Protein 2WGO (pdb70)

Organism: Engystomops pustulosus (NCBI:txid76066)

Secondary structure (DSSP, 8-state):
---SSTTS--S----SSSBPHHHHHHHHHHSHHHHHHHT---TTT-EEEEEEE-SSEEEEEEE-SSS-EEEEEEE-TTTSSS--EEE--SS----S--

Radius of gyration: 12.44 Å; Cα contacts (8 Å, |Δi|>4): 199; chains: 1; bounding box: 34×31×28 Å

Foldseek 3Di:
DQPQLCQLVVDDFDDDWFDDVVVVLVVCQVCQVVCCVVPNDGSVPWAFDGWAADRQWIWTWTDRVVGFIWTQTARHPSPDRGRQDIGGCRPDDDDPGD

Sequence (98 aa):
GSLILDGDLLKDKLKLPVIDNLFGKELLDKFQDDIKDKYGVDTKDLKILKTSEDKRFYYVSVDAGDGEKCKFKIRKDVDVPKMVGRKCRKDDDDDDGYGSLILDGDLLKDKLKLPVIDNLFGKELLDKFQDDIKDKYGVDTKDLKILKTSEDKRFYYVSVDAGDGEKCKFKIRKDVDVPKMVGRKCRKDDDDDDGYGSLILDGDLLKDKLKLPVIDNLFGKELLDKFQDDIKDKYGVDTKDLKILKTSEDKRFYYVSVDAGDGEKCKFKIRKDVDVPKMVGRKCRKDDDDDDGYGSLILDGDLLKDKLKLPVIDNLFGKELLDKFQDDIKDKYGVDTKDLKILKTSEDKRFYYVSVDAGDGEKCKFKIRKDVDVPKMVGRKCRKDDDDDDGYGSLILDGDLLKDKLKLPVIDNLFGKELLDKFQDDIKDKYGVDTKDLKILKTSEDKRFYYVSVDAGDGEKCKFKIRKDVDVPKMVGRKCRKDDDDDDGYGSLILDGDLLKDKLKLPVIDNLFGKELLDKFQDDIKDKYGVDTKDLKILKTSEDKRFYYVSVDAGDGEKCKFKIRKDVDVPKMVGRKCRKDDDDDDGYGSLILDGDLLKDKLKLPVIDNLFGKELLDKFQDDIKDKYGVDTKDLKILKTSEDKRFYYVSVDAGDGEKCKFKIRKDVDVPKMVGRKCRKDDDDDDGYGSLILDGDLLKDKLKLPVIDNLFGKELLDKFQDDIKDKYGVDTKDLKILKTSEDKRFYYVSVDAGDGEKCKFKIRKDVDVPKMVGRKCRKDDDDDDGYGSLILDGDLLKDKLKLPVIDNLFGKELLDKFQDDIKDKYGVDTKDLKILKTSEDKRFYYVSVDAGDGEKCKFKIRKDVDVPKMVGRKCRKDDDDDDGYGSLILDGDLLKDKLKLPVIDNLFGKELLDKFQDDIKDKYGVDTKDLKILKTSEDKRFYYVSVDAGDGEKCKFKIRKDVDVPKMVGRKCRKDDDDDDGYGSLILDGDLLKDKLKLPVIDNLFGKELLDKFQDDIKDKYGVDTKDLKILKTSEDKRFYYVSVDAGDGEKCKFKIRKDVDVPKMVGRKCRKDDDDDDGYGSLILDGDLLKDKLKLPVIDNLFGKELLDKFQDDIKDKYGVDTKDLKILKTSEDKRFYYVSVDAGDGEKCKFKIRKDVDVPKMVGRKCRKDDDDDDGYGSLILDGDLLKDKLKLPVIDNLFGKELLDKFQDDIKDKYGVDTKDLKILKTSEDKRFYYVSVDAGDGEKCKFKIRKDVDVPKMVGRKCRKDDDDDDGYGSLILDGDLLKDKLKLPVIDNLFGKELLDKFQDDIKDKYGVDTKDLKILKTSEDKRFYYVSVDAGDGEKCKFKIRKDVDVPKMVGRKCRKDDDDDDGYGSLILDGDLLKDKLKLPVIDNLFGKELLDKFQDDIKDKYGVDTKDLKILKTSEDKRFYYVSVDAGDGEKCKFKIRKDVDVPKMVGRKCRKDDDDDDGYGSLILDGDLLKDKLKLPVIDNLFGKELLDKFQDDIKDKYGVDTKDLKILKTSEDKRFYYVSVDAGDGEKCKFKIRKDVDVPKMVGRKCRKDDDDDDGYGSLILDGDLLKDKLKLPVIDNLFGKELLDKFQDDIKDKYGVDTKDLKILKTSEDKRFYYVSVDAGDGEKCKFKIRKDVDVPKMVGRKCRKDDDDDDGYGSLILDGDLLKDKLKLPVIDNLFGKELLDKFQDDIKDKYGVDTKDLKILKTSEDKRFYYVSVDAGDGEKCKFKIRKDVDVPKMVGRKCRKDDDDDDGYGSLILDGDLLKDKLKLPVIDNLFGKELLDKFQDDIKDKYGVDTKDLKILKTSEDKRFYYVSVDAGDGEKCKFKIRKDVDVPKMVGRKCRKDDDDDDGYGSLILDGDLLKDKLKLPVIDNLFGKELLDKFQDDIKDKYGVDTKDLKILKTSEDKRFYYVSVDAGDGEKCKFKIRKDVDVPKMVGRKCRKDDDDDDGYGSLILDGDLLKDKLKLPVIDNLFGKELLDKFQDDIKDKYGVDTKDLKILKTSEDKRFYYVSVDAGDGEKCKFKIRKDVDVPKMVGRKCRKDDDDDDGYGSLILDGDLLKDKLKLPVIDNLFGKELLDKFQDDIKDKYGVDTKDLKILKTSEDKRFYYVSVDAGDGEKCKFKIRKDVDVPKMVGRKCRKDDDDDDGYGSLILDGDLLKDKLKLPVIDNLFGKELLDKFQDDIKDKYGVDTKDLKILKTSEDKRFYYVSVDAGDGEKCKFKIRKDVDVPKMVGRKCRKDDDDDDGYGSLILDGDLLKDKLKLPVIDNLFGKELLDKFQDDIKDKYGVDTKDLKILKTSEDKRFYYVSVDAGDGEKCKFKIRKDVDVPKMVGRKCRKDDDDDDGYGSLILDGDLLKDKLKLPVIDNLFGKELLDKFQDDIKDKYGVDTKDLKILKTSEDKRFYYVSVDAGDGEKCKFKIRKDVDVPKMVGRKCRKDDDDDDGY

Structure (mmCIF, N/CA/C/O backbone):
data_2WGO
#
_entry.id   2WGO
#
_cell.length_a   1.000
_cell.length_b   1.000
_cell.length_c   1.000
_cell.angle_alpha   90.00
_cell.angle_beta   90.00
_cell.angle_gamma   90.00
#
_symmetry.space_group_name_H-M   'P 1'
#
loop_
_atom_site.group_PDB
_atom_site.id
_atom_site.type_symbol
_atom_site.label_atom_id
_atom_site.label_alt_id
_atom_site.label_comp_id
_atom_site.label_asym_id
_atom_site.label_entity_id
_atom_site.label_seq_id
_atom_site.pdbx_PDB_ins_code
_atom_site.Cartn_x
_atom_site.Cartn_y
_atom_site.Cartn_z
_atom_site.occupancy
_atom_site.B_iso_or_equiv
_atom_site.auth_seq_id
_atom_site.auth_comp_id
_atom_site.auth_asym_id
_atom_site.auth_atom_id
_atom_site.pdbx_PDB_model_num
ATOM 1 N N . GLY A 1 1 ? 7.182 8.863 4.635 1.00 0.00 -1 GLY A N 1
ATOM 2 C CA . GLY A 1 1 ? 8.522 8.247 4.467 1.00 0.00 -1 GLY A CA 1
ATOM 3 C C . GLY A 1 1 ? 8.467 6.733 4.476 1.00 0.00 -1 GLY A C 1
ATOM 4 O O . GLY A 1 1 ? 7.457 6.146 4.866 1.00 0.00 -1 GLY A O 1
ATOM 10 N N . SER A 1 2 ? 9.554 6.099 4.048 1.00 0.00 0 SER A N 1
ATOM 11 C CA . SER A 1 2 ? 9.623 4.646 3.987 1.00 0.00 0 SER A CA 1
ATOM 12 C C . SER A 1 2 ? 10.405 4.085 5.172 1.00 0.00 0 SER A C 1
ATOM 13 O O . SER A 1 2 ? 9.815 3.517 6.095 1.00 0.00 0 SER A O 1
ATOM 21 N N . LEU A 1 3 ? 11.734 4.252 5.142 1.00 0.00 1 LEU A N 1
ATOM 22 C CA . LEU A 1 3 ? 12.623 3.764 6.208 1.00 0.00 1 LEU A CA 1
ATOM 23 C C . LEU A 1 3 ? 12.545 2.242 6.328 1.00 0.00 1 LEU A C 1
ATOM 24 O O . LEU A 1 3 ? 13.050 1.658 7.285 1.00 0.00 1 LEU A O 1
ATOM 40 N N . ILE A 1 4 ? 11.929 1.603 5.344 1.00 0.00 2 ILE A N 1
ATOM 41 C CA . ILE A 1 4 ? 11.574 0.200 5.464 1.00 0.00 2 ILE A CA 1
ATOM 42 C C . ILE A 1 4 ? 12.690 -0.719 4.956 1.00 0.00 2 ILE A C 1
ATOM 43 O O . ILE A 1 4 ? 12.597 -1.943 5.061 1.00 0.00 2 ILE A O 1
ATOM 59 N N . LEU A 1 5 ? 13.752 -0.118 4.424 1.00 0.00 3 LEU A N 1
ATOM 60 C CA . LEU A 1 5 ? 14.911 -0.871 3.955 1.00 0.00 3 LEU A CA 1
ATOM 61 C C . LEU A 1 5 ? 16.019 0.075 3.538 1.00 0.00 3 LEU A C 1
ATOM 62 O O . LEU A 1 5 ? 16.288 0.225 2.351 1.00 0.00 3 LEU A O 1
ATOM 78 N N . ASP A 1 6 ? 16.643 0.704 4.530 1.00 0.00 4 ASP A N 1
ATOM 79 C CA . ASP A 1 6 ? 17.686 1.707 4.300 1.00 0.00 4 ASP A CA 1
ATOM 80 C C . ASP A 1 6 ? 18.735 1.223 3.309 1.00 0.00 4 ASP A C 1
ATOM 81 O O . ASP A 1 6 ? 19.589 0.397 3.639 1.00 0.00 4 ASP A O 1
ATOM 90 N N . GLY A 1 7 ? 18.645 1.728 2.091 1.00 0.00 5 GLY A N 1
ATOM 91 C CA . GLY A 1 7 ? 19.615 1.409 1.068 1.00 0.00 5 GLY A CA 1
ATOM 92 C C . GLY A 1 7 ? 19.567 -0.034 0.621 1.00 0.00 5 GLY A C 1
ATOM 93 O O . GLY A 1 7 ? 20.601 -0.602 0.268 1.00 0.00 5 GLY A O 1
ATOM 97 N N . ASP A 1 8 ? 18.374 -0.626 0.638 1.00 0.00 6 ASP A N 1
ATOM 98 C CA . ASP A 1 8 ? 18.177 -1.990 0.131 1.00 0.00 6 ASP A CA 1
ATOM 99 C C . ASP A 1 8 ? 19.096 -2.999 0.820 1.00 0.00 6 ASP A C 1
ATOM 100 O O . ASP A 1 8 ? 20.114 -3.422 0.268 1.00 0.00 6 ASP A O 1
ATOM 109 N N . LEU A 1 9 ? 18.741 -3.364 2.040 1.00 0.00 7 LEU A N 1
ATOM 110 C CA . LEU A 1 9 ? 19.473 -4.380 2.785 1.00 0.00 7 LEU A CA 1
ATOM 111 C C . LEU A 1 9 ? 18.597 -5.613 2.950 1.00 0.00 7 LEU A C 1
ATOM 112 O O . LEU A 1 9 ? 18.612 -6.268 3.995 1.00 0.00 7 LEU A O 1
ATOM 128 N N . LEU A 1 10 ? 17.842 -5.926 1.906 1.00 0.00 8 LEU A N 1
ATOM 129 C CA . LEU A 1 10 ? 16.864 -7.001 1.962 1.00 0.00 8 LEU A CA 1
ATOM 130 C C . LEU A 1 10 ? 17.539 -8.363 2.003 1.00 0.00 8 LEU A C 1
ATOM 131 O O . LEU A 1 10 ? 17.994 -8.882 0.982 1.00 0.00 8 LEU A O 1
ATOM 147 N N . LYS A 1 11 ? 17.606 -8.930 3.193 1.00 0.00 9 LYS A N 1
ATOM 148 C CA . LYS A 1 11 ? 18.157 -10.257 3.384 1.00 0.00 9 LYS A CA 1
ATOM 149 C C . LYS A 1 11 ? 17.025 -11.237 3.636 1.00 0.00 9 LYS A C 1
ATOM 150 O O . LYS A 1 11 ? 17.013 -12.351 3.113 1.00 0.00 9 LYS A O 1
ATOM 169 N N . ASP A 1 12 ? 16.066 -10.796 4.434 1.00 0.00 10 ASP A N 1
ATOM 170 C CA . ASP A 1 12 ? 14.944 -11.635 4.823 1.00 0.00 10 ASP A CA 1
ATOM 171 C C . ASP A 1 12 ? 13.641 -10.932 4.481 1.00 0.00 10 ASP A C 1
ATOM 172 O O . ASP A 1 12 ? 13.226 -10.009 5.182 1.00 0.00 10 ASP A O 1
ATOM 181 N N . LYS A 1 13 ? 13.015 -11.336 3.390 1.00 0.00 11 LYS A N 1
ATOM 182 C CA . LYS A 1 13 ? 11.756 -10.734 2.982 1.00 0.00 11 LYS A CA 1
ATOM 183 C C . LYS A 1 13 ? 10.573 -11.642 3.295 1.00 0.00 11 LYS A C 1
ATOM 184 O O . LYS A 1 13 ? 9.899 -11.475 4.311 1.00 0.00 11 LYS A O 1
ATOM 203 N N . LEU A 1 14 ? 10.333 -12.610 2.428 1.00 0.00 12 LEU A N 1
ATOM 204 C CA . LEU A 1 14 ? 9.188 -13.485 2.561 1.00 0.00 12 LEU A CA 1
ATOM 205 C C . LEU A 1 14 ? 9.512 -14.876 2.042 1.00 0.00 12 LEU A C 1
ATOM 206 O O . LEU A 1 14 ? 9.978 -15.040 0.914 1.00 0.00 12 LEU A O 1
ATOM 222 N N . LYS A 1 15 ? 9.284 -15.871 2.880 1.00 0.00 13 LYS A N 1
ATOM 223 C CA . LYS A 1 15 ? 9.419 -17.263 2.477 1.00 0.00 13 LYS A CA 1
ATOM 224 C C . LYS A 1 15 ? 8.094 -17.973 2.717 1.00 0.00 13 LYS A C 1
ATOM 225 O O . LYS A 1 15 ? 7.979 -19.195 2.627 1.00 0.00 13 LYS A O 1
ATOM 244 N N . LEU A 1 16 ? 7.087 -17.173 2.993 1.00 0.00 14 LEU A N 1
ATOM 245 C CA . LEU A 1 16 ? 5.772 -17.663 3.322 1.00 0.00 14 LEU A CA 1
ATOM 246 C C . LEU A 1 16 ? 4.763 -17.244 2.261 1.00 0.00 14 LEU A C 1
ATOM 247 O O . LEU A 1 16 ? 5.099 -16.491 1.346 1.00 0.00 14 LEU A O 1
ATOM 263 N N . PRO A 1 17 ? 3.532 -17.772 2.344 1.00 0.00 15 PRO A N 1
ATOM 264 C CA . PRO A 1 17 ? 2.391 -17.287 1.548 1.00 0.00 15 PRO A CA 1
ATOM 265 C C . PRO A 1 17 ? 2.050 -15.825 1.842 1.00 0.00 15 PRO A C 1
ATOM 266 O O . PRO A 1 17 ? 2.891 -15.052 2.305 1.00 0.00 15 PRO A O 1
ATOM 277 N N . VAL A 1 18 ? 0.810 -15.458 1.553 1.00 0.00 16 VAL A N 1
ATOM 278 C CA . VAL A 1 18 ? 0.313 -14.113 1.822 1.00 0.00 16 VAL A CA 1
ATOM 279 C C . VAL A 1 18 ? 0.618 -13.685 3.257 1.00 0.00 16 VAL A C 1
ATOM 280 O O . VAL A 1 18 ? 0.283 -14.371 4.224 1.00 0.00 16 VAL A O 1
ATOM 293 N N . ILE A 1 19 ? 1.290 -12.553 3.361 1.00 0.00 17 ILE A N 1
ATOM 294 C CA . ILE A 1 19 ? 1.640 -11.963 4.637 1.00 0.00 17 ILE A CA 1
ATOM 295 C C . ILE A 1 19 ? 0.372 -11.457 5.321 1.00 0.00 17 ILE A C 1
ATOM 296 O O . ILE A 1 19 ? -0.598 -11.108 4.641 1.00 0.00 17 ILE A O 1
ATOM 312 N N . ASP A 1 20 ? 0.373 -11.417 6.651 1.00 0.00 18 ASP A N 1
ATOM 313 C CA . ASP A 1 20 ? -0.824 -11.047 7.400 1.00 0.00 18 ASP A CA 1
ATOM 314 C C . ASP A 1 20 ? -1.273 -9.649 7.007 1.00 0.00 18 ASP A C 1
ATOM 315 O O . ASP A 1 20 ? -0.443 -8.752 6.826 1.00 0.00 18 ASP A O 1
ATOM 324 N N . ASN A 1 21 ? -2.581 -9.466 6.873 1.00 0.00 19 ASN A N 1
ATOM 325 C CA . ASN A 1 21 ? -3.137 -8.181 6.469 1.00 0.00 19 ASN A CA 1
ATOM 326 C C . ASN A 1 21 ? -2.789 -7.105 7.490 1.00 0.00 19 ASN A C 1
ATOM 327 O O . ASN A 1 21 ? -2.712 -5.930 7.155 1.00 0.00 19 ASN A O 1
ATOM 338 N N . LEU A 1 22 ? -2.567 -7.523 8.731 1.00 0.00 20 LEU A N 1
ATOM 339 C CA . LEU A 1 22 ? -2.130 -6.633 9.796 1.00 0.00 20 LEU A CA 1
ATOM 340 C C . LEU A 1 22 ? -0.833 -5.939 9.387 1.00 0.00 20 LEU A C 1
ATOM 341 O O . LEU A 1 22 ? -0.693 -4.728 9.535 1.00 0.00 20 LEU A O 1
ATOM 357 N N . PHE A 1 23 ? 0.098 -6.718 8.848 1.00 0.00 21 PHE A N 1
ATOM 358 C CA . PHE A 1 23 ? 1.389 -6.194 8.424 1.00 0.00 21 PHE A CA 1
ATOM 359 C C . PHE A 1 23 ? 1.202 -5.176 7.303 1.00 0.00 21 PHE A C 1
ATOM 360 O O . PHE A 1 23 ? 1.887 -4.152 7.255 1.00 0.00 21 PHE A O 1
ATOM 377 N N . GLY A 1 24 ? 0.259 -5.458 6.414 1.00 0.00 22 GLY A N 1
ATOM 378 C CA . GLY A 1 24 ? -0.061 -4.523 5.358 1.00 0.00 22 GLY A CA 1
ATOM 379 C C . GLY A 1 24 ? -0.739 -3.285 5.902 1.00 0.00 22 GLY A C 1
ATOM 380 O O . GLY A 1 24 ? -0.506 -2.175 5.424 1.00 0.00 22 GLY A O 1
ATOM 384 N N . LYS A 1 25 ? -1.585 -3.485 6.907 1.00 0.00 23 LYS A N 1
ATOM 385 C CA . LYS A 1 25 ? -2.265 -2.396 7.577 1.00 0.00 23 LYS A CA 1
ATOM 386 C C . LYS A 1 25 ? -1.255 -1.504 8.284 1.00 0.00 23 LYS A C 1
ATOM 387 O O . LYS A 1 25 ? -1.465 -0.306 8.417 1.00 0.00 23 LYS A O 1
ATOM 406 N N . GLU A 1 26 ? -0.161 -2.106 8.736 1.00 0.00 24 GLU A N 1
ATOM 407 C CA . GLU A 1 26 ? 0.938 -1.384 9.332 1.00 0.00 24 GLU A CA 1
ATOM 408 C C . GLU A 1 26 ? 1.667 -0.552 8.287 1.00 0.00 24 GLU A C 1
ATOM 409 O O . GLU A 1 26 ? 1.951 0.625 8.507 1.00 0.00 24 GLU A O 1
ATOM 421 N N . LEU A 1 27 ? 1.968 -1.176 7.152 1.00 0.00 25 LEU A N 1
ATOM 422 C CA . LEU A 1 27 ? 2.531 -0.465 6.010 1.00 0.00 25 LEU A CA 1
ATOM 423 C C . LEU A 1 27 ? 1.666 0.739 5.666 1.00 0.00 25 LEU A C 1
ATOM 424 O O . LEU A 1 27 ? 2.090 1.880 5.808 1.00 0.00 25 LEU A O 1
ATOM 440 N N . LEU A 1 28 ? 0.442 0.465 5.233 1.00 0.00 26 LEU A N 1
ATOM 441 C CA . LEU A 1 28 ? -0.519 1.495 4.889 1.00 0.00 26 LEU A CA 1
ATOM 442 C C . LEU A 1 28 ? -0.725 2.513 6.017 1.00 0.00 26 LEU A C 1
ATOM 443 O O . LEU A 1 28 ? -1.070 3.656 5.759 1.00 0.00 26 LEU A O 1
ATOM 459 N N . ASP A 1 29 ? -0.522 2.103 7.262 1.00 0.00 27 ASP A N 1
ATOM 460 C CA . ASP A 1 29 ? -0.654 3.021 8.398 1.00 0.00 27 ASP A CA 1
ATOM 461 C C . ASP A 1 29 ? 0.527 3.981 8.465 1.00 0.00 27 ASP A C 1
ATOM 462 O O . ASP A 1 29 ? 0.366 5.170 8.745 1.00 0.00 27 ASP A O 1
ATOM 471 N N . LYS A 1 30 ? 1.712 3.457 8.201 1.00 0.00 28 LYS A N 1
ATOM 472 C CA . LYS A 1 30 ? 2.933 4.248 8.237 1.00 0.00 28 LYS A CA 1
ATOM 473 C C . LYS A 1 30 ? 3.090 5.073 6.966 1.00 0.00 28 LYS A C 1
ATOM 474 O O . LYS A 1 30 ? 3.576 6.203 7.001 1.00 0.00 28 LYS A O 1
ATOM 493 N N . PHE A 1 31 ? 2.672 4.507 5.846 1.00 0.00 29 PHE A N 1
ATOM 494 C CA . PHE A 1 31 ? 2.754 5.193 4.565 1.00 0.00 29 PHE A CA 1
ATOM 495 C C . PHE A 1 31 ? 1.467 5.950 4.282 1.00 0.00 29 PHE A C 1
ATOM 496 O O . PHE A 1 31 ? 1.304 6.529 3.213 1.00 0.00 29 PHE A O 1
ATOM 513 N N . GLN A 1 32 ? 0.563 5.944 5.257 1.00 0.00 30 GLN A N 1
ATOM 514 C CA . GLN A 1 32 ? -0.698 6.637 5.164 1.00 0.00 30 GLN A CA 1
ATOM 515 C C . GLN A 1 32 ? -0.495 8.092 4.784 1.00 0.00 30 GLN A C 1
ATOM 516 O O . GLN A 1 32 ? -1.225 8.630 3.957 1.00 0.00 30 GLN A O 1
ATOM 530 N N . ASP A 1 33 ? 0.509 8.716 5.383 1.00 0.00 31 ASP A N 1
ATOM 531 C CA . ASP A 1 33 ? 0.808 10.111 5.108 1.00 0.00 31 ASP A CA 1
ATOM 532 C C . ASP A 1 33 ? 1.206 10.294 3.650 1.00 0.00 31 ASP A C 1
ATOM 533 O O . ASP A 1 33 ? 0.793 11.256 3.012 1.00 0.00 31 ASP A O 1
ATOM 542 N N . ASP A 1 34 ? 1.975 9.347 3.114 1.00 0.00 32 ASP A N 1
ATOM 543 C CA . ASP A 1 34 ? 2.360 9.390 1.706 1.00 0.00 32 ASP A CA 1
ATOM 544 C C . ASP A 1 34 ? 1.139 9.172 0.836 1.00 0.00 32 ASP A C 1
ATOM 545 O O . ASP A 1 34 ? 0.830 9.979 -0.029 1.00 0.00 32 ASP A O 1
ATOM 554 N N . ILE A 1 35 ? 0.440 8.079 1.094 1.00 0.00 33 ILE A N 1
ATOM 555 C CA . ILE A 1 35 ? -0.739 7.701 0.324 1.00 0.00 33 ILE A CA 1
ATOM 556 C C . ILE A 1 35 ? -1.781 8.822 0.321 1.00 0.00 33 ILE A C 1
ATOM 557 O O . ILE A 1 35 ? -2.461 9.057 -0.680 1.00 0.00 33 ILE A O 1
ATOM 573 N N . LYS A 1 36 ? -1.873 9.532 1.431 1.00 0.00 34 LYS A N 1
ATOM 574 C CA . LYS A 1 36 ? -2.837 10.604 1.579 1.00 0.00 34 LYS A CA 1
ATOM 575 C C . LYS A 1 36 ? -2.313 11.876 0.935 1.00 0.00 34 LYS A C 1
ATOM 576 O O . LYS A 1 36 ? -3.065 12.642 0.340 1.00 0.00 34 LYS A O 1
ATOM 595 N N . ASP A 1 37 ? -1.024 12.089 1.065 1.00 0.00 35 ASP A N 1
ATOM 596 C CA . ASP A 1 37 ? -0.363 13.217 0.425 1.00 0.00 35 ASP A CA 1
ATOM 597 C C . ASP A 1 37 ? -0.453 13.103 -1.093 1.00 0.00 35 ASP A C 1
ATOM 598 O O . ASP A 1 37 ? -0.911 14.022 -1.777 1.00 0.00 35 ASP A O 1
ATOM 607 N N . LYS A 1 38 ? -0.021 11.961 -1.611 1.00 0.00 36 LYS A N 1
ATOM 608 C CA . LYS A 1 38 ? 0.016 11.725 -3.046 1.00 0.00 36 LYS A CA 1
ATOM 609 C C . LYS A 1 38 ? -1.386 11.605 -3.637 1.00 0.00 36 LYS A C 1
ATOM 610 O O . LYS A 1 38 ? -1.740 12.336 -4.560 1.00 0.00 36 LYS A O 1
ATOM 629 N N . TYR A 1 39 ? -2.182 10.694 -3.097 1.00 0.00 37 TYR A N 1
ATOM 630 C CA . TYR A 1 39 ? -3.473 10.371 -3.692 1.00 0.00 37 TYR A CA 1
ATOM 631 C C . TYR A 1 39 ? -4.620 10.979 -2.896 1.00 0.00 37 TYR A C 1
ATOM 632 O O . TYR A 1 39 ? -5.618 11.425 -3.460 1.00 0.00 37 TYR A O 1
ATOM 650 N N . GLY A 1 40 ? -4.470 10.991 -1.583 1.00 0.00 38 GLY A N 1
ATOM 651 C CA . GLY A 1 40 ? -5.544 11.444 -0.719 1.00 0.00 38 GLY A CA 1
ATOM 652 C C . GLY A 1 40 ? -6.449 10.301 -0.316 1.00 0.00 38 GLY A C 1
ATOM 653 O O . GLY A 1 40 ? -7.629 10.278 -0.665 1.00 0.00 38 GLY A O 1
ATOM 657 N N . VAL A 1 41 ? -5.893 9.347 0.415 1.00 0.00 39 VAL A N 1
ATOM 658 C CA . VAL A 1 41 ? -6.598 8.128 0.760 1.00 0.00 39 VAL A CA 1
ATOM 659 C C . VAL A 1 41 ? -6.588 7.899 2.268 1.00 0.00 39 VAL A C 1
ATOM 660 O O . VAL A 1 41 ? -5.707 8.392 2.977 1.00 0.00 39 VAL A O 1
ATOM 673 N N . ASP A 1 42 ? -7.572 7.160 2.748 1.00 0.00 40 ASP A N 1
ATOM 674 C CA . ASP A 1 42 ? -7.588 6.696 4.124 1.00 0.00 40 ASP A CA 1
ATOM 675 C C . ASP A 1 42 ? -7.253 5.209 4.162 1.00 0.00 40 ASP A C 1
ATOM 676 O O . ASP A 1 42 ? -7.954 4.392 3.567 1.00 0.00 40 ASP A O 1
ATOM 685 N N . THR A 1 43 ? -6.179 4.859 4.850 1.00 0.00 41 THR A N 1
ATOM 686 C CA . THR A 1 43 ? -5.713 3.481 4.867 1.00 0.00 41 THR A CA 1
ATOM 687 C C . THR A 1 43 ? -6.430 2.641 5.918 1.00 0.00 41 THR A C 1
ATOM 688 O O . THR A 1 43 ? -6.314 1.411 5.933 1.00 0.00 41 THR A O 1
ATOM 699 N N . LYS A 1 44 ? -7.175 3.299 6.790 1.00 0.00 42 LYS A N 1
ATOM 700 C CA . LYS A 1 44 ? -7.921 2.612 7.816 1.00 0.00 42 LYS A CA 1
ATOM 701 C C . LYS A 1 44 ? -9.095 1.865 7.190 1.00 0.00 42 LYS A C 1
ATOM 702 O O . LYS A 1 44 ? -9.456 0.771 7.632 1.00 0.00 42 LYS A O 1
ATOM 721 N N . ASP A 1 45 ? -9.674 2.453 6.152 1.00 0.00 43 ASP A N 1
ATOM 722 C CA . ASP A 1 45 ? -10.776 1.824 5.430 1.00 0.00 43 ASP A CA 1
ATOM 723 C C . ASP A 1 45 ? -10.279 0.698 4.530 1.00 0.00 43 ASP A C 1
ATOM 724 O O . ASP A 1 45 ? -10.964 -0.311 4.362 1.00 0.00 43 ASP A O 1
ATOM 733 N N . LEU A 1 46 ? -9.083 0.875 3.970 1.00 0.00 44 LEU A N 1
ATOM 734 C CA . LEU A 1 46 ? -8.528 -0.056 2.992 1.00 0.00 44 LEU A CA 1
ATOM 735 C C . LEU A 1 46 ? -8.616 -1.503 3.453 1.00 0.00 44 LEU A C 1
ATOM 736 O O . LEU A 1 46 ? -8.060 -1.890 4.484 1.00 0.00 44 LEU A O 1
ATOM 752 N N . LYS A 1 47 ? -9.319 -2.284 2.657 1.00 0.00 45 LYS A N 1
ATOM 753 C CA . LYS A 1 47 ? -9.567 -3.685 2.928 1.00 0.00 45 LYS A CA 1
ATOM 754 C C . LYS A 1 47 ? -8.496 -4.544 2.269 1.00 0.00 45 LYS A C 1
ATOM 755 O O . LYS A 1 47 ? -8.509 -4.742 1.059 1.00 0.00 45 LYS A O 1
ATOM 774 N N . ILE A 1 48 ? -7.564 -5.045 3.061 1.00 0.00 46 ILE A N 1
ATOM 775 C CA . ILE A 1 48 ? -6.431 -5.767 2.510 1.00 0.00 46 ILE A CA 1
ATOM 776 C C . ILE A 1 48 ? -6.806 -7.186 2.116 1.00 0.00 46 ILE A C 1
ATOM 777 O O . ILE A 1 48 ? -7.416 -7.928 2.887 1.00 0.00 46 ILE A O 1
ATOM 793 N N . LEU A 1 49 ? -6.429 -7.540 0.904 1.00 0.00 47 LEU A N 1
ATOM 794 C CA . LEU A 1 49 ? -6.727 -8.838 0.336 1.00 0.00 47 LEU A CA 1
ATOM 795 C C . LEU A 1 49 ? -5.507 -9.742 0.449 1.00 0.00 47 LEU A C 1
ATOM 796 O O . LEU A 1 49 ? -5.604 -10.899 0.855 1.00 0.00 47 LEU A O 1
ATOM 812 N N . LYS A 1 50 ? -4.354 -9.192 0.093 1.00 0.00 48 LYS A N 1
ATOM 813 C CA . LYS A 1 50 ? -3.117 -9.945 0.072 1.00 0.00 48 LYS A CA 1
ATOM 814 C C . LYS A 1 50 ? -1.932 -9.029 0.331 1.00 0.00 48 LYS A C 1
ATOM 815 O O . LYS A 1 50 ? -1.597 -8.181 -0.493 1.00 0.00 48 LYS A O 1
ATOM 834 N N . THR A 1 51 ? -1.312 -9.192 1.482 1.00 0.00 49 THR A N 1
ATOM 835 C CA . THR A 1 51 ? -0.101 -8.460 1.791 1.00 0.00 49 THR A CA 1
ATOM 836 C C . THR A 1 51 ? 1.099 -9.267 1.325 1.00 0.00 49 THR A C 1
ATOM 837 O O . THR A 1 51 ? 1.262 -10.421 1.711 1.00 0.00 49 THR A O 1
ATOM 848 N N . SER A 1 52 ? 1.903 -8.693 0.452 1.00 0.00 50 SER A N 1
ATOM 849 C CA . SER A 1 52 ? 3.085 -9.374 -0.042 1.00 0.00 50 SER A CA 1
ATOM 850 C C . SER A 1 52 ? 4.119 -8.355 -0.505 1.00 0.00 50 SER A C 1
ATOM 851 O O . SER A 1 52 ? 3.996 -7.160 -0.221 1.00 0.00 50 SER A O 1
ATOM 859 N N . GLU A 1 53 ? 5.133 -8.835 -1.207 1.00 0.00 51 GLU A N 1
ATOM 860 C CA . GLU A 1 53 ? 6.151 -7.980 -1.790 1.00 0.00 51 GLU A CA 1
ATOM 861 C C . GLU A 1 53 ? 7.018 -8.805 -2.728 1.00 0.00 51 GLU A C 1
ATOM 862 O O . GLU A 1 53 ? 6.897 -10.031 -2.760 1.00 0.00 51 GLU A O 1
ATOM 874 N N . ASP A 1 54 ? 7.869 -8.152 -3.501 1.00 0.00 52 ASP A N 1
ATOM 875 C CA . ASP A 1 54 ? 8.722 -8.873 -4.438 1.00 0.00 52 ASP A CA 1
ATOM 876 C C . ASP A 1 54 ? 10.191 -8.700 -4.088 1.00 0.00 52 ASP A C 1
ATOM 877 O O . ASP A 1 54 ? 10.787 -9.574 -3.465 1.00 0.00 52 ASP A O 1
ATOM 886 N N . LYS A 1 55 ? 10.783 -7.585 -4.485 1.00 0.00 53 LYS A N 1
ATOM 887 C CA . LYS A 1 55 ? 12.162 -7.301 -4.116 1.00 0.00 53 LYS A CA 1
ATOM 888 C C . LYS A 1 55 ? 12.276 -5.940 -3.450 1.00 0.00 53 LYS A C 1
ATOM 889 O O . LYS A 1 55 ? 12.141 -5.818 -2.242 1.00 0.00 53 LYS A O 1
ATOM 908 N N . ARG A 1 56 ? 12.469 -4.904 -4.241 1.00 0.00 54 ARG A N 1
ATOM 909 C CA . ARG A 1 56 ? 12.690 -3.572 -3.695 1.00 0.00 54 ARG A CA 1
ATOM 910 C C . ARG A 1 56 ? 11.375 -2.822 -3.561 1.00 0.00 54 ARG A C 1
ATOM 911 O O . ARG A 1 56 ? 11.339 -1.593 -3.500 1.00 0.00 54 ARG A O 1
ATOM 932 N N . PHE A 1 57 ? 10.296 -3.584 -3.463 1.00 0.00 55 PHE A N 1
ATOM 933 C CA . PHE A 1 57 ? 8.951 -3.028 -3.426 1.00 0.00 55 PHE A CA 1
ATOM 934 C C . PHE A 1 57 ? 8.058 -3.903 -2.555 1.00 0.00 55 PHE A C 1
ATOM 935 O O . PHE A 1 57 ? 8.236 -5.122 -2.506 1.00 0.00 55 PHE A O 1
ATOM 952 N N . TYR A 1 58 ? 7.140 -3.273 -1.842 1.00 0.00 56 TYR A N 1
ATOM 953 C CA . TYR A 1 58 ? 6.055 -3.983 -1.184 1.00 0.00 56 TYR A CA 1
ATOM 954 C C . TYR A 1 58 ? 4.847 -3.993 -2.100 1.00 0.00 56 TYR A C 1
ATOM 955 O O . TYR A 1 58 ? 4.697 -3.099 -2.929 1.00 0.00 56 TYR A O 1
ATOM 973 N N . TYR A 1 59 ? 4.002 -4.998 -1.957 1.00 0.00 57 TYR A N 1
ATOM 974 C CA . TYR A 1 59 ? 2.814 -5.114 -2.786 1.00 0.00 57 TYR A CA 1
ATOM 975 C C . TYR A 1 59 ? 1.624 -5.569 -1.952 1.00 0.00 57 TYR A C 1
ATOM 976 O O . TYR A 1 59 ? 1.471 -6.754 -1.651 1.00 0.00 57 TYR A O 1
ATOM 994 N N . VAL A 1 60 ? 0.795 -4.613 -1.562 1.00 0.00 58 VAL A N 1
ATOM 995 C CA . VAL A 1 60 ? -0.346 -4.893 -0.703 1.00 0.00 58 VAL A CA 1
ATOM 996 C C . VAL A 1 60 ? -1.658 -4.763 -1.475 1.00 0.00 58 VAL A C 1
ATOM 997 O O . VAL A 1 60 ? -2.162 -3.658 -1.673 1.00 0.00 58 VAL A O 1
ATOM 1010 N N . SER A 1 61 ? -2.189 -5.892 -1.929 1.00 0.00 59 SER A N 1
ATOM 1011 C CA . SER A 1 61 ? -3.472 -5.915 -2.621 1.00 0.00 59 SER A CA 1
ATOM 1012 C C . SER A 1 61 ? -4.585 -5.533 -1.662 1.00 0.00 59 SER A C 1
ATOM 1013 O O . SER A 1 61 ? -4.760 -6.173 -0.625 1.00 0.00 59 SER A O 1
ATOM 1021 N N . VAL A 1 62 ? -5.318 -4.484 -1.993 1.00 0.00 60 VAL A N 1
ATOM 1022 C CA . VAL A 1 62 ? -6.411 -4.023 -1.157 1.00 0.00 60 VAL A CA 1
ATOM 1023 C C . VAL A 1 62 ? -7.625 -3.663 -1.994 1.00 0.00 60 VAL A C 1
ATOM 1024 O O . VAL A 1 62 ? -7.505 -3.286 -3.158 1.00 0.00 60 VAL A O 1
ATOM 1037 N N . ASP A 1 63 ? -8.789 -3.792 -1.393 1.00 0.00 61 ASP A N 1
ATOM 1038 C CA . ASP A 1 63 ? -10.006 -3.285 -1.984 1.00 0.00 61 ASP A CA 1
ATOM 1039 C C . ASP A 1 63 ? -10.174 -1.844 -1.538 1.00 0.00 61 ASP A C 1
ATOM 1040 O O . ASP A 1 63 ? -10.326 -1.570 -0.347 1.00 0.00 61 ASP A O 1
ATOM 1049 N N . ALA A 1 64 ? -10.120 -0.928 -2.488 1.00 0.00 62 ALA A N 1
ATOM 1050 C CA . ALA A 1 64 ? -10.119 0.497 -2.179 1.00 0.00 62 ALA A CA 1
ATOM 1051 C C . ALA A 1 64 ? -11.513 1.002 -1.814 1.00 0.00 62 ALA A C 1
ATOM 1052 O O . ALA A 1 64 ? -11.687 2.178 -1.501 1.00 0.00 62 ALA A O 1
ATOM 1059 N N . GLY A 1 65 ? -12.504 0.116 -1.870 1.00 0.00 63 GLY A N 1
ATOM 1060 C CA . GLY A 1 65 ? -13.879 0.518 -1.623 1.00 0.00 63 GLY A CA 1
ATOM 1061 C C . GLY A 1 65 ? -14.489 1.183 -2.839 1.00 0.00 63 GLY A C 1
ATOM 1062 O O . GLY A 1 65 ? -15.704 1.330 -2.947 1.00 0.00 63 GLY A O 1
ATOM 1066 N N . ASP A 1 66 ? -13.621 1.564 -3.761 1.00 0.00 64 ASP A N 1
ATOM 1067 C CA . ASP A 1 66 ? -14.013 2.243 -4.986 1.00 0.00 64 ASP A CA 1
ATOM 1068 C C . ASP A 1 66 ? -14.321 1.219 -6.077 1.00 0.00 64 ASP A C 1
ATOM 1069 O O . ASP A 1 66 ? -14.721 1.564 -7.188 1.00 0.00 64 ASP A O 1
ATOM 1078 N N . GLY A 1 67 ? -14.142 -0.052 -5.738 1.00 0.00 65 GLY A N 1
ATOM 1079 C CA . GLY A 1 67 ? -14.331 -1.118 -6.701 1.00 0.00 65 GLY A CA 1
ATOM 1080 C C . GLY A 1 67 ? -13.012 -1.610 -7.250 1.00 0.00 65 GLY A C 1
ATOM 1081 O O . GLY A 1 67 ? -12.934 -2.680 -7.851 1.00 0.00 65 GLY A O 1
ATOM 1085 N N . GLU A 1 68 ? -11.973 -0.823 -7.029 1.00 0.00 66 GLU A N 1
ATOM 1086 C CA . GLU A 1 68 ? -10.643 -1.145 -7.490 1.00 0.00 66 GLU A CA 1
ATOM 1087 C C . GLU A 1 68 ? -9.886 -1.936 -6.428 1.00 0.00 66 GLU A C 1
ATOM 1088 O O . GLU A 1 68 ? -10.004 -1.662 -5.231 1.00 0.00 66 GLU A O 1
ATOM 1100 N N . LYS A 1 69 ? -9.126 -2.917 -6.881 1.00 0.00 67 LYS A N 1
ATOM 1101 C CA . LYS A 1 69 ? -8.327 -3.741 -5.999 1.00 0.00 67 LYS A CA 1
ATOM 1102 C C . LYS A 1 69 ? -6.854 -3.513 -6.300 1.00 0.00 67 LYS A C 1
ATOM 1103 O O . LYS A 1 69 ? -6.237 -4.234 -7.085 1.00 0.00 67 LYS A O 1
ATOM 1122 N N . CYS A 1 70 ? -6.312 -2.489 -5.673 1.00 0.00 68 CYS A N 1
ATOM 1123 C CA . CYS A 1 70 ? -4.970 -2.028 -5.965 1.00 0.00 68 CYS A CA 1
ATOM 1124 C C . CYS A 1 70 ? -3.965 -2.739 -5.087 1.00 0.00 68 CYS A C 1
ATOM 1125 O O . CYS A 1 70 ? -4.217 -2.992 -3.915 1.00 0.00 68 CYS A O 1
ATOM 1132 N N . LYS A 1 71 ? -2.831 -3.045 -5.661 1.00 0.00 69 LYS A N 1
ATOM 1133 C CA . LYS A 1 71 ? -1.762 -3.708 -4.938 1.00 0.00 69 LYS A CA 1
ATOM 1134 C C . LYS A 1 71 ? -0.690 -2.682 -4.580 1.00 0.00 69 LYS A C 1
ATOM 1135 O O . LYS A 1 71 ? 0.248 -2.464 -5.345 1.00 0.00 69 LYS A O 1
ATOM 1154 N N . PHE A 1 72 ? -0.860 -2.034 -3.426 1.00 0.00 70 PHE A N 1
ATOM 1155 C CA . PHE A 1 72 ? -0.002 -0.922 -3.011 1.00 0.00 70 PHE A CA 1
ATOM 1156 C C . PHE A 1 72 ? 1.471 -1.245 -3.174 1.00 0.00 70 PHE A C 1
ATOM 1157 O O . PHE A 1 72 ? 1.973 -2.212 -2.609 1.00 0.00 70 PHE A O 1
ATOM 1174 N N . LYS A 1 73 ? 2.152 -0.407 -3.941 1.00 0.00 71 LYS A N 1
ATOM 1175 C CA . LYS A 1 73 ? 3.531 -0.648 -4.297 1.00 0.00 71 LYS A CA 1
ATOM 1176 C C . LYS A 1 73 ? 4.444 0.261 -3.500 1.00 0.00 71 LYS A C 1
ATOM 1177 O O . LYS A 1 73 ? 4.788 1.375 -3.916 1.00 0.00 71 LYS A O 1
ATOM 1196 N N . ILE A 1 74 ? 4.813 -0.216 -2.336 1.00 0.00 72 ILE A N 1
ATOM 1197 C CA . ILE A 1 74 ? 5.675 0.530 -1.456 1.00 0.00 72 ILE A CA 1
ATOM 1198 C C . ILE A 1 74 ? 7.120 0.244 -1.802 1.00 0.00 72 ILE A C 1
ATOM 1199 O O . ILE A 1 74 ? 7.705 -0.729 -1.326 1.00 0.00 72 ILE A O 1
ATOM 1215 N N . ARG A 1 75 ? 7.662 1.048 -2.704 1.00 0.00 73 ARG A N 1
ATOM 1216 C CA . ARG A 1 75 ? 9.079 1.000 -3.004 1.00 0.00 73 ARG A CA 1
ATOM 1217 C C . ARG A 1 75 ? 9.825 1.131 -1.702 1.00 0.00 73 ARG A C 1
ATOM 1218 O O . ARG A 1 75 ? 9.706 2.143 -1.014 1.00 0.00 73 ARG A O 1
ATOM 1239 N N . LYS A 1 76 ? 10.532 0.087 -1.332 1.00 0.00 74 LYS A N 1
ATOM 1240 C CA . LYS A 1 76 ? 11.249 0.095 -0.075 1.00 0.00 74 LYS A CA 1
ATOM 1241 C C . LYS A 1 76 ? 12.277 1.221 -0.077 1.00 0.00 74 LYS A C 1
ATOM 1242 O O . LYS A 1 76 ? 12.542 1.824 -1.120 1.00 0.00 74 LYS A O 1
ATOM 1261 N N . ASP A 1 77 ? 12.874 1.482 1.076 1.00 0.00 75 ASP A N 1
ATOM 1262 C CA . ASP A 1 77 ? 13.850 2.567 1.218 1.00 0.00 75 ASP A CA 1
ATOM 1263 C C . ASP A 1 77 ? 15.172 2.182 0.537 1.00 0.00 75 ASP A C 1
ATOM 1264 O O . ASP A 1 77 ? 16.253 2.605 0.933 1.00 0.00 75 ASP A O 1
ATOM 1273 N N . VAL A 1 78 ? 15.046 1.404 -0.533 1.00 0.00 76 VAL A N 1
ATOM 1274 C CA . VAL A 1 78 ? 16.170 0.818 -1.251 1.00 0.00 76 VAL A CA 1
ATOM 1275 C C . VAL A 1 78 ? 16.852 1.849 -2.127 1.00 0.00 76 VAL A C 1
ATOM 1276 O O . VAL A 1 78 ? 17.912 1.603 -2.706 1.00 0.00 76 VAL A O 1
ATOM 1289 N N . ASP A 1 79 ? 16.229 3.000 -2.193 1.00 0.00 77 ASP A N 1
ATOM 1290 C CA . ASP A 1 79 ? 16.536 4.001 -3.206 1.00 0.00 77 ASP A CA 1
ATOM 1291 C C . ASP A 1 79 ? 15.793 5.293 -2.902 1.00 0.00 77 ASP A C 1
ATOM 1292 O O . ASP A 1 79 ? 16.389 6.368 -2.846 1.00 0.00 77 ASP A O 1
ATOM 1301 N N . VAL A 1 80 ? 14.490 5.172 -2.687 1.00 0.00 78 VAL A N 1
ATOM 1302 C CA . VAL A 1 80 ? 13.665 6.314 -2.332 1.00 0.00 78 VAL A CA 1
ATOM 1303 C C . VAL A 1 80 ? 13.238 6.223 -0.873 1.00 0.00 78 VAL A C 1
ATOM 1304 O O . VAL A 1 80 ? 13.076 5.132 -0.329 1.00 0.00 78 VAL A O 1
ATOM 1317 N N . PRO A 1 81 ? 13.059 7.373 -0.229 1.00 0.00 79 PRO A N 1
ATOM 1318 C CA . PRO A 1 81 ? 12.648 7.452 1.168 1.00 0.00 79 PRO A CA 1
ATOM 1319 C C . PRO A 1 81 ? 11.135 7.420 1.362 1.00 0.00 79 PRO A C 1
ATOM 1320 O O . PRO A 1 81 ? 10.631 7.946 2.351 1.00 0.00 79 PRO A O 1
ATOM 1331 N N . LYS A 1 82 ? 10.411 6.797 0.444 1.00 0.00 80 LYS A N 1
ATOM 1332 C CA . LYS A 1 82 ? 8.953 6.795 0.509 1.00 0.00 80 LYS A CA 1
ATOM 1333 C C . LYS A 1 82 ? 8.381 5.646 -0.306 1.00 0.00 80 LYS A C 1
ATOM 1334 O O . LYS A 1 82 ? 9.123 4.877 -0.908 1.00 0.00 80 LYS A O 1
ATOM 1353 N N . MET A 1 83 ? 7.061 5.558 -0.342 1.00 0.00 81 MET A N 1
ATOM 1354 C CA . MET A 1 83 ? 6.390 4.616 -1.218 1.00 0.00 81 MET A CA 1
ATOM 1355 C C . MET A 1 83 ? 6.270 5.242 -2.600 1.00 0.00 81 MET A C 1
ATOM 1356 O O . MET A 1 83 ? 5.889 6.405 -2.729 1.00 0.00 81 MET A O 1
ATOM 1370 N N . VAL A 1 84 ? 6.626 4.489 -3.622 1.00 0.00 82 VAL A N 1
ATOM 1371 C CA . VAL A 1 84 ? 6.666 5.024 -4.975 1.00 0.00 82 VAL A CA 1
ATOM 1372 C C . VAL A 1 84 ? 5.281 5.069 -5.619 1.00 0.00 82 VAL A C 1
ATOM 1373 O O . VAL A 1 84 ? 4.951 6.024 -6.316 1.00 0.00 82 VAL A O 1
ATOM 1386 N N . GLY A 1 85 ? 4.469 4.049 -5.375 1.00 0.00 83 GLY A N 1
ATOM 1387 C CA . GLY A 1 85 ? 3.218 3.945 -6.085 1.00 0.00 83 GLY A CA 1
ATOM 1388 C C . GLY A 1 85 ? 2.296 2.898 -5.511 1.00 0.00 83 GLY A C 1
ATOM 1389 O O . GLY A 1 85 ? 2.255 2.678 -4.300 1.00 0.00 83 GLY A O 1
ATOM 1393 N N . ARG A 1 86 ? 1.590 2.220 -6.395 1.00 0.00 84 ARG A N 1
ATOM 1394 C CA . ARG A 1 86 ? 0.573 1.266 -6.004 1.00 0.00 84 ARG A CA 1
ATOM 1395 C C . ARG A 1 86 ? 0.080 0.540 -7.247 1.00 0.00 84 ARG A C 1
ATOM 1396 O O . ARG A 1 86 ? -0.490 1.146 -8.145 1.00 0.00 84 ARG A O 1
ATOM 1417 N N . LYS A 1 87 ? 0.334 -0.750 -7.315 1.00 0.00 85 LYS A N 1
ATOM 1418 C CA . LYS A 1 87 ? 0.043 -1.519 -8.511 1.00 0.00 85 LYS A CA 1
ATOM 1419 C C . LYS A 1 87 ? -1.434 -1.888 -8.571 1.00 0.00 85 LYS A C 1
ATOM 1420 O O . LYS A 1 87 ? -1.837 -2.981 -8.187 1.00 0.00 85 LYS A O 1
ATOM 1439 N N . CYS A 1 88 ? -2.234 -0.942 -9.024 1.00 0.00 86 CYS A N 1
ATOM 1440 C CA . CYS A 1 88 ? -3.668 -1.136 -9.163 1.00 0.00 86 CYS A CA 1
ATOM 1441 C C . CYS A 1 88 ? -3.980 -1.982 -10.385 1.00 0.00 86 CYS A C 1
ATOM 1442 O O . CYS A 1 88 ? -3.112 -2.711 -10.874 1.00 0.00 86 CYS A O 1
ATOM 1449 N N . ARG A 1 89 ? -5.224 -1.875 -10.865 1.00 0.00 87 ARG A N 1
ATOM 1450 C CA . ARG A 1 89 ? -5.652 -2.533 -12.091 1.00 0.00 87 ARG A CA 1
ATOM 1451 C C . ARG A 1 89 ? -5.867 -4.016 -11.828 1.00 0.00 87 ARG A C 1
ATOM 1452 O O . ARG A 1 89 ? -4.931 -4.816 -11.832 1.00 0.00 87 ARG A O 1
ATOM 1473 N N . LYS A 1 90 ? -7.123 -4.353 -11.586 1.00 0.00 88 LYS A N 1
ATOM 1474 C CA . LYS A 1 90 ? -7.502 -5.648 -11.039 1.00 0.00 88 LYS A CA 1
ATOM 1475 C C . LYS A 1 90 ? -7.220 -6.800 -12.000 1.00 0.00 88 LYS A C 1
ATOM 1476 O O . LYS A 1 90 ? -6.279 -7.570 -11.803 1.00 0.00 88 LYS A O 1
ATOM 1495 N N . ASP A 1 91 ? -8.031 -6.902 -13.042 1.00 0.00 89 ASP A N 1
ATOM 1496 C CA . ASP A 1 91 ? -8.017 -8.073 -13.909 1.00 0.00 89 ASP A CA 1
ATOM 1497 C C . ASP A 1 91 ? -6.811 -8.084 -14.835 1.00 0.00 89 ASP A C 1
ATOM 1498 O O . ASP A 1 91 ? -6.046 -9.050 -14.861 1.00 0.00 89 ASP A O 1
ATOM 1507 N N . ASP A 1 92 ? -6.630 -7.016 -15.590 1.00 0.00 90 ASP A N 1
ATOM 1508 C CA . ASP A 1 92 ? -5.559 -6.978 -16.573 1.00 0.00 90 ASP A CA 1
ATOM 1509 C C . ASP A 1 92 ? -4.773 -5.681 -16.477 1.00 0.00 90 ASP A C 1
ATOM 1510 O O . ASP A 1 92 ? -5.302 -4.600 -16.744 1.00 0.00 90 ASP A O 1
ATOM 1519 N N . ASP A 1 93 ? -3.517 -5.787 -16.075 1.00 0.00 91 ASP A N 1
ATOM 1520 C CA . ASP A 1 93 ? -2.635 -4.634 -16.019 1.00 0.00 91 ASP A CA 1
ATOM 1521 C C . ASP A 1 93 ? -1.632 -4.679 -17.165 1.00 0.00 91 ASP A C 1
ATOM 1522 O O . ASP A 1 93 ? -1.570 -5.657 -17.911 1.00 0.00 91 ASP A O 1
ATOM 1531 N N . ASP A 1 94 ? -0.850 -3.621 -17.302 1.00 0.00 92 ASP A N 1
ATOM 1532 C CA . ASP A 1 94 ? 0.117 -3.513 -18.390 1.00 0.00 92 ASP A CA 1
ATOM 1533 C C . ASP A 1 94 ? 1.407 -2.881 -17.886 1.00 0.00 92 ASP A C 1
ATOM 1534 O O . ASP A 1 94 ? 2.498 -3.411 -18.105 1.00 0.00 92 ASP A O 1
ATOM 1543 N N . ASP A 1 95 ? 1.266 -1.741 -17.212 1.00 0.00 93 ASP A N 1
ATOM 1544 C CA . ASP A 1 95 ? 2.391 -1.083 -16.549 1.00 0.00 93 ASP A CA 1
ATOM 1545 C C . ASP A 1 95 ? 3.097 -2.053 -15.618 1.00 0.00 93 ASP A C 1
ATOM 1546 O O . ASP A 1 95 ? 2.452 -2.710 -14.803 1.00 0.00 93 ASP A O 1
ATOM 1555 N N . ASP A 1 96 ? 4.408 -2.150 -15.736 1.00 0.00 94 ASP A N 1
ATOM 1556 C CA . ASP A 1 96 ? 5.175 -2.994 -14.836 1.00 0.00 94 ASP A CA 1
ATOM 1557 C C . ASP A 1 96 ? 5.484 -2.212 -13.574 1.00 0.00 94 ASP A C 1
ATOM 1558 O O . ASP A 1 96 ? 5.225 -2.672 -12.457 1.00 0.00 94 ASP A O 1
ATOM 1567 N N . GLY A 1 97 ? 6.025 -1.017 -13.771 1.00 0.00 95 GLY A N 1
ATOM 1568 C CA . GLY A 1 97 ? 6.192 -0.085 -12.683 1.00 0.00 95 GLY A CA 1
ATOM 1569 C C . GLY A 1 97 ? 4.914 0.694 -12.479 1.00 0.00 95 GLY A C 1
ATOM 1570 O O . GLY A 1 97 ? 3.910 0.399 -13.126 1.00 0.00 95 GLY A O 1
ATOM 1574 N N . TYR A 1 98 ? 4.921 1.681 -11.599 1.00 0.00 96 TYR A N 1
ATOM 1575 C CA . TYR A 1 98 ? 3.704 2.429 -11.337 1.00 0.00 96 TYR A CA 1
ATOM 1576 C C . TYR A 1 98 ? 4.034 3.690 -10.553 1.00 0.00 96 TYR A C 1
ATOM 1577 O O . TYR A 1 98 ? 3.927 3.659 -9.310 1.00 0.00 96 TYR A O 1
ATOM 1596 N N . GLY A 1 1 ? 4.708 8.442 6.461 1.00 0.00 -1 GLY A N 2
ATOM 1597 C CA . GLY A 1 1 ? 5.945 7.910 7.072 1.00 0.00 -1 GLY A CA 2
ATOM 1598 C C . GLY A 1 1 ? 6.337 6.577 6.481 1.00 0.00 -1 GLY A C 2
ATOM 1599 O O . GLY A 1 1 ? 6.374 5.567 7.178 1.00 0.00 -1 GLY A O 2
ATOM 1605 N N . SER A 1 2 ? 6.605 6.568 5.186 1.00 0.00 0 SER A N 2
ATOM 1606 C CA . SER A 1 2 ? 7.066 5.369 4.513 1.00 0.00 0 SER A CA 2
ATOM 1607 C C . SER A 1 2 ? 8.507 5.083 4.920 1.00 0.00 0 SER A C 2
ATOM 1608 O O . SER A 1 2 ? 9.401 5.873 4.634 1.00 0.00 0 SER A O 2
ATOM 1616 N N . LEU A 1 3 ? 8.720 3.985 5.629 1.00 0.00 1 LEU A N 2
ATOM 1617 C CA . LEU A 1 3 ? 10.055 3.625 6.081 1.00 0.00 1 LEU A CA 2
ATOM 1618 C C . LEU A 1 3 ? 10.169 2.140 6.346 1.00 0.00 1 LEU A C 2
ATOM 1619 O O . LEU A 1 3 ? 9.270 1.538 6.934 1.00 0.00 1 LEU A O 2
ATOM 1635 N N . ILE A 1 4 ? 11.275 1.569 5.879 1.00 0.00 2 ILE A N 2
ATOM 1636 C CA . ILE A 1 4 ? 11.628 0.186 6.142 1.00 0.00 2 ILE A CA 2
ATOM 1637 C C . ILE A 1 4 ? 12.776 -0.226 5.217 1.00 0.00 2 ILE A C 2
ATOM 1638 O O . ILE A 1 4 ? 12.776 0.123 4.040 1.00 0.00 2 ILE A O 2
ATOM 1654 N N . LEU A 1 5 ? 13.771 -0.916 5.783 1.00 0.00 3 LEU A N 2
ATOM 1655 C CA . LEU A 1 5 ? 14.966 -1.372 5.052 1.00 0.00 3 LEU A CA 2
ATOM 1656 C C . LEU A 1 5 ? 16.015 -0.270 4.927 1.00 0.00 3 LEU A C 2
ATOM 1657 O O . LEU A 1 5 ? 17.186 -0.565 4.698 1.00 0.00 3 LEU A O 2
ATOM 1673 N N . ASP A 1 6 ? 15.590 0.988 5.052 1.00 0.00 4 ASP A N 2
ATOM 1674 C CA . ASP A 1 6 ? 16.511 2.133 5.141 1.00 0.00 4 ASP A CA 2
ATOM 1675 C C . ASP A 1 6 ? 17.359 2.295 3.881 1.00 0.00 4 ASP A C 2
ATOM 1676 O O . ASP A 1 6 ? 18.403 2.950 3.901 1.00 0.00 4 ASP A O 2
ATOM 1685 N N . GLY A 1 7 ? 16.894 1.724 2.779 1.00 0.00 5 GLY A N 2
ATOM 1686 C CA . GLY A 1 7 ? 17.656 1.753 1.545 1.00 0.00 5 GLY A CA 2
ATOM 1687 C C . GLY A 1 7 ? 18.756 0.722 1.527 1.00 0.00 5 GLY A C 2
ATOM 1688 O O . GLY A 1 7 ? 19.489 0.588 0.547 1.00 0.00 5 GLY A O 2
ATOM 1692 N N . ASP A 1 8 ? 18.854 -0.023 2.610 1.00 0.00 6 ASP A N 2
ATOM 1693 C CA . ASP A 1 8 ? 19.908 -1.019 2.763 1.00 0.00 6 ASP A CA 2
ATOM 1694 C C . ASP A 1 8 ? 19.464 -2.355 2.188 1.00 0.00 6 ASP A C 2
ATOM 1695 O O . ASP A 1 8 ? 20.268 -3.273 2.032 1.00 0.00 6 ASP A O 2
ATOM 1704 N N . LEU A 1 9 ? 18.170 -2.452 1.890 1.00 0.00 7 LEU A N 2
ATOM 1705 C CA . LEU A 1 9 ? 17.605 -3.625 1.226 1.00 0.00 7 LEU A CA 2
ATOM 1706 C C . LEU A 1 9 ? 17.604 -4.813 2.174 1.00 0.00 7 LEU A C 2
ATOM 1707 O O . LEU A 1 9 ? 17.736 -5.960 1.755 1.00 0.00 7 LEU A O 2
ATOM 1723 N N . LEU A 1 10 ? 17.438 -4.509 3.455 1.00 0.00 8 LEU A N 2
ATOM 1724 C CA . LEU A 1 10 ? 17.361 -5.516 4.504 1.00 0.00 8 LEU A CA 2
ATOM 1725 C C . LEU A 1 10 ? 16.184 -6.465 4.289 1.00 0.00 8 LEU A C 2
ATOM 1726 O O . LEU A 1 10 ? 15.059 -6.188 4.700 1.00 0.00 8 LEU A O 2
ATOM 1742 N N . LYS A 1 11 ? 16.455 -7.575 3.632 1.00 0.00 9 LYS A N 2
ATOM 1743 C CA . LYS A 1 11 ? 15.440 -8.575 3.352 1.00 0.00 9 LYS A CA 2
ATOM 1744 C C . LYS A 1 11 ? 15.547 -9.726 4.340 1.00 0.00 9 LYS A C 2
ATOM 1745 O O . LYS A 1 11 ? 15.998 -10.825 4.006 1.00 0.00 9 LYS A O 2
ATOM 1764 N N . ASP A 1 12 ? 15.150 -9.440 5.572 1.00 0.00 10 ASP A N 2
ATOM 1765 C CA . ASP A 1 12 ? 15.180 -10.416 6.653 1.00 0.00 10 ASP A CA 2
ATOM 1766 C C . ASP A 1 12 ? 14.143 -11.502 6.412 1.00 0.00 10 ASP A C 2
ATOM 1767 O O . ASP A 1 12 ? 14.323 -12.659 6.791 1.00 0.00 10 ASP A O 2
ATOM 1776 N N . LYS A 1 13 ? 13.064 -11.115 5.757 1.00 0.00 11 LYS A N 2
ATOM 1777 C CA . LYS A 1 13 ? 11.991 -12.019 5.418 1.00 0.00 11 LYS A CA 2
ATOM 1778 C C . LYS A 1 13 ? 11.579 -11.751 3.988 1.00 0.00 11 LYS A C 2
ATOM 1779 O O . LYS A 1 13 ? 11.637 -10.609 3.534 1.00 0.00 11 LYS A O 2
ATOM 1798 N N . LEU A 1 14 ? 11.212 -12.799 3.276 1.00 0.00 12 LEU A N 2
ATOM 1799 C CA . LEU A 1 14 ? 10.890 -12.686 1.868 1.00 0.00 12 LEU A CA 2
ATOM 1800 C C . LEU A 1 14 ? 10.218 -13.965 1.397 1.00 0.00 12 LEU A C 2
ATOM 1801 O O . LEU A 1 14 ? 10.247 -14.971 2.106 1.00 0.00 12 LEU A O 2
ATOM 1817 N N . LYS A 1 15 ? 9.596 -13.916 0.218 1.00 0.00 13 LYS A N 2
ATOM 1818 C CA . LYS A 1 15 ? 8.987 -15.100 -0.403 1.00 0.00 13 LYS A CA 2
ATOM 1819 C C . LYS A 1 15 ? 7.829 -15.610 0.444 1.00 0.00 13 LYS A C 2
ATOM 1820 O O . LYS A 1 15 ? 7.403 -16.759 0.324 1.00 0.00 13 LYS A O 2
ATOM 1839 N N . LEU A 1 16 ? 7.324 -14.731 1.288 1.00 0.00 14 LEU A N 2
ATOM 1840 C CA . LEU A 1 16 ? 6.275 -15.060 2.224 1.00 0.00 14 LEU A CA 2
ATOM 1841 C C . LEU A 1 16 ? 4.943 -15.238 1.506 1.00 0.00 14 LEU A C 2
ATOM 1842 O O . LEU A 1 16 ? 4.748 -14.708 0.410 1.00 0.00 14 LEU A O 2
ATOM 1858 N N . PRO A 1 17 ? 4.019 -16.006 2.098 1.00 0.00 15 PRO A N 2
ATOM 1859 C CA . PRO A 1 17 ? 2.631 -16.079 1.634 1.00 0.00 15 PRO A CA 2
ATOM 1860 C C . PRO A 1 17 ? 1.932 -14.742 1.827 1.00 0.00 15 PRO A C 2
ATOM 1861 O O . PRO A 1 17 ? 2.572 -13.741 2.161 1.00 0.00 15 PRO A O 2
ATOM 1872 N N . VAL A 1 18 ? 0.630 -14.703 1.618 1.00 0.00 16 VAL A N 2
ATOM 1873 C CA . VAL A 1 18 ? -0.099 -13.479 1.874 1.00 0.00 16 VAL A CA 2
ATOM 1874 C C . VAL A 1 18 ? -0.063 -13.146 3.360 1.00 0.00 16 VAL A C 2
ATOM 1875 O O . VAL A 1 18 ? -0.465 -13.939 4.213 1.00 0.00 16 VAL A O 2
ATOM 1888 N N . ILE A 1 19 ? 0.448 -11.977 3.660 1.00 0.00 17 ILE A N 2
ATOM 1889 C CA . ILE A 1 19 ? 0.557 -11.527 5.022 1.00 0.00 17 ILE A CA 2
ATOM 1890 C C . ILE A 1 19 ? -0.480 -10.464 5.322 1.00 0.00 17 ILE A C 2
ATOM 1891 O O . ILE A 1 19 ? -1.275 -10.086 4.461 1.00 0.00 17 ILE A O 2
ATOM 1907 N N . ASP A 1 20 ? -0.431 -9.985 6.545 1.00 0.00 18 ASP A N 2
ATOM 1908 C CA . ASP A 1 20 ? -1.357 -8.994 7.063 1.00 0.00 18 ASP A CA 2
ATOM 1909 C C . ASP A 1 20 ? -0.984 -8.777 8.510 1.00 0.00 18 ASP A C 2
ATOM 1910 O O . ASP A 1 20 ? -1.054 -7.666 9.027 1.00 0.00 18 ASP A O 2
ATOM 1919 N N . ASN A 1 21 ? -0.544 -9.890 9.107 1.00 0.00 19 ASN A N 2
ATOM 1920 C CA . ASN A 1 21 ? -0.048 -9.982 10.485 1.00 0.00 19 ASN A CA 2
ATOM 1921 C C . ASN A 1 21 ? 0.814 -8.792 10.885 1.00 0.00 19 ASN A C 2
ATOM 1922 O O . ASN A 1 21 ? 2.041 -8.865 10.805 1.00 0.00 19 ASN A O 2
ATOM 1933 N N . LEU A 1 22 ? 0.158 -7.714 11.332 1.00 0.00 20 LEU A N 2
ATOM 1934 C CA . LEU A 1 22 ? 0.809 -6.443 11.628 1.00 0.00 20 LEU A CA 2
ATOM 1935 C C . LEU A 1 22 ? 1.964 -6.160 10.679 1.00 0.00 20 LEU A C 2
ATOM 1936 O O . LEU A 1 22 ? 3.040 -5.732 11.090 1.00 0.00 20 LEU A O 2
ATOM 1952 N N . PHE A 1 23 ? 1.719 -6.413 9.411 1.00 0.00 21 PHE A N 2
ATOM 1953 C CA . PHE A 1 23 ? 2.717 -6.221 8.379 1.00 0.00 21 PHE A CA 2
ATOM 1954 C C . PHE A 1 23 ? 2.163 -5.326 7.288 1.00 0.00 21 PHE A C 2
ATOM 1955 O O . PHE A 1 23 ? 2.609 -4.195 7.120 1.00 0.00 21 PHE A O 2
ATOM 1972 N N . GLY A 1 24 ? 1.165 -5.827 6.572 1.00 0.00 22 GLY A N 2
ATOM 1973 C CA . GLY A 1 24 ? 0.524 -5.030 5.550 1.00 0.00 22 GLY A CA 2
ATOM 1974 C C . GLY A 1 24 ? -0.177 -3.834 6.145 1.00 0.00 22 GLY A C 2
ATOM 1975 O O . GLY A 1 24 ? 0.030 -2.705 5.714 1.00 0.00 22 GLY A O 2
ATOM 1979 N N . LYS A 1 25 ? -0.986 -4.086 7.164 1.00 0.00 23 LYS A N 2
ATOM 1980 C CA . LYS A 1 25 ? -1.699 -3.034 7.863 1.00 0.00 23 LYS A CA 2
ATOM 1981 C C . LYS A 1 25 ? -0.727 -1.986 8.392 1.00 0.00 23 LYS A C 2
ATOM 1982 O O . LYS A 1 25 ? -1.021 -0.792 8.387 1.00 0.00 23 LYS A O 2
ATOM 2001 N N . GLU A 1 26 ? 0.438 -2.446 8.834 1.00 0.00 24 GLU A N 2
ATOM 2002 C CA . GLU A 1 26 ? 1.478 -1.568 9.307 1.00 0.00 24 GLU A CA 2
ATOM 2003 C C . GLU A 1 26 ? 2.006 -0.696 8.182 1.00 0.00 24 GLU A C 2
ATOM 2004 O O . GLU A 1 26 ? 2.089 0.519 8.327 1.00 0.00 24 GLU A O 2
ATOM 2016 N N . LEU A 1 27 ? 2.357 -1.331 7.063 1.00 0.00 25 LEU A N 2
ATOM 2017 C CA . LEU A 1 27 ? 2.867 -0.627 5.895 1.00 0.00 25 LEU A CA 2
ATOM 2018 C C . LEU A 1 27 ? 1.994 0.559 5.557 1.00 0.00 25 LEU A C 2
ATOM 2019 O O . LEU A 1 27 ? 2.409 1.704 5.672 1.00 0.00 25 LEU A O 2
ATOM 2035 N N . LEU A 1 28 ? 0.767 0.266 5.180 1.00 0.00 26 LEU A N 2
ATOM 2036 C CA . LEU A 1 28 ? -0.140 1.278 4.679 1.00 0.00 26 LEU A CA 2
ATOM 2037 C C . LEU A 1 28 ? -0.406 2.352 5.718 1.00 0.00 26 LEU A C 2
ATOM 2038 O O . LEU A 1 28 ? -0.486 3.525 5.384 1.00 0.00 26 LEU A O 2
ATOM 2054 N N . ASP A 1 29 ? -0.522 1.957 6.974 1.00 0.00 27 ASP A N 2
ATOM 2055 C CA . ASP A 1 29 ? -0.808 2.915 8.040 1.00 0.00 27 ASP A CA 2
ATOM 2056 C C . ASP A 1 29 ? 0.353 3.894 8.221 1.00 0.00 27 ASP A C 2
ATOM 2057 O O . ASP A 1 29 ? 0.146 5.062 8.546 1.00 0.00 27 ASP A O 2
ATOM 2066 N N . LYS A 1 30 ? 1.576 3.417 7.998 1.00 0.00 28 LYS A N 2
ATOM 2067 C CA . LYS A 1 30 ? 2.753 4.283 8.041 1.00 0.00 28 LYS A CA 2
ATOM 2068 C C . LYS A 1 30 ? 2.856 5.080 6.746 1.00 0.00 28 LYS A C 2
ATOM 2069 O O . LYS A 1 30 ? 3.073 6.294 6.753 1.00 0.00 28 LYS A O 2
ATOM 2088 N N . PHE A 1 31 ? 2.679 4.377 5.636 1.00 0.00 29 PHE A N 2
ATOM 2089 C CA . PHE A 1 31 ? 2.796 4.961 4.304 1.00 0.00 29 PHE A CA 2
ATOM 2090 C C . PHE A 1 31 ? 1.641 5.909 4.005 1.00 0.00 29 PHE A C 2
ATOM 2091 O O . PHE A 1 31 ? 1.672 6.627 3.006 1.00 0.00 29 PHE A O 2
ATOM 2108 N N . GLN A 1 32 ? 0.632 5.906 4.872 1.00 0.00 30 GLN A N 2
ATOM 2109 C CA . GLN A 1 32 ? -0.556 6.690 4.683 1.00 0.00 30 GLN A CA 2
ATOM 2110 C C . GLN A 1 32 ? -0.233 8.148 4.423 1.00 0.00 30 GLN A C 2
ATOM 2111 O O . GLN A 1 32 ? -0.760 8.729 3.491 1.00 0.00 30 GLN A O 2
ATOM 2125 N N . ASP A 1 33 ? 0.645 8.726 5.235 1.00 0.00 31 ASP A N 2
ATOM 2126 C CA . ASP A 1 33 ? 0.998 10.138 5.092 1.00 0.00 31 ASP A CA 2
ATOM 2127 C C . ASP A 1 33 ? 1.475 10.432 3.681 1.00 0.00 31 ASP A C 2
ATOM 2128 O O . ASP A 1 33 ? 1.157 11.468 3.108 1.00 0.00 31 ASP A O 2
ATOM 2137 N N . ASP A 1 34 ? 2.240 9.505 3.134 1.00 0.00 32 ASP A N 2
ATOM 2138 C CA . ASP A 1 34 ? 2.814 9.662 1.809 1.00 0.00 32 ASP A CA 2
ATOM 2139 C C . ASP A 1 34 ? 1.765 9.404 0.737 1.00 0.00 32 ASP A C 2
ATOM 2140 O O . ASP A 1 34 ? 1.662 10.149 -0.230 1.00 0.00 32 ASP A O 2
ATOM 2149 N N . ILE A 1 35 ? 0.977 8.351 0.922 1.00 0.00 33 ILE A N 2
ATOM 2150 C CA . ILE A 1 35 ? -0.115 8.027 0.002 1.00 0.00 33 ILE A CA 2
ATOM 2151 C C . ILE A 1 35 ? -1.163 9.141 0.005 1.00 0.00 33 ILE A C 2
ATOM 2152 O O . ILE A 1 35 ? -1.778 9.452 -1.013 1.00 0.00 33 ILE A O 2
ATOM 2168 N N . LYS A 1 36 ? -1.331 9.748 1.160 1.00 0.00 34 LYS A N 2
ATOM 2169 C CA . LYS A 1 36 ? -2.308 10.797 1.370 1.00 0.00 34 LYS A CA 2
ATOM 2170 C C . LYS A 1 36 ? -1.757 12.116 0.858 1.00 0.00 34 LYS A C 2
ATOM 2171 O O . LYS A 1 36 ? -2.496 12.997 0.425 1.00 0.00 34 LYS A O 2
ATOM 2190 N N . ASP A 1 37 ? -0.445 12.230 0.908 1.00 0.00 35 ASP A N 2
ATOM 2191 C CA . ASP A 1 37 ? 0.248 13.357 0.312 1.00 0.00 35 ASP A CA 2
ATOM 2192 C C . ASP A 1 37 ? 0.175 13.272 -1.209 1.00 0.00 35 ASP A C 2
ATOM 2193 O O . ASP A 1 37 ? -0.203 14.232 -1.883 1.00 0.00 35 ASP A O 2
ATOM 2202 N N . LYS A 1 38 ? 0.532 12.104 -1.736 1.00 0.00 36 LYS A N 2
ATOM 2203 C CA . LYS A 1 38 ? 0.524 11.862 -3.168 1.00 0.00 36 LYS A CA 2
ATOM 2204 C C . LYS A 1 38 ? -0.885 11.886 -3.754 1.00 0.00 36 LYS A C 2
ATOM 2205 O O . LYS A 1 38 ? -1.137 12.559 -4.753 1.00 0.00 36 LYS A O 2
ATOM 2224 N N . TYR A 1 39 ? -1.797 11.144 -3.141 1.00 0.00 37 TYR A N 2
ATOM 2225 C CA . TYR A 1 39 ? -3.128 10.951 -3.710 1.00 0.00 37 TYR A CA 2
ATOM 2226 C C . TYR A 1 39 ? -4.215 11.503 -2.795 1.00 0.00 37 TYR A C 2
ATOM 2227 O O . TYR A 1 39 ? -5.203 12.069 -3.259 1.00 0.00 37 TYR A O 2
ATOM 2245 N N . GLY A 1 40 ? -4.025 11.341 -1.496 1.00 0.00 38 GLY A N 2
ATOM 2246 C CA . GLY A 1 40 ? -5.040 11.757 -0.539 1.00 0.00 38 GLY A CA 2
ATOM 2247 C C . GLY A 1 40 ? -5.955 10.614 -0.156 1.00 0.00 38 GLY A C 2
ATOM 2248 O O . GLY A 1 40 ? -7.157 10.656 -0.415 1.00 0.00 38 GLY A O 2
ATOM 2252 N N . VAL A 1 41 ? -5.381 9.588 0.462 1.00 0.00 39 VAL A N 2
ATOM 2253 C CA . VAL A 1 41 ? -6.105 8.367 0.765 1.00 0.00 39 VAL A CA 2
ATOM 2254 C C . VAL A 1 41 ? -6.010 8.010 2.250 1.00 0.00 39 VAL A C 2
ATOM 2255 O O . VAL A 1 41 ? -5.025 8.332 2.915 1.00 0.00 39 VAL A O 2
ATOM 2268 N N . ASP A 1 42 ? -7.043 7.349 2.753 1.00 0.00 40 ASP A N 2
ATOM 2269 C CA . ASP A 1 42 ? -7.007 6.727 4.075 1.00 0.00 40 ASP A CA 2
ATOM 2270 C C . ASP A 1 42 ? -6.739 5.240 3.900 1.00 0.00 40 ASP A C 2
ATOM 2271 O O . ASP A 1 42 ? -7.427 4.568 3.131 1.00 0.00 40 ASP A O 2
ATOM 2280 N N . THR A 1 43 ? -5.749 4.722 4.599 1.00 0.00 41 THR A N 2
ATOM 2281 C CA . THR A 1 43 ? -5.279 3.373 4.340 1.00 0.00 41 THR A CA 2
ATOM 2282 C C . THR A 1 43 ? -6.057 2.301 5.096 1.00 0.00 41 THR A C 2
ATOM 2283 O O . THR A 1 43 ? -5.885 1.114 4.832 1.00 0.00 41 THR A O 2
ATOM 2294 N N . LYS A 1 44 ? -6.911 2.705 6.022 1.00 0.00 42 LYS A N 2
ATOM 2295 C CA . LYS A 1 44 ? -7.741 1.757 6.731 1.00 0.00 42 LYS A CA 2
ATOM 2296 C C . LYS A 1 44 ? -9.077 1.610 6.003 1.00 0.00 42 LYS A C 2
ATOM 2297 O O . LYS A 1 44 ? -9.875 0.717 6.293 1.00 0.00 42 LYS A O 2
ATOM 2316 N N . ASP A 1 45 ? -9.295 2.492 5.039 1.00 0.00 43 ASP A N 2
ATOM 2317 C CA . ASP A 1 45 ? -10.460 2.419 4.167 1.00 0.00 43 ASP A CA 2
ATOM 2318 C C . ASP A 1 45 ? -10.214 1.326 3.156 1.00 0.00 43 ASP A C 2
ATOM 2319 O O . ASP A 1 45 ? -11.127 0.662 2.661 1.00 0.00 43 ASP A O 2
ATOM 2328 N N . LEU A 1 46 ? -8.939 1.160 2.884 1.00 0.00 44 LEU A N 2
ATOM 2329 C CA . LEU A 1 46 ? -8.446 0.180 1.944 1.00 0.00 44 LEU A CA 2
ATOM 2330 C C . LEU A 1 46 ? -8.446 -1.213 2.561 1.00 0.00 44 LEU A C 2
ATOM 2331 O O . LEU A 1 46 ? -7.652 -1.501 3.455 1.00 0.00 44 LEU A O 2
ATOM 2347 N N . LYS A 1 47 ? -9.344 -2.069 2.099 1.00 0.00 45 LYS A N 2
ATOM 2348 C CA . LYS A 1 47 ? -9.363 -3.447 2.551 1.00 0.00 45 LYS A CA 2
ATOM 2349 C C . LYS A 1 47 ? -8.191 -4.194 1.946 1.00 0.00 45 LYS A C 2
ATOM 2350 O O . LYS A 1 47 ? -8.149 -4.406 0.735 1.00 0.00 45 LYS A O 2
ATOM 2369 N N . ILE A 1 48 ? -7.239 -4.582 2.776 1.00 0.00 46 ILE A N 2
ATOM 2370 C CA . ILE A 1 48 ? -6.078 -5.301 2.289 1.00 0.00 46 ILE A CA 2
ATOM 2371 C C . ILE A 1 48 ? -6.452 -6.735 1.949 1.00 0.00 46 ILE A C 2
ATOM 2372 O O . ILE A 1 48 ? -6.786 -7.538 2.820 1.00 0.00 46 ILE A O 2
ATOM 2388 N N . LEU A 1 49 ? -6.415 -7.027 0.663 1.00 0.00 47 LEU A N 2
ATOM 2389 C CA . LEU A 1 49 ? -6.800 -8.324 0.140 1.00 0.00 47 LEU A CA 2
ATOM 2390 C C . LEU A 1 49 ? -5.612 -9.266 0.185 1.00 0.00 47 LEU A C 2
ATOM 2391 O O . LEU A 1 49 ? -5.752 -10.464 0.434 1.00 0.00 47 LEU A O 2
ATOM 2407 N N . LYS A 1 50 ? -4.440 -8.703 -0.063 1.00 0.00 48 LYS A N 2
ATOM 2408 C CA . LYS A 1 50 ? -3.220 -9.476 -0.150 1.00 0.00 48 LYS A CA 2
ATOM 2409 C C . LYS A 1 50 ? -2.012 -8.602 0.125 1.00 0.00 48 LYS A C 2
ATOM 2410 O O . LYS A 1 50 ? -1.759 -7.637 -0.593 1.00 0.00 48 LYS A O 2
ATOM 2429 N N . THR A 1 51 ? -1.281 -8.928 1.166 1.00 0.00 49 THR A N 2
ATOM 2430 C CA . THR A 1 51 ? 0.020 -8.336 1.370 1.00 0.00 49 THR A CA 2
ATOM 2431 C C . THR A 1 51 ? 1.087 -9.377 1.056 1.00 0.00 49 THR A C 2
ATOM 2432 O O . THR A 1 51 ? 1.033 -10.489 1.569 1.00 0.00 49 THR A O 2
ATOM 2443 N N . SER A 1 52 ? 2.014 -9.045 0.181 1.00 0.00 50 SER A N 2
ATOM 2444 C CA . SER A 1 52 ? 3.141 -9.922 -0.106 1.00 0.00 50 SER A CA 2
ATOM 2445 C C . SER A 1 52 ? 4.295 -9.090 -0.638 1.00 0.00 50 SER A C 2
ATOM 2446 O O . SER A 1 52 ? 4.123 -7.903 -0.925 1.00 0.00 50 SER A O 2
ATOM 2454 N N . GLU A 1 53 ? 5.460 -9.695 -0.779 1.00 0.00 51 GLU A N 2
ATOM 2455 C CA . GLU A 1 53 ? 6.619 -8.966 -1.246 1.00 0.00 51 GLU A CA 2
ATOM 2456 C C . GLU A 1 53 ? 7.448 -9.787 -2.219 1.00 0.00 51 GLU A C 2
ATOM 2457 O O . GLU A 1 53 ? 7.158 -10.956 -2.484 1.00 0.00 51 GLU A O 2
ATOM 2469 N N . ASP A 1 54 ? 8.470 -9.147 -2.750 1.00 0.00 52 ASP A N 2
ATOM 2470 C CA . ASP A 1 54 ? 9.380 -9.758 -3.696 1.00 0.00 52 ASP A CA 2
ATOM 2471 C C . ASP A 1 54 ? 10.725 -9.048 -3.570 1.00 0.00 52 ASP A C 2
ATOM 2472 O O . ASP A 1 54 ? 10.967 -8.369 -2.570 1.00 0.00 52 ASP A O 2
ATOM 2481 N N . LYS A 1 55 ? 11.587 -9.187 -4.565 1.00 0.00 53 LYS A N 2
ATOM 2482 C CA . LYS A 1 55 ? 12.882 -8.522 -4.552 1.00 0.00 53 LYS A CA 2
ATOM 2483 C C . LYS A 1 55 ? 12.697 -7.010 -4.438 1.00 0.00 53 LYS A C 2
ATOM 2484 O O . LYS A 1 55 ? 12.294 -6.362 -5.402 1.00 0.00 53 LYS A O 2
ATOM 2503 N N . ARG A 1 56 ? 12.933 -6.481 -3.233 1.00 0.00 54 ARG A N 2
ATOM 2504 C CA . ARG A 1 56 ? 12.908 -5.037 -2.967 1.00 0.00 54 ARG A CA 2
ATOM 2505 C C . ARG A 1 56 ? 11.482 -4.482 -2.866 1.00 0.00 54 ARG A C 2
ATOM 2506 O O . ARG A 1 56 ? 11.265 -3.439 -2.258 1.00 0.00 54 ARG A O 2
ATOM 2527 N N . PHE A 1 57 ? 10.510 -5.181 -3.428 1.00 0.00 55 PHE A N 2
ATOM 2528 C CA . PHE A 1 57 ? 9.160 -4.639 -3.538 1.00 0.00 55 PHE A CA 2
ATOM 2529 C C . PHE A 1 57 ? 8.173 -5.306 -2.584 1.00 0.00 55 PHE A C 2
ATOM 2530 O O . PHE A 1 57 ? 8.241 -6.504 -2.334 1.00 0.00 55 PHE A O 2
ATOM 2547 N N . TYR A 1 58 ? 7.279 -4.493 -2.045 1.00 0.00 56 TYR A N 2
ATOM 2548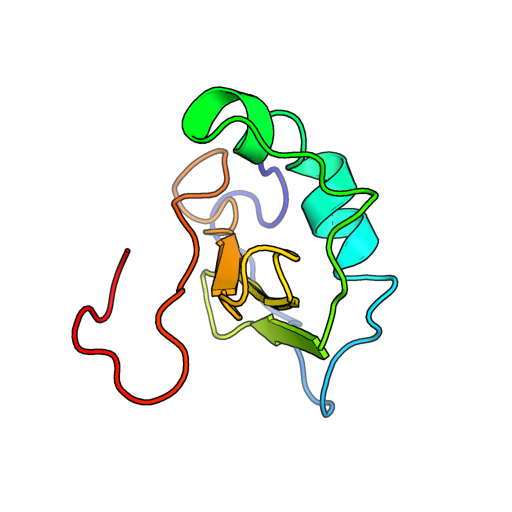 C CA . TYR A 1 58 ? 6.085 -4.949 -1.343 1.00 0.00 56 TYR A CA 2
ATOM 2549 C C . TYR A 1 58 ? 4.875 -4.618 -2.196 1.00 0.00 56 TYR A C 2
ATOM 2550 O O . TYR A 1 58 ? 4.835 -3.566 -2.832 1.00 0.00 56 TYR A O 2
ATOM 2568 N N . TYR A 1 59 ? 3.892 -5.493 -2.214 1.00 0.00 57 TYR A N 2
ATOM 2569 C CA . TYR A 1 59 ? 2.677 -5.229 -2.960 1.00 0.00 57 TYR A CA 2
ATOM 2570 C C . TYR A 1 59 ? 1.455 -5.535 -2.118 1.00 0.00 57 TYR A C 2
ATOM 2571 O O . TYR A 1 59 ? 1.216 -6.681 -1.729 1.00 0.00 57 TYR A O 2
ATOM 2589 N N . VAL A 1 60 ? 0.697 -4.491 -1.824 1.00 0.00 58 VAL A N 2
ATOM 2590 C CA . VAL A 1 60 ? -0.497 -4.618 -1.012 1.00 0.00 58 VAL A CA 2
ATOM 2591 C C . VAL A 1 60 ? -1.745 -4.435 -1.864 1.00 0.00 58 VAL A C 2
ATOM 2592 O O . VAL A 1 60 ? -2.136 -3.311 -2.176 1.00 0.00 58 VAL A O 2
ATOM 2605 N N . SER A 1 61 ? -2.350 -5.540 -2.259 1.00 0.00 59 SER A N 2
ATOM 2606 C CA . SER A 1 61 ? -3.584 -5.496 -3.018 1.00 0.00 59 SER A CA 2
ATOM 2607 C C . SER A 1 61 ? -4.730 -5.120 -2.092 1.00 0.00 59 SER A C 2
ATOM 2608 O O . SER A 1 61 ? -4.889 -5.719 -1.034 1.00 0.00 59 SER A O 2
ATOM 2616 N N . VAL A 1 62 ? -5.510 -4.124 -2.476 1.00 0.00 60 VAL A N 2
ATOM 2617 C CA . VAL A 1 62 ? -6.592 -3.637 -1.633 1.00 0.00 60 VAL A CA 2
ATOM 2618 C C . VAL A 1 62 ? -7.841 -3.353 -2.453 1.00 0.00 60 VAL A C 2
ATOM 2619 O O . VAL A 1 62 ? -7.766 -3.138 -3.661 1.00 0.00 60 VAL A O 2
ATOM 2632 N N . ASP A 1 63 ? -8.982 -3.372 -1.788 1.00 0.00 61 ASP A N 2
ATOM 2633 C CA . ASP A 1 63 ? -10.222 -2.904 -2.386 1.00 0.00 61 ASP A CA 2
ATOM 2634 C C . ASP A 1 63 ? -10.491 -1.502 -1.869 1.00 0.00 61 ASP A C 2
ATOM 2635 O O . ASP A 1 63 ? -10.771 -1.311 -0.683 1.00 0.00 61 ASP A O 2
ATOM 2644 N N . ALA A 1 64 ? -10.381 -0.523 -2.749 1.00 0.00 62 ALA A N 2
ATOM 2645 C CA . ALA A 1 64 ? -10.482 0.874 -2.352 1.00 0.00 62 ALA A CA 2
ATOM 2646 C C . ALA A 1 64 ? -11.926 1.358 -2.350 1.00 0.00 62 ALA A C 2
ATOM 2647 O O . ALA A 1 64 ? -12.193 2.525 -2.059 1.00 0.00 62 ALA A O 2
ATOM 2654 N N . GLY A 1 65 ? -12.855 0.472 -2.670 1.00 0.00 63 GLY A N 2
ATOM 2655 C CA . GLY A 1 65 ? -14.248 0.856 -2.691 1.00 0.00 63 GLY A CA 2
ATOM 2656 C C . GLY A 1 65 ? -15.175 -0.328 -2.773 1.00 0.00 63 GLY A C 2
ATOM 2657 O O . GLY A 1 65 ? -15.278 -1.119 -1.834 1.00 0.00 63 GLY A O 2
ATOM 2661 N N . ASP A 1 66 ? -15.862 -0.442 -3.895 1.00 0.00 64 ASP A N 2
ATOM 2662 C CA . ASP A 1 66 ? -16.722 -1.582 -4.150 1.00 0.00 64 ASP A CA 2
ATOM 2663 C C . ASP A 1 66 ? -16.191 -2.351 -5.341 1.00 0.00 64 ASP A C 2
ATOM 2664 O O . ASP A 1 66 ? -16.650 -2.176 -6.470 1.00 0.00 64 ASP A O 2
ATOM 2673 N N . GLY A 1 67 ? -15.167 -3.144 -5.094 1.00 0.00 65 GLY A N 2
ATOM 2674 C CA . GLY A 1 67 ? -14.569 -3.921 -6.151 1.00 0.00 65 GLY A CA 2
ATOM 2675 C C . GLY A 1 67 ? -13.472 -3.146 -6.825 1.00 0.00 65 GLY A C 2
ATOM 2676 O O . GLY A 1 67 ? -12.882 -3.602 -7.800 1.00 0.00 65 GLY A O 2
ATOM 2680 N N . GLU A 1 68 ? -13.200 -1.965 -6.291 1.00 0.00 66 GLU A N 2
ATOM 2681 C CA . GLU A 1 68 ? -12.185 -1.094 -6.827 1.00 0.00 66 GLU A CA 2
ATOM 2682 C C . GLU A 1 68 ? -10.822 -1.561 -6.372 1.00 0.00 66 GLU A C 2
ATOM 2683 O O . GLU A 1 68 ? -10.253 -1.067 -5.400 1.00 0.00 66 GLU A O 2
ATOM 2695 N N . LYS A 1 69 ? -10.332 -2.540 -7.090 1.00 0.00 67 LYS A N 2
ATOM 2696 C CA . LYS A 1 69 ? -9.157 -3.274 -6.696 1.00 0.00 67 LYS A CA 2
ATOM 2697 C C . LYS A 1 69 ? -7.884 -2.541 -7.086 1.00 0.00 67 LYS A C 2
ATOM 2698 O O . LYS A 1 69 ? -7.749 -2.014 -8.196 1.00 0.00 67 LYS A O 2
ATOM 2717 N N . CYS A 1 70 ? -6.963 -2.513 -6.152 1.00 0.00 68 CYS A N 2
ATOM 2718 C CA . CYS A 1 70 ? -5.704 -1.828 -6.311 1.00 0.00 68 CYS A CA 2
ATOM 2719 C C . CYS A 1 70 ? -4.596 -2.687 -5.726 1.00 0.00 68 CYS A C 2
ATOM 2720 O O . CYS A 1 70 ? -4.867 -3.682 -5.059 1.00 0.00 68 CYS A O 2
ATOM 2727 N N . LYS A 1 71 ? -3.363 -2.312 -5.985 1.00 0.00 69 LYS A N 2
ATOM 2728 C CA . LYS A 1 71 ? -2.216 -2.991 -5.400 1.00 0.00 69 LYS A CA 2
ATOM 2729 C C . LYS A 1 71 ? -1.113 -1.975 -5.159 1.00 0.00 69 LYS A C 2
ATOM 2730 O O . LYS A 1 71 ? -0.540 -1.428 -6.101 1.00 0.00 69 LYS A O 2
ATOM 2749 N N . PHE A 1 72 ? -0.851 -1.699 -3.896 1.00 0.00 70 PHE A N 2
ATOM 2750 C CA . PHE A 1 72 ? 0.145 -0.715 -3.525 1.00 0.00 70 PHE A CA 2
ATOM 2751 C C . PHE A 1 72 ? 1.541 -1.187 -3.863 1.00 0.00 70 PHE A C 2
ATOM 2752 O O . PHE A 1 72 ? 1.987 -2.241 -3.413 1.00 0.00 70 PHE A O 2
ATOM 2769 N N . LYS A 1 73 ? 2.212 -0.386 -4.663 1.00 0.00 71 LYS A N 2
ATOM 2770 C CA . LYS A 1 73 ? 3.561 -0.668 -5.096 1.00 0.00 71 LYS A CA 2
ATOM 2771 C C . LYS A 1 73 ? 4.542 -0.085 -4.089 1.00 0.00 71 LYS A C 2
ATOM 2772 O O . LYS A 1 73 ? 5.196 0.937 -4.325 1.00 0.00 71 LYS A O 2
ATOM 2791 N N . ILE A 1 74 ? 4.593 -0.719 -2.936 1.00 0.00 72 ILE A N 2
ATOM 2792 C CA . ILE A 1 74 ? 5.479 -0.299 -1.880 1.00 0.00 72 ILE A CA 2
ATOM 2793 C C . ILE A 1 74 ? 6.880 -0.813 -2.161 1.00 0.00 72 ILE A C 2
ATOM 2794 O O . ILE A 1 74 ? 7.228 -1.924 -1.804 1.00 0.00 72 ILE A O 2
ATOM 2810 N N . ARG A 1 75 ? 7.679 0.005 -2.819 1.00 0.00 73 ARG A N 2
ATOM 2811 C CA . ARG A 1 75 ? 9.051 -0.363 -3.161 1.00 0.00 73 ARG A CA 2
ATOM 2812 C C . ARG A 1 75 ? 9.923 -0.354 -1.910 1.00 0.00 73 ARG A C 2
ATOM 2813 O O . ARG A 1 75 ? 11.142 -0.502 -1.977 1.00 0.00 73 ARG A O 2
ATOM 2834 N N . LYS A 1 76 ? 9.249 -0.198 -0.773 1.00 0.00 74 LYS A N 2
ATOM 2835 C CA . LYS A 1 76 ? 9.880 -0.094 0.535 1.00 0.00 74 LYS A CA 2
ATOM 2836 C C . LYS A 1 76 ? 10.691 1.192 0.621 1.00 0.00 74 LYS A C 2
ATOM 2837 O O . LYS A 1 76 ? 10.835 1.916 -0.369 1.00 0.00 74 LYS A O 2
ATOM 2856 N N . ASP A 1 77 ? 11.194 1.497 1.801 1.00 0.00 75 ASP A N 2
ATOM 2857 C CA . ASP A 1 77 ? 12.121 2.604 1.944 1.00 0.00 75 ASP A CA 2
ATOM 2858 C C . ASP A 1 77 ? 13.490 2.171 1.460 1.00 0.00 75 ASP A C 2
ATOM 2859 O O . ASP A 1 77 ? 14.302 1.617 2.203 1.00 0.00 75 ASP A O 2
ATOM 2868 N N . VAL A 1 78 ? 13.693 2.344 0.174 1.00 0.00 76 VAL A N 2
ATOM 2869 C CA . VAL A 1 78 ? 14.963 2.069 -0.438 1.00 0.00 76 VAL A CA 2
ATOM 2870 C C . VAL A 1 78 ? 15.547 3.359 -0.971 1.00 0.00 76 VAL A C 2
ATOM 2871 O O . VAL A 1 78 ? 15.121 3.876 -2.007 1.00 0.00 76 VAL A O 2
ATOM 2884 N N . ASP A 1 79 ? 16.481 3.898 -0.199 1.00 0.00 77 ASP A N 2
ATOM 2885 C CA . ASP A 1 79 ? 17.165 5.152 -0.527 1.00 0.00 77 ASP A CA 2
ATOM 2886 C C . ASP A 1 79 ? 16.258 6.331 -0.199 1.00 0.00 77 ASP A C 2
ATOM 2887 O O . ASP A 1 79 ? 16.595 7.177 0.628 1.00 0.00 77 ASP A O 2
ATOM 2896 N N . VAL A 1 80 ? 15.098 6.369 -0.830 1.00 0.00 78 VAL A N 2
ATOM 2897 C CA . VAL A 1 80 ? 14.070 7.327 -0.473 1.00 0.00 78 VAL A CA 2
ATOM 2898 C C . VAL A 1 80 ? 12.993 6.613 0.330 1.00 0.00 78 VAL A C 2
ATOM 2899 O O . VAL A 1 80 ? 12.730 5.430 0.111 1.00 0.00 78 VAL A O 2
ATOM 2912 N N . PRO A 1 81 ? 12.376 7.314 1.278 1.00 0.00 79 PRO A N 2
ATOM 2913 C CA . PRO A 1 81 ? 11.413 6.713 2.190 1.00 0.00 79 PRO A CA 2
ATOM 2914 C C . PRO A 1 81 ? 10.071 6.387 1.541 1.00 0.00 79 PRO A C 2
ATOM 2915 O O . PRO A 1 81 ? 9.594 5.254 1.616 1.00 0.00 79 PRO A O 2
ATOM 2926 N N . LYS A 1 82 ? 9.475 7.385 0.901 1.00 0.00 80 LYS A N 2
ATOM 2927 C CA . LYS A 1 82 ? 8.094 7.290 0.449 1.00 0.00 80 LYS A CA 2
ATOM 2928 C C . LYS A 1 82 ? 7.917 6.238 -0.638 1.00 0.00 80 LYS A C 2
ATOM 2929 O O . LYS A 1 82 ? 8.849 5.919 -1.382 1.00 0.00 80 LYS A O 2
ATOM 2948 N N . MET A 1 83 ? 6.702 5.719 -0.722 1.00 0.00 81 MET A N 2
ATOM 2949 C CA . MET A 1 83 ? 6.375 4.657 -1.658 1.00 0.00 81 MET A CA 2
ATOM 2950 C C . MET A 1 83 ? 6.505 5.146 -3.099 1.00 0.00 81 MET A C 2
ATOM 2951 O O . MET A 1 83 ? 6.254 6.314 -3.397 1.00 0.00 81 MET A O 2
ATOM 2965 N N . VAL A 1 84 ? 6.923 4.247 -3.977 1.00 0.00 82 VAL A N 2
ATOM 2966 C CA . VAL A 1 84 ? 7.200 4.603 -5.365 1.00 0.00 82 VAL A CA 2
ATOM 2967 C C . VAL A 1 84 ? 5.930 4.669 -6.219 1.00 0.00 82 VAL A C 2
ATOM 2968 O O . VAL A 1 84 ? 5.781 5.577 -7.042 1.00 0.00 82 VAL A O 2
ATOM 2981 N N . GLY A 1 85 ? 5.013 3.726 -6.022 1.00 0.00 83 GLY A N 2
ATOM 2982 C CA . GLY A 1 85 ? 3.864 3.637 -6.896 1.00 0.00 83 GLY A CA 2
ATOM 2983 C C . GLY A 1 85 ? 2.624 3.107 -6.209 1.00 0.00 83 GLY A C 2
ATOM 2984 O O . GLY A 1 85 ? 2.693 2.470 -5.157 1.00 0.00 83 GLY A O 2
ATOM 2988 N N . ARG A 1 86 ? 1.496 3.353 -6.833 1.00 0.00 84 ARG A N 2
ATOM 2989 C CA . ARG A 1 86 ? 0.209 2.889 -6.348 1.00 0.00 84 ARG A CA 2
ATOM 2990 C C . ARG A 1 86 ? -0.685 2.643 -7.543 1.00 0.00 84 ARG A C 2
ATOM 2991 O O . ARG A 1 86 ? -1.332 3.563 -8.051 1.00 0.00 84 ARG A O 2
ATOM 3012 N N . LYS A 1 87 ? -0.692 1.419 -8.023 1.00 0.00 85 LYS A N 2
ATOM 3013 C CA . LYS A 1 87 ? -1.385 1.123 -9.252 1.00 0.00 85 LYS A CA 2
ATOM 3014 C C . LYS A 1 87 ? -2.678 0.382 -8.970 1.00 0.00 85 LYS A C 2
ATOM 3015 O O . LYS A 1 87 ? -2.674 -0.759 -8.510 1.00 0.00 85 LYS A O 2
ATOM 3034 N N . CYS A 1 88 ? -3.781 1.054 -9.216 1.00 0.00 86 CYS A N 2
ATOM 3035 C CA . CYS A 1 88 ? -5.087 0.450 -9.089 1.00 0.00 86 CYS A CA 2
ATOM 3036 C C . CYS A 1 88 ? -5.602 0.143 -10.479 1.00 0.00 86 CYS A C 2
ATOM 3037 O O . CYS A 1 88 ? -5.705 1.035 -11.320 1.00 0.00 86 CYS A O 2
ATOM 3044 N N . ARG A 1 89 ? -5.942 -1.106 -10.728 1.00 0.00 87 ARG A N 2
ATOM 3045 C CA . ARG A 1 89 ? -6.185 -1.541 -12.099 1.00 0.00 87 ARG A CA 2
ATOM 3046 C C . ARG A 1 89 ? -7.636 -1.299 -12.480 1.00 0.00 87 ARG A C 2
ATOM 3047 O O . ARG A 1 89 ? -8.087 -1.653 -13.566 1.00 0.00 87 ARG A O 2
ATOM 3068 N N . LYS A 1 90 ? -8.346 -0.664 -11.563 1.00 0.00 88 LYS A N 2
ATOM 3069 C CA . LYS A 1 90 ? -9.668 -0.128 -11.831 1.00 0.00 88 LYS A CA 2
ATOM 3070 C C . LYS A 1 90 ? -9.524 1.307 -12.326 1.00 0.00 88 LYS A C 2
ATOM 3071 O O . LYS A 1 90 ? -10.506 1.993 -12.598 1.00 0.00 88 LYS A O 2
ATOM 3090 N N . ASP A 1 91 ? -8.273 1.744 -12.427 1.00 0.00 89 ASP A N 2
ATOM 3091 C CA . ASP A 1 91 ? -7.945 3.085 -12.888 1.00 0.00 89 ASP A CA 2
ATOM 3092 C C . ASP A 1 91 ? -6.963 3.023 -14.054 1.00 0.00 89 ASP A C 2
ATOM 3093 O O . ASP A 1 91 ? -7.212 3.598 -15.114 1.00 0.00 89 ASP A O 2
ATOM 3102 N N . ASP A 1 92 ? -5.856 2.311 -13.855 1.00 0.00 90 ASP A N 2
ATOM 3103 C CA . ASP A 1 92 ? -4.817 2.185 -14.876 1.00 0.00 90 ASP A CA 2
ATOM 3104 C C . ASP A 1 92 ? -3.841 1.071 -14.501 1.00 0.00 90 ASP A C 2
ATOM 3105 O O . ASP A 1 92 ? -3.557 0.865 -13.321 1.00 0.00 90 ASP A O 2
ATOM 3114 N N . ASP A 1 93 ? -3.355 0.338 -15.496 1.00 0.00 91 ASP A N 2
ATOM 3115 C CA . ASP A 1 93 ? -2.343 -0.687 -15.270 1.00 0.00 91 ASP A CA 2
ATOM 3116 C C . ASP A 1 93 ? -1.026 -0.279 -15.919 1.00 0.00 91 ASP A C 2
ATOM 3117 O O . ASP A 1 93 ? -0.997 0.134 -17.080 1.00 0.00 91 ASP A O 2
ATOM 3126 N N . ASP A 1 94 ? 0.055 -0.399 -15.168 1.00 0.00 92 ASP A N 2
ATOM 3127 C CA . ASP A 1 94 ? 1.373 0.017 -15.635 1.00 0.00 92 ASP A CA 2
ATOM 3128 C C . ASP A 1 94 ? 2.357 -1.140 -15.537 1.00 0.00 92 ASP A C 2
ATOM 3129 O O . ASP A 1 94 ? 2.239 -1.990 -14.653 1.00 0.00 92 ASP A O 2
ATOM 3138 N N . ASP A 1 95 ? 3.324 -1.168 -16.444 1.00 0.00 93 ASP A N 2
ATOM 3139 C CA . ASP A 1 95 ? 4.259 -2.285 -16.539 1.00 0.00 93 ASP A CA 2
ATOM 3140 C C . ASP A 1 95 ? 5.551 -2.013 -15.777 1.00 0.00 93 ASP A C 2
ATOM 3141 O O . ASP A 1 95 ? 6.401 -2.896 -15.662 1.00 0.00 93 ASP A O 2
ATOM 3150 N N . ASP A 1 96 ? 5.712 -0.799 -15.266 1.00 0.00 94 ASP A N 2
ATOM 3151 C CA . ASP A 1 96 ? 6.898 -0.472 -14.479 1.00 0.00 94 ASP A CA 2
ATOM 3152 C C . ASP A 1 96 ? 6.830 -1.174 -13.134 1.00 0.00 94 ASP A C 2
ATOM 3153 O O . ASP A 1 96 ? 6.070 -0.766 -12.253 1.00 0.00 94 ASP A O 2
ATOM 3162 N N . GLY A 1 97 ? 7.615 -2.231 -12.984 1.00 0.00 95 GLY A N 2
ATOM 3163 C CA . GLY A 1 97 ? 7.565 -3.031 -11.778 1.00 0.00 95 GLY A CA 2
ATOM 3164 C C . GLY A 1 97 ? 6.171 -3.559 -11.516 1.00 0.00 95 GLY A C 2
ATOM 3165 O O . GLY A 1 97 ? 5.624 -4.302 -12.333 1.00 0.00 95 GLY A O 2
ATOM 3169 N N . TYR A 1 98 ? 5.607 -3.163 -10.378 1.00 0.00 96 TYR A N 2
ATOM 3170 C CA . TYR A 1 98 ? 4.231 -3.504 -10.014 1.00 0.00 96 TYR A CA 2
ATOM 3171 C C . TYR A 1 98 ? 4.020 -5.029 -10.041 1.00 0.00 96 TYR A C 2
ATOM 3172 O O . TYR A 1 98 ? 2.894 -5.493 -10.315 1.00 0.00 96 TYR A O 2
ATOM 3191 N N . GLY A 1 1 ? 6.685 7.144 6.591 1.00 0.00 -1 GLY A N 3
ATOM 3192 C CA . GLY A 1 1 ? 7.693 6.735 5.585 1.00 0.00 -1 GLY A CA 3
ATOM 3193 C C . GLY A 1 1 ? 8.156 5.311 5.782 1.00 0.00 -1 GLY A C 3
ATOM 3194 O O . GLY A 1 1 ? 7.714 4.633 6.709 1.00 0.00 -1 GLY A O 3
ATOM 3200 N N . SER A 1 2 ? 9.037 4.848 4.902 1.00 0.00 0 SER A N 3
ATOM 3201 C CA . SER A 1 2 ? 9.608 3.516 5.023 1.00 0.00 0 SER A CA 3
ATOM 3202 C C . SER A 1 2 ? 10.873 3.605 5.867 1.00 0.00 0 SER A C 3
ATOM 3203 O O . SER A 1 2 ? 11.249 4.696 6.302 1.00 0.00 0 SER A O 3
ATOM 3211 N N . LEU A 1 3 ? 11.517 2.476 6.120 1.00 0.00 1 LEU A N 3
ATOM 3212 C CA . LEU A 1 3 ? 12.747 2.480 6.904 1.00 0.00 1 LEU A CA 3
ATOM 3213 C C . LEU A 1 3 ? 13.488 1.154 6.778 1.00 0.00 1 LEU A C 3
ATOM 3214 O O . LEU A 1 3 ? 14.317 0.804 7.620 1.00 0.00 1 LEU A O 3
ATOM 3230 N N . ILE A 1 4 ? 13.199 0.423 5.720 1.00 0.00 2 ILE A N 3
ATOM 3231 C CA . ILE A 1 4 ? 13.886 -0.828 5.462 1.00 0.00 2 ILE A CA 3
ATOM 3232 C C . ILE A 1 4 ? 14.956 -0.609 4.394 1.00 0.00 2 ILE A C 3
ATOM 3233 O O . ILE A 1 4 ? 14.646 -0.387 3.230 1.00 0.00 2 ILE A O 3
ATOM 3249 N N . LEU A 1 5 ? 16.218 -0.626 4.811 1.00 0.00 3 LEU A N 3
ATOM 3250 C CA . LEU A 1 5 ? 17.321 -0.298 3.912 1.00 0.00 3 LEU A CA 3
ATOM 3251 C C . LEU A 1 5 ? 18.306 -1.442 3.780 1.00 0.00 3 LEU A C 3
ATOM 3252 O O . LEU A 1 5 ? 18.048 -2.400 3.063 1.00 0.00 3 LEU A O 3
ATOM 3268 N N . ASP A 1 6 ? 19.434 -1.328 4.486 1.00 0.00 4 ASP A N 3
ATOM 3269 C CA . ASP A 1 6 ? 20.576 -2.227 4.306 1.00 0.00 4 ASP A CA 3
ATOM 3270 C C . ASP A 1 6 ? 21.240 -1.952 2.960 1.00 0.00 4 ASP A C 3
ATOM 3271 O O . ASP A 1 6 ? 22.113 -2.703 2.524 1.00 0.00 4 ASP A O 3
ATOM 3280 N N . GLY A 1 7 ? 20.824 -0.857 2.323 1.00 0.00 5 GLY A N 3
ATOM 3281 C CA . GLY A 1 7 ? 21.354 -0.482 1.025 1.00 0.00 5 GLY A CA 3
ATOM 3282 C C . GLY A 1 7 ? 20.901 -1.423 -0.072 1.00 0.00 5 GLY A C 3
ATOM 3283 O O . GLY A 1 7 ? 21.478 -2.500 -0.235 1.00 0.00 5 GLY A O 3
ATOM 3287 N N . ASP A 1 8 ? 19.841 -1.039 -0.806 1.00 0.00 6 ASP A N 3
ATOM 3288 C CA . ASP A 1 8 ? 19.306 -1.874 -1.896 1.00 0.00 6 ASP A CA 3
ATOM 3289 C C . ASP A 1 8 ? 18.556 -3.076 -1.318 1.00 0.00 6 ASP A C 3
ATOM 3290 O O . ASP A 1 8 ? 17.963 -3.878 -2.044 1.00 0.00 6 ASP A O 3
ATOM 3299 N N . LEU A 1 9 ? 18.584 -3.165 0.010 1.00 0.00 7 LEU A N 3
ATOM 3300 C CA . LEU A 1 9 ? 17.718 -4.052 0.773 1.00 0.00 7 LEU A CA 3
ATOM 3301 C C . LEU A 1 9 ? 18.116 -5.515 0.722 1.00 0.00 7 LEU A C 3
ATOM 3302 O O . LEU A 1 9 ? 18.999 -5.932 -0.027 1.00 0.00 7 LEU A O 3
ATOM 3318 N N . LEU A 1 10 ? 17.420 -6.281 1.555 1.00 0.00 8 LEU A N 3
ATOM 3319 C CA . LEU A 1 10 ? 17.515 -7.731 1.572 1.00 0.00 8 LEU A CA 3
ATOM 3320 C C . LEU A 1 10 ? 16.696 -8.311 0.421 1.00 0.00 8 LEU A C 3
ATOM 3321 O O . LEU A 1 10 ? 16.574 -9.531 0.281 1.00 0.00 8 LEU A O 3
ATOM 3337 N N . LYS A 1 11 ? 16.124 -7.409 -0.391 1.00 0.00 9 LYS A N 3
ATOM 3338 C CA . LYS A 1 11 ? 15.294 -7.774 -1.537 1.00 0.00 9 LYS A CA 3
ATOM 3339 C C . LYS A 1 11 ? 13.947 -8.266 -1.047 1.00 0.00 9 LYS A C 3
ATOM 3340 O O . LYS A 1 11 ? 12.957 -7.543 -1.118 1.00 0.00 9 LYS A O 3
ATOM 3359 N N . ASP A 1 12 ? 13.930 -9.471 -0.518 1.00 0.00 10 ASP A N 3
ATOM 3360 C CA . ASP A 1 12 ? 12.743 -10.024 0.106 1.00 0.00 10 ASP A CA 3
ATOM 3361 C C . ASP A 1 12 ? 13.162 -10.896 1.277 1.00 0.00 10 ASP A C 3
ATOM 3362 O O . ASP A 1 12 ? 14.132 -11.655 1.186 1.00 0.00 10 ASP A O 3
ATOM 3371 N N . LYS A 1 13 ? 12.473 -10.741 2.388 1.00 0.00 11 LYS A N 3
ATOM 3372 C CA . LYS A 1 13 ? 12.720 -11.571 3.557 1.00 0.00 11 LYS A CA 3
ATOM 3373 C C . LYS A 1 13 ? 11.422 -12.147 4.101 1.00 0.00 11 LYS A C 3
ATOM 3374 O O . LYS A 1 13 ? 11.364 -12.621 5.233 1.00 0.00 11 LYS A O 3
ATOM 3393 N N . LEU A 1 14 ? 10.384 -12.112 3.280 1.00 0.00 12 LEU A N 3
ATOM 3394 C CA . LEU A 1 14 ? 9.091 -12.659 3.660 1.00 0.00 12 LEU A CA 3
ATOM 3395 C C . LEU A 1 14 ? 8.390 -13.297 2.464 1.00 0.00 12 LEU A C 3
ATOM 3396 O O . LEU A 1 14 ? 7.705 -12.623 1.696 1.00 0.00 12 LEU A O 3
ATOM 3412 N N . LYS A 1 15 ? 8.585 -14.599 2.304 1.00 0.00 13 LYS A N 3
ATOM 3413 C CA . LYS A 1 15 ? 7.926 -15.355 1.243 1.00 0.00 13 LYS A CA 3
ATOM 3414 C C . LYS A 1 15 ? 6.660 -16.018 1.767 1.00 0.00 13 LYS A C 3
ATOM 3415 O O . LYS A 1 15 ? 6.316 -17.131 1.365 1.00 0.00 13 LYS A O 3
ATOM 3434 N N . LEU A 1 16 ? 5.963 -15.339 2.659 1.00 0.00 14 LEU A N 3
ATOM 3435 C CA . LEU A 1 16 ? 4.756 -15.895 3.245 1.00 0.00 14 LEU A CA 3
ATOM 3436 C C . LEU A 1 16 ? 3.586 -15.744 2.283 1.00 0.00 14 LEU A C 3
ATOM 3437 O O . LEU A 1 16 ? 3.338 -14.654 1.766 1.00 0.00 14 LEU A O 3
ATOM 3453 N N . PRO A 1 17 ? 2.868 -16.842 2.013 1.00 0.00 15 PRO A N 3
ATOM 3454 C CA . PRO A 1 17 ? 1.670 -16.818 1.175 1.00 0.00 15 PRO A CA 3
ATOM 3455 C C . PRO A 1 17 ? 0.584 -15.986 1.835 1.00 0.00 15 PRO A C 3
ATOM 3456 O O . PRO A 1 17 ? 0.105 -16.348 2.909 1.00 0.00 15 PRO A O 3
ATOM 3467 N N . VAL A 1 18 ? 0.213 -14.881 1.180 1.00 0.00 16 VAL A N 3
ATOM 3468 C CA . VAL A 1 18 ? -0.638 -13.835 1.758 1.00 0.00 16 VAL A CA 3
ATOM 3469 C C . VAL A 1 18 ? -0.272 -13.535 3.206 1.00 0.00 16 VAL A C 3
ATOM 3470 O O . VAL A 1 18 ? -0.694 -14.197 4.157 1.00 0.00 16 VAL A O 3
ATOM 3483 N N . ILE A 1 19 ? 0.531 -12.511 3.337 1.00 0.00 17 ILE A N 3
ATOM 3484 C CA . ILE A 1 19 ? 1.046 -12.077 4.621 1.00 0.00 17 ILE A CA 3
ATOM 3485 C C . ILE A 1 19 ? -0.066 -11.377 5.398 1.00 0.00 17 ILE A C 3
ATOM 3486 O O . ILE A 1 19 ? -1.016 -10.872 4.793 1.00 0.00 17 ILE A O 3
ATOM 3502 N N . ASP A 1 20 ? 0.048 -11.366 6.726 1.00 0.00 18 ASP A N 3
ATOM 3503 C CA . ASP A 1 20 ? -0.980 -10.805 7.605 1.00 0.00 18 ASP A CA 3
ATOM 3504 C C . ASP A 1 20 ? -1.493 -9.462 7.106 1.00 0.00 18 ASP A C 3
ATOM 3505 O O . ASP A 1 20 ? -0.714 -8.580 6.731 1.00 0.00 18 ASP A O 3
ATOM 3514 N N . ASN A 1 21 ? -2.809 -9.315 7.107 1.00 0.00 19 ASN A N 3
ATOM 3515 C CA . ASN A 1 21 ? -3.446 -8.063 6.725 1.00 0.00 19 ASN A CA 3
ATOM 3516 C C . ASN A 1 21 ? -3.041 -6.955 7.689 1.00 0.00 19 ASN A C 3
ATOM 3517 O O . ASN A 1 21 ? -2.962 -5.789 7.314 1.00 0.00 19 ASN A O 3
ATOM 3528 N N . LEU A 1 22 ? -2.758 -7.339 8.927 1.00 0.00 20 LEU A N 3
ATOM 3529 C CA . LEU A 1 22 ? -2.267 -6.417 9.932 1.00 0.00 20 LEU A CA 3
ATOM 3530 C C . LEU A 1 22 ? -0.858 -5.942 9.587 1.00 0.00 20 LEU A C 3
ATOM 3531 O O . LEU A 1 22 ? -0.540 -4.767 9.747 1.00 0.00 20 LEU A O 3
ATOM 3547 N N . PHE A 1 23 ? -0.022 -6.854 9.099 1.00 0.00 21 PHE A N 3
ATOM 3548 C CA . PHE A 1 23 ? 1.326 -6.491 8.670 1.00 0.00 21 PHE A CA 3
ATOM 3549 C C . PHE A 1 23 ? 1.237 -5.498 7.521 1.00 0.00 21 PHE A C 3
ATOM 3550 O O . PHE A 1 23 ? 2.045 -4.574 7.412 1.00 0.00 21 PHE A O 3
ATOM 3567 N N . GLY A 1 24 ? 0.241 -5.697 6.669 1.00 0.00 22 GLY A N 3
ATOM 3568 C CA . GLY A 1 24 ? -0.034 -4.746 5.620 1.00 0.00 22 GLY A CA 3
ATOM 3569 C C . GLY A 1 24 ? -0.502 -3.426 6.192 1.00 0.00 22 GLY A C 3
ATOM 3570 O O . GLY A 1 24 ? 0.033 -2.377 5.855 1.00 0.00 22 GLY A O 3
ATOM 3574 N N . LYS A 1 25 ? -1.488 -3.489 7.081 1.00 0.00 23 LYS A N 3
ATOM 3575 C CA . LYS A 1 25 ? -2.017 -2.309 7.743 1.00 0.00 23 LYS A CA 3
ATOM 3576 C C . LYS A 1 25 ? -0.898 -1.498 8.387 1.00 0.00 23 LYS A C 3
ATOM 3577 O O . LYS A 1 25 ? -0.937 -0.270 8.394 1.00 0.00 23 LYS A O 3
ATOM 3596 N N . GLU A 1 26 ? 0.100 -2.198 8.905 1.00 0.00 24 GLU A N 3
ATOM 3597 C CA . GLU A 1 26 ? 1.286 -1.581 9.445 1.00 0.00 24 GLU A CA 3
ATOM 3598 C C . GLU A 1 26 ? 2.014 -0.765 8.380 1.00 0.00 24 GLU A C 3
ATOM 3599 O O . GLU A 1 26 ? 2.261 0.424 8.573 1.00 0.00 24 GLU A O 3
ATOM 3611 N N . LEU A 1 27 ? 2.339 -1.412 7.258 1.00 0.00 25 LEU A N 3
ATOM 3612 C CA . LEU A 1 27 ? 2.963 -0.739 6.119 1.00 0.00 25 LEU A CA 3
ATOM 3613 C C . LEU A 1 27 ? 2.150 0.486 5.718 1.00 0.00 25 LEU A C 3
ATOM 3614 O O . LEU A 1 27 ? 2.604 1.625 5.829 1.00 0.00 25 LEU A O 3
ATOM 3630 N N . LEU A 1 28 ? 0.924 0.219 5.285 1.00 0.00 26 LEU A N 3
ATOM 3631 C CA . LEU A 1 28 ? 0.059 1.226 4.697 1.00 0.00 26 LEU A CA 3
ATOM 3632 C C . LEU A 1 28 ? -0.146 2.409 5.631 1.00 0.00 26 LEU A C 3
ATOM 3633 O O . LEU A 1 28 ? -0.252 3.544 5.183 1.00 0.00 26 LEU A O 3
ATOM 3649 N N . ASP A 1 29 ? -0.206 2.138 6.924 1.00 0.00 27 ASP A N 3
ATOM 3650 C CA . ASP A 1 29 ? -0.376 3.193 7.923 1.00 0.00 27 ASP A CA 3
ATOM 3651 C C . ASP A 1 29 ? 0.841 4.121 7.956 1.00 0.00 27 ASP A C 3
ATOM 3652 O O . ASP A 1 29 ? 0.703 5.333 8.123 1.00 0.00 27 ASP A O 3
ATOM 3661 N N . LYS A 1 30 ? 2.026 3.546 7.763 1.00 0.00 28 LYS A N 3
ATOM 3662 C CA . LYS A 1 30 ? 3.277 4.302 7.811 1.00 0.00 28 LYS A CA 3
ATOM 3663 C C . LYS A 1 30 ? 3.407 5.234 6.611 1.00 0.00 28 LYS A C 3
ATOM 3664 O O . LYS A 1 30 ? 3.974 6.323 6.716 1.00 0.00 28 LYS A O 3
ATOM 3683 N N . PHE A 1 31 ? 2.899 4.798 5.469 1.00 0.00 29 PHE A N 3
ATOM 3684 C CA . PHE A 1 31 ? 3.034 5.569 4.234 1.00 0.00 29 PHE A CA 3
ATOM 3685 C C . PHE A 1 31 ? 1.757 6.333 3.924 1.00 0.00 29 PHE A C 3
ATOM 3686 O O . PHE A 1 31 ? 1.699 7.084 2.949 1.00 0.00 29 PHE A O 3
ATOM 3703 N N . GLN A 1 32 ? 0.746 6.154 4.769 1.00 0.00 30 GLN A N 3
ATOM 3704 C CA . GLN A 1 32 ? -0.594 6.649 4.488 1.00 0.00 30 GLN A CA 3
ATOM 3705 C C . GLN A 1 32 ? -0.604 8.156 4.268 1.00 0.00 30 GLN A C 3
ATOM 3706 O O . GLN A 1 32 ? -1.414 8.665 3.502 1.00 0.00 30 GLN A O 3
ATOM 3720 N N . ASP A 1 33 ? 0.306 8.861 4.929 1.00 0.00 31 ASP A N 3
ATOM 3721 C CA . ASP A 1 33 ? 0.374 10.310 4.814 1.00 0.00 31 ASP A CA 3
ATOM 3722 C C . ASP A 1 33 ? 0.687 10.720 3.383 1.00 0.00 31 ASP A C 3
ATOM 3723 O O . ASP A 1 33 ? 0.113 11.669 2.863 1.00 0.00 31 ASP A O 3
ATOM 3732 N N . ASP A 1 34 ? 1.568 9.969 2.736 1.00 0.00 32 ASP A N 3
ATOM 3733 C CA . ASP A 1 34 ? 1.948 10.253 1.359 1.00 0.00 32 ASP A CA 3
ATOM 3734 C C . ASP A 1 34 ? 0.947 9.640 0.401 1.00 0.00 32 ASP A C 3
ATOM 3735 O O . ASP A 1 34 ? 0.703 10.163 -0.684 1.00 0.00 32 ASP A O 3
ATOM 3744 N N . ILE A 1 35 ? 0.355 8.534 0.820 1.00 0.00 33 ILE A N 3
ATOM 3745 C CA . ILE A 1 35 ? -0.721 7.910 0.069 1.00 0.00 33 ILE A CA 3
ATOM 3746 C C . ILE A 1 35 ? -1.926 8.848 0.013 1.00 0.00 33 ILE A C 3
ATOM 3747 O O . ILE A 1 35 ? -2.669 8.890 -0.966 1.00 0.00 33 ILE A O 3
ATOM 3763 N N . LYS A 1 36 ? -2.083 9.626 1.066 1.00 0.00 34 LYS A N 3
ATOM 3764 C CA . LYS A 1 36 ? -3.175 10.567 1.179 1.00 0.00 34 LYS A CA 3
ATOM 3765 C C . LYS A 1 36 ? -2.780 11.902 0.568 1.00 0.00 34 LYS A C 3
ATOM 3766 O O . LYS A 1 36 ? -3.582 12.562 -0.086 1.00 0.00 34 LYS A O 3
ATOM 3785 N N . ASP A 1 37 ? -1.532 12.285 0.780 1.00 0.00 35 ASP A N 3
ATOM 3786 C CA . ASP A 1 37 ? -0.985 13.498 0.188 1.00 0.00 35 ASP A CA 3
ATOM 3787 C C . ASP A 1 37 ? -1.050 13.452 -1.333 1.00 0.00 35 ASP A C 3
ATOM 3788 O O . ASP A 1 37 ? -1.452 14.418 -1.979 1.00 0.00 35 ASP A O 3
ATOM 3797 N N . LYS A 1 38 ? -0.655 12.323 -1.900 1.00 0.00 36 LYS A N 3
ATOM 3798 C CA . LYS A 1 38 ? -0.637 12.162 -3.346 1.00 0.00 36 LYS A CA 3
ATOM 3799 C C . LYS A 1 38 ? -2.013 11.838 -3.900 1.00 0.00 36 LYS A C 3
ATOM 3800 O O . LYS A 1 38 ? -2.503 12.499 -4.816 1.00 0.00 36 LYS A O 3
ATOM 3819 N N . TYR A 1 39 ? -2.634 10.816 -3.338 1.00 0.00 37 TYR A N 3
ATOM 3820 C CA . TYR A 1 39 ? -3.817 10.228 -3.941 1.00 0.00 37 TYR A CA 3
ATOM 3821 C C . TYR A 1 39 ? -5.085 10.627 -3.193 1.00 0.00 37 TYR A C 3
ATOM 3822 O O . TYR A 1 39 ? -6.152 10.751 -3.791 1.00 0.00 37 TYR A O 3
ATOM 3840 N N . GLY A 1 40 ? -4.960 10.843 -1.895 1.00 0.00 38 GLY A N 3
ATOM 3841 C CA . GLY A 1 40 ? -6.118 11.171 -1.082 1.00 0.00 38 GLY A CA 3
ATOM 3842 C C . GLY A 1 40 ? -6.828 9.928 -0.589 1.00 0.00 38 GLY A C 3
ATOM 3843 O O . GLY A 1 40 ? -8.041 9.782 -0.745 1.00 0.00 38 GLY A O 3
ATOM 3847 N N . VAL A 1 41 ? -6.065 9.025 0.004 1.00 0.00 39 VAL A N 3
ATOM 3848 C CA . VAL A 1 41 ? -6.586 7.748 0.442 1.00 0.00 39 VAL A CA 3
ATOM 3849 C C . VAL A 1 41 ? -6.371 7.558 1.939 1.00 0.00 39 VAL A C 3
ATOM 3850 O O . VAL A 1 41 ? -5.406 8.068 2.502 1.00 0.00 39 VAL A O 3
ATOM 3863 N N . ASP A 1 42 ? -7.269 6.821 2.566 1.00 0.00 40 ASP A N 3
ATOM 3864 C CA . ASP A 1 42 ? -7.075 6.383 3.939 1.00 0.00 40 ASP A CA 3
ATOM 3865 C C . ASP A 1 42 ? -6.774 4.893 3.933 1.00 0.00 40 ASP A C 3
ATOM 3866 O O . ASP A 1 42 ? -7.602 4.088 3.501 1.00 0.00 40 ASP A O 3
ATOM 3875 N N . THR A 1 43 ? -5.594 4.526 4.400 1.00 0.00 41 THR A N 3
ATOM 3876 C CA . THR A 1 43 ? -5.119 3.157 4.278 1.00 0.00 41 THR A CA 3
ATOM 3877 C C . THR A 1 43 ? -5.730 2.242 5.328 1.00 0.00 41 THR A C 3
ATOM 3878 O O . THR A 1 43 ? -5.791 1.027 5.145 1.00 0.00 41 THR A O 3
ATOM 3889 N N . LYS A 1 44 ? -6.189 2.826 6.420 1.00 0.00 42 LYS A N 3
ATOM 3890 C CA . LYS A 1 44 ? -6.784 2.062 7.495 1.00 0.00 42 LYS A CA 3
ATOM 3891 C C . LYS A 1 44 ? -8.211 1.694 7.121 1.00 0.00 42 LYS A C 3
ATOM 3892 O O . LYS A 1 44 ? -8.791 0.751 7.660 1.00 0.00 42 LYS A O 3
ATOM 3911 N N . ASP A 1 45 ? -8.749 2.440 6.168 1.00 0.00 43 ASP A N 3
ATOM 3912 C CA . ASP A 1 45 ? -10.092 2.217 5.660 1.00 0.00 43 ASP A CA 3
ATOM 3913 C C . ASP A 1 45 ? -10.048 1.209 4.523 1.00 0.00 43 ASP A C 3
ATOM 3914 O O . ASP A 1 45 ? -11.015 0.487 4.267 1.00 0.00 43 ASP A O 3
ATOM 3923 N N . LEU A 1 46 ? -8.900 1.159 3.857 1.00 0.00 44 LEU A N 3
ATOM 3924 C CA . LEU A 1 46 ? -8.681 0.234 2.757 1.00 0.00 44 LEU A CA 3
ATOM 3925 C C . LEU A 1 46 ? -8.826 -1.206 3.221 1.00 0.00 44 LEU A C 3
ATOM 3926 O O . LEU A 1 46 ? -8.476 -1.548 4.352 1.00 0.00 44 LEU A O 3
ATOM 3942 N N . LYS A 1 47 ? -9.348 -2.042 2.347 1.00 0.00 45 LYS A N 3
ATOM 3943 C CA . LYS A 1 47 ? -9.530 -3.446 2.653 1.00 0.00 45 LYS A CA 3
ATOM 3944 C C . LYS A 1 47 ? -8.372 -4.252 2.093 1.00 0.00 45 LYS A C 3
ATOM 3945 O O . LYS A 1 47 ? -8.299 -4.482 0.890 1.00 0.00 45 LYS A O 3
ATOM 3964 N N . ILE A 1 48 ? -7.464 -4.667 2.954 1.00 0.00 46 ILE A N 3
ATOM 3965 C CA . ILE A 1 48 ? -6.304 -5.411 2.508 1.00 0.00 46 ILE A CA 3
ATOM 3966 C C . ILE A 1 48 ? -6.676 -6.851 2.188 1.00 0.00 46 ILE A C 3
ATOM 3967 O O . ILE A 1 48 ? -7.211 -7.583 3.023 1.00 0.00 46 ILE A O 3
ATOM 3983 N N . LEU A 1 49 ? -6.407 -7.230 0.954 1.00 0.00 47 LEU A N 3
ATOM 3984 C CA . LEU A 1 49 ? -6.733 -8.547 0.448 1.00 0.00 47 LEU A CA 3
ATOM 3985 C C . LEU A 1 49 ? -5.560 -9.483 0.669 1.00 0.00 47 LEU A C 3
ATOM 3986 O O . LEU A 1 49 ? -5.713 -10.596 1.171 1.00 0.00 47 LEU A O 3
ATOM 4002 N N . LYS A 1 50 ? -4.383 -9.008 0.290 1.00 0.00 48 LYS A N 3
ATOM 4003 C CA . LYS A 1 50 ? -3.180 -9.813 0.318 1.00 0.00 48 LYS A CA 3
ATOM 4004 C C . LYS A 1 50 ? -1.947 -8.961 0.517 1.00 0.00 48 LYS A C 3
ATOM 4005 O O . LYS A 1 50 ? -1.546 -8.211 -0.374 1.00 0.00 48 LYS A O 3
ATOM 4024 N N . THR A 1 51 ? -1.359 -9.073 1.686 1.00 0.00 49 THR A N 3
ATOM 4025 C CA . THR A 1 51 ? -0.071 -8.465 1.940 1.00 0.00 49 THR A CA 3
ATOM 4026 C C . THR A 1 51 ? 1.010 -9.381 1.387 1.00 0.00 49 THR A C 3
ATOM 4027 O O . THR A 1 51 ? 0.991 -10.580 1.638 1.00 0.00 49 THR A O 3
ATOM 4038 N N . SER A 1 52 ? 1.911 -8.847 0.592 1.00 0.00 50 SER A N 3
ATOM 4039 C CA . SER A 1 52 ? 3.007 -9.640 0.066 1.00 0.00 50 SER A CA 3
ATOM 4040 C C . SER A 1 52 ? 4.188 -8.737 -0.261 1.00 0.00 50 SER A C 3
ATOM 4041 O O . SER A 1 52 ? 4.114 -7.520 -0.081 1.00 0.00 50 SER A O 3
ATOM 4049 N N . GLU A 1 53 ? 5.270 -9.328 -0.738 1.00 0.00 51 GLU A N 3
ATOM 4050 C CA . GLU A 1 53 ? 6.424 -8.559 -1.164 1.00 0.00 51 GLU A CA 3
ATOM 4051 C C . GLU A 1 53 ? 7.256 -9.341 -2.166 1.00 0.00 51 GLU A C 3
ATOM 4052 O O . GLU A 1 53 ? 7.142 -10.566 -2.275 1.00 0.00 51 GLU A O 3
ATOM 4064 N N . ASP A 1 54 ? 8.077 -8.622 -2.900 1.00 0.00 52 ASP A N 3
ATOM 4065 C CA . ASP A 1 54 ? 9.002 -9.221 -3.842 1.00 0.00 52 ASP A CA 3
ATOM 4066 C C . ASP A 1 54 ? 10.346 -8.508 -3.707 1.00 0.00 52 ASP A C 3
ATOM 4067 O O . ASP A 1 54 ? 10.606 -7.878 -2.677 1.00 0.00 52 ASP A O 3
ATOM 4076 N N . LYS A 1 55 ? 11.185 -8.594 -4.728 1.00 0.00 53 LYS A N 3
ATOM 4077 C CA . LYS A 1 55 ? 12.507 -7.984 -4.694 1.00 0.00 53 LYS A CA 3
ATOM 4078 C C . LYS A 1 55 ? 12.402 -6.462 -4.606 1.00 0.00 53 LYS A C 3
ATOM 4079 O O . LYS A 1 55 ? 11.998 -5.809 -5.563 1.00 0.00 53 LYS A O 3
ATOM 4098 N N . ARG A 1 56 ? 12.731 -5.920 -3.431 1.00 0.00 54 ARG A N 3
ATOM 4099 C CA . ARG A 1 56 ? 12.788 -4.469 -3.197 1.00 0.00 54 ARG A CA 3
ATOM 4100 C C . ARG A 1 56 ? 11.402 -3.829 -3.092 1.00 0.00 54 ARG A C 3
ATOM 4101 O O . ARG A 1 56 ? 11.267 -2.719 -2.580 1.00 0.00 54 ARG A O 3
ATOM 4122 N N . PHE A 1 57 ? 10.370 -4.512 -3.563 1.00 0.00 55 PHE A N 3
ATOM 4123 C CA . PHE A 1 57 ? 9.038 -3.920 -3.588 1.00 0.00 55 PHE A CA 3
ATOM 4124 C C . PHE A 1 57 ? 8.052 -4.719 -2.741 1.00 0.00 55 PHE A C 3
ATOM 4125 O O . PHE A 1 57 ? 7.983 -5.943 -2.847 1.00 0.00 55 PHE A O 3
ATOM 4142 N N . TYR A 1 58 ? 7.325 -4.027 -1.875 1.00 0.00 56 TYR A N 3
ATOM 4143 C CA . TYR A 1 58 ? 6.176 -4.617 -1.203 1.00 0.00 56 TYR A CA 3
ATOM 4144 C C . TYR A 1 58 ? 4.999 -4.617 -2.161 1.00 0.00 56 TYR A C 3
ATOM 4145 O O . TYR A 1 58 ? 4.959 -3.811 -3.089 1.00 0.00 56 TYR A O 3
ATOM 4163 N N . TYR A 1 59 ? 4.059 -5.514 -1.944 1.00 0.00 57 TYR A N 3
ATOM 4164 C CA . TYR A 1 59 ? 2.860 -5.574 -2.763 1.00 0.00 57 TYR A CA 3
ATOM 4165 C C . TYR A 1 59 ? 1.641 -5.850 -1.898 1.00 0.00 57 TYR A C 3
ATOM 4166 O O . TYR A 1 59 ? 1.311 -7.003 -1.615 1.00 0.00 57 TYR A O 3
ATOM 4184 N N . VAL A 1 60 ? 0.991 -4.787 -1.451 1.00 0.00 58 VAL A N 3
ATOM 4185 C CA . VAL A 1 60 ? -0.195 -4.922 -0.618 1.00 0.00 58 VAL A CA 3
ATOM 4186 C C . VAL A 1 60 ? -1.452 -4.796 -1.461 1.00 0.00 58 VAL A C 3
ATOM 4187 O O . VAL A 1 60 ? -1.883 -3.691 -1.783 1.00 0.00 58 VAL A O 3
ATOM 4200 N N . SER A 1 61 ? -2.018 -5.928 -1.836 1.00 0.00 59 SER A N 3
ATOM 4201 C CA . SER A 1 61 ? -3.249 -5.952 -2.606 1.00 0.00 59 SER A CA 3
ATOM 4202 C C . SER A 1 61 ? -4.408 -5.528 -1.718 1.00 0.00 59 SER A C 3
ATOM 4203 O O . SER A 1 61 ? -4.693 -6.189 -0.725 1.00 0.00 59 SER A O 3
ATOM 4211 N N . VAL A 1 62 ? -5.050 -4.420 -2.050 1.00 0.00 60 VAL A N 3
ATOM 4212 C CA . VAL A 1 62 ? -6.189 -3.940 -1.283 1.00 0.00 60 VAL A CA 3
ATOM 4213 C C . VAL A 1 62 ? -7.349 -3.596 -2.199 1.00 0.00 60 VAL A C 3
ATOM 4214 O O . VAL A 1 62 ? -7.165 -3.369 -3.397 1.00 0.00 60 VAL A O 3
ATOM 4227 N N . ASP A 1 63 ? -8.538 -3.569 -1.627 1.00 0.00 61 ASP A N 3
ATOM 4228 C CA . ASP A 1 63 ? -9.717 -3.099 -2.327 1.00 0.00 61 ASP A CA 3
ATOM 4229 C C . ASP A 1 63 ? -10.100 -1.741 -1.765 1.00 0.00 61 ASP A C 3
ATOM 4230 O O . ASP A 1 63 ? -10.139 -1.554 -0.545 1.00 0.00 61 ASP A O 3
ATOM 4239 N N . ALA A 1 64 ? -10.365 -0.794 -2.646 1.00 0.00 62 ALA A N 3
ATOM 4240 C CA . ALA A 1 64 ? -10.659 0.570 -2.234 1.00 0.00 62 ALA A CA 3
ATOM 4241 C C . ALA A 1 64 ? -12.134 0.739 -1.877 1.00 0.00 62 ALA A C 3
ATOM 4242 O O . ALA A 1 64 ? -12.612 1.857 -1.683 1.00 0.00 62 ALA A O 3
ATOM 4249 N N . GLY A 1 65 ? -12.854 -0.374 -1.809 1.00 0.00 63 GLY A N 3
ATOM 4250 C CA . GLY A 1 65 ? -14.234 -0.346 -1.372 1.00 0.00 63 GLY A CA 3
ATOM 4251 C C . GLY A 1 65 ? -15.207 -0.395 -2.526 1.00 0.00 63 GLY A C 3
ATOM 4252 O O . GLY A 1 65 ? -16.272 -1.004 -2.429 1.00 0.00 63 GLY A O 3
ATOM 4256 N N . ASP A 1 66 ? -14.832 0.236 -3.627 1.00 0.00 64 ASP A N 3
ATOM 4257 C CA . ASP A 1 66 ? -15.693 0.313 -4.803 1.00 0.00 64 ASP A CA 3
ATOM 4258 C C . ASP A 1 66 ? -15.375 -0.820 -5.781 1.00 0.00 64 ASP A C 3
ATOM 4259 O O . ASP A 1 66 ? -15.977 -0.931 -6.849 1.00 0.00 64 ASP A O 3
ATOM 4268 N N . GLY A 1 67 ? -14.438 -1.674 -5.405 1.00 0.00 65 GLY A N 3
ATOM 4269 C CA . GLY A 1 67 ? -14.015 -2.744 -6.287 1.00 0.00 65 GLY A CA 3
ATOM 4270 C C . GLY A 1 67 ? -12.670 -2.449 -6.909 1.00 0.00 65 GLY A C 3
ATOM 4271 O O . GLY A 1 67 ? -11.973 -3.355 -7.367 1.00 0.00 65 GLY A O 3
ATOM 4275 N N . GLU A 1 68 ? -12.311 -1.172 -6.925 1.00 0.00 66 GLU A N 3
ATOM 4276 C CA . GLU A 1 68 ? -11.017 -0.743 -7.399 1.00 0.00 66 GLU A CA 3
ATOM 4277 C C . GLU A 1 68 ? -9.938 -1.306 -6.491 1.00 0.00 66 GLU A C 3
ATOM 4278 O O . GLU A 1 68 ? -10.098 -1.334 -5.272 1.00 0.00 66 GLU A O 3
ATOM 4290 N N . LYS A 1 69 ? -8.851 -1.758 -7.080 1.00 0.00 67 LYS A N 3
ATOM 4291 C CA . LYS A 1 69 ? -7.848 -2.490 -6.334 1.00 0.00 67 LYS A CA 3
ATOM 4292 C C . LYS A 1 69 ? -6.458 -1.914 -6.530 1.00 0.00 67 LYS A C 3
ATOM 4293 O O . LYS A 1 69 ? -6.104 -1.433 -7.611 1.00 0.00 67 LYS A O 3
ATOM 4312 N N . CYS A 1 70 ? -5.689 -1.970 -5.463 1.00 0.00 68 CYS A N 3
ATOM 4313 C CA . CYS A 1 70 ? -4.330 -1.472 -5.442 1.00 0.00 68 CYS A CA 3
ATOM 4314 C C . CYS A 1 70 ? -3.410 -2.550 -4.912 1.00 0.00 68 CYS A C 3
ATOM 4315 O O . CYS A 1 70 ? -3.618 -3.054 -3.819 1.00 0.00 68 CYS A O 3
ATOM 4322 N N . LYS A 1 71 ? -2.406 -2.905 -5.674 1.00 0.00 69 LYS A N 3
ATOM 4323 C CA . LYS A 1 71 ? -1.386 -3.818 -5.193 1.00 0.00 69 LYS A CA 3
ATOM 4324 C C . LYS A 1 71 ? -0.209 -2.986 -4.706 1.00 0.00 69 LYS A C 3
ATOM 4325 O O . LYS A 1 71 ? 0.846 -2.981 -5.331 1.00 0.00 69 LYS A O 3
ATOM 4344 N N . PHE A 1 72 ? -0.432 -2.264 -3.601 1.00 0.00 70 PHE A N 3
ATOM 4345 C CA . PHE A 1 72 ? 0.498 -1.242 -3.103 1.00 0.00 70 PHE A CA 3
ATOM 4346 C C . PHE A 1 72 ? 1.944 -1.647 -3.278 1.00 0.00 70 PHE A C 3
ATOM 4347 O O . PHE A 1 72 ? 2.455 -2.492 -2.545 1.00 0.00 70 PHE A O 3
ATOM 4364 N N . LYS A 1 73 ? 2.592 -1.029 -4.250 1.00 0.00 71 LYS A N 3
ATOM 4365 C CA . LYS A 1 73 ? 3.957 -1.354 -4.562 1.00 0.00 71 LYS A CA 3
ATOM 4366 C C . LYS A 1 73 ? 4.879 -0.466 -3.758 1.00 0.00 71 LYS A C 3
ATOM 4367 O O . LYS A 1 73 ? 5.325 0.597 -4.200 1.00 0.00 71 LYS A O 3
ATOM 4386 N N . ILE A 1 74 ? 5.112 -0.897 -2.541 1.00 0.00 72 ILE A N 3
ATOM 4387 C CA . ILE A 1 74 ? 5.928 -0.152 -1.622 1.00 0.00 72 ILE A CA 3
ATOM 4388 C C . ILE A 1 74 ? 7.391 -0.467 -1.858 1.00 0.00 72 ILE A C 3
ATOM 4389 O O . ILE A 1 74 ? 7.912 -1.459 -1.348 1.00 0.00 72 ILE A O 3
ATOM 4405 N N . ARG A 1 75 ? 8.022 0.334 -2.705 1.00 0.00 73 ARG A N 3
ATOM 4406 C CA . ARG A 1 75 ? 9.466 0.290 -2.864 1.00 0.00 73 ARG A CA 3
ATOM 4407 C C . ARG A 1 75 ? 10.074 0.558 -1.500 1.00 0.00 73 ARG A C 3
ATOM 4408 O O . ARG A 1 75 ? 10.169 1.706 -1.081 1.00 0.00 73 ARG A O 3
ATOM 4429 N N . LYS A 1 76 ? 10.408 -0.524 -0.804 1.00 0.00 74 LYS A N 3
ATOM 4430 C CA . LYS A 1 76 ? 10.755 -0.488 0.624 1.00 0.00 74 LYS A CA 3
ATOM 4431 C C . LYS A 1 76 ? 11.957 0.415 0.901 1.00 0.00 74 LYS A C 3
ATOM 4432 O O . LYS A 1 76 ? 13.081 -0.057 0.989 1.00 0.00 74 LYS A O 3
ATOM 4451 N N . ASP A 1 77 ? 11.691 1.716 1.011 1.00 0.00 75 ASP A N 3
ATOM 4452 C CA . ASP A 1 77 ? 12.722 2.749 1.186 1.00 0.00 75 ASP A CA 3
ATOM 4453 C C . ASP A 1 77 ? 13.857 2.577 0.173 1.00 0.00 75 ASP A C 3
ATOM 4454 O O . ASP A 1 77 ? 14.984 3.023 0.388 1.00 0.00 75 ASP A O 3
ATOM 4463 N N . VAL A 1 78 ? 13.544 1.945 -0.952 1.00 0.00 76 VAL A N 3
ATOM 4464 C CA . VAL A 1 78 ? 14.530 1.711 -1.993 1.00 0.00 76 VAL A CA 3
ATOM 4465 C C . VAL A 1 78 ? 14.707 2.968 -2.820 1.00 0.00 76 VAL A C 3
ATOM 4466 O O . VAL A 1 78 ? 13.751 3.428 -3.453 1.00 0.00 76 VAL A O 3
ATOM 4479 N N . ASP A 1 79 ? 15.929 3.498 -2.824 1.00 0.00 77 ASP A N 3
ATOM 4480 C CA . ASP A 1 79 ? 16.243 4.754 -3.522 1.00 0.00 77 ASP A CA 3
ATOM 4481 C C . ASP A 1 79 ? 15.563 5.946 -2.851 1.00 0.00 77 ASP A C 3
ATOM 4482 O O . ASP A 1 79 ? 16.218 6.787 -2.237 1.00 0.00 77 ASP A O 3
ATOM 4491 N N . VAL A 1 80 ? 14.248 6.012 -2.979 1.00 0.00 78 VAL A N 3
ATOM 4492 C CA . VAL A 1 80 ? 13.463 7.052 -2.338 1.00 0.00 78 VAL A CA 3
ATOM 4493 C C . VAL A 1 80 ? 13.020 6.567 -0.964 1.00 0.00 78 VAL A C 3
ATOM 4494 O O . VAL A 1 80 ? 13.275 5.420 -0.603 1.00 0.00 78 VAL A O 3
ATOM 4507 N N . PRO A 1 81 ? 12.362 7.418 -0.176 1.00 0.00 79 PRO A N 3
ATOM 4508 C CA . PRO A 1 81 ? 11.740 6.992 1.054 1.00 0.00 79 PRO A CA 3
ATOM 4509 C C . PRO A 1 81 ? 10.365 6.390 0.801 1.00 0.00 79 PRO A C 3
ATOM 4510 O O . PRO A 1 81 ? 9.909 6.324 -0.336 1.00 0.00 79 PRO A O 3
ATOM 4521 N N . LYS A 1 82 ? 9.731 5.943 1.873 1.00 0.00 80 LYS A N 3
ATOM 4522 C CA . LYS A 1 82 ? 8.319 5.532 1.886 1.00 0.00 80 LYS A CA 3
ATOM 4523 C C . LYS A 1 82 ? 7.980 4.409 0.892 1.00 0.00 80 LYS A C 3
ATOM 4524 O O . LYS A 1 82 ? 7.987 3.236 1.259 1.00 0.00 80 LYS A O 3
ATOM 4543 N N . MET A 1 83 ? 7.710 4.754 -0.352 1.00 0.00 81 MET A N 3
ATOM 4544 C CA . MET A 1 83 ? 7.197 3.810 -1.320 1.00 0.00 81 MET A CA 3
ATOM 4545 C C . MET A 1 83 ? 7.254 4.427 -2.703 1.00 0.00 81 MET A C 3
ATOM 4546 O O . MET A 1 83 ? 7.163 5.647 -2.855 1.00 0.00 81 MET A O 3
ATOM 4560 N N . VAL A 1 84 ? 7.419 3.585 -3.699 1.00 0.00 82 VAL A N 3
ATOM 4561 C CA . VAL A 1 84 ? 7.490 4.058 -5.079 1.00 0.00 82 VAL A CA 3
ATOM 4562 C C . VAL A 1 84 ? 6.113 4.435 -5.635 1.00 0.00 82 VAL A C 3
ATOM 4563 O O . VAL A 1 84 ? 5.962 5.502 -6.231 1.00 0.00 82 VAL A O 3
ATOM 4576 N N . GLY A 1 85 ? 5.104 3.590 -5.432 1.00 0.00 83 GLY A N 3
ATOM 4577 C CA . GLY A 1 85 ? 3.826 3.852 -6.058 1.00 0.00 83 GLY A CA 3
ATOM 4578 C C . GLY A 1 85 ? 2.672 3.066 -5.475 1.00 0.00 83 GLY A C 3
ATOM 4579 O O . GLY A 1 85 ? 2.786 1.868 -5.196 1.00 0.00 83 GLY A O 3
ATOM 4583 N N . ARG A 1 86 ? 1.552 3.751 -5.294 1.00 0.00 84 ARG A N 3
ATOM 4584 C CA . ARG A 1 86 ? 0.301 3.100 -4.949 1.00 0.00 84 ARG A CA 3
ATOM 4585 C C . ARG A 1 86 ? -0.214 2.373 -6.184 1.00 0.00 84 ARG A C 3
ATOM 4586 O O . ARG A 1 86 ? -0.726 3.002 -7.109 1.00 0.00 84 ARG A O 3
ATOM 4607 N N . LYS A 1 87 ? -0.073 1.056 -6.203 1.00 0.00 85 LYS A N 3
ATOM 4608 C CA . LYS A 1 87 ? -0.279 0.300 -7.427 1.00 0.00 85 LYS A CA 3
ATOM 4609 C C . LYS A 1 87 ? -1.754 0.013 -7.693 1.00 0.00 85 LYS A C 3
ATOM 4610 O O . LYS A 1 87 ? -2.187 -1.138 -7.709 1.00 0.00 85 LYS A O 3
ATOM 4629 N N . CYS A 1 88 ? -2.525 1.066 -7.889 1.00 0.00 86 CYS A N 3
ATOM 4630 C CA . CYS A 1 88 ? -3.881 0.917 -8.375 1.00 0.00 86 CYS A CA 3
ATOM 4631 C C . CYS A 1 88 ? -3.897 1.245 -9.839 1.00 0.00 86 CYS A C 3
ATOM 4632 O O . CYS A 1 88 ? -3.220 2.179 -10.274 1.00 0.00 86 CYS A O 3
ATOM 4639 N N . ARG A 1 89 ? -4.637 0.465 -10.588 1.00 0.00 87 ARG A N 3
ATOM 4640 C CA . ARG A 1 89 ? -4.882 0.752 -11.980 1.00 0.00 87 ARG A CA 3
ATOM 4641 C C . ARG A 1 89 ? -5.919 -0.220 -12.502 1.00 0.00 87 ARG A C 3
ATOM 4642 O O . ARG A 1 89 ? -5.672 -1.049 -13.375 1.00 0.00 87 ARG A O 3
ATOM 4663 N N . LYS A 1 90 ? -7.083 -0.126 -11.877 1.00 0.00 88 LYS A N 3
ATOM 4664 C CA . LYS A 1 90 ? -8.231 -0.956 -12.195 1.00 0.00 88 LYS A CA 3
ATOM 4665 C C . LYS A 1 90 ? -9.175 -0.209 -13.127 1.00 0.00 88 LYS A C 3
ATOM 4666 O O . LYS A 1 90 ? -10.175 -0.752 -13.602 1.00 0.00 88 LYS A O 3
ATOM 4685 N N . ASP A 1 91 ? -8.833 1.043 -13.375 1.00 0.00 89 ASP A N 3
ATOM 4686 C CA . ASP A 1 91 ? -9.577 1.908 -14.279 1.00 0.00 89 ASP A CA 3
ATOM 4687 C C . ASP A 1 91 ? -8.597 2.805 -15.004 1.00 0.00 89 ASP A C 3
ATOM 4688 O O . ASP A 1 91 ? -8.613 2.926 -16.228 1.00 0.00 89 ASP A O 3
ATOM 4697 N N . ASP A 1 92 ? -7.736 3.424 -14.218 1.00 0.00 90 ASP A N 3
ATOM 4698 C CA . ASP A 1 92 ? -6.602 4.164 -14.735 1.00 0.00 90 ASP A CA 3
ATOM 4699 C C . ASP A 1 92 ? -5.476 3.188 -15.032 1.00 0.00 90 ASP A C 3
ATOM 4700 O O . ASP A 1 92 ? -5.632 1.984 -14.815 1.00 0.00 90 ASP A O 3
ATOM 4709 N N . ASP A 1 93 ? -4.363 3.702 -15.538 1.00 0.00 91 ASP A N 3
ATOM 4710 C CA . ASP A 1 93 ? -3.164 2.898 -15.756 1.00 0.00 91 ASP A CA 3
ATOM 4711 C C . ASP A 1 93 ? -2.048 3.750 -16.335 1.00 0.00 91 ASP A C 3
ATOM 4712 O O . ASP A 1 93 ? -2.062 4.103 -17.517 1.00 0.00 91 ASP A O 3
ATOM 4721 N N . ASP A 1 94 ? -1.109 4.113 -15.484 1.00 0.00 92 ASP A N 3
ATOM 4722 C CA . ASP A 1 94 ? 0.073 4.845 -15.909 1.00 0.00 92 ASP A CA 3
ATOM 4723 C C . ASP A 1 94 ? 1.311 4.208 -15.296 1.00 0.00 92 ASP A C 3
ATOM 4724 O O . ASP A 1 94 ? 1.552 4.325 -14.094 1.00 0.00 92 ASP A O 3
ATOM 4733 N N . ASP A 1 95 ? 2.072 3.499 -16.116 1.00 0.00 93 ASP A N 3
ATOM 4734 C CA . ASP A 1 95 ? 3.255 2.797 -15.636 1.00 0.00 93 ASP A CA 3
ATOM 4735 C C . ASP A 1 95 ? 4.379 3.779 -15.324 1.00 0.00 93 ASP A C 3
ATOM 4736 O O . ASP A 1 95 ? 5.002 4.339 -16.231 1.00 0.00 93 ASP A O 3
ATOM 4745 N N . ASP A 1 96 ? 4.617 4.001 -14.040 1.00 0.00 94 ASP A N 3
ATOM 4746 C CA . ASP A 1 96 ? 5.688 4.881 -13.596 1.00 0.00 94 ASP A CA 3
ATOM 4747 C C . ASP A 1 96 ? 6.209 4.439 -12.236 1.00 0.00 94 ASP A C 3
ATOM 4748 O O . ASP A 1 96 ? 5.553 4.647 -11.213 1.00 0.00 94 ASP A O 3
ATOM 4757 N N . GLY A 1 97 ? 7.373 3.806 -12.232 1.00 0.00 95 GLY A N 3
ATOM 4758 C CA . GLY A 1 97 ? 7.969 3.345 -10.994 1.00 0.00 95 GLY A CA 3
ATOM 4759 C C . GLY A 1 97 ? 7.367 2.044 -10.510 1.00 0.00 95 GLY A C 3
ATOM 4760 O O . GLY A 1 97 ? 8.065 1.036 -10.366 1.00 0.00 95 GLY A O 3
ATOM 4764 N N . TYR A 1 98 ? 6.075 2.064 -10.238 1.00 0.00 96 TYR A N 3
ATOM 4765 C CA . TYR A 1 98 ? 5.381 0.876 -9.794 1.00 0.00 96 TYR A CA 3
ATOM 4766 C C . TYR A 1 98 ? 4.837 0.080 -10.979 1.00 0.00 96 TYR A C 3
ATOM 4767 O O . TYR A 1 98 ? 5.179 -1.115 -11.087 1.00 0.00 96 TYR A O 3
ATOM 4786 N N . GLY A 1 1 ? 6.635 8.699 3.594 1.00 0.00 -1 GLY A N 4
ATOM 4787 C CA . GLY A 1 1 ? 5.659 7.595 3.759 1.00 0.00 -1 GLY A CA 4
ATOM 4788 C C . GLY A 1 1 ? 6.327 6.266 4.055 1.00 0.00 -1 GLY A C 4
ATOM 4789 O O . GLY A 1 1 ? 5.974 5.592 5.021 1.00 0.00 -1 GLY A O 4
ATOM 4795 N N . SER A 1 2 ? 7.289 5.887 3.227 1.00 0.00 0 SER A N 4
ATOM 4796 C CA . SER A 1 2 ? 7.999 4.630 3.397 1.00 0.00 0 SER A CA 4
ATOM 4797 C C . SER A 1 2 ? 9.031 4.751 4.516 1.00 0.00 0 SER A C 4
ATOM 4798 O O . SER A 1 2 ? 9.769 5.737 4.585 1.00 0.00 0 SER A O 4
ATOM 4806 N N . LEU A 1 3 ? 9.039 3.771 5.410 1.00 0.00 1 LEU A N 4
ATOM 4807 C CA . LEU A 1 3 ? 10.017 3.703 6.492 1.00 0.00 1 LEU A CA 4
ATOM 4808 C C . LEU A 1 3 ? 10.388 2.244 6.736 1.00 0.00 1 LEU A C 4
ATOM 4809 O O . LEU A 1 3 ? 9.815 1.590 7.609 1.00 0.00 1 LEU A O 4
ATOM 4825 N N . ILE A 1 4 ? 11.309 1.726 5.935 1.00 0.00 2 ILE A N 4
ATOM 4826 C CA . ILE A 1 4 ? 11.611 0.292 5.933 1.00 0.00 2 ILE A CA 4
ATOM 4827 C C . ILE A 1 4 ? 13.072 0.018 5.542 1.00 0.00 2 ILE A C 4
ATOM 4828 O O . ILE A 1 4 ? 13.688 -0.935 6.027 1.00 0.00 2 ILE A O 4
ATOM 4844 N N . LEU A 1 5 ? 13.632 0.871 4.693 1.00 0.00 3 LEU A N 4
ATOM 4845 C CA . LEU A 1 5 ? 14.883 0.567 4.005 1.00 0.00 3 LEU A CA 4
ATOM 4846 C C . LEU A 1 5 ? 15.591 1.872 3.625 1.00 0.00 3 LEU A C 4
ATOM 4847 O O . LEU A 1 5 ? 16.274 1.951 2.606 1.00 0.00 3 LEU A O 4
ATOM 4863 N N . ASP A 1 6 ? 15.435 2.888 4.474 1.00 0.00 4 ASP A N 4
ATOM 4864 C CA . ASP A 1 6 ? 15.936 4.240 4.192 1.00 0.00 4 ASP A CA 4
ATOM 4865 C C . ASP A 1 6 ? 17.389 4.232 3.719 1.00 0.00 4 ASP A C 4
ATOM 4866 O O . ASP A 1 6 ? 17.731 4.883 2.729 1.00 0.00 4 ASP A O 4
ATOM 4875 N N . GLY A 1 7 ? 18.232 3.494 4.418 1.00 0.00 5 GLY A N 4
ATOM 4876 C CA . GLY A 1 7 ? 19.612 3.349 4.010 1.00 0.00 5 GLY A CA 4
ATOM 4877 C C . GLY A 1 7 ? 20.081 1.931 4.208 1.00 0.00 5 GLY A C 4
ATOM 4878 O O . GLY A 1 7 ? 21.196 1.691 4.668 1.00 0.00 5 GLY A O 4
ATOM 4882 N N . ASP A 1 8 ? 19.221 0.988 3.859 1.00 0.00 6 ASP A N 4
ATOM 4883 C CA . ASP A 1 8 ? 19.481 -0.420 4.136 1.00 0.00 6 ASP A CA 4
ATOM 4884 C C . ASP A 1 8 ? 19.504 -1.226 2.848 1.00 0.00 6 ASP A C 4
ATOM 4885 O O . ASP A 1 8 ? 19.924 -0.720 1.808 1.00 0.00 6 ASP A O 4
ATOM 4894 N N . LEU A 1 9 ? 19.045 -2.473 2.931 1.00 0.00 7 LEU A N 4
ATOM 4895 C CA . LEU A 1 9 ? 19.008 -3.382 1.785 1.00 0.00 7 LEU A CA 4
ATOM 4896 C C . LEU A 1 9 ? 17.971 -4.472 2.019 1.00 0.00 7 LEU A C 4
ATOM 4897 O O . LEU A 1 9 ? 17.131 -4.736 1.158 1.00 0.00 7 LEU A O 4
ATOM 4913 N N . LEU A 1 10 ? 18.051 -5.093 3.197 1.00 0.00 8 LEU A N 4
ATOM 4914 C CA . LEU A 1 10 ? 17.141 -6.164 3.610 1.00 0.00 8 LEU A CA 4
ATOM 4915 C C . LEU A 1 10 ? 17.347 -7.437 2.792 1.00 0.00 8 LEU A C 4
ATOM 4916 O O . LEU A 1 10 ? 17.850 -7.405 1.667 1.00 0.00 8 LEU A O 4
ATOM 4932 N N . LYS A 1 11 ? 16.960 -8.565 3.374 1.00 0.00 9 LYS A N 4
ATOM 4933 C CA . LYS A 1 11 ? 17.104 -9.862 2.719 1.00 0.00 9 LYS A CA 4
ATOM 4934 C C . LYS A 1 11 ? 15.784 -10.620 2.783 1.00 0.00 9 LYS A C 4
ATOM 4935 O O . LYS A 1 11 ? 15.707 -11.799 2.443 1.00 0.00 9 LYS A O 4
ATOM 4954 N N . ASP A 1 12 ? 14.749 -9.916 3.219 1.00 0.00 10 ASP A N 4
ATOM 4955 C CA . ASP A 1 12 ? 13.437 -10.510 3.454 1.00 0.00 10 ASP A CA 4
ATOM 4956 C C . ASP A 1 12 ? 12.763 -10.889 2.141 1.00 0.00 10 ASP A C 4
ATOM 4957 O O . ASP A 1 12 ? 12.829 -10.141 1.159 1.00 0.00 10 ASP A O 4
ATOM 4966 N N . LYS A 1 13 ? 12.112 -12.047 2.123 1.00 0.00 11 LYS A N 4
ATOM 4967 C CA . LYS A 1 13 ? 11.427 -12.511 0.929 1.00 0.00 11 LYS A CA 4
ATOM 4968 C C . LYS A 1 13 ? 10.234 -13.403 1.271 1.00 0.00 11 LYS A C 4
ATOM 4969 O O . LYS A 1 13 ? 10.365 -14.624 1.349 1.00 0.00 11 LYS A O 4
ATOM 4988 N N . LEU A 1 14 ? 9.098 -12.766 1.531 1.00 0.00 12 LEU A N 4
ATOM 4989 C CA . LEU A 1 14 ? 7.790 -13.427 1.577 1.00 0.00 12 LEU A CA 4
ATOM 4990 C C . LEU A 1 14 ? 7.726 -14.535 2.620 1.00 0.00 12 LEU A C 4
ATOM 4991 O O . LEU A 1 14 ? 8.147 -15.666 2.366 1.00 0.00 12 LEU A O 4
ATOM 5007 N N . LYS A 1 15 ? 7.191 -14.221 3.785 1.00 0.00 13 LYS A N 4
ATOM 5008 C CA . LYS A 1 15 ? 6.947 -15.245 4.782 1.00 0.00 13 LYS A CA 4
ATOM 5009 C C . LYS A 1 15 ? 5.680 -16.010 4.420 1.00 0.00 13 LYS A C 4
ATOM 5010 O O . LYS A 1 15 ? 4.592 -15.681 4.900 1.00 0.00 13 LYS A O 4
ATOM 5029 N N . LEU A 1 16 ? 5.836 -16.987 3.524 1.00 0.00 14 LEU A N 4
ATOM 5030 C CA . LEU A 1 16 ? 4.736 -17.834 3.066 1.00 0.00 14 LEU A CA 4
ATOM 5031 C C . LEU A 1 16 ? 3.821 -17.071 2.104 1.00 0.00 14 LEU A C 4
ATOM 5032 O O . LEU A 1 16 ? 3.880 -15.843 2.021 1.00 0.00 14 LEU A O 4
ATOM 5048 N N . PRO A 1 17 ? 2.994 -17.795 1.328 1.00 0.00 15 PRO A N 4
ATOM 5049 C CA . PRO A 1 17 ? 2.020 -17.182 0.421 1.00 0.00 15 PRO A CA 4
ATOM 5050 C C . PRO A 1 17 ? 1.069 -16.233 1.143 1.00 0.00 15 PRO A C 4
ATOM 5051 O O . PRO A 1 17 ? 0.538 -16.572 2.199 1.00 0.00 15 PRO A O 4
ATOM 5062 N N . VAL A 1 18 ? 0.873 -15.055 0.538 1.00 0.00 16 VAL A N 4
ATOM 5063 C CA . VAL A 1 18 ? 0.021 -13.971 1.060 1.00 0.00 16 VAL A CA 4
ATOM 5064 C C . VAL A 1 18 ? 0.201 -13.705 2.553 1.00 0.00 16 VAL A C 4
ATOM 5065 O O . VAL A 1 18 ? -0.320 -14.401 3.426 1.00 0.00 16 VAL A O 4
ATOM 5078 N N . ILE A 1 19 ? 0.942 -12.651 2.807 1.00 0.00 17 ILE A N 4
ATOM 5079 C CA . ILE A 1 19 ? 1.188 -12.154 4.142 1.00 0.00 17 ILE A CA 4
ATOM 5080 C C . ILE A 1 19 ? -0.084 -11.479 4.665 1.00 0.00 17 ILE A C 4
ATOM 5081 O O . ILE A 1 19 ? -0.900 -11.002 3.868 1.00 0.00 17 ILE A O 4
ATOM 5097 N N . ASP A 1 20 ? -0.256 -11.435 5.984 1.00 0.00 18 ASP A N 4
ATOM 5098 C CA . ASP A 1 20 ? -1.501 -10.947 6.578 1.00 0.00 18 ASP A CA 4
ATOM 5099 C C . ASP A 1 20 ? -1.747 -9.480 6.237 1.00 0.00 18 ASP A C 4
ATOM 5100 O O . ASP A 1 20 ? -0.811 -8.729 5.947 1.00 0.00 18 ASP A O 4
ATOM 5109 N N . ASN A 1 21 ? -3.014 -9.079 6.280 1.00 0.00 19 ASN A N 4
ATOM 5110 C CA . ASN A 1 21 ? -3.416 -7.721 5.927 1.00 0.00 19 ASN A CA 4
ATOM 5111 C C . ASN A 1 21 ? -2.740 -6.704 6.841 1.00 0.00 19 ASN A C 4
ATOM 5112 O O . ASN A 1 21 ? -2.395 -5.607 6.411 1.00 0.00 19 ASN A O 4
ATOM 5123 N N . LEU A 1 22 ? -2.538 -7.090 8.096 1.00 0.00 20 LEU A N 4
ATOM 5124 C CA . LEU A 1 22 ? -1.894 -6.236 9.080 1.00 0.00 20 LEU A CA 4
ATOM 5125 C C . LEU A 1 22 ? -0.518 -5.793 8.640 1.00 0.00 20 LEU A C 4
ATOM 5126 O O . LEU A 1 22 ? -0.187 -4.626 8.750 1.00 0.00 20 LEU A O 4
ATOM 5142 N N . PHE A 1 23 ? 0.280 -6.722 8.143 1.00 0.00 21 PHE A N 4
ATOM 5143 C CA . PHE A 1 23 ? 1.650 -6.416 7.761 1.00 0.00 21 PHE A CA 4
ATOM 5144 C C . PHE A 1 23 ? 1.670 -5.342 6.676 1.00 0.00 21 PHE A C 4
ATOM 5145 O O . PHE A 1 23 ? 2.469 -4.405 6.725 1.00 0.00 21 PHE A O 4
ATOM 5162 N N . GLY A 1 24 ? 0.760 -5.464 5.717 1.00 0.00 22 GLY A N 4
ATOM 5163 C CA . GLY A 1 24 ? 0.661 -4.476 4.662 1.00 0.00 22 GLY A CA 4
ATOM 5164 C C . GLY A 1 24 ? 0.032 -3.193 5.152 1.00 0.00 22 GLY A C 4
ATOM 5165 O O . GLY A 1 24 ? 0.289 -2.114 4.618 1.00 0.00 22 GLY A O 4
ATOM 5169 N N . LYS A 1 25 ? -0.792 -3.313 6.180 1.00 0.00 23 LYS A N 4
ATOM 5170 C CA . LYS A 1 25 ? -1.475 -2.168 6.751 1.00 0.00 23 LYS A CA 4
ATOM 5171 C C . LYS A 1 25 ? -0.547 -1.420 7.691 1.00 0.00 23 LYS A C 4
ATOM 5172 O O . LYS A 1 25 ? -0.663 -0.215 7.861 1.00 0.00 23 LYS A O 4
ATOM 5191 N N . GLU A 1 26 ? 0.377 -2.149 8.288 1.00 0.00 24 GLU A N 4
ATOM 5192 C CA . GLU A 1 26 ? 1.416 -1.568 9.092 1.00 0.00 24 GLU A CA 4
ATOM 5193 C C . GLU A 1 26 ? 2.372 -0.780 8.199 1.00 0.00 24 GLU A C 4
ATOM 5194 O O . GLU A 1 26 ? 2.968 0.209 8.626 1.00 0.00 24 GLU A O 4
ATOM 5206 N N . LEU A 1 27 ? 2.504 -1.226 6.948 1.00 0.00 25 LEU A N 4
ATOM 5207 C CA . LEU A 1 27 ? 3.149 -0.429 5.915 1.00 0.00 25 LEU A CA 4
ATOM 5208 C C . LEU A 1 27 ? 2.311 0.813 5.650 1.00 0.00 25 LEU A C 4
ATOM 5209 O O . LEU A 1 27 ? 2.695 1.924 6.003 1.00 0.00 25 LEU A O 4
ATOM 5225 N N . LEU A 1 28 ? 1.144 0.588 5.039 1.00 0.00 26 LEU A N 4
ATOM 5226 C CA . LEU A 1 28 ? 0.211 1.637 4.668 1.00 0.00 26 LEU A CA 4
ATOM 5227 C C . LEU A 1 28 ? -0.063 2.638 5.790 1.00 0.00 26 LEU A C 4
ATOM 5228 O O . LEU A 1 28 ? -0.382 3.790 5.515 1.00 0.00 26 LEU A O 4
ATOM 5244 N N . ASP A 1 29 ? 0.036 2.211 7.040 1.00 0.00 27 ASP A N 4
ATOM 5245 C CA . ASP A 1 29 ? -0.154 3.122 8.166 1.00 0.00 27 ASP A CA 4
ATOM 5246 C C . ASP A 1 29 ? 0.897 4.226 8.130 1.00 0.00 27 ASP A C 4
ATOM 5247 O O . ASP A 1 29 ? 0.582 5.406 8.280 1.00 0.00 27 ASP A O 4
ATOM 5256 N N . LYS A 1 30 ? 2.146 3.834 7.904 1.00 0.00 28 LYS A N 4
ATOM 5257 C CA . LYS A 1 30 ? 3.239 4.789 7.743 1.00 0.00 28 LYS A CA 4
ATOM 5258 C C . LYS A 1 30 ? 3.023 5.601 6.472 1.00 0.00 28 LYS A C 4
ATOM 5259 O O . LYS A 1 30 ? 3.320 6.795 6.410 1.00 0.00 28 LYS A O 4
ATOM 5278 N N . PHE A 1 31 ? 2.478 4.934 5.465 1.00 0.00 29 PHE A N 4
ATOM 5279 C CA . PHE A 1 31 ? 2.273 5.531 4.153 1.00 0.00 29 PHE A CA 4
ATOM 5280 C C . PHE A 1 31 ? 1.040 6.422 4.121 1.00 0.00 29 PHE A C 4
ATOM 5281 O O . PHE A 1 31 ? 0.810 7.124 3.140 1.00 0.00 29 PHE A O 4
ATOM 5298 N N . GLN A 1 32 ? 0.252 6.407 5.191 1.00 0.00 30 GLN A N 4
ATOM 5299 C CA . GLN A 1 32 ? -0.935 7.221 5.280 1.00 0.00 30 GLN A CA 4
ATOM 5300 C C . GLN A 1 32 ? -0.568 8.685 5.523 1.00 0.00 30 GLN A C 4
ATOM 5301 O O . GLN A 1 32 ? -1.408 9.505 5.871 1.00 0.00 30 GLN A O 4
ATOM 5315 N N . ASP A 1 33 ? 0.703 8.996 5.352 1.00 0.00 31 ASP A N 4
ATOM 5316 C CA . ASP A 1 33 ? 1.154 10.373 5.326 1.00 0.00 31 ASP A CA 4
ATOM 5317 C C . ASP A 1 33 ? 1.502 10.764 3.895 1.00 0.00 31 ASP A C 4
ATOM 5318 O O . ASP A 1 33 ? 1.329 11.910 3.489 1.00 0.00 31 ASP A O 4
ATOM 5327 N N . ASP A 1 34 ? 1.949 9.782 3.122 1.00 0.00 32 ASP A N 4
ATOM 5328 C CA . ASP A 1 34 ? 2.342 10.011 1.739 1.00 0.00 32 ASP A CA 4
ATOM 5329 C C . ASP A 1 34 ? 1.141 9.847 0.820 1.00 0.00 32 ASP A C 4
ATOM 5330 O O . ASP A 1 34 ? 0.759 10.768 0.106 1.00 0.00 32 ASP A O 4
ATOM 5339 N N . ILE A 1 35 ? 0.526 8.671 0.884 1.00 0.00 33 ILE A N 4
ATOM 5340 C CA . ILE A 1 35 ? -0.643 8.349 0.072 1.00 0.00 33 ILE A CA 4
ATOM 5341 C C . ILE A 1 35 ? -1.800 9.299 0.392 1.00 0.00 33 ILE A C 4
ATOM 5342 O O . ILE A 1 35 ? -2.643 9.601 -0.454 1.00 0.00 33 ILE A O 4
ATOM 5358 N N . LYS A 1 36 ? -1.803 9.801 1.615 1.00 0.00 34 LYS A N 4
ATOM 5359 C CA . LYS A 1 36 ? -2.854 10.682 2.085 1.00 0.00 34 LYS A CA 4
ATOM 5360 C C . LYS A 1 36 ? -2.603 12.094 1.591 1.00 0.00 34 LYS A C 4
ATOM 5361 O O . LYS A 1 36 ? -3.531 12.846 1.309 1.00 0.00 34 LYS A O 4
ATOM 5380 N N . ASP A 1 37 ? -1.338 12.443 1.486 1.00 0.00 35 ASP A N 4
ATOM 5381 C CA . ASP A 1 37 ? -0.952 13.731 0.945 1.00 0.00 35 ASP A CA 4
ATOM 5382 C C . ASP A 1 37 ? -1.114 13.746 -0.565 1.00 0.00 35 ASP A C 4
ATOM 5383 O O . ASP A 1 37 ? -1.697 14.666 -1.136 1.00 0.00 35 ASP A O 4
ATOM 5392 N N . LYS A 1 38 ? -0.602 12.704 -1.200 1.00 0.00 36 LYS A N 4
ATOM 5393 C CA . LYS A 1 38 ? -0.593 12.609 -2.652 1.00 0.00 36 LYS A CA 4
ATOM 5394 C C . LYS A 1 38 ? -1.988 12.417 -3.242 1.00 0.00 36 LYS A C 4
ATOM 5395 O O . LYS A 1 38 ? -2.291 12.971 -4.299 1.00 0.00 36 LYS A O 4
ATOM 5414 N N . TYR A 1 39 ? -2.833 11.633 -2.580 1.00 0.00 37 TYR A N 4
ATOM 5415 C CA . TYR A 1 39 ? -4.142 11.298 -3.143 1.00 0.00 37 TYR A CA 4
ATOM 5416 C C . TYR A 1 39 ? -5.286 11.605 -2.182 1.00 0.00 37 TYR A C 4
ATOM 5417 O O . TYR A 1 39 ? -6.426 11.789 -2.608 1.00 0.00 37 TYR A O 4
ATOM 5435 N N . GLY A 1 40 ? -4.988 11.658 -0.895 1.00 0.00 38 GLY A N 4
ATOM 5436 C CA . GLY A 1 40 ? -6.030 11.895 0.092 1.00 0.00 38 GLY A CA 4
ATOM 5437 C C . GLY A 1 40 ? -6.695 10.609 0.532 1.00 0.00 38 GLY A C 4
ATOM 5438 O O . GLY A 1 40 ? -7.909 10.560 0.734 1.00 0.00 38 GLY A O 4
ATOM 5442 N N . VAL A 1 41 ? -5.891 9.568 0.689 1.00 0.00 39 VAL A N 4
ATOM 5443 C CA . VAL A 1 41 ? -6.393 8.246 1.020 1.00 0.00 39 VAL A CA 4
ATOM 5444 C C . VAL A 1 41 ? -6.224 7.945 2.503 1.00 0.00 39 VAL A C 4
ATOM 5445 O O . VAL A 1 41 ? -5.328 8.475 3.159 1.00 0.00 39 VAL A O 4
ATOM 5458 N N . ASP A 1 42 ? -7.090 7.092 3.017 1.00 0.00 40 ASP A N 4
ATOM 5459 C CA . ASP A 1 42 ? -6.957 6.585 4.371 1.00 0.00 40 ASP A CA 4
ATOM 5460 C C . ASP A 1 42 ? -6.709 5.084 4.309 1.00 0.00 40 ASP A C 4
ATOM 5461 O O . ASP A 1 42 ? -7.506 4.342 3.729 1.00 0.00 40 ASP A O 4
ATOM 5470 N N . THR A 1 43 ? -5.605 4.640 4.888 1.00 0.00 41 THR A N 4
ATOM 5471 C CA . THR A 1 43 ? -5.183 3.257 4.751 1.00 0.00 41 THR A CA 4
ATOM 5472 C C . THR A 1 43 ? -5.798 2.377 5.828 1.00 0.00 41 THR A C 4
ATOM 5473 O O . THR A 1 43 ? -5.831 1.152 5.702 1.00 0.00 41 THR A O 4
ATOM 5484 N N . LYS A 1 44 ? -6.285 3.007 6.881 1.00 0.00 42 LYS A N 4
ATOM 5485 C CA . LYS A 1 44 ? -6.991 2.310 7.930 1.00 0.00 42 LYS A CA 4
ATOM 5486 C C . LYS A 1 44 ? -8.343 1.847 7.404 1.00 0.00 42 LYS A C 4
ATOM 5487 O O . LYS A 1 44 ? -8.858 0.795 7.790 1.00 0.00 42 LYS A O 4
ATOM 5506 N N . ASP A 1 45 ? -8.902 2.650 6.510 1.00 0.00 43 ASP A N 4
ATOM 5507 C CA . ASP A 1 45 ? -10.155 2.326 5.839 1.00 0.00 43 ASP A CA 4
ATOM 5508 C C . ASP A 1 45 ? -9.929 1.316 4.713 1.00 0.00 43 ASP A C 4
ATOM 5509 O O . ASP A 1 45 ? -10.846 0.589 4.326 1.00 0.00 43 ASP A O 4
ATOM 5518 N N . LEU A 1 46 ? -8.700 1.263 4.202 1.00 0.00 44 LEU A N 4
ATOM 5519 C CA . LEU A 1 46 ? -8.357 0.361 3.110 1.00 0.00 44 LEU A CA 4
ATOM 5520 C C . LEU A 1 46 ? -8.561 -1.097 3.502 1.00 0.00 44 LEU A C 4
ATOM 5521 O O . LEU A 1 46 ? -8.245 -1.512 4.619 1.00 0.00 44 LEU A O 4
ATOM 5537 N N . LYS A 1 47 ? -9.080 -1.866 2.564 1.00 0.00 45 LYS A N 4
ATOM 5538 C CA . LYS A 1 47 ? -9.328 -3.272 2.769 1.00 0.00 45 LYS A CA 4
ATOM 5539 C C . LYS A 1 47 ? -8.225 -4.084 2.108 1.00 0.00 45 LYS A C 4
ATOM 5540 O O . LYS A 1 47 ? -8.254 -4.325 0.905 1.00 0.00 45 LYS A O 4
ATOM 5559 N N . ILE A 1 48 ? -7.237 -4.475 2.887 1.00 0.00 46 ILE A N 4
ATOM 5560 C CA . ILE A 1 48 ? -6.096 -5.187 2.342 1.00 0.00 46 ILE A CA 4
ATOM 5561 C C . ILE A 1 48 ? -6.431 -6.646 2.091 1.00 0.00 46 ILE A C 4
ATOM 5562 O O . ILE A 1 48 ? -6.925 -7.353 2.972 1.00 0.00 46 ILE A O 4
ATOM 5578 N N . LEU A 1 49 ? -6.163 -7.077 0.874 1.00 0.00 47 LEU A N 4
ATOM 5579 C CA . LEU A 1 49 ? -6.513 -8.409 0.426 1.00 0.00 47 LEU A CA 4
ATOM 5580 C C . LEU A 1 49 ? -5.308 -9.328 0.527 1.00 0.00 47 LEU A C 4
ATOM 5581 O O . LEU A 1 49 ? -5.373 -10.404 1.121 1.00 0.00 47 LEU A O 4
ATOM 5597 N N . LYS A 1 50 ? -4.203 -8.877 -0.044 1.00 0.00 48 LYS A N 4
ATOM 5598 C CA . LYS A 1 50 ? -3.003 -9.679 -0.134 1.00 0.00 48 LYS A CA 4
ATOM 5599 C C . LYS A 1 50 ? -1.772 -8.828 0.129 1.00 0.00 48 LYS A C 4
ATOM 5600 O O . LYS A 1 50 ? -1.493 -7.885 -0.613 1.00 0.00 48 LYS A O 4
ATOM 5619 N N . THR A 1 51 ? -1.047 -9.158 1.177 1.00 0.00 49 THR A N 4
ATOM 5620 C CA . THR A 1 51 ? 0.227 -8.522 1.441 1.00 0.00 49 THR A CA 4
ATOM 5621 C C . THR A 1 51 ? 1.341 -9.433 0.954 1.00 0.00 49 THR A C 4
ATOM 5622 O O . THR A 1 51 ? 1.282 -10.645 1.140 1.00 0.00 49 THR A O 4
ATOM 5633 N N . SER A 1 52 ? 2.328 -8.875 0.286 1.00 0.00 50 SER A N 4
ATOM 5634 C CA . SER A 1 52 ? 3.456 -9.662 -0.172 1.00 0.00 50 SER A CA 4
ATOM 5635 C C . SER A 1 52 ? 4.692 -8.790 -0.301 1.00 0.00 50 SER A C 4
ATOM 5636 O O . SER A 1 52 ? 4.640 -7.585 -0.050 1.00 0.00 50 SER A O 4
ATOM 5644 N N . GLU A 1 53 ? 5.795 -9.403 -0.694 1.00 0.00 51 GLU A N 4
ATOM 5645 C CA . GLU A 1 53 ? 7.033 -8.687 -0.916 1.00 0.00 51 GLU A CA 4
ATOM 5646 C C . GLU A 1 53 ? 7.889 -9.454 -1.911 1.00 0.00 51 GLU A C 4
ATOM 5647 O O . GLU A 1 53 ? 7.615 -10.620 -2.202 1.00 0.00 51 GLU A O 4
ATOM 5659 N N . ASP A 1 54 ? 8.918 -8.805 -2.420 1.00 0.00 52 ASP A N 4
ATOM 5660 C CA . ASP A 1 54 ? 9.824 -9.436 -3.367 1.00 0.00 52 ASP A CA 4
ATOM 5661 C C . ASP A 1 54 ? 11.208 -8.813 -3.254 1.00 0.00 52 ASP A C 4
ATOM 5662 O O . ASP A 1 54 ? 11.587 -7.962 -4.054 1.00 0.00 52 ASP A O 4
ATOM 5671 N N . LYS A 1 55 ? 11.938 -9.238 -2.222 1.00 0.00 53 LYS A N 4
ATOM 5672 C CA . LYS A 1 55 ? 13.254 -8.690 -1.884 1.00 0.00 53 LYS A CA 4
ATOM 5673 C C . LYS A 1 55 ? 13.185 -7.178 -1.671 1.00 0.00 53 LYS A C 4
ATOM 5674 O O . LYS A 1 55 ? 12.878 -6.712 -0.580 1.00 0.00 53 LYS A O 4
ATOM 5693 N N . ARG A 1 56 ? 13.419 -6.418 -2.729 1.00 0.00 54 ARG A N 4
ATOM 5694 C CA . ARG A 1 56 ? 13.470 -4.964 -2.645 1.00 0.00 54 ARG A CA 4
ATOM 5695 C C . ARG A 1 56 ? 12.066 -4.365 -2.763 1.00 0.00 54 ARG A C 4
ATOM 5696 O O . ARG A 1 56 ? 11.893 -3.156 -2.912 1.00 0.00 54 ARG A O 4
ATOM 5717 N N . PHE A 1 57 ? 11.054 -5.209 -2.661 1.00 0.00 55 PHE A N 4
ATOM 5718 C CA . PHE A 1 57 ? 9.698 -4.777 -2.966 1.00 0.00 55 PHE A CA 4
ATOM 5719 C C . PHE A 1 57 ? 8.677 -5.267 -1.949 1.00 0.00 55 PHE A C 4
ATOM 5720 O O . PHE A 1 57 ? 8.907 -6.233 -1.227 1.00 0.00 55 PHE A O 4
ATOM 5737 N N . TYR A 1 58 ? 7.565 -4.551 -1.908 1.00 0.00 56 TYR A N 4
ATOM 5738 C CA . TYR A 1 58 ? 6.363 -4.938 -1.184 1.00 0.00 56 TYR A CA 4
ATOM 5739 C C . TYR A 1 58 ? 5.177 -4.824 -2.130 1.00 0.00 56 TYR A C 4
ATOM 5740 O O . TYR A 1 58 ? 5.158 -3.953 -3.000 1.00 0.00 56 TYR A O 4
ATOM 5758 N N . TYR A 1 59 ? 4.199 -5.692 -1.970 1.00 0.00 57 TYR A N 4
ATOM 5759 C CA . TYR A 1 59 ? 3.010 -5.658 -2.809 1.00 0.00 57 TYR A CA 4
ATOM 5760 C C . TYR A 1 59 ? 1.763 -5.832 -1.965 1.00 0.00 57 TYR A C 4
ATOM 5761 O O . TYR A 1 59 ? 1.451 -6.935 -1.520 1.00 0.00 57 TYR A O 4
ATOM 5779 N N . VAL A 1 60 ? 1.071 -4.732 -1.725 1.00 0.00 58 VAL A N 4
ATOM 5780 C CA . VAL A 1 60 ? -0.122 -4.750 -0.894 1.00 0.00 58 VAL A CA 4
ATOM 5781 C C . VAL A 1 60 ? -1.369 -4.533 -1.740 1.00 0.00 58 VAL A C 4
ATOM 5782 O O . VAL A 1 60 ? -1.736 -3.398 -2.048 1.00 0.00 58 VAL A O 4
ATOM 5795 N N . SER A 1 61 ? -2.006 -5.622 -2.140 1.00 0.00 59 SER A N 4
ATOM 5796 C CA . SER A 1 61 ? -3.218 -5.537 -2.936 1.00 0.00 59 SER A CA 4
ATOM 5797 C C . SER A 1 61 ? -4.398 -5.248 -2.021 1.00 0.00 59 SER A C 4
ATOM 5798 O O . SER A 1 61 ? -4.584 -5.922 -1.008 1.00 0.00 59 SER A O 4
ATOM 5806 N N . VAL A 1 62 ? -5.186 -4.244 -2.372 1.00 0.00 60 VAL A N 4
ATOM 5807 C CA . VAL A 1 62 ? -6.263 -3.790 -1.509 1.00 0.00 60 VAL A CA 4
ATOM 5808 C C . VAL A 1 62 ? -7.527 -3.491 -2.296 1.00 0.00 60 VAL A C 4
ATOM 5809 O O . VAL A 1 62 ? -7.480 -3.209 -3.494 1.00 0.00 60 VAL A O 4
ATOM 5822 N N . ASP A 1 63 ? -8.648 -3.569 -1.611 1.00 0.00 61 ASP A N 4
ATOM 5823 C CA . ASP A 1 63 ? -9.903 -3.066 -2.129 1.00 0.00 61 ASP A CA 4
ATOM 5824 C C . ASP A 1 63 ? -10.030 -1.623 -1.697 1.00 0.00 61 ASP A C 4
ATOM 5825 O O . ASP A 1 63 ? -9.900 -1.306 -0.511 1.00 0.00 61 ASP A O 4
ATOM 5834 N N . ALA A 1 64 ? -10.263 -0.751 -2.651 1.00 0.00 62 ALA A N 4
ATOM 5835 C CA . ALA A 1 64 ? -10.228 0.675 -2.393 1.00 0.00 62 ALA A CA 4
ATOM 5836 C C . ALA A 1 64 ? -11.579 1.205 -1.927 1.00 0.00 62 ALA A C 4
ATOM 5837 O O . ALA A 1 64 ? -11.801 2.414 -1.896 1.00 0.00 62 ALA A O 4
ATOM 5844 N N . GLY A 1 65 ? -12.478 0.303 -1.567 1.00 0.00 63 GLY A N 4
ATOM 5845 C CA . GLY A 1 65 ? -13.776 0.708 -1.075 1.00 0.00 63 GLY A CA 4
ATOM 5846 C C . GLY A 1 65 ? -14.814 0.725 -2.171 1.00 0.00 63 GLY A C 4
ATOM 5847 O O . GLY A 1 65 ? -15.955 0.307 -1.967 1.00 0.00 63 GLY A O 4
ATOM 5851 N N . ASP A 1 66 ? -14.407 1.203 -3.340 1.00 0.00 64 ASP A N 4
ATOM 5852 C CA . ASP A 1 66 ? -15.279 1.273 -4.511 1.00 0.00 64 ASP A CA 4
ATOM 5853 C C . ASP A 1 66 ? -15.636 -0.120 -5.012 1.00 0.00 64 ASP A C 4
ATOM 5854 O O . ASP A 1 66 ? -16.611 -0.300 -5.740 1.00 0.00 64 ASP A O 4
ATOM 5863 N N . GLY A 1 67 ? -14.842 -1.102 -4.613 1.00 0.00 65 GLY A N 4
ATOM 5864 C CA . GLY A 1 67 ? -14.986 -2.439 -5.146 1.00 0.00 65 GLY A CA 4
ATOM 5865 C C . GLY A 1 67 ? -13.855 -2.750 -6.096 1.00 0.00 65 GLY A C 4
ATOM 5866 O O . GLY A 1 67 ? -13.685 -3.886 -6.542 1.00 0.00 65 GLY A O 4
ATOM 5870 N N . GLU A 1 68 ? -13.081 -1.718 -6.401 1.00 0.00 66 GLU A N 4
ATOM 5871 C CA . GLU A 1 68 ? -11.918 -1.844 -7.248 1.00 0.00 66 GLU A CA 4
ATOM 5872 C C . GLU A 1 68 ? -10.764 -2.469 -6.474 1.00 0.00 66 GLU A C 4
ATOM 5873 O O . GLU A 1 68 ? -10.785 -2.516 -5.241 1.00 0.00 66 GLU A O 4
ATOM 5885 N N . LYS A 1 69 ? -9.748 -2.915 -7.193 1.00 0.00 67 LYS A N 4
ATOM 5886 C CA . LYS A 1 69 ? -8.668 -3.661 -6.588 1.00 0.00 67 LYS A CA 4
ATOM 5887 C C . LYS A 1 69 ? -7.331 -3.044 -6.957 1.00 0.00 67 LYS A C 4
ATOM 5888 O O . LYS A 1 69 ? -6.891 -3.102 -8.109 1.00 0.00 67 LYS A O 4
ATOM 5907 N N . CYS A 1 70 ? -6.698 -2.444 -5.976 1.00 0.00 68 CYS A N 4
ATOM 5908 C CA . CYS A 1 70 ? -5.430 -1.782 -6.174 1.00 0.00 68 CYS A CA 4
ATOM 5909 C C . CYS A 1 70 ? -4.322 -2.639 -5.600 1.00 0.00 68 CYS A C 4
ATOM 5910 O O . CYS A 1 70 ? -4.579 -3.677 -4.986 1.00 0.00 68 CYS A O 4
ATOM 5917 N N . LYS A 1 71 ? -3.099 -2.216 -5.811 1.00 0.00 69 LYS A N 4
ATOM 5918 C CA . LYS A 1 71 ? -1.949 -2.908 -5.271 1.00 0.00 69 LYS A CA 4
ATOM 5919 C C . LYS A 1 71 ? -0.851 -1.903 -4.995 1.00 0.00 69 LYS A C 4
ATOM 5920 O O . LYS A 1 71 ? -0.216 -1.389 -5.918 1.00 0.00 69 LYS A O 4
ATOM 5939 N N . PHE A 1 72 ? -0.665 -1.591 -3.726 1.00 0.00 70 PHE A N 4
ATOM 5940 C CA . PHE A 1 72 ? 0.377 -0.676 -3.326 1.00 0.00 70 PHE A CA 4
ATOM 5941 C C . PHE A 1 72 ? 1.725 -1.337 -3.495 1.00 0.00 70 PHE A C 4
ATOM 5942 O O . PHE A 1 72 ? 2.168 -2.129 -2.659 1.00 0.00 70 PHE A O 4
ATOM 5959 N N . LYS A 1 73 ? 2.341 -1.036 -4.618 1.00 0.00 71 LYS A N 4
ATOM 5960 C CA . LYS A 1 73 ? 3.631 -1.577 -4.956 1.00 0.00 71 LYS A CA 4
ATOM 5961 C C . LYS A 1 73 ? 4.706 -0.755 -4.281 1.00 0.00 71 LYS A C 4
ATOM 5962 O O . LYS A 1 73 ? 5.227 0.209 -4.832 1.00 0.00 71 LYS A O 4
ATOM 5981 N N . ILE A 1 74 ? 4.997 -1.104 -3.060 1.00 0.00 72 ILE A N 4
ATOM 5982 C CA . ILE A 1 74 ? 5.994 -0.395 -2.308 1.00 0.00 72 ILE A CA 4
ATOM 5983 C C . ILE A 1 74 ? 7.369 -0.916 -2.684 1.00 0.00 72 ILE A C 4
ATOM 5984 O O . ILE A 1 74 ? 7.561 -2.112 -2.843 1.00 0.00 72 ILE A O 4
ATOM 6000 N N . ARG A 1 75 ? 8.324 -0.026 -2.857 1.00 0.00 73 ARG A N 4
ATOM 6001 C CA . ARG A 1 75 ? 9.691 -0.442 -3.123 1.00 0.00 73 ARG A CA 4
ATOM 6002 C C . ARG A 1 75 ? 10.410 -0.510 -1.786 1.00 0.00 73 ARG A C 4
ATOM 6003 O O . ARG A 1 75 ? 11.584 -0.166 -1.655 1.00 0.00 73 ARG A O 4
ATOM 6024 N N . LYS A 1 76 ? 9.649 -1.000 -0.807 1.00 0.00 74 LYS A N 4
ATOM 6025 C CA . LYS A 1 76 ? 10.012 -0.981 0.602 1.00 0.00 74 LYS A CA 4
ATOM 6026 C C . LYS A 1 76 ? 10.273 0.440 1.086 1.00 0.00 74 LYS A C 4
ATOM 6027 O O . LYS A 1 76 ? 9.390 1.062 1.672 1.00 0.00 74 LYS A O 4
ATOM 6046 N N . ASP A 1 77 ? 11.455 0.958 0.799 1.00 0.00 75 ASP A N 4
ATOM 6047 C CA . ASP A 1 77 ? 11.863 2.279 1.271 1.00 0.00 75 ASP A CA 4
ATOM 6048 C C . ASP A 1 77 ? 13.278 2.552 0.794 1.00 0.00 75 ASP A C 4
ATOM 6049 O O . ASP A 1 77 ? 14.027 3.321 1.394 1.00 0.00 75 ASP A O 4
ATOM 6058 N N . VAL A 1 78 ? 13.631 1.909 -0.313 1.00 0.00 76 VAL A N 4
ATOM 6059 C CA . VAL A 1 78 ? 14.988 1.953 -0.828 1.00 0.00 76 VAL A CA 4
ATOM 6060 C C . VAL A 1 78 ? 15.414 3.368 -1.199 1.00 0.00 76 VAL A C 4
ATOM 6061 O O . VAL A 1 78 ? 15.082 3.874 -2.277 1.00 0.00 76 VAL A O 4
ATOM 6074 N N . ASP A 1 79 ? 16.100 4.018 -0.258 1.00 0.00 77 ASP A N 4
ATOM 6075 C CA . ASP A 1 79 ? 16.731 5.323 -0.489 1.00 0.00 77 ASP A CA 4
ATOM 6076 C C . ASP A 1 79 ? 15.710 6.460 -0.468 1.00 0.00 77 ASP A C 4
ATOM 6077 O O . ASP A 1 79 ? 15.984 7.543 0.049 1.00 0.00 77 ASP A O 4
ATOM 6086 N N . VAL A 1 80 ? 14.540 6.212 -1.031 1.00 0.00 78 VAL A N 4
ATOM 6087 C CA . VAL A 1 80 ? 13.488 7.208 -1.086 1.00 0.00 78 VAL A CA 4
ATOM 6088 C C . VAL A 1 80 ? 12.331 6.808 -0.173 1.00 0.00 78 VAL A C 4
ATOM 6089 O O . VAL A 1 80 ? 11.883 5.660 -0.166 1.00 0.00 78 VAL A O 4
ATOM 6102 N N . PRO A 1 81 ? 11.844 7.770 0.605 1.00 0.00 79 PRO A N 4
ATOM 6103 C CA . PRO A 1 81 ? 10.804 7.557 1.612 1.00 0.00 79 PRO A CA 4
ATOM 6104 C C . PRO A 1 81 ? 9.381 7.495 1.059 1.00 0.00 79 PRO A C 4
ATOM 6105 O O . PRO A 1 81 ? 8.426 7.870 1.744 1.00 0.00 79 PRO A O 4
ATOM 6116 N N . LYS A 1 82 ? 9.224 7.022 -0.154 1.00 0.00 80 LYS A N 4
ATOM 6117 C CA . LYS A 1 82 ? 7.896 6.863 -0.727 1.00 0.00 80 LYS A CA 4
ATOM 6118 C C . LYS A 1 82 ? 7.857 5.642 -1.632 1.00 0.00 80 LYS A C 4
ATOM 6119 O O . LYS A 1 82 ? 8.882 5.209 -2.159 1.00 0.00 80 LYS A O 4
ATOM 6138 N N . MET A 1 83 ? 6.672 5.076 -1.772 1.00 0.00 81 MET A N 4
ATOM 6139 C CA . MET A 1 83 ? 6.497 3.823 -2.485 1.00 0.00 81 MET A CA 4
ATOM 6140 C C . MET A 1 83 ? 6.717 4.024 -3.982 1.00 0.00 81 MET A C 4
ATOM 6141 O O . MET A 1 83 ? 6.487 5.109 -4.518 1.00 0.00 81 MET A O 4
ATOM 6155 N N . VAL A 1 84 ? 7.216 2.995 -4.645 1.00 0.00 82 VAL A N 4
ATOM 6156 C CA . VAL A 1 84 ? 7.489 3.091 -6.078 1.00 0.00 82 VAL A CA 4
ATOM 6157 C C . VAL A 1 84 ? 6.200 3.082 -6.900 1.00 0.00 82 VAL A C 4
ATOM 6158 O O . VAL A 1 84 ? 6.042 3.876 -7.825 1.00 0.00 82 VAL A O 4
ATOM 6171 N N . GLY A 1 85 ? 5.274 2.207 -6.543 1.00 0.00 83 GLY A N 4
ATOM 6172 C CA . GLY A 1 85 ? 4.078 2.038 -7.330 1.00 0.00 83 GLY A CA 4
ATOM 6173 C C . GLY A 1 85 ? 2.815 2.085 -6.502 1.00 0.00 83 GLY A C 4
ATOM 6174 O O . GLY A 1 85 ? 2.808 1.726 -5.327 1.00 0.00 83 GLY A O 4
ATOM 6178 N N . ARG A 1 86 ? 1.743 2.511 -7.136 1.00 0.00 84 ARG A N 4
ATOM 6179 C CA . ARG A 1 86 ? 0.459 2.694 -6.475 1.00 0.00 84 ARG A CA 4
ATOM 6180 C C . ARG A 1 86 ? -0.654 2.499 -7.495 1.00 0.00 84 ARG A C 4
ATOM 6181 O O . ARG A 1 86 ? -1.637 3.237 -7.528 1.00 0.00 84 ARG A O 4
ATOM 6202 N N . LYS A 1 87 ? -0.486 1.474 -8.310 1.00 0.00 85 LYS A N 4
ATOM 6203 C CA . LYS A 1 87 ? -1.354 1.239 -9.449 1.00 0.00 85 LYS A CA 4
ATOM 6204 C C . LYS A 1 87 ? -2.450 0.243 -9.106 1.00 0.00 85 LYS A C 4
ATOM 6205 O O . LYS A 1 87 ? -2.196 -0.788 -8.478 1.00 0.00 85 LYS A O 4
ATOM 6224 N N . CYS A 1 88 ? -3.669 0.563 -9.504 1.00 0.00 86 CYS A N 4
ATOM 6225 C CA . CYS A 1 88 ? -4.787 -0.339 -9.313 1.00 0.00 86 CYS A CA 4
ATOM 6226 C C . CYS A 1 88 ? -5.084 -1.041 -10.624 1.00 0.00 86 CYS A C 4
ATOM 6227 O O . CYS A 1 88 ? -5.326 -0.399 -11.646 1.00 0.00 86 CYS A O 4
ATOM 6234 N N . ARG A 1 89 ? -5.097 -2.354 -10.574 1.00 0.00 87 ARG A N 4
ATOM 6235 C CA . ARG A 1 89 ? -5.028 -3.167 -11.767 1.00 0.00 87 ARG A CA 4
ATOM 6236 C C . ARG A 1 89 ? -6.253 -4.068 -11.844 1.00 0.00 87 ARG A C 4
ATOM 6237 O O . ARG A 1 89 ? -6.228 -5.154 -12.417 1.00 0.00 87 ARG A O 4
ATOM 6258 N N . LYS A 1 90 ? -7.335 -3.579 -11.258 1.00 0.00 88 LYS A N 4
ATOM 6259 C CA . LYS A 1 90 ? -8.594 -4.304 -11.211 1.00 0.00 88 LYS A CA 4
ATOM 6260 C C . LYS A 1 90 ? -9.146 -4.514 -12.615 1.00 0.00 88 LYS A C 4
ATOM 6261 O O . LYS A 1 90 ? -9.561 -5.614 -12.976 1.00 0.00 88 LYS A O 4
ATOM 6280 N N . ASP A 1 91 ? -9.148 -3.447 -13.398 1.00 0.00 89 ASP A N 4
ATOM 6281 C CA . ASP A 1 91 ? -9.728 -3.483 -14.732 1.00 0.00 89 ASP A CA 4
ATOM 6282 C C . ASP A 1 91 ? -8.653 -3.466 -15.807 1.00 0.00 89 ASP A C 4
ATOM 6283 O O . ASP A 1 91 ? -8.673 -4.277 -16.733 1.00 0.00 89 ASP A O 4
ATOM 6292 N N . ASP A 1 92 ? -7.711 -2.544 -15.676 1.00 0.00 90 ASP A N 4
ATOM 6293 C CA . ASP A 1 92 ? -6.716 -2.320 -16.715 1.00 0.00 90 ASP A CA 4
ATOM 6294 C C . ASP A 1 92 ? -5.595 -3.354 -16.639 1.00 0.00 90 ASP A C 4
ATOM 6295 O O . ASP A 1 92 ? -5.647 -4.290 -15.837 1.00 0.00 90 ASP A O 4
ATOM 6304 N N . ASP A 1 93 ? -4.587 -3.175 -17.475 1.00 0.00 91 ASP A N 4
ATOM 6305 C CA . ASP A 1 93 ? -3.465 -4.094 -17.546 1.00 0.00 91 ASP A CA 4
ATOM 6306 C C . ASP A 1 93 ? -2.166 -3.316 -17.416 1.00 0.00 91 ASP A C 4
ATOM 6307 O O . ASP A 1 93 ? -1.826 -2.519 -18.290 1.00 0.00 91 ASP A O 4
ATOM 6316 N N . ASP A 1 94 ? -1.458 -3.527 -16.325 1.00 0.00 92 ASP A N 4
ATOM 6317 C CA . ASP A 1 94 ? -0.260 -2.752 -16.038 1.00 0.00 92 ASP A CA 4
ATOM 6318 C C . ASP A 1 94 ? 0.993 -3.607 -16.162 1.00 0.00 92 ASP A C 4
ATOM 6319 O O . ASP A 1 94 ? 0.917 -4.801 -16.445 1.00 0.00 92 ASP A O 4
ATOM 6328 N N . ASP A 1 95 ? 2.143 -2.981 -15.971 1.00 0.00 93 ASP A N 4
ATOM 6329 C CA . ASP A 1 95 ? 3.420 -3.687 -15.965 1.00 0.00 93 ASP A CA 4
ATOM 6330 C C . ASP A 1 95 ? 3.689 -4.232 -14.564 1.00 0.00 93 ASP A C 4
ATOM 6331 O O . ASP A 1 95 ? 2.913 -3.982 -13.646 1.00 0.00 93 ASP A O 4
ATOM 6340 N N . ASP A 1 96 ? 4.765 -4.991 -14.398 1.00 0.00 94 ASP A N 4
ATOM 6341 C CA . ASP A 1 96 ? 5.182 -5.426 -13.071 1.00 0.00 94 ASP A CA 4
ATOM 6342 C C . ASP A 1 96 ? 5.656 -4.216 -12.281 1.00 0.00 94 ASP A C 4
ATOM 6343 O O . ASP A 1 96 ? 5.475 -4.132 -11.063 1.00 0.00 94 ASP A O 4
ATOM 6352 N N . GLY A 1 97 ? 6.257 -3.277 -12.997 1.00 0.00 95 GLY A N 4
ATOM 6353 C CA . GLY A 1 97 ? 6.635 -2.014 -12.413 1.00 0.00 95 GLY A CA 4
ATOM 6354 C C . GLY A 1 97 ? 5.507 -1.013 -12.521 1.00 0.00 95 GLY A C 4
ATOM 6355 O O . GLY A 1 97 ? 5.040 -0.715 -13.621 1.00 0.00 95 GLY A O 4
ATOM 6359 N N . TYR A 1 98 ? 5.074 -0.486 -11.389 1.00 0.00 96 TYR A N 4
ATOM 6360 C CA . TYR A 1 98 ? 3.913 0.388 -11.360 1.00 0.00 96 TYR A CA 4
ATOM 6361 C C . TYR A 1 98 ? 4.352 1.838 -11.407 1.00 0.00 96 TYR A C 4
ATOM 6362 O O . TYR A 1 98 ? 4.112 2.498 -12.434 1.00 0.00 96 TYR A O 4
ATOM 6381 N N . GLY A 1 1 ? 6.612 9.869 4.577 1.00 0.00 -1 GLY A N 5
ATOM 6382 C CA . GLY A 1 1 ? 6.879 8.903 3.484 1.00 0.00 -1 GLY A CA 5
ATOM 6383 C C . GLY A 1 1 ? 7.330 7.562 4.015 1.00 0.00 -1 GLY A C 5
ATOM 6384 O O . GLY A 1 1 ? 6.844 7.113 5.050 1.00 0.00 -1 GLY A O 5
ATOM 6390 N N . SER A 1 2 ? 8.263 6.927 3.320 1.00 0.00 0 SER A N 5
ATOM 6391 C CA . SER A 1 2 ? 8.776 5.633 3.738 1.00 0.00 0 SER A CA 5
ATOM 6392 C C . SER A 1 2 ? 10.102 5.815 4.469 1.00 0.00 0 SER A C 5
ATOM 6393 O O . SER A 1 2 ? 10.722 6.878 4.392 1.00 0.00 0 SER A O 5
ATOM 6401 N N . LEU A 1 3 ? 10.517 4.783 5.188 1.00 0.00 1 LEU A N 5
ATOM 6402 C CA . LEU A 1 3 ? 11.737 4.827 5.981 1.00 0.00 1 LEU A CA 5
ATOM 6403 C C . LEU A 1 3 ? 12.097 3.432 6.465 1.00 0.00 1 LEU A C 5
ATOM 6404 O O . LEU A 1 3 ? 12.547 3.238 7.595 1.00 0.00 1 LEU A O 5
ATOM 6420 N N . ILE A 1 4 ? 11.924 2.466 5.583 1.00 0.00 2 ILE A N 5
ATOM 6421 C CA . ILE A 1 4 ? 12.129 1.079 5.930 1.00 0.00 2 ILE A CA 5
ATOM 6422 C C . ILE A 1 4 ? 13.450 0.568 5.348 1.00 0.00 2 ILE A C 5
ATOM 6423 O O . ILE A 1 4 ? 13.596 0.377 4.138 1.00 0.00 2 ILE A O 5
ATOM 6439 N N . LEU A 1 5 ? 14.418 0.344 6.227 1.00 0.00 3 LEU A N 5
ATOM 6440 C CA . LEU A 1 5 ? 15.755 -0.078 5.818 1.00 0.00 3 LEU A CA 5
ATOM 6441 C C . LEU A 1 5 ? 15.759 -1.548 5.419 1.00 0.00 3 LEU A C 5
ATOM 6442 O O . LEU A 1 5 ? 16.801 -2.124 5.111 1.00 0.00 3 LEU A O 5
ATOM 6458 N N . ASP A 1 6 ? 14.572 -2.134 5.406 1.00 0.00 4 ASP A N 5
ATOM 6459 C CA . ASP A 1 6 ? 14.367 -3.492 4.920 1.00 0.00 4 ASP A CA 5
ATOM 6460 C C . ASP A 1 6 ? 14.535 -3.527 3.400 1.00 0.00 4 ASP A C 5
ATOM 6461 O O . ASP A 1 6 ? 14.504 -4.585 2.778 1.00 0.00 4 ASP A O 5
ATOM 6470 N N . GLY A 1 7 ? 14.713 -2.346 2.811 1.00 0.00 5 GLY A N 5
ATOM 6471 C CA . GLY A 1 7 ? 14.909 -2.239 1.380 1.00 0.00 5 GLY A CA 5
ATOM 6472 C C . GLY A 1 7 ? 16.362 -2.385 0.964 1.00 0.00 5 GLY A C 5
ATOM 6473 O O . GLY A 1 7 ? 16.802 -3.479 0.615 1.00 0.00 5 GLY A O 5
ATOM 6477 N N . ASP A 1 8 ? 17.097 -1.270 0.962 1.00 0.00 6 ASP A N 5
ATOM 6478 C CA . ASP A 1 8 ? 18.520 -1.270 0.599 1.00 0.00 6 ASP A CA 5
ATOM 6479 C C . ASP A 1 8 ? 19.307 -2.362 1.325 1.00 0.00 6 ASP A C 5
ATOM 6480 O O . ASP A 1 8 ? 20.171 -3.011 0.733 1.00 0.00 6 ASP A O 5
ATOM 6489 N N . LEU A 1 9 ? 18.986 -2.590 2.590 1.00 0.00 7 LEU A N 5
ATOM 6490 C CA . LEU A 1 9 ? 19.747 -3.523 3.413 1.00 0.00 7 LEU A CA 5
ATOM 6491 C C . LEU A 1 9 ? 19.151 -4.924 3.358 1.00 0.00 7 LEU A C 5
ATOM 6492 O O . LEU A 1 9 ? 19.312 -5.712 4.291 1.00 0.00 7 LEU A O 5
ATOM 6508 N N . LEU A 1 10 ? 18.469 -5.243 2.272 1.00 0.00 8 LEU A N 5
ATOM 6509 C CA . LEU A 1 10 ? 17.853 -6.552 2.124 1.00 0.00 8 LEU A CA 5
ATOM 6510 C C . LEU A 1 10 ? 18.818 -7.529 1.469 1.00 0.00 8 LEU A C 5
ATOM 6511 O O . LEU A 1 10 ? 19.470 -7.205 0.473 1.00 0.00 8 LEU A O 5
ATOM 6527 N N . LYS A 1 11 ? 18.917 -8.714 2.049 1.00 0.00 9 LYS A N 5
ATOM 6528 C CA . LYS A 1 11 ? 19.699 -9.792 1.467 1.00 0.00 9 LYS A CA 5
ATOM 6529 C C . LYS A 1 11 ? 18.780 -10.979 1.197 1.00 0.00 9 LYS A C 5
ATOM 6530 O O . LYS A 1 11 ? 18.581 -11.373 0.049 1.00 0.00 9 LYS A O 5
ATOM 6549 N N . ASP A 1 12 ? 18.205 -11.524 2.264 1.00 0.00 10 ASP A N 5
ATOM 6550 C CA . ASP A 1 12 ? 17.195 -12.576 2.153 1.00 0.00 10 ASP A CA 5
ATOM 6551 C C . ASP A 1 12 ? 16.303 -12.570 3.385 1.00 0.00 10 ASP A C 5
ATOM 6552 O O . ASP A 1 12 ? 16.766 -12.818 4.498 1.00 0.00 10 ASP A O 5
ATOM 6561 N N . LYS A 1 13 ? 15.030 -12.282 3.182 1.00 0.00 11 LYS A N 5
ATOM 6562 C CA . LYS A 1 13 ? 14.089 -12.172 4.285 1.00 0.00 11 LYS A CA 5
ATOM 6563 C C . LYS A 1 13 ? 12.838 -13.015 4.041 1.00 0.00 11 LYS A C 5
ATOM 6564 O O . LYS A 1 13 ? 12.462 -13.830 4.880 1.00 0.00 11 LYS A O 5
ATOM 6583 N N . LEU A 1 14 ? 12.214 -12.841 2.879 1.00 0.00 12 LEU A N 5
ATOM 6584 C CA . LEU A 1 14 ? 10.908 -13.427 2.610 1.00 0.00 12 LEU A CA 5
ATOM 6585 C C . LEU A 1 14 ? 10.711 -13.658 1.118 1.00 0.00 12 LEU A C 5
ATOM 6586 O O . LEU A 1 14 ? 11.339 -13.003 0.284 1.00 0.00 12 LEU A O 5
ATOM 6602 N N . LYS A 1 15 ? 9.842 -14.607 0.803 1.00 0.00 13 LYS A N 5
ATOM 6603 C CA . LYS A 1 15 ? 9.502 -14.947 -0.574 1.00 0.00 13 LYS A CA 5
ATOM 6604 C C . LYS A 1 15 ? 8.288 -15.868 -0.573 1.00 0.00 13 LYS A C 5
ATOM 6605 O O . LYS A 1 15 ? 8.226 -16.856 -1.307 1.00 0.00 13 LYS A O 5
ATOM 6624 N N . LEU A 1 16 ? 7.316 -15.510 0.253 1.00 0.00 14 LEU A N 5
ATOM 6625 C CA . LEU A 1 16 ? 6.161 -16.348 0.511 1.00 0.00 14 LEU A CA 5
ATOM 6626 C C . LEU A 1 16 ? 4.904 -15.772 -0.144 1.00 0.00 14 LEU A C 5
ATOM 6627 O O . LEU A 1 16 ? 4.932 -14.658 -0.673 1.00 0.00 14 LEU A O 5
ATOM 6643 N N . PRO A 1 17 ? 3.805 -16.554 -0.154 1.00 0.00 15 PRO A N 5
ATOM 6644 C CA . PRO A 1 17 ? 2.463 -16.083 -0.555 1.00 0.00 15 PRO A CA 5
ATOM 6645 C C . PRO A 1 17 ? 1.958 -14.918 0.296 1.00 0.00 15 PRO A C 5
ATOM 6646 O O . PRO A 1 17 ? 2.737 -14.099 0.784 1.00 0.00 15 PRO A O 5
ATOM 6657 N N . VAL A 1 18 ? 0.643 -14.834 0.442 1.00 0.00 16 VAL A N 5
ATOM 6658 C CA . VAL A 1 18 ? 0.029 -13.777 1.239 1.00 0.00 16 VAL A CA 5
ATOM 6659 C C . VAL A 1 18 ? 0.632 -13.720 2.644 1.00 0.00 16 VAL A C 5
ATOM 6660 O O . VAL A 1 18 ? 0.705 -14.716 3.369 1.00 0.00 16 VAL A O 5
ATOM 6673 N N . ILE A 1 19 ? 1.104 -12.539 2.977 1.00 0.00 17 ILE A N 5
ATOM 6674 C CA . ILE A 1 19 ? 1.735 -12.260 4.249 1.00 0.00 17 ILE A CA 5
ATOM 6675 C C . ILE A 1 19 ? 0.687 -11.650 5.185 1.00 0.00 17 ILE A C 5
ATOM 6676 O O . ILE A 1 19 ? -0.434 -11.379 4.747 1.00 0.00 17 ILE A O 5
ATOM 6692 N N . ASP A 1 20 ? 1.035 -11.452 6.456 1.00 0.00 18 ASP A N 5
ATOM 6693 C CA . ASP A 1 20 ? 0.114 -10.858 7.427 1.00 0.00 18 ASP A CA 5
ATOM 6694 C C . ASP A 1 20 ? -0.490 -9.571 6.893 1.00 0.00 18 ASP A C 5
ATOM 6695 O O . ASP A 1 20 ? 0.230 -8.629 6.563 1.00 0.00 18 ASP A O 5
ATOM 6704 N N . ASN A 1 21 ? -1.813 -9.526 6.818 1.00 0.00 19 ASN A N 5
ATOM 6705 C CA . ASN A 1 21 ? -2.499 -8.333 6.340 1.00 0.00 19 ASN A CA 5
ATOM 6706 C C . ASN A 1 21 ? -2.427 -7.226 7.384 1.00 0.00 19 ASN A C 5
ATOM 6707 O O . ASN A 1 21 ? -2.644 -6.056 7.079 1.00 0.00 19 ASN A O 5
ATOM 6718 N N . LEU A 1 22 ? -2.108 -7.607 8.616 1.00 0.00 20 LEU A N 5
ATOM 6719 C CA . LEU A 1 22 ? -1.806 -6.650 9.660 1.00 0.00 20 LEU A CA 5
ATOM 6720 C C . LEU A 1 22 ? -0.447 -6.019 9.392 1.00 0.00 20 LEU A C 5
ATOM 6721 O O . LEU A 1 22 ? -0.258 -4.819 9.580 1.00 0.00 20 LEU A O 5
ATOM 6737 N N . PHE A 1 23 ? 0.492 -6.838 8.931 1.00 0.00 21 PHE A N 5
ATOM 6738 C CA . PHE A 1 23 ? 1.809 -6.356 8.545 1.00 0.00 21 PHE A CA 5
ATOM 6739 C C . PHE A 1 23 ? 1.660 -5.366 7.400 1.00 0.00 21 PHE A C 5
ATOM 6740 O O . PHE A 1 23 ? 2.327 -4.333 7.361 1.00 0.00 21 PHE A O 5
ATOM 6757 N N . GLY A 1 24 ? 0.761 -5.691 6.478 1.00 0.00 22 GLY A N 5
ATOM 6758 C CA . GLY A 1 24 ? 0.444 -4.785 5.397 1.00 0.00 22 GLY A CA 5
ATOM 6759 C C . GLY A 1 24 ? -0.247 -3.540 5.904 1.00 0.00 22 GLY A C 5
ATOM 6760 O O . GLY A 1 24 ? 0.087 -2.431 5.499 1.00 0.00 22 GLY A O 5
ATOM 6764 N N . LYS A 1 25 ? -1.205 -3.731 6.804 1.00 0.00 23 LYS A N 5
ATOM 6765 C CA . LYS A 1 25 ? -1.942 -2.622 7.399 1.00 0.00 23 LYS A CA 5
ATOM 6766 C C . LYS A 1 25 ? -0.966 -1.645 8.035 1.00 0.00 23 LYS A C 5
ATOM 6767 O O . LYS A 1 25 ? -1.092 -0.433 7.883 1.00 0.00 23 LYS A O 5
ATOM 6786 N N . GLU A 1 26 ? 0.014 -2.203 8.731 1.00 0.00 24 GLU A N 5
ATOM 6787 C CA . GLU A 1 26 ? 1.078 -1.451 9.348 1.00 0.00 24 GLU A CA 5
ATOM 6788 C C . GLU A 1 26 ? 1.833 -0.608 8.328 1.00 0.00 24 GLU A C 5
ATOM 6789 O O . GLU A 1 26 ? 2.047 0.581 8.544 1.00 0.00 24 GLU A O 5
ATOM 6801 N N . LEU A 1 27 ? 2.230 -1.232 7.219 1.00 0.00 25 LEU A N 5
ATOM 6802 C CA . LEU A 1 27 ? 2.913 -0.522 6.139 1.00 0.00 25 LEU A CA 5
ATOM 6803 C C . LEU A 1 27 ? 2.123 0.710 5.735 1.00 0.00 25 LEU A C 5
ATOM 6804 O O . LEU A 1 27 ? 2.604 1.840 5.821 1.00 0.00 25 LEU A O 5
ATOM 6820 N N . LEU A 1 28 ? 0.895 0.463 5.310 1.00 0.00 26 LEU A N 5
ATOM 6821 C CA . LEU A 1 28 ? 0.026 1.499 4.789 1.00 0.00 26 LEU A CA 5
ATOM 6822 C C . LEU A 1 28 ? -0.233 2.557 5.843 1.00 0.00 26 LEU A C 5
ATOM 6823 O O . LEU A 1 28 ? -0.276 3.741 5.544 1.00 0.00 26 LEU A O 5
ATOM 6839 N N . ASP A 1 29 ? -0.392 2.109 7.076 1.00 0.00 27 ASP A N 5
ATOM 6840 C CA . ASP A 1 29 ? -0.670 3.000 8.199 1.00 0.00 27 ASP A CA 5
ATOM 6841 C C . ASP A 1 29 ? 0.506 3.942 8.471 1.00 0.00 27 ASP A C 5
ATOM 6842 O O . ASP A 1 29 ? 0.310 5.077 8.906 1.00 0.00 27 ASP A O 5
ATOM 6851 N N . LYS A 1 30 ? 1.725 3.476 8.210 1.00 0.00 28 LYS A N 5
ATOM 6852 C CA . LYS A 1 30 ? 2.917 4.306 8.401 1.00 0.00 28 LYS A CA 5
ATOM 6853 C C . LYS A 1 30 ? 3.036 5.337 7.292 1.00 0.00 28 LYS A C 5
ATOM 6854 O O . LYS A 1 30 ? 3.210 6.527 7.545 1.00 0.00 28 LYS A O 5
ATOM 6873 N N . PHE A 1 31 ? 2.927 4.866 6.058 1.00 0.00 29 PHE A N 5
ATOM 6874 C CA . PHE A 1 31 ? 3.198 5.693 4.890 1.00 0.00 29 PHE A CA 5
ATOM 6875 C C . PHE A 1 31 ? 1.914 6.345 4.413 1.00 0.00 29 PHE A C 5
ATOM 6876 O O . PHE A 1 31 ? 1.854 6.921 3.322 1.00 0.00 29 PHE A O 5
ATOM 6893 N N . GLN A 1 32 ? 0.896 6.255 5.258 1.00 0.00 30 GLN A N 5
ATOM 6894 C CA . GLN A 1 32 ? -0.433 6.748 4.952 1.00 0.00 30 GLN A CA 5
ATOM 6895 C C . GLN A 1 32 ? -0.411 8.238 4.638 1.00 0.00 30 GLN A C 5
ATOM 6896 O O . GLN A 1 32 ? -1.274 8.740 3.926 1.00 0.00 30 GLN A O 5
ATOM 6910 N N . ASP A 1 33 ? 0.578 8.939 5.174 1.00 0.00 31 ASP A N 5
ATOM 6911 C CA . ASP A 1 33 ? 0.687 10.374 4.980 1.00 0.00 31 ASP A CA 5
ATOM 6912 C C . ASP A 1 33 ? 0.966 10.699 3.523 1.00 0.00 31 ASP A C 5
ATOM 6913 O O . ASP A 1 33 ? 0.399 11.636 2.977 1.00 0.00 31 ASP A O 5
ATOM 6922 N N . ASP A 1 34 ? 1.814 9.902 2.886 1.00 0.00 32 ASP A N 5
ATOM 6923 C CA . ASP A 1 34 ? 2.123 10.102 1.476 1.00 0.00 32 ASP A CA 5
ATOM 6924 C C . ASP A 1 34 ? 0.955 9.632 0.631 1.00 0.00 32 ASP A C 5
ATOM 6925 O O . ASP A 1 34 ? 0.617 10.236 -0.385 1.00 0.00 32 ASP A O 5
ATOM 6934 N N . ILE A 1 35 ? 0.333 8.553 1.081 1.00 0.00 33 ILE A N 5
ATOM 6935 C CA . ILE A 1 35 ? -0.842 8.004 0.424 1.00 0.00 33 ILE A CA 5
ATOM 6936 C C . ILE A 1 35 ? -1.988 9.013 0.444 1.00 0.00 33 ILE A C 5
ATOM 6937 O O . ILE A 1 35 ? -2.720 9.170 -0.531 1.00 0.00 33 ILE A O 5
ATOM 6953 N N . LYS A 1 36 ? -2.113 9.715 1.552 1.00 0.00 34 LYS A N 5
ATOM 6954 C CA . LYS A 1 36 ? -3.183 10.674 1.744 1.00 0.00 34 LYS A CA 5
ATOM 6955 C C . LYS A 1 36 ? -2.819 12.007 1.109 1.00 0.00 34 LYS A C 5
ATOM 6956 O O . LYS A 1 36 ? -3.680 12.742 0.632 1.00 0.00 34 LYS A O 5
ATOM 6975 N N . ASP A 1 37 ? -1.533 12.306 1.108 1.00 0.00 35 ASP A N 5
ATOM 6976 C CA . ASP A 1 37 ? -1.025 13.489 0.432 1.00 0.00 35 ASP A CA 5
ATOM 6977 C C . ASP A 1 37 ? -1.262 13.398 -1.070 1.00 0.00 35 ASP A C 5
ATOM 6978 O O . ASP A 1 37 ? -1.757 14.337 -1.694 1.00 0.00 35 ASP A O 5
ATOM 6987 N N . LYS A 1 38 ? -0.915 12.257 -1.640 1.00 0.00 36 LYS A N 5
ATOM 6988 C CA . LYS A 1 38 ? -1.041 12.051 -3.073 1.00 0.00 36 LYS A CA 5
ATOM 6989 C C . LYS A 1 38 ? -2.475 11.726 -3.486 1.00 0.00 36 LYS A C 5
ATOM 6990 O O . LYS A 1 38 ? -3.036 12.374 -4.366 1.00 0.00 36 LYS A O 5
ATOM 7009 N N . TYR A 1 39 ? -3.071 10.727 -2.842 1.00 0.00 37 TYR A N 5
ATOM 7010 C CA . TYR A 1 39 ? -4.350 10.187 -3.299 1.00 0.00 37 TYR A CA 5
ATOM 7011 C C . TYR A 1 39 ? -5.492 10.579 -2.367 1.00 0.00 37 TYR A C 5
ATOM 7012 O O . TYR A 1 39 ? -6.652 10.608 -2.776 1.00 0.00 37 TYR A O 5
ATOM 7030 N N . GLY A 1 40 ? -5.162 10.874 -1.118 1.00 0.00 38 GLY A N 5
ATOM 7031 C CA . GLY A 1 40 ? -6.177 11.241 -0.147 1.00 0.00 38 GLY A CA 5
ATOM 7032 C C . GLY A 1 40 ? -6.914 10.031 0.386 1.00 0.00 38 GLY A C 5
ATOM 7033 O O . GLY A 1 40 ? -8.136 9.934 0.271 1.00 0.00 38 GLY A O 5
ATOM 7037 N N . VAL A 1 41 ? -6.170 9.098 0.961 1.00 0.00 39 VAL A N 5
ATOM 7038 C CA . VAL A 1 41 ? -6.743 7.858 1.440 1.00 0.00 39 VAL A CA 5
ATOM 7039 C C . VAL A 1 41 ? -6.580 7.731 2.952 1.00 0.00 39 VAL A C 5
ATOM 7040 O O . VAL A 1 41 ? -5.575 8.156 3.519 1.00 0.00 39 VAL A O 5
ATOM 7053 N N . ASP A 1 42 ? -7.573 7.129 3.587 1.00 0.00 40 ASP A N 5
ATOM 7054 C CA . ASP A 1 42 ? -7.583 6.926 5.039 1.00 0.00 40 ASP A CA 5
ATOM 7055 C C . ASP A 1 42 ? -6.738 5.716 5.431 1.00 0.00 40 ASP A C 5
ATOM 7056 O O . ASP A 1 42 ? -6.416 5.514 6.599 1.00 0.00 40 ASP A O 5
ATOM 7065 N N . THR A 1 43 ? -6.364 4.956 4.410 1.00 0.00 41 THR A N 5
ATOM 7066 C CA . THR A 1 43 ? -5.581 3.710 4.498 1.00 0.00 41 THR A CA 5
ATOM 7067 C C . THR A 1 43 ? -6.229 2.615 5.355 1.00 0.00 41 THR A C 5
ATOM 7068 O O . THR A 1 43 ? -6.151 1.438 5.010 1.00 0.00 41 THR A O 5
ATOM 7079 N N . LYS A 1 44 ? -6.872 2.990 6.448 1.00 0.00 42 LYS A N 5
ATOM 7080 C CA . LYS A 1 44 ? -7.575 2.036 7.285 1.00 0.00 42 LYS A CA 5
ATOM 7081 C C . LYS A 1 44 ? -8.823 1.552 6.563 1.00 0.00 42 LYS A C 5
ATOM 7082 O O . LYS A 1 44 ? -9.378 0.501 6.879 1.00 0.00 42 LYS A O 5
ATOM 7101 N N . ASP A 1 45 ? -9.224 2.322 5.560 1.00 0.00 43 ASP A N 5
ATOM 7102 C CA . ASP A 1 45 ? -10.382 2.005 4.740 1.00 0.00 43 ASP A CA 5
ATOM 7103 C C . ASP A 1 45 ? -10.025 0.872 3.806 1.00 0.00 43 ASP A C 5
ATOM 7104 O O . ASP A 1 45 ? -10.827 -0.023 3.544 1.00 0.00 43 ASP A O 5
ATOM 7113 N N . LEU A 1 46 ? -8.789 0.925 3.341 1.00 0.00 44 LEU A N 5
ATOM 7114 C CA . LEU A 1 46 ? -8.276 -0.012 2.366 1.00 0.00 44 LEU A CA 5
ATOM 7115 C C . LEU A 1 46 ? -8.349 -1.439 2.883 1.00 0.00 44 LEU A C 5
ATOM 7116 O O . LEU A 1 46 ? -7.585 -1.835 3.768 1.00 0.00 44 LEU A O 5
ATOM 7132 N N . LYS A 1 47 ? -9.291 -2.192 2.345 1.00 0.00 45 LYS A N 5
ATOM 7133 C CA . LYS A 1 47 ? -9.428 -3.596 2.666 1.00 0.00 45 LYS A CA 5
ATOM 7134 C C . LYS A 1 47 ? -8.263 -4.359 2.067 1.00 0.00 45 LYS A C 5
ATOM 7135 O O . LYS A 1 47 ? -8.228 -4.599 0.862 1.00 0.00 45 LYS A O 5
ATOM 7154 N N . ILE A 1 48 ? -7.295 -4.709 2.894 1.00 0.00 46 ILE A N 5
ATOM 7155 C CA . ILE A 1 48 ? -6.116 -5.386 2.401 1.00 0.00 46 ILE A CA 5
ATOM 7156 C C . ILE A 1 48 ? -6.430 -6.832 2.064 1.00 0.00 46 ILE A C 5
ATOM 7157 O O . ILE A 1 48 ? -6.720 -7.653 2.935 1.00 0.00 46 ILE A O 5
ATOM 7173 N N . LEU A 1 49 ? -6.378 -7.112 0.777 1.00 0.00 47 LEU A N 5
ATOM 7174 C CA . LEU A 1 49 ? -6.710 -8.409 0.233 1.00 0.00 47 LEU A CA 5
ATOM 7175 C C . LEU A 1 49 ? -5.537 -9.360 0.400 1.00 0.00 47 LEU A C 5
ATOM 7176 O O . LEU A 1 49 ? -5.693 -10.490 0.858 1.00 0.00 47 LEU A O 5
ATOM 7192 N N . LYS A 1 50 ? -4.354 -8.874 0.054 1.00 0.00 48 LYS A N 5
ATOM 7193 C CA . LYS A 1 50 ? -3.171 -9.701 0.029 1.00 0.00 48 LYS A CA 5
ATOM 7194 C C . LYS A 1 50 ? -1.929 -8.869 0.297 1.00 0.00 48 LYS A C 5
ATOM 7195 O O . LYS A 1 50 ? -1.484 -8.107 -0.557 1.00 0.00 48 LYS A O 5
ATOM 7214 N N . THR A 1 51 ? -1.383 -8.997 1.484 1.00 0.00 49 THR A N 5
ATOM 7215 C CA . THR A 1 51 ? -0.106 -8.387 1.777 1.00 0.00 49 THR A CA 5
ATOM 7216 C C . THR A 1 51 ? 0.985 -9.263 1.193 1.00 0.00 49 THR A C 5
ATOM 7217 O O . THR A 1 51 ? 1.007 -10.462 1.433 1.00 0.00 49 THR A O 5
ATOM 7228 N N . SER A 1 52 ? 1.846 -8.693 0.377 1.00 0.00 50 SER A N 5
ATOM 7229 C CA . SER A 1 52 ? 2.915 -9.463 -0.222 1.00 0.00 50 SER A CA 5
ATOM 7230 C C . SER A 1 52 ? 4.109 -8.575 -0.516 1.00 0.00 50 SER A C 5
ATOM 7231 O O . SER A 1 52 ? 4.023 -7.350 -0.429 1.00 0.00 50 SER A O 5
ATOM 7239 N N . GLU A 1 53 ? 5.218 -9.202 -0.851 1.00 0.00 51 GLU A N 5
ATOM 7240 C CA . GLU A 1 53 ? 6.412 -8.491 -1.245 1.00 0.00 51 GLU A CA 5
ATOM 7241 C C . GLU A 1 53 ? 7.272 -9.403 -2.101 1.00 0.00 51 GLU A C 5
ATOM 7242 O O . GLU A 1 53 ? 7.136 -10.627 -2.039 1.00 0.00 51 GLU A O 5
ATOM 7254 N N . ASP A 1 54 ? 8.129 -8.819 -2.914 1.00 0.00 52 ASP A N 5
ATOM 7255 C CA . ASP A 1 54 ? 9.095 -9.607 -3.656 1.00 0.00 52 ASP A CA 5
ATOM 7256 C C . ASP A 1 54 ? 10.440 -9.525 -2.960 1.00 0.00 52 ASP A C 5
ATOM 7257 O O . ASP A 1 54 ? 10.791 -10.401 -2.172 1.00 0.00 52 ASP A O 5
ATOM 7266 N N . LYS A 1 55 ? 11.182 -8.468 -3.247 1.00 0.00 53 LYS A N 5
ATOM 7267 C CA . LYS A 1 55 ? 12.422 -8.186 -2.545 1.00 0.00 53 LYS A CA 5
ATOM 7268 C C . LYS A 1 55 ? 12.466 -6.705 -2.208 1.00 0.00 53 LYS A C 5
ATOM 7269 O O . LYS A 1 55 ? 12.187 -6.298 -1.087 1.00 0.00 53 LYS A O 5
ATOM 7288 N N . ARG A 1 56 ? 12.724 -5.896 -3.217 1.00 0.00 54 ARG A N 5
ATOM 7289 C CA . ARG A 1 56 ? 12.928 -4.470 -3.028 1.00 0.00 54 ARG A CA 5
ATOM 7290 C C . ARG A 1 56 ? 11.603 -3.717 -3.084 1.00 0.00 54 ARG A C 5
ATOM 7291 O O . ARG A 1 56 ? 11.575 -2.489 -3.190 1.00 0.00 54 ARG A O 5
ATOM 7312 N N . PHE A 1 57 ? 10.507 -4.455 -2.973 1.00 0.00 55 PHE A N 5
ATOM 7313 C CA . PHE A 1 57 ? 9.181 -3.884 -3.164 1.00 0.00 55 PHE A CA 5
ATOM 7314 C C . PHE A 1 57 ? 8.152 -4.568 -2.277 1.00 0.00 55 PHE A C 5
ATOM 7315 O O . PHE A 1 57 ? 8.156 -5.792 -2.140 1.00 0.00 55 PHE A O 5
ATOM 7332 N N . TYR A 1 58 ? 7.283 -3.768 -1.678 1.00 0.00 56 TYR A N 5
ATOM 7333 C CA . TYR A 1 58 ? 6.091 -4.280 -1.020 1.00 0.00 56 TYR A CA 5
ATOM 7334 C C . TYR A 1 58 ? 4.901 -4.127 -1.952 1.00 0.00 56 TYR A C 5
ATOM 7335 O O . TYR A 1 58 ? 4.816 -3.149 -2.697 1.00 0.00 56 TYR A O 5
ATOM 7353 N N . TYR A 1 59 ? 3.996 -5.087 -1.920 1.00 0.00 57 TYR A N 5
ATOM 7354 C CA . TYR A 1 59 ? 2.791 -5.027 -2.730 1.00 0.00 57 TYR A CA 5
ATOM 7355 C C . TYR A 1 59 ? 1.577 -5.349 -1.886 1.00 0.00 57 TYR A C 5
ATOM 7356 O O . TYR A 1 59 ? 1.298 -6.511 -1.583 1.00 0.00 57 TYR A O 5
ATOM 7374 N N . VAL A 1 60 ? 0.872 -4.309 -1.487 1.00 0.00 58 VAL A N 5
ATOM 7375 C CA . VAL A 1 60 ? -0.275 -4.466 -0.615 1.00 0.00 58 VAL A CA 5
ATOM 7376 C C . VAL A 1 60 ? -1.576 -4.439 -1.408 1.00 0.00 58 VAL A C 5
ATOM 7377 O O . VAL A 1 60 ? -2.114 -3.371 -1.704 1.00 0.00 58 VAL A O 5
ATOM 7390 N N . SER A 1 61 ? -2.044 -5.620 -1.780 1.00 0.00 59 SER A N 5
ATOM 7391 C CA . SER A 1 61 ? -3.322 -5.782 -2.438 1.00 0.00 59 SER A CA 5
ATOM 7392 C C . SER A 1 61 ? -4.441 -5.230 -1.563 1.00 0.00 59 SER A C 5
ATOM 7393 O O . SER A 1 61 ? -4.562 -5.611 -0.402 1.00 0.00 59 SER A O 5
ATOM 7401 N N . VAL A 1 62 ? -5.250 -4.335 -2.117 1.00 0.00 60 VAL A N 5
ATOM 7402 C CA . VAL A 1 62 ? -6.313 -3.683 -1.354 1.00 0.00 60 VAL A CA 5
ATOM 7403 C C . VAL A 1 62 ? -7.528 -3.388 -2.219 1.00 0.00 60 VAL A C 5
ATOM 7404 O O . VAL A 1 62 ? -7.416 -3.162 -3.427 1.00 0.00 60 VAL A O 5
ATOM 7417 N N . ASP A 1 63 ? -8.687 -3.397 -1.585 1.00 0.00 61 ASP A N 5
ATOM 7418 C CA . ASP A 1 63 ? -9.911 -2.927 -2.208 1.00 0.00 61 ASP A CA 5
ATOM 7419 C C . ASP A 1 63 ? -10.066 -1.447 -1.891 1.00 0.00 61 ASP A C 5
ATOM 7420 O O . ASP A 1 63 ? -10.076 -1.054 -0.721 1.00 0.00 61 ASP A O 5
ATOM 7429 N N . ALA A 1 64 ? -10.170 -0.628 -2.925 1.00 0.00 62 ALA A N 5
ATOM 7430 C CA . ALA A 1 64 ? -10.157 0.819 -2.756 1.00 0.00 62 ALA A CA 5
ATOM 7431 C C . ALA A 1 64 ? -11.513 1.371 -2.308 1.00 0.00 62 ALA A C 5
ATOM 7432 O O . ALA A 1 64 ? -11.670 2.579 -2.146 1.00 0.00 62 ALA A O 5
ATOM 7439 N N . GLY A 1 65 ? -12.488 0.494 -2.114 1.00 0.00 63 GLY A N 5
ATOM 7440 C CA . GLY A 1 65 ? -13.765 0.920 -1.568 1.00 0.00 63 GLY A CA 5
ATOM 7441 C C . GLY A 1 65 ? -14.813 1.179 -2.629 1.00 0.00 63 GLY A C 5
ATOM 7442 O O . GLY A 1 65 ? -15.999 1.299 -2.321 1.00 0.00 63 GLY A O 5
ATOM 7446 N N . ASP A 1 66 ? -14.382 1.265 -3.878 1.00 0.00 64 ASP A N 5
ATOM 7447 C CA . ASP A 1 66 ? -15.298 1.511 -4.987 1.00 0.00 64 ASP A CA 5
ATOM 7448 C C . ASP A 1 66 ? -15.049 0.538 -6.126 1.00 0.00 64 ASP A C 5
ATOM 7449 O O . ASP A 1 66 ? -15.068 0.913 -7.298 1.00 0.00 64 ASP A O 5
ATOM 7458 N N . GLY A 1 67 ? -14.809 -0.718 -5.778 1.00 0.00 65 GLY A N 5
ATOM 7459 C CA . GLY A 1 67 ? -14.617 -1.748 -6.782 1.00 0.00 65 GLY A CA 5
ATOM 7460 C C . GLY A 1 67 ? -13.187 -1.839 -7.269 1.00 0.00 65 GLY A C 5
ATOM 7461 O O . GLY A 1 67 ? -12.743 -2.901 -7.705 1.00 0.00 65 GLY A O 5
ATOM 7465 N N . GLU A 1 68 ? -12.469 -0.726 -7.206 1.00 0.00 66 GLU A N 5
ATOM 7466 C CA . GLU A 1 68 ? -11.090 -0.681 -7.643 1.00 0.00 66 GLU A CA 5
ATOM 7467 C C . GLU A 1 68 ? -10.211 -1.554 -6.769 1.00 0.00 66 GLU A C 5
ATOM 7468 O O . GLU A 1 68 ? -10.233 -1.450 -5.543 1.00 0.00 66 GLU A O 5
ATOM 7480 N N . LYS A 1 69 ? -9.438 -2.412 -7.407 1.00 0.00 67 LYS A N 5
ATOM 7481 C CA . LYS A 1 69 ? -8.540 -3.288 -6.695 1.00 0.00 67 LYS A CA 5
ATOM 7482 C C . LYS A 1 69 ? -7.105 -2.891 -6.971 1.00 0.00 67 LYS A C 5
ATOM 7483 O O . LYS A 1 69 ? -6.622 -2.964 -8.105 1.00 0.00 67 LYS A O 5
ATOM 7502 N N . CYS A 1 70 ? -6.441 -2.447 -5.926 1.00 0.00 68 CYS A N 5
ATOM 7503 C CA . CYS A 1 70 ? -5.104 -1.909 -6.032 1.00 0.00 68 CYS A CA 5
ATOM 7504 C C . CYS A 1 70 ? -4.125 -2.814 -5.307 1.00 0.00 68 CYS A C 5
ATOM 7505 O O . CYS A 1 70 ? -4.513 -3.819 -4.709 1.00 0.00 68 CYS A O 5
ATOM 7512 N N . LYS A 1 71 ? -2.867 -2.446 -5.360 1.00 0.00 69 LYS A N 5
ATOM 7513 C CA . LYS A 1 71 ? -1.807 -3.224 -4.761 1.00 0.00 69 LYS A CA 5
ATOM 7514 C C . LYS A 1 71 ? -0.645 -2.295 -4.461 1.00 0.00 69 LYS A C 5
ATOM 7515 O O . LYS A 1 71 ? 0.282 -2.179 -5.254 1.00 0.00 69 LYS A O 5
ATOM 7534 N N . PHE A 1 72 ? -0.732 -1.598 -3.338 1.00 0.00 70 PHE A N 5
ATOM 7535 C CA . PHE A 1 72 ? 0.199 -0.520 -3.029 1.00 0.00 70 PHE A CA 5
ATOM 7536 C C . PHE A 1 72 ? 1.644 -0.946 -3.195 1.00 0.00 70 PHE A C 5
ATOM 7537 O O . PHE A 1 72 ? 2.163 -1.776 -2.447 1.00 0.00 70 PHE A O 5
ATOM 7554 N N . LYS A 1 73 ? 2.268 -0.360 -4.204 1.00 0.00 71 LYS A N 5
ATOM 7555 C CA . LYS A 1 73 ? 3.642 -0.638 -4.558 1.00 0.00 71 LYS A CA 5
ATOM 7556 C C . LYS A 1 73 ? 4.559 0.148 -3.639 1.00 0.00 71 LYS A C 5
ATOM 7557 O O . LYS A 1 73 ? 5.148 1.161 -4.029 1.00 0.00 71 LYS A O 5
ATOM 7576 N N . ILE A 1 74 ? 4.639 -0.291 -2.397 1.00 0.00 72 ILE A N 5
ATOM 7577 C CA . ILE A 1 74 ? 5.483 0.370 -1.434 1.00 0.00 72 ILE A CA 5
ATOM 7578 C C . ILE A 1 74 ? 6.926 0.005 -1.703 1.00 0.00 72 ILE A C 5
ATOM 7579 O O . ILE A 1 74 ? 7.442 -0.991 -1.188 1.00 0.00 72 ILE A O 5
ATOM 7595 N N . ARG A 1 75 ? 7.546 0.765 -2.587 1.00 0.00 73 ARG A N 5
ATOM 7596 C CA . ARG A 1 75 ? 8.960 0.624 -2.826 1.00 0.00 73 ARG A CA 5
ATOM 7597 C C . ARG A 1 75 ? 9.688 0.940 -1.546 1.00 0.00 73 ARG A C 5
ATOM 7598 O O . ARG A 1 75 ? 9.634 2.067 -1.057 1.00 0.00 73 ARG A O 5
ATOM 7619 N N . LYS A 1 76 ? 10.319 -0.070 -0.988 1.00 0.00 74 LYS A N 5
ATOM 7620 C CA . LYS A 1 76 ? 11.053 0.098 0.256 1.00 0.00 74 LYS A CA 5
ATOM 7621 C C . LYS A 1 76 ? 12.178 1.109 0.070 1.00 0.00 74 LYS A C 5
ATOM 7622 O O . LYS A 1 76 ? 12.442 1.559 -1.050 1.00 0.00 74 LYS A O 5
ATOM 7641 N N . ASP A 1 77 ? 12.852 1.450 1.158 1.00 0.00 75 ASP A N 5
ATOM 7642 C CA . ASP A 1 77 ? 14.005 2.338 1.092 1.00 0.00 75 ASP A CA 5
ATOM 7643 C C . ASP A 1 77 ? 15.185 1.620 0.454 1.00 0.00 75 ASP A C 5
ATOM 7644 O O . ASP A 1 77 ? 16.196 1.344 1.096 1.00 0.00 75 ASP A O 5
ATOM 7653 N N . VAL A 1 78 ? 15.011 1.277 -0.811 1.00 0.00 76 VAL A N 5
ATOM 7654 C CA . VAL A 1 78 ? 16.042 0.637 -1.607 1.00 0.00 76 VAL A CA 5
ATOM 7655 C C . VAL A 1 78 ? 16.766 1.689 -2.424 1.00 0.00 76 VAL A C 5
ATOM 7656 O O . VAL A 1 78 ? 17.713 1.402 -3.159 1.00 0.00 76 VAL A O 5
ATOM 7669 N N . ASP A 1 79 ? 16.290 2.908 -2.265 1.00 0.00 77 ASP A N 5
ATOM 7670 C CA . ASP A 1 79 ? 16.709 4.036 -3.089 1.00 0.00 77 ASP A CA 5
ATOM 7671 C C . ASP A 1 79 ? 16.036 5.313 -2.605 1.00 0.00 77 ASP A C 5
ATOM 7672 O O . ASP A 1 79 ? 16.699 6.295 -2.277 1.00 0.00 77 ASP A O 5
ATOM 7681 N N . VAL A 1 80 ? 14.713 5.285 -2.544 1.00 0.00 78 VAL A N 5
ATOM 7682 C CA . VAL A 1 80 ? 13.945 6.430 -2.085 1.00 0.00 78 VAL A CA 5
ATOM 7683 C C . VAL A 1 80 ? 13.169 6.062 -0.825 1.00 0.00 78 VAL A C 5
ATOM 7684 O O . VAL A 1 80 ? 12.721 4.926 -0.670 1.00 0.00 78 VAL A O 5
ATOM 7697 N N . PRO A 1 81 ? 13.026 7.012 0.094 1.00 0.00 79 PRO A N 5
ATOM 7698 C CA . PRO A 1 81 ? 12.195 6.857 1.283 1.00 0.00 79 PRO A CA 5
ATOM 7699 C C . PRO A 1 81 ? 10.733 7.141 0.976 1.00 0.00 79 PRO A C 5
ATOM 7700 O O . PRO A 1 81 ? 10.094 7.962 1.640 1.00 0.00 79 PRO A O 5
ATOM 7711 N N . LYS A 1 82 ? 10.193 6.480 -0.029 1.00 0.00 80 LYS A N 5
ATOM 7712 C CA . LYS A 1 82 ? 8.833 6.760 -0.431 1.00 0.00 80 LYS A CA 5
ATOM 7713 C C . LYS A 1 82 ? 8.179 5.575 -1.107 1.00 0.00 80 LYS A C 5
ATOM 7714 O O . LYS A 1 82 ? 8.779 4.915 -1.956 1.00 0.00 80 LYS A O 5
ATOM 7733 N N . MET A 1 83 ? 6.948 5.318 -0.700 1.00 0.00 81 MET A N 5
ATOM 7734 C CA . MET A 1 83 ? 6.072 4.405 -1.406 1.00 0.00 81 MET A CA 5
ATOM 7735 C C . MET A 1 83 ? 5.932 4.911 -2.843 1.00 0.00 81 MET A C 5
ATOM 7736 O O . MET A 1 83 ? 5.274 5.919 -3.093 1.00 0.00 81 MET A O 5
ATOM 7750 N N . VAL A 1 84 ? 6.624 4.246 -3.766 1.00 0.00 82 VAL A N 5
ATOM 7751 C CA . VAL A 1 84 ? 6.759 4.740 -5.138 1.00 0.00 82 VAL A CA 5
ATOM 7752 C C . VAL A 1 84 ? 5.416 4.876 -5.850 1.00 0.00 82 VAL A C 5
ATOM 7753 O O . VAL A 1 84 ? 5.199 5.825 -6.605 1.00 0.00 82 VAL A O 5
ATOM 7766 N N . GLY A 1 85 ? 4.516 3.944 -5.604 1.00 0.00 83 GLY A N 5
ATOM 7767 C CA . GLY A 1 85 ? 3.267 3.956 -6.311 1.00 0.00 83 GLY A CA 5
ATOM 7768 C C . GLY A 1 85 ? 2.316 2.898 -5.824 1.00 0.00 83 GLY A C 5
ATOM 7769 O O . GLY A 1 85 ? 2.447 2.384 -4.721 1.00 0.00 83 GLY A O 5
ATOM 7773 N N . ARG A 1 86 ? 1.394 2.527 -6.672 1.00 0.00 84 ARG A N 5
ATOM 7774 C CA . ARG A 1 86 ? 0.273 1.715 -6.257 1.00 0.00 84 ARG A CA 5
ATOM 7775 C C . ARG A 1 86 ? -0.201 0.878 -7.433 1.00 0.00 84 ARG A C 5
ATOM 7776 O O . ARG A 1 86 ? -0.596 1.404 -8.466 1.00 0.00 84 ARG A O 5
ATOM 7797 N N . LYS A 1 87 ? -0.151 -0.424 -7.265 1.00 0.00 85 LYS A N 5
ATOM 7798 C CA . LYS A 1 87 ? -0.363 -1.349 -8.366 1.00 0.00 85 LYS A CA 5
ATOM 7799 C C . LYS A 1 87 ? -1.848 -1.654 -8.543 1.00 0.00 85 LYS A C 5
ATOM 7800 O O . LYS A 1 87 ? -2.271 -2.807 -8.487 1.00 0.00 85 LYS A O 5
ATOM 7819 N N . CYS A 1 88 ? -2.643 -0.611 -8.743 1.00 0.00 86 CYS A N 5
ATOM 7820 C CA . CYS A 1 88 ? -4.056 -0.799 -9.015 1.00 0.00 86 CYS A CA 5
ATOM 7821 C C . CYS A 1 88 ? -4.262 -0.976 -10.497 1.00 0.00 86 CYS A C 5
ATOM 7822 O O . CYS A 1 88 ? -3.827 -0.153 -11.301 1.00 0.00 86 CYS A O 5
ATOM 7829 N N . ARG A 1 89 ? -4.920 -2.049 -10.847 1.00 0.00 87 ARG A N 5
ATOM 7830 C CA . ARG A 1 89 ? -5.203 -2.355 -12.231 1.00 0.00 87 ARG A CA 5
ATOM 7831 C C . ARG A 1 89 ? -6.524 -3.081 -12.309 1.00 0.00 87 ARG A C 5
ATOM 7832 O O . ARG A 1 89 ? -7.187 -3.081 -13.344 1.00 0.00 87 ARG A O 5
ATOM 7853 N N . LYS A 1 90 ? -6.884 -3.711 -11.191 1.00 0.00 88 LYS A N 5
ATOM 7854 C CA . LYS A 1 90 ? -8.239 -4.188 -10.967 1.00 0.00 88 LYS A CA 5
ATOM 7855 C C . LYS A 1 90 ? -8.612 -5.316 -11.938 1.00 0.00 88 LYS A C 5
ATOM 7856 O O . LYS A 1 90 ? -9.778 -5.696 -12.054 1.00 0.00 88 LYS A O 5
ATOM 7875 N N . ASP A 1 91 ? -7.605 -5.867 -12.608 1.00 0.00 89 ASP A N 5
ATOM 7876 C CA . ASP A 1 91 ? -7.810 -6.963 -13.550 1.00 0.00 89 ASP A CA 5
ATOM 7877 C C . ASP A 1 91 ? -6.568 -7.841 -13.625 1.00 0.00 89 ASP A C 5
ATOM 7878 O O . ASP A 1 91 ? -6.572 -8.978 -13.154 1.00 0.00 89 ASP A O 5
ATOM 7887 N N . ASP A 1 92 ? -5.503 -7.303 -14.200 1.00 0.00 90 ASP A N 5
ATOM 7888 C CA . ASP A 1 92 ? -4.246 -8.031 -14.316 1.00 0.00 90 ASP A CA 5
ATOM 7889 C C . ASP A 1 92 ? -3.079 -7.073 -14.150 1.00 0.00 90 ASP A C 5
ATOM 7890 O O . ASP A 1 92 ? -3.069 -5.990 -14.734 1.00 0.00 90 ASP A O 5
ATOM 7899 N N . ASP A 1 93 ? -2.109 -7.461 -13.338 1.00 0.00 91 ASP A N 5
ATOM 7900 C CA . ASP A 1 93 ? -0.964 -6.611 -13.064 1.00 0.00 91 ASP A CA 5
ATOM 7901 C C . ASP A 1 93 ? 0.329 -7.426 -12.999 1.00 0.00 91 ASP A C 5
ATOM 7902 O O . ASP A 1 93 ? 0.815 -7.783 -11.927 1.00 0.00 91 ASP A O 5
ATOM 7911 N N . ASP A 1 94 ? 0.879 -7.735 -14.159 1.00 0.00 92 ASP A N 5
ATOM 7912 C CA . ASP A 1 94 ? 2.131 -8.474 -14.221 1.00 0.00 92 ASP A CA 5
ATOM 7913 C C . ASP A 1 94 ? 3.304 -7.514 -14.372 1.00 0.00 92 ASP A C 5
ATOM 7914 O O . ASP A 1 94 ? 4.436 -7.841 -14.023 1.00 0.00 92 ASP A O 5
ATOM 7923 N N . ASP A 1 95 ? 3.021 -6.323 -14.892 1.00 0.00 93 ASP A N 5
ATOM 7924 C CA . ASP A 1 95 ? 4.033 -5.277 -15.020 1.00 0.00 93 ASP A CA 5
ATOM 7925 C C . ASP A 1 95 ? 4.515 -4.839 -13.648 1.00 0.00 93 ASP A C 5
ATOM 7926 O O . ASP A 1 95 ? 3.861 -4.032 -12.989 1.00 0.00 93 ASP A O 5
ATOM 7935 N N . ASP A 1 96 ? 5.643 -5.379 -13.209 1.00 0.00 94 ASP A N 5
ATOM 7936 C CA . ASP A 1 96 ? 6.173 -5.041 -11.895 1.00 0.00 94 ASP A CA 5
ATOM 7937 C C . ASP A 1 96 ? 6.656 -3.602 -11.875 1.00 0.00 94 ASP A C 5
ATOM 7938 O O . ASP A 1 96 ? 6.331 -2.843 -10.960 1.00 0.00 94 ASP A O 5
ATOM 7947 N N . GLY A 1 97 ? 7.429 -3.234 -12.893 1.00 0.00 95 GLY A N 5
ATOM 7948 C CA . GLY A 1 97 ? 7.882 -1.866 -13.027 1.00 0.00 95 GLY A CA 5
ATOM 7949 C C . GLY A 1 97 ? 6.716 -0.914 -13.183 1.00 0.00 95 GLY A C 5
ATOM 7950 O O . GLY A 1 97 ? 6.108 -0.837 -14.254 1.00 0.00 95 GLY A O 5
ATOM 7954 N N . TYR A 1 98 ? 6.403 -0.196 -12.118 1.00 0.00 96 TYR A N 5
ATOM 7955 C CA . TYR A 1 98 ? 5.228 0.652 -12.089 1.00 0.00 96 TYR A CA 5
ATOM 7956 C C . TYR A 1 98 ? 5.634 2.064 -11.693 1.00 0.00 96 TYR A C 5
ATOM 7957 O O . TYR A 1 98 ? 5.802 2.317 -10.482 1.00 0.00 96 TYR A O 5
ATOM 7976 N N . GLY A 1 1 ? 15.115 5.685 4.409 1.00 0.00 -1 GLY A N 6
ATOM 7977 C CA . GLY A 1 1 ? 14.253 4.652 3.782 1.00 0.00 -1 GLY A CA 6
ATOM 7978 C C . GLY A 1 1 ? 12.803 5.067 3.786 1.00 0.00 -1 GLY A C 6
ATOM 7979 O O . GLY A 1 1 ? 12.462 6.078 4.394 1.00 0.00 -1 GLY A O 6
ATOM 7985 N N . SER A 1 2 ? 11.947 4.306 3.105 1.00 0.00 0 SER A N 6
ATOM 7986 C CA . SER A 1 2 ? 10.514 4.552 3.170 1.00 0.00 0 SER A CA 6
ATOM 7987 C C . SER A 1 2 ? 10.074 4.378 4.615 1.00 0.00 0 SER A C 6
ATOM 7988 O O . SER A 1 2 ? 9.551 5.313 5.220 1.00 0.00 0 SER A O 6
ATOM 7996 N N . LEU A 1 3 ? 10.312 3.184 5.163 1.00 0.00 1 LEU A N 6
ATOM 7997 C CA . LEU A 1 3 ? 10.335 3.007 6.606 1.00 0.00 1 LEU A CA 6
ATOM 7998 C C . LEU A 1 3 ? 10.747 1.589 7.010 1.00 0.00 1 LEU A C 6
ATOM 7999 O O . LEU A 1 3 ? 11.636 1.410 7.845 1.00 0.00 1 LEU A O 6
ATOM 8015 N N . ILE A 1 4 ? 10.119 0.587 6.403 1.00 0.00 2 ILE A N 6
ATOM 8016 C CA . ILE A 1 4 ? 10.287 -0.805 6.821 1.00 0.00 2 ILE A CA 6
ATOM 8017 C C . ILE A 1 4 ? 11.712 -1.304 6.577 1.00 0.00 2 ILE A C 6
ATOM 8018 O O . ILE A 1 4 ? 12.198 -2.199 7.272 1.00 0.00 2 ILE A O 6
ATOM 8034 N N . LEU A 1 5 ? 12.386 -0.701 5.614 1.00 0.00 3 LEU A N 6
ATOM 8035 C CA . LEU A 1 5 ? 13.672 -1.197 5.158 1.00 0.00 3 LEU A CA 6
ATOM 8036 C C . LEU A 1 5 ? 14.616 -0.037 4.879 1.00 0.00 3 LEU A C 6
ATOM 8037 O O . LEU A 1 5 ? 15.173 0.072 3.786 1.00 0.00 3 LEU A O 6
ATOM 8053 N N . ASP A 1 6 ? 14.791 0.817 5.884 1.00 0.00 4 ASP A N 6
ATOM 8054 C CA . ASP A 1 6 ? 15.625 2.014 5.765 1.00 0.00 4 ASP A CA 6
ATOM 8055 C C . ASP A 1 6 ? 17.035 1.672 5.294 1.00 0.00 4 ASP A C 6
ATOM 8056 O O . ASP A 1 6 ? 17.888 1.268 6.087 1.00 0.00 4 ASP A O 6
ATOM 8065 N N . GLY A 1 7 ? 17.244 1.812 3.985 1.00 0.00 5 GLY A N 6
ATOM 8066 C CA . GLY A 1 7 ? 18.537 1.553 3.375 1.00 0.00 5 GLY A CA 6
ATOM 8067 C C . GLY A 1 7 ? 19.095 0.197 3.738 1.00 0.00 5 GLY A C 6
ATOM 8068 O O . GLY A 1 7 ? 20.293 0.053 3.994 1.00 0.00 5 GLY A O 6
ATOM 8072 N N . ASP A 1 8 ? 18.227 -0.795 3.758 1.00 0.00 6 ASP A N 6
ATOM 8073 C CA . ASP A 1 8 ? 18.626 -2.146 4.132 1.00 0.00 6 ASP A CA 6
ATOM 8074 C C . ASP A 1 8 ? 18.647 -3.053 2.910 1.00 0.00 6 ASP A C 6
ATOM 8075 O O . ASP A 1 8 ? 19.692 -3.594 2.546 1.00 0.00 6 ASP A O 6
ATOM 8084 N N . LEU A 1 9 ? 17.482 -3.187 2.282 1.00 0.00 7 LEU A N 6
ATOM 8085 C CA . LEU A 1 9 ? 17.305 -4.005 1.082 1.00 0.00 7 LEU A CA 6
ATOM 8086 C C . LEU A 1 9 ? 17.377 -5.495 1.417 1.00 0.00 7 LEU A C 6
ATOM 8087 O O . LEU A 1 9 ? 18.453 -6.073 1.573 1.00 0.00 7 LEU A O 6
ATOM 8103 N N . LEU A 1 10 ? 16.205 -6.102 1.536 1.00 0.00 8 LEU A N 6
ATOM 8104 C CA . LEU A 1 10 ? 16.093 -7.506 1.886 1.00 0.00 8 LEU A CA 6
ATOM 8105 C C . LEU A 1 10 ? 16.120 -8.357 0.623 1.00 0.00 8 LEU A C 6
ATOM 8106 O O . LEU A 1 10 ? 15.240 -8.247 -0.233 1.00 0.00 8 LEU A O 6
ATOM 8122 N N . LYS A 1 11 ? 17.134 -9.198 0.523 1.00 0.00 9 LYS A N 6
ATOM 8123 C CA . LYS A 1 11 ? 17.340 -10.035 -0.650 1.00 0.00 9 LYS A CA 6
ATOM 8124 C C . LYS A 1 11 ? 17.127 -11.504 -0.304 1.00 0.00 9 LYS A C 6
ATOM 8125 O O . LYS A 1 11 ? 17.156 -12.366 -1.182 1.00 0.00 9 LYS A O 6
ATOM 8144 N N . ASP A 1 12 ? 16.918 -11.776 0.981 1.00 0.00 10 ASP A N 6
ATOM 8145 C CA . ASP A 1 12 ? 16.789 -13.149 1.472 1.00 0.00 10 ASP A CA 6
ATOM 8146 C C . ASP A 1 12 ? 15.529 -13.820 0.930 1.00 0.00 10 ASP A C 6
ATOM 8147 O O . ASP A 1 12 ? 15.557 -14.986 0.536 1.00 0.00 10 ASP A O 6
ATOM 8156 N N . LYS A 1 13 ? 14.429 -13.079 0.901 1.00 0.00 11 LYS A N 6
ATOM 8157 C CA . LYS A 1 13 ? 13.164 -13.619 0.415 1.00 0.00 11 LYS A CA 6
ATOM 8158 C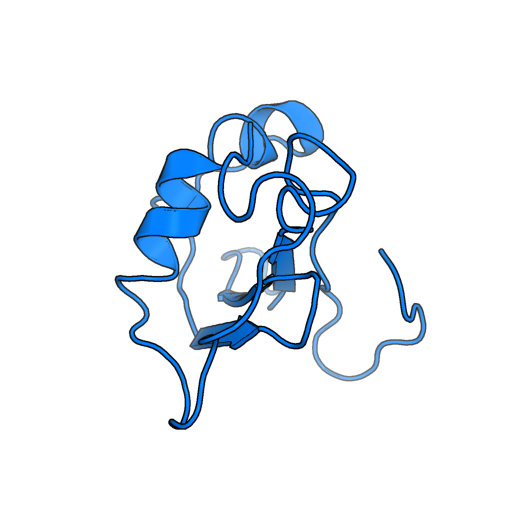 C . LYS A 1 13 ? 12.942 -13.222 -1.038 1.00 0.00 11 LYS A C 6
ATOM 8159 O O . LYS A 1 13 ? 13.442 -12.189 -1.489 1.00 0.00 11 LYS A O 6
ATOM 8178 N N . LEU A 1 14 ? 12.202 -14.047 -1.768 1.00 0.00 12 LEU A N 6
ATOM 8179 C CA . LEU A 1 14 ? 11.910 -13.766 -3.165 1.00 0.00 12 LEU A CA 6
ATOM 8180 C C . LEU A 1 14 ? 10.412 -13.596 -3.371 1.00 0.00 12 LEU A C 6
ATOM 8181 O O . LEU A 1 14 ? 9.933 -12.491 -3.581 1.00 0.00 12 LEU A O 6
ATOM 8197 N N . LYS A 1 15 ? 9.674 -14.697 -3.314 1.00 0.00 13 LYS A N 6
ATOM 8198 C CA . LYS A 1 15 ? 8.231 -14.663 -3.515 1.00 0.00 13 LYS A CA 6
ATOM 8199 C C . LYS A 1 15 ? 7.545 -15.602 -2.533 1.00 0.00 13 LYS A C 6
ATOM 8200 O O . LYS A 1 15 ? 7.576 -16.822 -2.699 1.00 0.00 13 LYS A O 6
ATOM 8219 N N . LEU A 1 16 ? 6.944 -15.031 -1.503 1.00 0.00 14 LEU A N 6
ATOM 8220 C CA . LEU A 1 16 ? 6.299 -15.815 -0.462 1.00 0.00 14 LEU A CA 6
ATOM 8221 C C . LEU A 1 16 ? 4.776 -15.647 -0.483 1.00 0.00 14 LEU A C 6
ATOM 8222 O O . LEU A 1 16 ? 4.255 -14.729 -1.125 1.00 0.00 14 LEU A O 6
ATOM 8238 N N . PRO A 1 17 ? 4.054 -16.566 0.191 1.00 0.00 15 PRO A N 6
ATOM 8239 C CA . PRO A 1 17 ? 2.585 -16.510 0.346 1.00 0.00 15 PRO A CA 6
ATOM 8240 C C . PRO A 1 17 ? 2.080 -15.192 0.937 1.00 0.00 15 PRO A C 6
ATOM 8241 O O . PRO A 1 17 ? 2.858 -14.278 1.219 1.00 0.00 15 PRO A O 6
ATOM 8252 N N . VAL A 1 18 ? 0.771 -15.102 1.138 1.00 0.00 16 VAL A N 6
ATOM 8253 C CA . VAL A 1 18 ? 0.171 -13.880 1.643 1.00 0.00 16 VAL A CA 6
ATOM 8254 C C . VAL A 1 18 ? 0.561 -13.624 3.094 1.00 0.00 16 VAL A C 6
ATOM 8255 O O . VAL A 1 18 ? 0.349 -14.451 3.986 1.00 0.00 16 VAL A O 6
ATOM 8268 N N . ILE A 1 19 ? 1.168 -12.478 3.294 1.00 0.00 17 ILE A N 6
ATOM 8269 C CA . ILE A 1 19 ? 1.520 -11.996 4.607 1.00 0.00 17 ILE A CA 6
ATOM 8270 C C . ILE A 1 19 ? 0.264 -11.439 5.274 1.00 0.00 17 ILE A C 6
ATOM 8271 O O . ILE A 1 19 ? -0.659 -11.001 4.581 1.00 0.00 17 ILE A O 6
ATOM 8287 N N . ASP A 1 20 ? 0.221 -11.467 6.601 1.00 0.00 18 ASP A N 6
ATOM 8288 C CA . ASP A 1 20 ? -0.974 -11.059 7.333 1.00 0.00 18 ASP A CA 6
ATOM 8289 C C . ASP A 1 20 ? -1.345 -9.619 7.005 1.00 0.00 18 ASP A C 6
ATOM 8290 O O . ASP A 1 20 ? -0.470 -8.774 6.803 1.00 0.00 18 ASP A O 6
ATOM 8299 N N . ASN A 1 21 ? -2.647 -9.352 6.965 1.00 0.00 19 ASN A N 6
ATOM 8300 C CA . ASN A 1 21 ? -3.162 -8.037 6.595 1.00 0.00 19 ASN A CA 6
ATOM 8301 C C . ASN A 1 21 ? -2.605 -6.938 7.494 1.00 0.00 19 ASN A C 6
ATOM 8302 O O . ASN A 1 21 ? -2.432 -5.810 7.052 1.00 0.00 19 ASN A O 6
ATOM 8313 N N . LEU A 1 22 ? -2.308 -7.276 8.744 1.00 0.00 20 LEU A N 6
ATOM 8314 C CA . LEU A 1 22 ? -1.734 -6.330 9.684 1.00 0.00 20 LEU A CA 6
ATOM 8315 C C . LEU A 1 22 ? -0.391 -5.812 9.184 1.00 0.00 20 LEU A C 6
ATOM 8316 O O . LEU A 1 22 ? -0.133 -4.613 9.217 1.00 0.00 20 LEU A O 6
ATOM 8332 N N . PHE A 1 23 ? 0.451 -6.723 8.712 1.00 0.00 21 PHE A N 6
ATOM 8333 C CA . PHE A 1 23 ? 1.786 -6.364 8.262 1.00 0.00 21 PHE A CA 6
ATOM 8334 C C . PHE A 1 23 ? 1.703 -5.406 7.080 1.00 0.00 21 PHE A C 6
ATOM 8335 O O . PHE A 1 23 ? 2.347 -4.358 7.071 1.00 0.00 21 PHE A O 6
ATOM 8352 N N . GLY A 1 24 ? 0.888 -5.760 6.096 1.00 0.00 22 GLY A N 6
ATOM 8353 C CA . GLY A 1 24 ? 0.711 -4.897 4.947 1.00 0.00 22 GLY A CA 6
ATOM 8354 C C . GLY A 1 24 ? 0.087 -3.582 5.337 1.00 0.00 22 GLY A C 6
ATOM 8355 O O . GLY A 1 24 ? 0.534 -2.521 4.907 1.00 0.00 22 GLY A O 6
ATOM 8359 N N . LYS A 1 25 ? -0.930 -3.659 6.182 1.00 0.00 23 LYS A N 6
ATOM 8360 C CA . LYS A 1 25 ? -1.621 -2.479 6.672 1.00 0.00 23 LYS A CA 6
ATOM 8361 C C . LYS A 1 25 ? -0.642 -1.550 7.376 1.00 0.00 23 LYS A C 6
ATOM 8362 O O . LYS A 1 25 ? -0.756 -0.330 7.287 1.00 0.00 23 LYS A O 6
ATOM 8381 N N . GLU A 1 26 ? 0.332 -2.150 8.049 1.00 0.00 24 GLU A N 6
ATOM 8382 C CA . GLU A 1 26 ? 1.397 -1.424 8.702 1.00 0.00 24 GLU A CA 6
ATOM 8383 C C . GLU A 1 26 ? 2.116 -0.511 7.722 1.00 0.00 24 GLU A C 6
ATOM 8384 O O . GLU A 1 26 ? 2.182 0.694 7.941 1.00 0.00 24 GLU A O 6
ATOM 8396 N N . LEU A 1 27 ? 2.635 -1.085 6.631 1.00 0.00 25 LEU A N 6
ATOM 8397 C CA . LEU A 1 27 ? 3.342 -0.297 5.617 1.00 0.00 25 LEU A CA 6
ATOM 8398 C C . LEU A 1 27 ? 2.497 0.886 5.170 1.00 0.00 25 LEU A C 6
ATOM 8399 O O . LEU A 1 27 ? 2.912 2.044 5.249 1.00 0.00 25 LEU A O 6
ATOM 8415 N N . LEU A 1 28 ? 1.297 0.566 4.721 1.00 0.00 26 LEU A N 6
ATOM 8416 C CA . LEU A 1 28 ? 0.398 1.541 4.127 1.00 0.00 26 LEU A CA 6
ATOM 8417 C C . LEU A 1 28 ? 0.073 2.650 5.109 1.00 0.00 26 LEU A C 6
ATOM 8418 O O . LEU A 1 28 ? 0.102 3.826 4.762 1.00 0.00 26 LEU A O 6
ATOM 8434 N N . ASP A 1 29 ? -0.221 2.260 6.338 1.00 0.00 27 ASP A N 6
ATOM 8435 C CA . ASP A 1 29 ? -0.583 3.212 7.384 1.00 0.00 27 ASP A CA 6
ATOM 8436 C C . ASP A 1 29 ? 0.574 4.160 7.687 1.00 0.00 27 ASP A C 6
ATOM 8437 O O . ASP A 1 29 ? 0.364 5.325 8.023 1.00 0.00 27 ASP A O 6
ATOM 8446 N N . LYS A 1 30 ? 1.798 3.663 7.539 1.00 0.00 28 LYS A N 6
ATOM 8447 C CA . LYS A 1 30 ? 2.990 4.479 7.750 1.00 0.00 28 LYS A CA 6
ATOM 8448 C C . LYS A 1 30 ? 3.128 5.528 6.651 1.00 0.00 28 LYS A C 6
ATOM 8449 O O . LYS A 1 30 ? 3.611 6.636 6.890 1.00 0.00 28 LYS A O 6
ATOM 8468 N N . PHE A 1 31 ? 2.702 5.174 5.445 1.00 0.00 29 PHE A N 6
ATOM 8469 C CA . PHE A 1 31 ? 2.809 6.075 4.302 1.00 0.00 29 PHE A CA 6
ATOM 8470 C C . PHE A 1 31 ? 1.490 6.780 4.036 1.00 0.00 29 PHE A C 6
ATOM 8471 O O . PHE A 1 31 ? 1.346 7.477 3.030 1.00 0.00 29 PHE A O 6
ATOM 8488 N N . GLN A 1 32 ? 0.538 6.603 4.948 1.00 0.00 30 GLN A N 6
ATOM 8489 C CA . GLN A 1 32 ? -0.797 7.122 4.793 1.00 0.00 30 GLN A CA 6
ATOM 8490 C C . GLN A 1 32 ? -0.803 8.597 4.427 1.00 0.00 30 GLN A C 6
ATOM 8491 O O . GLN A 1 32 ? -1.546 9.012 3.546 1.00 0.00 30 GLN A O 6
ATOM 8505 N N . ASP A 1 33 ? 0.029 9.382 5.099 1.00 0.00 31 ASP A N 6
ATOM 8506 C CA . ASP A 1 33 ? 0.078 10.820 4.863 1.00 0.00 31 ASP A CA 6
ATOM 8507 C C . ASP A 1 33 ? 0.377 11.137 3.407 1.00 0.00 31 ASP A C 6
ATOM 8508 O O . ASP A 1 33 ? -0.204 12.058 2.844 1.00 0.00 31 ASP A O 6
ATOM 8517 N N . ASP A 1 34 ? 1.253 10.356 2.788 1.00 0.00 32 ASP A N 6
ATOM 8518 C CA . ASP A 1 34 ? 1.618 10.588 1.394 1.00 0.00 32 ASP A CA 6
ATOM 8519 C C . ASP A 1 34 ? 0.499 10.108 0.479 1.00 0.00 32 ASP A C 6
ATOM 8520 O O . ASP A 1 34 ? 0.134 10.776 -0.488 1.00 0.00 32 ASP A O 6
ATOM 8529 N N . ILE A 1 35 ? -0.064 8.953 0.818 1.00 0.00 33 ILE A N 6
ATOM 8530 C CA . ILE A 1 35 ? -1.176 8.378 0.067 1.00 0.00 33 ILE A CA 6
ATOM 8531 C C . ILE A 1 35 ? -2.398 9.293 0.148 1.00 0.00 33 ILE A C 6
ATOM 8532 O O . ILE A 1 35 ? -3.173 9.416 -0.798 1.00 0.00 33 ILE A O 6
ATOM 8548 N N . LYS A 1 36 ? -2.543 9.942 1.288 1.00 0.00 34 LYS A N 6
ATOM 8549 C CA . LYS A 1 36 ? -3.669 10.818 1.558 1.00 0.00 34 LYS A CA 6
ATOM 8550 C C . LYS A 1 36 ? -3.407 12.196 0.982 1.00 0.00 34 LYS A C 6
ATOM 8551 O O . LYS A 1 36 ? -4.328 12.932 0.639 1.00 0.00 34 LYS A O 6
ATOM 8570 N N . ASP A 1 37 ? -2.138 12.537 0.890 1.00 0.00 35 ASP A N 6
ATOM 8571 C CA . ASP A 1 37 ? -1.726 13.785 0.270 1.00 0.00 35 ASP A CA 6
ATOM 8572 C C . ASP A 1 37 ? -1.930 13.724 -1.239 1.00 0.00 35 ASP A C 6
ATOM 8573 O O . ASP A 1 37 ? -2.485 14.643 -1.842 1.00 0.00 35 ASP A O 6
ATOM 8582 N N . LYS A 1 38 ? -1.485 12.627 -1.839 1.00 0.00 36 LYS A N 6
ATOM 8583 C CA . LYS A 1 38 ? -1.614 12.427 -3.277 1.00 0.00 36 LYS A CA 6
ATOM 8584 C C . LYS A 1 38 ? -3.027 12.004 -3.673 1.00 0.00 36 LYS A C 6
ATOM 8585 O O . LYS A 1 38 ? -3.724 12.712 -4.401 1.00 0.00 36 LYS A O 6
ATOM 8604 N N . TYR A 1 39 ? -3.447 10.851 -3.171 1.00 0.00 37 TYR A N 6
ATOM 8605 C CA . TYR A 1 39 ? -4.649 10.189 -3.661 1.00 0.00 37 TYR A CA 6
ATOM 8606 C C . TYR A 1 39 ? -5.846 10.494 -2.769 1.00 0.00 37 TYR A C 6
ATOM 8607 O O . TYR A 1 39 ? -6.997 10.332 -3.176 1.00 0.00 37 TYR A O 6
ATOM 8625 N N . GLY A 1 40 ? -5.566 10.931 -1.551 1.00 0.00 38 GLY A N 6
ATOM 8626 C CA . GLY A 1 40 ? -6.624 11.225 -0.605 1.00 0.00 38 GLY A CA 6
ATOM 8627 C C . GLY A 1 40 ? -7.204 9.965 0.005 1.00 0.00 38 GLY A C 6
ATOM 8628 O O . GLY A 1 40 ? -8.421 9.806 0.093 1.00 0.00 38 GLY A O 6
ATOM 8632 N N . VAL A 1 41 ? -6.325 9.067 0.423 1.00 0.00 39 VAL A N 6
ATOM 8633 C CA . VAL A 1 41 ? -6.734 7.784 0.961 1.00 0.00 39 VAL A CA 6
ATOM 8634 C C . VAL A 1 41 ? -6.527 7.721 2.468 1.00 0.00 39 VAL A C 6
ATOM 8635 O O . VAL A 1 41 ? -5.573 8.285 3.001 1.00 0.00 39 VAL A O 6
ATOM 8648 N N . ASP A 1 42 ? -7.419 7.020 3.139 1.00 0.00 40 ASP A N 6
ATOM 8649 C CA . ASP A 1 42 ? -7.262 6.722 4.553 1.00 0.00 40 ASP A CA 6
ATOM 8650 C C . ASP A 1 42 ? -6.958 5.237 4.694 1.00 0.00 40 ASP A C 6
ATOM 8651 O O . ASP A 1 42 ? -7.839 4.397 4.522 1.00 0.00 40 ASP A O 6
ATOM 8660 N N . THR A 1 43 ? -5.702 4.917 4.980 1.00 0.00 41 THR A N 6
ATOM 8661 C CA . THR A 1 43 ? -5.236 3.534 4.964 1.00 0.00 41 THR A CA 6
ATOM 8662 C C . THR A 1 43 ? -5.908 2.686 6.038 1.00 0.00 41 THR A C 6
ATOM 8663 O O . THR A 1 43 ? -5.885 1.458 5.977 1.00 0.00 41 THR A O 6
ATOM 8674 N N . LYS A 1 44 ? -6.512 3.351 7.008 1.00 0.00 42 LYS A N 6
ATOM 8675 C CA . LYS A 1 44 ? -7.251 2.685 8.060 1.00 0.00 42 LYS A CA 6
ATOM 8676 C C . LYS A 1 44 ? -8.498 2.017 7.490 1.00 0.00 42 LYS A C 6
ATOM 8677 O O . LYS A 1 44 ? -8.965 0.997 8.002 1.00 0.00 42 LYS A O 6
ATOM 8696 N N . ASP A 1 45 ? -9.015 2.595 6.414 1.00 0.00 43 ASP A N 6
ATOM 8697 C CA . ASP A 1 45 ? -10.217 2.092 5.762 1.00 0.00 43 ASP A CA 6
ATOM 8698 C C . ASP A 1 45 ? -9.870 1.021 4.731 1.00 0.00 43 ASP A C 6
ATOM 8699 O O . ASP A 1 45 ? -10.721 0.221 4.338 1.00 0.00 43 ASP A O 6
ATOM 8708 N N . LEU A 1 46 ? -8.610 0.999 4.313 1.00 0.00 44 LEU A N 6
ATOM 8709 C CA . LEU A 1 46 ? -8.151 0.060 3.304 1.00 0.00 44 LEU A CA 6
ATOM 8710 C C . LEU A 1 46 ? -8.220 -1.374 3.803 1.00 0.00 44 LEU A C 6
ATOM 8711 O O . LEU A 1 46 ? -7.777 -1.690 4.911 1.00 0.00 44 LEU A O 6
ATOM 8727 N N . LYS A 1 47 ? -8.778 -2.232 2.974 1.00 0.00 45 LYS A N 6
ATOM 8728 C CA . LYS A 1 47 ? -8.861 -3.646 3.272 1.00 0.00 45 LYS A CA 6
ATOM 8729 C C . LYS A 1 47 ? -7.675 -4.359 2.640 1.00 0.00 45 LYS A C 6
ATOM 8730 O O . LYS A 1 47 ? -7.599 -4.476 1.419 1.00 0.00 45 LYS A O 6
ATOM 8749 N N . ILE A 1 48 ? -6.749 -4.818 3.464 1.00 0.00 46 ILE A N 6
ATOM 8750 C CA . ILE A 1 48 ? -5.582 -5.524 2.961 1.00 0.00 46 ILE A CA 6
ATOM 8751 C C . ILE A 1 48 ? -5.979 -6.921 2.500 1.00 0.00 46 ILE A C 6
ATOM 8752 O O . ILE A 1 48 ? -6.296 -7.790 3.313 1.00 0.00 46 ILE A O 6
ATOM 8768 N N . LEU A 1 49 ? -5.974 -7.121 1.195 1.00 0.00 47 LEU A N 6
ATOM 8769 C CA . LEU A 1 49 ? -6.343 -8.400 0.611 1.00 0.00 47 LEU A CA 6
ATOM 8770 C C . LEU A 1 49 ? -5.169 -9.357 0.701 1.00 0.00 47 LEU A C 6
ATOM 8771 O O . LEU A 1 49 ? -5.277 -10.461 1.241 1.00 0.00 47 LEU A O 6
ATOM 8787 N N . LYS A 1 50 ? -4.041 -8.912 0.170 1.00 0.00 48 LYS A N 6
ATOM 8788 C CA . LYS A 1 50 ? -2.841 -9.713 0.143 1.00 0.00 48 LYS A CA 6
ATOM 8789 C C . LYS A 1 50 ? -1.615 -8.853 0.390 1.00 0.00 48 LYS A C 6
ATOM 8790 O O . LYS A 1 50 ? -1.339 -7.918 -0.360 1.00 0.00 48 LYS A O 6
ATOM 8809 N N . THR A 1 51 ? -0.892 -9.167 1.443 1.00 0.00 49 THR A N 6
ATOM 8810 C CA . THR A 1 51 ? 0.412 -8.584 1.658 1.00 0.00 49 THR A CA 6
ATOM 8811 C C . THR A 1 51 ? 1.461 -9.570 1.182 1.00 0.00 49 THR A C 6
ATOM 8812 O O . THR A 1 51 ? 1.284 -10.774 1.336 1.00 0.00 49 THR A O 6
ATOM 8823 N N . SER A 1 52 ? 2.516 -9.082 0.568 1.00 0.00 50 SER A N 6
ATOM 8824 C CA . SER A 1 52 ? 3.610 -9.941 0.172 1.00 0.00 50 SER A CA 6
ATOM 8825 C C . SER A 1 52 ? 4.785 -9.099 -0.271 1.00 0.00 50 SER A C 6
ATOM 8826 O O . SER A 1 52 ? 4.753 -7.866 -0.187 1.00 0.00 50 SER A O 6
ATOM 8834 N N . GLU A 1 53 ? 5.803 -9.767 -0.758 1.00 0.00 51 GLU A N 6
ATOM 8835 C CA . GLU A 1 53 ? 7.020 -9.112 -1.166 1.00 0.00 51 GLU A CA 6
ATOM 8836 C C . GLU A 1 53 ? 7.651 -9.852 -2.332 1.00 0.00 51 GLU A C 6
ATOM 8837 O O . GLU A 1 53 ? 7.313 -11.004 -2.616 1.00 0.00 51 GLU A O 6
ATOM 8849 N N . ASP A 1 54 ? 8.543 -9.168 -3.010 1.00 0.00 52 ASP A N 6
ATOM 8850 C CA . ASP A 1 54 ? 9.331 -9.756 -4.070 1.00 0.00 52 ASP A CA 6
ATOM 8851 C C . ASP A 1 54 ? 10.766 -9.304 -3.869 1.00 0.00 52 ASP A C 6
ATOM 8852 O O . ASP A 1 54 ? 11.077 -8.666 -2.860 1.00 0.00 52 ASP A O 6
ATOM 8861 N N . LYS A 1 55 ? 11.637 -9.616 -4.806 1.00 0.00 53 LYS A N 6
ATOM 8862 C CA . LYS A 1 55 ? 12.994 -9.123 -4.743 1.00 0.00 53 LYS A CA 6
ATOM 8863 C C . LYS A 1 55 ? 12.976 -7.606 -4.856 1.00 0.00 53 LYS A C 6
ATOM 8864 O O . LYS A 1 55 ? 12.582 -7.063 -5.884 1.00 0.00 53 LYS A O 6
ATOM 8883 N N . ARG A 1 56 ? 13.316 -6.937 -3.757 1.00 0.00 54 ARG A N 6
ATOM 8884 C CA . ARG A 1 56 ? 13.426 -5.476 -3.721 1.00 0.00 54 ARG A CA 6
ATOM 8885 C C . ARG A 1 56 ? 12.051 -4.789 -3.774 1.00 0.00 54 ARG A C 6
ATOM 8886 O O . ARG A 1 56 ? 11.966 -3.565 -3.726 1.00 0.00 54 ARG A O 6
ATOM 8907 N N . PHE A 1 57 ? 10.969 -5.559 -3.863 1.00 0.00 55 PHE A N 6
ATOM 8908 C CA . PHE A 1 57 ? 9.629 -4.961 -3.843 1.00 0.00 55 PHE A CA 6
ATOM 8909 C C . PHE A 1 57 ? 8.747 -5.512 -2.726 1.00 0.00 55 PHE A C 6
ATOM 8910 O O . PHE A 1 57 ? 8.927 -6.629 -2.252 1.00 0.00 55 PHE A O 6
ATOM 8927 N N . TYR A 1 58 ? 7.815 -4.678 -2.306 1.00 0.00 56 TYR A N 6
ATOM 8928 C CA . TYR A 1 58 ? 6.677 -5.075 -1.492 1.00 0.00 56 TYR A CA 6
ATOM 8929 C C . TYR A 1 58 ? 5.412 -4.882 -2.311 1.00 0.00 56 TYR A C 6
ATOM 8930 O O . TYR A 1 58 ? 5.325 -3.943 -3.107 1.00 0.00 56 TYR A O 6
ATOM 8948 N N . TYR A 1 59 ? 4.438 -5.752 -2.126 1.00 0.00 57 TYR A N 6
ATOM 8949 C CA . TYR A 1 59 ? 3.180 -5.635 -2.844 1.00 0.00 57 TYR A CA 6
ATOM 8950 C C . TYR A 1 59 ? 2.001 -5.825 -1.903 1.00 0.00 57 TYR A C 6
ATOM 8951 O O . TYR A 1 59 ? 1.780 -6.915 -1.374 1.00 0.00 57 TYR A O 6
ATOM 8969 N N . VAL A 1 60 ? 1.255 -4.752 -1.687 1.00 0.00 58 VAL A N 6
ATOM 8970 C CA . VAL A 1 60 ? 0.106 -4.788 -0.795 1.00 0.00 58 VAL A CA 6
ATOM 8971 C C . VAL A 1 60 ? -1.192 -4.624 -1.577 1.00 0.00 58 VAL A C 6
ATOM 8972 O O . VAL A 1 60 ? -1.627 -3.508 -1.846 1.00 0.00 58 VAL A O 6
ATOM 8985 N N . SER A 1 61 ? -1.803 -5.732 -1.955 1.00 0.00 59 SER A N 6
ATOM 8986 C CA . SER A 1 61 ? -3.072 -5.690 -2.666 1.00 0.00 59 SER A CA 6
ATOM 8987 C C . SER A 1 61 ? -4.194 -5.381 -1.685 1.00 0.00 59 SER A C 6
ATOM 8988 O O . SER A 1 61 ? -4.375 -6.100 -0.705 1.00 0.00 59 SER A O 6
ATOM 8996 N N . VAL A 1 62 ? -4.923 -4.303 -1.931 1.00 0.00 60 VAL A N 6
ATOM 8997 C CA . VAL A 1 62 ? -5.978 -3.876 -1.025 1.00 0.00 60 VAL A CA 6
ATOM 8998 C C . VAL A 1 62 ? -7.248 -3.510 -1.778 1.00 0.00 60 VAL A C 6
ATOM 8999 O O . VAL A 1 62 ? -7.218 -3.237 -2.981 1.00 0.00 60 VAL A O 6
ATOM 9012 N N . ASP A 1 63 ? -8.362 -3.524 -1.065 1.00 0.00 61 ASP A N 6
ATOM 9013 C CA . ASP A 1 63 ? -9.591 -2.945 -1.571 1.00 0.00 61 ASP A CA 6
ATOM 9014 C C . ASP A 1 63 ? -9.547 -1.456 -1.273 1.00 0.00 61 ASP A C 6
ATOM 9015 O O . ASP A 1 63 ? -9.506 -1.052 -0.108 1.00 0.00 61 ASP A O 6
ATOM 9024 N N . ALA A 1 64 ? -9.520 -0.646 -2.318 1.00 0.00 62 ALA A N 6
ATOM 9025 C CA . ALA A 1 64 ? -9.255 0.778 -2.165 1.00 0.00 62 ALA A CA 6
ATOM 9026 C C . ALA A 1 64 ? -10.517 1.563 -1.858 1.00 0.00 62 ALA A C 6
ATOM 9027 O O . ALA A 1 64 ? -10.451 2.690 -1.363 1.00 0.00 62 ALA A O 6
ATOM 9034 N N . GLY A 1 65 ? -11.657 0.972 -2.139 1.00 0.00 63 GLY A N 6
ATOM 9035 C CA . GLY A 1 65 ? -12.891 1.695 -2.051 1.00 0.00 63 GLY A CA 6
ATOM 9036 C C . GLY A 1 65 ? -13.440 1.950 -3.427 1.00 0.00 63 GLY A C 6
ATOM 9037 O O . GLY A 1 65 ? -12.725 1.766 -4.418 1.00 0.00 63 GLY A O 6
ATOM 9041 N N . ASP A 1 66 ? -14.707 2.340 -3.489 1.00 0.00 64 ASP A N 6
ATOM 9042 C CA . ASP A 1 66 ? -15.407 2.584 -4.759 1.00 0.00 64 ASP A CA 6
ATOM 9043 C C . ASP A 1 66 ? -15.717 1.266 -5.458 1.00 0.00 64 ASP A C 6
ATOM 9044 O O . ASP A 1 66 ? -16.865 0.986 -5.802 1.00 0.00 64 ASP A O 6
ATOM 9053 N N . GLY A 1 67 ? -14.692 0.457 -5.626 1.00 0.00 65 GLY A N 6
ATOM 9054 C CA . GLY A 1 67 ? -14.830 -0.815 -6.292 1.00 0.00 65 GLY A CA 6
ATOM 9055 C C . GLY A 1 67 ? -13.497 -1.318 -6.790 1.00 0.00 65 GLY A C 6
ATOM 9056 O O . GLY A 1 67 ? -13.336 -2.500 -7.089 1.00 0.00 65 GLY A O 6
ATOM 9060 N N . GLU A 1 68 ? -12.529 -0.418 -6.870 1.00 0.00 66 GLU A N 6
ATOM 9061 C CA . GLU A 1 68 ? -11.217 -0.755 -7.391 1.00 0.00 66 GLU A CA 6
ATOM 9062 C C . GLU A 1 68 ? -10.374 -1.494 -6.368 1.00 0.00 66 GLU A C 6
ATOM 9063 O O . GLU A 1 68 ? -10.519 -1.310 -5.158 1.00 0.00 66 GLU A O 6
ATOM 9075 N N . LYS A 1 69 ? -9.486 -2.332 -6.873 1.00 0.00 67 LYS A N 6
ATOM 9076 C CA . LYS A 1 69 ? -8.557 -3.050 -6.037 1.00 0.00 67 LYS A CA 6
ATOM 9077 C C . LYS A 1 69 ? -7.144 -2.634 -6.399 1.00 0.00 67 LYS A C 6
ATOM 9078 O O . LYS A 1 69 ? -6.701 -2.832 -7.530 1.00 0.00 67 LYS A O 6
ATOM 9097 N N . CYS A 1 70 ? -6.446 -2.050 -5.446 1.00 0.00 68 CYS A N 6
ATOM 9098 C CA . CYS A 1 70 ? -5.151 -1.449 -5.712 1.00 0.00 68 CYS A CA 6
ATOM 9099 C C . CYS A 1 70 ? -4.056 -2.208 -4.990 1.00 0.00 68 CYS A C 6
ATOM 9100 O O . CYS A 1 70 ? -4.190 -2.538 -3.818 1.00 0.00 68 CYS A O 6
ATOM 9107 N N . LYS A 1 71 ? -2.980 -2.491 -5.695 1.00 0.00 69 LYS A N 6
ATOM 9108 C CA . LYS A 1 71 ? -1.842 -3.150 -5.094 1.00 0.00 69 LYS A CA 6
ATOM 9109 C C . LYS A 1 71 ? -0.753 -2.124 -4.838 1.00 0.00 69 LYS A C 6
ATOM 9110 O O . LYS A 1 71 ? -0.150 -1.597 -5.774 1.00 0.00 69 LYS A O 6
ATOM 9129 N N . PHE A 1 72 ? -0.542 -1.804 -3.574 1.00 0.00 70 PHE A N 6
ATOM 9130 C CA . PHE A 1 72 ? 0.480 -0.851 -3.194 1.00 0.00 70 PHE A CA 6
ATOM 9131 C C . PHE A 1 72 ? 1.858 -1.420 -3.462 1.00 0.00 70 PHE A C 6
ATOM 9132 O O . PHE A 1 72 ? 2.345 -2.293 -2.742 1.00 0.00 70 PHE A O 6
ATOM 9149 N N . LYS A 1 73 ? 2.447 -0.939 -4.531 1.00 0.00 71 LYS A N 6
ATOM 9150 C CA . LYS A 1 73 ? 3.776 -1.327 -4.927 1.00 0.00 71 LYS A CA 6
ATOM 9151 C C . LYS A 1 73 ? 4.785 -0.416 -4.249 1.00 0.00 71 LYS A C 6
ATOM 9152 O O . LYS A 1 73 ? 4.887 0.775 -4.553 1.00 0.00 71 LYS A O 6
ATOM 9171 N N . ILE A 1 74 ? 5.509 -0.973 -3.306 1.00 0.00 72 ILE A N 6
ATOM 9172 C CA . ILE A 1 74 ? 6.475 -0.214 -2.542 1.00 0.00 72 ILE A CA 6
ATOM 9173 C C . ILE A 1 74 ? 7.815 -0.899 -2.699 1.00 0.00 72 ILE A C 6
ATOM 9174 O O . ILE A 1 74 ? 7.922 -2.086 -2.447 1.00 0.00 72 ILE A O 6
ATOM 9190 N N . ARG A 1 75 ? 8.829 -0.176 -3.144 1.00 0.00 73 ARG A N 6
ATOM 9191 C CA . ARG A 1 75 ? 10.083 -0.811 -3.542 1.00 0.00 73 ARG A CA 6
ATOM 9192 C C . ARG A 1 75 ? 10.944 -1.113 -2.319 1.00 0.00 73 ARG A C 6
ATOM 9193 O O . ARG A 1 75 ? 12.108 -0.731 -2.245 1.00 0.00 73 ARG A O 6
ATOM 9214 N N . LYS A 1 76 ? 10.326 -1.812 -1.371 1.00 0.00 74 LYS A N 6
ATOM 9215 C CA . LYS A 1 76 ? 10.962 -2.239 -0.131 1.00 0.00 74 LYS A CA 6
ATOM 9216 C C . LYS A 1 76 ? 11.661 -1.112 0.593 1.00 0.00 74 LYS A C 6
ATOM 9217 O O . LYS A 1 76 ? 12.776 -1.284 1.082 1.00 0.00 74 LYS A O 6
ATOM 9236 N N . ASP A 1 77 ? 10.999 0.033 0.655 1.00 0.00 75 ASP A N 6
ATOM 9237 C CA . ASP A 1 77 ? 11.399 1.104 1.558 1.00 0.00 75 ASP A CA 6
ATOM 9238 C C . ASP A 1 77 ? 12.849 1.526 1.358 1.00 0.00 75 ASP A C 6
ATOM 9239 O O . ASP A 1 77 ? 13.493 2.030 2.284 1.00 0.00 75 ASP A O 6
ATOM 9248 N N . VAL A 1 78 ? 13.346 1.365 0.141 1.00 0.00 76 VAL A N 6
ATOM 9249 C CA . VAL A 1 78 ? 14.735 1.657 -0.151 1.00 0.00 76 VAL A CA 6
ATOM 9250 C C . VAL A 1 78 ? 14.985 3.159 -0.281 1.00 0.00 76 VAL A C 6
ATOM 9251 O O . VAL A 1 78 ? 14.358 3.844 -1.090 1.00 0.00 76 VAL A O 6
ATOM 9264 N N . ASP A 1 79 ? 15.894 3.651 0.553 1.00 0.00 77 ASP A N 6
ATOM 9265 C CA . ASP A 1 79 ? 16.393 5.034 0.495 1.00 0.00 77 ASP A CA 6
ATOM 9266 C C . ASP A 1 79 ? 15.320 6.092 0.782 1.00 0.00 77 ASP A C 6
ATOM 9267 O O . ASP A 1 79 ? 15.279 6.648 1.874 1.00 0.00 77 ASP A O 6
ATOM 9276 N N . VAL A 1 80 ? 14.462 6.373 -0.187 1.00 0.00 78 VAL A N 6
ATOM 9277 C CA . VAL A 1 80 ? 13.485 7.450 -0.049 1.00 0.00 78 VAL A CA 6
ATOM 9278 C C . VAL A 1 80 ? 12.256 6.978 0.721 1.00 0.00 78 VAL A C 6
ATOM 9279 O O . VAL A 1 80 ? 11.793 5.851 0.550 1.00 0.00 78 VAL A O 6
ATOM 9292 N N . PRO A 1 81 ? 11.734 7.833 1.600 1.00 0.00 79 PRO A N 6
ATOM 9293 C CA . PRO A 1 81 ? 10.516 7.563 2.345 1.00 0.00 79 PRO A CA 6
ATOM 9294 C C . PRO A 1 81 ? 9.256 7.829 1.535 1.00 0.00 79 PRO A C 6
ATOM 9295 O O . PRO A 1 81 ? 8.722 8.938 1.548 1.00 0.00 79 PRO A O 6
ATOM 9306 N N . LYS A 1 82 ? 8.799 6.812 0.827 1.00 0.00 80 LYS A N 6
ATOM 9307 C CA . LYS A 1 82 ? 7.600 6.907 0.004 1.00 0.00 80 LYS A CA 6
ATOM 9308 C C . LYS A 1 82 ? 7.270 5.562 -0.615 1.00 0.00 80 LYS A C 6
ATOM 9309 O O . LYS A 1 82 ? 7.904 4.555 -0.321 1.00 0.00 80 LYS A O 6
ATOM 9328 N N . MET A 1 83 ? 6.275 5.562 -1.479 1.00 0.00 81 MET A N 6
ATOM 9329 C CA . MET A 1 83 ? 5.922 4.377 -2.236 1.00 0.00 81 MET A CA 6
ATOM 9330 C C . MET A 1 83 ? 6.489 4.502 -3.636 1.00 0.00 81 MET A C 6
ATOM 9331 O O . MET A 1 83 ? 6.619 5.606 -4.161 1.00 0.00 81 MET A O 6
ATOM 9345 N N . VAL A 1 84 ? 6.834 3.382 -4.238 1.00 0.00 82 VAL A N 6
ATOM 9346 C CA . VAL A 1 84 ? 7.373 3.400 -5.593 1.00 0.00 82 VAL A CA 6
ATOM 9347 C C . VAL A 1 84 ? 6.256 3.296 -6.642 1.00 0.00 82 VAL A C 6
ATOM 9348 O O . VAL A 1 84 ? 6.521 3.202 -7.843 1.00 0.00 82 VAL A O 6
ATOM 9361 N N . GLY A 1 85 ? 5.006 3.299 -6.194 1.00 0.00 83 GLY A N 6
ATOM 9362 C CA . GLY A 1 85 ? 3.902 3.301 -7.133 1.00 0.00 83 GLY A CA 6
ATOM 9363 C C . GLY A 1 85 ? 2.640 2.659 -6.592 1.00 0.00 83 GLY A C 6
ATOM 9364 O O . GLY A 1 85 ? 2.594 1.457 -6.350 1.00 0.00 83 GLY A O 6
ATOM 9368 N N . ARG A 1 86 ? 1.614 3.465 -6.401 1.00 0.00 84 ARG A N 6
ATOM 9369 C CA . ARG A 1 86 ? 0.298 2.955 -6.043 1.00 0.00 84 ARG A CA 6
ATOM 9370 C C . ARG A 1 86 ? -0.541 2.805 -7.303 1.00 0.00 84 ARG A C 6
ATOM 9371 O O . ARG A 1 86 ? -1.067 3.788 -7.828 1.00 0.00 84 ARG A O 6
ATOM 9392 N N . LYS A 1 87 ? -0.650 1.588 -7.799 1.00 0.00 85 LYS A N 6
ATOM 9393 C CA . LYS A 1 87 ? -1.403 1.345 -9.014 1.00 0.00 85 LYS A CA 6
ATOM 9394 C C . LYS A 1 87 ? -2.458 0.284 -8.749 1.00 0.00 85 LYS A C 6
ATOM 9395 O O . LYS A 1 87 ? -2.181 -0.736 -8.112 1.00 0.00 85 LYS A O 6
ATOM 9414 N N . CYS A 1 88 ? -3.668 0.526 -9.211 1.00 0.00 86 CYS A N 6
ATOM 9415 C CA . CYS A 1 88 ? -4.745 -0.419 -9.007 1.00 0.00 86 CYS A CA 6
ATOM 9416 C C . CYS A 1 88 ? -4.846 -1.342 -10.200 1.00 0.00 86 CYS A C 6
ATOM 9417 O O . CYS A 1 88 ? -5.008 -0.896 -11.334 1.00 0.00 86 CYS A O 6
ATOM 9424 N N . ARG A 1 89 ? -4.754 -2.625 -9.935 1.00 0.00 87 ARG A N 6
ATOM 9425 C CA . ARG A 1 89 ? -4.752 -3.620 -10.979 1.00 0.00 87 ARG A CA 6
ATOM 9426 C C . ARG A 1 89 ? -6.024 -4.443 -10.873 1.00 0.00 87 ARG A C 6
ATOM 9427 O O . ARG A 1 89 ? -6.033 -5.656 -11.070 1.00 0.00 87 ARG A O 6
ATOM 9448 N N . LYS A 1 90 ? -7.101 -3.750 -10.536 1.00 0.00 88 LYS A N 6
ATOM 9449 C CA . LYS A 1 90 ? -8.417 -4.350 -10.482 1.00 0.00 88 LYS A CA 6
ATOM 9450 C C . LYS A 1 90 ? -8.755 -4.888 -11.869 1.00 0.00 88 LYS A C 6
ATOM 9451 O O . LYS A 1 90 ? -8.864 -4.118 -12.825 1.00 0.00 88 LYS A O 6
ATOM 9470 N N . ASP A 1 91 ? -8.894 -6.211 -11.950 1.00 0.00 89 ASP A N 6
ATOM 9471 C CA . ASP A 1 91 ? -8.933 -6.949 -13.219 1.00 0.00 89 ASP A CA 6
ATOM 9472 C C . ASP A 1 91 ? -7.520 -7.048 -13.792 1.00 0.00 89 ASP A C 6
ATOM 9473 O O . ASP A 1 91 ? -6.870 -8.092 -13.683 1.00 0.00 89 ASP A O 6
ATOM 9482 N N . ASP A 1 92 ? -7.036 -5.953 -14.366 1.00 0.00 90 ASP A N 6
ATOM 9483 C CA . ASP A 1 92 ? -5.678 -5.891 -14.897 1.00 0.00 90 ASP A CA 6
ATOM 9484 C C . ASP A 1 92 ? -5.244 -4.443 -15.091 1.00 0.00 90 ASP A C 6
ATOM 9485 O O . ASP A 1 92 ? -6.080 -3.557 -15.269 1.00 0.00 90 ASP A O 6
ATOM 9494 N N . ASP A 1 93 ? -3.937 -4.208 -15.048 1.00 0.00 91 ASP A N 6
ATOM 9495 C CA . ASP A 1 93 ? -3.388 -2.874 -15.243 1.00 0.00 91 ASP A CA 6
ATOM 9496 C C . ASP A 1 93 ? -1.976 -2.975 -15.816 1.00 0.00 91 ASP A C 6
ATOM 9497 O O . ASP A 1 93 ? -1.779 -2.848 -17.027 1.00 0.00 91 ASP A O 6
ATOM 9506 N N . ASP A 1 94 ? -1.001 -3.232 -14.954 1.00 0.00 92 ASP A N 6
ATOM 9507 C CA . ASP A 1 94 ? 0.365 -3.495 -15.395 1.00 0.00 92 ASP A CA 6
ATOM 9508 C C . ASP A 1 94 ? 0.885 -4.732 -14.676 1.00 0.00 92 ASP A C 6
ATOM 9509 O O . ASP A 1 94 ? 0.696 -4.876 -13.466 1.00 0.00 92 ASP A O 6
ATOM 9518 N N . ASP A 1 95 ? 1.522 -5.627 -15.416 1.00 0.00 93 ASP A N 6
ATOM 9519 C CA . ASP A 1 95 ? 1.895 -6.933 -14.882 1.00 0.00 93 ASP A CA 6
ATOM 9520 C C . ASP A 1 95 ? 3.274 -6.919 -14.228 1.00 0.00 93 ASP A C 6
ATOM 9521 O O . ASP A 1 95 ? 3.401 -7.237 -13.041 1.00 0.00 93 ASP A O 6
ATOM 9530 N N . ASP A 1 96 ? 4.295 -6.553 -15.001 1.00 0.00 94 ASP A N 6
ATOM 9531 C CA . ASP A 1 96 ? 5.686 -6.586 -14.533 1.00 0.00 94 ASP A CA 6
ATOM 9532 C C . ASP A 1 96 ? 5.866 -5.808 -13.235 1.00 0.00 94 ASP A C 6
ATOM 9533 O O . ASP A 1 96 ? 6.415 -6.323 -12.255 1.00 0.00 94 ASP A O 6
ATOM 9542 N N . GLY A 1 97 ? 5.402 -4.579 -13.238 1.00 0.00 95 GLY A N 6
ATOM 9543 C CA . GLY A 1 97 ? 5.506 -3.727 -12.076 1.00 0.00 95 GLY A CA 6
ATOM 9544 C C . GLY A 1 97 ? 4.503 -2.616 -12.179 1.00 0.00 95 GLY A C 6
ATOM 9545 O O . GLY A 1 97 ? 3.421 -2.830 -12.713 1.00 0.00 95 GLY A O 6
ATOM 9549 N N . TYR A 1 98 ? 4.838 -1.435 -11.690 1.00 0.00 96 TYR A N 6
ATOM 9550 C CA . TYR A 1 98 ? 3.976 -0.285 -11.896 1.00 0.00 96 TYR A CA 6
ATOM 9551 C C . TYR A 1 98 ? 4.798 0.899 -12.366 1.00 0.00 96 TYR A C 6
ATOM 9552 O O . TYR A 1 98 ? 5.166 1.735 -11.522 1.00 0.00 96 TYR A O 6
ATOM 9571 N N . GLY A 1 1 ? 6.816 8.695 4.271 1.00 0.00 -1 GLY A N 7
ATOM 9572 C CA . GLY A 1 1 ? 8.040 7.890 4.495 1.00 0.00 -1 GLY A CA 7
ATOM 9573 C C . GLY A 1 1 ? 7.886 6.480 3.976 1.00 0.00 -1 GLY A C 7
ATOM 9574 O O . GLY A 1 1 ? 6.866 6.152 3.374 1.00 0.00 -1 GLY A O 7
ATOM 9580 N N . SER A 1 2 ? 8.890 5.643 4.207 1.00 0.00 0 SER A N 7
ATOM 9581 C CA . SER A 1 2 ? 8.849 4.265 3.741 1.00 0.00 0 SER A CA 7
ATOM 9582 C C . SER A 1 2 ? 9.711 3.359 4.615 1.00 0.00 0 SER A C 7
ATOM 9583 O O . SER A 1 2 ? 10.238 2.370 4.127 1.00 0.00 0 SER A O 7
ATOM 9591 N N . LEU A 1 3 ? 9.800 3.686 5.911 1.00 0.00 1 LEU A N 7
ATOM 9592 C CA . LEU A 1 3 ? 10.691 2.987 6.860 1.00 0.00 1 LEU A CA 7
ATOM 9593 C C . LEU A 1 3 ? 10.531 1.475 6.772 1.00 0.00 1 LEU A C 7
ATOM 9594 O O . LEU A 1 3 ? 9.654 0.906 7.424 1.00 0.00 1 LEU A O 7
ATOM 9610 N N . ILE A 1 4 ? 11.380 0.830 5.983 1.00 0.00 2 ILE A N 7
ATOM 9611 C CA . ILE A 1 4 ? 11.256 -0.600 5.730 1.00 0.00 2 ILE A CA 7
ATOM 9612 C C . ILE A 1 4 ? 12.624 -1.267 5.601 1.00 0.00 2 ILE A C 7
ATOM 9613 O O . ILE A 1 4 ? 12.923 -2.225 6.315 1.00 0.00 2 ILE A O 7
ATOM 9629 N N . LEU A 1 5 ? 13.453 -0.764 4.690 1.00 0.00 3 LEU A N 7
ATOM 9630 C CA . LEU A 1 5 ? 14.713 -1.425 4.364 1.00 0.00 3 LEU A CA 7
ATOM 9631 C C . LEU A 1 5 ? 15.934 -0.615 4.771 1.00 0.00 3 LEU A C 7
ATOM 9632 O O . LEU A 1 5 ? 17.058 -1.076 4.588 1.00 0.00 3 LEU A O 7
ATOM 9648 N N . ASP A 1 6 ? 15.717 0.587 5.297 1.00 0.00 4 ASP A N 7
ATOM 9649 C CA . ASP A 1 6 ? 16.818 1.440 5.756 1.00 0.00 4 ASP A CA 7
ATOM 9650 C C . ASP A 1 6 ? 17.815 1.691 4.628 1.00 0.00 4 ASP A C 7
ATOM 9651 O O . ASP A 1 6 ? 19.030 1.603 4.820 1.00 0.00 4 ASP A O 7
ATOM 9660 N N . GLY A 1 7 ? 17.297 2.013 3.453 1.00 0.00 5 GLY A N 7
ATOM 9661 C CA . GLY A 1 7 ? 18.146 2.235 2.302 1.00 0.00 5 GLY A CA 7
ATOM 9662 C C . GLY A 1 7 ? 18.516 0.948 1.593 1.00 0.00 5 GLY A C 7
ATOM 9663 O O . GLY A 1 7 ? 19.635 0.812 1.103 1.00 0.00 5 GLY A O 7
ATOM 9667 N N . ASP A 1 8 ? 17.566 0.014 1.543 1.00 0.00 6 ASP A N 7
ATOM 9668 C CA . ASP A 1 8 ? 17.737 -1.271 0.848 1.00 0.00 6 ASP A CA 7
ATOM 9669 C C . ASP A 1 8 ? 18.925 -2.081 1.377 1.00 0.00 6 ASP A C 7
ATOM 9670 O O . ASP A 1 8 ? 20.079 -1.828 1.027 1.00 0.00 6 ASP A O 7
ATOM 9679 N N . LEU A 1 9 ? 18.634 -3.049 2.234 1.00 0.00 7 LEU A N 7
ATOM 9680 C CA . LEU A 1 9 ? 19.648 -3.990 2.704 1.00 0.00 7 LEU A CA 7
ATOM 9681 C C . LEU A 1 9 ? 19.024 -5.351 2.993 1.00 0.00 7 LEU A C 7
ATOM 9682 O O . LEU A 1 9 ? 19.599 -6.178 3.702 1.00 0.00 7 LEU A O 7
ATOM 9698 N N . LEU A 1 10 ? 17.853 -5.583 2.417 1.00 0.00 8 LEU A N 7
ATOM 9699 C CA . LEU A 1 10 ? 17.113 -6.810 2.667 1.00 0.00 8 LEU A CA 7
ATOM 9700 C C . LEU A 1 10 ? 17.686 -7.961 1.855 1.00 0.00 8 LEU A C 7
ATOM 9701 O O . LEU A 1 10 ? 17.420 -8.086 0.660 1.00 0.00 8 LEU A O 7
ATOM 9717 N N . LYS A 1 11 ? 18.492 -8.778 2.506 1.00 0.00 9 LYS A N 7
ATOM 9718 C CA . LYS A 1 11 ? 19.082 -9.948 1.873 1.00 0.00 9 LYS A CA 7
ATOM 9719 C C . LYS A 1 11 ? 18.742 -11.210 2.659 1.00 0.00 9 LYS A C 7
ATOM 9720 O O . LYS A 1 11 ? 19.235 -12.294 2.358 1.00 0.00 9 LYS A O 7
ATOM 9739 N N . ASP A 1 12 ? 17.890 -11.053 3.667 1.00 0.00 10 ASP A N 7
ATOM 9740 C CA . ASP A 1 12 ? 17.393 -12.188 4.437 1.00 0.00 10 ASP A CA 7
ATOM 9741 C C . ASP A 1 12 ? 16.165 -12.765 3.745 1.00 0.00 10 ASP A C 7
ATOM 9742 O O . ASP A 1 12 ? 16.243 -13.795 3.074 1.00 0.00 10 ASP A O 7
ATOM 9751 N N . LYS A 1 13 ? 15.039 -12.088 3.908 1.00 0.00 11 LYS A N 7
ATOM 9752 C CA . LYS A 1 13 ? 13.854 -12.387 3.134 1.00 0.00 11 LYS A CA 7
ATOM 9753 C C . LYS A 1 13 ? 13.872 -11.544 1.870 1.00 0.00 11 LYS A C 7
ATOM 9754 O O . LYS A 1 13 ? 14.777 -10.729 1.684 1.00 0.00 11 LYS A O 7
ATOM 9773 N N . LEU A 1 14 ? 12.877 -11.719 1.019 1.00 0.00 12 LEU A N 7
ATOM 9774 C CA . LEU A 1 14 ? 12.784 -10.935 -0.201 1.00 0.00 12 LEU A CA 7
ATOM 9775 C C . LEU A 1 14 ? 11.450 -11.178 -0.883 1.00 0.00 12 LEU A C 7
ATOM 9776 O O . LEU A 1 14 ? 10.762 -10.238 -1.284 1.00 0.00 12 LEU A O 7
ATOM 9792 N N . LYS A 1 15 ? 11.092 -12.445 -1.006 1.00 0.00 13 LYS A N 7
ATOM 9793 C CA . LYS A 1 15 ? 9.871 -12.837 -1.685 1.00 0.00 13 LYS A CA 7
ATOM 9794 C C . LYS A 1 15 ? 9.000 -13.675 -0.762 1.00 0.00 13 LYS A C 7
ATOM 9795 O O . LYS A 1 15 ? 9.182 -14.887 -0.646 1.00 0.00 13 LYS A O 7
ATOM 9814 N N . LEU A 1 16 ? 8.084 -13.014 -0.078 1.00 0.00 14 LEU A N 7
ATOM 9815 C CA . LEU A 1 16 ? 7.208 -13.669 0.861 1.00 0.00 14 LEU A CA 7
ATOM 9816 C C . LEU A 1 16 ? 5.834 -13.904 0.246 1.00 0.00 14 LEU A C 7
ATOM 9817 O O . LEU A 1 16 ? 5.450 -13.225 -0.708 1.00 0.00 14 LEU A O 7
ATOM 9833 N N . PRO A 1 17 ? 5.083 -14.880 0.783 1.00 0.00 15 PRO A N 7
ATOM 9834 C CA . PRO A 1 17 ? 3.712 -15.160 0.352 1.00 0.00 15 PRO A CA 7
ATOM 9835 C C . PRO A 1 17 ? 2.736 -14.090 0.817 1.00 0.00 15 PRO A C 7
ATOM 9836 O O . PRO A 1 17 ? 3.135 -12.997 1.227 1.00 0.00 15 PRO A O 7
ATOM 9847 N N . VAL A 1 18 ? 1.456 -14.410 0.757 1.00 0.00 16 VAL A N 7
ATOM 9848 C CA . VAL A 1 18 ? 0.428 -13.463 1.138 1.00 0.00 16 VAL A CA 7
ATOM 9849 C C . VAL A 1 18 ? 0.435 -13.201 2.640 1.00 0.00 16 VAL A C 7
ATOM 9850 O O . VAL A 1 18 ? 0.127 -14.071 3.458 1.00 0.00 16 VAL A O 7
ATOM 9863 N N . ILE A 1 19 ? 0.832 -11.996 2.981 1.00 0.00 17 ILE A N 7
ATOM 9864 C CA . ILE A 1 19 ? 0.785 -11.518 4.339 1.00 0.00 17 ILE A CA 7
ATOM 9865 C C . ILE A 1 19 ? -0.461 -10.675 4.536 1.00 0.00 17 ILE A C 7
ATOM 9866 O O . ILE A 1 19 ? -1.146 -10.321 3.571 1.00 0.00 17 ILE A O 7
ATOM 9882 N N . ASP A 1 20 ? -0.716 -10.338 5.779 1.00 0.00 18 ASP A N 7
ATOM 9883 C CA . ASP A 1 20 ? -1.927 -9.632 6.186 1.00 0.00 18 ASP A CA 7
ATOM 9884 C C . ASP A 1 20 ? -1.942 -9.589 7.695 1.00 0.00 18 ASP A C 7
ATOM 9885 O O . ASP A 1 20 ? -2.788 -8.951 8.312 1.00 0.00 18 ASP A O 7
ATOM 9894 N N . ASN A 1 21 ? -0.995 -10.321 8.269 1.00 0.00 19 ASN A N 7
ATOM 9895 C CA . ASN A 1 21 ? -0.726 -10.309 9.698 1.00 0.00 19 ASN A CA 7
ATOM 9896 C C . ASN A 1 21 ? -0.230 -8.942 10.159 1.00 0.00 19 ASN A C 7
ATOM 9897 O O . ASN A 1 21 ? 0.914 -8.808 10.594 1.00 0.00 19 ASN A O 7
ATOM 9908 N N . LEU A 1 22 ? -1.093 -7.929 10.022 1.00 0.00 20 LEU A N 7
ATOM 9909 C CA . LEU A 1 22 ? -0.790 -6.551 10.374 1.00 0.00 20 LEU A CA 7
ATOM 9910 C C . LEU A 1 22 ? 0.246 -5.925 9.442 1.00 0.00 20 LEU A C 7
ATOM 9911 O O . LEU A 1 22 ? 0.228 -4.722 9.232 1.00 0.00 20 LEU A O 7
ATOM 9927 N N . PHE A 1 23 ? 1.114 -6.747 8.866 1.00 0.00 21 PHE A N 7
ATOM 9928 C CA . PHE A 1 23 ? 2.254 -6.271 8.087 1.00 0.00 21 PHE A CA 7
ATOM 9929 C C . PHE A 1 23 ? 1.842 -5.309 6.971 1.00 0.00 21 PHE A C 7
ATOM 9930 O O . PHE A 1 23 ? 2.462 -4.260 6.786 1.00 0.00 21 PHE A O 7
ATOM 9947 N N . GLY A 1 24 ? 0.791 -5.659 6.242 1.00 0.00 22 GLY A N 7
ATOM 9948 C CA . GLY A 1 24 ? 0.359 -4.836 5.129 1.00 0.00 22 GLY A CA 7
ATOM 9949 C C . GLY A 1 24 ? -0.324 -3.574 5.600 1.00 0.00 22 GLY A C 7
ATOM 9950 O O . GLY A 1 24 ? -0.141 -2.497 5.028 1.00 0.00 22 GLY A O 7
ATOM 9954 N N . LYS A 1 25 ? -1.105 -3.715 6.659 1.00 0.00 23 LYS A N 7
ATOM 9955 C CA . LYS A 1 25 ? -1.835 -2.599 7.228 1.00 0.00 23 LYS A CA 7
ATOM 9956 C C . LYS A 1 25 ? -0.864 -1.647 7.912 1.00 0.00 23 LYS A C 7
ATOM 9957 O O . LYS A 1 25 ? -1.059 -0.438 7.906 1.00 0.00 23 LYS A O 7
ATOM 9976 N N . GLU A 1 26 ? 0.193 -2.214 8.475 1.00 0.00 24 GLU A N 7
ATOM 9977 C CA . GLU A 1 26 ? 1.278 -1.458 9.052 1.00 0.00 24 GLU A CA 7
ATOM 9978 C C . GLU A 1 26 ? 1.881 -0.519 8.021 1.00 0.00 24 GLU A C 7
ATOM 9979 O O . GLU A 1 26 ? 2.048 0.670 8.278 1.00 0.00 24 GLU A O 7
ATOM 9991 N N . LEU A 1 27 ? 2.207 -1.076 6.859 1.00 0.00 25 LEU A N 7
ATOM 9992 C CA . LEU A 1 27 ? 2.708 -0.294 5.737 1.00 0.00 25 LEU A CA 7
ATOM 9993 C C . LEU A 1 27 ? 1.801 0.911 5.475 1.00 0.00 25 LEU A C 7
ATOM 9994 O O . LEU A 1 27 ? 2.192 2.058 5.691 1.00 0.00 25 LEU A O 7
ATOM 10010 N N . LEU A 1 28 ? 0.580 0.623 5.023 1.00 0.00 26 LEU A N 7
ATOM 10011 C CA . LEU A 1 28 ? -0.410 1.638 4.718 1.00 0.00 26 LEU A CA 7
ATOM 10012 C C . LEU A 1 28 ? -0.655 2.605 5.877 1.00 0.00 26 LEU A C 7
ATOM 10013 O O . LEU A 1 28 ? -0.935 3.777 5.653 1.00 0.00 26 LEU A O 7
ATOM 10029 N N . ASP A 1 29 ? -0.572 2.118 7.108 1.00 0.00 27 ASP A N 7
ATOM 10030 C CA . ASP A 1 29 ? -0.794 2.968 8.278 1.00 0.00 27 ASP A CA 7
ATOM 10031 C C . ASP A 1 29 ? 0.324 3.991 8.442 1.00 0.00 27 ASP A C 7
ATOM 10032 O O . ASP A 1 29 ? 0.061 5.179 8.610 1.00 0.00 27 ASP A O 7
ATOM 10041 N N . LYS A 1 30 ? 1.569 3.536 8.381 1.00 0.00 28 LYS A N 7
ATOM 10042 C CA . LYS A 1 30 ? 2.709 4.442 8.516 1.00 0.00 28 LYS A CA 7
ATOM 10043 C C . LYS A 1 30 ? 2.750 5.398 7.342 1.00 0.00 28 LYS A C 7
ATOM 10044 O O . LYS A 1 30 ? 2.945 6.604 7.499 1.00 0.00 28 LYS A O 7
ATOM 10063 N N . PHE A 1 31 ? 2.558 4.841 6.159 1.00 0.00 29 PHE A N 7
ATOM 10064 C CA . PHE A 1 31 ? 2.747 5.585 4.930 1.00 0.00 29 PHE A CA 7
ATOM 10065 C C . PHE A 1 31 ? 1.437 6.194 4.462 1.00 0.00 29 PHE A C 7
ATOM 10066 O O . PHE A 1 31 ? 1.323 6.616 3.316 1.00 0.00 29 PHE A O 7
ATOM 10083 N N . GLN A 1 32 ? 0.454 6.254 5.351 1.00 0.00 30 GLN A N 7
ATOM 10084 C CA . GLN A 1 32 ? -0.799 6.881 5.042 1.00 0.00 30 GLN A CA 7
ATOM 10085 C C . GLN A 1 32 ? -0.565 8.347 4.713 1.00 0.00 30 GLN A C 7
ATOM 10086 O O . GLN A 1 32 ? -1.123 8.866 3.755 1.00 0.00 30 GLN A O 7
ATOM 10100 N N . ASP A 1 33 ? 0.295 8.994 5.493 1.00 0.00 31 ASP A N 7
ATOM 10101 C CA . ASP A 1 33 ? 0.699 10.368 5.214 1.00 0.00 31 ASP A CA 7
ATOM 10102 C C . ASP A 1 33 ? 1.337 10.465 3.837 1.00 0.00 31 ASP A C 7
ATOM 10103 O O . ASP A 1 33 ? 1.105 11.419 3.103 1.00 0.00 31 ASP A O 7
ATOM 10112 N N . ASP A 1 34 ? 2.118 9.450 3.486 1.00 0.00 32 ASP A N 7
ATOM 10113 C CA . ASP A 1 34 ? 2.852 9.429 2.223 1.00 0.00 32 ASP A CA 7
ATOM 10114 C C . ASP A 1 34 ? 1.881 9.273 1.061 1.00 0.00 32 ASP A C 7
ATOM 10115 O O . ASP A 1 34 ? 1.882 10.058 0.114 1.00 0.00 32 ASP A O 7
ATOM 10124 N N . ILE A 1 35 ? 1.026 8.269 1.175 1.00 0.00 33 ILE A N 7
ATOM 10125 C CA . ILE A 1 35 ? 0.039 7.958 0.151 1.00 0.00 33 ILE A CA 7
ATOM 10126 C C . ILE A 1 35 ? -1.004 9.073 0.037 1.00 0.00 33 ILE A C 7
ATOM 10127 O O . ILE A 1 35 ? -1.553 9.323 -1.038 1.00 0.00 33 ILE A O 7
ATOM 10143 N N . LYS A 1 36 ? -1.257 9.760 1.141 1.00 0.00 34 LYS A N 7
ATOM 10144 C CA . LYS A 1 36 ? -2.263 10.808 1.178 1.00 0.00 34 LYS A CA 7
ATOM 10145 C C . LYS A 1 36 ? -1.672 12.124 0.701 1.00 0.00 34 LYS A C 7
ATOM 10146 O O . LYS A 1 36 ? -2.370 12.975 0.155 1.00 0.00 34 LYS A O 7
ATOM 10165 N N . ASP A 1 37 ? -0.378 12.286 0.919 1.00 0.00 35 ASP A N 7
ATOM 10166 C CA . ASP A 1 37 ? 0.338 13.429 0.381 1.00 0.00 35 ASP A CA 7
ATOM 10167 C C . ASP A 1 37 ? 0.411 13.312 -1.132 1.00 0.00 35 ASP A C 7
ATOM 10168 O O . ASP A 1 37 ? 0.134 14.265 -1.861 1.00 0.00 35 ASP A O 7
ATOM 10177 N N . LYS A 1 38 ? 0.781 12.121 -1.583 1.00 0.00 36 LYS A N 7
ATOM 10178 C CA . LYS A 1 38 ? 0.878 11.820 -3.003 1.00 0.00 36 LYS A CA 7
ATOM 10179 C C . LYS A 1 38 ? -0.479 11.869 -3.690 1.00 0.00 36 LYS A C 7
ATOM 10180 O O . LYS A 1 38 ? -0.717 12.707 -4.558 1.00 0.00 36 LYS A O 7
ATOM 10199 N N . TYR A 1 39 ? -1.365 10.972 -3.289 1.00 0.00 37 TYR A N 7
ATOM 10200 C CA . TYR A 1 39 ? -2.627 10.778 -3.987 1.00 0.00 37 TYR A CA 7
ATOM 10201 C C . TYR A 1 39 ? -3.794 11.339 -3.186 1.00 0.00 37 TYR A C 7
ATOM 10202 O O . TYR A 1 39 ? -4.741 11.890 -3.744 1.00 0.00 37 TYR A O 7
ATOM 10220 N N . GLY A 1 40 ? -3.715 11.194 -1.875 1.00 0.00 38 GLY A N 7
ATOM 10221 C CA . GLY A 1 40 ? -4.816 11.591 -1.018 1.00 0.00 38 GLY A CA 7
ATOM 10222 C C . GLY A 1 40 ? -5.718 10.421 -0.693 1.00 0.00 38 GLY A C 7
ATOM 10223 O O . GLY A 1 40 ? -6.915 10.448 -0.969 1.00 0.00 38 GLY A O 7
ATOM 10227 N N . VAL A 1 41 ? -5.138 9.387 -0.103 1.00 0.00 39 VAL A N 7
ATOM 10228 C CA . VAL A 1 41 ? -5.851 8.149 0.153 1.00 0.00 39 VAL A CA 7
ATOM 10229 C C . VAL A 1 41 ? -6.068 7.935 1.649 1.00 0.00 39 VAL A C 7
ATOM 10230 O O . VAL A 1 41 ? -5.290 8.410 2.476 1.00 0.00 39 VAL A O 7
ATOM 10243 N N . ASP A 1 42 ? -7.136 7.230 1.977 1.00 0.00 40 ASP A N 7
ATOM 10244 C CA . ASP A 1 42 ? -7.405 6.821 3.347 1.00 0.00 40 ASP A CA 7
ATOM 10245 C C . ASP A 1 42 ? -7.112 5.334 3.476 1.00 0.00 40 ASP A C 7
ATOM 10246 O O . ASP A 1 42 ? -7.896 4.494 3.029 1.00 0.00 40 ASP A O 7
ATOM 10255 N N . THR A 1 43 ? -5.970 5.007 4.064 1.00 0.00 41 THR A N 7
ATOM 10256 C CA . THR A 1 43 ? -5.517 3.625 4.128 1.00 0.00 41 THR A CA 7
ATOM 10257 C C . THR A 1 43 ? -6.265 2.842 5.195 1.00 0.00 41 THR A C 7
ATOM 10258 O O . THR A 1 43 ? -6.230 1.613 5.228 1.00 0.00 41 THR A O 7
ATOM 10269 N N . LYS A 1 44 ? -6.954 3.567 6.054 1.00 0.00 42 LYS A N 7
ATOM 10270 C CA . LYS A 1 44 ? -7.691 2.979 7.146 1.00 0.00 42 LYS A CA 7
ATOM 10271 C C . LYS A 1 44 ? -9.069 2.521 6.665 1.00 0.00 42 LYS A C 7
ATOM 10272 O O . LYS A 1 44 ? -9.818 1.860 7.382 1.00 0.00 42 LYS A O 7
ATOM 10291 N N . ASP A 1 45 ? -9.387 2.889 5.435 1.00 0.00 43 ASP A N 7
ATOM 10292 C CA . ASP A 1 45 ? -10.635 2.490 4.795 1.00 0.00 43 ASP A CA 7
ATOM 10293 C C . ASP A 1 45 ? -10.387 1.300 3.877 1.00 0.00 43 ASP A C 7
ATOM 10294 O O . ASP A 1 45 ? -11.316 0.652 3.402 1.00 0.00 43 ASP A O 7
ATOM 10303 N N . LEU A 1 46 ? -9.116 1.000 3.664 1.00 0.00 44 LEU A N 7
ATOM 10304 C CA . LEU A 1 46 ? -8.722 -0.051 2.739 1.00 0.00 44 LEU A CA 7
ATOM 10305 C C . LEU A 1 46 ? -8.795 -1.418 3.403 1.00 0.00 44 LEU A C 7
ATOM 10306 O O . LEU A 1 46 ? -8.261 -1.617 4.497 1.00 0.00 44 LEU A O 7
ATOM 10322 N N . LYS A 1 47 ? -9.457 -2.351 2.744 1.00 0.00 45 LYS A N 7
ATOM 10323 C CA . LYS A 1 47 ? -9.482 -3.729 3.197 1.00 0.00 45 LYS A CA 7
ATOM 10324 C C . LYS A 1 47 ? -8.428 -4.520 2.442 1.00 0.00 45 LYS A C 7
ATOM 10325 O O . LYS A 1 47 ? -8.483 -4.623 1.216 1.00 0.00 45 LYS A O 7
ATOM 10344 N N . ILE A 1 48 ? -7.471 -5.079 3.160 1.00 0.00 46 ILE A N 7
ATOM 10345 C CA . ILE A 1 48 ? -6.345 -5.730 2.519 1.00 0.00 46 ILE A CA 7
ATOM 10346 C C . ILE A 1 48 ? -6.673 -7.165 2.147 1.00 0.00 46 ILE A C 7
ATOM 10347 O O . ILE A 1 48 ? -7.162 -7.950 2.960 1.00 0.00 46 ILE A O 7
ATOM 10363 N N . LEU A 1 49 ? -6.407 -7.479 0.896 1.00 0.00 47 LEU A N 7
ATOM 10364 C CA . LEU A 1 49 ? -6.709 -8.777 0.332 1.00 0.00 47 LEU A CA 7
ATOM 10365 C C . LEU A 1 49 ? -5.466 -9.647 0.359 1.00 0.00 47 LEU A C 7
ATOM 10366 O O . LEU A 1 49 ? -5.454 -10.735 0.934 1.00 0.00 47 LEU A O 7
ATOM 10382 N N . LYS A 1 50 ? -4.413 -9.131 -0.253 1.00 0.00 48 LYS A N 7
ATOM 10383 C CA . LYS A 1 50 ? -3.178 -9.867 -0.415 1.00 0.00 48 LYS A CA 7
ATOM 10384 C C . LYS A 1 50 ? -1.992 -8.934 -0.272 1.00 0.00 48 LYS A C 7
ATOM 10385 O O . LYS A 1 50 ? -1.777 -8.064 -1.114 1.00 0.00 48 LYS A O 7
ATOM 10404 N N . THR A 1 51 ? -1.238 -9.101 0.788 1.00 0.00 49 THR A N 7
ATOM 10405 C CA . THR A 1 51 ? 0.003 -8.375 0.935 1.00 0.00 49 THR A CA 7
ATOM 10406 C C . THR A 1 51 ? 1.147 -9.307 0.576 1.00 0.00 49 THR A C 7
ATOM 10407 O O . THR A 1 51 ? 1.094 -10.489 0.891 1.00 0.00 49 THR A O 7
ATOM 10418 N N . SER A 1 52 ? 2.148 -8.809 -0.113 1.00 0.00 50 SER A N 7
ATOM 10419 C CA . SER A 1 52 ? 3.317 -9.613 -0.427 1.00 0.00 50 SER A CA 7
ATOM 10420 C C . SER A 1 52 ? 4.507 -8.707 -0.686 1.00 0.00 50 SER A C 7
ATOM 10421 O O . SER A 1 52 ? 4.367 -7.482 -0.730 1.00 0.00 50 SER A O 7
ATOM 10429 N N . GLU A 1 53 ? 5.671 -9.304 -0.857 1.00 0.00 51 GLU A N 7
ATOM 10430 C CA . GLU A 1 53 ? 6.857 -8.556 -1.214 1.00 0.00 51 GLU A CA 7
ATOM 10431 C C . GLU A 1 53 ? 7.695 -9.338 -2.207 1.00 0.00 51 GLU A C 7
ATOM 10432 O O . GLU A 1 53 ? 7.771 -10.565 -2.148 1.00 0.00 51 GLU A O 7
ATOM 10444 N N . ASP A 1 54 ? 8.300 -8.616 -3.131 1.00 0.00 52 ASP A N 7
ATOM 10445 C CA . ASP A 1 54 ? 9.129 -9.220 -4.160 1.00 0.00 52 ASP A CA 7
ATOM 10446 C C . ASP A 1 54 ? 10.461 -8.471 -4.229 1.00 0.00 52 ASP A C 7
ATOM 10447 O O . ASP A 1 54 ? 10.949 -7.992 -3.204 1.00 0.00 52 ASP A O 7
ATOM 10456 N N . LYS A 1 55 ? 11.044 -8.367 -5.414 1.00 0.00 53 LYS A N 7
ATOM 10457 C CA . LYS A 1 55 ? 12.320 -7.683 -5.588 1.00 0.00 53 LYS A CA 7
ATOM 10458 C C . LYS A 1 55 ? 12.183 -6.192 -5.291 1.00 0.00 53 LYS A C 7
ATOM 10459 O O . LYS A 1 55 ? 11.751 -5.422 -6.142 1.00 0.00 53 LYS A O 7
ATOM 10478 N N . ARG A 1 56 ? 12.507 -5.809 -4.054 1.00 0.00 54 ARG A N 7
ATOM 10479 C CA . ARG A 1 56 ? 12.511 -4.405 -3.620 1.00 0.00 54 ARG A CA 7
ATOM 10480 C C . ARG A 1 56 ? 11.118 -3.775 -3.577 1.00 0.00 54 ARG A C 7
ATOM 10481 O O . ARG A 1 56 ? 10.966 -2.645 -3.116 1.00 0.00 54 ARG A O 7
ATOM 10502 N N . PHE A 1 57 ? 10.103 -4.481 -4.043 1.00 0.00 55 PHE A N 7
ATOM 10503 C CA . PHE A 1 57 ? 8.765 -3.906 -4.089 1.00 0.00 55 PHE A CA 7
ATOM 10504 C C . PHE A 1 57 ? 7.795 -4.667 -3.193 1.00 0.00 55 PHE A C 7
ATOM 10505 O O . PHE A 1 57 ? 7.790 -5.899 -3.171 1.00 0.00 55 PHE A O 7
ATOM 10522 N N . TYR A 1 58 ? 7.009 -3.924 -2.426 1.00 0.00 56 TYR A N 7
ATOM 10523 C CA . TYR A 1 58 ? 5.890 -4.487 -1.686 1.00 0.00 56 TYR A CA 7
ATOM 10524 C C . TYR A 1 58 ? 4.631 -4.392 -2.519 1.00 0.00 56 TYR A C 7
ATOM 10525 O O . TYR A 1 58 ? 4.470 -3.458 -3.303 1.00 0.00 56 TYR A O 7
ATOM 10543 N N . TYR A 1 59 ? 3.751 -5.358 -2.352 1.00 0.00 57 TYR A N 7
ATOM 10544 C CA . TYR A 1 59 ? 2.498 -5.375 -3.076 1.00 0.00 57 TYR A CA 7
ATOM 10545 C C . TYR A 1 59 ? 1.338 -5.604 -2.120 1.00 0.00 57 TYR A C 7
ATOM 10546 O O . TYR A 1 59 ? 1.062 -6.735 -1.723 1.00 0.00 57 TYR A O 7
ATOM 10564 N N . VAL A 1 60 ? 0.682 -4.523 -1.725 1.00 0.00 58 VAL A N 7
ATOM 10565 C CA . VAL A 1 60 ? -0.465 -4.614 -0.835 1.00 0.00 58 VAL A CA 7
ATOM 10566 C C . VAL A 1 60 ? -1.757 -4.460 -1.627 1.00 0.00 58 VAL A C 7
ATOM 10567 O O . VAL A 1 60 ? -2.208 -3.344 -1.883 1.00 0.00 58 VAL A O 7
ATOM 10580 N N . SER A 1 61 ? -2.327 -5.577 -2.046 1.00 0.00 59 SER A N 7
ATOM 10581 C CA . SER A 1 61 ? -3.564 -5.562 -2.807 1.00 0.00 59 SER A CA 7
ATOM 10582 C C . SER A 1 61 ? -4.739 -5.358 -1.857 1.00 0.00 59 SER A C 7
ATOM 10583 O O . SER A 1 61 ? -4.969 -6.174 -0.964 1.00 0.00 59 SER A O 7
ATOM 10591 N N . VAL A 1 62 ? -5.454 -4.258 -2.031 1.00 0.00 60 VAL A N 7
ATOM 10592 C CA . VAL A 1 62 ? -6.559 -3.910 -1.151 1.00 0.00 60 VAL A CA 7
ATOM 10593 C C . VAL A 1 62 ? -7.807 -3.568 -1.948 1.00 0.00 60 VAL A C 7
ATOM 10594 O O . VAL A 1 62 ? -7.729 -3.204 -3.120 1.00 0.00 60 VAL A O 7
ATOM 10607 N N . ASP A 1 63 ? -8.954 -3.689 -1.306 1.00 0.00 61 ASP A N 7
ATOM 10608 C CA . ASP A 1 63 ? -10.198 -3.230 -1.896 1.00 0.00 61 ASP A CA 7
ATOM 10609 C C . ASP A 1 63 ? -10.355 -1.748 -1.592 1.00 0.00 61 ASP A C 7
ATOM 10610 O O . ASP A 1 63 ? -10.268 -1.336 -0.434 1.00 0.00 61 ASP A O 7
ATOM 10619 N N . ALA A 1 64 ? -10.561 -0.950 -2.625 1.00 0.00 62 ALA A N 7
ATOM 10620 C CA . ALA A 1 64 ? -10.586 0.498 -2.474 1.00 0.00 62 ALA A CA 7
ATOM 10621 C C . ALA A 1 64 ? -11.970 1.020 -2.088 1.00 0.00 62 ALA A C 7
ATOM 10622 O O . ALA A 1 64 ? -12.199 2.230 -2.065 1.00 0.00 62 ALA A O 7
ATOM 10629 N N . GLY A 1 65 ? -12.896 0.116 -1.805 1.00 0.00 63 GLY A N 7
ATOM 10630 C CA . GLY A 1 65 ? -14.181 0.522 -1.266 1.00 0.00 63 GLY A CA 7
ATOM 10631 C C . GLY A 1 65 ? -15.316 0.347 -2.246 1.00 0.00 63 GLY A C 7
ATOM 10632 O O . GLY A 1 65 ? -16.429 -0.002 -1.863 1.00 0.00 63 GLY A O 7
ATOM 10636 N N . ASP A 1 66 ? -15.042 0.597 -3.512 1.00 0.00 64 ASP A N 7
ATOM 10637 C CA . ASP A 1 66 ? -16.056 0.462 -4.550 1.00 0.00 64 ASP A CA 7
ATOM 10638 C C . ASP A 1 66 ? -16.008 -0.921 -5.188 1.00 0.00 64 ASP A C 7
ATOM 10639 O O . ASP A 1 66 ? -17.025 -1.459 -5.621 1.00 0.00 64 ASP A O 7
ATOM 10648 N N . GLY A 1 67 ? -14.826 -1.506 -5.216 1.00 0.00 65 GLY A N 7
ATOM 10649 C CA . GLY A 1 67 ? -14.653 -2.781 -5.875 1.00 0.00 65 GLY A CA 7
ATOM 10650 C C . GLY A 1 67 ? -13.344 -2.843 -6.619 1.00 0.00 65 GLY A C 7
ATOM 10651 O O . GLY A 1 67 ? -12.869 -3.924 -6.976 1.00 0.00 65 GLY A O 7
ATOM 10655 N N . GLU A 1 68 ? -12.769 -1.674 -6.879 1.00 0.00 66 GLU A N 7
ATOM 10656 C CA . GLU A 1 68 ? -11.450 -1.604 -7.471 1.00 0.00 66 GLU A CA 7
ATOM 10657 C C . GLU A 1 68 ? -10.440 -2.128 -6.477 1.00 0.00 66 GLU A C 7
ATOM 10658 O O . GLU A 1 68 ? -10.491 -1.787 -5.295 1.00 0.00 66 GLU A O 7
ATOM 10670 N N . LYS A 1 69 ? -9.536 -2.962 -6.944 1.00 0.00 67 LYS A N 7
ATOM 10671 C CA . LYS A 1 69 ? -8.605 -3.604 -6.057 1.00 0.00 67 LYS A CA 7
ATOM 10672 C C . LYS A 1 69 ? -7.198 -3.128 -6.348 1.00 0.00 67 LYS A C 7
ATOM 10673 O O . LYS A 1 69 ? -6.542 -3.574 -7.290 1.00 0.00 67 LYS A O 7
ATOM 10692 N N . CYS A 1 70 ? -6.763 -2.186 -5.538 1.00 0.00 68 CYS A N 7
ATOM 10693 C CA . CYS A 1 70 ? -5.516 -1.501 -5.762 1.00 0.00 68 CYS A CA 7
ATOM 10694 C C . CYS A 1 70 ? -4.410 -2.173 -5.005 1.00 0.00 68 CYS A C 7
ATOM 10695 O O . CYS A 1 70 ? -4.541 -2.502 -3.833 1.00 0.00 68 CYS A O 7
ATOM 10702 N N . LYS A 1 71 ? -3.322 -2.365 -5.695 1.00 0.00 69 LYS A N 7
ATOM 10703 C CA . LYS A 1 71 ? -2.186 -3.045 -5.131 1.00 0.00 69 LYS A CA 7
ATOM 10704 C C . LYS A 1 71 ? -1.093 -2.029 -4.863 1.00 0.00 69 LYS A C 7
ATOM 10705 O O . LYS A 1 71 ? -0.447 -1.534 -5.790 1.00 0.00 69 LYS A O 7
ATOM 10724 N N . PHE A 1 72 ? -0.941 -1.683 -3.598 1.00 0.00 70 PHE A N 7
ATOM 10725 C CA . PHE A 1 72 ? 0.021 -0.683 -3.185 1.00 0.00 70 PHE A CA 7
ATOM 10726 C C . PHE A 1 72 ? 1.432 -1.184 -3.364 1.00 0.00 70 PHE A C 7
ATOM 10727 O O . PHE A 1 72 ? 1.853 -2.147 -2.722 1.00 0.00 70 PHE A O 7
ATOM 10744 N N . LYS A 1 73 ? 2.147 -0.525 -4.248 1.00 0.00 71 LYS A N 7
ATOM 10745 C CA . LYS A 1 73 ? 3.518 -0.863 -4.519 1.00 0.00 71 LYS A CA 7
ATOM 10746 C C . LYS A 1 73 ? 4.421 0.003 -3.664 1.00 0.00 71 LYS A C 7
ATOM 10747 O O . LYS A 1 73 ? 4.672 1.167 -3.975 1.00 0.00 71 LYS A O 7
ATOM 10766 N N . ILE A 1 74 ? 4.870 -0.551 -2.562 1.00 0.00 72 ILE A N 7
ATOM 10767 C CA . ILE A 1 74 ? 5.748 0.169 -1.668 1.00 0.00 72 ILE A CA 7
ATOM 10768 C C . ILE A 1 74 ? 7.181 -0.268 -1.892 1.00 0.00 72 ILE A C 7
ATOM 10769 O O . ILE A 1 74 ? 7.547 -1.409 -1.624 1.00 0.00 72 ILE A O 7
ATOM 10785 N N . ARG A 1 75 ? 7.972 0.641 -2.424 1.00 0.00 73 ARG A N 7
ATOM 10786 C CA . ARG A 1 75 ? 9.370 0.376 -2.693 1.00 0.00 73 ARG A CA 7
ATOM 10787 C C . ARG A 1 75 ? 10.100 0.273 -1.364 1.00 0.00 73 ARG A C 7
ATOM 10788 O O . ARG A 1 75 ? 10.309 1.283 -0.700 1.00 0.00 73 ARG A O 7
ATOM 10809 N N . LYS A 1 76 ? 10.418 -0.965 -0.971 1.00 0.00 74 LYS A N 7
ATOM 10810 C CA . LYS A 1 76 ? 10.993 -1.262 0.352 1.00 0.00 74 LYS A CA 7
ATOM 10811 C C . LYS A 1 76 ? 12.144 -0.325 0.681 1.00 0.00 74 LYS A C 7
ATOM 10812 O O . LYS A 1 76 ? 13.270 -0.615 0.286 1.00 0.00 74 LYS A O 7
ATOM 10831 N N . ASP A 1 77 ? 11.835 0.760 1.424 1.00 0.00 75 ASP A N 7
ATOM 10832 C CA . ASP A 1 77 ? 12.776 1.863 1.741 1.00 0.00 75 ASP A CA 7
ATOM 10833 C C . ASP A 1 77 ? 14.140 1.670 1.097 1.00 0.00 75 ASP A C 7
ATOM 10834 O O . ASP A 1 77 ? 15.090 1.234 1.746 1.00 0.00 75 ASP A O 7
ATOM 10843 N N . VAL A 1 78 ? 14.220 1.962 -0.190 1.00 0.00 76 VAL A N 7
ATOM 10844 C CA . VAL A 1 78 ? 15.402 1.625 -0.967 1.00 0.00 76 VAL A CA 7
ATOM 10845 C C . VAL A 1 78 ? 16.486 2.683 -0.830 1.00 0.00 76 VAL A C 7
ATOM 10846 O O . VAL A 1 78 ? 17.633 2.456 -1.213 1.00 0.00 76 VAL A O 7
ATOM 10859 N N . ASP A 1 79 ? 16.110 3.820 -0.257 1.00 0.00 77 ASP A N 7
ATOM 10860 C CA . ASP A 1 79 ? 17.000 4.976 -0.123 1.00 0.00 77 ASP A CA 7
ATOM 10861 C C . ASP A 1 79 ? 16.208 6.181 0.360 1.00 0.00 77 ASP A C 7
ATOM 10862 O O . ASP A 1 79 ? 16.393 6.656 1.481 1.00 0.00 77 ASP A O 7
ATOM 10871 N N . VAL A 1 80 ? 15.319 6.659 -0.496 1.00 0.00 78 VAL A N 7
ATOM 10872 C CA . VAL A 1 80 ? 14.466 7.788 -0.169 1.00 0.00 78 VAL A CA 7
ATOM 10873 C C . VAL A 1 80 ? 13.182 7.303 0.488 1.00 0.00 78 VAL A C 7
ATOM 10874 O O . VAL A 1 80 ? 12.708 6.203 0.203 1.00 0.00 78 VAL A O 7
ATOM 10887 N N . PRO A 1 81 ? 12.614 8.112 1.385 1.00 0.00 79 PRO A N 7
ATOM 10888 C CA . PRO A 1 81 ? 11.373 7.781 2.063 1.00 0.00 79 PRO A CA 7
ATOM 10889 C C . PRO A 1 81 ? 10.144 8.127 1.228 1.00 0.00 79 PRO A C 7
ATOM 10890 O O . PRO A 1 81 ? 9.806 9.305 1.075 1.00 0.00 79 PRO A O 7
ATOM 10901 N N . LYS A 1 82 ? 9.503 7.104 0.675 1.00 0.00 80 LYS A N 7
ATOM 10902 C CA . LYS A 1 82 ? 8.260 7.266 -0.079 1.00 0.00 80 LYS A CA 7
ATOM 10903 C C . LYS A 1 82 ? 7.772 5.941 -0.627 1.00 0.00 80 LYS A C 7
ATOM 10904 O O . LYS A 1 82 ? 8.542 4.996 -0.793 1.00 0.00 80 LYS A O 7
ATOM 10923 N N . MET A 1 83 ? 6.486 5.885 -0.910 1.00 0.00 81 MET A N 7
ATOM 10924 C CA . MET A 1 83 ? 5.903 4.746 -1.588 1.00 0.00 81 MET A CA 7
ATOM 10925 C C . MET A 1 83 ? 5.977 4.988 -3.092 1.00 0.00 81 MET A C 7
ATOM 10926 O O . MET A 1 83 ? 5.588 6.051 -3.576 1.00 0.00 81 MET A O 7
ATOM 10940 N N . VAL A 1 84 ? 6.522 4.023 -3.826 1.00 0.00 82 VAL A N 7
ATOM 10941 C CA . VAL A 1 84 ? 6.782 4.218 -5.249 1.00 0.00 82 VAL A CA 7
ATOM 10942 C C . VAL A 1 84 ? 5.492 4.369 -6.047 1.00 0.00 82 VAL A C 7
ATOM 10943 O O . VAL A 1 84 ? 5.422 5.195 -6.960 1.00 0.00 82 VAL A O 7
ATOM 10956 N N . GLY A 1 85 ? 4.464 3.607 -5.707 1.00 0.00 83 GLY A N 7
ATOM 10957 C CA . GLY A 1 85 ? 3.237 3.715 -6.455 1.00 0.00 83 GLY A CA 7
ATOM 10958 C C . GLY A 1 85 ? 2.113 2.834 -5.957 1.00 0.00 83 GLY A C 7
ATOM 10959 O O . GLY A 1 85 ? 2.155 2.289 -4.853 1.00 0.00 83 GLY A O 7
ATOM 10963 N N . ARG A 1 86 ? 1.125 2.683 -6.818 1.00 0.00 84 ARG A N 7
ATOM 10964 C CA . ARG A 1 86 ? -0.095 1.945 -6.534 1.00 0.00 84 ARG A CA 7
ATOM 10965 C C . ARG A 1 86 ? -0.940 1.918 -7.813 1.00 0.00 84 ARG A C 7
ATOM 10966 O O . ARG A 1 86 ? -1.768 2.787 -8.077 1.00 0.00 84 ARG A O 7
ATOM 10987 N N . LYS A 1 87 ? -0.695 0.926 -8.634 1.00 0.00 85 LYS A N 7
ATOM 10988 C CA . LYS A 1 87 ? -1.276 0.901 -9.968 1.00 0.00 85 LYS A CA 7
ATOM 10989 C C . LYS A 1 87 ? -2.729 0.457 -9.919 1.00 0.00 85 LYS A C 7
ATOM 10990 O O . LYS A 1 87 ? -3.497 0.728 -10.838 1.00 0.00 85 LYS A O 7
ATOM 11009 N N . CYS A 1 88 ? -3.099 -0.177 -8.809 1.00 0.00 86 CYS A N 7
ATOM 11010 C CA . CYS A 1 88 ? -4.423 -0.770 -8.643 1.00 0.00 86 CYS A CA 7
ATOM 11011 C C . CYS A 1 88 ? -4.663 -1.800 -9.720 1.00 0.00 86 CYS A C 7
ATOM 11012 O O . CYS A 1 88 ? -5.022 -1.486 -10.849 1.00 0.00 86 CYS A O 7
ATOM 11019 N N . ARG A 1 89 ? -4.493 -3.035 -9.339 1.00 0.00 87 ARG A N 7
ATOM 11020 C CA . ARG A 1 89 ? -4.395 -4.112 -10.290 1.00 0.00 87 ARG A CA 7
ATOM 11021 C C . ARG A 1 89 ? -5.674 -4.914 -10.256 1.00 0.00 87 ARG A C 7
ATOM 11022 O O . ARG A 1 89 ? -5.708 -6.056 -9.799 1.00 0.00 87 ARG A O 7
ATOM 11043 N N . LYS A 1 90 ? -6.735 -4.273 -10.704 1.00 0.00 88 LYS A N 7
ATOM 11044 C CA . LYS A 1 90 ? -8.058 -4.852 -10.655 1.00 0.00 88 LYS A CA 7
ATOM 11045 C C . LYS A 1 90 ? -8.243 -5.814 -11.821 1.00 0.00 88 LYS A C 7
ATOM 11046 O O . LYS A 1 90 ? -8.833 -6.886 -11.675 1.00 0.00 88 LYS A O 7
ATOM 11065 N N . ASP A 1 91 ? -7.714 -5.429 -12.976 1.00 0.00 89 ASP A N 7
ATOM 11066 C CA . ASP A 1 91 ? -7.841 -6.238 -14.183 1.00 0.00 89 ASP A CA 7
ATOM 11067 C C . ASP A 1 91 ? -6.596 -6.111 -15.058 1.00 0.00 89 ASP A C 7
ATOM 11068 O O . ASP A 1 91 ? -6.575 -6.582 -16.193 1.00 0.00 89 ASP A O 7
ATOM 11077 N N . ASP A 1 92 ? -5.559 -5.482 -14.516 1.00 0.00 90 ASP A N 7
ATOM 11078 C CA . ASP A 1 92 ? -4.323 -5.240 -15.259 1.00 0.00 90 ASP A CA 7
ATOM 11079 C C . ASP A 1 92 ? -3.604 -6.555 -15.565 1.00 0.00 90 ASP A C 7
ATOM 11080 O O . ASP A 1 92 ? -3.857 -7.576 -14.921 1.00 0.00 90 ASP A O 7
ATOM 11089 N N . ASP A 1 93 ? -2.698 -6.524 -16.536 1.00 0.00 91 ASP A N 7
ATOM 11090 C CA . ASP A 1 93 ? -2.077 -7.746 -17.042 1.00 0.00 91 ASP A CA 7
ATOM 11091 C C . ASP A 1 93 ? -0.732 -8.015 -16.365 1.00 0.00 91 ASP A C 7
ATOM 11092 O O . ASP A 1 93 ? -0.671 -8.711 -15.352 1.00 0.00 91 ASP A O 7
ATOM 11101 N N . ASP A 1 94 ? 0.340 -7.455 -16.912 1.00 0.00 92 ASP A N 7
ATOM 11102 C CA . ASP A 1 94 ? 1.672 -7.622 -16.336 1.00 0.00 92 ASP A CA 7
ATOM 11103 C C . ASP A 1 94 ? 2.283 -6.258 -16.071 1.00 0.00 92 ASP A C 7
ATOM 11104 O O . ASP A 1 94 ? 2.540 -5.493 -17.001 1.00 0.00 92 ASP A O 7
ATOM 11113 N N . ASP A 1 95 ? 2.509 -5.951 -14.807 1.00 0.00 93 ASP A N 7
ATOM 11114 C CA . ASP A 1 95 ? 2.843 -4.594 -14.413 1.00 0.00 93 ASP A CA 7
ATOM 11115 C C . ASP A 1 95 ? 4.100 -4.546 -13.559 1.00 0.00 93 ASP A C 7
ATOM 11116 O O . ASP A 1 95 ? 4.169 -5.162 -12.493 1.00 0.00 93 ASP A O 7
ATOM 11125 N N . ASP A 1 96 ? 5.092 -3.813 -14.041 1.00 0.00 94 ASP A N 7
ATOM 11126 C CA . ASP A 1 96 ? 6.317 -3.578 -13.289 1.00 0.00 94 ASP A CA 7
ATOM 11127 C C . ASP A 1 96 ? 6.174 -2.316 -12.457 1.00 0.00 94 ASP A C 7
ATOM 11128 O O . ASP A 1 96 ? 6.209 -2.358 -11.228 1.00 0.00 94 ASP A O 7
ATOM 11137 N N . GLY A 1 97 ? 5.991 -1.193 -13.136 1.00 0.00 95 GLY A N 7
ATOM 11138 C CA . GLY A 1 97 ? 5.869 0.075 -12.458 1.00 0.00 95 GLY A CA 7
ATOM 11139 C C . GLY A 1 97 ? 4.439 0.386 -12.104 1.00 0.00 95 GLY A C 7
ATOM 11140 O O . GLY A 1 97 ? 3.555 0.318 -12.956 1.00 0.00 95 GLY A O 7
ATOM 11144 N N . TYR A 1 98 ? 4.198 0.720 -10.849 1.00 0.00 96 TYR A N 7
ATOM 11145 C CA . TYR A 1 98 ? 2.849 1.026 -10.413 1.00 0.00 96 TYR A CA 7
ATOM 11146 C C . TYR A 1 98 ? 2.668 2.532 -10.299 1.00 0.00 96 TYR A C 7
ATOM 11147 O O . TYR A 1 98 ? 2.693 3.206 -11.346 1.00 0.00 96 TYR A O 7
ATOM 11166 N N . GLY A 1 1 ? 7.831 7.508 5.943 1.00 0.00 -1 GLY A N 8
ATOM 11167 C CA . GLY A 1 1 ? 8.250 6.866 4.677 1.00 0.00 -1 GLY A CA 8
ATOM 11168 C C . GLY A 1 1 ? 8.703 5.437 4.887 1.00 0.00 -1 GLY A C 8
ATOM 11169 O O . GLY A 1 1 ? 8.418 4.837 5.924 1.00 0.00 -1 GLY A O 8
ATOM 11175 N N . SER A 1 2 ? 9.403 4.892 3.900 1.00 0.00 0 SER A N 8
ATOM 11176 C CA . SER A 1 2 ? 9.889 3.523 3.959 1.00 0.00 0 SER A CA 8
ATOM 11177 C C . SER A 1 2 ? 11.196 3.481 4.739 1.00 0.00 0 SER A C 8
ATOM 11178 O O . SER A 1 2 ? 12.078 4.309 4.527 1.00 0.00 0 SER A O 8
ATOM 11186 N N . LEU A 1 3 ? 11.306 2.535 5.655 1.00 0.00 1 LEU A N 8
ATOM 11187 C CA . LEU A 1 3 ? 12.491 2.424 6.498 1.00 0.00 1 LEU A CA 8
ATOM 11188 C C . LEU A 1 3 ? 13.136 1.064 6.328 1.00 0.00 1 LEU A C 8
ATOM 11189 O O . LEU A 1 3 ? 14.221 0.803 6.846 1.00 0.00 1 LEU A O 8
ATOM 11205 N N . ILE A 1 4 ? 12.463 0.203 5.594 1.00 0.00 2 ILE A N 8
ATOM 11206 C CA . ILE A 1 4 ? 12.842 -1.191 5.535 1.00 0.00 2 ILE A CA 8
ATOM 11207 C C . ILE A 1 4 ? 13.853 -1.424 4.413 1.00 0.00 2 ILE A C 8
ATOM 11208 O O . ILE A 1 4 ? 13.687 -0.903 3.312 1.00 0.00 2 ILE A O 8
ATOM 11224 N N . LEU A 1 5 ? 14.909 -2.190 4.713 1.00 0.00 3 LEU A N 8
ATOM 11225 C CA . LEU A 1 5 ? 16.006 -2.433 3.766 1.00 0.00 3 LEU A CA 8
ATOM 11226 C C . LEU A 1 5 ? 16.801 -1.155 3.534 1.00 0.00 3 LEU A C 8
ATOM 11227 O O . LEU A 1 5 ? 16.465 -0.379 2.654 1.00 0.00 3 LEU A O 8
ATOM 11243 N N . ASP A 1 6 ? 17.844 -0.936 4.325 1.00 0.00 4 ASP A N 8
ATOM 11244 C CA . ASP A 1 6 ? 18.667 0.271 4.194 1.00 0.00 4 ASP A CA 8
ATOM 11245 C C . ASP A 1 6 ? 19.447 0.241 2.887 1.00 0.00 4 ASP A C 8
ATOM 11246 O O . ASP A 1 6 ? 20.616 -0.148 2.870 1.00 0.00 4 ASP A O 8
ATOM 11255 N N . GLY A 1 7 ? 18.803 0.654 1.799 1.00 0.00 5 GLY A N 8
ATOM 11256 C CA . GLY A 1 7 ? 19.376 0.464 0.481 1.00 0.00 5 GLY A CA 8
ATOM 11257 C C . GLY A 1 7 ? 19.782 -0.976 0.297 1.00 0.00 5 GLY A C 8
ATOM 11258 O O . GLY A 1 7 ? 20.911 -1.275 -0.097 1.00 0.00 5 GLY A O 8
ATOM 11262 N N . ASP A 1 8 ? 18.840 -1.866 0.563 1.00 0.00 6 ASP A N 8
ATOM 11263 C CA . ASP A 1 8 ? 19.175 -3.267 0.812 1.00 0.00 6 ASP A CA 8
ATOM 11264 C C . ASP A 1 8 ? 18.194 -4.195 0.102 1.00 0.00 6 ASP A C 8
ATOM 11265 O O . ASP A 1 8 ? 17.453 -3.759 -0.770 1.00 0.00 6 ASP A O 8
ATOM 11274 N N . LEU A 1 9 ? 18.163 -5.464 0.485 1.00 0.00 7 LEU A N 8
ATOM 11275 C CA . LEU A 1 9 ? 17.361 -6.448 -0.231 1.00 0.00 7 LEU A CA 8
ATOM 11276 C C . LEU A 1 9 ? 17.110 -7.699 0.608 1.00 0.00 7 LEU A C 8
ATOM 11277 O O . LEU A 1 9 ? 18.016 -8.235 1.243 1.00 0.00 7 LEU A O 8
ATOM 11293 N N . LEU A 1 10 ? 15.857 -8.138 0.624 1.00 0.00 8 LEU A N 8
ATOM 11294 C CA . LEU A 1 10 ? 15.474 -9.358 1.321 1.00 0.00 8 LEU A CA 8
ATOM 11295 C C . LEU A 1 10 ? 14.789 -10.319 0.358 1.00 0.00 8 LEU A C 8
ATOM 11296 O O . LEU A 1 10 ? 15.349 -11.359 0.016 1.00 0.00 8 LEU A O 8
ATOM 11312 N N . LYS A 1 11 ? 13.575 -9.950 -0.079 1.00 0.00 9 LYS A N 8
ATOM 11313 C CA . LYS A 1 11 ? 12.803 -10.730 -1.059 1.00 0.00 9 LYS A CA 8
ATOM 11314 C C . LYS A 1 11 ? 12.281 -12.033 -0.453 1.00 0.00 9 LYS A C 8
ATOM 11315 O O . LYS A 1 11 ? 11.075 -12.212 -0.270 1.00 0.00 9 LYS A O 8
ATOM 11334 N N . ASP A 1 12 ? 13.203 -12.926 -0.134 1.00 0.00 10 ASP A N 8
ATOM 11335 C CA . ASP A 1 12 ? 12.874 -14.244 0.393 1.00 0.00 10 ASP A CA 8
ATOM 11336 C C . ASP A 1 12 ? 12.998 -14.230 1.917 1.00 0.00 10 ASP A C 8
ATOM 11337 O O . ASP A 1 12 ? 13.441 -15.193 2.544 1.00 0.00 10 ASP A O 8
ATOM 11346 N N . LYS A 1 13 ? 12.597 -13.116 2.508 1.00 0.00 11 LYS A N 8
ATOM 11347 C CA . LYS A 1 13 ? 12.631 -12.957 3.956 1.00 0.00 11 LYS A CA 8
ATOM 11348 C C . LYS A 1 13 ? 11.490 -13.738 4.604 1.00 0.00 11 LYS A C 8
ATOM 11349 O O . LYS A 1 13 ? 11.586 -14.175 5.750 1.00 0.00 11 LYS A O 8
ATOM 11368 N N . LEU A 1 14 ? 10.408 -13.898 3.858 1.00 0.00 12 LEU A N 8
ATOM 11369 C CA . LEU A 1 14 ? 9.194 -14.492 4.383 1.00 0.00 12 LEU A CA 8
ATOM 11370 C C . LEU A 1 14 ? 9.063 -15.949 3.948 1.00 0.00 12 LEU A C 8
ATOM 11371 O O . LEU A 1 14 ? 9.828 -16.427 3.109 1.00 0.00 12 LEU A O 8
ATOM 11387 N N . LYS A 1 15 ? 8.097 -16.646 4.530 1.00 0.00 13 LYS A N 8
ATOM 11388 C CA . LYS A 1 15 ? 7.822 -18.031 4.166 1.00 0.00 13 LYS A CA 8
ATOM 11389 C C . LYS A 1 15 ? 6.317 -18.274 4.152 1.00 0.00 13 LYS A C 8
ATOM 11390 O O . LYS A 1 15 ? 5.838 -19.360 4.476 1.00 0.00 13 LYS A O 8
ATOM 11409 N N . LEU A 1 16 ? 5.582 -17.248 3.749 1.00 0.00 14 LEU A N 8
ATOM 11410 C CA . LEU A 1 16 ? 4.132 -17.314 3.678 1.00 0.00 14 LEU A CA 8
ATOM 11411 C C . LEU A 1 16 ? 3.672 -16.835 2.308 1.00 0.00 14 LEU A C 8
ATOM 11412 O O . LEU A 1 16 ? 4.313 -15.971 1.711 1.00 0.00 14 LEU A O 8
ATOM 11428 N N . PRO A 1 17 ? 2.564 -17.384 1.783 1.00 0.00 15 PRO A N 8
ATOM 11429 C CA . PRO A 1 17 ? 2.017 -16.950 0.497 1.00 0.00 15 PRO A CA 8
ATOM 11430 C C . PRO A 1 17 ? 1.406 -15.567 0.591 1.00 0.00 15 PRO A C 8
ATOM 11431 O O . PRO A 1 17 ? 1.312 -14.823 -0.387 1.00 0.00 15 PRO A O 8
ATOM 11442 N N . VAL A 1 18 ? 1.001 -15.253 1.793 1.00 0.00 16 VAL A N 8
ATOM 11443 C CA . VAL A 1 18 ? 0.479 -13.943 2.144 1.00 0.00 16 VAL A CA 8
ATOM 11444 C C . VAL A 1 18 ? 0.894 -13.618 3.567 1.00 0.00 16 VAL A C 8
ATOM 11445 O O . VAL A 1 18 ? 0.896 -14.487 4.440 1.00 0.00 16 VAL A O 8
ATOM 11458 N N . ILE A 1 19 ? 1.262 -12.375 3.787 1.00 0.00 17 ILE A N 8
ATOM 11459 C CA . ILE A 1 19 ? 1.634 -11.901 5.104 1.00 0.00 17 ILE A CA 8
ATOM 11460 C C . ILE A 1 19 ? 0.385 -11.419 5.821 1.00 0.00 17 ILE A C 8
ATOM 11461 O O . ILE A 1 19 ? -0.626 -11.141 5.170 1.00 0.00 17 ILE A O 8
ATOM 11477 N N . ASP A 1 20 ? 0.435 -11.316 7.142 1.00 0.00 18 ASP A N 8
ATOM 11478 C CA . ASP A 1 20 ? -0.729 -10.873 7.890 1.00 0.00 18 ASP A CA 8
ATOM 11479 C C . ASP A 1 20 ? -1.067 -9.447 7.489 1.00 0.00 18 ASP A C 8
ATOM 11480 O O . ASP A 1 20 ? -0.180 -8.601 7.363 1.00 0.00 18 ASP A O 8
ATOM 11489 N N . ASN A 1 21 ? -2.347 -9.186 7.290 1.00 0.00 19 ASN A N 8
ATOM 11490 C CA . ASN A 1 21 ? -2.802 -7.896 6.795 1.00 0.00 19 ASN A CA 8
ATOM 11491 C C . ASN A 1 21 ? -2.578 -6.798 7.831 1.00 0.00 19 ASN A C 8
ATOM 11492 O O . ASN A 1 21 ? -2.648 -5.616 7.511 1.00 0.00 19 ASN A O 8
ATOM 11503 N N . LEU A 1 22 ? -2.293 -7.196 9.067 1.00 0.00 20 LEU A N 8
ATOM 11504 C CA . LEU A 1 22 ? -1.888 -6.261 10.103 1.00 0.00 20 LEU A CA 8
ATOM 11505 C C . LEU A 1 22 ? -0.515 -5.686 9.775 1.00 0.00 20 LEU A C 8
ATOM 11506 O O . LEU A 1 22 ? -0.279 -4.487 9.922 1.00 0.00 20 LEU A O 8
ATOM 11522 N N . PHE A 1 23 ? 0.383 -6.551 9.309 1.00 0.00 21 PHE A N 8
ATOM 11523 C CA . PHE A 1 23 ? 1.709 -6.120 8.889 1.00 0.00 21 PHE A CA 8
ATOM 11524 C C . PHE A 1 23 ? 1.575 -5.174 7.705 1.00 0.00 21 PHE A C 8
ATOM 11525 O O . PHE A 1 23 ? 2.316 -4.196 7.581 1.00 0.00 21 PHE A O 8
ATOM 11542 N N . GLY A 1 24 ? 0.611 -5.475 6.845 1.00 0.00 22 GLY A N 8
ATOM 11543 C CA . GLY A 1 24 ? 0.308 -4.598 5.739 1.00 0.00 22 GLY A CA 8
ATOM 11544 C C . GLY A 1 24 ? -0.215 -3.269 6.224 1.00 0.00 22 GLY A C 8
ATOM 11545 O O . GLY A 1 24 ? 0.289 -2.221 5.837 1.00 0.00 22 GLY A O 8
ATOM 11549 N N . LYS A 1 25 ? -1.213 -3.318 7.098 1.00 0.00 23 LYS A N 8
ATOM 11550 C CA . LYS A 1 25 ? -1.796 -2.122 7.680 1.00 0.00 23 LYS A CA 8
ATOM 11551 C C . LYS A 1 25 ? -0.722 -1.227 8.287 1.00 0.00 23 LYS A C 8
ATOM 11552 O O . LYS A 1 25 ? -0.802 -0.013 8.186 1.00 0.00 23 LYS A O 8
ATOM 11571 N N . GLU A 1 26 ? 0.281 -1.843 8.901 1.00 0.00 24 GLU A N 8
ATOM 11572 C CA . GLU A 1 26 ? 1.420 -1.133 9.444 1.00 0.00 24 GLU A CA 8
ATOM 11573 C C . GLU A 1 26 ? 2.163 -0.350 8.365 1.00 0.00 24 GLU A C 8
ATOM 11574 O O . GLU A 1 26 ? 2.441 0.837 8.530 1.00 0.00 24 GLU A O 8
ATOM 11586 N N . LEU A 1 27 ? 2.483 -1.029 7.269 1.00 0.00 25 LEU A N 8
ATOM 11587 C CA . LEU A 1 27 ? 3.119 -0.394 6.117 1.00 0.00 25 LEU A CA 8
ATOM 11588 C C . LEU A 1 27 ? 2.309 0.814 5.665 1.00 0.00 25 LEU A C 8
ATOM 11589 O O . LEU A 1 27 ? 2.793 1.950 5.646 1.00 0.00 25 LEU A O 8
ATOM 11605 N N . LEU A 1 28 ? 1.056 0.545 5.322 1.00 0.00 26 LEU A N 8
ATOM 11606 C CA . LEU A 1 28 ? 0.169 1.553 4.769 1.00 0.00 26 LEU A CA 8
ATOM 11607 C C . LEU A 1 28 ? -0.068 2.674 5.762 1.00 0.00 26 LEU A C 8
ATOM 11608 O O . LEU A 1 28 ? -0.188 3.824 5.379 1.00 0.00 26 LEU A O 8
ATOM 11624 N N . ASP A 1 29 ? -0.132 2.322 7.034 1.00 0.00 27 ASP A N 8
ATOM 11625 C CA . ASP A 1 29 ? -0.315 3.300 8.106 1.00 0.00 27 ASP A CA 8
ATOM 11626 C C . ASP A 1 29 ? 0.792 4.347 8.089 1.00 0.00 27 ASP A C 8
ATOM 11627 O O . ASP A 1 29 ? 0.537 5.542 8.254 1.00 0.00 27 ASP A O 8
ATOM 11636 N N . LYS A 1 30 ? 2.021 3.903 7.862 1.00 0.00 28 LYS A N 8
ATOM 11637 C CA . LYS A 1 30 ? 3.158 4.810 7.808 1.00 0.00 28 LYS A CA 8
ATOM 11638 C C . LYS A 1 30 ? 3.099 5.678 6.551 1.00 0.00 28 LYS A C 8
ATOM 11639 O O . LYS A 1 30 ? 3.577 6.813 6.543 1.00 0.00 28 LYS A O 8
ATOM 11658 N N . PHE A 1 31 ? 2.502 5.144 5.493 1.00 0.00 29 PHE A N 8
ATOM 11659 C CA . PHE A 1 31 ? 2.387 5.876 4.233 1.00 0.00 29 PHE A CA 8
ATOM 11660 C C . PHE A 1 31 ? 1.025 6.536 4.078 1.00 0.00 29 PHE A C 8
ATOM 11661 O O . PHE A 1 31 ? 0.759 7.175 3.063 1.00 0.00 29 PHE A O 8
ATOM 11678 N N . GLN A 1 32 ? 0.174 6.388 5.086 1.00 0.00 30 GLN A N 8
ATOM 11679 C CA . GLN A 1 32 ? -1.158 6.931 5.056 1.00 0.00 30 GLN A CA 8
ATOM 11680 C C . GLN A 1 32 ? -1.131 8.421 4.782 1.00 0.00 30 GLN A C 8
ATOM 11681 O O . GLN A 1 32 ? -1.904 8.929 3.976 1.00 0.00 30 GLN A O 8
ATOM 11695 N N . ASP A 1 33 ? -0.213 9.105 5.443 1.00 0.00 31 ASP A N 8
ATOM 11696 C CA . ASP A 1 33 ? -0.074 10.541 5.285 1.00 0.00 31 ASP A CA 8
ATOM 11697 C C . ASP A 1 33 ? 0.274 10.904 3.847 1.00 0.00 31 ASP A C 8
ATOM 11698 O O . ASP A 1 33 ? -0.180 11.921 3.338 1.00 0.00 31 ASP A O 8
ATOM 11707 N N . ASP A 1 34 ? 1.044 10.050 3.183 1.00 0.00 32 ASP A N 8
ATOM 11708 C CA . ASP A 1 34 ? 1.462 10.311 1.809 1.00 0.00 32 ASP A CA 8
ATOM 11709 C C . ASP A 1 34 ? 0.338 9.956 0.841 1.00 0.00 32 ASP A C 8
ATOM 11710 O O . ASP A 1 34 ? 0.076 10.675 -0.124 1.00 0.00 32 ASP A O 8
ATOM 11719 N N . ILE A 1 35 ? -0.339 8.849 1.125 1.00 0.00 33 ILE A N 8
ATOM 11720 C CA . ILE A 1 35 ? -1.494 8.425 0.342 1.00 0.00 33 ILE A CA 8
ATOM 11721 C C . ILE A 1 35 ? -2.615 9.460 0.451 1.00 0.00 33 ILE A C 8
ATOM 11722 O O . ILE A 1 35 ? -3.319 9.745 -0.519 1.00 0.00 33 ILE A O 8
ATOM 11738 N N . LYS A 1 36 ? -2.754 10.042 1.632 1.00 0.00 34 LYS A N 8
ATOM 11739 C CA . LYS A 1 36 ? -3.775 11.042 1.880 1.00 0.00 34 LYS A CA 8
ATOM 11740 C C . LYS A 1 36 ? -3.318 12.391 1.348 1.00 0.00 34 LYS A C 8
ATOM 11741 O O . LYS A 1 36 ? -4.123 13.212 0.917 1.00 0.00 34 LYS A O 8
ATOM 11760 N N . ASP A 1 37 ? -2.015 12.596 1.374 1.00 0.00 35 ASP A N 8
ATOM 11761 C CA . ASP A 1 37 ? -1.400 13.775 0.784 1.00 0.00 35 ASP A CA 8
ATOM 11762 C C . ASP A 1 37 ? -1.725 13.878 -0.701 1.00 0.00 35 ASP A C 8
ATOM 11763 O O . ASP A 1 37 ? -2.064 14.949 -1.207 1.00 0.00 35 ASP A O 8
ATOM 11772 N N . LYS A 1 38 ? -1.628 12.754 -1.389 1.00 0.00 36 LYS A N 8
ATOM 11773 C CA . LYS A 1 38 ? -1.762 12.730 -2.835 1.00 0.00 36 LYS A CA 8
ATOM 11774 C C . LYS A 1 38 ? -3.182 12.414 -3.298 1.00 0.00 36 LYS A C 8
ATOM 11775 O O . LYS A 1 38 ? -3.682 13.030 -4.237 1.00 0.00 36 LYS A O 8
ATOM 11794 N N . TYR A 1 39 ? -3.833 11.465 -2.642 1.00 0.00 37 TYR A N 8
ATOM 11795 C CA . TYR A 1 39 ? -5.156 11.027 -3.074 1.00 0.00 37 TYR A CA 8
ATOM 11796 C C . TYR A 1 39 ? -6.219 11.375 -2.041 1.00 0.00 37 TYR A C 8
ATOM 11797 O O . TYR A 1 39 ? -7.377 11.608 -2.383 1.00 0.00 37 TYR A O 8
ATOM 11815 N N . GLY A 1 40 ? -5.819 11.415 -0.780 1.00 0.00 38 GLY A N 8
ATOM 11816 C CA . GLY A 1 40 ? -6.758 11.713 0.283 1.00 0.00 38 GLY A CA 8
ATOM 11817 C C . GLY A 1 40 ? -7.468 10.468 0.766 1.00 0.00 38 GLY A C 8
ATOM 11818 O O . GLY A 1 40 ? -8.696 10.411 0.789 1.00 0.00 38 GLY A O 8
ATOM 11822 N N . VAL A 1 41 ? -6.690 9.468 1.145 1.00 0.00 39 VAL A N 8
ATOM 11823 C CA . VAL A 1 41 ? -7.232 8.181 1.537 1.00 0.00 39 VAL A CA 8
ATOM 11824 C C . VAL A 1 41 ? -6.903 7.876 2.992 1.00 0.00 39 VAL A C 8
ATOM 11825 O O . VAL A 1 41 ? -5.890 8.336 3.519 1.00 0.00 39 VAL A O 8
ATOM 11838 N N . ASP 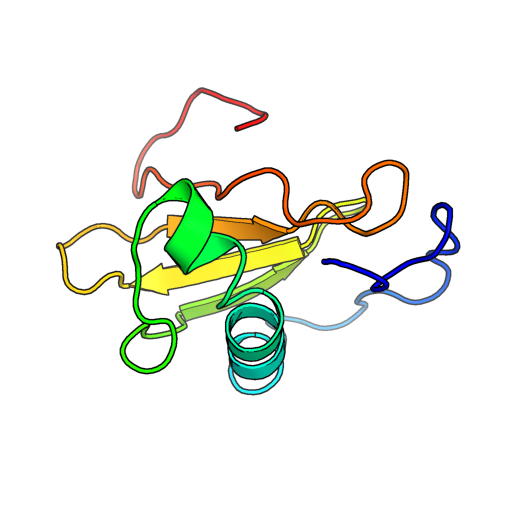A 1 42 ? -7.766 7.102 3.629 1.00 0.00 40 ASP A N 8
ATOM 11839 C CA . ASP A 1 42 ? -7.509 6.603 4.971 1.00 0.00 40 ASP A CA 8
ATOM 11840 C C . ASP A 1 42 ? -7.188 5.116 4.880 1.00 0.00 40 ASP A C 8
ATOM 11841 O O . ASP A 1 42 ? -7.971 4.341 4.326 1.00 0.00 40 ASP A O 8
ATOM 11850 N N . THR A 1 43 ? -6.048 4.719 5.414 1.00 0.00 41 THR A N 8
ATOM 11851 C CA . THR A 1 43 ? -5.534 3.376 5.192 1.00 0.00 41 THR A CA 8
ATOM 11852 C C . THR A 1 43 ? -6.261 2.313 6.010 1.00 0.00 41 THR A C 8
ATOM 11853 O O . THR A 1 43 ? -6.135 1.121 5.726 1.00 0.00 41 THR A O 8
ATOM 11864 N N . LYS A 1 44 ? -7.036 2.725 7.008 1.00 0.00 42 LYS A N 8
ATOM 11865 C CA . LYS A 1 44 ? -7.772 1.767 7.811 1.00 0.00 42 LYS A CA 8
ATOM 11866 C C . LYS A 1 44 ? -9.003 1.289 7.049 1.00 0.00 42 LYS A C 8
ATOM 11867 O O . LYS A 1 44 ? -9.583 0.250 7.366 1.00 0.00 42 LYS A O 8
ATOM 11886 N N . ASP A 1 45 ? -9.374 2.043 6.021 1.00 0.00 43 ASP A N 8
ATOM 11887 C CA . ASP A 1 45 ? -10.559 1.737 5.232 1.00 0.00 43 ASP A CA 8
ATOM 11888 C C . ASP A 1 45 ? -10.169 0.843 4.066 1.00 0.00 43 ASP A C 8
ATOM 11889 O O . ASP A 1 45 ? -10.993 0.111 3.512 1.00 0.00 43 ASP A O 8
ATOM 11898 N N . LEU A 1 46 ? -8.894 0.906 3.713 1.00 0.00 44 LEU A N 8
ATOM 11899 C CA . LEU A 1 46 ? -8.350 0.091 2.643 1.00 0.00 44 LEU A CA 8
ATOM 11900 C C . LEU A 1 46 ? -8.371 -1.380 3.030 1.00 0.00 44 LEU A C 8
ATOM 11901 O O . LEU A 1 46 ? -7.749 -1.792 4.012 1.00 0.00 44 LEU A O 8
ATOM 11917 N N . LYS A 1 47 ? -9.099 -2.162 2.256 1.00 0.00 45 LYS A N 8
ATOM 11918 C CA . LYS A 1 47 ? -9.240 -3.578 2.515 1.00 0.00 45 LYS A CA 8
ATOM 11919 C C . LYS A 1 47 ? -8.053 -4.336 1.950 1.00 0.00 45 LYS A C 8
ATOM 11920 O O . LYS A 1 47 ? -7.994 -4.607 0.754 1.00 0.00 45 LYS A O 8
ATOM 11939 N N . ILE A 1 48 ? -7.097 -4.657 2.803 1.00 0.00 46 ILE A N 8
ATOM 11940 C CA . ILE A 1 48 ? -5.913 -5.363 2.359 1.00 0.00 46 ILE A CA 8
ATOM 11941 C C . ILE A 1 48 ? -6.236 -6.816 2.052 1.00 0.00 46 ILE A C 8
ATOM 11942 O O . ILE A 1 48 ? -6.706 -7.568 2.910 1.00 0.00 46 ILE A O 8
ATOM 11958 N N . LEU A 1 49 ? -6.001 -7.179 0.804 1.00 0.00 47 LEU A N 8
ATOM 11959 C CA . LEU A 1 49 ? -6.319 -8.499 0.296 1.00 0.00 47 LEU A CA 8
ATOM 11960 C C . LEU A 1 49 ? -5.137 -9.429 0.486 1.00 0.00 47 LEU A C 8
ATOM 11961 O O . LEU A 1 49 ? -5.282 -10.566 0.926 1.00 0.00 47 LEU A O 8
ATOM 11977 N N . LYS A 1 50 ? -3.962 -8.919 0.161 1.00 0.00 48 LYS A N 8
ATOM 11978 C CA . LYS A 1 50 ? -2.763 -9.722 0.132 1.00 0.00 48 LYS A CA 8
ATOM 11979 C C . LYS A 1 50 ? -1.554 -8.871 0.476 1.00 0.00 48 LYS A C 8
ATOM 11980 O O . LYS A 1 50 ? -1.124 -8.039 -0.327 1.00 0.00 48 LYS A O 8
ATOM 11999 N N . THR A 1 51 ? -1.036 -9.052 1.673 1.00 0.00 49 THR A N 8
ATOM 12000 C CA . THR A 1 51 ? 0.214 -8.426 2.052 1.00 0.00 49 THR A CA 8
ATOM 12001 C C . THR A 1 51 ? 1.359 -9.323 1.626 1.00 0.00 49 THR A C 8
ATOM 12002 O O . THR A 1 51 ? 1.378 -10.497 1.977 1.00 0.00 49 THR A O 8
ATOM 12013 N N . SER A 1 52 ? 2.281 -8.804 0.839 1.00 0.00 50 SER A N 8
ATOM 12014 C CA . SER A 1 52 ? 3.469 -9.554 0.458 1.00 0.00 50 SER A CA 8
ATOM 12015 C C . SER A 1 52 ? 4.551 -8.602 -0.022 1.00 0.00 50 SER A C 8
ATOM 12016 O O . SER A 1 52 ? 4.367 -7.384 -0.013 1.00 0.00 50 SER A O 8
ATOM 12024 N N . GLU A 1 53 ? 5.675 -9.159 -0.430 1.00 0.00 51 GLU A N 8
ATOM 12025 C CA . GLU A 1 53 ? 6.709 -8.381 -1.074 1.00 0.00 51 GLU A CA 8
ATOM 12026 C C . GLU A 1 53 ? 7.285 -9.166 -2.232 1.00 0.00 51 GLU A C 8
ATOM 12027 O O . GLU A 1 53 ? 7.267 -10.400 -2.237 1.00 0.00 51 GLU A O 8
ATOM 12039 N N . ASP A 1 54 ? 7.789 -8.445 -3.202 1.00 0.00 52 ASP A N 8
ATOM 12040 C CA . ASP A 1 54 ? 8.349 -9.040 -4.397 1.00 0.00 52 ASP A CA 8
ATOM 12041 C C . ASP A 1 54 ? 9.473 -8.156 -4.897 1.00 0.00 52 ASP A C 8
ATOM 12042 O O . ASP A 1 54 ? 9.289 -6.950 -5.074 1.00 0.00 52 ASP A O 8
ATOM 12051 N N . LYS A 1 55 ? 10.644 -8.751 -5.076 1.00 0.00 53 LYS A N 8
ATOM 12052 C CA . LYS A 1 55 ? 11.833 -8.010 -5.477 1.00 0.00 53 LYS A CA 8
ATOM 12053 C C . LYS A 1 55 ? 12.169 -6.939 -4.434 1.00 0.00 53 LYS A C 8
ATOM 12054 O O . LYS A 1 55 ? 12.057 -7.164 -3.227 1.00 0.00 53 LYS A O 8
ATOM 12073 N N . ARG A 1 56 ? 12.546 -5.766 -4.909 1.00 0.00 54 ARG A N 8
ATOM 12074 C CA . ARG A 1 56 ? 12.960 -4.670 -4.046 1.00 0.00 54 ARG A CA 8
ATOM 12075 C C . ARG A 1 56 ? 11.758 -3.934 -3.454 1.00 0.00 54 ARG A C 8
ATOM 12076 O O . ARG A 1 56 ? 11.906 -2.855 -2.884 1.00 0.00 54 ARG A O 8
ATOM 12097 N N . PHE A 1 57 ? 10.570 -4.513 -3.571 1.00 0.00 55 PHE A N 8
ATOM 12098 C CA . PHE A 1 57 ? 9.350 -3.766 -3.283 1.00 0.00 55 PHE A CA 8
ATOM 12099 C C . PHE A 1 57 ? 8.349 -4.588 -2.478 1.00 0.00 55 PHE A C 8
ATOM 12100 O O . PHE A 1 57 ? 8.357 -5.817 -2.526 1.00 0.00 55 PHE A O 8
ATOM 12117 N N . TYR A 1 58 ? 7.517 -3.895 -1.713 1.00 0.00 56 TYR A N 8
ATOM 12118 C CA . TYR A 1 58 ? 6.371 -4.510 -1.060 1.00 0.00 56 TYR A CA 8
ATOM 12119 C C . TYR A 1 58 ? 5.160 -4.394 -1.966 1.00 0.00 56 TYR A C 8
ATOM 12120 O O . TYR A 1 58 ? 5.061 -3.449 -2.744 1.00 0.00 56 TYR A O 8
ATOM 12138 N N . TYR A 1 59 ? 4.247 -5.340 -1.863 1.00 0.00 57 TYR A N 8
ATOM 12139 C CA . TYR A 1 59 ? 3.042 -5.323 -2.675 1.00 0.00 57 TYR A CA 8
ATOM 12140 C C . TYR A 1 59 ? 1.816 -5.519 -1.800 1.00 0.00 57 TYR A C 8
ATOM 12141 O O . TYR A 1 59 ? 1.486 -6.642 -1.422 1.00 0.00 57 TYR A O 8
ATOM 12159 N N . VAL A 1 60 ? 1.164 -4.422 -1.451 1.00 0.00 58 VAL A N 8
ATOM 12160 C CA . VAL A 1 60 ? -0.047 -4.497 -0.653 1.00 0.00 58 VAL A CA 8
ATOM 12161 C C . VAL A 1 60 ? -1.275 -4.360 -1.540 1.00 0.00 58 VAL A C 8
ATOM 12162 O O . VAL A 1 60 ? -1.718 -3.252 -1.844 1.00 0.00 58 VAL A O 8
ATOM 12175 N N . SER A 1 61 ? -1.804 -5.487 -1.972 1.00 0.00 59 SER A N 8
ATOM 12176 C CA . SER A 1 61 ? -2.995 -5.498 -2.799 1.00 0.00 59 SER A CA 8
ATOM 12177 C C . SER A 1 61 ? -4.211 -5.237 -1.918 1.00 0.00 59 SER A C 8
ATOM 12178 O O . SER A 1 61 ? -4.423 -5.938 -0.931 1.00 0.00 59 SER A O 8
ATOM 12186 N N . VAL A 1 62 ? -4.991 -4.218 -2.257 1.00 0.00 60 VAL A N 8
ATOM 12187 C CA . VAL A 1 62 ? -6.139 -3.832 -1.447 1.00 0.00 60 VAL A CA 8
ATOM 12188 C C . VAL A 1 62 ? -7.362 -3.572 -2.314 1.00 0.00 60 VAL A C 8
ATOM 12189 O O . VAL A 1 62 ? -7.246 -3.196 -3.481 1.00 0.00 60 VAL A O 8
ATOM 12202 N N . ASP A 1 63 ? -8.529 -3.783 -1.741 1.00 0.00 61 ASP A N 8
ATOM 12203 C CA . ASP A 1 63 ? -9.771 -3.393 -2.379 1.00 0.00 61 ASP A CA 8
ATOM 12204 C C . ASP A 1 63 ? -10.069 -1.952 -2.003 1.00 0.00 61 ASP A C 8
ATOM 12205 O O . ASP A 1 63 ? -10.240 -1.635 -0.824 1.00 0.00 61 ASP A O 8
ATOM 12214 N N . ALA A 1 64 ? -10.100 -1.077 -2.996 1.00 0.00 62 ALA A N 8
ATOM 12215 C CA . ALA A 1 64 ? -10.263 0.348 -2.739 1.00 0.00 62 ALA A CA 8
ATOM 12216 C C . ALA A 1 64 ? -11.721 0.710 -2.472 1.00 0.00 62 ALA A C 8
ATOM 12217 O O . ALA A 1 64 ? -12.029 1.833 -2.080 1.00 0.00 62 ALA A O 8
ATOM 12224 N N . GLY A 1 65 ? -12.619 -0.240 -2.699 1.00 0.00 63 GLY A N 8
ATOM 12225 C CA . GLY A 1 65 ? -14.029 -0.004 -2.460 1.00 0.00 63 GLY A CA 8
ATOM 12226 C C . GLY A 1 65 ? -14.705 0.660 -3.637 1.00 0.00 63 GLY A C 8
ATOM 12227 O O . GLY A 1 65 ? -15.904 0.492 -3.856 1.00 0.00 63 GLY A O 8
ATOM 12231 N N . ASP A 1 66 ? -13.931 1.427 -4.390 1.00 0.00 64 ASP A N 8
ATOM 12232 C CA . ASP A 1 66 ? -14.415 2.050 -5.615 1.00 0.00 64 ASP A CA 8
ATOM 12233 C C . ASP A 1 66 ? -14.782 0.980 -6.636 1.00 0.00 64 ASP A C 8
ATOM 12234 O O . ASP A 1 66 ? -15.658 1.173 -7.477 1.00 0.00 64 ASP A O 8
ATOM 12243 N N . GLY A 1 67 ? -14.114 -0.157 -6.531 1.00 0.00 65 GLY A N 8
ATOM 12244 C CA . GLY A 1 67 ? -14.355 -1.255 -7.440 1.00 0.00 65 GLY A CA 8
ATOM 12245 C C . GLY A 1 67 ? -13.060 -1.854 -7.930 1.00 0.00 65 GLY A C 8
ATOM 12246 O O . GLY A 1 67 ? -12.991 -3.042 -8.245 1.00 0.00 65 GLY A O 8
ATOM 12250 N N . GLU A 1 68 ? -12.025 -1.030 -7.969 1.00 0.00 66 GLU A N 8
ATOM 12251 C CA . GLU A 1 68 ? -10.726 -1.463 -8.437 1.00 0.00 66 GLU A CA 8
ATOM 12252 C C . GLU A 1 68 ? -9.939 -2.146 -7.335 1.00 0.00 66 GLU A C 8
ATOM 12253 O O . GLU A 1 68 ? -10.128 -1.867 -6.146 1.00 0.00 66 GLU A O 8
ATOM 12265 N N . LYS A 1 69 ? -9.048 -3.032 -7.741 1.00 0.00 67 LYS A N 8
ATOM 12266 C CA . LYS A 1 69 ? -8.162 -3.696 -6.817 1.00 0.00 67 LYS A CA 8
ATOM 12267 C C . LYS A 1 69 ? -6.793 -3.057 -6.927 1.00 0.00 67 LYS A C 8
ATOM 12268 O O . LYS A 1 69 ? -6.123 -3.162 -7.955 1.00 0.00 67 LYS A O 8
ATOM 12287 N N . CYS A 1 70 ? -6.399 -2.369 -5.884 1.00 0.00 68 CYS A N 8
ATOM 12288 C CA . CYS A 1 70 ? -5.180 -1.597 -5.909 1.00 0.00 68 CYS A CA 8
ATOM 12289 C C . CYS A 1 70 ? -4.059 -2.405 -5.317 1.00 0.00 68 CYS A C 8
ATOM 12290 O O . CYS A 1 70 ? -4.281 -3.461 -4.731 1.00 0.00 68 CYS A O 8
ATOM 12297 N N . LYS A 1 71 ? -2.864 -1.914 -5.482 1.00 0.00 69 LYS A N 8
ATOM 12298 C CA . LYS A 1 71 ? -1.695 -2.616 -5.024 1.00 0.00 69 LYS A CA 8
ATOM 12299 C C . LYS A 1 71 ? -0.646 -1.605 -4.615 1.00 0.00 69 LYS A C 8
ATOM 12300 O O . LYS A 1 71 ? 0.092 -1.085 -5.452 1.00 0.00 69 LYS A O 8
ATOM 12319 N N . PHE A 1 72 ? -0.621 -1.289 -3.335 1.00 0.00 70 PHE A N 8
ATOM 12320 C CA . PHE A 1 72 ? 0.324 -0.326 -2.819 1.00 0.00 70 PHE A CA 8
ATOM 12321 C C . PHE A 1 72 ? 1.712 -0.927 -2.798 1.00 0.00 70 PHE A C 8
ATOM 12322 O O . PHE A 1 72 ? 2.117 -1.586 -1.838 1.00 0.00 70 PHE A O 8
ATOM 12339 N N . LYS A 1 73 ? 2.408 -0.745 -3.902 1.00 0.00 71 LYS A N 8
ATOM 12340 C CA . LYS A 1 73 ? 3.760 -1.216 -4.035 1.00 0.00 71 LYS A CA 8
ATOM 12341 C C . LYS A 1 73 ? 4.702 -0.272 -3.323 1.00 0.00 71 LYS A C 8
ATOM 12342 O O . LYS A 1 73 ? 5.145 0.746 -3.872 1.00 0.00 71 LYS A O 8
ATOM 12361 N N . ILE A 1 74 ? 4.970 -0.598 -2.082 1.00 0.00 72 ILE A N 8
ATOM 12362 C CA . ILE A 1 74 ? 5.824 0.212 -1.259 1.00 0.00 72 ILE A CA 8
ATOM 12363 C C . ILE A 1 74 ? 7.271 -0.133 -1.538 1.00 0.00 72 ILE A C 8
ATOM 12364 O O . ILE A 1 74 ? 7.753 -1.204 -1.163 1.00 0.00 72 ILE A O 8
ATOM 12380 N N . ARG A 1 75 ? 7.942 0.757 -2.243 1.00 0.00 73 ARG A N 8
ATOM 12381 C CA . ARG A 1 75 ? 9.346 0.586 -2.533 1.00 0.00 73 ARG A CA 8
ATOM 12382 C C . ARG A 1 75 ? 10.111 0.668 -1.236 1.00 0.00 73 ARG A C 8
ATOM 12383 O O . ARG A 1 75 ? 10.000 1.648 -0.496 1.00 0.00 73 ARG A O 8
ATOM 12404 N N . LYS A 1 76 ? 10.827 -0.387 -0.936 1.00 0.00 74 LYS A N 8
ATOM 12405 C CA . LYS A 1 76 ? 11.605 -0.442 0.280 1.00 0.00 74 LYS A CA 8
ATOM 12406 C C . LYS A 1 76 ? 12.717 0.598 0.214 1.00 0.00 74 LYS A C 8
ATOM 12407 O O . LYS A 1 76 ? 12.986 1.153 -0.853 1.00 0.00 74 LYS A O 8
ATOM 12426 N N . ASP A 1 77 ? 13.376 0.847 1.335 1.00 0.00 75 ASP A N 8
ATOM 12427 C CA . ASP A 1 77 ? 14.419 1.871 1.407 1.00 0.00 75 ASP A CA 8
ATOM 12428 C C . ASP A 1 77 ? 15.651 1.443 0.597 1.00 0.00 75 ASP A C 8
ATOM 12429 O O . ASP A 1 77 ? 16.691 2.100 0.617 1.00 0.00 75 ASP A O 8
ATOM 12438 N N . VAL A 1 78 ? 15.503 0.337 -0.141 1.00 0.00 76 VAL A N 8
ATOM 12439 C CA . VAL A 1 78 ? 16.530 -0.150 -1.061 1.00 0.00 76 VAL A CA 8
ATOM 12440 C C . VAL A 1 78 ? 16.916 0.966 -2.020 1.00 0.00 76 VAL A C 8
ATOM 12441 O O . VAL A 1 78 ? 18.068 1.106 -2.445 1.00 0.00 76 VAL A O 8
ATOM 12454 N N . ASP A 1 79 ? 15.913 1.758 -2.310 1.00 0.00 77 ASP A N 8
ATOM 12455 C CA . ASP A 1 79 ? 16.017 2.926 -3.168 1.00 0.00 77 ASP A CA 8
ATOM 12456 C C . ASP A 1 79 ? 14.783 3.778 -2.966 1.00 0.00 77 ASP A C 8
ATOM 12457 O O . ASP A 1 79 ? 13.684 3.312 -3.244 1.00 0.00 77 ASP A O 8
ATOM 12466 N N . VAL A 1 80 ? 14.996 5.008 -2.495 1.00 0.00 78 VAL A N 8
ATOM 12467 C CA . VAL A 1 80 ? 13.937 5.950 -2.091 1.00 0.00 78 VAL A CA 8
ATOM 12468 C C . VAL A 1 80 ? 12.984 5.356 -1.048 1.00 0.00 78 VAL A C 8
ATOM 12469 O O . VAL A 1 80 ? 12.367 4.307 -1.228 1.00 0.00 78 VAL A O 8
ATOM 12482 N N . PRO A 1 81 ? 12.858 6.061 0.067 1.00 0.00 79 PRO A N 8
ATOM 12483 C CA . PRO A 1 81 ? 12.013 5.663 1.185 1.00 0.00 79 PRO A CA 8
ATOM 12484 C C . PRO A 1 81 ? 10.540 5.973 0.944 1.00 0.00 79 PRO A C 8
ATOM 12485 O O . PRO A 1 81 ? 9.854 6.510 1.817 1.00 0.00 79 PRO A O 8
ATOM 12496 N N . LYS A 1 82 ? 10.046 5.613 -0.222 1.00 0.00 80 LYS A N 8
ATOM 12497 C CA . LYS A 1 82 ? 8.666 5.886 -0.576 1.00 0.00 80 LYS A CA 8
ATOM 12498 C C . LYS A 1 82 ? 8.112 4.796 -1.468 1.00 0.00 80 LYS A C 8
ATOM 12499 O O . LYS A 1 82 ? 8.835 4.210 -2.267 1.00 0.00 80 LYS A O 8
ATOM 12518 N N . MET A 1 83 ? 6.826 4.533 -1.317 1.00 0.00 81 MET A N 8
ATOM 12519 C CA . MET A 1 83 ? 6.120 3.605 -2.186 1.00 0.00 81 MET A CA 8
ATOM 12520 C C . MET A 1 83 ? 6.247 4.047 -3.637 1.00 0.00 81 MET A C 8
ATOM 12521 O O . MET A 1 83 ? 5.678 5.062 -4.041 1.00 0.00 81 MET A O 8
ATOM 12535 N N . VAL A 1 84 ? 7.029 3.300 -4.398 1.00 0.00 82 VAL A N 8
ATOM 12536 C CA . VAL A 1 84 ? 7.290 3.626 -5.795 1.00 0.00 82 VAL A CA 8
ATOM 12537 C C . VAL A 1 84 ? 6.005 3.655 -6.620 1.00 0.00 82 VAL A C 8
ATOM 12538 O O . VAL A 1 84 ? 5.819 4.535 -7.459 1.00 0.00 82 VAL A O 8
ATOM 12551 N N . GLY A 1 85 ? 5.110 2.714 -6.357 1.00 0.00 83 GLY A N 8
ATOM 12552 C CA . GLY A 1 85 ? 3.934 2.594 -7.178 1.00 0.00 83 GLY A CA 8
ATOM 12553 C C . GLY A 1 85 ? 2.713 2.158 -6.409 1.00 0.00 83 GLY A C 8
ATOM 12554 O O . GLY A 1 85 ? 2.453 0.968 -6.259 1.00 0.00 83 GLY A O 8
ATOM 12558 N N . ARG A 1 86 ? 1.962 3.125 -5.920 1.00 0.00 84 ARG A N 8
ATOM 12559 C CA . ARG A 1 86 ? 0.653 2.862 -5.337 1.00 0.00 84 ARG A CA 8
ATOM 12560 C C . ARG A 1 86 ? -0.347 2.618 -6.470 1.00 0.00 84 ARG A C 8
ATOM 12561 O O . ARG A 1 86 ? -1.357 3.308 -6.609 1.00 0.00 84 ARG A O 8
ATOM 12582 N N . LYS A 1 87 ? -0.036 1.619 -7.268 1.00 0.00 85 LYS A N 8
ATOM 12583 C CA . LYS A 1 87 ? -0.702 1.385 -8.536 1.00 0.00 85 LYS A CA 8
ATOM 12584 C C . LYS A 1 87 ? -1.821 0.367 -8.408 1.00 0.00 85 LYS A C 8
ATOM 12585 O O . LYS A 1 87 ? -1.589 -0.785 -8.042 1.00 0.00 85 LYS A O 8
ATOM 12604 N N . CYS A 1 88 ? -3.034 0.790 -8.711 1.00 0.00 86 CYS A N 8
ATOM 12605 C CA . CYS A 1 88 ? -4.153 -0.129 -8.735 1.00 0.00 86 CYS A CA 8
ATOM 12606 C C . CYS A 1 88 ? -4.202 -0.831 -10.073 1.00 0.00 86 CYS A C 8
ATOM 12607 O O . CYS A 1 88 ? -4.259 -0.197 -11.127 1.00 0.00 86 CYS A O 8
ATOM 12614 N N . ARG A 1 89 ? -4.179 -2.137 -10.013 1.00 0.00 87 ARG A N 8
ATOM 12615 C CA . ARG A 1 89 ? -4.207 -2.973 -11.189 1.00 0.00 87 ARG A CA 8
ATOM 12616 C C . ARG A 1 89 ? -5.182 -4.094 -10.914 1.00 0.00 87 ARG A C 8
ATOM 12617 O O . ARG A 1 89 ? -4.852 -5.116 -10.310 1.00 0.00 87 ARG A O 8
ATOM 12638 N N . LYS A 1 90 ? -6.399 -3.842 -11.341 1.00 0.00 88 LYS A N 8
ATOM 12639 C CA . LYS A 1 90 ? -7.572 -4.513 -10.829 1.00 0.00 88 LYS A CA 8
ATOM 12640 C C . LYS A 1 90 ? -7.759 -5.899 -11.436 1.00 0.00 88 LYS A C 8
ATOM 12641 O O . LYS A 1 90 ? -7.687 -6.906 -10.728 1.00 0.00 88 LYS A O 8
ATOM 12660 N N . ASP A 1 91 ? -7.991 -5.953 -12.738 1.00 0.00 89 ASP A N 8
ATOM 12661 C CA . ASP A 1 91 ? -8.253 -7.223 -13.402 1.00 0.00 89 ASP A CA 8
ATOM 12662 C C . ASP A 1 91 ? -6.966 -8.009 -13.588 1.00 0.00 89 ASP A C 8
ATOM 12663 O O . ASP A 1 91 ? -6.971 -9.243 -13.563 1.00 0.00 89 ASP A O 8
ATOM 12672 N N . ASP A 1 92 ? -5.865 -7.292 -13.761 1.00 0.00 90 ASP A N 8
ATOM 12673 C CA . ASP A 1 92 ? -4.548 -7.912 -13.850 1.00 0.00 90 ASP A CA 8
ATOM 12674 C C . ASP A 1 92 ? -3.475 -6.856 -13.620 1.00 0.00 90 ASP A C 8
ATOM 12675 O O . ASP A 1 92 ? -3.642 -5.702 -14.014 1.00 0.00 90 ASP A O 8
ATOM 12684 N N . ASP A 1 93 ? -2.387 -7.244 -12.974 1.00 0.00 91 ASP A N 8
ATOM 12685 C CA . ASP A 1 93 ? -1.289 -6.323 -12.709 1.00 0.00 91 ASP A CA 8
ATOM 12686 C C . ASP A 1 93 ? -0.148 -6.543 -13.696 1.00 0.00 91 ASP A C 8
ATOM 12687 O O . ASP A 1 93 ? 0.803 -5.760 -13.737 1.00 0.00 91 ASP A O 8
ATOM 12696 N N . ASP A 1 94 ? -0.265 -7.611 -14.481 1.00 0.00 92 ASP A N 8
ATOM 12697 C CA . ASP A 1 94 ? 0.664 -7.919 -15.573 1.00 0.00 92 ASP A CA 8
ATOM 12698 C C . ASP A 1 94 ? 2.064 -8.294 -15.079 1.00 0.00 92 ASP A C 8
ATOM 12699 O O . ASP A 1 94 ? 2.423 -9.472 -15.055 1.00 0.00 92 ASP A O 8
ATOM 12708 N N . ASP A 1 95 ? 2.844 -7.301 -14.679 1.00 0.00 93 ASP A N 8
ATOM 12709 C CA . ASP A 1 95 ? 4.252 -7.513 -14.349 1.00 0.00 93 ASP A CA 8
ATOM 12710 C C . ASP A 1 95 ? 4.707 -6.458 -13.335 1.00 0.00 93 ASP A C 8
ATOM 12711 O O . ASP A 1 95 ? 3.881 -5.894 -12.615 1.00 0.00 93 ASP A O 8
ATOM 12720 N N . ASP A 1 96 ? 6.005 -6.189 -13.287 1.00 0.00 94 ASP A N 8
ATOM 12721 C CA . ASP A 1 96 ? 6.565 -5.203 -12.367 1.00 0.00 94 ASP A CA 8
ATOM 12722 C C . ASP A 1 96 ? 6.350 -3.796 -12.929 1.00 0.00 94 ASP A C 8
ATOM 12723 O O . ASP A 1 96 ? 5.496 -3.590 -13.797 1.00 0.00 94 ASP A O 8
ATOM 12732 N N . GLY A 1 97 ? 7.133 -2.838 -12.452 1.00 0.00 95 GLY A N 8
ATOM 12733 C CA . GLY A 1 97 ? 7.004 -1.472 -12.919 1.00 0.00 95 GLY A CA 8
ATOM 12734 C C . GLY A 1 97 ? 5.738 -0.806 -12.419 1.00 0.00 95 GLY A C 8
ATOM 12735 O O . GLY A 1 97 ? 4.717 -0.792 -13.110 1.00 0.00 95 GLY A O 8
ATOM 12739 N N . TYR A 1 98 ? 5.801 -0.266 -11.213 1.00 0.00 96 TYR A N 8
ATOM 12740 C CA . TYR A 1 98 ? 4.678 0.458 -10.641 1.00 0.00 96 TYR A CA 8
ATOM 12741 C C . TYR A 1 98 ? 5.082 1.902 -10.416 1.00 0.00 96 TYR A C 8
ATOM 12742 O O . TYR A 1 98 ? 6.137 2.124 -9.793 1.00 0.00 96 TYR A O 8
ATOM 12761 N N . GLY A 1 1 ? 8.576 6.631 6.099 1.00 0.00 -1 GLY A N 9
ATOM 12762 C CA . GLY A 1 1 ? 7.982 5.733 5.084 1.00 0.00 -1 GLY A CA 9
ATOM 12763 C C . GLY A 1 1 ? 8.693 4.395 5.012 1.00 0.00 -1 GLY A C 9
ATOM 12764 O O . GLY A 1 1 ? 8.553 3.563 5.905 1.00 0.00 -1 GLY A O 9
ATOM 12770 N N . SER A 1 2 ? 9.455 4.186 3.947 1.00 0.00 0 SER A N 9
ATOM 12771 C CA . SER A 1 2 ? 10.175 2.938 3.756 1.00 0.00 0 SER A CA 9
ATOM 12772 C C . SER A 1 2 ? 11.487 2.933 4.535 1.00 0.00 0 SER A C 9
ATOM 12773 O O . SER A 1 2 ? 12.527 3.344 4.027 1.00 0.00 0 SER A O 9
ATOM 12781 N N . LEU A 1 3 ? 11.410 2.526 5.792 1.00 0.00 1 LEU A N 9
ATOM 12782 C CA . LEU A 1 3 ? 12.600 2.231 6.581 1.00 0.00 1 LEU A CA 9
ATOM 12783 C C . LEU A 1 3 ? 12.589 0.759 6.911 1.00 0.00 1 LEU A C 9
ATOM 12784 O O . LEU A 1 3 ? 11.910 0.340 7.849 1.00 0.00 1 LEU A O 9
ATOM 12800 N N . ILE A 1 4 ? 13.306 -0.043 6.148 1.00 0.00 2 ILE A N 9
ATOM 12801 C CA . ILE A 1 4 ? 13.230 -1.472 6.363 1.00 0.00 2 ILE A CA 9
ATOM 12802 C C . ILE A 1 4 ? 14.382 -2.239 5.707 1.00 0.00 2 ILE A C 9
ATOM 12803 O O . ILE A 1 4 ? 14.690 -3.355 6.117 1.00 0.00 2 ILE A O 9
ATOM 12819 N N . LEU A 1 5 ? 15.039 -1.640 4.719 1.00 0.00 3 LEU A N 9
ATOM 12820 C CA . LEU A 1 5 ? 16.143 -2.313 4.035 1.00 0.00 3 LEU A CA 9
ATOM 12821 C C . LEU A 1 5 ? 17.463 -1.585 4.221 1.00 0.00 3 LEU A C 9
ATOM 12822 O O . LEU A 1 5 ? 18.485 -2.036 3.702 1.00 0.00 3 LEU A O 9
ATOM 12838 N N . ASP A 1 6 ? 17.440 -0.480 4.976 1.00 0.00 4 ASP A N 9
ATOM 12839 C CA . ASP A 1 6 ? 18.636 0.341 5.233 1.00 0.00 4 ASP A CA 9
ATOM 12840 C C . ASP A 1 6 ? 19.121 1.021 3.953 1.00 0.00 4 ASP A C 9
ATOM 12841 O O . ASP A 1 6 ? 19.158 2.247 3.855 1.00 0.00 4 ASP A O 9
ATOM 12850 N N . GLY A 1 7 ? 19.503 0.203 2.993 1.00 0.00 5 GLY A N 9
ATOM 12851 C CA . GLY A 1 7 ? 19.911 0.676 1.698 1.00 0.00 5 GLY A CA 9
ATOM 12852 C C . GLY A 1 7 ? 20.042 -0.477 0.730 1.00 0.00 5 GLY A C 9
ATOM 12853 O O . GLY A 1 7 ? 21.138 -0.750 0.233 1.00 0.00 5 GLY A O 9
ATOM 12857 N N . ASP A 1 8 ? 18.921 -1.173 0.503 1.00 0.00 6 ASP A N 9
ATOM 12858 C CA . ASP A 1 8 ? 18.858 -2.314 -0.427 1.00 0.00 6 ASP A CA 9
ATOM 12859 C C . ASP A 1 8 ? 19.480 -3.569 0.197 1.00 0.00 6 ASP A C 9
ATOM 12860 O O . ASP A 1 8 ? 19.895 -4.498 -0.497 1.00 0.00 6 ASP A O 9
ATOM 12869 N N . LEU A 1 9 ? 19.522 -3.602 1.519 1.00 0.00 7 LEU A N 9
ATOM 12870 C CA . LEU A 1 9 ? 19.967 -4.789 2.234 1.00 0.00 7 LEU A CA 9
ATOM 12871 C C . LEU A 1 9 ? 18.736 -5.569 2.676 1.00 0.00 7 LEU A C 9
ATOM 12872 O O . LEU A 1 9 ? 17.891 -5.024 3.379 1.00 0.00 7 LEU A O 9
ATOM 12888 N N . LEU A 1 10 ? 18.656 -6.837 2.259 1.00 0.00 8 LEU A N 9
ATOM 12889 C CA . LEU A 1 10 ? 17.428 -7.642 2.363 1.00 0.00 8 LEU A CA 9
ATOM 12890 C C . LEU A 1 10 ? 16.681 -7.444 3.685 1.00 0.00 8 LEU A C 9
ATOM 12891 O O . LEU A 1 10 ? 15.582 -6.905 3.680 1.00 0.00 8 LEU A O 9
ATOM 12907 N N . LYS A 1 11 ? 17.277 -7.871 4.800 1.00 0.00 9 LYS A N 9
ATOM 12908 C CA . LYS A 1 11 ? 16.679 -7.711 6.134 1.00 0.00 9 LYS A CA 9
ATOM 12909 C C . LYS A 1 11 ? 15.384 -8.513 6.305 1.00 0.00 9 LYS A C 9
ATOM 12910 O O . LYS A 1 11 ? 15.346 -9.480 7.071 1.00 0.00 9 LYS A O 9
ATOM 12929 N N . ASP A 1 12 ? 14.338 -8.111 5.583 1.00 0.00 10 ASP A N 9
ATOM 12930 C CA . ASP A 1 12 ? 12.986 -8.619 5.808 1.00 0.00 10 ASP A CA 9
ATOM 12931 C C . ASP A 1 12 ? 12.914 -10.133 5.637 1.00 0.00 10 ASP A C 9
ATOM 12932 O O . ASP A 1 12 ? 12.469 -10.837 6.546 1.00 0.00 10 ASP A O 9
ATOM 12941 N N . LYS A 1 13 ? 13.371 -10.625 4.487 1.00 0.00 11 LYS A N 9
ATOM 12942 C CA . LYS A 1 13 ? 13.349 -12.050 4.180 1.00 0.00 11 LYS A CA 9
ATOM 12943 C C . LYS A 1 13 ? 11.945 -12.628 4.357 1.00 0.00 11 LYS A C 9
ATOM 12944 O O . LYS A 1 13 ? 11.774 -13.703 4.937 1.00 0.00 11 LYS A O 9
ATOM 12963 N N . LEU A 1 14 ? 10.945 -11.902 3.865 1.00 0.00 12 LEU A N 9
ATOM 12964 C CA . LEU A 1 14 ? 9.568 -12.383 3.881 1.00 0.00 12 LEU A CA 9
ATOM 12965 C C . LEU A 1 14 ? 9.433 -13.631 3.023 1.00 0.00 12 LEU A C 9
ATOM 12966 O O . LEU A 1 14 ? 9.549 -14.746 3.529 1.00 0.00 12 LEU A O 9
ATOM 12982 N N . LYS A 1 15 ? 9.202 -13.435 1.723 1.00 0.00 13 LYS A N 9
ATOM 12983 C CA . LYS A 1 15 ? 9.114 -14.542 0.777 1.00 0.00 13 LYS A CA 9
ATOM 12984 C C . LYS A 1 15 ? 8.075 -15.551 1.251 1.00 0.00 13 LYS A C 9
ATOM 12985 O O . LYS A 1 15 ? 8.391 -16.711 1.531 1.00 0.00 13 LYS A O 9
ATOM 13004 N N . LEU A 1 16 ? 6.838 -15.093 1.355 1.00 0.00 14 LEU A N 9
ATOM 13005 C CA . LEU A 1 16 ? 5.771 -15.876 1.960 1.00 0.00 14 LEU A CA 9
ATOM 13006 C C . LEU A 1 16 ? 4.508 -15.804 1.108 1.00 0.00 14 LEU A C 9
ATOM 13007 O O . LEU A 1 16 ? 4.476 -15.090 0.104 1.00 0.00 14 LEU A O 9
ATOM 13023 N N . PRO A 1 17 ? 3.460 -16.566 1.476 1.00 0.00 15 PRO A N 9
ATOM 13024 C CA . PRO A 1 17 ? 2.105 -16.374 0.938 1.00 0.00 15 PRO A CA 9
ATOM 13025 C C . PRO A 1 17 ? 1.549 -15.005 1.326 1.00 0.00 15 PRO A C 9
ATOM 13026 O O . PRO A 1 17 ? 2.303 -14.050 1.515 1.00 0.00 15 PRO A O 9
ATOM 13037 N N . VAL A 1 18 ? 0.236 -14.895 1.405 1.00 0.00 16 VAL A N 9
ATOM 13038 C CA . VAL A 1 18 ? -0.385 -13.657 1.863 1.00 0.00 16 VAL A CA 9
ATOM 13039 C C . VAL A 1 18 ? 0.100 -13.321 3.265 1.00 0.00 16 VAL A C 9
ATOM 13040 O O . VAL A 1 18 ? -0.279 -13.955 4.252 1.00 0.00 16 VAL A O 9
ATOM 13053 N N . ILE A 1 19 ? 0.955 -12.325 3.321 1.00 0.00 17 ILE A N 9
ATOM 13054 C CA . ILE A 1 19 ? 1.556 -11.864 4.553 1.00 0.00 17 ILE A CA 9
ATOM 13055 C C . ILE A 1 19 ? 0.485 -11.231 5.436 1.00 0.00 17 ILE A C 9
ATOM 13056 O O . ILE A 1 19 ? -0.557 -10.799 4.933 1.00 0.00 17 ILE A O 9
ATOM 13072 N N . ASP A 1 20 ? 0.736 -11.198 6.742 1.00 0.00 18 ASP A N 9
ATOM 13073 C CA . ASP A 1 20 ? -0.226 -10.683 7.708 1.00 0.00 18 ASP A CA 9
ATOM 13074 C C . ASP A 1 20 ? -0.766 -9.329 7.278 1.00 0.00 18 ASP A C 9
ATOM 13075 O O . ASP A 1 20 ? -0.012 -8.442 6.874 1.00 0.00 18 ASP A O 9
ATOM 13084 N N . ASN A 1 21 ? -2.078 -9.180 7.349 1.00 0.00 19 ASN A N 9
ATOM 13085 C CA . ASN A 1 21 ? -2.721 -7.925 6.988 1.00 0.00 19 ASN A CA 9
ATOM 13086 C C . ASN A 1 21 ? -2.342 -6.847 7.991 1.00 0.00 19 ASN A C 9
ATOM 13087 O O . ASN A 1 21 ? -2.346 -5.668 7.671 1.00 0.00 19 ASN A O 9
ATOM 13098 N N . LEU A 1 22 ? -2.002 -7.273 9.202 1.00 0.00 20 LEU A N 9
ATOM 13099 C CA . LEU A 1 22 ? -1.481 -6.385 10.228 1.00 0.00 20 LEU A CA 9
ATOM 13100 C C . LEU A 1 22 ? -0.149 -5.799 9.766 1.00 0.00 20 LEU A C 9
ATOM 13101 O O . LEU A 1 22 ? 0.059 -4.587 9.807 1.00 0.00 20 LEU A O 9
ATOM 13117 N N . PHE A 1 23 ? 0.745 -6.680 9.325 1.00 0.00 21 PHE A N 9
ATOM 13118 C CA . PHE A 1 23 ? 2.042 -6.274 8.794 1.00 0.00 21 PHE A CA 9
ATOM 13119 C C . PHE A 1 23 ? 1.842 -5.353 7.597 1.00 0.00 21 PHE A C 9
ATOM 13120 O O . PHE A 1 23 ? 2.572 -4.376 7.413 1.00 0.00 21 PHE A O 9
ATOM 13137 N N . GLY A 1 24 ? 0.839 -5.673 6.792 1.00 0.00 22 GLY A N 9
ATOM 13138 C CA . GLY A 1 24 ? 0.478 -4.820 5.684 1.00 0.00 22 GLY A CA 9
ATOM 13139 C C . GLY A 1 24 ? -0.020 -3.481 6.169 1.00 0.00 22 GLY A C 9
ATOM 13140 O O . GLY A 1 24 ? 0.404 -2.441 5.683 1.00 0.00 22 GLY A O 9
ATOM 13144 N N . LYS A 1 25 ? -0.912 -3.514 7.150 1.00 0.00 23 LYS A N 9
ATOM 13145 C CA . LYS A 1 25 ? -1.442 -2.309 7.756 1.00 0.00 23 LYS A CA 9
ATOM 13146 C C . LYS A 1 25 ? -0.321 -1.415 8.264 1.00 0.00 23 LYS A C 9
ATOM 13147 O O . LYS A 1 25 ? -0.413 -0.198 8.166 1.00 0.00 23 LYS A O 9
ATOM 13166 N N . GLU A 1 26 ? 0.732 -2.029 8.791 1.00 0.00 24 GLU A N 9
ATOM 13167 C CA . GLU A 1 26 ? 1.909 -1.316 9.237 1.00 0.00 24 GLU A CA 9
ATOM 13168 C C . GLU A 1 26 ? 2.558 -0.544 8.098 1.00 0.00 24 GLU A C 9
ATOM 13169 O O . GLU A 1 26 ? 2.910 0.623 8.249 1.00 0.00 24 GLU A O 9
ATOM 13181 N N . LEU A 1 27 ? 2.721 -1.216 6.968 1.00 0.00 25 LEU A N 9
ATOM 13182 C CA . LEU A 1 27 ? 3.213 -0.584 5.750 1.00 0.00 25 LEU A CA 9
ATOM 13183 C C . LEU A 1 27 ? 2.385 0.661 5.421 1.00 0.00 25 LEU A C 9
ATOM 13184 O O . LEU A 1 27 ? 2.883 1.793 5.448 1.00 0.00 25 LEU A O 9
ATOM 13200 N N . LEU A 1 28 ? 1.102 0.431 5.144 1.00 0.00 26 LEU A N 9
ATOM 13201 C CA . LEU A 1 28 ? 0.189 1.490 4.719 1.00 0.00 26 LEU A CA 9
ATOM 13202 C C . LEU A 1 28 ? 0.085 2.583 5.769 1.00 0.00 26 LEU A C 9
ATOM 13203 O O . LEU A 1 28 ? -0.104 3.747 5.446 1.00 0.00 26 LEU A O 9
ATOM 13219 N N . ASP A 1 29 ? 0.208 2.187 7.022 1.00 0.00 27 ASP A N 9
ATOM 13220 C CA . ASP A 1 29 ? 0.131 3.114 8.151 1.00 0.00 27 ASP A CA 9
ATOM 13221 C C . ASP A 1 29 ? 1.205 4.188 8.056 1.00 0.00 27 ASP A C 9
ATOM 13222 O O . ASP A 1 29 ? 0.953 5.362 8.331 1.00 0.00 27 ASP A O 9
ATOM 13231 N N . LYS A 1 30 ? 2.397 3.787 7.647 1.00 0.00 28 LYS A N 9
ATOM 13232 C CA . LYS A 1 30 ? 3.520 4.708 7.553 1.00 0.00 28 LYS A CA 9
ATOM 13233 C C . LYS A 1 30 ? 3.373 5.604 6.329 1.00 0.00 28 LYS A C 9
ATOM 13234 O O . LYS A 1 30 ? 3.784 6.764 6.341 1.00 0.00 28 LYS A O 9
ATOM 13253 N N . PHE A 1 31 ? 2.772 5.065 5.276 1.00 0.00 29 PHE A N 9
ATOM 13254 C CA . PHE A 1 31 ? 2.575 5.821 4.042 1.00 0.00 29 PHE A CA 9
ATOM 13255 C C . PHE A 1 31 ? 1.188 6.435 3.986 1.00 0.00 29 PHE A C 9
ATOM 13256 O O . PHE A 1 31 ? 0.786 6.984 2.965 1.00 0.00 29 PHE A O 9
ATOM 13273 N N . GLN A 1 32 ? 0.471 6.345 5.094 1.00 0.00 30 GLN A N 9
ATOM 13274 C CA . GLN A 1 32 ? -0.861 6.871 5.208 1.00 0.00 30 GLN A CA 9
ATOM 13275 C C . GLN A 1 32 ? -0.908 8.342 4.821 1.00 0.00 30 GLN A C 9
ATOM 13276 O O . GLN A 1 32 ? -1.836 8.788 4.154 1.00 0.00 30 GLN A O 9
ATOM 13290 N N . ASP A 1 33 ? 0.115 9.081 5.225 1.00 0.00 31 ASP A N 9
ATOM 13291 C CA . ASP A 1 33 ? 0.218 10.496 4.901 1.00 0.00 31 ASP A CA 9
ATOM 13292 C C . ASP A 1 33 ? 0.360 10.694 3.399 1.00 0.00 31 ASP A C 9
ATOM 13293 O O . ASP A 1 33 ? -0.239 11.598 2.823 1.00 0.00 31 ASP A O 9
ATOM 13302 N N . ASP A 1 34 ? 1.136 9.823 2.767 1.00 0.00 32 ASP A N 9
ATOM 13303 C CA . ASP A 1 34 ? 1.426 9.939 1.343 1.00 0.00 32 ASP A CA 9
ATOM 13304 C C . ASP A 1 34 ? 0.231 9.475 0.524 1.00 0.00 32 ASP A C 9
ATOM 13305 O O . ASP A 1 34 ? -0.101 10.060 -0.501 1.00 0.00 32 ASP A O 9
ATOM 13314 N N . ILE A 1 35 ? -0.417 8.425 0.999 1.00 0.00 33 ILE A N 9
ATOM 13315 C CA . ILE A 1 35 ? -1.629 7.915 0.375 1.00 0.00 33 ILE A CA 9
ATOM 13316 C C . ILE A 1 35 ? -2.774 8.913 0.547 1.00 0.00 33 ILE A C 9
ATOM 13317 O O . ILE A 1 35 ? -3.694 8.980 -0.264 1.00 0.00 33 ILE A O 9
ATOM 13333 N N . LYS A 1 36 ? -2.695 9.711 1.594 1.00 0.00 34 LYS A N 9
ATOM 13334 C CA . LYS A 1 36 ? -3.683 10.742 1.844 1.00 0.00 34 LYS A CA 9
ATOM 13335 C C . LYS A 1 36 ? -3.345 11.985 1.041 1.00 0.00 34 LYS A C 9
ATOM 13336 O O . LYS A 1 36 ? -4.215 12.774 0.678 1.00 0.00 34 LYS A O 9
ATOM 13355 N N . ASP A 1 37 ? -2.070 12.152 0.781 1.00 0.00 35 ASP A N 9
ATOM 13356 C CA . ASP A 1 37 ? -1.605 13.202 -0.106 1.00 0.00 35 ASP A CA 9
ATOM 13357 C C . ASP A 1 37 ? -1.981 12.880 -1.549 1.00 0.00 35 ASP A C 9
ATOM 13358 O O . ASP A 1 37 ? -2.503 13.723 -2.276 1.00 0.00 35 ASP A O 9
ATOM 13367 N N . LYS A 1 38 ? -1.728 11.638 -1.945 1.00 0.00 36 LYS A N 9
ATOM 13368 C CA . LYS A 1 38 ? -1.972 11.195 -3.310 1.00 0.00 36 LYS A CA 9
ATOM 13369 C C . LYS A 1 38 ? -3.448 10.917 -3.586 1.00 0.00 36 LYS A C 9
ATOM 13370 O O . LYS A 1 38 ? -3.953 11.234 -4.660 1.00 0.00 36 LYS A O 9
ATOM 13389 N N . TYR A 1 39 ? -4.138 10.321 -2.626 1.00 0.00 37 TYR A N 9
ATOM 13390 C CA . TYR A 1 39 ? -5.550 9.990 -2.798 1.00 0.00 37 TYR A CA 9
ATOM 13391 C C . TYR A 1 39 ? -6.416 10.784 -1.834 1.00 0.00 37 TYR A C 9
ATOM 13392 O O . TYR A 1 39 ? -7.430 11.371 -2.215 1.00 0.00 37 TYR A O 9
ATOM 13410 N N . GLY A 1 40 ? -6.007 10.786 -0.579 1.00 0.00 38 GLY A N 9
ATOM 13411 C CA . GLY A 1 40 ? -6.828 11.351 0.473 1.00 0.00 38 GLY A CA 9
ATOM 13412 C C . GLY A 1 40 ? -7.468 10.266 1.314 1.00 0.00 38 GLY A C 9
ATOM 13413 O O . GLY A 1 40 ? -8.625 10.375 1.715 1.00 0.00 38 GLY A O 9
ATOM 13417 N N . VAL A 1 41 ? -6.709 9.211 1.575 1.00 0.00 39 VAL A N 9
ATOM 13418 C CA . VAL A 1 41 ? -7.217 8.057 2.292 1.00 0.00 39 VAL A CA 9
ATOM 13419 C C . VAL A 1 41 ? -6.610 7.976 3.689 1.00 0.00 39 VAL A C 9
ATOM 13420 O O . VAL A 1 41 ? -5.481 8.407 3.910 1.00 0.00 39 VAL A O 9
ATOM 13433 N N . ASP A 1 42 ? -7.361 7.403 4.617 1.00 0.00 40 ASP A N 9
ATOM 13434 C CA . ASP A 1 42 ? -6.901 7.212 5.991 1.00 0.00 40 ASP A CA 9
ATOM 13435 C C . ASP A 1 42 ? -6.264 5.828 6.146 1.00 0.00 40 ASP A C 9
ATOM 13436 O O . ASP A 1 42 ? -5.958 5.385 7.250 1.00 0.00 40 ASP A O 9
ATOM 13445 N N . THR A 1 43 ? -6.039 5.183 4.999 1.00 0.00 41 THR A N 9
ATOM 13446 C CA . THR A 1 43 ? -5.579 3.784 4.872 1.00 0.00 41 THR A CA 9
ATOM 13447 C C . THR A 1 43 ? -6.478 2.760 5.583 1.00 0.00 41 THR A C 9
ATOM 13448 O O . THR A 1 43 ? -6.514 1.596 5.198 1.00 0.00 41 THR A O 9
ATOM 13459 N N . LYS A 1 44 ? -7.209 3.197 6.597 1.00 0.00 42 LYS A N 9
ATOM 13460 C CA . LYS A 1 44 ? -8.103 2.338 7.344 1.00 0.00 42 LYS A CA 9
ATOM 13461 C C . LYS A 1 44 ? -9.340 1.999 6.512 1.00 0.00 42 LYS A C 9
ATOM 13462 O O . LYS A 1 44 ? -10.104 1.092 6.842 1.00 0.00 42 LYS A O 9
ATOM 13481 N N . ASP A 1 45 ? -9.510 2.730 5.420 1.00 0.00 43 ASP A N 9
ATOM 13482 C CA . ASP A 1 45 ? -10.614 2.502 4.498 1.00 0.00 43 ASP A CA 9
ATOM 13483 C C . ASP A 1 45 ? -10.239 1.387 3.554 1.00 0.00 43 ASP A C 9
ATOM 13484 O O . ASP A 1 45 ? -11.037 0.500 3.249 1.00 0.00 43 ASP A O 9
ATOM 13493 N N . LEU A 1 46 ? -8.998 1.459 3.108 1.00 0.00 44 LEU A N 9
ATOM 13494 C CA . LEU A 1 46 ? -8.418 0.461 2.233 1.00 0.00 44 LEU A CA 9
ATOM 13495 C C . LEU A 1 46 ? -8.391 -0.893 2.920 1.00 0.00 44 LEU A C 9
ATOM 13496 O O . LEU A 1 46 ? -7.600 -1.117 3.838 1.00 0.00 44 LEU A O 9
ATOM 13512 N N . LYS A 1 47 ? -9.272 -1.783 2.503 1.00 0.00 45 LYS A N 9
ATOM 13513 C CA . LYS A 1 47 ? -9.289 -3.126 3.045 1.00 0.00 45 LYS A CA 9
ATOM 13514 C C . LYS A 1 47 ? -8.208 -3.956 2.382 1.00 0.00 45 LYS A C 9
ATOM 13515 O O . LYS A 1 47 ? -8.245 -4.187 1.174 1.00 0.00 45 LYS A O 9
ATOM 13534 N N . ILE A 1 48 ? -7.249 -4.399 3.169 1.00 0.00 46 ILE A N 9
ATOM 13535 C CA . ILE A 1 48 ? -6.123 -5.136 2.636 1.00 0.00 46 ILE A CA 9
ATOM 13536 C C . ILE A 1 48 ? -6.534 -6.546 2.240 1.00 0.00 46 ILE A C 9
ATOM 13537 O O . ILE A 1 48 ? -7.174 -7.268 3.003 1.00 0.00 46 ILE A O 9
ATOM 13553 N N . LEU A 1 49 ? -6.197 -6.901 1.017 1.00 0.00 47 LEU A N 9
ATOM 13554 C CA . LEU A 1 49 ? -6.543 -8.191 0.456 1.00 0.00 47 LEU A CA 9
ATOM 13555 C C . LEU A 1 49 ? -5.366 -9.139 0.578 1.00 0.00 47 LEU A C 9
ATOM 13556 O O . LEU A 1 49 ? -5.488 -10.255 1.080 1.00 0.00 47 LEU A O 9
ATOM 13572 N N . LYS A 1 50 ? -4.221 -8.671 0.114 1.00 0.00 48 LYS A N 9
ATOM 13573 C CA . LYS A 1 50 ? -3.041 -9.497 0.020 1.00 0.00 48 LYS A CA 9
ATOM 13574 C C . LYS A 1 50 ? -1.796 -8.679 0.312 1.00 0.00 48 LYS A C 9
ATOM 13575 O O . LYS A 1 50 ? -1.353 -7.887 -0.522 1.00 0.00 48 LYS A O 9
ATOM 13594 N N . THR A 1 51 ? -1.265 -8.842 1.509 1.00 0.00 49 THR A N 9
ATOM 13595 C CA . THR A 1 51 ? 0.022 -8.272 1.845 1.00 0.00 49 THR A CA 9
ATOM 13596 C C . THR A 1 51 ? 1.108 -9.155 1.258 1.00 0.00 49 THR A C 9
ATOM 13597 O O . THR A 1 51 ? 1.146 -10.355 1.530 1.00 0.00 49 THR A O 9
ATOM 13608 N N . SER A 1 52 ? 1.952 -8.597 0.416 1.00 0.00 50 SER A N 9
ATOM 13609 C CA . SER A 1 52 ? 3.020 -9.372 -0.181 1.00 0.00 50 SER A CA 9
ATOM 13610 C C . SER A 1 52 ? 4.194 -8.480 -0.549 1.00 0.00 50 SER A C 9
ATOM 13611 O O . SER A 1 52 ? 4.180 -7.275 -0.290 1.00 0.00 50 SER A O 9
ATOM 13619 N N . GLU A 1 53 ? 5.208 -9.084 -1.145 1.00 0.00 51 GLU A N 9
ATOM 13620 C CA . GLU A 1 53 ? 6.363 -8.359 -1.628 1.00 0.00 51 GLU A CA 9
ATOM 13621 C C . GLU A 1 53 ? 7.133 -9.218 -2.621 1.00 0.00 51 GLU A C 9
ATOM 13622 O O . GLU A 1 53 ? 6.951 -10.435 -2.666 1.00 0.00 51 GLU A O 9
ATOM 13634 N N . ASP A 1 54 ? 7.962 -8.582 -3.429 1.00 0.00 52 ASP A N 9
ATOM 13635 C CA . ASP A 1 54 ? 8.731 -9.284 -4.449 1.00 0.00 52 ASP A CA 9
ATOM 13636 C C . ASP A 1 54 ? 10.177 -9.427 -3.995 1.00 0.00 52 ASP A C 9
ATOM 13637 O O . ASP A 1 54 ? 10.558 -10.427 -3.389 1.00 0.00 52 ASP A O 9
ATOM 13646 N N . LYS A 1 55 ? 10.971 -8.407 -4.269 1.00 0.00 53 LYS A N 9
ATOM 13647 C CA . LYS A 1 55 ? 12.332 -8.339 -3.768 1.00 0.00 53 LYS A CA 9
ATOM 13648 C C . LYS A 1 55 ? 12.570 -6.974 -3.148 1.00 0.00 53 LYS A C 9
ATOM 13649 O O . LYS A 1 55 ? 12.471 -6.807 -1.939 1.00 0.00 53 LYS A O 9
ATOM 13668 N N . ARG A 1 56 ? 12.813 -5.982 -3.983 1.00 0.00 54 ARG A N 9
ATOM 13669 C CA . ARG A 1 56 ? 13.050 -4.626 -3.507 1.00 0.00 54 ARG A CA 9
ATOM 13670 C C . ARG A 1 56 ? 11.738 -3.865 -3.365 1.00 0.00 54 ARG A C 9
ATOM 13671 O O . ARG A 1 56 ? 11.727 -2.638 -3.253 1.00 0.00 54 ARG A O 9
ATOM 13692 N N . PHE A 1 57 ? 10.629 -4.594 -3.340 1.00 0.00 55 PHE A N 9
ATOM 13693 C CA . PHE A 1 57 ? 9.316 -3.967 -3.433 1.00 0.00 55 PHE A CA 9
ATOM 13694 C C . PHE A 1 57 ? 8.280 -4.692 -2.584 1.00 0.00 55 PHE A C 9
ATOM 13695 O O . PHE A 1 57 ? 8.223 -5.919 -2.586 1.00 0.00 55 PHE A O 9
ATOM 13712 N N . TYR A 1 58 ? 7.478 -3.924 -1.861 1.00 0.00 56 TYR A N 9
ATOM 13713 C CA . TYR A 1 58 ? 6.292 -4.443 -1.192 1.00 0.00 56 TYR A CA 9
ATOM 13714 C C . TYR A 1 58 ? 5.076 -4.232 -2.077 1.00 0.00 56 TYR A C 9
ATOM 13715 O O . TYR A 1 58 ? 5.042 -3.298 -2.880 1.00 0.00 56 TYR A O 9
ATOM 13733 N N . TYR A 1 59 ? 4.089 -5.100 -1.937 1.00 0.00 57 TYR A N 9
ATOM 13734 C CA . TYR A 1 59 ? 2.863 -4.996 -2.713 1.00 0.00 57 TYR A CA 9
ATOM 13735 C C . TYR A 1 59 ? 1.656 -5.271 -1.833 1.00 0.00 57 TYR A C 9
ATOM 13736 O O . TYR A 1 59 ? 1.437 -6.404 -1.402 1.00 0.00 57 TYR A O 9
ATOM 13754 N N . VAL A 1 60 ? 0.884 -4.235 -1.555 1.00 0.00 58 VAL A N 9
ATOM 13755 C CA . VAL A 1 60 ? -0.328 -4.392 -0.768 1.00 0.00 58 VAL A CA 9
ATOM 13756 C C . VAL A 1 60 ? -1.557 -4.175 -1.636 1.00 0.00 58 VAL A C 9
ATOM 13757 O O . VAL A 1 60 ? -1.838 -3.054 -2.055 1.00 0.00 58 VAL A O 9
ATOM 13770 N N . SER A 1 61 ? -2.273 -5.248 -1.916 1.00 0.00 59 SER A N 9
ATOM 13771 C CA . SER A 1 61 ? -3.502 -5.158 -2.682 1.00 0.00 59 SER A CA 9
ATOM 13772 C C . SER A 1 61 ? -4.652 -4.805 -1.742 1.00 0.00 59 SER A C 9
ATOM 13773 O O . SER A 1 61 ? -4.798 -5.420 -0.685 1.00 0.00 59 SER A O 9
ATOM 13781 N N . VAL A 1 62 ? -5.444 -3.805 -2.108 1.00 0.00 60 VAL A N 9
ATOM 13782 C CA . VAL A 1 62 ? -6.502 -3.300 -1.237 1.00 0.00 60 VAL A CA 9
ATOM 13783 C C . VAL A 1 62 ? -7.808 -3.074 -1.990 1.00 0.00 60 VAL A C 9
ATOM 13784 O O . VAL A 1 62 ? -7.810 -2.738 -3.173 1.00 0.00 60 VAL A O 9
ATOM 13797 N N . ASP A 1 63 ? -8.914 -3.261 -1.283 1.00 0.00 61 ASP A N 9
ATOM 13798 C CA . ASP A 1 63 ? -10.236 -2.942 -1.803 1.00 0.00 61 ASP A CA 9
ATOM 13799 C C . ASP A 1 63 ? -10.573 -1.501 -1.443 1.00 0.00 61 ASP A C 9
ATOM 13800 O O . ASP A 1 63 ? -10.715 -1.168 -0.265 1.00 0.00 61 ASP A O 9
ATOM 13809 N N . ALA A 1 64 ? -10.662 -0.642 -2.450 1.00 0.00 62 ALA A N 9
ATOM 13810 C CA . ALA A 1 64 ? -10.861 0.780 -2.206 1.00 0.00 62 ALA A CA 9
ATOM 13811 C C . ALA A 1 64 ? -12.302 1.201 -2.460 1.00 0.00 62 ALA A C 9
ATOM 13812 O O . ALA A 1 64 ? -12.999 1.636 -1.543 1.00 0.00 62 ALA A O 9
ATOM 13819 N N . GLY A 1 65 ? -12.743 1.081 -3.706 1.00 0.00 63 GLY A N 9
ATOM 13820 C CA . GLY A 1 65 ? -14.091 1.483 -4.053 1.00 0.00 63 GLY A CA 9
ATOM 13821 C C . GLY A 1 65 ? -15.099 0.389 -3.780 1.00 0.00 63 GLY A C 9
ATOM 13822 O O . GLY A 1 65 ? -15.122 -0.185 -2.692 1.00 0.00 63 GLY A O 9
ATOM 13826 N N . ASP A 1 66 ? -15.934 0.096 -4.763 1.00 0.00 64 ASP A N 9
ATOM 13827 C CA . ASP A 1 66 ? -16.899 -0.986 -4.640 1.00 0.00 64 ASP A CA 9
ATOM 13828 C C . ASP A 1 66 ? -16.408 -2.205 -5.408 1.00 0.00 64 ASP A C 9
ATOM 13829 O O . ASP A 1 66 ? -16.990 -3.286 -5.324 1.00 0.00 64 ASP A O 9
ATOM 13838 N N . GLY A 1 67 ? -15.331 -2.017 -6.158 1.00 0.00 65 GLY A N 9
ATOM 13839 C CA . GLY A 1 67 ? -14.755 -3.109 -6.911 1.00 0.00 65 GLY A CA 9
ATOM 13840 C C . GLY A 1 67 ? -13.273 -2.921 -7.169 1.00 0.00 65 GLY A C 9
ATOM 13841 O O . GLY A 1 67 ? -12.519 -3.897 -7.186 1.00 0.00 65 GLY A O 9
ATOM 13845 N N . GLU A 1 68 ? -12.853 -1.668 -7.351 1.00 0.00 66 GLU A N 9
ATOM 13846 C CA . GLU A 1 68 ? -11.474 -1.348 -7.668 1.00 0.00 66 GLU A CA 9
ATOM 13847 C C . GLU A 1 68 ? -10.537 -1.797 -6.556 1.00 0.00 66 GLU A C 9
ATOM 13848 O O . GLU A 1 68 ? -10.814 -1.602 -5.367 1.00 0.00 66 GLU A O 9
ATOM 13860 N N . LYS A 1 69 ? -9.426 -2.390 -6.960 1.00 0.00 67 LYS A N 9
ATOM 13861 C CA . LYS A 1 69 ? -8.501 -2.996 -6.034 1.00 0.00 67 LYS A CA 9
ATOM 13862 C C . LYS A 1 69 ? -7.078 -2.651 -6.424 1.00 0.00 67 LYS A C 9
ATOM 13863 O O . LYS A 1 69 ? -6.540 -3.164 -7.408 1.00 0.00 67 LYS A O 9
ATOM 13882 N N . CYS A 1 70 ? -6.485 -1.766 -5.650 1.00 0.00 68 CYS A N 9
ATOM 13883 C CA . CYS A 1 70 ? -5.176 -1.231 -5.959 1.00 0.00 68 CYS A CA 9
ATOM 13884 C C . CYS A 1 70 ? -4.107 -1.995 -5.214 1.00 0.00 68 CYS A C 9
ATOM 13885 O O . CYS A 1 70 ? -4.329 -2.478 -4.113 1.00 0.00 68 CYS A O 9
ATOM 13892 N N . LYS A 1 71 ? -2.950 -2.101 -5.821 1.00 0.00 69 LYS A N 9
ATOM 13893 C CA . LYS A 1 71 ? -1.824 -2.754 -5.191 1.00 0.00 69 LYS A CA 9
ATOM 13894 C C . LYS A 1 71 ? -0.728 -1.721 -4.958 1.00 0.00 69 LYS A C 9
ATOM 13895 O O . LYS A 1 71 ? -0.047 -1.303 -5.896 1.00 0.00 69 LYS A O 9
ATOM 13914 N N . PHE A 1 72 ? -0.604 -1.275 -3.718 1.00 0.00 70 PHE A N 9
ATOM 13915 C CA . PHE A 1 72 ? 0.380 -0.263 -3.369 1.00 0.00 70 PHE A CA 9
ATOM 13916 C C . PHE A 1 72 ? 1.782 -0.824 -3.486 1.00 0.00 70 PHE A C 9
ATOM 13917 O O . PHE A 1 72 ? 2.092 -1.877 -2.925 1.00 0.00 70 PHE A O 9
ATOM 13934 N N . LYS A 1 73 ? 2.619 -0.119 -4.227 1.00 0.00 71 LYS A N 9
ATOM 13935 C CA . LYS A 1 73 ? 3.955 -0.588 -4.512 1.00 0.00 71 LYS A CA 9
ATOM 13936 C C . LYS A 1 73 ? 4.951 0.109 -3.608 1.00 0.00 71 LYS A C 9
ATOM 13937 O O . LYS A 1 73 ? 5.564 1.119 -3.974 1.00 0.00 71 LYS A O 9
ATOM 13956 N N . ILE A 1 74 ? 5.088 -0.419 -2.417 1.00 0.00 72 ILE A N 9
ATOM 13957 C CA . ILE A 1 74 ? 5.984 0.151 -1.445 1.00 0.00 72 ILE A CA 9
ATOM 13958 C C . ILE A 1 74 ? 7.403 -0.306 -1.719 1.00 0.00 72 ILE A C 9
ATOM 13959 O O . ILE A 1 74 ? 7.833 -1.362 -1.255 1.00 0.00 72 ILE A O 9
ATOM 13975 N N . ARG A 1 75 ? 8.101 0.461 -2.536 1.00 0.00 73 ARG A N 9
ATOM 13976 C CA . ARG A 1 75 ? 9.499 0.199 -2.801 1.00 0.00 73 ARG A CA 9
ATOM 13977 C C . ARG A 1 75 ? 10.240 0.250 -1.485 1.00 0.00 73 ARG A C 9
ATOM 13978 O O . ARG A 1 75 ? 10.234 1.277 -0.807 1.00 0.00 73 ARG A O 9
ATOM 13999 N N . LYS A 1 76 ? 10.830 -0.868 -1.107 1.00 0.00 74 LYS A N 9
ATOM 14000 C CA . LYS A 1 76 ? 11.503 -0.963 0.180 1.00 0.00 74 LYS A CA 9
ATOM 14001 C C . LYS A 1 76 ? 12.645 0.044 0.263 1.00 0.00 74 LYS A C 9
ATOM 14002 O O . LYS A 1 76 ? 12.973 0.710 -0.722 1.00 0.00 74 LYS A O 9
ATOM 14021 N N . ASP A 1 77 ? 13.257 0.137 1.436 1.00 0.00 75 ASP A N 9
ATOM 14022 C CA . ASP A 1 77 ? 14.347 1.081 1.672 1.00 0.00 75 ASP A CA 9
ATOM 14023 C C . ASP A 1 77 ? 15.614 0.630 0.943 1.00 0.00 75 ASP A C 9
ATOM 14024 O O . ASP A 1 77 ? 16.619 0.269 1.554 1.00 0.00 75 ASP A O 9
ATOM 14033 N N . VAL A 1 78 ? 15.526 0.612 -0.373 1.00 0.00 76 VAL A N 9
ATOM 14034 C CA . VAL A 1 78 ? 16.638 0.239 -1.224 1.00 0.00 76 VAL A CA 9
ATOM 14035 C C . VAL A 1 78 ? 17.313 1.490 -1.749 1.00 0.00 76 VAL A C 9
ATOM 14036 O O . VAL A 1 78 ? 18.378 1.441 -2.363 1.00 0.00 76 VAL A O 9
ATOM 14049 N N . ASP A 1 79 ? 16.671 2.610 -1.471 1.00 0.00 77 ASP A N 9
ATOM 14050 C CA . ASP A 1 79 ? 17.048 3.900 -2.038 1.00 0.00 77 ASP A CA 9
ATOM 14051 C C . ASP A 1 79 ? 16.195 5.004 -1.433 1.00 0.00 77 ASP A C 9
ATOM 14052 O O . ASP A 1 79 ? 16.705 5.916 -0.782 1.00 0.00 77 ASP A O 9
ATOM 14061 N N . VAL A 1 80 ? 14.888 4.913 -1.646 1.00 0.00 78 VAL A N 9
ATOM 14062 C CA . VAL A 1 80 ? 13.963 5.899 -1.110 1.00 0.00 78 VAL A CA 9
ATOM 14063 C C . VAL A 1 80 ? 13.361 5.430 0.203 1.00 0.00 78 VAL A C 9
ATOM 14064 O O . VAL A 1 80 ? 13.206 4.234 0.444 1.00 0.00 78 VAL A O 9
ATOM 14077 N N . PRO A 1 81 ? 13.012 6.387 1.059 1.00 0.00 79 PRO A N 9
ATOM 14078 C CA . PRO A 1 81 ? 12.273 6.142 2.283 1.00 0.00 79 PRO A CA 9
ATOM 14079 C C . PRO A 1 81 ? 10.774 6.240 2.043 1.00 0.00 79 PRO A C 9
ATOM 14080 O O . PRO A 1 81 ? 10.012 6.644 2.924 1.00 0.00 79 PRO A O 9
ATOM 14091 N N . LYS A 1 82 ? 10.350 5.857 0.855 1.00 0.00 80 LYS A N 9
ATOM 14092 C CA . LYS A 1 82 ? 8.978 6.065 0.441 1.00 0.00 80 LYS A CA 9
ATOM 14093 C C . LYS A 1 82 ? 8.537 4.998 -0.547 1.00 0.00 80 LYS A C 9
ATOM 14094 O O . LYS A 1 82 ? 9.207 3.987 -0.731 1.00 0.00 80 LYS A O 9
ATOM 14113 N N . MET A 1 83 ? 7.416 5.251 -1.198 1.00 0.00 81 MET A N 9
ATOM 14114 C CA . MET A 1 83 ? 6.894 4.342 -2.196 1.00 0.00 81 MET A CA 9
ATOM 14115 C C . MET A 1 83 ? 7.315 4.816 -3.571 1.00 0.00 81 MET A C 9
ATOM 14116 O O . MET A 1 83 ? 7.125 5.984 -3.912 1.00 0.00 81 MET A O 9
ATOM 14130 N N . VAL A 1 84 ? 7.921 3.925 -4.338 1.00 0.00 82 VAL A N 9
ATOM 14131 C CA . VAL A 1 84 ? 8.160 4.184 -5.757 1.00 0.00 82 VAL A CA 9
ATOM 14132 C C . VAL A 1 84 ? 6.854 4.580 -6.440 1.00 0.00 82 VAL A C 9
ATOM 14133 O O . VAL A 1 84 ? 6.833 5.394 -7.363 1.00 0.00 82 VAL A O 9
ATOM 14146 N N . GLY A 1 85 ? 5.763 4.004 -5.957 1.00 0.00 83 GLY A N 9
ATOM 14147 C CA . GLY A 1 85 ? 4.472 4.286 -6.512 1.00 0.00 83 GLY A CA 9
ATOM 14148 C C . GLY A 1 85 ? 3.435 3.289 -6.060 1.00 0.00 83 GLY A C 9
ATOM 14149 O O . GLY A 1 85 ? 3.468 2.804 -4.928 1.00 0.00 83 GLY A O 9
ATOM 14153 N N . ARG A 1 86 ? 2.540 2.968 -6.965 1.00 0.00 84 ARG A N 9
ATOM 14154 C CA . ARG A 1 86 ? 1.420 2.089 -6.699 1.00 0.00 84 ARG A CA 9
ATOM 14155 C C . ARG A 1 86 ? 0.583 2.047 -7.955 1.00 0.00 84 ARG A C 9
ATOM 14156 O O . ARG A 1 86 ? 0.557 3.024 -8.701 1.00 0.00 84 ARG A O 9
ATOM 14177 N N . LYS A 1 87 ? -0.070 0.941 -8.220 1.00 0.00 85 LYS A N 9
ATOM 14178 C CA . LYS A 1 87 ? -0.814 0.826 -9.454 1.00 0.00 85 LYS A CA 9
ATOM 14179 C C . LYS A 1 87 ? -2.030 -0.061 -9.273 1.00 0.00 85 LYS A C 9
ATOM 14180 O O . LYS A 1 87 ? -1.922 -1.222 -8.869 1.00 0.00 85 LYS A O 9
ATOM 14199 N N . CYS A 1 88 ? -3.193 0.504 -9.535 1.00 0.00 86 CYS A N 9
ATOM 14200 C CA . CYS A 1 88 ? -4.421 -0.258 -9.513 1.00 0.00 86 CYS A CA 9
ATOM 14201 C C . CYS A 1 88 ? -4.631 -0.852 -10.898 1.00 0.00 86 CYS A C 9
ATOM 14202 O O . CYS A 1 88 ? -4.515 -0.148 -11.903 1.00 0.00 86 CYS A O 9
ATOM 14209 N N . ARG A 1 89 ? -4.901 -2.142 -10.960 1.00 0.00 87 ARG A N 9
ATOM 14210 C CA . ARG A 1 89 ? -4.968 -2.829 -12.234 1.00 0.00 87 ARG A CA 9
ATOM 14211 C C . ARG A 1 89 ? -6.318 -3.520 -12.380 1.00 0.00 87 ARG A C 9
ATOM 14212 O O . ARG A 1 89 ? -6.453 -4.562 -13.022 1.00 0.00 87 ARG A O 9
ATOM 14233 N N . LYS A 1 90 ? -7.322 -2.901 -11.782 1.00 0.00 88 LYS A N 9
ATOM 14234 C CA . LYS A 1 90 ? -8.696 -3.354 -11.902 1.00 0.00 88 LYS A CA 9
ATOM 14235 C C . LYS A 1 90 ? -9.215 -2.986 -13.284 1.00 0.00 88 LYS A C 9
ATOM 14236 O O . LYS A 1 90 ? -9.967 -3.737 -13.904 1.00 0.00 88 LYS A O 9
ATOM 14255 N N . ASP A 1 91 ? -8.783 -1.819 -13.751 1.00 0.00 89 ASP A N 9
ATOM 14256 C CA . ASP A 1 91 ? -9.146 -1.312 -15.070 1.00 0.00 89 ASP A CA 9
ATOM 14257 C C . ASP A 1 91 ? -8.831 -2.337 -16.154 1.00 0.00 89 ASP A C 9
ATOM 14258 O O . ASP A 1 91 ? -9.737 -2.875 -16.796 1.00 0.00 89 ASP A O 9
ATOM 14267 N N . ASP A 1 92 ? -7.550 -2.619 -16.346 1.00 0.00 90 ASP A N 9
ATOM 14268 C CA . ASP A 1 92 ? -7.135 -3.641 -17.298 1.00 0.00 90 ASP A CA 9
ATOM 14269 C C . ASP A 1 92 ? -5.725 -4.131 -16.998 1.00 0.00 90 ASP A C 9
ATOM 14270 O O . ASP A 1 92 ? -5.542 -5.097 -16.261 1.00 0.00 90 ASP A O 9
ATOM 14279 N N . ASP A 1 93 ? -4.731 -3.446 -17.543 1.00 0.00 91 ASP A N 9
ATOM 14280 C CA . ASP A 1 93 ? -3.344 -3.858 -17.383 1.00 0.00 91 ASP A CA 9
ATOM 14281 C C . ASP A 1 93 ? -2.423 -2.653 -17.511 1.00 0.00 91 ASP A C 9
ATOM 14282 O O . ASP A 1 93 ? -2.815 -1.628 -18.072 1.00 0.00 91 ASP A O 9
ATOM 14291 N N . ASP A 1 94 ? -1.206 -2.771 -16.997 1.00 0.00 92 ASP A N 9
ATOM 14292 C CA . ASP A 1 94 ? -0.284 -1.643 -16.961 1.00 0.00 92 ASP A CA 9
ATOM 14293 C C . ASP A 1 94 ? 1.160 -2.103 -17.126 1.00 0.00 92 ASP A C 9
ATOM 14294 O O . ASP A 1 94 ? 1.540 -3.164 -16.625 1.00 0.00 92 ASP A O 9
ATOM 14303 N N . ASP A 1 95 ? 1.952 -1.305 -17.832 1.00 0.00 93 ASP A N 9
ATOM 14304 C CA . ASP A 1 95 ? 3.373 -1.577 -18.021 1.00 0.00 93 ASP A CA 9
ATOM 14305 C C . ASP A 1 95 ? 4.182 -0.293 -17.855 1.00 0.00 93 ASP A C 9
ATOM 14306 O O . ASP A 1 95 ? 4.017 0.656 -18.624 1.00 0.00 93 ASP A O 9
ATOM 14315 N N . ASP A 1 96 ? 5.043 -0.275 -16.847 1.00 0.00 94 ASP A N 9
ATOM 14316 C CA . ASP A 1 96 ? 5.862 0.897 -16.524 1.00 0.00 94 ASP A CA 9
ATOM 14317 C C . ASP A 1 96 ? 6.885 0.523 -15.464 1.00 0.00 94 ASP A C 9
ATOM 14318 O O . ASP A 1 96 ? 8.078 0.793 -15.590 1.00 0.00 94 ASP A O 9
ATOM 14327 N N . GLY A 1 97 ? 6.380 -0.095 -14.418 1.00 0.00 95 GLY A N 9
ATOM 14328 C CA . GLY A 1 97 ? 7.196 -0.576 -13.334 1.00 0.00 95 GLY A CA 9
ATOM 14329 C C . GLY A 1 97 ? 6.390 -1.548 -12.521 1.00 0.00 95 GLY A C 9
ATOM 14330 O O . GLY A 1 97 ? 5.984 -2.578 -13.051 1.00 0.00 95 GLY A O 9
ATOM 14334 N N . TYR A 1 98 ? 6.155 -1.216 -11.253 1.00 0.00 96 TYR A N 9
ATOM 14335 C CA . TYR A 1 98 ? 5.135 -1.879 -10.436 1.00 0.00 96 TYR A CA 9
ATOM 14336 C C . TYR A 1 98 ? 5.141 -3.407 -10.584 1.00 0.00 96 TYR A C 9
ATOM 14337 O O . TYR A 1 98 ? 5.893 -4.054 -9.832 1.00 0.00 96 TYR A O 9
ATOM 14356 N N . GLY A 1 1 ? 6.770 9.704 3.456 1.00 0.00 -1 GLY A N 10
ATOM 14357 C CA . GLY A 1 1 ? 8.083 9.023 3.516 1.00 0.00 -1 GLY A CA 10
ATOM 14358 C C . GLY A 1 1 ? 7.943 7.533 3.761 1.00 0.00 -1 GLY A C 10
ATOM 14359 O O . GLY A 1 1 ? 6.987 7.090 4.396 1.00 0.00 -1 GLY A O 10
ATOM 14365 N N . SER A 1 2 ? 8.893 6.762 3.253 1.00 0.00 0 SER A N 10
ATOM 14366 C CA . SER A 1 2 ? 8.913 5.324 3.460 1.00 0.00 0 SER A CA 10
ATOM 14367 C C . SER A 1 2 ? 10.050 4.958 4.409 1.00 0.00 0 SER A C 10
ATOM 14368 O O . SER A 1 2 ? 11.194 5.350 4.207 1.00 0.00 0 SER A O 10
ATOM 14376 N N . LEU A 1 3 ? 9.715 4.230 5.457 1.00 0.00 1 LEU A N 10
ATOM 14377 C CA . LEU A 1 3 ? 10.689 3.789 6.444 1.00 0.00 1 LEU A CA 10
ATOM 14378 C C . LEU A 1 3 ? 10.610 2.289 6.604 1.00 0.00 1 LEU A C 10
ATOM 14379 O O . LEU A 1 3 ? 9.634 1.786 7.160 1.00 0.00 1 LEU A O 10
ATOM 14395 N N . ILE A 1 4 ? 11.613 1.567 6.118 1.00 0.00 2 ILE A N 10
ATOM 14396 C CA . ILE A 1 4 ? 11.595 0.120 6.257 1.00 0.00 2 ILE A CA 10
ATOM 14397 C C . ILE A 1 4 ? 12.863 -0.559 5.724 1.00 0.00 2 ILE A C 10
ATOM 14398 O O . ILE A 1 4 ? 13.039 -1.765 5.910 1.00 0.00 2 ILE A O 10
ATOM 14414 N N . LEU A 1 5 ? 13.759 0.185 5.081 1.00 0.00 3 LEU A N 10
ATOM 14415 C CA . LEU A 1 5 ? 14.881 -0.466 4.413 1.00 0.00 3 LEU A CA 10
ATOM 14416 C C . LEU A 1 5 ? 16.180 0.339 4.483 1.00 0.00 3 LEU A C 10
ATOM 14417 O O . LEU A 1 5 ? 17.252 -0.216 4.236 1.00 0.00 3 LEU A O 10
ATOM 14433 N N . ASP A 1 6 ? 16.085 1.638 4.778 1.00 0.00 4 ASP A N 10
ATOM 14434 C CA . ASP A 1 6 ? 17.264 2.499 4.994 1.00 0.00 4 ASP A CA 10
ATOM 14435 C C . ASP A 1 6 ? 18.096 2.660 3.726 1.00 0.00 4 ASP A C 10
ATOM 14436 O O . ASP A 1 6 ? 19.196 3.212 3.763 1.00 0.00 4 ASP A O 10
ATOM 14445 N N . GLY A 1 7 ? 17.573 2.198 2.602 1.00 0.00 5 GLY A N 10
ATOM 14446 C CA . GLY A 1 7 ? 18.355 2.168 1.384 1.00 0.00 5 GLY A CA 10
ATOM 14447 C C . GLY A 1 7 ? 19.432 1.106 1.438 1.00 0.00 5 GLY A C 10
ATOM 14448 O O . GLY A 1 7 ? 20.393 1.138 0.671 1.00 0.00 5 GLY A O 10
ATOM 14452 N N . ASP A 1 8 ? 19.266 0.168 2.354 1.00 0.00 6 ASP A N 10
ATOM 14453 C CA . ASP A 1 8 ? 20.250 -0.894 2.566 1.00 0.00 6 ASP A CA 10
ATOM 14454 C C . ASP A 1 8 ? 19.772 -2.205 1.954 1.00 0.00 6 ASP A C 10
ATOM 14455 O O . ASP A 1 8 ? 20.570 -2.987 1.436 1.00 0.00 6 ASP A O 10
ATOM 14464 N N . LEU A 1 9 ? 18.461 -2.422 2.021 1.00 0.00 7 LEU A N 10
ATOM 14465 C CA . LEU A 1 9 ? 17.803 -3.575 1.395 1.00 0.00 7 LEU A CA 10
ATOM 14466 C C . LEU A 1 9 ? 18.120 -4.886 2.107 1.00 0.00 7 LEU A C 10
ATOM 14467 O O . LEU A 1 9 ? 19.238 -5.397 2.038 1.00 0.00 7 LEU A O 10
ATOM 14483 N N . LEU A 1 10 ? 17.122 -5.425 2.791 1.00 0.00 8 LEU A N 10
ATOM 14484 C CA . LEU A 1 10 ? 17.196 -6.772 3.332 1.00 0.00 8 LEU A CA 10
ATOM 14485 C C . LEU A 1 10 ? 16.250 -7.668 2.543 1.00 0.00 8 LEU A C 10
ATOM 14486 O O . LEU A 1 10 ? 15.079 -7.818 2.892 1.00 0.00 8 LEU A O 10
ATOM 14502 N N . LYS A 1 11 ? 16.756 -8.241 1.463 1.00 0.00 9 LYS A N 10
ATOM 14503 C CA . LYS A 1 11 ? 15.915 -8.983 0.536 1.00 0.00 9 LYS A CA 10
ATOM 14504 C C . LYS A 1 11 ? 15.890 -10.471 0.870 1.00 0.00 9 LYS A C 10
ATOM 14505 O O . LYS A 1 11 ? 15.435 -11.290 0.077 1.00 0.00 9 LYS A O 10
ATOM 14524 N N . ASP A 1 12 ? 16.357 -10.809 2.061 1.00 0.00 10 ASP A N 10
ATOM 14525 C CA . ASP A 1 12 ? 16.335 -12.193 2.519 1.00 0.00 10 ASP A CA 10
ATOM 14526 C C . ASP A 1 12 ? 15.020 -12.502 3.228 1.00 0.00 10 ASP A C 10
ATOM 14527 O O . ASP A 1 12 ? 14.529 -13.628 3.197 1.00 0.00 10 ASP A O 10
ATOM 14536 N N . LYS A 1 13 ? 14.438 -11.487 3.845 1.00 0.00 11 LYS A N 10
ATOM 14537 C CA . LYS A 1 13 ? 13.232 -11.674 4.643 1.00 0.00 11 LYS A CA 10
ATOM 14538 C C . LYS A 1 13 ? 11.980 -11.660 3.768 1.00 0.00 11 LYS A C 10
ATOM 14539 O O . LYS A 1 13 ? 10.936 -12.190 4.150 1.00 0.00 11 LYS A O 10
ATOM 14558 N N . LEU A 1 14 ? 12.099 -11.076 2.583 1.00 0.00 12 LEU A N 10
ATOM 14559 C CA . LEU A 1 14 ? 10.952 -10.860 1.706 1.00 0.00 12 LEU A CA 10
ATOM 14560 C C . LEU A 1 14 ? 10.693 -12.069 0.806 1.00 0.00 12 LEU A C 10
ATOM 14561 O O . LEU A 1 14 ? 10.409 -11.943 -0.386 1.00 0.00 12 LEU A O 10
ATOM 14577 N N . LYS A 1 15 ? 10.733 -13.242 1.416 1.00 0.00 13 LYS A N 10
ATOM 14578 C CA . LYS A 1 15 ? 10.546 -14.501 0.708 1.00 0.00 13 LYS A CA 10
ATOM 14579 C C . LYS A 1 15 ? 9.276 -15.184 1.190 1.00 0.00 13 LYS A C 10
ATOM 14580 O O . LYS A 1 15 ? 9.097 -16.392 1.035 1.00 0.00 13 LYS A O 10
ATOM 14599 N N . LEU A 1 16 ? 8.389 -14.389 1.754 1.00 0.00 14 LEU A N 10
ATOM 14600 C CA . LEU A 1 16 ? 7.183 -14.897 2.372 1.00 0.00 14 LEU A CA 10
ATOM 14601 C C . LEU A 1 16 ? 6.032 -14.967 1.373 1.00 0.00 14 LEU A C 10
ATOM 14602 O O . LEU A 1 16 ? 6.021 -14.249 0.372 1.00 0.00 14 LEU A O 10
ATOM 14618 N N . PRO A 1 17 ? 5.063 -15.860 1.628 1.00 0.00 15 PRO A N 10
ATOM 14619 C CA . PRO A 1 17 ? 3.805 -15.923 0.870 1.00 0.00 15 PRO A CA 10
ATOM 14620 C C . PRO A 1 17 ? 2.899 -14.753 1.221 1.00 0.00 15 PRO A C 10
ATOM 14621 O O . PRO A 1 17 ? 3.380 -13.678 1.581 1.00 0.00 15 PRO A O 10
ATOM 14632 N N . VAL A 1 18 ? 1.594 -14.948 1.093 1.00 0.00 16 VAL A N 10
ATOM 14633 C CA . VAL A 1 18 ? 0.639 -13.940 1.532 1.00 0.00 16 VAL A CA 10
ATOM 14634 C C . VAL A 1 18 ? 0.883 -13.578 2.992 1.00 0.00 16 VAL A C 10
ATOM 14635 O O . VAL A 1 18 ? 0.659 -14.368 3.915 1.00 0.00 16 VAL A O 10
ATOM 14648 N N . ILE A 1 19 ? 1.400 -12.384 3.160 1.00 0.00 17 ILE A N 10
ATOM 14649 C CA . ILE A 1 19 ? 1.755 -11.839 4.449 1.00 0.00 17 ILE A CA 10
ATOM 14650 C C . ILE A 1 19 ? 0.487 -11.408 5.181 1.00 0.00 17 ILE A C 10
ATOM 14651 O O . ILE A 1 19 ? -0.502 -11.035 4.541 1.00 0.00 17 ILE A O 10
ATOM 14667 N N . ASP A 1 20 ? 0.505 -11.477 6.510 1.00 0.00 18 ASP A N 10
ATOM 14668 C CA . ASP A 1 20 ? -0.685 -11.186 7.306 1.00 0.00 18 ASP A CA 10
ATOM 14669 C C . ASP A 1 20 ? -1.224 -9.795 6.998 1.00 0.00 18 ASP A C 10
ATOM 14670 O O . ASP A 1 20 ? -0.458 -8.845 6.818 1.00 0.00 18 ASP A O 10
ATOM 14679 N N . ASN A 1 21 ? -2.546 -9.688 6.925 1.00 0.00 19 ASN A N 10
ATOM 14680 C CA . ASN A 1 21 ? -3.204 -8.429 6.573 1.00 0.00 19 ASN A CA 10
ATOM 14681 C C . ASN A 1 21 ? -2.875 -7.310 7.567 1.00 0.00 19 ASN A C 10
ATOM 14682 O O . ASN A 1 21 ? -2.933 -6.135 7.218 1.00 0.00 19 ASN A O 10
ATOM 14693 N N . LEU A 1 22 ? -2.518 -7.669 8.795 1.00 0.00 20 LEU A N 10
ATOM 14694 C CA . LEU A 1 22 ? -2.129 -6.694 9.789 1.00 0.00 20 LEU A CA 10
ATOM 14695 C C . LEU A 1 22 ? -0.776 -6.086 9.434 1.00 0.00 20 LEU A C 10
ATOM 14696 O O . LEU A 1 22 ? -0.574 -4.885 9.589 1.00 0.00 20 LEU A O 10
ATOM 14712 N N . PHE A 1 23 ? 0.139 -6.914 8.945 1.00 0.00 21 PHE A N 10
ATOM 14713 C CA . PHE A 1 23 ? 1.468 -6.439 8.575 1.00 0.00 21 PHE A CA 10
ATOM 14714 C C . PHE A 1 23 ? 1.359 -5.412 7.460 1.00 0.00 21 PHE A C 10
ATOM 14715 O O . PHE A 1 23 ? 1.996 -4.364 7.507 1.00 0.00 21 PHE A O 10
ATOM 14732 N N . GLY A 1 24 ? 0.525 -5.704 6.473 1.00 0.00 22 GLY A N 10
ATOM 14733 C CA . GLY A 1 24 ? 0.313 -4.768 5.389 1.00 0.00 22 GLY A CA 10
ATOM 14734 C C . GLY A 1 24 ? -0.403 -3.522 5.866 1.00 0.00 22 GLY A C 10
ATOM 14735 O O . GLY A 1 24 ? -0.219 -2.436 5.317 1.00 0.00 22 GLY A O 10
ATOM 14739 N N . LYS A 1 25 ? -1.226 -3.689 6.894 1.00 0.00 23 LYS A N 10
ATOM 14740 C CA . LYS A 1 25 ? -1.957 -2.581 7.483 1.00 0.00 23 LYS A CA 10
ATOM 14741 C C . LYS A 1 25 ? -0.981 -1.677 8.214 1.00 0.00 23 LYS A C 10
ATOM 14742 O O . LYS A 1 25 ? -1.113 -0.462 8.196 1.00 0.00 23 LYS A O 10
ATOM 14761 N N . GLU A 1 26 ? 0.005 -2.302 8.845 1.00 0.00 24 GLU A N 10
ATOM 14762 C CA . GLU A 1 26 ? 1.097 -1.601 9.474 1.00 0.00 24 GLU A CA 10
ATOM 14763 C C . GLU A 1 26 ? 1.850 -0.755 8.457 1.00 0.00 24 GLU A C 10
ATOM 14764 O O . GLU A 1 26 ? 2.139 0.415 8.703 1.00 0.00 24 GLU A O 10
ATOM 14776 N N . LEU A 1 27 ? 2.174 -1.364 7.319 1.00 0.00 25 LEU A N 10
ATOM 14777 C CA . LEU A 1 27 ? 2.723 -0.641 6.180 1.00 0.00 25 LEU A CA 10
ATOM 14778 C C . LEU A 1 27 ? 1.866 0.572 5.848 1.00 0.00 25 LEU A C 10
ATOM 14779 O O . LEU A 1 27 ? 2.296 1.714 6.001 1.00 0.00 25 LEU A O 10
ATOM 14795 N N . LEU A 1 28 ? 0.652 0.298 5.386 1.00 0.00 26 LEU A N 10
ATOM 14796 C CA . LEU A 1 28 ? -0.306 1.317 5.031 1.00 0.00 26 LEU A CA 10
ATOM 14797 C C . LEU A 1 28 ? -0.492 2.364 6.130 1.00 0.00 26 LEU A C 10
ATOM 14798 O O . LEU A 1 28 ? -0.796 3.510 5.839 1.00 0.00 26 LEU A O 10
ATOM 14814 N N . ASP A 1 29 ? -0.320 1.972 7.385 1.00 0.00 27 ASP A N 10
ATOM 14815 C CA . ASP A 1 29 ? -0.461 2.905 8.501 1.00 0.00 27 ASP A CA 10
ATOM 14816 C C . ASP A 1 29 ? 0.742 3.842 8.577 1.00 0.00 27 ASP A C 10
ATOM 14817 O O . ASP A 1 29 ? 0.582 5.052 8.726 1.00 0.00 27 ASP A O 10
ATOM 14826 N N . LYS A 1 30 ? 1.945 3.281 8.456 1.00 0.00 28 LYS A N 10
ATOM 14827 C CA . LYS A 1 30 ? 3.169 4.083 8.472 1.00 0.00 28 LYS A CA 10
ATOM 14828 C C . LYS A 1 30 ? 3.226 4.990 7.249 1.00 0.00 28 LYS A C 10
ATOM 14829 O O . LYS A 1 30 ? 3.510 6.183 7.351 1.00 0.00 28 LYS A O 10
ATOM 14848 N N . PHE A 1 31 ? 2.943 4.409 6.092 1.00 0.00 29 PHE A N 10
ATOM 14849 C CA . PHE A 1 31 ? 3.060 5.115 4.826 1.00 0.00 29 PHE A CA 10
ATOM 14850 C C . PHE A 1 31 ? 1.744 5.779 4.455 1.00 0.00 29 PHE A C 10
ATOM 14851 O O . PHE A 1 31 ? 1.557 6.224 3.327 1.00 0.00 29 PHE A O 10
ATOM 14868 N N . GLN A 1 32 ? 0.839 5.847 5.418 1.00 0.00 30 GLN A N 10
ATOM 14869 C CA . GLN A 1 32 ? -0.455 6.441 5.223 1.00 0.00 30 GLN A CA 10
ATOM 14870 C C . GLN A 1 32 ? -0.339 7.866 4.723 1.00 0.00 30 GLN A C 10
ATOM 14871 O O . GLN A 1 32 ? -0.931 8.221 3.714 1.00 0.00 30 GLN A O 10
ATOM 14885 N N . ASP A 1 33 ? 0.449 8.672 5.411 1.00 0.00 31 ASP A N 10
ATOM 14886 C CA . ASP A 1 33 ? 0.634 10.062 5.028 1.00 0.00 31 ASP A CA 10
ATOM 14887 C C . ASP A 1 33 ? 1.644 10.196 3.897 1.00 0.00 31 ASP A C 10
ATOM 14888 O O . ASP A 1 33 ? 2.095 11.295 3.590 1.00 0.00 31 ASP A O 10
ATOM 14897 N N . ASP A 1 34 ? 2.007 9.074 3.298 1.00 0.00 32 ASP A N 10
ATOM 14898 C CA . ASP A 1 34 ? 2.781 9.076 2.062 1.00 0.00 32 ASP A CA 10
ATOM 14899 C C . ASP A 1 34 ? 1.835 8.764 0.917 1.00 0.00 32 ASP A C 10
ATOM 14900 O O . ASP A 1 34 ? 1.846 9.413 -0.126 1.00 0.00 32 ASP A O 10
ATOM 14909 N N . ILE A 1 35 ? 0.987 7.775 1.157 1.00 0.00 33 ILE A N 10
ATOM 14910 C CA . ILE A 1 35 ? -0.074 7.399 0.237 1.00 0.00 33 ILE A CA 10
ATOM 14911 C C . ILE A 1 35 ? -1.120 8.506 0.139 1.00 0.00 33 ILE A C 10
ATOM 14912 O O . ILE A 1 35 ? -1.647 8.800 -0.935 1.00 0.00 33 ILE A O 10
ATOM 14928 N N . LYS A 1 36 ? -1.395 9.127 1.267 1.00 0.00 34 LYS A N 10
ATOM 14929 C CA . LYS A 1 36 ? -2.369 10.197 1.351 1.00 0.00 34 LYS A CA 10
ATOM 14930 C C . LYS A 1 36 ? -1.729 11.510 0.938 1.00 0.00 34 LYS A C 10
ATOM 14931 O O . LYS A 1 36 ? -2.405 12.447 0.523 1.00 0.00 34 LYS A O 10
ATOM 14950 N N . ASP A 1 37 ? -0.417 11.557 1.046 1.00 0.00 35 ASP A N 10
ATOM 14951 C CA . ASP A 1 37 ? 0.357 12.666 0.506 1.00 0.00 35 ASP A CA 10
ATOM 14952 C C . ASP A 1 37 ? 0.315 12.647 -1.015 1.00 0.00 35 ASP A C 10
ATOM 14953 O O . ASP A 1 37 ? -0.072 13.623 -1.655 1.00 0.00 35 ASP A O 10
ATOM 14962 N N . LYS A 1 38 ? 0.711 11.512 -1.576 1.00 0.00 36 LYS A N 10
ATOM 14963 C CA . LYS A 1 38 ? 0.790 11.343 -3.018 1.00 0.00 36 LYS A CA 10
ATOM 14964 C C . LYS A 1 38 ? -0.583 11.312 -3.675 1.00 0.00 36 LYS A C 10
ATOM 14965 O O . LYS A 1 38 ? -0.835 12.030 -4.638 1.00 0.00 36 LYS A O 10
ATOM 14984 N N . TYR A 1 39 ? -1.468 10.475 -3.151 1.00 0.00 37 TYR A N 10
ATOM 14985 C CA . TYR A 1 39 ? -2.716 10.169 -3.840 1.00 0.00 37 TYR A CA 10
ATOM 14986 C C . TYR A 1 39 ? -3.945 10.620 -3.056 1.00 0.00 37 TYR A C 10
ATOM 14987 O O . TYR A 1 39 ? -5.068 10.535 -3.554 1.00 0.00 37 TYR A O 10
ATOM 15005 N N . GLY A 1 40 ? -3.739 11.092 -1.835 1.00 0.00 38 GLY A N 10
ATOM 15006 C CA . GLY A 1 40 ? -4.857 11.522 -1.010 1.00 0.00 38 GLY A CA 10
ATOM 15007 C C . GLY A 1 40 ? -5.743 10.367 -0.586 1.00 0.00 38 GLY A C 10
ATOM 15008 O O . GLY A 1 40 ? -6.945 10.536 -0.375 1.00 0.00 38 GLY A O 10
ATOM 15012 N N . VAL A 1 41 ? -5.149 9.190 -0.462 1.00 0.00 39 VAL A N 10
ATOM 15013 C CA . VAL A 1 41 ? -5.889 7.990 -0.115 1.00 0.00 39 VAL A CA 10
ATOM 15014 C C . VAL A 1 41 ? -5.771 7.702 1.371 1.00 0.00 39 VAL A C 10
ATOM 15015 O O . VAL A 1 41 ? -4.743 7.978 1.984 1.00 0.00 39 VAL A O 10
ATOM 15028 N N . ASP A 1 42 ? -6.811 7.130 1.940 1.00 0.00 40 ASP A N 10
ATOM 15029 C CA . ASP A 1 42 ? -6.786 6.740 3.335 1.00 0.00 40 ASP A CA 10
ATOM 15030 C C . ASP A 1 42 ? -6.591 5.238 3.439 1.00 0.00 40 ASP A C 10
ATOM 15031 O O . ASP A 1 42 ? -7.322 4.465 2.818 1.00 0.00 40 ASP A O 10
ATOM 15040 N N . THR A 1 43 ? -5.607 4.825 4.215 1.00 0.00 41 THR A N 10
ATOM 15041 C CA . THR A 1 43 ? -5.238 3.426 4.284 1.00 0.00 41 THR A CA 10
ATOM 15042 C C . THR A 1 43 ? -6.045 2.678 5.337 1.00 0.00 41 THR A C 10
ATOM 15043 O O . THR A 1 43 ? -6.147 1.448 5.300 1.00 0.00 41 THR A O 10
ATOM 15054 N N . LYS A 1 44 ? -6.613 3.423 6.272 1.00 0.00 42 LYS A N 10
ATOM 15055 C CA . LYS A 1 44 ? -7.451 2.853 7.300 1.00 0.00 42 LYS A CA 10
ATOM 15056 C C . LYS A 1 44 ? -8.734 2.335 6.661 1.00 0.00 42 LYS A C 10
ATOM 15057 O O . LYS A 1 44 ? -9.230 1.260 6.999 1.00 0.00 42 LYS A O 10
ATOM 15076 N N . ASP A 1 45 ? -9.230 3.116 5.706 1.00 0.00 43 ASP A N 10
ATOM 15077 C CA . ASP A 1 45 ? -10.418 2.778 4.922 1.00 0.00 43 ASP A CA 10
ATOM 15078 C C . ASP A 1 45 ? -10.226 1.483 4.124 1.00 0.00 43 ASP A C 10
ATOM 15079 O O . ASP A 1 45 ? -11.184 0.757 3.864 1.00 0.00 43 ASP A O 10
ATOM 15088 N N . LEU A 1 46 ? -8.983 1.192 3.754 1.00 0.00 44 LEU A N 10
ATOM 15089 C CA . LEU A 1 46 ? -8.673 0.048 2.901 1.00 0.00 44 LEU A CA 10
ATOM 15090 C C . LEU A 1 46 ? -8.890 -1.282 3.619 1.00 0.00 44 LEU A C 10
ATOM 15091 O O . LEU A 1 46 ? -8.727 -1.379 4.837 1.00 0.00 44 LEU A O 10
ATOM 15107 N N . LYS A 1 47 ? -9.242 -2.304 2.848 1.00 0.00 45 LYS A N 10
ATOM 15108 C CA . LYS A 1 47 ? -9.325 -3.666 3.359 1.00 0.00 45 LYS A CA 10
ATOM 15109 C C . LYS A 1 47 ? -8.274 -4.529 2.674 1.00 0.00 45 LYS A C 10
ATOM 15110 O O . LYS A 1 47 ? -8.283 -4.662 1.453 1.00 0.00 45 LYS A O 10
ATOM 15129 N N . ILE A 1 48 ? -7.379 -5.123 3.450 1.00 0.00 46 ILE A N 10
ATOM 15130 C CA . ILE A 1 48 ? -6.292 -5.901 2.874 1.00 0.00 46 ILE A CA 10
ATOM 15131 C C . ILE A 1 48 ? -6.718 -7.328 2.573 1.00 0.00 46 ILE A C 10
ATOM 15132 O O . ILE A 1 48 ? -7.326 -8.007 3.402 1.00 0.00 46 ILE A O 10
ATOM 15148 N N . LEU A 1 49 ? -6.387 -7.759 1.369 1.00 0.00 47 LEU A N 10
ATOM 15149 C CA . LEU A 1 49 ? -6.741 -9.077 0.880 1.00 0.00 47 LEU A CA 10
ATOM 15150 C C . LEU A 1 49 ? -5.533 -9.999 0.967 1.00 0.00 47 LEU A C 10
ATOM 15151 O O . LEU A 1 49 ? -5.594 -11.084 1.543 1.00 0.00 47 LEU A O 10
ATOM 15167 N N . LYS A 1 50 ? -4.425 -9.534 0.405 1.00 0.00 48 LYS A N 10
ATOM 15168 C CA . LYS A 1 50 ? -3.208 -10.314 0.317 1.00 0.00 48 LYS A CA 10
ATOM 15169 C C . LYS A 1 50 ? -1.996 -9.404 0.433 1.00 0.00 48 LYS A C 10
ATOM 15170 O O . LYS A 1 50 ? -1.769 -8.558 -0.428 1.00 0.00 48 LYS A O 10
ATOM 15189 N N . THR A 1 51 ? -1.222 -9.570 1.485 1.00 0.00 49 THR A N 10
ATOM 15190 C CA . THR A 1 51 ? 0.001 -8.808 1.629 1.00 0.00 49 THR A CA 10
ATOM 15191 C C . THR A 1 51 ? 1.153 -9.593 1.019 1.00 0.00 49 THR A C 10
ATOM 15192 O O . THR A 1 51 ? 1.208 -10.810 1.146 1.00 0.00 49 THR A O 10
ATOM 15203 N N . SER A 1 52 ? 2.034 -8.915 0.318 1.00 0.00 50 SER A N 10
ATOM 15204 C CA . SER A 1 52 ? 3.237 -9.537 -0.206 1.00 0.00 50 SER A CA 10
ATOM 15205 C C . SER A 1 52 ? 4.279 -8.465 -0.456 1.00 0.00 50 SER A C 10
ATOM 15206 O O . SER A 1 52 ? 4.056 -7.294 -0.138 1.00 0.00 50 SER A O 10
ATOM 15214 N N . GLU A 1 53 ? 5.411 -8.849 -1.025 1.00 0.00 51 GLU A N 10
ATOM 15215 C CA . GLU A 1 53 ? 6.460 -7.892 -1.301 1.00 0.00 51 GLU A CA 10
ATOM 15216 C C . GLU A 1 53 ? 7.481 -8.436 -2.290 1.00 0.00 51 GLU A C 10
ATOM 15217 O O . GLU A 1 53 ? 7.699 -9.645 -2.385 1.00 0.00 51 GLU A O 10
ATOM 15229 N N . ASP A 1 54 ? 8.074 -7.519 -3.035 1.00 0.00 52 ASP A N 10
ATOM 15230 C CA . ASP A 1 54 ? 9.162 -7.823 -3.951 1.00 0.00 52 ASP A CA 10
ATOM 15231 C C . ASP A 1 54 ? 10.470 -7.447 -3.252 1.00 0.00 52 ASP A C 10
ATOM 15232 O O . ASP A 1 54 ? 10.494 -7.346 -2.027 1.00 0.00 52 ASP A O 10
ATOM 15241 N N . LYS A 1 55 ? 11.542 -7.226 -3.994 1.00 0.00 53 LYS A N 10
ATOM 15242 C CA . LYS A 1 55 ? 12.801 -6.828 -3.388 1.00 0.00 53 LYS A CA 10
ATOM 15243 C C . LYS A 1 55 ? 12.691 -5.378 -2.927 1.00 0.00 53 LYS A C 10
ATOM 15244 O O . LYS A 1 55 ? 12.561 -5.094 -1.739 1.00 0.00 53 LYS A O 10
ATOM 15263 N N . ARG A 1 56 ? 12.650 -4.471 -3.887 1.00 0.00 54 ARG A N 10
ATOM 15264 C CA . ARG A 1 56 ? 12.648 -3.040 -3.599 1.00 0.00 54 ARG A CA 10
ATOM 15265 C C . ARG A 1 56 ? 11.232 -2.526 -3.371 1.00 0.00 54 ARG A C 10
ATOM 15266 O O . ARG A 1 56 ? 11.000 -1.319 -3.347 1.00 0.00 54 ARG A O 10
ATOM 15287 N N . PHE A 1 57 ? 10.283 -3.435 -3.185 1.00 0.00 55 PHE A N 10
ATOM 15288 C CA . PHE A 1 57 ? 8.873 -3.059 -3.219 1.00 0.00 55 PHE A CA 10
ATOM 15289 C C . PHE A 1 57 ? 8.035 -3.876 -2.244 1.00 0.00 55 PHE A C 10
ATOM 15290 O O . PHE A 1 57 ? 8.387 -5.000 -1.894 1.00 0.00 55 PHE A O 10
ATOM 15307 N N . TYR A 1 58 ? 6.949 -3.276 -1.786 1.00 0.00 56 TYR A N 10
ATOM 15308 C CA . TYR A 1 58 ? 5.888 -3.990 -1.094 1.00 0.00 56 TYR A CA 10
ATOM 15309 C C . TYR A 1 58 ? 4.672 -4.074 -2.004 1.00 0.00 56 TYR A C 10
ATOM 15310 O O . TYR A 1 58 ? 4.428 -3.163 -2.795 1.00 0.00 56 TYR A O 10
ATOM 15328 N N . TYR A 1 59 ? 3.922 -5.158 -1.897 1.00 0.00 57 TYR A N 10
ATOM 15329 C CA . TYR A 1 59 ? 2.718 -5.343 -2.697 1.00 0.00 57 TYR A CA 10
ATOM 15330 C C . TYR A 1 59 ? 1.550 -5.745 -1.809 1.00 0.00 57 TYR A C 10
ATOM 15331 O O . TYR A 1 59 ? 1.384 -6.918 -1.479 1.00 0.00 57 TYR A O 10
ATOM 15349 N N . VAL A 1 60 ? 0.752 -4.772 -1.407 1.00 0.00 58 VAL A N 10
ATOM 15350 C CA . VAL A 1 60 ? -0.368 -5.030 -0.513 1.00 0.00 58 VAL A CA 10
ATOM 15351 C C . VAL A 1 60 ? -1.694 -4.997 -1.271 1.00 0.00 58 VAL A C 10
ATOM 15352 O O . VAL A 1 60 ? -2.247 -3.927 -1.520 1.00 0.00 58 VAL A O 10
ATOM 15365 N N . SER A 1 61 ? -2.190 -6.172 -1.644 1.00 0.00 59 SER A N 10
ATOM 15366 C CA . SER A 1 61 ? -3.452 -6.282 -2.366 1.00 0.00 59 SER A CA 10
ATOM 15367 C C . SER A 1 61 ? -4.603 -5.903 -1.450 1.00 0.00 59 SER A C 10
ATOM 15368 O O . SER A 1 61 ? -4.858 -6.586 -0.459 1.00 0.00 59 SER A O 10
ATOM 15376 N N . VAL A 1 62 ? -5.277 -4.807 -1.761 1.00 0.00 60 VAL A N 10
ATOM 15377 C CA . VAL A 1 62 ? -6.401 -4.361 -0.959 1.00 0.00 60 VAL A CA 10
ATOM 15378 C C . VAL A 1 62 ? -7.619 -4.085 -1.823 1.00 0.00 60 VAL A C 10
ATOM 15379 O O . VAL A 1 62 ? -7.507 -3.767 -3.012 1.00 0.00 60 VAL A O 10
ATOM 15392 N N . ASP A 1 63 ? -8.780 -4.223 -1.216 1.00 0.00 61 ASP A N 10
ATOM 15393 C CA . ASP A 1 63 ? -10.024 -3.846 -1.853 1.00 0.00 61 ASP A CA 10
ATOM 15394 C C . ASP A 1 63 ? -10.228 -2.359 -1.632 1.00 0.00 61 ASP A C 10
ATOM 15395 O O . ASP A 1 63 ? -10.357 -1.911 -0.492 1.00 0.00 61 ASP A O 10
ATOM 15404 N N . ALA A 1 64 ? -10.220 -1.591 -2.709 1.00 0.00 62 ALA A N 10
ATOM 15405 C CA . ALA A 1 64 ? -10.273 -0.143 -2.597 1.00 0.00 62 ALA A CA 10
ATOM 15406 C C . ALA A 1 64 ? -11.677 0.334 -2.238 1.00 0.00 62 ALA A C 10
ATOM 15407 O O . ALA A 1 64 ? -11.865 1.483 -1.831 1.00 0.00 62 ALA A O 10
ATOM 15414 N N . GLY A 1 65 ? -12.659 -0.554 -2.378 1.00 0.00 63 GLY A N 10
ATOM 15415 C CA . GLY A 1 65 ? -14.035 -0.209 -2.065 1.00 0.00 63 GLY A CA 10
ATOM 15416 C C . GLY A 1 65 ? -14.700 0.591 -3.167 1.00 0.00 63 GLY A C 10
ATOM 15417 O O . GLY A 1 65 ? -15.851 0.338 -3.522 1.00 0.00 63 GLY A O 10
ATOM 15421 N N . ASP A 1 66 ? -13.958 1.552 -3.708 1.00 0.00 64 ASP A N 10
ATOM 15422 C CA . ASP A 1 66 ? -14.435 2.408 -4.789 1.00 0.00 64 ASP A CA 10
ATOM 15423 C C . ASP A 1 66 ? -14.869 1.584 -5.998 1.00 0.00 64 ASP A C 10
ATOM 15424 O O . ASP A 1 66 ? -15.769 1.978 -6.739 1.00 0.00 64 ASP A O 10
ATOM 15433 N N . GLY A 1 67 ? -14.233 0.436 -6.179 1.00 0.00 65 GLY A N 10
ATOM 15434 C CA . GLY A 1 67 ? -14.585 -0.437 -7.280 1.00 0.00 65 GLY A CA 10
ATOM 15435 C C . GLY A 1 67 ? -13.391 -1.187 -7.827 1.00 0.00 65 GLY A C 10
ATOM 15436 O O . GLY A 1 67 ? -13.544 -2.208 -8.494 1.00 0.00 65 GLY A O 10
ATOM 15440 N N . GLU A 1 68 ? -12.197 -0.690 -7.546 1.00 0.00 66 GLU A N 10
ATOM 15441 C CA . GLU A 1 68 ? -10.988 -1.311 -8.058 1.00 0.00 66 GLU A CA 10
ATOM 15442 C C . GLU A 1 68 ? -10.243 -2.096 -6.988 1.00 0.00 66 GLU A C 10
ATOM 15443 O O . GLU A 1 68 ? -10.517 -1.969 -5.792 1.00 0.00 66 GLU A O 10
ATOM 15455 N N . LYS A 1 69 ? -9.304 -2.912 -7.441 1.00 0.00 67 LYS A N 10
ATOM 15456 C CA . LYS A 1 69 ? -8.460 -3.688 -6.554 1.00 0.00 67 LYS A CA 10
ATOM 15457 C C . LYS A 1 69 ? -7.031 -3.166 -6.640 1.00 0.00 67 LYS A C 10
ATOM 15458 O O . LYS A 1 69 ? -6.416 -3.212 -7.703 1.00 0.00 67 LYS A O 10
ATOM 15477 N N . CYS A 1 70 ? -6.511 -2.666 -5.532 1.00 0.00 68 CYS A N 10
ATOM 15478 C CA . CYS A 1 70 ? -5.196 -2.041 -5.527 1.00 0.00 68 CYS A CA 10
ATOM 15479 C C . CYS A 1 70 ? -4.198 -2.871 -4.745 1.00 0.00 68 CYS A C 10
ATOM 15480 O O . CYS A 1 70 ? -4.321 -3.034 -3.537 1.00 0.00 68 CYS A O 10
ATOM 15487 N N . LYS A 1 71 ? -3.209 -3.382 -5.436 1.00 0.00 69 LYS A N 10
ATOM 15488 C CA . LYS A 1 71 ? -2.086 -4.030 -4.787 1.00 0.00 69 LYS A CA 10
ATOM 15489 C C . LYS A 1 71 ? -1.031 -2.967 -4.487 1.00 0.00 69 LYS A C 10
ATOM 15490 O O . LYS A 1 71 ? -0.133 -2.732 -5.288 1.00 0.00 69 LYS A O 10
ATOM 15509 N N . PHE A 1 72 ? -1.186 -2.296 -3.351 1.00 0.00 70 PHE A N 10
ATOM 15510 C CA . PHE A 1 72 ? -0.353 -1.149 -3.001 1.00 0.00 70 PHE A CA 10
ATOM 15511 C C . PHE A 1 72 ? 1.119 -1.436 -3.207 1.00 0.00 70 PHE A C 10
ATOM 15512 O O . PHE A 1 72 ? 1.696 -2.300 -2.548 1.00 0.00 70 PHE A O 10
ATOM 15529 N N . LYS A 1 73 ? 1.714 -0.691 -4.129 1.00 0.00 71 LYS A N 10
ATOM 15530 C CA . LYS A 1 73 ? 3.085 -0.913 -4.526 1.00 0.00 71 LYS A CA 10
ATOM 15531 C C . LYS A 1 73 ? 3.987 0.017 -3.745 1.00 0.00 71 LYS A C 10
ATOM 15532 O O . LYS A 1 73 ? 4.544 0.982 -4.281 1.00 0.00 71 LYS A O 10
ATOM 15551 N N . ILE A 1 74 ? 4.100 -0.255 -2.466 1.00 0.00 72 ILE A N 10
ATOM 15552 C CA . ILE A 1 74 ? 4.899 0.575 -1.601 1.00 0.00 72 ILE A CA 10
ATOM 15553 C C . ILE A 1 74 ? 6.362 0.306 -1.857 1.00 0.00 72 ILE A C 10
ATOM 15554 O O . ILE A 1 74 ? 6.942 -0.640 -1.324 1.00 0.00 72 ILE A O 10
ATOM 15570 N N . ARG A 1 75 ? 6.921 1.090 -2.765 1.00 0.00 73 ARG A N 10
ATOM 15571 C CA . ARG A 1 75 ? 8.345 1.072 -3.010 1.00 0.00 73 ARG A CA 10
ATOM 15572 C C . ARG A 1 75 ? 9.038 1.213 -1.676 1.00 0.00 73 ARG A C 10
ATOM 15573 O O . ARG A 1 75 ? 8.829 2.197 -0.964 1.00 0.00 73 ARG A O 10
ATOM 15594 N N . LYS A 1 76 ? 9.793 0.201 -1.305 1.00 0.00 74 LYS A N 10
ATOM 15595 C CA . LYS A 1 76 ? 10.469 0.222 -0.025 1.00 0.00 74 LYS A CA 10
ATOM 15596 C C . LYS A 1 76 ? 11.400 1.416 0.051 1.00 0.00 74 LYS A C 10
ATOM 15597 O O . LYS A 1 76 ? 11.685 2.061 -0.960 1.00 0.00 74 LYS A O 10
ATOM 15616 N N . ASP A 1 77 ? 11.859 1.710 1.250 1.00 0.00 75 ASP A N 10
ATOM 15617 C CA . ASP A 1 77 ? 12.854 2.747 1.452 1.00 0.00 75 ASP A CA 10
ATOM 15618 C C . ASP A 1 77 ? 14.183 2.312 0.836 1.00 0.00 75 ASP A C 10
ATOM 15619 O O . ASP A 1 77 ? 15.102 1.868 1.528 1.00 0.00 75 ASP A O 10
ATOM 15628 N N . VAL A 1 78 ? 14.235 2.369 -0.487 1.00 0.00 76 VAL A N 10
ATOM 15629 C CA . VAL A 1 78 ? 15.420 2.010 -1.240 1.00 0.00 76 VAL A CA 10
ATOM 15630 C C . VAL A 1 78 ? 16.113 3.268 -1.733 1.00 0.00 76 VAL A C 10
ATOM 15631 O O . VAL A 1 78 ? 15.753 3.828 -2.773 1.00 0.00 76 VAL A O 10
ATOM 15644 N N . ASP A 1 79 ? 17.087 3.717 -0.945 1.00 0.00 77 ASP A N 10
ATOM 15645 C CA . ASP A 1 79 ? 17.785 4.983 -1.171 1.00 0.00 77 ASP A CA 10
ATOM 15646 C C . ASP A 1 79 ? 16.872 6.157 -0.837 1.00 0.00 77 ASP A C 10
ATOM 15647 O O . ASP A 1 79 ? 17.165 6.946 0.060 1.00 0.00 77 ASP A O 10
ATOM 15656 N N . VAL A 1 80 ? 15.759 6.257 -1.550 1.00 0.00 78 VAL A N 10
ATOM 15657 C CA . VAL A 1 80 ? 14.761 7.272 -1.271 1.00 0.00 78 VAL A CA 10
ATOM 15658 C C . VAL A 1 80 ? 13.570 6.654 -0.548 1.00 0.00 78 VAL A C 10
ATOM 15659 O O . VAL A 1 80 ? 13.161 5.525 -0.834 1.00 0.00 78 VAL A O 10
ATOM 15672 N N . PRO A 1 81 ? 13.018 7.386 0.409 1.00 0.00 79 PRO A N 10
ATOM 15673 C CA . PRO A 1 81 ? 11.900 6.933 1.221 1.00 0.00 79 PRO A CA 10
ATOM 15674 C C . PRO A 1 81 ? 10.534 7.323 0.655 1.00 0.00 79 PRO A C 10
ATOM 15675 O O . PRO A 1 81 ? 9.959 8.332 1.070 1.00 0.00 79 PRO A O 10
ATOM 15686 N N . LYS A 1 82 ? 9.995 6.538 -0.269 1.00 0.00 80 LYS A N 10
ATOM 15687 C CA . LYS A 1 82 ? 8.659 6.826 -0.786 1.00 0.00 80 LYS A CA 10
ATOM 15688 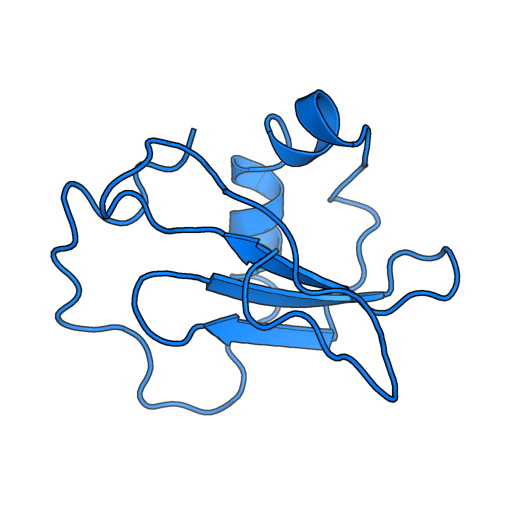C C . LYS A 1 82 ? 8.069 5.660 -1.553 1.00 0.00 80 LYS A C 10
ATOM 15689 O O . LYS A 1 82 ? 8.792 4.848 -2.129 1.00 0.00 80 LYS A O 10
ATOM 15708 N N . MET A 1 83 ? 6.744 5.610 -1.573 1.00 0.00 81 MET A N 10
ATOM 15709 C CA . MET A 1 83 ? 6.020 4.574 -2.289 1.00 0.00 81 MET A CA 10
ATOM 15710 C C . MET A 1 83 ? 5.917 4.942 -3.767 1.00 0.00 81 MET A C 10
ATOM 15711 O O . MET A 1 83 ? 5.390 5.996 -4.115 1.00 0.00 81 MET A O 10
ATOM 15725 N N . VAL A 1 84 ? 6.437 4.077 -4.630 1.00 0.00 82 VAL A N 10
ATOM 15726 C CA . VAL A 1 84 ? 6.434 4.328 -6.069 1.00 0.00 82 VAL A CA 10
ATOM 15727 C C . VAL A 1 84 ? 5.011 4.462 -6.608 1.00 0.00 82 VAL A C 10
ATOM 15728 O O . VAL A 1 84 ? 4.738 5.315 -7.452 1.00 0.00 82 VAL A O 10
ATOM 15741 N N . GLY A 1 85 ? 4.104 3.636 -6.105 1.00 0.00 83 GLY A N 10
ATOM 15742 C CA . GLY A 1 85 ? 2.745 3.689 -6.571 1.00 0.00 83 GLY A CA 10
ATOM 15743 C C . GLY A 1 85 ? 1.859 2.664 -5.912 1.00 0.00 83 GLY A C 10
ATOM 15744 O O . GLY A 1 85 ? 2.115 2.219 -4.798 1.00 0.00 83 GLY A O 10
ATOM 15748 N N . ARG A 1 86 ? 0.823 2.269 -6.615 1.00 0.00 84 ARG A N 10
ATOM 15749 C CA . ARG A 1 86 ? -0.187 1.385 -6.073 1.00 0.00 84 ARG A CA 10
ATOM 15750 C C . ARG A 1 86 ? -0.772 0.600 -7.210 1.00 0.00 84 ARG A C 10
ATOM 15751 O O . ARG A 1 86 ? -1.233 1.194 -8.180 1.00 0.00 84 ARG A O 10
ATOM 15772 N N . LYS A 1 87 ? -0.765 -0.715 -7.104 1.00 0.00 85 LYS A N 10
ATOM 15773 C CA . LYS A 1 87 ? -1.274 -1.556 -8.181 1.00 0.00 85 LYS A CA 10
ATOM 15774 C C . LYS A 1 87 ? -2.799 -1.542 -8.181 1.00 0.00 85 LYS A C 10
ATOM 15775 O O . LYS A 1 87 ? -3.448 -2.581 -8.077 1.00 0.00 85 LYS A O 10
ATOM 15794 N N . CYS A 1 88 ? -3.344 -0.335 -8.259 1.00 0.00 86 CYS A N 10
ATOM 15795 C CA . CYS A 1 88 ? -4.763 -0.114 -8.463 1.00 0.00 86 CYS A CA 10
ATOM 15796 C C . CYS A 1 88 ? -5.110 -0.464 -9.887 1.00 0.00 86 CYS A C 10
ATOM 15797 O O . CYS A 1 88 ? -4.293 -1.081 -10.580 1.00 0.00 86 CYS A O 10
ATOM 15804 N N . ARG A 1 89 ? -6.286 -0.030 -10.342 1.00 0.00 87 ARG A N 10
ATOM 15805 C CA . ARG A 1 89 ? -6.710 -0.313 -11.698 1.00 0.00 87 ARG A CA 10
ATOM 15806 C C . ARG A 1 89 ? -6.896 -1.822 -11.828 1.00 0.00 87 ARG A C 10
ATOM 15807 O O . ARG A 1 89 ? -5.935 -2.564 -12.012 1.00 0.00 87 ARG A O 10
ATOM 15828 N N . LYS A 1 90 ? -8.138 -2.267 -11.696 1.00 0.00 88 LYS A N 10
ATOM 15829 C CA . LYS A 1 90 ? -8.435 -3.680 -11.460 1.00 0.00 88 LYS A CA 10
ATOM 15830 C C . LYS A 1 90 ? -7.891 -4.595 -12.562 1.00 0.00 88 LYS A C 10
ATOM 15831 O O . LYS A 1 90 ? -7.713 -5.794 -12.345 1.00 0.00 88 LYS A O 10
ATOM 15850 N N . ASP A 1 91 ? -7.625 -4.037 -13.732 1.00 0.00 89 ASP A N 10
ATOM 15851 C CA . ASP A 1 91 ? -7.079 -4.812 -14.839 1.00 0.00 89 ASP A CA 10
ATOM 15852 C C . ASP A 1 91 ? -5.778 -4.185 -15.327 1.00 0.00 89 ASP A C 10
ATOM 15853 O O . ASP A 1 91 ? -5.243 -3.281 -14.682 1.00 0.00 89 ASP A O 10
ATOM 15862 N N . ASP A 1 92 ? -5.261 -4.666 -16.452 1.00 0.00 90 ASP A N 10
ATOM 15863 C CA . ASP A 1 92 ? -4.027 -4.119 -17.012 1.00 0.00 90 ASP A CA 10
ATOM 15864 C C . ASP A 1 92 ? -4.267 -2.720 -17.566 1.00 0.00 90 ASP A C 10
ATOM 15865 O O . ASP A 1 92 ? -4.654 -2.548 -18.723 1.00 0.00 90 ASP A O 10
ATOM 15874 N N . ASP A 1 93 ? -4.061 -1.728 -16.715 1.00 0.00 91 ASP A N 10
ATOM 15875 C CA . ASP A 1 93 ? -4.303 -0.335 -17.067 1.00 0.00 91 ASP A CA 10
ATOM 15876 C C . ASP A 1 93 ? -3.151 0.520 -16.541 1.00 0.00 91 ASP A C 10
ATOM 15877 O O . ASP A 1 93 ? -3.224 1.748 -16.490 1.00 0.00 91 ASP A O 10
ATOM 15886 N N . ASP A 1 94 ? -2.080 -0.159 -16.154 1.00 0.00 92 ASP A N 10
ATOM 15887 C CA . ASP A 1 94 ? -0.904 0.493 -15.591 1.00 0.00 92 ASP A CA 10
ATOM 15888 C C . ASP A 1 94 ? 0.161 0.713 -16.657 1.00 0.00 92 ASP A C 10
ATOM 15889 O O . ASP A 1 94 ? 0.024 0.246 -17.791 1.00 0.00 92 ASP A O 10
ATOM 15898 N N . ASP A 1 95 ? 1.225 1.408 -16.284 1.00 0.00 93 ASP A N 10
ATOM 15899 C CA . ASP A 1 95 ? 2.277 1.778 -17.221 1.00 0.00 93 ASP A CA 10
ATOM 15900 C C . ASP A 1 95 ? 3.622 1.868 -16.505 1.00 0.00 93 ASP A C 10
ATOM 15901 O O . ASP A 1 95 ? 3.862 1.144 -15.540 1.00 0.00 93 ASP A O 10
ATOM 15910 N N . ASP A 1 96 ? 4.500 2.736 -17.003 1.00 0.00 94 ASP A N 10
ATOM 15911 C CA . ASP A 1 96 ? 5.811 2.977 -16.398 1.00 0.00 94 ASP A CA 10
ATOM 15912 C C . ASP A 1 96 ? 5.671 3.346 -14.925 1.00 0.00 94 ASP A C 10
ATOM 15913 O O . ASP A 1 96 ? 6.535 3.020 -14.104 1.00 0.00 94 ASP A O 10
ATOM 15922 N N . GLY A 1 97 ? 4.584 4.037 -14.605 1.00 0.00 95 GLY A N 10
ATOM 15923 C CA . GLY A 1 97 ? 4.291 4.363 -13.228 1.00 0.00 95 GLY A CA 10
ATOM 15924 C C . GLY A 1 97 ? 3.834 3.138 -12.467 1.00 0.00 95 GLY A C 10
ATOM 15925 O O . GLY A 1 97 ? 2.984 2.396 -12.954 1.00 0.00 95 GLY A O 10
ATOM 15929 N N . TYR A 1 98 ? 4.413 2.936 -11.284 1.00 0.00 96 TYR A N 10
ATOM 15930 C CA . TYR A 1 98 ? 4.156 1.773 -10.449 1.00 0.00 96 TYR A CA 10
ATOM 15931 C C . TYR A 1 98 ? 4.275 0.474 -11.260 1.00 0.00 96 TYR A C 10
ATOM 15932 O O . TYR A 1 98 ? 5.424 0.106 -11.578 1.00 0.00 96 TYR A O 10
ATOM 15951 N N . GLY A 1 1 ? 6.776 8.723 2.740 1.00 0.00 -1 GLY A N 11
ATOM 15952 C CA . GLY A 1 1 ? 7.978 7.859 2.684 1.00 0.00 -1 GLY A CA 11
ATOM 15953 C C . GLY A 1 1 ? 7.627 6.391 2.648 1.00 0.00 -1 GLY A C 11
ATOM 15954 O O . GLY A 1 1 ? 6.477 6.023 2.869 1.00 0.00 -1 GLY A O 11
ATOM 15960 N N . SER A 1 2 ? 8.614 5.552 2.359 1.00 0.00 0 SER A N 11
ATOM 15961 C CA . SER A 1 2 ? 8.425 4.111 2.380 1.00 0.00 0 SER A CA 11
ATOM 15962 C C . SER A 1 2 ? 9.154 3.497 3.571 1.00 0.00 0 SER A C 11
ATOM 15963 O O . SER A 1 2 ? 8.877 2.363 3.955 1.00 0.00 0 SER A O 11
ATOM 15971 N N . LEU A 1 3 ? 10.097 4.260 4.138 1.00 0.00 1 LEU A N 11
ATOM 15972 C CA . LEU A 1 3 ? 10.757 3.904 5.397 1.00 0.00 1 LEU A CA 11
ATOM 15973 C C . LEU A 1 3 ? 11.326 2.488 5.364 1.00 0.00 1 LEU A C 11
ATOM 15974 O O . LEU A 1 3 ? 11.702 1.980 4.302 1.00 0.00 1 LEU A O 11
ATOM 15990 N N . ILE A 1 4 ? 11.430 1.876 6.548 1.00 0.00 2 ILE A N 11
ATOM 15991 C CA . ILE A 1 4 ? 11.713 0.451 6.662 1.00 0.00 2 ILE A CA 11
ATOM 15992 C C . ILE A 1 4 ? 13.201 0.144 6.472 1.00 0.00 2 ILE A C 11
ATOM 15993 O O . ILE A 1 4 ? 13.841 -0.439 7.349 1.00 0.00 2 ILE A O 11
ATOM 16009 N N . LEU A 1 5 ? 13.754 0.552 5.344 1.00 0.00 3 LEU A N 11
ATOM 16010 C CA . LEU A 1 5 ? 15.169 0.346 5.065 1.00 0.00 3 LEU A CA 11
ATOM 16011 C C . LEU A 1 5 ? 15.924 1.659 5.210 1.00 0.00 3 LEU A C 11
ATOM 16012 O O . LEU A 1 5 ? 17.002 1.706 5.802 1.00 0.00 3 LEU A O 11
ATOM 16028 N N . ASP A 1 6 ? 15.324 2.723 4.684 1.00 0.00 4 ASP A N 11
ATOM 16029 C CA . ASP A 1 6 ? 15.911 4.061 4.720 1.00 0.00 4 ASP A CA 11
ATOM 16030 C C . ASP A 1 6 ? 17.247 4.081 3.993 1.00 0.00 4 ASP A C 11
ATOM 16031 O O . ASP A 1 6 ? 18.312 4.168 4.610 1.00 0.00 4 ASP A O 11
ATOM 16040 N N . GLY A 1 7 ? 17.172 3.984 2.674 1.00 0.00 5 GLY A N 11
ATOM 16041 C CA . GLY A 1 7 ? 18.354 3.903 1.846 1.00 0.00 5 GLY A CA 11
ATOM 16042 C C . GLY A 1 7 ? 19.146 2.637 2.088 1.00 0.00 5 GLY A C 11
ATOM 16043 O O . GLY A 1 7 ? 20.369 2.628 1.941 1.00 0.00 5 GLY A O 11
ATOM 16047 N N . ASP A 1 8 ? 18.457 1.561 2.441 1.00 0.00 6 ASP A N 11
ATOM 16048 C CA . ASP A 1 8 ? 19.128 0.300 2.743 1.00 0.00 6 ASP A CA 11
ATOM 16049 C C . ASP A 1 8 ? 18.393 -0.859 2.070 1.00 0.00 6 ASP A C 11
ATOM 16050 O O . ASP A 1 8 ? 17.721 -0.656 1.063 1.00 0.00 6 ASP A O 11
ATOM 16059 N N . LEU A 1 9 ? 18.497 -2.059 2.632 1.00 0.00 7 LEU A N 11
ATOM 16060 C CA . LEU A 1 9 ? 17.984 -3.265 1.988 1.00 0.00 7 LEU A CA 11
ATOM 16061 C C . LEU A 1 9 ? 17.650 -4.328 3.026 1.00 0.00 7 LEU A C 11
ATOM 16062 O O . LEU A 1 9 ? 17.955 -4.172 4.209 1.00 0.00 7 LEU A O 11
ATOM 16078 N N . LEU A 1 10 ? 17.029 -5.407 2.576 1.00 0.00 8 LEU A N 11
ATOM 16079 C CA . LEU A 1 10 ? 16.749 -6.550 3.433 1.00 0.00 8 LEU A CA 11
ATOM 16080 C C . LEU A 1 10 ? 16.979 -7.836 2.651 1.00 0.00 8 LEU A C 11
ATOM 16081 O O . LEU A 1 10 ? 16.361 -8.068 1.613 1.00 0.00 8 LEU A O 11
ATOM 16097 N N . LYS A 1 11 ? 17.891 -8.656 3.142 1.00 0.00 9 LYS A N 11
ATOM 16098 C CA . LYS A 1 11 ? 18.304 -9.857 2.429 1.00 0.00 9 LYS A CA 11
ATOM 16099 C C . LYS A 1 11 ? 17.626 -11.090 3.010 1.00 0.00 9 LYS A C 11
ATOM 16100 O O . LYS A 1 11 ? 17.566 -12.143 2.374 1.00 0.00 9 LYS A O 11
ATOM 16119 N N . ASP A 1 12 ? 17.116 -10.951 4.221 1.00 0.00 10 ASP A N 11
ATOM 16120 C CA . ASP A 1 12 ? 16.462 -12.055 4.907 1.00 0.00 10 ASP A CA 11
ATOM 16121 C C . ASP A 1 12 ? 14.955 -12.021 4.676 1.00 0.00 10 ASP A C 11
ATOM 16122 O O . ASP A 1 12 ? 14.303 -13.065 4.660 1.00 0.00 10 ASP A O 11
ATOM 16131 N N . LYS A 1 13 ? 14.418 -10.814 4.494 1.00 0.00 11 LYS A N 11
ATOM 16132 C CA . LYS A 1 13 ? 12.996 -10.611 4.197 1.00 0.00 11 LYS A CA 11
ATOM 16133 C C . LYS A 1 13 ? 12.097 -11.209 5.283 1.00 0.00 11 LYS A C 11
ATOM 16134 O O . LYS A 1 13 ? 12.567 -11.572 6.363 1.00 0.00 11 LYS A O 11
ATOM 16153 N N . LEU A 1 14 ? 10.802 -11.284 5.001 1.00 0.00 12 LEU A N 11
ATOM 16154 C CA . LEU A 1 14 ? 9.840 -11.800 5.964 1.00 0.00 12 LEU A CA 11
ATOM 16155 C C . LEU A 1 14 ? 9.647 -13.303 5.816 1.00 0.00 12 LEU A C 11
ATOM 16156 O O . LEU A 1 14 ? 10.141 -14.084 6.633 1.00 0.00 12 LEU A O 11
ATOM 16172 N N . LYS A 1 15 ? 8.928 -13.702 4.769 1.00 0.00 13 LYS A N 11
ATOM 16173 C CA . LYS A 1 15 ? 8.461 -15.080 4.643 1.00 0.00 13 LYS A CA 11
ATOM 16174 C C . LYS A 1 15 ? 7.745 -15.308 3.308 1.00 0.00 13 LYS A C 11
ATOM 16175 O O . LYS A 1 15 ? 7.904 -14.525 2.367 1.00 0.00 13 LYS A O 11
ATOM 16194 N N . LEU A 1 16 ? 6.965 -16.384 3.240 1.00 0.00 14 LEU A N 11
ATOM 16195 C CA . LEU A 1 16 ? 6.283 -16.803 2.024 1.00 0.00 14 LEU A CA 11
ATOM 16196 C C . LEU A 1 16 ? 5.201 -15.807 1.595 1.00 0.00 14 LEU A C 11
ATOM 16197 O O . LEU A 1 16 ? 4.860 -14.885 2.342 1.00 0.00 14 LEU A O 11
ATOM 16213 N N . PRO A 1 17 ? 4.666 -15.986 0.369 1.00 0.00 15 PRO A N 11
ATOM 16214 C CA . PRO A 1 17 ? 3.575 -15.162 -0.177 1.00 0.00 15 PRO A CA 11
ATOM 16215 C C . PRO A 1 17 ? 2.400 -14.973 0.785 1.00 0.00 15 PRO A C 11
ATOM 16216 O O . PRO A 1 17 ? 2.195 -15.775 1.695 1.00 0.00 15 PRO A O 11
ATOM 16227 N N . VAL A 1 18 ? 1.626 -13.917 0.513 1.00 0.00 16 VAL A N 11
ATOM 16228 C CA . VAL A 1 18 ? 0.525 -13.431 1.356 1.00 0.00 16 VAL A CA 11
ATOM 16229 C C . VAL A 1 18 ? 0.846 -13.461 2.856 1.00 0.00 16 VAL A C 11
ATOM 16230 O O . VAL A 1 18 ? 0.869 -14.494 3.525 1.00 0.00 16 VAL A O 11
ATOM 16243 N N . ILE A 1 19 ? 1.103 -12.272 3.349 1.00 0.00 17 ILE A N 11
ATOM 16244 C CA . ILE A 1 19 ? 1.517 -12.035 4.718 1.00 0.00 17 ILE A CA 11
ATOM 16245 C C . ILE A 1 19 ? 0.275 -11.874 5.608 1.00 0.00 17 ILE A C 11
ATOM 16246 O O . ILE A 1 19 ? -0.848 -11.975 5.118 1.00 0.00 17 ILE A O 11
ATOM 16262 N N . ASP A 1 20 ? 0.484 -11.601 6.896 1.00 0.00 18 ASP A N 11
ATOM 16263 C CA . ASP A 1 20 ? -0.594 -11.520 7.896 1.00 0.00 18 ASP A CA 11
ATOM 16264 C C . ASP A 1 20 ? -1.634 -10.443 7.572 1.00 0.00 18 ASP A C 11
ATOM 16265 O O . ASP A 1 20 ? -2.628 -10.310 8.291 1.00 0.00 18 ASP A O 11
ATOM 16274 N N . ASN A 1 21 ? -1.387 -9.666 6.514 1.00 0.00 19 ASN A N 11
ATOM 16275 C CA . ASN A 1 21 ? -2.243 -8.536 6.119 1.00 0.00 19 ASN A CA 11
ATOM 16276 C C . ASN A 1 21 ? -2.077 -7.364 7.079 1.00 0.00 19 ASN A C 11
ATOM 16277 O O . ASN A 1 21 ? -1.941 -6.221 6.653 1.00 0.00 19 ASN A O 11
ATOM 16288 N N . LEU A 1 22 ? -2.062 -7.660 8.371 1.00 0.00 20 LEU A N 11
ATOM 16289 C CA . LEU A 1 22 ? -1.821 -6.667 9.402 1.00 0.00 20 LEU A CA 11
ATOM 16290 C C . LEU A 1 22 ? -0.452 -6.017 9.215 1.00 0.00 20 LEU A C 11
ATOM 16291 O O . LEU A 1 22 ? -0.264 -4.845 9.529 1.00 0.00 20 LEU A O 11
ATOM 16307 N N . PHE A 1 23 ? 0.501 -6.777 8.688 1.00 0.00 21 PHE A N 11
ATOM 16308 C CA . PHE A 1 23 ? 1.818 -6.228 8.393 1.00 0.00 21 PHE A CA 11
ATOM 16309 C C . PHE A 1 23 ? 1.704 -5.177 7.292 1.00 0.00 21 PHE A C 11
ATOM 16310 O O . PHE A 1 23 ? 2.400 -4.165 7.307 1.00 0.00 21 PHE A O 11
ATOM 16327 N N . GLY A 1 24 ? 0.801 -5.417 6.349 1.00 0.00 22 GLY A N 11
ATOM 16328 C CA . GLY A 1 24 ? 0.568 -4.460 5.288 1.00 0.00 22 GLY A CA 11
ATOM 16329 C C . GLY A 1 24 ? -0.261 -3.300 5.777 1.00 0.00 22 GLY A C 11
ATOM 16330 O O . GLY A 1 24 ? -0.172 -2.188 5.258 1.00 0.00 22 GLY A O 11
ATOM 16334 N N . LYS A 1 25 ? -1.075 -3.578 6.783 1.00 0.00 23 LYS A N 11
ATOM 16335 C CA . LYS A 1 25 ? -1.867 -2.562 7.447 1.00 0.00 23 LYS A CA 11
ATOM 16336 C C . LYS A 1 25 ? -0.934 -1.596 8.158 1.00 0.00 23 LYS A C 11
ATOM 16337 O O . LYS A 1 25 ? -1.177 -0.395 8.208 1.00 0.00 23 LYS A O 11
ATOM 16356 N N . GLU A 1 26 ? 0.130 -2.160 8.714 1.00 0.00 24 GLU A N 11
ATOM 16357 C CA . GLU A 1 26 ? 1.206 -1.409 9.319 1.00 0.00 24 GLU A CA 11
ATOM 16358 C C . GLU A 1 26 ? 1.907 -0.530 8.294 1.00 0.00 24 GLU A C 11
ATOM 16359 O O . GLU A 1 26 ? 2.142 0.655 8.537 1.00 0.00 24 GLU A O 11
ATOM 16371 N N . LEU A 1 27 ? 2.259 -1.129 7.158 1.00 0.00 25 LEU A N 11
ATOM 16372 C CA . LEU A 1 27 ? 2.819 -0.391 6.030 1.00 0.00 25 LEU A CA 11
ATOM 16373 C C . LEU A 1 27 ? 1.947 0.819 5.713 1.00 0.00 25 LEU A C 11
ATOM 16374 O O . LEU A 1 27 ? 2.339 1.966 5.934 1.00 0.00 25 LEU A O 11
ATOM 16390 N N . LEU A 1 28 ? 0.750 0.534 5.205 1.00 0.00 26 LEU A N 11
ATOM 16391 C CA . LEU A 1 28 ? -0.222 1.548 4.845 1.00 0.00 26 LEU A CA 11
ATOM 16392 C C . LEU A 1 28 ? -0.508 2.529 5.984 1.00 0.00 26 LEU A C 11
ATOM 16393 O O . LEU A 1 28 ? -0.901 3.658 5.735 1.00 0.00 26 LEU A O 11
ATOM 16409 N N . ASP A 1 29 ? -0.331 2.098 7.225 1.00 0.00 27 ASP A N 11
ATOM 16410 C CA . ASP A 1 29 ? -0.536 2.981 8.373 1.00 0.00 27 ASP A CA 11
ATOM 16411 C C . ASP A 1 29 ? 0.510 4.087 8.403 1.00 0.00 27 ASP A C 11
ATOM 16412 O O . ASP A 1 29 ? 0.181 5.266 8.539 1.00 0.00 27 ASP A O 11
ATOM 16421 N N . LYS A 1 30 ? 1.770 3.704 8.256 1.00 0.00 28 LYS A N 11
ATOM 16422 C CA . LYS A 1 30 ? 2.863 4.666 8.271 1.00 0.00 28 LYS A CA 11
ATOM 16423 C C . LYS A 1 30 ? 2.820 5.536 7.023 1.00 0.00 28 LYS A C 11
ATOM 16424 O O . LYS A 1 30 ? 3.029 6.748 7.083 1.00 0.00 28 LYS A O 11
ATOM 16443 N N . PHE A 1 31 ? 2.530 4.907 5.893 1.00 0.00 29 PHE A N 11
ATOM 16444 C CA . PHE A 1 31 ? 2.587 5.585 4.606 1.00 0.00 29 PHE A CA 11
ATOM 16445 C C . PHE A 1 31 ? 1.242 6.208 4.263 1.00 0.00 29 PHE A C 11
ATOM 16446 O O . PHE A 1 31 ? 1.069 6.769 3.182 1.00 0.00 29 PHE A O 11
ATOM 16463 N N . GLN A 1 32 ? 0.293 6.109 5.190 1.00 0.00 30 GLN A N 11
ATOM 16464 C CA . GLN A 1 32 ? -1.014 6.691 5.024 1.00 0.00 30 GLN A CA 11
ATOM 16465 C C . GLN A 1 32 ? -0.904 8.174 4.719 1.00 0.00 30 GLN A C 11
ATOM 16466 O O . GLN A 1 32 ? -1.615 8.696 3.867 1.00 0.00 30 GLN A O 11
ATOM 16480 N N . ASP A 1 33 ? 0.014 8.838 5.404 1.00 0.00 31 ASP A N 11
ATOM 16481 C CA . ASP A 1 33 ? 0.222 10.268 5.223 1.00 0.00 31 ASP A CA 11
ATOM 16482 C C . ASP A 1 33 ? 0.749 10.571 3.823 1.00 0.00 31 ASP A C 11
ATOM 16483 O O . ASP A 1 33 ? 0.519 11.649 3.289 1.00 0.00 31 ASP A O 11
ATOM 16492 N N . ASP A 1 34 ? 1.432 9.608 3.219 1.00 0.00 32 ASP A N 11
ATOM 16493 C CA . ASP A 1 34 ? 2.002 9.799 1.890 1.00 0.00 32 ASP A CA 11
ATOM 16494 C C . ASP A 1 34 ? 0.953 9.481 0.831 1.00 0.00 32 ASP A C 11
ATOM 16495 O O . ASP A 1 34 ? 0.821 10.179 -0.173 1.00 0.00 32 ASP A O 11
ATOM 16504 N N . ILE A 1 35 ? 0.187 8.431 1.085 1.00 0.00 33 ILE A N 11
ATOM 16505 C CA . ILE A 1 35 ? -0.893 8.027 0.197 1.00 0.00 33 ILE A CA 11
ATOM 16506 C C . ILE A 1 35 ? -2.030 9.051 0.239 1.00 0.00 33 ILE A C 11
ATOM 16507 O O . ILE A 1 35 ? -2.679 9.325 -0.770 1.00 0.00 33 ILE A O 11
ATOM 16523 N N . LYS A 1 36 ? -2.243 9.644 1.403 1.00 0.00 34 LYS A N 11
ATOM 16524 C CA . LYS A 1 36 ? -3.237 10.694 1.559 1.00 0.00 34 LYS A CA 11
ATOM 16525 C C . LYS A 1 36 ? -2.698 11.984 0.960 1.00 0.00 34 LYS A C 11
ATOM 16526 O O . LYS A 1 36 ? -3.445 12.804 0.432 1.00 0.00 34 LYS A O 11
ATOM 16545 N N . ASP A 1 37 ? -1.386 12.127 1.041 1.00 0.00 35 ASP A N 11
ATOM 16546 C CA . ASP A 1 37 ? -0.681 13.258 0.455 1.00 0.00 35 ASP A CA 11
ATOM 16547 C C . ASP A 1 37 ? -0.892 13.332 -1.052 1.00 0.00 35 ASP A C 11
ATOM 16548 O O . ASP A 1 37 ? -0.983 14.415 -1.628 1.00 0.00 35 ASP A O 11
ATOM 16557 N N . LYS A 1 38 ? -0.972 12.174 -1.686 1.00 0.00 36 LYS A N 11
ATOM 16558 C CA . LYS A 1 38 ? -1.032 12.112 -3.135 1.00 0.00 36 LYS A CA 11
ATOM 16559 C C . LYS A 1 38 ? -2.424 11.767 -3.659 1.00 0.00 36 LYS A C 11
ATOM 16560 O O . LYS A 1 38 ? -2.767 12.121 -4.786 1.00 0.00 36 LYS A O 11
ATOM 16579 N N . TYR A 1 39 ? -3.226 11.087 -2.851 1.00 0.00 37 TYR A N 11
ATOM 16580 C CA . TYR A 1 39 ? -4.543 10.644 -3.301 1.00 0.00 37 TYR A CA 11
ATOM 16581 C C . TYR A 1 39 ? -5.647 11.060 -2.336 1.00 0.00 37 TYR A C 11
ATOM 16582 O O . TYR A 1 39 ? -6.778 11.312 -2.748 1.00 0.00 37 TYR A O 11
ATOM 16600 N N . GLY A 1 40 ? -5.318 11.136 -1.057 1.00 0.00 38 GLY A N 11
ATOM 16601 C CA . GLY A 1 40 ? -6.329 11.409 -0.051 1.00 0.00 38 GLY A CA 11
ATOM 16602 C C . GLY A 1 40 ? -7.084 10.150 0.319 1.00 0.00 38 GLY A C 11
ATOM 16603 O O . GLY A 1 40 ? -8.289 10.041 0.089 1.00 0.00 38 GLY A O 11
ATOM 16607 N N . VAL A 1 41 ? -6.364 9.190 0.881 1.00 0.00 39 VAL A N 11
ATOM 16608 C CA . VAL A 1 41 ? -6.918 7.881 1.168 1.00 0.00 39 VAL A CA 11
ATOM 16609 C C . VAL A 1 41 ? -6.834 7.564 2.657 1.00 0.00 39 VAL A C 11
ATOM 16610 O O . VAL A 1 41 ? -5.955 8.066 3.362 1.00 0.00 39 VAL A O 11
ATOM 16623 N N . ASP A 1 42 ? -7.764 6.750 3.126 1.00 0.00 40 ASP A N 11
ATOM 16624 C CA . ASP A 1 42 ? -7.725 6.224 4.482 1.00 0.00 40 ASP A CA 11
ATOM 16625 C C . ASP A 1 42 ? -7.384 4.743 4.431 1.00 0.00 40 ASP A C 11
ATOM 16626 O O . ASP A 1 42 ? -8.184 3.922 3.981 1.00 0.00 40 ASP A O 11
ATOM 16635 N N . THR A 1 43 ? -6.190 4.407 4.884 1.00 0.00 41 THR A N 11
ATOM 16636 C CA . THR A 1 43 ? -5.675 3.052 4.768 1.00 0.00 41 THR A CA 11
ATOM 16637 C C . THR A 1 43 ? -6.370 2.081 5.720 1.00 0.00 41 THR A C 11
ATOM 16638 O O . THR A 1 43 ? -6.204 0.863 5.615 1.00 0.00 41 THR A O 11
ATOM 16649 N N . LYS A 1 44 ? -7.156 2.620 6.637 1.00 0.00 42 LYS A N 11
ATOM 16650 C CA . LYS A 1 44 ? -7.911 1.810 7.563 1.00 0.00 42 LYS A CA 11
ATOM 16651 C C . LYS A 1 44 ? -9.147 1.240 6.872 1.00 0.00 42 LYS A C 11
ATOM 16652 O O . LYS A 1 44 ? -9.554 0.108 7.136 1.00 0.00 42 LYS A O 11
ATOM 16671 N N . ASP A 1 45 ? -9.723 2.024 5.968 1.00 0.00 43 ASP A N 11
ATOM 16672 C CA . ASP A 1 45 ? -10.879 1.584 5.190 1.00 0.00 43 ASP A CA 11
ATOM 16673 C C . ASP A 1 45 ? -10.428 0.608 4.114 1.00 0.00 43 ASP A C 11
ATOM 16674 O O . ASP A 1 45 ? -11.180 -0.274 3.695 1.00 0.00 43 ASP A O 11
ATOM 16683 N N . LEU A 1 46 ? -9.186 0.785 3.685 1.00 0.00 44 LEU A N 11
ATOM 16684 C CA . LEU A 1 46 ? -8.551 -0.096 2.715 1.00 0.00 44 LEU A CA 11
ATOM 16685 C C . LEU A 1 46 ? -8.612 -1.551 3.162 1.00 0.00 44 LEU A C 11
ATOM 16686 O O . LEU A 1 46 ? -8.030 -1.923 4.181 1.00 0.00 44 LEU A O 11
ATOM 16702 N N . LYS A 1 47 ? -9.316 -2.364 2.395 1.00 0.00 45 LYS A N 11
ATOM 16703 C CA . LYS A 1 47 ? -9.435 -3.781 2.691 1.00 0.00 45 LYS A CA 11
ATOM 16704 C C . LYS A 1 47 ? -8.267 -4.537 2.085 1.00 0.00 45 LYS A C 11
ATOM 16705 O O . LYS A 1 47 ? -8.179 -4.677 0.867 1.00 0.00 45 LYS A O 11
ATOM 16724 N N . ILE A 1 48 ? -7.363 -5.007 2.924 1.00 0.00 46 ILE A N 11
ATOM 16725 C CA . ILE A 1 48 ? -6.191 -5.707 2.436 1.00 0.00 46 ILE A CA 11
ATOM 16726 C C . ILE A 1 48 ? -6.519 -7.153 2.096 1.00 0.00 46 ILE A C 11
ATOM 16727 O O . ILE A 1 48 ? -6.997 -7.917 2.934 1.00 0.00 46 ILE A O 11
ATOM 16743 N N . LEU A 1 49 ? -6.256 -7.508 0.850 1.00 0.00 47 LEU A N 11
ATOM 16744 C CA . LEU A 1 49 ? -6.571 -8.825 0.328 1.00 0.00 47 LEU A CA 11
ATOM 16745 C C . LEU A 1 49 ? -5.346 -9.723 0.411 1.00 0.00 47 LEU A C 11
ATOM 16746 O O . LEU A 1 49 ? -5.393 -10.831 0.949 1.00 0.00 47 LEU A O 11
ATOM 16762 N N . LYS A 1 50 ? -4.243 -9.219 -0.119 1.00 0.00 48 LYS A N 11
ATOM 16763 C CA . LYS A 1 50 ? -3.008 -9.962 -0.199 1.00 0.00 48 LYS A CA 11
ATOM 16764 C C . LYS A 1 50 ? -1.827 -9.046 0.053 1.00 0.00 48 LYS A C 11
ATOM 16765 O O . LYS A 1 50 ? -1.480 -8.217 -0.787 1.00 0.00 48 LYS A O 11
ATOM 16784 N N . THR A 1 51 ? -1.232 -9.175 1.216 1.00 0.00 49 THR A N 11
ATOM 16785 C CA . THR A 1 51 ? 0.007 -8.492 1.498 1.00 0.00 49 THR A CA 11
ATOM 16786 C C . THR A 1 51 ? 1.148 -9.408 1.112 1.00 0.00 49 THR A C 11
ATOM 16787 O O . THR A 1 51 ? 1.117 -10.583 1.430 1.00 0.00 49 THR A O 11
ATOM 16798 N N . SER A 1 52 ? 2.117 -8.908 0.389 1.00 0.00 50 SER A N 11
ATOM 16799 C CA . SER A 1 52 ? 3.299 -9.689 0.080 1.00 0.00 50 SER A CA 11
ATOM 16800 C C . SER A 1 52 ? 4.470 -8.758 -0.135 1.00 0.00 50 SER A C 11
ATOM 16801 O O . SER A 1 52 ? 4.343 -7.548 0.056 1.00 0.00 50 SER A O 11
ATOM 16809 N N . GLU A 1 53 ? 5.601 -9.309 -0.523 1.00 0.00 51 GLU A N 11
ATOM 16810 C CA . GLU A 1 53 ? 6.774 -8.502 -0.744 1.00 0.00 51 GLU A CA 11
ATOM 16811 C C . GLU A 1 53 ? 7.664 -9.097 -1.816 1.00 0.00 51 GLU A C 11
ATOM 16812 O O . GLU A 1 53 ? 7.595 -10.288 -2.130 1.00 0.00 51 GLU A O 11
ATOM 16824 N N . ASP A 1 54 ? 8.477 -8.234 -2.366 1.00 0.00 52 ASP A N 11
ATOM 16825 C CA . ASP A 1 54 ? 9.598 -8.614 -3.192 1.00 0.00 52 ASP A CA 11
ATOM 16826 C C . ASP A 1 54 ? 10.839 -8.249 -2.388 1.00 0.00 52 ASP A C 11
ATOM 16827 O O . ASP A 1 54 ? 10.733 -7.994 -1.187 1.00 0.00 52 ASP A O 11
ATOM 16836 N N . LYS A 1 55 ? 11.996 -8.203 -2.999 1.00 0.00 53 LYS A N 11
ATOM 16837 C CA . LYS A 1 55 ? 13.172 -7.751 -2.295 1.00 0.00 53 LYS A CA 11
ATOM 16838 C C . LYS A 1 55 ? 13.085 -6.238 -2.164 1.00 0.00 53 LYS A C 11
ATOM 16839 O O . LYS A 1 55 ? 12.954 -5.698 -1.072 1.00 0.00 53 LYS A O 11
ATOM 16858 N N . ARG A 1 56 ? 13.029 -5.575 -3.303 1.00 0.00 54 ARG A N 11
ATOM 16859 C CA . ARG A 1 56 ? 13.095 -4.121 -3.360 1.00 0.00 54 ARG A CA 11
ATOM 16860 C C . ARG A 1 56 ? 11.727 -3.486 -3.113 1.00 0.00 54 ARG A C 11
ATOM 16861 O O . ARG A 1 56 ? 11.594 -2.262 -3.110 1.00 0.00 54 ARG A O 11
ATOM 16882 N N . PHE A 1 57 ? 10.709 -4.311 -2.892 1.00 0.00 55 PHE A N 11
ATOM 16883 C CA . PHE A 1 57 ? 9.328 -3.813 -2.895 1.00 0.00 55 PHE A CA 11
ATOM 16884 C C . PHE A 1 57 ? 8.431 -4.584 -1.934 1.00 0.00 55 PHE A C 11
ATOM 16885 O O . PHE A 1 57 ? 8.742 -5.699 -1.530 1.00 0.00 55 PHE A O 11
ATOM 16902 N N . TYR A 1 58 ? 7.324 -3.958 -1.568 1.00 0.00 56 TYR A N 11
ATOM 16903 C CA . TYR A 1 58 ? 6.193 -4.648 -0.961 1.00 0.00 56 TYR A CA 11
ATOM 16904 C C . TYR A 1 58 ? 5.054 -4.680 -1.967 1.00 0.00 56 TYR A C 11
ATOM 16905 O O . TYR A 1 58 ? 5.041 -3.889 -2.904 1.00 0.00 56 TYR A O 11
ATOM 16923 N N . TYR A 1 59 ? 4.113 -5.589 -1.785 1.00 0.00 57 TYR A N 11
ATOM 16924 C CA . TYR A 1 59 ? 2.940 -5.654 -2.648 1.00 0.00 57 TYR A CA 11
ATOM 16925 C C . TYR A 1 59 ? 1.689 -5.885 -1.816 1.00 0.00 57 TYR A C 11
ATOM 16926 O O . TYR A 1 59 ? 1.354 -7.019 -1.480 1.00 0.00 57 TYR A O 11
ATOM 1694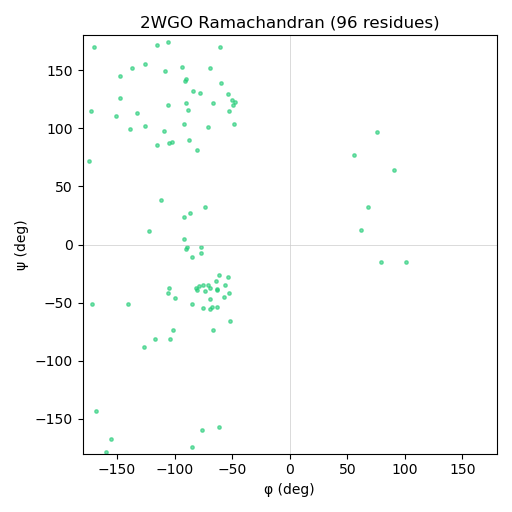4 N N . VAL A 1 60 ? 1.020 -4.803 -1.453 1.00 0.00 58 VAL A N 11
ATOM 16945 C CA . VAL A 1 60 ? -0.185 -4.894 -0.645 1.00 0.00 58 VAL A CA 11
ATOM 16946 C C . VAL A 1 60 ? -1.427 -4.707 -1.511 1.00 0.00 58 VAL A C 11
ATOM 16947 O O . VAL A 1 60 ? -1.826 -3.581 -1.805 1.00 0.00 58 VAL A O 11
ATOM 16960 N N . SER A 1 61 ? -2.019 -5.811 -1.936 1.00 0.00 59 SER A N 11
ATOM 16961 C CA . SER A 1 61 ? -3.225 -5.763 -2.749 1.00 0.00 59 SER A CA 11
ATOM 16962 C C . SER A 1 61 ? -4.427 -5.485 -1.860 1.00 0.00 59 SER A C 11
ATOM 16963 O O . SER A 1 61 ? -4.666 -6.207 -0.891 1.00 0.00 59 SER A O 11
ATOM 16971 N N . VAL A 1 62 ? -5.172 -4.435 -2.180 1.00 0.00 60 VAL A N 11
ATOM 16972 C CA . VAL A 1 62 ? -6.266 -3.982 -1.334 1.00 0.00 60 VAL A CA 11
ATOM 16973 C C . VAL A 1 62 ? -7.457 -3.514 -2.162 1.00 0.00 60 VAL A C 11
ATOM 16974 O O . VAL A 1 62 ? -7.328 -3.213 -3.348 1.00 0.00 60 VAL A O 11
ATOM 16987 N N . ASP A 1 63 ? -8.612 -3.467 -1.522 1.00 0.00 61 ASP A N 11
ATOM 16988 C CA . ASP A 1 63 ? -9.777 -2.808 -2.089 1.00 0.00 61 ASP A CA 11
ATOM 16989 C C . ASP A 1 63 ? -9.803 -1.365 -1.613 1.00 0.00 61 ASP A C 11
ATOM 16990 O O . ASP A 1 63 ? -9.757 -1.102 -0.408 1.00 0.00 61 ASP A O 11
ATOM 16999 N N . ALA A 1 64 ? -9.866 -0.435 -2.552 1.00 0.00 62 ALA A N 11
ATOM 17000 C CA . ALA A 1 64 ? -9.803 0.981 -2.220 1.00 0.00 62 ALA A CA 11
ATOM 17001 C C . ALA A 1 64 ? -11.151 1.496 -1.724 1.00 0.00 62 ALA A C 11
ATOM 17002 O O . ALA A 1 64 ? -11.237 2.586 -1.160 1.00 0.00 62 ALA A O 11
ATOM 17009 N N . GLY A 1 65 ? -12.199 0.711 -1.936 1.00 0.00 63 GLY A N 11
ATOM 17010 C CA . GLY A 1 65 ? -13.523 1.110 -1.497 1.00 0.00 63 GLY A CA 11
ATOM 17011 C C . GLY A 1 65 ? -14.339 1.711 -2.617 1.00 0.00 63 GLY A C 11
ATOM 17012 O O . GLY A 1 65 ? -15.558 1.558 -2.666 1.00 0.00 63 GLY A O 11
ATOM 17016 N N . ASP A 1 66 ? -13.655 2.376 -3.535 1.00 0.00 64 ASP A N 11
ATOM 17017 C CA . ASP A 1 66 ? -14.303 3.013 -4.681 1.00 0.00 64 ASP A CA 11
ATOM 17018 C C . ASP A 1 66 ? -14.647 1.992 -5.758 1.00 0.00 64 ASP A C 11
ATOM 17019 O O . ASP A 1 66 ? -15.038 2.353 -6.865 1.00 0.00 64 ASP A O 11
ATOM 17028 N N . GLY A 1 67 ? -14.489 0.718 -5.430 1.00 0.00 65 GLY A N 11
ATOM 17029 C CA . GLY A 1 67 ? -14.765 -0.335 -6.383 1.00 0.00 65 GLY A CA 11
ATOM 17030 C C . GLY A 1 67 ? -13.521 -0.743 -7.138 1.00 0.00 65 GLY A C 11
ATOM 17031 O O . GLY A 1 67 ? -13.487 -1.790 -7.783 1.00 0.00 65 GLY A O 11
ATOM 17035 N N . GLU A 1 68 ? -12.498 0.092 -7.055 1.00 0.00 66 GLU A N 11
ATOM 17036 C CA . GLU A 1 68 ? -11.232 -0.189 -7.698 1.00 0.00 66 GLU A CA 11
ATOM 17037 C C . GLU A 1 68 ? -10.369 -1.080 -6.821 1.00 0.00 66 GLU A C 11
ATOM 17038 O O . GLU A 1 68 ? -10.351 -0.944 -5.593 1.00 0.00 66 GLU A O 11
ATOM 17050 N N . LYS A 1 69 ? -9.660 -1.990 -7.458 1.00 0.00 67 LYS A N 11
ATOM 17051 C CA . LYS A 1 69 ? -8.748 -2.865 -6.755 1.00 0.00 67 LYS A CA 11
ATOM 17052 C C . LYS A 1 69 ? -7.349 -2.293 -6.870 1.00 0.00 67 LYS A C 11
ATOM 17053 O O . LYS A 1 69 ? -6.931 -1.872 -7.948 1.00 0.00 67 LYS A O 11
ATOM 17072 N N . CYS A 1 70 ? -6.628 -2.266 -5.777 1.00 0.00 68 CYS A N 11
ATOM 17073 C CA . CYS A 1 70 ? -5.330 -1.635 -5.765 1.00 0.00 68 CYS A CA 11
ATOM 17074 C C . CYS A 1 70 ? -4.281 -2.586 -5.239 1.00 0.00 68 CYS A C 11
ATOM 17075 O O . CYS A 1 70 ? -4.594 -3.622 -4.658 1.00 0.00 68 CYS A O 11
ATOM 17082 N N . LYS A 1 71 ? -3.040 -2.237 -5.475 1.00 0.00 69 LYS A N 11
ATOM 17083 C CA . LYS A 1 71 ? -1.919 -3.024 -5.021 1.00 0.00 69 LYS A CA 11
ATOM 17084 C C . LYS A 1 71 ? -0.781 -2.089 -4.710 1.00 0.00 69 LYS A C 11
ATOM 17085 O O . LYS A 1 71 ? -0.146 -1.557 -5.619 1.00 0.00 69 LYS A O 11
ATOM 17104 N N . PHE A 1 72 ? -0.556 -1.858 -3.437 1.00 0.00 70 PHE A N 11
ATOM 17105 C CA . PHE A 1 72 ? 0.489 -0.958 -3.018 1.00 0.00 70 PHE A CA 11
ATOM 17106 C C . PHE A 1 72 ? 1.840 -1.627 -3.127 1.00 0.00 70 PHE A C 11
ATOM 17107 O O . PHE A 1 72 ? 2.310 -2.288 -2.198 1.00 0.00 70 PHE A O 11
ATOM 17124 N N . LYS A 1 73 ? 2.417 -1.501 -4.309 1.00 0.00 71 LYS A N 11
ATOM 17125 C CA . LYS A 1 73 ? 3.786 -1.893 -4.549 1.00 0.00 71 LYS A CA 11
ATOM 17126 C C . LYS A 1 73 ? 4.689 -0.889 -3.852 1.00 0.00 71 LYS A C 11
ATOM 17127 O O . LYS A 1 73 ? 5.216 0.050 -4.455 1.00 0.00 71 LYS A O 11
ATOM 17146 N N . ILE A 1 74 ? 4.800 -1.055 -2.552 1.00 0.00 72 ILE A N 11
ATOM 17147 C CA . ILE A 1 74 ? 5.552 -0.136 -1.738 1.00 0.00 72 ILE A CA 11
ATOM 17148 C C . ILE A 1 74 ? 7.024 -0.366 -1.960 1.00 0.00 72 ILE A C 11
ATOM 17149 O O . ILE A 1 74 ? 7.612 -1.286 -1.393 1.00 0.00 72 ILE A O 11
ATOM 17165 N N . ARG A 1 75 ? 7.595 0.426 -2.848 1.00 0.00 73 ARG A N 11
ATOM 17166 C CA . ARG A 1 75 ? 9.018 0.383 -3.074 1.00 0.00 73 ARG A CA 11
ATOM 17167 C C . ARG A 1 75 ? 9.711 0.760 -1.790 1.00 0.00 73 ARG A C 11
ATOM 17168 O O . ARG A 1 75 ? 9.739 1.933 -1.415 1.00 0.00 73 ARG A O 11
ATOM 17189 N N . LYS A 1 76 ? 10.200 -0.257 -1.099 1.00 0.00 74 LYS A N 11
ATOM 17190 C CA . LYS A 1 76 ? 10.890 -0.081 0.168 1.00 0.00 74 LYS A CA 11
ATOM 17191 C C . LYS A 1 76 ? 11.940 1.009 0.032 1.00 0.00 74 LYS A C 11
ATOM 17192 O O . LYS A 1 76 ? 12.439 1.251 -1.071 1.00 0.00 74 LYS A O 11
ATOM 17211 N N . ASP A 1 77 ? 12.258 1.687 1.128 1.00 0.00 75 ASP A N 11
ATOM 17212 C CA . ASP A 1 77 ? 13.252 2.752 1.085 1.00 0.00 75 ASP A CA 11
ATOM 17213 C C . ASP A 1 77 ? 14.635 2.151 0.848 1.00 0.00 75 ASP A C 11
ATOM 17214 O O . ASP A 1 77 ? 15.466 2.083 1.749 1.00 0.00 75 ASP A O 11
ATOM 17223 N N . VAL A 1 78 ? 14.841 1.663 -0.362 1.00 0.00 76 VAL A N 11
ATOM 17224 C CA . VAL A 1 78 ? 16.088 1.035 -0.754 1.00 0.00 76 VAL A CA 11
ATOM 17225 C C . VAL A 1 78 ? 17.043 2.081 -1.300 1.00 0.00 76 VAL A C 11
ATOM 17226 O O . VAL A 1 78 ? 18.202 1.795 -1.610 1.00 0.00 76 VAL A O 11
ATOM 17239 N N . ASP A 1 79 ? 16.531 3.296 -1.392 1.00 0.00 77 ASP A N 11
ATOM 17240 C CA . ASP A 1 79 ? 17.197 4.388 -2.092 1.00 0.00 77 ASP A CA 11
ATOM 17241 C C . ASP A 1 79 ? 16.328 5.637 -2.041 1.00 0.00 77 ASP A C 11
ATOM 17242 O O . ASP A 1 79 ? 16.826 6.753 -1.899 1.00 0.00 77 ASP A O 11
ATOM 17251 N N . VAL A 1 80 ? 15.020 5.432 -2.161 1.00 0.00 78 VAL A N 11
ATOM 17252 C CA . VAL A 1 80 ? 14.057 6.522 -2.092 1.00 0.00 78 VAL A CA 11
ATOM 17253 C C . VAL A 1 80 ? 12.854 6.113 -1.251 1.00 0.00 78 VAL A C 11
ATOM 17254 O O . VAL A 1 80 ? 12.362 4.986 -1.344 1.00 0.00 78 VAL A O 11
ATOM 17267 N N . PRO A 1 81 ? 12.382 7.030 -0.415 1.00 0.00 79 PRO A N 11
ATOM 17268 C CA . PRO A 1 81 ? 11.200 6.834 0.405 1.00 0.00 79 PRO A CA 11
ATOM 17269 C C . PRO A 1 81 ? 9.899 7.121 -0.349 1.00 0.00 79 PRO A C 11
ATOM 17270 O O . PRO A 1 81 ? 9.152 8.028 0.016 1.00 0.00 79 PRO A O 11
ATOM 17281 N N . LYS A 1 82 ? 9.622 6.353 -1.392 1.00 0.00 80 LYS A N 11
ATOM 17282 C CA . LYS A 1 82 ? 8.379 6.518 -2.132 1.00 0.00 80 LYS A CA 11
ATOM 17283 C C . LYS A 1 82 ? 7.853 5.184 -2.642 1.00 0.00 80 LYS A C 11
ATOM 17284 O O . LYS A 1 82 ? 8.577 4.418 -3.283 1.00 0.00 80 LYS A O 11
ATOM 17303 N N . MET A 1 83 ? 6.587 4.924 -2.342 1.00 0.00 81 MET A N 11
ATOM 17304 C CA . MET A 1 83 ? 5.908 3.719 -2.804 1.00 0.00 81 MET A CA 11
ATOM 17305 C C . MET A 1 83 ? 5.675 3.822 -4.305 1.00 0.00 81 MET A C 11
ATOM 17306 O O . MET A 1 83 ? 4.707 4.440 -4.745 1.00 0.00 81 MET A O 11
ATOM 17320 N N . VAL A 1 84 ? 6.579 3.244 -5.084 1.00 0.00 82 VAL A N 11
ATOM 17321 C CA . VAL A 1 84 ? 6.519 3.364 -6.536 1.00 0.00 82 VAL A CA 11
ATOM 17322 C C . VAL A 1 84 ? 5.222 2.783 -7.098 1.00 0.00 82 VAL A C 11
ATOM 17323 O O . VAL A 1 84 ? 4.585 3.388 -7.954 1.00 0.00 82 VAL A O 11
ATOM 17336 N N . GLY A 1 85 ? 4.806 1.644 -6.567 1.00 0.00 83 GLY A N 11
ATOM 17337 C CA . GLY A 1 85 ? 3.675 0.939 -7.120 1.00 0.00 83 GLY A CA 11
ATOM 17338 C C . GLY A 1 85 ? 2.371 1.363 -6.513 1.00 0.00 83 GLY A C 11
ATOM 17339 O O . GLY A 1 85 ? 1.547 0.539 -6.127 1.00 0.00 83 GLY A O 11
ATOM 17343 N N . ARG A 1 86 ? 2.196 2.653 -6.440 1.00 0.00 84 ARG A N 11
ATOM 17344 C CA . ARG A 1 86 ? 0.944 3.253 -6.020 1.00 0.00 84 ARG A CA 11
ATOM 17345 C C . ARG A 1 86 ? -0.006 3.282 -7.213 1.00 0.00 84 ARG A C 11
ATOM 17346 O O . ARG A 1 86 ? -0.681 4.275 -7.468 1.00 0.00 84 ARG A O 11
ATOM 17367 N N . LYS A 1 87 ? -0.077 2.164 -7.926 1.00 0.00 85 LYS A N 11
ATOM 17368 C CA . LYS A 1 87 ? -0.687 2.159 -9.246 1.00 0.00 85 LYS A CA 11
ATOM 17369 C C . LYS A 1 87 ? -2.056 1.518 -9.203 1.00 0.00 85 LYS A C 11
ATOM 17370 O O . LYS A 1 87 ? -2.920 1.823 -10.028 1.00 0.00 85 LYS A O 11
ATOM 17389 N N . CYS A 1 88 ? -2.237 0.635 -8.230 1.00 0.00 86 CYS A N 11
ATOM 17390 C CA . CYS A 1 88 ? -3.418 -0.210 -8.153 1.00 0.00 86 CYS A CA 11
ATOM 17391 C C . CYS A 1 88 ? -3.435 -1.182 -9.319 1.00 0.00 86 CYS A C 11
ATOM 17392 O O . CYS A 1 88 ? -2.506 -1.200 -10.132 1.00 0.00 86 CYS A O 11
ATOM 17399 N N . ARG A 1 89 ? -4.467 -2.000 -9.390 1.00 0.00 87 ARG A N 11
ATOM 17400 C CA . ARG A 1 89 ? -4.521 -3.061 -10.358 1.00 0.00 87 ARG A CA 11
ATOM 17401 C C . ARG A 1 89 ? -5.855 -3.775 -10.245 1.00 0.00 87 ARG A C 11
ATOM 17402 O O . ARG A 1 89 ? -5.971 -4.829 -9.617 1.00 0.00 87 ARG A O 11
ATOM 17423 N N . LYS A 1 90 ? -6.871 -3.159 -10.818 1.00 0.00 88 LYS A N 11
ATOM 17424 C CA . LYS A 1 90 ? -8.228 -3.648 -10.692 1.00 0.00 88 LYS A CA 11
ATOM 17425 C C . LYS A 1 90 ? -8.494 -4.771 -11.685 1.00 0.00 88 LYS A C 11
ATOM 17426 O O . LYS A 1 90 ? -8.828 -5.889 -11.294 1.00 0.00 88 LYS A O 11
ATOM 17445 N N . ASP A 1 91 ? -8.330 -4.476 -12.966 1.00 0.00 89 ASP A N 11
ATOM 17446 C CA . ASP A 1 91 ? -8.591 -5.461 -14.008 1.00 0.00 89 ASP A CA 11
ATOM 17447 C C . ASP A 1 91 ? -7.354 -5.639 -14.874 1.00 0.00 89 ASP A C 11
ATOM 17448 O O . ASP A 1 91 ? -7.366 -6.363 -15.870 1.00 0.00 89 ASP A O 11
ATOM 17457 N N . ASP A 1 92 ? -6.284 -4.973 -14.463 1.00 0.00 90 ASP A N 11
ATOM 17458 C CA . ASP A 1 92 ? -5.027 -4.973 -15.199 1.00 0.00 90 ASP A CA 11
ATOM 17459 C C . ASP A 1 92 ? -4.393 -6.357 -15.191 1.00 0.00 90 ASP A C 11
ATOM 17460 O O . ASP A 1 92 ? -4.739 -7.208 -14.368 1.00 0.00 90 ASP A O 11
ATOM 17469 N N . ASP A 1 93 ? -3.458 -6.573 -16.102 1.00 0.00 91 ASP A N 11
ATOM 17470 C CA . ASP A 1 93 ? -2.789 -7.858 -16.219 1.00 0.00 91 ASP A CA 11
ATOM 17471 C C . ASP A 1 93 ? -1.461 -7.809 -15.462 1.00 0.00 91 ASP A C 11
ATOM 17472 O O . ASP A 1 93 ? -1.272 -6.948 -14.602 1.00 0.00 91 ASP A O 11
ATOM 17481 N N . ASP A 1 94 ? -0.546 -8.714 -15.778 1.00 0.00 92 ASP A N 11
ATOM 17482 C CA . ASP A 1 94 ? 0.705 -8.835 -15.036 1.00 0.00 92 ASP A CA 11
ATOM 17483 C C . ASP A 1 94 ? 1.620 -7.644 -15.266 1.00 0.00 92 ASP A C 11
ATOM 17484 O O . ASP A 1 94 ? 2.157 -7.454 -16.359 1.00 0.00 92 ASP A O 11
ATOM 17493 N N . ASP A 1 95 ? 1.774 -6.837 -14.232 1.00 0.00 93 ASP A N 11
ATOM 17494 C CA . ASP A 1 95 ? 2.746 -5.759 -14.237 1.00 0.00 93 ASP A CA 11
ATOM 17495 C C . ASP A 1 95 ? 3.836 -6.055 -13.227 1.00 0.00 93 ASP A C 11
ATOM 17496 O O . ASP A 1 95 ? 3.552 -6.522 -12.124 1.00 0.00 93 ASP A O 11
ATOM 17505 N N . ASP A 1 96 ? 5.076 -5.798 -13.602 1.00 0.00 94 ASP A N 11
ATOM 17506 C CA . ASP A 1 96 ? 6.183 -5.899 -12.665 1.00 0.00 94 ASP A CA 11
ATOM 17507 C C . ASP A 1 96 ? 6.432 -4.530 -12.065 1.00 0.00 94 ASP A C 11
ATOM 17508 O O . ASP A 1 96 ? 6.395 -4.349 -10.849 1.00 0.00 94 ASP A O 11
ATOM 17517 N N . GLY A 1 97 ? 6.661 -3.565 -12.939 1.00 0.00 95 GLY A N 11
ATOM 17518 C CA . GLY A 1 97 ? 6.815 -2.198 -12.511 1.00 0.00 95 GLY A CA 11
ATOM 17519 C C . GLY A 1 97 ? 5.483 -1.484 -12.488 1.00 0.00 95 GLY A C 11
ATOM 17520 O O . GLY A 1 97 ? 4.666 -1.653 -13.397 1.00 0.00 95 GLY A O 11
ATOM 17524 N N . TYR A 1 98 ? 5.244 -0.706 -11.449 1.00 0.00 96 TYR A N 11
ATOM 17525 C CA . TYR A 1 98 ? 3.991 0.014 -11.324 1.00 0.00 96 TYR A CA 11
ATOM 17526 C C . TYR A 1 98 ? 4.275 1.504 -11.358 1.00 0.00 96 TYR A C 11
ATOM 17527 O O . TYR A 1 98 ? 3.820 2.176 -12.298 1.00 0.00 96 TYR A O 11
ATOM 17546 N N . GLY A 1 1 ? 6.598 9.571 2.473 1.00 0.00 -1 GLY A N 12
ATOM 17547 C CA . GLY A 1 1 ? 7.914 8.916 2.667 1.00 0.00 -1 GLY A CA 12
ATOM 17548 C C . GLY A 1 1 ? 7.783 7.490 3.160 1.00 0.00 -1 GLY A C 12
ATOM 17549 O O . GLY A 1 1 ? 7.133 7.235 4.173 1.00 0.00 -1 GLY A O 12
ATOM 17555 N N . SER A 1 2 ? 8.392 6.560 2.439 1.00 0.00 0 SER A N 12
ATOM 17556 C CA . SER A 1 2 ? 8.398 5.162 2.837 1.00 0.00 0 SER A CA 12
ATOM 17557 C C . SER A 1 2 ? 9.589 4.876 3.749 1.00 0.00 0 SER A C 12
ATOM 17558 O O . SER A 1 2 ? 10.628 5.529 3.660 1.00 0.00 0 SER A O 12
ATOM 17566 N N . LEU A 1 3 ? 9.424 3.899 4.622 1.00 0.00 1 LEU A N 12
ATOM 17567 C CA . LEU A 1 3 ? 10.446 3.545 5.593 1.00 0.00 1 LEU A CA 12
ATOM 17568 C C . LEU A 1 3 ? 10.897 2.107 5.362 1.00 0.00 1 LEU A C 12
ATOM 17569 O O . LEU A 1 3 ? 10.995 1.662 4.217 1.00 0.00 1 LEU A O 12
ATOM 17585 N N . ILE A 1 4 ? 11.199 1.415 6.463 1.00 0.00 2 ILE A N 12
ATOM 17586 C CA . ILE A 1 4 ? 11.438 -0.032 6.482 1.00 0.00 2 ILE A CA 12
ATOM 17587 C C . ILE A 1 4 ? 12.863 -0.398 6.041 1.00 0.00 2 ILE A C 12
ATOM 17588 O O . ILE A 1 4 ? 13.389 -1.435 6.442 1.00 0.00 2 ILE A O 12
ATOM 17604 N N . LEU A 1 5 ? 13.493 0.455 5.241 1.00 0.00 3 LEU A N 12
ATOM 17605 C CA . LEU A 1 5 ? 14.877 0.231 4.824 1.00 0.00 3 LEU A CA 12
ATOM 17606 C C . LEU A 1 5 ? 15.745 1.421 5.188 1.00 0.00 3 LEU A C 12
ATOM 17607 O O . LEU A 1 5 ? 15.243 2.507 5.470 1.00 0.00 3 LEU A O 12
ATOM 17623 N N . ASP A 1 6 ? 17.046 1.195 5.206 1.00 0.00 4 ASP A N 12
ATOM 17624 C CA . ASP A 1 6 ? 18.010 2.268 5.374 1.00 0.00 4 ASP A CA 12
ATOM 17625 C C . ASP A 1 6 ? 18.940 2.272 4.173 1.00 0.00 4 ASP A C 12
ATOM 17626 O O . ASP A 1 6 ? 20.031 1.701 4.216 1.00 0.00 4 ASP A O 12
ATOM 17635 N N . GLY A 1 7 ? 18.476 2.868 3.085 1.00 0.00 5 GLY A N 12
ATOM 17636 C CA . GLY A 1 7 ? 19.219 2.822 1.846 1.00 0.00 5 GLY A CA 12
ATOM 17637 C C . GLY A 1 7 ? 19.345 1.402 1.329 1.00 0.00 5 GLY A C 12
ATOM 17638 O O . GLY A 1 7 ? 20.423 0.992 0.893 1.00 0.00 5 GLY A O 12
ATOM 17642 N N . ASP A 1 8 ? 18.230 0.663 1.388 1.00 0.00 6 ASP A N 12
ATOM 17643 C CA . ASP A 1 8 ? 18.182 -0.747 0.982 1.00 0.00 6 ASP A CA 12
ATOM 17644 C C . ASP A 1 8 ? 19.004 -1.640 1.916 1.00 0.00 6 ASP A C 12
ATOM 17645 O O . ASP A 1 8 ? 20.219 -1.757 1.779 1.00 0.00 6 ASP A O 12
ATOM 17654 N N . LEU A 1 9 ? 18.318 -2.253 2.877 1.00 0.00 7 LEU A N 12
ATOM 17655 C CA . LEU A 1 9 ? 18.924 -3.209 3.807 1.00 0.00 7 LEU A CA 12
ATOM 17656 C C . LEU A 1 9 ? 17.871 -4.235 4.215 1.00 0.00 7 LEU A C 12
ATOM 17657 O O . LEU A 1 9 ? 17.033 -3.961 5.070 1.00 0.00 7 LEU A O 12
ATOM 17673 N N . LEU A 1 10 ? 17.906 -5.407 3.599 1.00 0.00 8 LEU A N 12
ATOM 17674 C CA . LEU A 1 10 ? 16.799 -6.353 3.717 1.00 0.00 8 LEU A CA 12
ATOM 17675 C C . LEU A 1 10 ? 17.175 -7.611 4.496 1.00 0.00 8 LEU A C 12
ATOM 17676 O O . LEU A 1 10 ? 16.657 -7.836 5.591 1.00 0.00 8 LEU A O 12
ATOM 17692 N N . LYS A 1 11 ? 18.052 -8.434 3.911 1.00 0.00 9 LYS A N 12
ATOM 17693 C CA . LYS A 1 11 ? 18.518 -9.684 4.531 1.00 0.00 9 LYS A CA 12
ATOM 17694 C C . LYS A 1 11 ? 17.467 -10.797 4.432 1.00 0.00 9 LYS A C 12
ATOM 17695 O O . LYS A 1 11 ? 17.680 -11.795 3.736 1.00 0.00 9 LYS A O 12
ATOM 17714 N N . ASP A 1 12 ? 16.338 -10.634 5.113 1.00 0.00 10 ASP A N 12
ATOM 17715 C CA . ASP A 1 12 ? 15.267 -11.633 5.065 1.00 0.00 10 ASP A CA 12
ATOM 17716 C C . ASP A 1 12 ? 13.958 -10.979 4.658 1.00 0.00 10 ASP A C 12
ATOM 17717 O O . ASP A 1 12 ? 13.602 -9.922 5.178 1.00 0.00 10 ASP A O 12
ATOM 17726 N N . LYS A 1 13 ? 13.244 -11.610 3.732 1.00 0.00 11 LYS A N 12
ATOM 17727 C CA . LYS A 1 13 ? 12.056 -11.001 3.148 1.00 0.00 11 LYS A CA 12
ATOM 17728 C C . LYS A 1 13 ? 11.014 -12.037 2.733 1.00 0.00 11 LYS A C 12
ATOM 17729 O O . LYS A 1 13 ? 9.982 -11.687 2.161 1.00 0.00 11 LYS A O 12
ATOM 17748 N N . LEU A 1 14 ? 11.268 -13.305 3.008 1.00 0.00 12 LEU A N 12
ATOM 17749 C CA . LEU A 1 14 ? 10.418 -14.351 2.457 1.00 0.00 12 LEU A CA 12
ATOM 17750 C C . LEU A 1 14 ? 9.524 -14.981 3.515 1.00 0.00 12 LEU A C 12
ATOM 17751 O O . LEU A 1 14 ? 9.985 -15.400 4.580 1.00 0.00 12 LEU A O 12
ATOM 17767 N N . LYS A 1 15 ? 8.236 -15.032 3.210 1.00 0.00 13 LYS A N 12
ATOM 17768 C CA . LYS A 1 15 ? 7.270 -15.728 4.041 1.00 0.00 13 LYS A CA 12
ATOM 17769 C C . LYS A 1 15 ? 6.335 -16.522 3.136 1.00 0.00 13 LYS A C 12
ATOM 17770 O O . LYS A 1 15 ? 6.321 -16.309 1.922 1.00 0.00 13 LYS A O 12
ATOM 17789 N N . LEU A 1 16 ? 5.579 -17.441 3.722 1.00 0.00 14 LEU A N 12
ATOM 17790 C CA . LEU A 1 16 ? 4.579 -18.206 3.003 1.00 0.00 14 LEU A CA 12
ATOM 17791 C C . LEU A 1 16 ? 3.586 -17.288 2.283 1.00 0.00 14 LEU A C 12
ATOM 17792 O O . LEU A 1 16 ? 3.453 -16.114 2.642 1.00 0.00 14 LEU A O 12
ATOM 17808 N N . PRO A 1 17 ? 2.889 -17.817 1.255 1.00 0.00 15 PRO A N 12
ATOM 17809 C CA . PRO A 1 17 ? 1.906 -17.062 0.465 1.00 0.00 15 PRO A CA 12
ATOM 17810 C C . PRO A 1 17 ? 0.985 -16.189 1.313 1.00 0.00 15 PRO A C 12
ATOM 17811 O O . PRO A 1 17 ? 0.512 -16.619 2.367 1.00 0.00 15 PRO A O 12
ATOM 17822 N N . VAL A 1 18 ? 0.738 -14.980 0.805 1.00 0.00 16 VAL A N 12
ATOM 17823 C CA . VAL A 1 18 ? -0.033 -13.925 1.475 1.00 0.00 16 VAL A CA 12
ATOM 17824 C C . VAL A 1 18 ? 0.314 -13.760 2.955 1.00 0.00 16 VAL A C 12
ATOM 17825 O O . VAL A 1 18 ? -0.107 -14.515 3.834 1.00 0.00 16 VAL A O 12
ATOM 17838 N N . ILE A 1 19 ? 1.092 -12.730 3.195 1.00 0.00 17 ILE A N 12
ATOM 17839 C CA . ILE A 1 19 ? 1.511 -12.332 4.522 1.00 0.00 17 ILE A CA 12
ATOM 17840 C C . ILE A 1 19 ? 0.338 -11.658 5.237 1.00 0.00 17 ILE A C 12
ATOM 17841 O O . ILE A 1 19 ? -0.623 -11.244 4.586 1.00 0.00 17 ILE A O 12
ATOM 17857 N N . ASP A 1 20 ? 0.422 -11.558 6.562 1.00 0.00 18 ASP A N 12
ATOM 17858 C CA . ASP A 1 20 ? -0.648 -10.987 7.377 1.00 0.00 18 ASP A CA 12
ATOM 17859 C C . ASP A 1 20 ? -1.099 -9.642 6.826 1.00 0.00 18 ASP A C 12
ATOM 17860 O O . ASP A 1 20 ? -0.272 -8.787 6.508 1.00 0.00 18 ASP A O 12
ATOM 17869 N N . ASN A 1 21 ? -2.407 -9.453 6.720 1.00 0.00 19 ASN A N 12
ATOM 17870 C CA . ASN A 1 21 ? -2.958 -8.185 6.254 1.00 0.00 19 ASN A CA 12
ATOM 17871 C C . ASN A 1 21 ? -2.613 -7.067 7.234 1.00 0.00 19 ASN A C 12
ATOM 17872 O O . ASN A 1 21 ? -2.617 -5.894 6.878 1.00 0.00 19 ASN A O 12
ATOM 17883 N N . LEU A 1 22 ? -2.298 -7.450 8.466 1.00 0.00 20 LEU A N 12
ATOM 17884 C CA . LEU A 1 22 ? -1.850 -6.511 9.477 1.00 0.00 20 LEU A CA 12
ATOM 17885 C C . LEU A 1 22 ? -0.466 -5.975 9.129 1.00 0.00 20 LEU A C 12
ATOM 17886 O O . LEU A 1 22 ? -0.139 -4.831 9.430 1.00 0.00 20 LEU A O 12
ATOM 17902 N N . PHE A 1 23 ? 0.338 -6.802 8.473 1.00 0.00 21 PHE A N 12
ATOM 17903 C CA . PHE A 1 23 ? 1.680 -6.401 8.074 1.00 0.00 21 PHE A CA 12
ATOM 17904 C C . PHE A 1 23 ? 1.596 -5.334 6.987 1.00 0.00 21 PHE A C 12
ATOM 17905 O O . PHE A 1 23 ? 2.349 -4.357 6.989 1.00 0.00 21 PHE A O 12
ATOM 17922 N N . GLY A 1 24 ? 0.654 -5.519 6.070 1.00 0.00 22 GLY A N 12
ATOM 17923 C CA . GLY A 1 24 ? 0.409 -4.520 5.052 1.00 0.00 22 GLY A CA 12
ATOM 17924 C C . GLY A 1 24 ? -0.269 -3.302 5.635 1.00 0.00 22 GLY A C 12
ATOM 17925 O O . GLY A 1 24 ? -0.091 -2.181 5.155 1.00 0.00 22 GLY A O 12
ATOM 17929 N N . LYS A 1 25 ? -1.049 -3.534 6.683 1.00 0.00 23 LYS A N 12
ATOM 17930 C CA . LYS A 1 25 ? -1.740 -2.470 7.389 1.00 0.00 23 LYS A CA 12
ATOM 17931 C C . LYS A 1 25 ? -0.721 -1.590 8.090 1.00 0.00 23 LYS A C 12
ATOM 17932 O O . LYS A 1 25 ? -0.848 -0.376 8.113 1.00 0.00 23 LYS A O 12
ATOM 17951 N N . GLU A 1 26 ? 0.286 -2.236 8.662 1.00 0.00 24 GLU A N 12
ATOM 17952 C CA . GLU A 1 26 ? 1.424 -1.568 9.249 1.00 0.00 24 GLU A CA 12
ATOM 17953 C C . GLU A 1 26 ? 2.050 -0.599 8.258 1.00 0.00 24 GLU A C 12
ATOM 17954 O O . GLU A 1 26 ? 2.266 0.574 8.565 1.00 0.00 24 GLU A O 12
ATOM 17966 N N . LEU A 1 27 ? 2.337 -1.112 7.069 1.00 0.00 25 LEU A N 12
ATOM 17967 C CA . LEU A 1 27 ? 2.853 -0.304 5.975 1.00 0.00 25 LEU A CA 12
ATOM 17968 C C . LEU A 1 27 ? 1.941 0.891 5.705 1.00 0.00 25 LEU A C 12
ATOM 17969 O O . LEU A 1 27 ? 2.324 2.041 5.921 1.00 0.00 25 LEU A O 12
ATOM 17985 N N . LEU A 1 28 ? 0.730 0.595 5.242 1.00 0.00 26 LEU A N 12
ATOM 17986 C CA . LEU A 1 28 ? -0.260 1.608 4.923 1.00 0.00 26 LEU A CA 12
ATOM 17987 C C . LEU A 1 28 ? -0.532 2.564 6.081 1.00 0.00 26 LEU A C 12
ATOM 17988 O O . LEU A 1 28 ? -0.907 3.703 5.855 1.00 0.00 26 LEU A O 12
ATOM 18004 N N . ASP A 1 29 ? -0.360 2.108 7.312 1.00 0.00 27 ASP A N 12
ATOM 18005 C CA . ASP A 1 29 ? -0.558 2.975 8.473 1.00 0.00 27 ASP A CA 12
ATOM 18006 C C . ASP A 1 29 ? 0.508 4.060 8.522 1.00 0.00 27 ASP A C 12
ATOM 18007 O O . ASP A 1 29 ? 0.201 5.247 8.649 1.00 0.00 27 ASP A O 12
ATOM 18016 N N . LYS A 1 30 ? 1.762 3.646 8.404 1.00 0.00 28 LYS A N 12
ATOM 18017 C CA . LYS A 1 30 ? 2.884 4.571 8.501 1.00 0.00 28 LYS A CA 12
ATOM 18018 C C . LYS A 1 30 ? 2.957 5.464 7.270 1.00 0.00 28 LYS A C 12
ATOM 18019 O O . LYS A 1 30 ? 3.333 6.632 7.357 1.00 0.00 28 LYS A O 12
ATOM 18038 N N . PHE A 1 31 ? 2.580 4.916 6.124 1.00 0.00 29 PHE A N 12
ATOM 18039 C CA . PHE A 1 31 ? 2.672 5.650 4.869 1.00 0.00 29 PHE A CA 12
ATOM 18040 C C . PHE A 1 31 ? 1.334 6.283 4.514 1.00 0.00 29 PHE A C 12
ATOM 18041 O O . PHE A 1 31 ? 1.183 6.881 3.448 1.00 0.00 29 PHE A O 12
ATOM 18058 N N . GLN A 1 32 ? 0.367 6.157 5.421 1.00 0.00 30 GLN A N 12
ATOM 18059 C CA . GLN A 1 32 ? -0.945 6.720 5.238 1.00 0.00 30 GLN A CA 12
ATOM 18060 C C . GLN A 1 32 ? -0.860 8.211 4.994 1.00 0.00 30 GLN A C 12
ATOM 18061 O O . GLN A 1 32 ? -1.533 8.745 4.123 1.00 0.00 30 GLN A O 12
ATOM 18075 N N . ASP A 1 33 ? 0.005 8.868 5.745 1.00 0.00 31 ASP A N 12
ATOM 18076 C CA . ASP A 1 33 ? 0.150 10.312 5.664 1.00 0.00 31 ASP A CA 12
ATOM 18077 C C . ASP A 1 33 ? 0.695 10.746 4.304 1.00 0.00 31 ASP A C 12
ATOM 18078 O O . ASP A 1 33 ? 0.519 11.888 3.896 1.00 0.00 31 ASP A O 12
ATOM 18087 N N . ASP A 1 34 ? 1.342 9.832 3.594 1.00 0.00 32 ASP A N 12
ATOM 18088 C CA . ASP A 1 34 ? 1.901 10.156 2.288 1.00 0.00 32 ASP A CA 12
ATOM 18089 C C . ASP A 1 34 ? 0.916 9.779 1.191 1.00 0.00 32 ASP A C 12
ATOM 18090 O O . ASP A 1 34 ? 0.733 10.508 0.221 1.00 0.00 32 ASP A O 12
ATOM 18099 N N . ILE A 1 35 ? 0.266 8.640 1.368 1.00 0.00 33 ILE A N 12
ATOM 18100 C CA . ILE A 1 35 ? -0.766 8.190 0.446 1.00 0.00 33 ILE A CA 12
ATOM 18101 C C . ILE A 1 35 ? -1.989 9.109 0.527 1.00 0.00 33 ILE A C 12
ATOM 18102 O O . ILE A 1 35 ? -2.672 9.354 -0.469 1.00 0.00 33 ILE A O 12
ATOM 18118 N N . LYS A 1 36 ? -2.230 9.652 1.711 1.00 0.00 34 LYS A N 12
ATOM 18119 C CA . LYS A 1 36 ? -3.340 10.565 1.932 1.00 0.00 34 LYS A CA 12
ATOM 18120 C C . LYS A 1 36 ? -2.954 11.963 1.481 1.00 0.00 34 LYS A C 12
ATOM 18121 O O . LYS A 1 36 ? -3.796 12.757 1.076 1.00 0.00 34 LYS A O 12
ATOM 18140 N N . ASP A 1 37 ? -1.670 12.254 1.564 1.00 0.00 35 ASP A N 12
ATOM 18141 C CA . ASP A 1 37 ? -1.140 13.501 1.039 1.00 0.00 35 ASP A CA 12
ATOM 18142 C C . ASP A 1 37 ? -1.219 13.518 -0.479 1.00 0.00 35 ASP A C 12
ATOM 18143 O O . ASP A 1 37 ? -1.762 14.445 -1.076 1.00 0.00 35 ASP A O 12
ATOM 18152 N N . LYS A 1 38 ? -0.681 12.474 -1.089 1.00 0.00 36 LYS A N 12
ATOM 18153 C CA . LYS A 1 38 ? -0.605 12.387 -2.537 1.00 0.00 36 LYS A CA 12
ATOM 18154 C C . LYS A 1 38 ? -1.969 12.152 -3.184 1.00 0.00 36 LYS A C 12
ATOM 18155 O O . LYS A 1 38 ? -2.296 12.788 -4.184 1.00 0.00 36 LYS A O 12
ATOM 18174 N N . TYR A 1 39 ? -2.771 11.257 -2.614 1.00 0.00 37 TYR A N 12
ATOM 18175 C CA . TYR A 1 39 ? -4.030 10.864 -3.248 1.00 0.00 37 TYR A CA 12
ATOM 18176 C C . TYR A 1 39 ? -5.247 11.192 -2.394 1.00 0.00 37 TYR A C 12
ATOM 18177 O O . TYR A 1 39 ? -6.351 11.333 -2.915 1.00 0.00 37 TYR A O 12
ATOM 18195 N N . GLY A 1 40 ? -5.050 11.310 -1.092 1.00 0.00 38 GLY A N 12
ATOM 18196 C CA . GLY A 1 40 ? -6.168 11.566 -0.204 1.00 0.00 38 GLY A CA 12
ATOM 18197 C C . GLY A 1 40 ? -6.914 10.296 0.144 1.00 0.00 38 GLY A C 12
ATOM 18198 O O . GLY A 1 40 ? -8.144 10.264 0.135 1.00 0.00 38 GLY A O 12
ATOM 18202 N N . VAL A 1 41 ? -6.165 9.246 0.448 1.00 0.00 39 VAL A N 12
ATOM 18203 C CA . VAL A 1 41 ? -6.742 7.952 0.759 1.00 0.00 39 VAL A CA 12
ATOM 18204 C C . VAL A 1 41 ? -6.766 7.717 2.267 1.00 0.00 39 VAL A C 12
ATOM 18205 O O . VAL A 1 41 ? -5.953 8.271 3.006 1.00 0.00 39 VAL A O 12
ATOM 18218 N N . ASP A 1 42 ? -7.708 6.910 2.715 1.00 0.00 40 ASP A N 12
ATOM 18219 C CA . ASP A 1 42 ? -7.766 6.487 4.105 1.00 0.00 40 ASP A CA 12
ATOM 18220 C C . ASP A 1 42 ? -7.520 4.983 4.183 1.00 0.00 40 ASP A C 12
ATOM 18221 O O . ASP A 1 42 ? -8.299 4.190 3.654 1.00 0.00 40 ASP A O 12
ATOM 18230 N N . THR A 1 43 ? -6.436 4.591 4.838 1.00 0.00 41 THR A N 12
ATOM 18231 C CA . THR A 1 43 ? -6.000 3.200 4.824 1.00 0.00 41 THR A CA 12
ATOM 18232 C C . THR A 1 43 ? -6.850 2.316 5.734 1.00 0.00 41 THR A C 12
ATOM 18233 O O . THR A 1 43 ? -6.768 1.088 5.670 1.00 0.00 41 THR A O 12
ATOM 18244 N N . LYS A 1 44 ? -7.674 2.938 6.566 1.00 0.00 42 LYS A N 12
ATOM 18245 C CA . LYS A 1 44 ? -8.572 2.209 7.444 1.00 0.00 42 LYS A CA 12
ATOM 18246 C C . LYS A 1 44 ? -9.719 1.624 6.628 1.00 0.00 42 LYS A C 12
ATOM 18247 O O . LYS A 1 44 ? -10.383 0.675 7.045 1.00 0.00 42 LYS A O 12
ATOM 18266 N N . ASP A 1 45 ? -9.933 2.200 5.452 1.00 0.00 43 ASP A N 12
ATOM 18267 C CA . ASP A 1 45 ? -10.992 1.756 4.563 1.00 0.00 43 ASP A CA 12
ATOM 18268 C C . ASP A 1 45 ? -10.440 0.720 3.603 1.00 0.00 43 ASP A C 12
ATOM 18269 O O . ASP A 1 45 ? -11.138 -0.213 3.202 1.00 0.00 43 ASP A O 12
ATOM 18278 N N . LEU A 1 46 ? -9.170 0.895 3.253 1.00 0.00 44 LEU A N 12
ATOM 18279 C CA . LEU A 1 46 ? -8.482 -0.019 2.357 1.00 0.00 44 LEU A CA 12
ATOM 18280 C C . LEU A 1 46 ? -8.527 -1.440 2.891 1.00 0.00 44 LEU A C 12
ATOM 18281 O O . LEU A 1 46 ? -7.917 -1.759 3.914 1.00 0.00 44 LEU A O 12
ATOM 18297 N N . LYS A 1 47 ? -9.264 -2.278 2.192 1.00 0.00 45 LYS A N 12
ATOM 18298 C CA . LYS A 1 47 ? -9.389 -3.676 2.539 1.00 0.00 45 LYS A CA 12
ATOM 18299 C C . LYS A 1 47 ? -8.221 -4.455 1.957 1.00 0.00 45 LYS A C 12
ATOM 18300 O O . LYS A 1 47 ? -8.167 -4.694 0.752 1.00 0.00 45 LYS A O 12
ATOM 18319 N N . ILE A 1 48 ? -7.273 -4.822 2.802 1.00 0.00 46 ILE A N 12
ATOM 18320 C CA . ILE A 1 48 ? -6.086 -5.512 2.333 1.00 0.00 46 ILE A CA 12
ATOM 18321 C C . ILE A 1 48 ? -6.402 -6.952 1.965 1.00 0.00 46 ILE A C 12
ATOM 18322 O O . ILE A 1 48 ? -6.731 -7.778 2.818 1.00 0.00 46 ILE A O 12
ATOM 18338 N N . LEU A 1 49 ? -6.301 -7.227 0.678 1.00 0.00 47 LEU A N 12
ATOM 18339 C CA . LEU A 1 49 ? -6.636 -8.525 0.122 1.00 0.00 47 LEU A CA 12
ATOM 18340 C C . LEU A 1 49 ? -5.470 -9.482 0.294 1.00 0.00 47 LEU A C 12
ATOM 18341 O O . LEU A 1 49 ? -5.643 -10.638 0.679 1.00 0.00 47 LEU A O 12
ATOM 18357 N N . LYS A 1 50 ? -4.276 -8.977 0.018 1.00 0.00 48 LYS A N 12
ATOM 18358 C CA . LYS A 1 50 ? -3.088 -9.799 -0.006 1.00 0.00 48 LYS A CA 12
ATOM 18359 C C . LYS A 1 50 ? -1.856 -8.957 0.291 1.00 0.00 48 LYS A C 12
ATOM 18360 O O . LYS A 1 50 ? -1.564 -7.997 -0.422 1.00 0.00 48 LYS A O 12
ATOM 18379 N N . THR A 1 51 ? -1.152 -9.313 1.349 1.00 0.00 49 THR A N 12
ATOM 18380 C CA . THR A 1 51 ? 0.106 -8.669 1.675 1.00 0.00 49 THR A CA 12
ATOM 18381 C C . THR A 1 51 ? 1.254 -9.577 1.261 1.00 0.00 49 THR A C 12
ATOM 18382 O O . THR A 1 51 ? 1.237 -10.762 1.559 1.00 0.00 49 THR A O 12
ATOM 18393 N N . SER A 1 52 ? 2.219 -9.044 0.541 1.00 0.00 50 SER A N 12
ATOM 18394 C CA . SER A 1 52 ? 3.402 -9.807 0.176 1.00 0.00 50 SER A CA 12
ATOM 18395 C C . SER A 1 52 ? 4.545 -8.858 -0.133 1.00 0.00 50 SER A C 12
ATOM 18396 O O . SER A 1 52 ? 4.370 -7.642 -0.089 1.00 0.00 50 SER A O 12
ATOM 18404 N N . GLU A 1 53 ? 5.708 -9.413 -0.423 1.00 0.00 51 GLU A N 12
ATOM 18405 C CA . GLU A 1 53 ? 6.818 -8.628 -0.920 1.00 0.00 51 GLU A CA 12
ATOM 18406 C C . GLU A 1 53 ? 7.797 -9.527 -1.646 1.00 0.00 51 GLU A C 12
ATOM 18407 O O . GLU A 1 53 ? 7.710 -10.756 -1.557 1.00 0.00 51 GLU A O 12
ATOM 18419 N N . ASP A 1 54 ? 8.710 -8.916 -2.371 1.00 0.00 52 ASP A N 12
ATOM 18420 C CA . ASP A 1 54 ? 9.788 -9.640 -3.010 1.00 0.00 52 ASP A CA 12
ATOM 18421 C C . ASP A 1 54 ? 11.024 -8.764 -3.099 1.00 0.00 52 ASP A C 12
ATOM 18422 O O . ASP A 1 54 ? 11.197 -7.998 -4.050 1.00 0.00 52 ASP A O 12
ATOM 18431 N N . LYS A 1 55 ? 11.838 -8.844 -2.058 1.00 0.00 53 LYS A N 12
ATOM 18432 C CA . LYS A 1 55 ? 13.116 -8.159 -1.993 1.00 0.00 53 LYS A CA 12
ATOM 18433 C C . LYS A 1 55 ? 12.914 -6.646 -1.852 1.00 0.00 53 LYS A C 12
ATOM 18434 O O . LYS A 1 55 ? 12.577 -6.159 -0.781 1.00 0.00 53 LYS A O 12
ATOM 18453 N N . ARG A 1 56 ? 13.049 -5.911 -2.934 1.00 0.00 54 ARG A N 12
ATOM 18454 C CA . ARG A 1 56 ? 13.047 -4.461 -2.860 1.00 0.00 54 ARG A CA 12
ATOM 18455 C C . ARG A 1 56 ? 11.665 -3.895 -3.116 1.00 0.00 54 ARG A C 12
ATOM 18456 O O . ARG A 1 56 ? 11.513 -2.718 -3.437 1.00 0.00 54 ARG A O 12
ATOM 18477 N N . PHE A 1 57 ? 10.652 -4.728 -2.944 1.00 0.00 55 PHE A N 12
ATOM 18478 C CA . PHE A 1 57 ? 9.297 -4.336 -3.296 1.00 0.00 55 PHE A CA 12
ATOM 18479 C C . PHE A 1 57 ? 8.264 -5.000 -2.396 1.00 0.00 55 PHE A C 12
ATOM 18480 O O . PHE A 1 57 ? 8.187 -6.223 -2.329 1.00 0.00 55 PHE A O 12
ATOM 18497 N N . TYR A 1 58 ? 7.481 -4.183 -1.711 1.00 0.00 56 TYR A N 12
ATOM 18498 C CA . TYR A 1 58 ? 6.291 -4.656 -1.013 1.00 0.00 56 TYR A CA 12
ATOM 18499 C C . TYR A 1 58 ? 5.125 -4.680 -1.983 1.00 0.00 56 TYR A C 12
ATOM 18500 O O . TYR A 1 58 ? 5.091 -3.894 -2.922 1.00 0.00 56 TYR A O 12
ATOM 18518 N N . TYR A 1 59 ? 4.181 -5.574 -1.760 1.00 0.00 57 TYR A N 12
ATOM 18519 C CA . TYR A 1 59 ? 2.996 -5.660 -2.600 1.00 0.00 57 TYR A CA 12
ATOM 18520 C C . TYR A 1 59 ? 1.752 -5.823 -1.737 1.00 0.00 57 TYR A C 12
ATOM 18521 O O . TYR A 1 59 ? 1.417 -6.932 -1.319 1.00 0.00 57 TYR A O 12
ATOM 18539 N N . VAL A 1 60 ? 1.090 -4.714 -1.439 1.00 0.00 58 VAL A N 12
ATOM 18540 C CA . VAL A 1 60 ? -0.124 -4.748 -0.633 1.00 0.00 58 VAL A CA 12
ATOM 18541 C C . VAL A 1 60 ? -1.350 -4.516 -1.505 1.00 0.00 58 VAL A C 12
ATOM 18542 O O . VAL A 1 60 ? -1.724 -3.377 -1.774 1.00 0.00 58 VAL A O 12
ATOM 18555 N N . SER A 1 61 ? -1.963 -5.592 -1.962 1.00 0.00 59 SER A N 12
ATOM 18556 C CA . SER A 1 61 ? -3.145 -5.482 -2.801 1.00 0.00 59 SER A CA 12
ATOM 18557 C C . SER A 1 61 ? -4.365 -5.218 -1.932 1.00 0.00 59 SER A C 12
ATOM 18558 O O . SER A 1 61 ? -4.684 -6.014 -1.053 1.00 0.00 59 SER A O 12
ATOM 18566 N N . VAL A 1 62 ? -5.028 -4.095 -2.159 1.00 0.00 60 VAL A N 12
ATOM 18567 C CA . VAL A 1 62 ? -6.166 -3.712 -1.342 1.00 0.00 60 VAL A CA 12
ATOM 18568 C C . VAL A 1 62 ? -7.360 -3.330 -2.201 1.00 0.00 60 VAL A C 12
ATOM 18569 O O . VAL A 1 62 ? -7.220 -2.989 -3.377 1.00 0.00 60 VAL A O 12
ATOM 18582 N N . ASP A 1 63 ? -8.531 -3.407 -1.601 1.00 0.00 61 ASP A N 12
ATOM 18583 C CA . ASP A 1 63 ? -9.733 -2.858 -2.196 1.00 0.00 61 ASP A CA 12
ATOM 18584 C C . ASP A 1 63 ? -9.793 -1.381 -1.842 1.00 0.00 61 ASP A C 12
ATOM 18585 O O . ASP A 1 63 ? -9.748 -1.019 -0.665 1.00 0.00 61 ASP A O 12
ATOM 18594 N N . ALA A 1 64 ? -9.872 -0.537 -2.857 1.00 0.00 62 ALA A N 12
ATOM 18595 C CA . ALA A 1 64 ? -9.803 0.907 -2.667 1.00 0.00 62 ALA A CA 12
ATOM 18596 C C . ALA A 1 64 ? -11.103 1.477 -2.099 1.00 0.00 62 ALA A C 12
ATOM 18597 O O . ALA A 1 64 ? -11.253 2.692 -1.971 1.00 0.00 62 ALA A O 12
ATOM 18604 N N . GLY A 1 65 ? -12.045 0.602 -1.781 1.00 0.00 63 GLY A N 12
ATOM 18605 C CA . GLY A 1 65 ? -13.259 1.029 -1.125 1.00 0.00 63 GLY A CA 12
ATOM 18606 C C . GLY A 1 65 ? -14.426 1.111 -2.075 1.00 0.00 63 GLY A C 12
ATOM 18607 O O . GLY A 1 65 ? -15.518 0.639 -1.772 1.00 0.00 63 GLY A O 12
ATOM 18611 N N . ASP A 1 66 ? -14.194 1.707 -3.231 1.00 0.00 64 ASP A N 12
ATOM 18612 C CA . ASP A 1 66 ? -15.239 1.843 -4.234 1.00 0.00 64 ASP A CA 12
ATOM 18613 C C . ASP A 1 66 ? -15.405 0.543 -5.010 1.00 0.00 64 ASP A C 12
ATOM 18614 O O . ASP A 1 66 ? -16.489 0.231 -5.506 1.00 0.00 64 ASP A O 12
ATOM 18623 N N . GLY A 1 67 ? -14.333 -0.226 -5.087 1.00 0.00 65 GLY A N 12
ATOM 18624 C CA . GLY A 1 67 ? -14.368 -1.470 -5.825 1.00 0.00 65 GLY A CA 12
ATOM 18625 C C . GLY A 1 67 ? -13.071 -1.736 -6.560 1.00 0.00 65 GLY A C 12
ATOM 18626 O O . GLY A 1 67 ? -12.771 -2.881 -6.909 1.00 0.00 65 GLY A O 12
ATOM 18630 N N . GLU A 1 68 ? -12.306 -0.677 -6.806 1.00 0.00 66 GLU A N 12
ATOM 18631 C CA . GLU A 1 68 ? -11.020 -0.804 -7.472 1.00 0.00 66 GLU A CA 12
ATOM 18632 C C . GLU A 1 68 ? -10.020 -1.553 -6.608 1.00 0.00 66 GLU A C 12
ATOM 18633 O O . GLU A 1 68 ? -10.064 -1.480 -5.382 1.00 0.00 66 GLU A O 12
ATOM 18645 N N . LYS A 1 69 ? -9.131 -2.283 -7.258 1.00 0.00 67 LYS A N 12
ATOM 18646 C CA . LYS A 1 69 ? -8.116 -3.040 -6.558 1.00 0.00 67 LYS A CA 12
ATOM 18647 C C . LYS A 1 69 ? -6.751 -2.409 -6.778 1.00 0.00 67 LYS A C 12
ATOM 18648 O O . LYS A 1 69 ? -6.212 -2.440 -7.884 1.00 0.00 67 LYS A O 12
ATOM 18667 N N . CYS A 1 70 ? -6.205 -1.825 -5.729 1.00 0.00 68 CYS A N 12
ATOM 18668 C CA . CYS A 1 70 ? -4.926 -1.142 -5.814 1.00 0.00 68 CYS A CA 12
ATOM 18669 C C . CYS A 1 70 ? -3.855 -1.944 -5.104 1.00 0.00 68 CYS A C 12
ATOM 18670 O O . CYS A 1 70 ? -4.045 -2.388 -3.976 1.00 0.00 68 CYS A O 12
ATOM 18677 N N . LYS A 1 71 ? -2.736 -2.136 -5.769 1.00 0.00 69 LYS A N 12
ATOM 18678 C CA . LYS A 1 71 ? -1.623 -2.853 -5.183 1.00 0.00 69 LYS A CA 12
ATOM 18679 C C . LYS A 1 71 ? -0.582 -1.857 -4.713 1.00 0.00 69 LYS A C 12
ATOM 18680 O O . LYS A 1 71 ? 0.099 -1.236 -5.529 1.00 0.00 69 LYS A O 12
ATOM 18699 N N . PHE A 1 72 ? -0.477 -1.684 -3.407 1.00 0.00 70 PHE A N 12
ATOM 18700 C CA . PHE A 1 72 ? 0.521 -0.796 -2.851 1.00 0.00 70 PHE A CA 12
ATOM 18701 C C . PHE A 1 72 ? 1.888 -1.448 -2.887 1.00 0.00 70 PHE A C 12
ATOM 18702 O O . PHE A 1 72 ? 2.329 -2.102 -1.939 1.00 0.00 70 PHE A O 12
ATOM 18719 N N . LYS A 1 73 ? 2.510 -1.303 -4.036 1.00 0.00 71 LYS A N 12
ATOM 18720 C CA . LYS A 1 73 ? 3.861 -1.743 -4.273 1.00 0.00 71 LYS A CA 12
ATOM 18721 C C . LYS A 1 73 ? 4.828 -0.760 -3.628 1.00 0.00 71 LYS A C 12
ATOM 18722 O O . LYS A 1 73 ? 5.234 0.246 -4.216 1.00 0.00 71 LYS A O 12
ATOM 18741 N N . ILE A 1 74 ? 5.146 -1.026 -2.385 1.00 0.00 72 ILE A N 12
ATOM 18742 C CA . ILE A 1 74 ? 6.008 -0.156 -1.626 1.00 0.00 72 ILE A CA 12
ATOM 18743 C C . ILE A 1 74 ? 7.456 -0.545 -1.863 1.00 0.00 72 ILE A C 12
ATOM 18744 O O . ILE A 1 74 ? 7.921 -1.570 -1.372 1.00 0.00 72 ILE A O 12
ATOM 18760 N N . ARG A 1 75 ? 8.162 0.270 -2.634 1.00 0.00 73 ARG A N 12
ATOM 18761 C CA . ARG A 1 75 ? 9.543 -0.026 -3.006 1.00 0.00 73 ARG A CA 12
ATOM 18762 C C . ARG A 1 75 ? 10.485 0.312 -1.857 1.00 0.00 73 ARG A C 12
ATOM 18763 O O . ARG A 1 75 ? 11.690 0.456 -2.038 1.00 0.00 73 ARG A O 12
ATOM 18784 N N . LYS A 1 76 ? 9.900 0.430 -0.673 1.00 0.00 74 LYS A N 12
ATOM 18785 C CA . LYS A 1 76 ? 10.649 0.611 0.564 1.00 0.00 74 LYS A CA 12
ATOM 18786 C C . LYS A 1 76 ? 11.577 1.823 0.477 1.00 0.00 74 LYS A C 12
ATOM 18787 O O . LYS A 1 76 ? 11.336 2.750 -0.295 1.00 0.00 74 LYS A O 12
ATOM 18806 N N . ASP A 1 77 ? 12.613 1.824 1.300 1.00 0.00 75 ASP A N 12
ATOM 18807 C CA . ASP A 1 77 ? 13.667 2.821 1.206 1.00 0.00 75 ASP A CA 12
ATOM 18808 C C . ASP A 1 77 ? 14.866 2.202 0.486 1.00 0.00 75 ASP A C 12
ATOM 18809 O O . ASP A 1 77 ? 15.975 2.146 1.007 1.00 0.00 75 ASP A O 12
ATOM 18818 N N . VAL A 1 78 ? 14.602 1.702 -0.714 1.00 0.00 76 VAL A N 12
ATOM 18819 C CA . VAL A 1 78 ? 15.606 1.020 -1.536 1.00 0.00 76 VAL A CA 12
ATOM 18820 C C . VAL A 1 78 ? 16.578 2.020 -2.170 1.00 0.00 76 VAL A C 12
ATOM 18821 O O . VAL A 1 78 ? 17.662 1.665 -2.641 1.00 0.00 76 VAL A O 12
ATOM 18834 N N . ASP A 1 79 ? 16.195 3.278 -2.109 1.00 0.00 77 ASP A N 12
ATOM 18835 C CA . ASP A 1 79 ? 16.890 4.352 -2.813 1.00 0.00 77 ASP A CA 12
ATOM 18836 C C . ASP A 1 79 ? 16.177 5.653 -2.518 1.00 0.00 77 ASP A C 12
ATOM 18837 O O . ASP A 1 79 ? 16.770 6.625 -2.049 1.00 0.00 77 ASP A O 12
ATOM 18846 N N . VAL A 1 80 ? 14.885 5.643 -2.794 1.00 0.00 78 VAL A N 12
ATOM 18847 C CA . VAL A 1 80 ? 14.006 6.729 -2.425 1.00 0.00 78 VAL A CA 12
ATOM 18848 C C . VAL A 1 80 ? 12.915 6.185 -1.519 1.00 0.00 78 VAL A C 12
ATOM 18849 O O . VAL A 1 80 ? 12.406 5.083 -1.733 1.00 0.00 78 VAL A O 12
ATOM 18862 N N . PRO A 1 81 ? 12.572 6.933 -0.484 1.00 0.00 79 PRO A N 12
ATOM 18863 C CA . PRO A 1 81 ? 11.479 6.588 0.402 1.00 0.00 79 PRO A CA 12
ATOM 18864 C C . PRO A 1 81 ? 10.121 6.856 -0.240 1.00 0.00 79 PRO A C 12
ATOM 18865 O O . PRO A 1 81 ? 9.383 7.740 0.196 1.00 0.00 79 PRO A O 12
ATOM 18876 N N . LYS A 1 82 ? 9.788 6.097 -1.272 1.00 0.00 80 LYS A N 12
ATOM 18877 C CA . LYS A 1 82 ? 8.522 6.279 -1.963 1.00 0.00 80 LYS A CA 12
ATOM 18878 C C . LYS A 1 82 ? 7.912 4.958 -2.387 1.00 0.00 80 LYS A C 12
ATOM 18879 O O . LYS A 1 82 ? 8.608 4.025 -2.791 1.00 0.00 80 LYS A O 12
ATOM 18898 N N . MET A 1 83 ? 6.600 4.896 -2.280 1.00 0.00 81 MET A N 12
ATOM 18899 C CA . MET A 1 83 ? 5.841 3.767 -2.777 1.00 0.00 81 MET A CA 12
ATOM 18900 C C . MET A 1 83 ? 5.651 3.933 -4.275 1.00 0.00 81 MET A C 12
ATOM 18901 O O . MET A 1 83 ? 4.697 4.569 -4.712 1.00 0.00 81 MET A O 12
ATOM 18915 N N . VAL A 1 84 ? 6.591 3.415 -5.053 1.00 0.00 82 VAL A N 12
ATOM 18916 C CA . VAL A 1 84 ? 6.513 3.512 -6.513 1.00 0.00 82 VAL A CA 12
ATOM 18917 C C . VAL A 1 84 ? 5.237 2.862 -7.034 1.00 0.00 82 VAL A C 12
ATOM 18918 O O . VAL A 1 84 ? 4.642 3.317 -8.009 1.00 0.00 82 VAL A O 12
ATOM 18931 N N . GLY A 1 85 ? 4.811 1.812 -6.356 1.00 0.00 83 GLY A N 12
ATOM 18932 C CA . GLY A 1 85 ? 3.636 1.095 -6.764 1.00 0.00 83 GLY A CA 12
ATOM 18933 C C . GLY A 1 85 ? 2.400 1.610 -6.090 1.00 0.00 83 GLY A C 12
ATOM 18934 O O . GLY A 1 85 ? 1.847 0.982 -5.198 1.00 0.00 83 GLY A O 12
ATOM 18938 N N . ARG A 1 86 ? 1.979 2.765 -6.509 1.00 0.00 84 ARG A N 12
ATOM 18939 C CA . ARG A 1 86 ? 0.738 3.336 -6.043 1.00 0.00 84 ARG A CA 12
ATOM 18940 C C . ARG A 1 86 ? -0.275 3.198 -7.159 1.00 0.00 84 ARG A C 12
ATOM 18941 O O . ARG A 1 86 ? -0.990 4.135 -7.512 1.00 0.00 84 ARG A O 12
ATOM 18962 N N . LYS A 1 87 ? -0.320 1.985 -7.701 1.00 0.00 85 LYS A N 12
ATOM 18963 C CA . LYS A 1 87 ? -1.075 1.704 -8.905 1.00 0.00 85 LYS A CA 12
ATOM 18964 C C . LYS A 1 87 ? -2.212 0.733 -8.621 1.00 0.00 85 LYS A C 12
ATOM 18965 O O . LYS A 1 87 ? -2.065 -0.199 -7.827 1.00 0.00 85 LYS A O 12
ATOM 18984 N N . CYS A 1 88 ? -3.347 0.952 -9.264 1.00 0.00 86 CYS A N 12
ATOM 18985 C CA . CYS A 1 88 ? -4.465 0.037 -9.141 1.00 0.00 86 CYS A CA 12
ATOM 18986 C C . CYS A 1 88 ? -4.641 -0.741 -10.432 1.00 0.00 86 CYS A C 12
ATOM 18987 O O . CYS A 1 88 ? -4.642 -0.170 -11.522 1.00 0.00 86 CYS A O 12
ATOM 18994 N N . ARG A 1 89 ? -4.781 -2.041 -10.302 1.00 0.00 87 ARG A N 12
ATOM 18995 C CA . ARG A 1 89 ? -5.032 -2.906 -11.436 1.00 0.00 87 ARG A CA 12
ATOM 18996 C C . ARG A 1 89 ? -6.240 -3.770 -11.128 1.00 0.00 87 ARG A C 12
ATOM 18997 O O . ARG A 1 89 ? -6.123 -4.928 -10.739 1.00 0.00 87 ARG A O 12
ATOM 19018 N N . LYS A 1 90 ? -7.403 -3.152 -11.269 1.00 0.00 88 LYS A N 12
ATOM 19019 C CA . LYS A 1 90 ? -8.660 -3.747 -10.854 1.00 0.00 88 LYS A CA 12
ATOM 19020 C C . LYS A 1 90 ? -9.056 -4.895 -11.776 1.00 0.00 88 LYS A C 12
ATOM 19021 O O . LYS A 1 90 ? -9.533 -5.931 -11.315 1.00 0.00 88 LYS A O 12
ATOM 19040 N N . ASP A 1 91 ? -8.858 -4.707 -13.075 1.00 0.00 89 ASP A N 12
ATOM 19041 C CA . ASP A 1 91 ? -9.178 -5.746 -14.047 1.00 0.00 89 ASP A CA 12
ATOM 19042 C C . ASP A 1 91 ? -8.229 -6.926 -13.897 1.00 0.00 89 ASP A C 12
ATOM 19043 O O . ASP A 1 91 ? -8.659 -8.049 -13.620 1.00 0.00 89 ASP A O 12
ATOM 19052 N N . ASP A 1 92 ? -6.939 -6.666 -14.068 1.00 0.00 90 ASP A N 12
ATOM 19053 C CA . ASP A 1 92 ? -5.924 -7.705 -13.949 1.00 0.00 90 ASP A CA 12
ATOM 19054 C C . ASP A 1 92 ? -4.526 -7.099 -13.979 1.00 0.00 90 ASP A C 12
ATOM 19055 O O . ASP A 1 92 ? -4.292 -6.078 -14.630 1.00 0.00 90 ASP A O 12
ATOM 19064 N N . ASP A 1 93 ? -3.614 -7.729 -13.258 1.00 0.00 91 ASP A N 12
ATOM 19065 C CA . ASP A 1 93 ? -2.230 -7.278 -13.170 1.00 0.00 91 ASP A CA 12
ATOM 19066 C C . ASP A 1 93 ? -1.313 -8.241 -13.929 1.00 0.00 91 ASP A C 12
ATOM 19067 O O . ASP A 1 93 ? -1.158 -9.401 -13.541 1.00 0.00 91 ASP A O 12
ATOM 19076 N N . ASP A 1 94 ? -0.741 -7.762 -15.033 1.00 0.00 92 ASP A N 12
ATOM 19077 C CA . ASP A 1 94 ? 0.109 -8.597 -15.892 1.00 0.00 92 ASP A CA 12
ATOM 19078 C C . ASP A 1 94 ? 1.446 -8.883 -15.219 1.00 0.00 92 ASP A C 12
ATOM 19079 O O . ASP A 1 94 ? 1.595 -9.868 -14.493 1.00 0.00 92 ASP A O 12
ATOM 19088 N N . ASP A 1 95 ? 2.414 -8.017 -15.470 1.00 0.00 93 ASP A N 12
ATOM 19089 C CA . ASP A 1 95 ? 3.708 -8.091 -14.810 1.00 0.00 93 ASP A CA 12
ATOM 19090 C C . ASP A 1 95 ? 3.887 -6.844 -13.971 1.00 0.00 93 ASP A C 12
ATOM 19091 O O . ASP A 1 95 ? 3.463 -5.760 -14.376 1.00 0.00 93 ASP A O 12
ATOM 19100 N N . ASP A 1 96 ? 4.488 -6.981 -12.806 1.00 0.00 94 ASP A N 12
ATOM 19101 C CA . ASP A 1 96 ? 4.549 -5.868 -11.879 1.00 0.00 94 ASP A CA 12
ATOM 19102 C C . ASP A 1 96 ? 5.690 -4.921 -12.215 1.00 0.00 94 ASP A C 12
ATOM 19103 O O . ASP A 1 96 ? 6.868 -5.278 -12.124 1.00 0.00 94 ASP A O 12
ATOM 19112 N N . GLY A 1 97 ? 5.321 -3.717 -12.606 1.00 0.00 95 GLY A N 12
ATOM 19113 C CA . GLY A 1 97 ? 6.284 -2.679 -12.881 1.00 0.00 95 GLY A CA 12
ATOM 19114 C C . GLY A 1 97 ? 5.643 -1.319 -12.765 1.00 0.00 95 GLY A C 12
ATOM 19115 O O . GLY A 1 97 ? 5.305 -0.696 -13.770 1.00 0.00 95 GLY A O 12
ATOM 19119 N N . TYR A 1 98 ? 5.458 -0.859 -11.536 1.00 0.00 96 TYR A N 12
ATOM 19120 C CA . TYR A 1 98 ? 4.732 0.372 -11.297 1.00 0.00 96 TYR A CA 12
ATOM 19121 C C . TYR A 1 98 ? 5.710 1.526 -11.167 1.00 0.00 96 TYR A C 12
ATOM 19122 O O . TYR A 1 98 ? 6.533 1.500 -10.230 1.00 0.00 96 TYR A O 12
ATOM 19141 N N . GLY A 1 1 ? 7.414 9.233 3.105 1.00 0.00 -1 GLY A N 13
ATOM 19142 C CA . GLY A 1 1 ? 8.041 8.184 3.941 1.00 0.00 -1 GLY A CA 13
ATOM 19143 C C . GLY A 1 1 ? 7.522 6.803 3.604 1.00 0.00 -1 GLY A C 13
ATOM 19144 O O . GLY A 1 1 ? 6.316 6.604 3.482 1.00 0.00 -1 GLY A O 13
ATOM 19150 N N . SER A 1 2 ? 8.432 5.853 3.441 1.00 0.00 0 SER A N 13
ATOM 19151 C CA . SER A 1 2 ? 8.062 4.475 3.151 1.00 0.00 0 SER A CA 13
ATOM 19152 C C . SER A 1 2 ? 8.977 3.525 3.917 1.00 0.00 0 SER A C 13
ATOM 19153 O O . SER A 1 2 ? 9.207 2.387 3.505 1.00 0.00 0 SER A O 13
ATOM 19161 N N . LEU A 1 3 ? 9.456 3.998 5.063 1.00 0.00 1 LEU A N 13
ATOM 19162 C CA . LEU A 1 3 ? 10.508 3.310 5.793 1.00 0.00 1 LEU A CA 13
ATOM 19163 C C . LEU A 1 3 ? 10.066 1.974 6.380 1.00 0.00 1 LEU A C 13
ATOM 19164 O O . LEU A 1 3 ? 9.008 1.837 6.994 1.00 0.00 1 LEU A O 13
ATOM 19180 N N . ILE A 1 4 ? 10.892 0.980 6.121 1.00 0.00 2 ILE A N 13
ATOM 19181 C CA . ILE A 1 4 ? 10.768 -0.333 6.720 1.00 0.00 2 ILE A CA 13
ATOM 19182 C C . ILE A 1 4 ? 12.169 -0.943 6.764 1.00 0.00 2 ILE A C 13
ATOM 19183 O O . ILE A 1 4 ? 12.366 -2.132 6.992 1.00 0.00 2 ILE A O 13
ATOM 19199 N N . LEU A 1 5 ? 13.136 -0.058 6.571 1.00 0.00 3 LEU A N 13
ATOM 19200 C CA . LEU A 1 5 ? 14.548 -0.394 6.493 1.00 0.00 3 LEU A CA 13
ATOM 19201 C C . LEU A 1 5 ? 15.347 0.786 7.026 1.00 0.00 3 LEU A C 13
ATOM 19202 O O . LEU A 1 5 ? 14.840 1.911 7.059 1.00 0.00 3 LEU A O 13
ATOM 19218 N N . ASP A 1 6 ? 16.571 0.546 7.459 1.00 0.00 4 ASP A N 13
ATOM 19219 C CA . ASP A 1 6 ? 17.400 1.622 7.997 1.00 0.00 4 ASP A CA 13
ATOM 19220 C C . ASP A 1 6 ? 17.906 2.497 6.865 1.00 0.00 4 ASP A C 13
ATOM 19221 O O . ASP A 1 6 ? 18.138 3.694 7.036 1.00 0.00 4 ASP A O 13
ATOM 19230 N N . GLY A 1 7 ? 18.062 1.879 5.711 1.00 0.00 5 GLY A N 13
ATOM 19231 C CA . GLY A 1 7 ? 18.470 2.583 4.518 1.00 0.00 5 GLY A CA 13
ATOM 19232 C C . GLY A 1 7 ? 18.982 1.603 3.499 1.00 0.00 5 GLY A C 13
ATOM 19233 O O . GLY A 1 7 ? 19.979 1.853 2.818 1.00 0.00 5 GLY A O 13
ATOM 19237 N N . ASP A 1 8 ? 18.289 0.477 3.395 1.00 0.00 6 ASP A N 13
ATOM 19238 C CA . ASP A 1 8 ? 18.798 -0.656 2.640 1.00 0.00 6 ASP A CA 13
ATOM 19239 C C . ASP A 1 8 ? 17.676 -1.597 2.200 1.00 0.00 6 ASP A C 13
ATOM 19240 O O . ASP A 1 8 ? 17.214 -1.505 1.067 1.00 0.00 6 ASP A O 13
ATOM 19249 N N . LEU A 1 9 ? 17.216 -2.460 3.110 1.00 0.00 7 LEU A N 13
ATOM 19250 C CA . LEU A 1 9 ? 16.229 -3.496 2.803 1.00 0.00 7 LEU A CA 13
ATOM 19251 C C . LEU A 1 9 ? 15.994 -4.377 4.021 1.00 0.00 7 LEU A C 13
ATOM 19252 O O . LEU A 1 9 ? 16.683 -4.253 5.033 1.00 0.00 7 LEU A O 13
ATOM 19268 N N . LEU A 1 10 ? 15.032 -5.278 3.906 1.00 0.00 8 LEU A N 13
ATOM 19269 C CA . LEU A 1 10 ? 14.733 -6.227 4.968 1.00 0.00 8 LEU A CA 13
ATOM 19270 C C . LEU A 1 10 ? 15.360 -7.573 4.658 1.00 0.00 8 LEU A C 13
ATOM 19271 O O . LEU A 1 10 ? 15.225 -8.084 3.547 1.00 0.00 8 LEU A O 13
ATOM 19287 N N . LYS A 1 11 ? 16.047 -8.138 5.636 1.00 0.00 9 LYS A N 13
ATOM 19288 C CA . LYS A 1 11 ? 16.694 -9.427 5.461 1.00 0.00 9 LYS A CA 13
ATOM 19289 C C . LYS A 1 11 ? 15.810 -10.516 6.050 1.00 0.00 9 LYS A C 13
ATOM 19290 O O . LYS A 1 11 ? 15.812 -11.659 5.593 1.00 0.00 9 LYS A O 13
ATOM 19309 N N . ASP A 1 12 ? 15.055 -10.143 7.078 1.00 0.00 10 ASP A N 13
ATOM 19310 C CA . ASP A 1 12 ? 14.145 -11.072 7.735 1.00 0.00 10 ASP A CA 13
ATOM 19311 C C . ASP A 1 12 ? 12.859 -11.200 6.931 1.00 0.00 10 ASP A C 13
ATOM 19312 O O . ASP A 1 12 ? 12.298 -12.287 6.803 1.00 0.00 10 ASP A O 13
ATOM 19321 N N . LYS A 1 13 ? 12.407 -10.090 6.372 1.00 0.00 11 LYS A N 13
ATOM 19322 C CA . LYS A 1 13 ? 11.229 -10.096 5.525 1.00 0.00 11 LYS A CA 13
ATOM 19323 C C . LYS A 1 13 ? 11.646 -10.044 4.066 1.00 0.00 11 LYS A C 13
ATOM 19324 O O . LYS A 1 13 ? 11.473 -9.031 3.377 1.00 0.00 11 LYS A O 13
ATOM 19343 N N . LEU A 1 14 ? 12.262 -11.132 3.627 1.00 0.00 12 LEU A N 13
ATOM 19344 C CA . LEU A 1 14 ? 12.673 -11.279 2.242 1.00 0.00 12 LEU A CA 13
ATOM 19345 C C . LEU A 1 14 ? 11.487 -11.669 1.378 1.00 0.00 12 LEU A C 13
ATOM 19346 O O . LEU A 1 14 ? 11.374 -11.225 0.242 1.00 0.00 12 LEU A O 13
ATOM 19362 N N . LYS A 1 15 ? 10.600 -12.489 1.934 1.00 0.00 13 LYS A N 13
ATOM 19363 C CA . LYS A 1 15 ? 9.427 -12.965 1.211 1.00 0.00 13 LYS A CA 13
ATOM 19364 C C . LYS A 1 15 ? 8.551 -13.828 2.108 1.00 0.00 13 LYS A C 13
ATOM 19365 O O . LYS A 1 15 ? 8.856 -14.990 2.378 1.00 0.00 13 LYS A O 13
ATOM 19384 N N . LEU A 1 16 ? 7.485 -13.235 2.601 1.00 0.00 14 LEU A N 13
ATOM 19385 C CA . LEU A 1 16 ? 6.520 -13.925 3.412 1.00 0.00 14 LEU A CA 13
ATOM 19386 C C . LEU A 1 16 ? 5.309 -14.295 2.560 1.00 0.00 14 LEU A C 13
ATOM 19387 O O . LEU A 1 16 ? 5.186 -13.830 1.423 1.00 0.00 14 LEU A O 13
ATOM 19403 N N . PRO A 1 17 ? 4.419 -15.162 3.070 1.00 0.00 15 PRO A N 13
ATOM 19404 C CA . PRO A 1 17 ? 3.155 -15.487 2.397 1.00 0.00 15 PRO A CA 13
ATOM 19405 C C . PRO A 1 17 ? 2.230 -14.278 2.304 1.00 0.00 15 PRO A C 13
ATOM 19406 O O . PRO A 1 17 ? 2.634 -13.149 2.590 1.00 0.00 15 PRO A O 13
ATOM 19417 N N . VAL A 1 18 ? 0.994 -14.505 1.890 1.00 0.00 16 VAL A N 13
ATOM 19418 C CA . VAL A 1 18 ? 0.012 -13.432 1.868 1.00 0.00 16 VAL A CA 13
ATOM 19419 C C . VAL A 1 18 ? -0.247 -12.933 3.284 1.00 0.00 16 VAL A C 13
ATOM 19420 O O . VAL A 1 18 ? -0.887 -13.597 4.105 1.00 0.00 16 VAL A O 13
ATOM 19433 N N . ILE A 1 19 ? 0.293 -11.770 3.564 1.00 0.00 17 ILE A N 13
ATOM 19434 C CA . ILE A 1 19 ? 0.243 -11.199 4.885 1.00 0.00 17 ILE A CA 13
ATOM 19435 C C . ILE A 1 19 ? -0.745 -10.047 4.965 1.00 0.00 17 ILE A C 13
ATOM 19436 O O . ILE A 1 19 ? -1.425 -9.715 3.992 1.00 0.00 17 ILE A O 13
ATOM 19452 N N . ASP A 1 20 ? -0.786 -9.448 6.139 1.00 0.00 18 ASP A N 13
ATOM 19453 C CA . ASP A 1 20 ? -1.731 -8.400 6.494 1.00 0.00 18 ASP A CA 13
ATOM 19454 C C . ASP A 1 20 ? -1.467 -8.074 7.944 1.00 0.00 18 ASP A C 13
ATOM 19455 O O . ASP A 1 20 ? -1.459 -6.915 8.349 1.00 0.00 18 ASP A O 13
ATOM 19464 N N . ASN A 1 21 ? -1.210 -9.168 8.671 1.00 0.00 19 ASN A N 13
ATOM 19465 C CA . ASN A 1 21 ? -0.834 -9.203 10.090 1.00 0.00 19 ASN A CA 13
ATOM 19466 C C . ASN A 1 21 ? 0.144 -8.100 10.481 1.00 0.00 19 ASN A C 13
ATOM 19467 O O . ASN A 1 21 ? 1.339 -8.350 10.625 1.00 0.00 19 ASN A O 13
ATOM 19478 N N . LEU A 1 22 ? -0.371 -6.888 10.654 1.00 0.00 20 LEU A N 13
ATOM 19479 C CA . LEU A 1 22 ? 0.450 -5.722 10.927 1.00 0.00 20 LEU A CA 13
ATOM 19480 C C . LEU A 1 22 ? 1.655 -5.672 9.997 1.00 0.00 20 LEU A C 13
ATOM 19481 O O . LEU A 1 22 ? 2.769 -5.340 10.399 1.00 0.00 20 LEU A O 13
ATOM 19497 N N . PHE A 1 23 ? 1.407 -6.020 8.749 1.00 0.00 21 PHE A N 13
ATOM 19498 C CA . PHE A 1 23 ? 2.418 -5.984 7.720 1.00 0.00 21 PHE A CA 13
ATOM 19499 C C . PHE A 1 23 ? 2.031 -4.985 6.641 1.00 0.00 21 PHE A C 13
ATOM 19500 O O . PHE A 1 23 ? 2.524 -3.860 6.621 1.00 0.00 21 PHE A O 13
ATOM 19517 N N . GLY A 1 24 ? 1.115 -5.389 5.768 1.00 0.00 22 GLY A N 13
ATOM 19518 C CA . GLY A 1 24 ? 0.657 -4.502 4.719 1.00 0.00 22 GLY A CA 13
ATOM 19519 C C . GLY A 1 24 ? -0.128 -3.341 5.280 1.00 0.00 22 GLY A C 13
ATOM 19520 O O . GLY A 1 24 ? 0.000 -2.206 4.819 1.00 0.00 22 GLY A O 13
ATOM 19524 N N . LYS A 1 25 ? -0.943 -3.632 6.288 1.00 0.00 23 LYS A N 13
ATOM 19525 C CA . LYS A 1 25 ? -1.728 -2.620 6.955 1.00 0.00 23 LYS A CA 13
ATOM 19526 C C . LYS A 1 25 ? -0.822 -1.653 7.699 1.00 0.00 23 LYS A C 13
ATOM 19527 O O . LYS A 1 25 ? -1.121 -0.473 7.792 1.00 0.00 23 LYS A O 13
ATOM 19546 N N . GLU A 1 26 ? 0.292 -2.165 8.210 1.00 0.00 24 GLU A N 13
ATOM 19547 C CA . GLU A 1 26 ? 1.288 -1.348 8.868 1.00 0.00 24 GLU A CA 13
ATOM 19548 C C . GLU A 1 26 ? 1.934 -0.396 7.881 1.00 0.00 24 GLU A C 13
ATOM 19549 O O . GLU A 1 26 ? 2.084 0.792 8.161 1.00 0.00 24 GLU A O 13
ATOM 19561 N N . LEU A 1 27 ? 2.324 -0.932 6.732 1.00 0.00 25 LEU A N 13
ATOM 19562 C CA . LEU A 1 27 ? 2.828 -0.119 5.638 1.00 0.00 25 LEU A CA 13
ATOM 19563 C C . LEU A 1 27 ? 1.859 1.014 5.349 1.00 0.00 25 LEU A C 13
ATOM 19564 O O . LEU A 1 27 ? 2.164 2.184 5.572 1.00 0.00 25 LEU A O 13
ATOM 19580 N N . LEU A 1 28 ? 0.679 0.642 4.865 1.00 0.00 26 LEU A N 13
ATOM 19581 C CA . LEU A 1 28 ? -0.376 1.581 4.566 1.00 0.00 26 LEU A CA 13
ATOM 19582 C C . LEU A 1 28 ? -0.666 2.526 5.735 1.00 0.00 26 LEU A C 13
ATOM 19583 O O . LEU A 1 28 ? -1.027 3.675 5.520 1.00 0.00 26 LEU A O 13
ATOM 19599 N N . ASP A 1 29 ? -0.517 2.050 6.965 1.00 0.00 27 ASP A N 13
ATOM 19600 C CA . ASP A 1 29 ? -0.796 2.883 8.134 1.00 0.00 27 ASP A CA 13
ATOM 19601 C C . ASP A 1 29 ? 0.268 3.962 8.305 1.00 0.00 27 ASP A C 13
ATOM 19602 O O . ASP A 1 29 ? -0.053 5.139 8.481 1.00 0.00 27 ASP A O 13
ATOM 19611 N N . LYS A 1 30 ? 1.532 3.563 8.238 1.00 0.00 28 LYS A N 13
ATOM 19612 C CA . LYS A 1 30 ? 2.636 4.506 8.394 1.00 0.00 28 LYS A CA 13
ATOM 19613 C C . LYS A 1 30 ? 2.684 5.468 7.219 1.00 0.00 28 LYS A C 13
ATOM 19614 O O . LYS A 1 30 ? 2.964 6.654 7.378 1.00 0.00 28 LYS A O 13
ATOM 19633 N N . PHE A 1 31 ? 2.404 4.947 6.035 1.00 0.00 29 PHE A N 13
ATOM 19634 C CA . PHE A 1 31 ? 2.541 5.726 4.817 1.00 0.00 29 PHE A CA 13
ATOM 19635 C C . PHE A 1 31 ? 1.190 6.277 4.383 1.00 0.00 29 PHE A C 13
ATOM 19636 O O . PHE A 1 31 ? 1.044 6.775 3.268 1.00 0.00 29 PHE A O 13
ATOM 19653 N N . GLN A 1 32 ? 0.204 6.196 5.274 1.00 0.00 30 GLN A N 13
ATOM 19654 C CA . GLN A 1 32 ? -1.107 6.731 5.009 1.00 0.00 30 GLN A CA 13
ATOM 19655 C C . GLN A 1 32 ? -1.016 8.226 4.774 1.00 0.00 30 GLN A C 13
ATOM 19656 O O . GLN A 1 32 ? -1.679 8.764 3.894 1.00 0.00 30 GLN A O 13
ATOM 19670 N N . ASP A 1 33 ? -0.170 8.882 5.556 1.00 0.00 31 ASP A N 13
ATOM 19671 C CA . ASP A 1 33 ? 0.072 10.306 5.393 1.00 0.00 31 ASP A CA 13
ATOM 19672 C C . ASP A 1 33 ? 0.609 10.595 4.000 1.00 0.00 31 ASP A C 13
ATOM 19673 O O . ASP A 1 33 ? 0.301 11.624 3.413 1.00 0.00 31 ASP A O 13
ATOM 19682 N N . ASP A 1 34 ? 1.379 9.659 3.457 1.00 0.00 32 ASP A N 13
ATOM 19683 C CA . ASP A 1 34 ? 1.932 9.806 2.118 1.00 0.00 32 ASP A CA 13
ATOM 19684 C C . ASP A 1 34 ? 0.868 9.540 1.071 1.00 0.00 32 ASP A C 13
ATOM 19685 O O . ASP A 1 34 ? 0.709 10.303 0.132 1.00 0.00 32 ASP A O 13
ATOM 19694 N N . ILE A 1 35 ? 0.129 8.460 1.247 1.00 0.00 33 ILE A N 13
ATOM 19695 C CA . ILE A 1 35 ? -0.941 8.104 0.325 1.00 0.00 33 ILE A CA 13
ATOM 19696 C C . ILE A 1 35 ? -2.056 9.154 0.375 1.00 0.00 33 ILE A C 13
ATOM 19697 O O . ILE A 1 35 ? -2.835 9.312 -0.563 1.00 0.00 33 ILE A O 13
ATOM 19713 N N . LYS A 1 36 ? -2.090 9.898 1.465 1.00 0.00 34 LYS A N 13
ATOM 19714 C CA . LYS A 1 36 ? -3.025 10.994 1.633 1.00 0.00 34 LYS A CA 13
ATOM 19715 C C . LYS A 1 36 ? -2.428 12.269 1.055 1.00 0.00 34 LYS A C 13
ATOM 19716 O O . LYS A 1 36 ? -3.116 13.061 0.409 1.00 0.00 34 LYS A O 13
ATOM 19735 N N . ASP A 1 37 ? -1.142 12.445 1.289 1.00 0.00 35 ASP A N 13
ATOM 19736 C CA . ASP A 1 37 ? -0.369 13.504 0.655 1.00 0.00 35 ASP A CA 13
ATOM 19737 C C . ASP A 1 37 ? -0.472 13.418 -0.865 1.00 0.00 35 ASP A C 13
ATOM 19738 O O . ASP A 1 37 ? -0.738 14.409 -1.544 1.00 0.00 35 ASP A O 13
ATOM 19747 N N . LYS A 1 38 ? -0.276 12.218 -1.385 1.00 0.00 36 LYS A N 13
ATOM 19748 C CA . LYS A 1 38 ? -0.246 11.999 -2.819 1.00 0.00 36 LYS A CA 13
ATOM 19749 C C . LYS A 1 38 ? -1.649 11.863 -3.414 1.00 0.00 36 LYS A C 13
ATOM 19750 O O . LYS A 1 38 ? -1.866 12.204 -4.577 1.00 0.00 36 LYS A O 13
ATOM 19769 N N . TYR A 1 39 ? -2.602 11.380 -2.627 1.00 0.00 37 TYR A N 13
ATOM 19770 C CA . TYR A 1 39 ? -3.963 11.173 -3.127 1.00 0.00 37 TYR A CA 13
ATOM 19771 C C . TYR A 1 39 ? -5.001 11.713 -2.158 1.00 0.00 37 TYR A C 13
ATOM 19772 O O . TYR A 1 39 ? -5.873 12.494 -2.534 1.00 0.00 37 TYR A O 13
ATOM 19790 N N . GLY A 1 40 ? -4.894 11.291 -0.913 1.00 0.00 38 GLY A N 13
ATOM 19791 C CA . GLY A 1 40 ? -5.898 11.626 0.083 1.00 0.00 38 GLY A CA 13
ATOM 19792 C C . GLY A 1 40 ? -6.753 10.424 0.415 1.00 0.00 38 GLY A C 13
ATOM 19793 O O . GLY A 1 40 ? -7.960 10.422 0.182 1.00 0.00 38 GLY A O 13
ATOM 19797 N N . VAL A 1 41 ? -6.117 9.393 0.955 1.00 0.00 39 VAL A N 13
ATOM 19798 C CA . VAL A 1 41 ? -6.761 8.111 1.164 1.00 0.00 39 VAL A CA 13
ATOM 19799 C C . VAL A 1 41 ? -6.671 7.675 2.623 1.00 0.00 39 VAL A C 13
ATOM 19800 O O . VAL A 1 41 ? -5.736 8.044 3.338 1.00 0.00 39 VAL A O 13
ATOM 19813 N N . ASP A 1 42 ? -7.646 6.893 3.053 1.00 0.00 40 ASP A N 13
ATOM 19814 C CA . ASP A 1 42 ? -7.598 6.251 4.358 1.00 0.00 40 ASP A CA 13
ATOM 19815 C C . ASP A 1 42 ? -7.236 4.784 4.190 1.00 0.00 40 ASP A C 13
ATOM 19816 O O . ASP A 1 42 ? -7.932 4.038 3.502 1.00 0.00 40 ASP A O 13
ATOM 19825 N N . THR A 1 43 ? -6.147 4.370 4.812 1.00 0.00 41 THR A N 13
ATOM 19826 C CA . THR A 1 43 ? -5.645 3.023 4.628 1.00 0.00 41 THR A CA 13
ATOM 19827 C C . THR A 1 43 ? -6.260 2.045 5.616 1.00 0.00 41 THR A C 13
ATOM 19828 O O . THR A 1 43 ? -6.103 0.826 5.485 1.00 0.00 41 THR A O 13
ATOM 19839 N N . LYS A 1 44 ? -6.960 2.576 6.604 1.00 0.00 42 LYS A N 13
ATOM 19840 C CA . LYS A 1 44 ? -7.627 1.749 7.583 1.00 0.00 42 LYS A CA 13
ATOM 19841 C C . LYS A 1 44 ? -8.783 1.015 6.928 1.00 0.00 42 LYS A C 13
ATOM 19842 O O . LYS A 1 44 ? -8.974 -0.182 7.138 1.00 0.00 42 LYS A O 13
ATOM 19861 N N . ASP A 1 45 ? -9.529 1.735 6.104 1.00 0.00 43 ASP A N 13
ATOM 19862 C CA . ASP A 1 45 ? -10.666 1.159 5.403 1.00 0.00 43 ASP A CA 13
ATOM 19863 C C . ASP A 1 45 ? -10.214 0.244 4.266 1.00 0.00 43 ASP A C 13
ATOM 19864 O O . ASP A 1 45 ? -10.943 -0.667 3.870 1.00 0.00 43 ASP A O 13
ATOM 19873 N N . LEU A 1 46 ? -9.008 0.479 3.748 1.00 0.00 44 LEU A N 13
ATOM 19874 C CA . LEU A 1 46 ? -8.457 -0.358 2.688 1.00 0.00 44 LEU A CA 13
ATOM 19875 C C . LEU A 1 46 ? -8.412 -1.814 3.122 1.00 0.00 44 LEU A C 13
ATOM 19876 O O . LEU A 1 46 ? -7.806 -2.157 4.137 1.00 0.00 44 LEU A O 13
ATOM 19892 N N . LYS A 1 47 ? -9.049 -2.662 2.345 1.00 0.00 45 LYS A N 13
ATOM 19893 C CA . LYS A 1 47 ? -9.110 -4.081 2.648 1.00 0.00 45 LYS A CA 13
ATOM 19894 C C . LYS A 1 47 ? -7.998 -4.809 1.923 1.00 0.00 45 LYS A C 13
ATOM 19895 O O . LYS A 1 47 ? -8.015 -4.900 0.697 1.00 0.00 45 LYS A O 13
ATOM 19914 N N . ILE A 1 48 ? -7.033 -5.318 2.667 1.00 0.00 46 ILE A N 13
ATOM 19915 C CA . ILE A 1 48 ? -5.924 -6.014 2.054 1.00 0.00 46 ILE A CA 13
ATOM 19916 C C . ILE A 1 48 ? -6.353 -7.372 1.525 1.00 0.00 46 ILE A C 13
ATOM 19917 O O . ILE A 1 48 ? -6.785 -8.248 2.276 1.00 0.00 46 ILE A O 13
ATOM 19933 N N . LEU A 1 49 ? -6.248 -7.518 0.221 1.00 0.00 47 LEU A N 13
ATOM 19934 C CA . LEU A 1 49 ? -6.603 -8.749 -0.457 1.00 0.00 47 LEU A CA 13
ATOM 19935 C C . LEU A 1 49 ? -5.401 -9.676 -0.456 1.00 0.00 47 LEU A C 13
ATOM 19936 O O . LEU A 1 49 ? -5.519 -10.887 -0.257 1.00 0.00 47 LEU A O 13
ATOM 19952 N N . LYS A 1 50 ? -4.237 -9.080 -0.672 1.00 0.00 48 LYS A N 13
ATOM 19953 C CA . LYS A 1 50 ? -2.985 -9.800 -0.667 1.00 0.00 48 LYS A CA 13
ATOM 19954 C C . LYS A 1 50 ? -1.854 -8.849 -0.326 1.00 0.00 48 LYS A C 13
ATOM 19955 O O . LYS A 1 50 ? -1.851 -7.698 -0.757 1.00 0.00 48 LYS A O 13
ATOM 19974 N N . THR A 1 51 ? -0.914 -9.320 0.461 1.00 0.00 49 THR A N 13
ATOM 19975 C CA . THR A 1 51 ? 0.298 -8.580 0.727 1.00 0.00 49 THR A CA 13
ATOM 19976 C C . THR A 1 51 ? 1.460 -9.547 0.804 1.00 0.00 49 THR A C 13
ATOM 19977 O O . THR A 1 51 ? 1.387 -10.550 1.502 1.00 0.00 49 THR A O 13
ATOM 19988 N N . SER A 1 52 ? 2.497 -9.277 0.044 1.00 0.00 50 SER A N 13
ATOM 19989 C CA . SER A 1 52 ? 3.680 -10.116 0.035 1.00 0.00 50 SER A CA 13
ATOM 19990 C C . SER A 1 52 ? 4.862 -9.292 -0.441 1.00 0.00 50 SER A C 13
ATOM 19991 O O . SER A 1 52 ? 4.682 -8.323 -1.175 1.00 0.00 50 SER A O 13
ATOM 19999 N N . GLU A 1 53 ? 6.050 -9.651 -0.015 1.00 0.00 51 GLU A N 13
ATOM 20000 C CA . GLU A 1 53 ? 7.247 -8.984 -0.479 1.00 0.00 51 GLU A CA 13
ATOM 20001 C C . GLU A 1 53 ? 8.210 -9.991 -1.080 1.00 0.00 51 GLU A C 13
ATOM 20002 O O . GLU A 1 53 ? 8.062 -11.197 -0.879 1.00 0.00 51 GLU A O 13
ATOM 20014 N N . ASP A 1 54 ? 9.163 -9.495 -1.848 1.00 0.00 52 ASP A N 13
ATOM 20015 C CA . ASP A 1 54 ? 10.255 -10.325 -2.340 1.00 0.00 52 ASP A CA 13
ATOM 20016 C C . ASP A 1 54 ? 11.476 -9.459 -2.607 1.00 0.00 52 ASP A C 13
ATOM 20017 O O . ASP A 1 54 ? 12.200 -9.077 -1.684 1.00 0.00 52 ASP A O 13
ATOM 20026 N N . LYS A 1 55 ? 11.677 -9.102 -3.863 1.00 0.00 53 LYS A N 13
ATOM 20027 C CA . LYS A 1 55 ? 12.827 -8.314 -4.237 1.00 0.00 53 LYS A CA 13
ATOM 20028 C C . LYS A 1 55 ? 12.466 -6.840 -4.236 1.00 0.00 53 LYS A C 13
ATOM 20029 O O . LYS A 1 55 ? 11.984 -6.312 -5.238 1.00 0.00 53 LYS A O 13
ATOM 20048 N N . ARG A 1 56 ? 12.650 -6.209 -3.074 1.00 0.00 54 ARG A N 13
ATOM 20049 C CA . ARG A 1 56 ? 12.353 -4.789 -2.863 1.00 0.00 54 ARG A CA 13
ATOM 20050 C C . ARG A 1 56 ? 10.850 -4.539 -2.742 1.00 0.00 54 ARG A C 13
ATOM 20051 O O . ARG A 1 56 ? 10.404 -3.837 -1.844 1.00 0.00 54 ARG A O 13
ATOM 20072 N N . PHE A 1 57 ? 10.080 -5.149 -3.623 1.00 0.00 55 PHE A N 13
ATOM 20073 C CA . PHE A 1 57 ? 8.671 -4.810 -3.779 1.00 0.00 55 PHE A CA 13
ATOM 20074 C C . PHE A 1 57 ? 7.788 -5.436 -2.700 1.00 0.00 55 PHE A C 13
ATOM 20075 O O . PHE A 1 57 ? 7.919 -6.619 -2.379 1.00 0.00 55 PHE A O 13
ATOM 20092 N N . TYR A 1 58 ? 6.913 -4.609 -2.138 1.00 0.00 56 TYR A N 13
ATOM 20093 C CA . TYR A 1 58 ? 5.786 -5.072 -1.341 1.00 0.00 56 TYR A CA 13
ATOM 20094 C C . TYR A 1 58 ? 4.522 -4.963 -2.175 1.00 0.00 56 TYR A C 13
ATOM 20095 O O . TYR A 1 58 ? 4.181 -3.881 -2.653 1.00 0.00 56 TYR A O 13
ATOM 20113 N N . TYR A 1 59 ? 3.842 -6.075 -2.364 1.00 0.00 57 TYR A N 13
ATOM 20114 C CA . TYR A 1 59 ? 2.633 -6.097 -3.167 1.00 0.00 57 TYR A CA 13
ATOM 20115 C C . TYR A 1 59 ? 1.406 -6.051 -2.266 1.00 0.00 57 TYR A C 13
ATOM 20116 O O . TYR A 1 59 ? 0.877 -7.096 -1.883 1.00 0.00 57 TYR A O 13
ATOM 20134 N N . VAL A 1 60 ? 0.977 -4.851 -1.895 1.00 0.00 58 VAL A N 13
ATOM 20135 C CA . VAL A 1 60 ? -0.202 -4.706 -1.051 1.00 0.00 58 VAL A CA 13
ATOM 20136 C C . VAL A 1 60 ? -1.436 -4.434 -1.904 1.00 0.00 58 VAL A C 13
ATOM 20137 O O . VAL A 1 60 ? -1.811 -3.286 -2.131 1.00 0.00 58 VAL A O 13
ATOM 20150 N N . SER A 1 61 ? -2.044 -5.500 -2.399 1.00 0.00 59 SER A N 13
ATOM 20151 C CA . SER A 1 61 ? -3.242 -5.388 -3.215 1.00 0.00 59 SER A CA 13
ATOM 20152 C C . SER A 1 61 ? -4.451 -5.246 -2.309 1.00 0.00 59 SER A C 13
ATOM 20153 O O . SER A 1 61 ? -4.736 -6.131 -1.502 1.00 0.00 59 SER A O 13
ATOM 20161 N N . VAL A 1 62 ? -5.139 -4.120 -2.413 1.00 0.00 60 VAL A N 13
ATOM 20162 C CA . VAL A 1 62 ? -6.255 -3.834 -1.530 1.00 0.00 60 VAL A CA 13
ATOM 20163 C C . VAL A 1 62 ? -7.487 -3.410 -2.306 1.00 0.00 60 VAL A C 13
ATOM 20164 O O . VAL A 1 62 ? -7.396 -2.929 -3.437 1.00 0.00 60 VAL A O 13
ATOM 20177 N N . ASP A 1 63 ? -8.638 -3.599 -1.690 1.00 0.00 61 ASP A N 13
ATOM 20178 C CA . ASP A 1 63 ? -9.868 -3.042 -2.209 1.00 0.00 61 ASP A CA 13
ATOM 20179 C C . ASP A 1 63 ? -9.903 -1.567 -1.850 1.00 0.00 61 ASP A C 13
ATOM 20180 O O . ASP A 1 63 ? -9.855 -1.208 -0.669 1.00 0.00 61 ASP A O 13
ATOM 20189 N N . ALA A 1 64 ? -9.958 -0.713 -2.861 1.00 0.00 62 ALA A N 13
ATOM 20190 C CA . ALA A 1 64 ? -9.852 0.724 -2.649 1.00 0.00 62 ALA A CA 13
ATOM 20191 C C . ALA A 1 64 ? -11.150 1.317 -2.117 1.00 0.00 62 ALA A C 13
ATOM 20192 O O . ALA A 1 64 ? -11.262 2.531 -1.954 1.00 0.00 62 ALA A O 13
ATOM 20199 N N . GLY A 1 65 ? -12.136 0.466 -1.876 1.00 0.00 63 GLY A N 13
ATOM 20200 C CA . GLY A 1 65 ? -13.365 0.908 -1.254 1.00 0.00 63 GLY A CA 13
ATOM 20201 C C . GLY A 1 65 ? -14.377 1.368 -2.272 1.00 0.00 63 GLY A C 13
ATOM 20202 O O . GLY A 1 65 ? -15.530 0.936 -2.257 1.00 0.00 63 GLY A O 13
ATOM 20206 N N . ASP A 1 66 ? -13.936 2.242 -3.165 1.00 0.00 64 ASP A N 13
ATOM 20207 C CA . ASP A 1 66 ? -14.780 2.738 -4.241 1.00 0.00 64 ASP A CA 13
ATOM 20208 C C . ASP A 1 66 ? -15.206 1.588 -5.141 1.00 0.00 64 ASP A C 13
ATOM 20209 O O . ASP A 1 66 ? -16.333 1.541 -5.634 1.00 0.00 64 ASP A O 13
ATOM 20218 N N . GLY A 1 67 ? -14.297 0.644 -5.322 1.00 0.00 65 GLY A N 13
ATOM 20219 C CA . GLY A 1 67 ? -14.570 -0.505 -6.155 1.00 0.00 65 GLY A CA 13
ATOM 20220 C C . GLY A 1 67 ? -13.310 -1.066 -6.771 1.00 0.00 65 GLY A C 13
ATOM 20221 O O . GLY A 1 67 ? -13.205 -2.270 -6.996 1.00 0.00 65 GLY A O 13
ATOM 20225 N N . GLU A 1 68 ? -12.350 -0.191 -7.036 1.00 0.00 66 GLU A N 13
ATOM 20226 C CA . GLU A 1 68 ? -11.101 -0.594 -7.663 1.00 0.00 66 GLU A CA 13
ATOM 20227 C C . GLU A 1 68 ? -10.235 -1.389 -6.709 1.00 0.00 66 GLU A C 13
ATOM 20228 O O . GLU A 1 68 ? -10.416 -1.336 -5.492 1.00 0.00 66 GLU A O 13
ATOM 20240 N N . LYS A 1 69 ? -9.290 -2.118 -7.269 1.00 0.00 67 LYS A N 13
ATOM 20241 C CA . LYS A 1 69 ? -8.363 -2.890 -6.478 1.00 0.00 67 LYS A CA 13
ATOM 20242 C C . LYS A 1 69 ? -6.947 -2.409 -6.742 1.00 0.00 67 LYS A C 13
ATOM 20243 O O . LYS A 1 69 ? -6.373 -2.666 -7.800 1.00 0.00 67 LYS A O 13
ATOM 20262 N N . CYS A 1 70 ? -6.407 -1.682 -5.785 1.00 0.00 68 CYS A N 13
ATOM 20263 C CA . CYS A 1 70 ? -5.120 -1.036 -5.948 1.00 0.00 68 CYS A CA 13
ATOM 20264 C C . CYS A 1 70 ? -4.049 -1.796 -5.201 1.00 0.00 68 CYS A C 13
ATOM 20265 O O . CYS A 1 70 ? -4.187 -2.084 -4.014 1.00 0.00 68 CYS A O 13
ATOM 20272 N N . LYS A 1 71 ? -2.992 -2.128 -5.904 1.00 0.00 69 LYS A N 13
ATOM 20273 C CA . LYS A 1 71 ? -1.868 -2.795 -5.300 1.00 0.00 69 LYS A CA 13
ATOM 20274 C C . LYS A 1 71 ? -0.777 -1.787 -4.995 1.00 0.00 69 LYS A C 13
ATOM 20275 O O . LYS A 1 71 ? -0.090 -1.289 -5.894 1.00 0.00 69 LYS A O 13
ATOM 20294 N N . PHE A 1 72 ? -0.662 -1.455 -3.720 1.00 0.00 70 PHE A N 13
ATOM 20295 C CA . PHE A 1 72 ? 0.356 -0.543 -3.257 1.00 0.00 70 PHE A CA 13
ATOM 20296 C C . PHE A 1 72 ? 1.708 -1.214 -3.324 1.00 0.00 70 PHE A C 13
ATOM 20297 O O . PHE A 1 72 ? 2.092 -1.973 -2.436 1.00 0.00 70 PHE A O 13
ATOM 20314 N N . LYS A 1 73 ? 2.398 -0.953 -4.413 1.00 0.00 71 LYS A N 13
ATOM 20315 C CA . LYS A 1 73 ? 3.704 -1.517 -4.650 1.00 0.00 71 LYS A CA 13
ATOM 20316 C C . LYS A 1 73 ? 4.748 -0.700 -3.912 1.00 0.00 71 LYS A C 13
ATOM 20317 O O . LYS A 1 73 ? 5.425 0.170 -4.471 1.00 0.00 71 LYS A O 13
ATOM 20336 N N . ILE A 1 74 ? 4.824 -0.942 -2.628 1.00 0.00 72 ILE A N 13
ATOM 20337 C CA . ILE A 1 74 ? 5.784 -0.269 -1.802 1.00 0.00 72 ILE A CA 13
ATOM 20338 C C . ILE A 1 74 ? 7.106 -0.990 -1.927 1.00 0.00 72 ILE A C 13
ATOM 20339 O O . ILE A 1 74 ? 7.304 -2.051 -1.348 1.00 0.00 72 ILE A O 13
ATOM 20355 N N . ARG A 1 75 ? 8.001 -0.419 -2.713 1.00 0.00 73 ARG A N 13
ATOM 20356 C CA . ARG A 1 75 ? 9.305 -1.014 -2.977 1.00 0.00 73 ARG A CA 13
ATOM 20357 C C . ARG A 1 75 ? 10.203 -0.856 -1.754 1.00 0.00 73 ARG A C 13
ATOM 20358 O O . ARG A 1 75 ? 11.427 -0.955 -1.837 1.00 0.00 73 ARG A O 13
ATOM 20379 N N . LYS A 1 76 ? 9.552 -0.650 -0.611 1.00 0.00 74 LYS A N 13
ATOM 20380 C CA . LYS A 1 76 ? 10.209 -0.351 0.649 1.00 0.00 74 LYS A CA 13
ATOM 20381 C C . LYS A 1 76 ? 10.930 0.992 0.544 1.00 0.00 74 LYS A C 13
ATOM 20382 O O . LYS A 1 76 ? 10.960 1.605 -0.526 1.00 0.00 74 LYS A O 13
ATOM 20401 N N . ASP A 1 77 ? 11.482 1.464 1.649 1.00 0.00 75 ASP A N 13
ATOM 20402 C CA . ASP A 1 77 ? 12.159 2.764 1.672 1.00 0.00 75 ASP A CA 13
ATOM 20403 C C . ASP A 1 77 ? 13.542 2.653 1.042 1.00 0.00 75 ASP A C 13
ATOM 20404 O O . ASP A 1 77 ? 14.520 3.186 1.565 1.00 0.00 75 ASP A O 13
ATOM 20413 N N . VAL A 1 78 ? 13.620 1.948 -0.080 1.00 0.00 76 VAL A N 13
ATOM 20414 C CA . VAL A 1 78 ? 14.885 1.724 -0.755 1.00 0.00 76 VAL A CA 13
ATOM 20415 C C . VAL A 1 78 ? 15.474 3.036 -1.253 1.00 0.00 76 VAL A C 13
ATOM 20416 O O . VAL A 1 78 ? 15.153 3.508 -2.351 1.00 0.00 76 VAL A O 13
ATOM 20429 N N . ASP A 1 79 ? 16.295 3.642 -0.397 1.00 0.00 77 ASP A N 13
ATOM 20430 C CA . ASP A 1 79 ? 16.986 4.896 -0.700 1.00 0.00 77 ASP A CA 13
ATOM 20431 C C . ASP A 1 79 ? 16.033 6.090 -0.594 1.00 0.00 77 ASP A C 13
ATOM 20432 O O . ASP A 1 79 ? 16.333 7.074 0.084 1.00 0.00 77 ASP A O 13
ATOM 20441 N N . VAL A 1 80 ? 14.883 5.998 -1.252 1.00 0.00 78 VAL A N 13
ATOM 20442 C CA . VAL A 1 80 ? 13.896 7.074 -1.230 1.00 0.00 78 VAL A CA 13
ATOM 20443 C C . VAL A 1 80 ? 12.690 6.700 -0.379 1.00 0.00 78 VAL A C 13
ATOM 20444 O O . VAL A 1 80 ? 12.285 5.539 -0.316 1.00 0.00 78 VAL A O 13
ATOM 20457 N N . PRO A 1 81 ? 12.110 7.701 0.282 1.00 0.00 79 PRO A N 13
ATOM 20458 C CA . PRO A 1 81 ? 10.944 7.537 1.135 1.00 0.00 79 PRO A CA 13
ATOM 20459 C C . PRO A 1 81 ? 9.612 7.724 0.407 1.00 0.00 79 PRO A C 13
ATOM 20460 O O . PRO A 1 81 ? 8.765 8.515 0.835 1.00 0.00 79 PRO A O 13
ATOM 20471 N N . LYS A 1 82 ? 9.414 6.982 -0.659 1.00 0.00 80 LYS A N 13
ATOM 20472 C CA . LYS A 1 82 ? 8.176 7.060 -1.427 1.00 0.00 80 LYS A CA 13
ATOM 20473 C C . LYS A 1 82 ? 7.792 5.703 -1.990 1.00 0.00 80 LYS A C 13
ATOM 20474 O O . LYS A 1 82 ? 8.655 4.880 -2.293 1.00 0.00 80 LYS A O 13
ATOM 20493 N N . MET A 1 83 ? 6.492 5.477 -2.131 1.00 0.00 81 MET A N 13
ATOM 20494 C CA . MET A 1 83 ? 5.996 4.234 -2.703 1.00 0.00 81 MET A CA 13
ATOM 20495 C C . MET A 1 83 ? 6.062 4.323 -4.216 1.00 0.00 81 MET A C 13
ATOM 20496 O O . MET A 1 83 ? 5.225 4.975 -4.838 1.00 0.00 81 MET A O 13
ATOM 20510 N N . VAL A 1 84 ? 7.068 3.688 -4.798 1.00 0.00 82 VAL A N 13
ATOM 20511 C CA . VAL A 1 84 ? 7.278 3.732 -6.242 1.00 0.00 82 VAL A CA 13
ATOM 20512 C C . VAL A 1 84 ? 6.054 3.213 -6.997 1.00 0.00 82 VAL A C 13
ATOM 20513 O O . VAL A 1 84 ? 5.750 3.666 -8.100 1.00 0.00 82 VAL A O 13
ATOM 20526 N N . GLY A 1 85 ? 5.352 2.273 -6.387 1.00 0.00 83 GLY A N 13
ATOM 20527 C CA . GLY A 1 85 ? 4.207 1.681 -7.022 1.00 0.00 83 GLY A CA 13
ATOM 20528 C C . GLY A 1 85 ? 2.969 1.782 -6.166 1.00 0.00 83 GLY A C 13
ATOM 20529 O O . GLY A 1 85 ? 3.042 1.756 -4.938 1.00 0.00 83 GLY A O 13
ATOM 20533 N N . ARG A 1 86 ? 1.837 1.897 -6.825 1.00 0.00 84 ARG A N 13
ATOM 20534 C CA . ARG A 1 86 ? 0.544 2.052 -6.174 1.00 0.00 84 ARG A CA 13
ATOM 20535 C C . ARG A 1 86 ? -0.521 1.996 -7.249 1.00 0.00 84 ARG A C 13
ATOM 20536 O O . ARG A 1 86 ? -1.358 2.884 -7.386 1.00 0.00 84 ARG A O 13
ATOM 20557 N N . LYS A 1 87 ? -0.459 0.921 -8.010 1.00 0.00 85 LYS A N 13
ATOM 20558 C CA . LYS A 1 87 ? -1.223 0.795 -9.235 1.00 0.00 85 LYS A CA 13
ATOM 20559 C C . LYS A 1 87 ? -2.479 -0.025 -8.989 1.00 0.00 85 LYS A C 13
ATOM 20560 O O . LYS A 1 87 ? -2.410 -1.114 -8.418 1.00 0.00 85 LYS A O 13
ATOM 20579 N N . CYS A 1 88 ? -3.622 0.494 -9.397 1.00 0.00 86 CYS A N 13
ATOM 20580 C CA . CYS A 1 88 ? -4.849 -0.270 -9.299 1.00 0.00 86 CYS A CA 13
ATOM 20581 C C . CYS A 1 88 ? -5.051 -1.071 -10.567 1.00 0.00 86 CYS A C 13
ATOM 20582 O O . CYS A 1 88 ? -5.219 -0.515 -11.651 1.00 0.00 86 CYS A O 13
ATOM 20589 N N . ARG A 1 89 ? -5.011 -2.371 -10.425 1.00 0.00 87 ARG A N 13
ATOM 20590 C CA . ARG A 1 89 ? -5.270 -3.269 -11.528 1.00 0.00 87 ARG A CA 13
ATOM 20591 C C . ARG A 1 89 ? -6.473 -4.117 -11.182 1.00 0.00 87 ARG A C 13
ATOM 20592 O O . ARG A 1 89 ? -6.356 -5.253 -10.725 1.00 0.00 87 ARG A O 13
ATOM 20613 N N . LYS A 1 90 ? -7.634 -3.513 -11.364 1.00 0.00 88 LYS A N 13
ATOM 20614 C CA . LYS A 1 90 ? -8.887 -4.093 -10.929 1.00 0.00 88 LYS A CA 13
ATOM 20615 C C . LYS A 1 90 ? -9.385 -5.117 -11.943 1.00 0.00 88 LYS A C 13
ATOM 20616 O O . LYS A 1 90 ? -10.127 -6.040 -11.599 1.00 0.00 88 LYS A O 13
ATOM 20635 N N . ASP A 1 91 ? -8.972 -4.946 -13.191 1.00 0.00 89 ASP A N 13
ATOM 20636 C CA . ASP A 1 91 ? -9.417 -5.817 -14.270 1.00 0.00 89 ASP A CA 13
ATOM 20637 C C . ASP A 1 91 ? -8.448 -6.979 -14.473 1.00 0.00 89 ASP A C 13
ATOM 20638 O O . ASP A 1 91 ? -8.843 -8.144 -14.408 1.00 0.00 89 ASP A O 13
ATOM 20647 N N . ASP A 1 92 ? -7.178 -6.661 -14.699 1.00 0.00 90 ASP A N 13
ATOM 20648 C CA . ASP A 1 92 ? -6.165 -7.686 -14.953 1.00 0.00 90 ASP A CA 13
ATOM 20649 C C . ASP A 1 92 ? -4.844 -7.331 -14.271 1.00 0.00 90 ASP A C 13
ATOM 20650 O O . ASP A 1 92 ? -4.408 -6.180 -14.301 1.00 0.00 90 ASP A O 13
ATOM 20659 N N . ASP A 1 93 ? -4.210 -8.320 -13.653 1.00 0.00 91 ASP A N 13
ATOM 20660 C CA . ASP A 1 93 ? -2.937 -8.106 -12.973 1.00 0.00 91 ASP A CA 13
ATOM 20661 C C . ASP A 1 93 ? -1.938 -9.216 -13.283 1.00 0.00 91 ASP A C 13
ATOM 20662 O O . ASP A 1 93 ? -2.096 -10.358 -12.849 1.00 0.00 91 ASP A O 13
ATOM 20671 N N . ASP A 1 94 ? -0.927 -8.870 -14.064 1.00 0.00 92 ASP A N 13
ATOM 20672 C CA . ASP A 1 94 ? 0.188 -9.770 -14.354 1.00 0.00 92 ASP A CA 13
ATOM 20673 C C . ASP A 1 94 ? 1.482 -8.963 -14.423 1.00 0.00 92 ASP A C 13
ATOM 20674 O O . ASP A 1 94 ? 2.566 -9.493 -14.667 1.00 0.00 92 ASP A O 13
ATOM 20683 N N . ASP A 1 95 ? 1.358 -7.668 -14.163 1.00 0.00 93 ASP A N 13
ATOM 20684 C CA . ASP A 1 95 ? 2.470 -6.741 -14.311 1.00 0.00 93 ASP A CA 13
ATOM 20685 C C . ASP A 1 95 ? 2.990 -6.300 -12.950 1.00 0.00 93 ASP A C 13
ATOM 20686 O O . ASP A 1 95 ? 2.220 -5.902 -12.076 1.00 0.00 93 ASP A O 13
ATOM 20695 N N . ASP A 1 96 ? 4.300 -6.379 -12.782 1.00 0.00 94 ASP A N 13
ATOM 20696 C CA . ASP A 1 96 ? 4.944 -5.983 -11.537 1.00 0.00 94 ASP A CA 13
ATOM 20697 C C . ASP A 1 96 ? 5.533 -4.587 -11.662 1.00 0.00 94 ASP A C 13
ATOM 20698 O O . ASP A 1 96 ? 5.941 -3.984 -10.669 1.00 0.00 94 ASP A O 13
ATOM 20707 N N . GLY A 1 97 ? 5.574 -4.075 -12.882 1.00 0.00 95 GLY A N 13
ATOM 20708 C CA . GLY A 1 97 ? 6.201 -2.795 -13.127 1.00 0.00 95 GLY A CA 13
ATOM 20709 C C . GLY A 1 97 ? 5.278 -1.634 -12.841 1.00 0.00 95 GLY A C 13
ATOM 20710 O O . GLY A 1 97 ? 4.567 -1.159 -13.728 1.00 0.00 95 GLY A O 13
ATOM 20714 N N . TYR A 1 98 ? 5.287 -1.165 -11.605 1.00 0.00 96 TYR A N 13
ATOM 20715 C CA . TYR A 1 98 ? 4.442 -0.050 -11.218 1.00 0.00 96 TYR A CA 13
ATOM 20716 C C . TYR A 1 98 ? 5.301 1.177 -10.992 1.00 0.00 96 TYR A C 13
ATOM 20717 O O . TYR A 1 98 ? 5.192 2.135 -11.778 1.00 0.00 96 TYR A O 13
ATOM 20736 N N . GLY A 1 1 ? 6.630 7.016 6.496 1.00 0.00 -1 GLY A N 14
ATOM 20737 C CA . GLY A 1 1 ? 7.542 6.579 5.408 1.00 0.00 -1 GLY A CA 14
ATOM 20738 C C . GLY A 1 1 ? 7.829 5.095 5.480 1.00 0.00 -1 GLY A C 14
ATOM 20739 O O . GLY A 1 1 ? 7.280 4.398 6.332 1.00 0.00 -1 GLY A O 14
ATOM 20745 N N . SER A 1 2 ? 8.688 4.602 4.601 1.00 0.00 0 SER A N 14
ATOM 20746 C CA . SER A 1 2 ? 9.020 3.188 4.590 1.00 0.00 0 SER A CA 14
ATOM 20747 C C . SER A 1 2 ? 10.276 2.943 5.412 1.00 0.00 0 SER A C 14
ATOM 20748 O O . SER A 1 2 ? 11.382 2.909 4.877 1.00 0.00 0 SER A O 14
ATOM 20756 N N . LEU A 1 3 ? 10.111 2.798 6.716 1.00 0.00 1 LEU A N 14
ATOM 20757 C CA . LEU A 1 3 ? 11.244 2.515 7.580 1.00 0.00 1 LEU A CA 14
ATOM 20758 C C . LEU A 1 3 ? 11.491 1.016 7.634 1.00 0.00 1 LEU A C 14
ATOM 20759 O O . LEU A 1 3 ? 11.080 0.335 8.574 1.00 0.00 1 LEU A O 14
ATOM 20775 N N . ILE A 1 4 ? 12.124 0.504 6.589 1.00 0.00 2 ILE A N 14
ATOM 20776 C CA . ILE A 1 4 ? 12.452 -0.906 6.509 1.00 0.00 2 ILE A CA 14
ATOM 20777 C C . ILE A 1 4 ? 13.700 -1.111 5.645 1.00 0.00 2 ILE A C 14
ATOM 20778 O O . ILE A 1 4 ? 13.630 -1.309 4.427 1.00 0.00 2 ILE A O 14
ATOM 20794 N N . LEU A 1 5 ? 14.857 -1.024 6.277 1.00 0.00 3 LEU A N 14
ATOM 20795 C CA . LEU A 1 5 ? 16.112 -1.123 5.553 1.00 0.00 3 LEU A CA 14
ATOM 20796 C C . LEU A 1 5 ? 17.034 -2.161 6.167 1.00 0.00 3 LEU A C 14
ATOM 20797 O O . LEU A 1 5 ? 17.206 -2.234 7.386 1.00 0.00 3 LEU A O 14
ATOM 20813 N N . ASP A 1 6 ? 17.589 -2.984 5.301 1.00 0.00 4 ASP A N 14
ATOM 20814 C CA . ASP A 1 6 ? 18.679 -3.873 5.659 1.00 0.00 4 ASP A CA 14
ATOM 20815 C C . ASP A 1 6 ? 19.981 -3.181 5.270 1.00 0.00 4 ASP A C 14
ATOM 20816 O O . ASP A 1 6 ? 21.057 -3.484 5.778 1.00 0.00 4 ASP A O 14
ATOM 20825 N N . GLY A 1 7 ? 19.837 -2.212 4.370 1.00 0.00 5 GLY A N 14
ATOM 20826 C CA . GLY A 1 7 ? 20.968 -1.468 3.856 1.00 0.00 5 GLY A CA 14
ATOM 20827 C C . GLY A 1 7 ? 20.818 -1.205 2.371 1.00 0.00 5 GLY A C 14
ATOM 20828 O O . GLY A 1 7 ? 21.519 -1.810 1.559 1.00 0.00 5 GLY A O 14
ATOM 20832 N N . ASP A 1 8 ? 19.878 -0.314 2.017 1.00 0.00 6 ASP A N 14
ATOM 20833 C CA . ASP A 1 8 ? 19.548 -0.033 0.616 1.00 0.00 6 ASP A CA 14
ATOM 20834 C C . ASP A 1 8 ? 18.986 -1.296 -0.029 1.00 0.00 6 ASP A C 14
ATOM 20835 O O . ASP A 1 8 ? 19.124 -1.535 -1.225 1.00 0.00 6 ASP A O 14
ATOM 20844 N N . LEU A 1 9 ? 18.320 -2.086 0.801 1.00 0.00 7 LEU A N 14
ATOM 20845 C CA . LEU A 1 9 ? 17.754 -3.363 0.408 1.00 0.00 7 LEU A CA 14
ATOM 20846 C C . LEU A 1 9 ? 17.081 -3.965 1.634 1.00 0.00 7 LEU A C 14
ATOM 20847 O O . LEU A 1 9 ? 16.992 -3.306 2.672 1.00 0.00 7 LEU A O 14
ATOM 20863 N N . LEU A 1 10 ? 16.602 -5.191 1.524 1.00 0.00 8 LEU A N 14
ATOM 20864 C CA . LEU A 1 10 ? 16.071 -5.904 2.670 1.00 0.00 8 LEU A CA 14
ATOM 20865 C C . LEU A 1 10 ? 16.326 -7.392 2.510 1.00 0.00 8 LEU A C 14
ATOM 20866 O O . LEU A 1 10 ? 15.713 -8.048 1.673 1.00 0.00 8 LEU A O 14
ATOM 20882 N N . LYS A 1 11 ? 17.255 -7.904 3.297 1.00 0.00 9 LYS A N 14
ATOM 20883 C CA . LYS A 1 11 ? 17.626 -9.308 3.230 1.00 0.00 9 LYS A CA 14
ATOM 20884 C C . LYS A 1 11 ? 16.952 -10.077 4.358 1.00 0.00 9 LYS A C 14
ATOM 20885 O O . LYS A 1 11 ? 16.915 -11.308 4.354 1.00 0.00 9 LYS A O 14
ATOM 20904 N N . ASP A 1 12 ? 16.428 -9.335 5.329 1.00 0.00 10 ASP A N 14
ATOM 20905 C CA . ASP A 1 12 ? 15.684 -9.925 6.436 1.00 0.00 10 ASP A CA 14
ATOM 20906 C C . ASP A 1 12 ? 14.471 -10.679 5.918 1.00 0.00 10 ASP A C 14
ATOM 20907 O O . ASP A 1 12 ? 14.229 -11.828 6.291 1.00 0.00 10 ASP A O 14
ATOM 20916 N N . LYS A 1 13 ? 13.717 -10.022 5.053 1.00 0.00 11 LYS A N 14
ATOM 20917 C CA . LYS A 1 13 ? 12.556 -10.630 4.430 1.00 0.00 11 LYS A CA 14
ATOM 20918 C C . LYS A 1 13 ? 12.448 -10.149 2.989 1.00 0.00 11 LYS A C 14
ATOM 20919 O O . LYS A 1 13 ? 12.599 -8.955 2.710 1.00 0.00 11 LYS A O 14
ATOM 20938 N N . LEU A 1 14 ? 12.220 -11.079 2.078 1.00 0.00 12 LEU A N 14
ATOM 20939 C CA . LEU A 1 14 ? 12.159 -10.755 0.664 1.00 0.00 12 LEU A CA 14
ATOM 20940 C C . LEU A 1 14 ? 11.290 -11.764 -0.073 1.00 0.00 12 LEU A C 14
ATOM 20941 O O . LEU A 1 14 ? 11.297 -12.953 0.256 1.00 0.00 12 LEU A O 14
ATOM 20957 N N . LYS A 1 15 ? 10.522 -11.271 -1.045 1.00 0.00 13 LYS A N 14
ATOM 20958 C CA . LYS A 1 15 ? 9.791 -12.129 -1.984 1.00 0.00 13 LYS A CA 14
ATOM 20959 C C . LYS A 1 15 ? 8.684 -12.908 -1.287 1.00 0.00 13 LYS A C 14
ATOM 20960 O O . LYS A 1 15 ? 8.344 -14.023 -1.695 1.00 0.00 13 LYS A O 14
ATOM 20979 N N . LEU A 1 16 ? 8.122 -12.317 -0.247 1.00 0.00 14 LEU A N 14
ATOM 20980 C CA . LEU A 1 16 ? 7.076 -12.952 0.521 1.00 0.00 14 LEU A CA 14
ATOM 20981 C C . LEU A 1 16 ? 5.811 -13.121 -0.319 1.00 0.00 14 LEU A C 14
ATOM 20982 O O . LEU A 1 16 ? 5.338 -12.166 -0.943 1.00 0.00 14 LEU A O 14
ATOM 20998 N N . PRO A 1 17 ? 5.257 -14.347 -0.342 1.00 0.00 15 PRO A N 14
ATOM 20999 C CA . PRO A 1 17 ? 4.068 -14.689 -1.141 1.00 0.00 15 PRO A CA 14
ATOM 21000 C C . PRO A 1 17 ? 2.884 -13.812 -0.806 1.00 0.00 15 PRO A C 14
ATOM 21001 O O . PRO A 1 17 ? 2.349 -13.090 -1.648 1.00 0.00 15 PRO A O 14
ATOM 21012 N N . VAL A 1 18 ? 2.470 -13.927 0.419 1.00 0.00 16 VAL A N 14
ATOM 21013 C CA . VAL A 1 18 ? 1.505 -13.025 1.003 1.00 0.00 16 VAL A CA 14
ATOM 21014 C C . VAL A 1 18 ? 1.818 -12.843 2.480 1.00 0.00 16 VAL A C 14
ATOM 21015 O O . VAL A 1 18 ? 2.308 -13.756 3.147 1.00 0.00 16 VAL A O 14
ATOM 21028 N N . ILE A 1 19 ? 1.569 -11.652 2.962 1.00 0.00 17 ILE A N 14
ATOM 21029 C CA . ILE A 1 19 ? 1.913 -11.269 4.309 1.00 0.00 17 ILE A CA 14
ATOM 21030 C C . ILE A 1 19 ? 0.640 -10.898 5.058 1.00 0.00 17 ILE A C 14
ATOM 21031 O O . ILE A 1 19 ? -0.401 -10.678 4.431 1.00 0.00 17 ILE A O 14
ATOM 21047 N N . ASP A 1 20 ? 0.714 -10.855 6.381 1.00 0.00 18 ASP A N 14
ATOM 21048 C CA . ASP A 1 20 ? -0.444 -10.515 7.205 1.00 0.00 18 ASP A CA 14
ATOM 21049 C C . ASP A 1 20 ? -1.050 -9.186 6.780 1.00 0.00 18 ASP A C 14
ATOM 21050 O O . ASP A 1 20 ? -0.331 -8.242 6.438 1.00 0.00 18 ASP A O 14
ATOM 21059 N N . ASN A 1 21 ? -2.373 -9.117 6.790 1.00 0.00 19 ASN A N 14
ATOM 21060 C CA . ASN A 1 21 ? -3.067 -7.887 6.437 1.00 0.00 19 ASN A CA 14
ATOM 21061 C C . ASN A 1 21 ? -2.815 -6.823 7.497 1.00 0.00 19 ASN A C 14
ATOM 21062 O O . ASN A 1 21 ? -2.866 -5.631 7.212 1.00 0.00 19 ASN A O 14
ATOM 21073 N N . LEU A 1 22 ? -2.522 -7.269 8.714 1.00 0.00 20 LEU A N 14
ATOM 21074 C CA . LEU A 1 22 ? -2.122 -6.379 9.787 1.00 0.00 20 LEU A CA 14
ATOM 21075 C C . LEU A 1 22 ? -0.753 -5.777 9.491 1.00 0.00 20 LEU A C 14
ATOM 21076 O O . LEU A 1 22 ? -0.549 -4.573 9.641 1.00 0.00 20 LEU A O 14
ATOM 21092 N N . PHE A 1 23 ? 0.178 -6.624 9.053 1.00 0.00 21 PHE A N 14
ATOM 21093 C CA . PHE A 1 23 ? 1.509 -6.169 8.666 1.00 0.00 21 PHE A CA 14
ATOM 21094 C C . PHE A 1 23 ? 1.394 -5.166 7.526 1.00 0.00 21 PHE A C 14
ATOM 21095 O O . PHE A 1 23 ? 2.138 -4.187 7.461 1.00 0.00 21 PHE A O 14
ATOM 21112 N N . GLY A 1 24 ? 0.446 -5.418 6.633 1.00 0.00 22 GLY A N 14
ATOM 21113 C CA . GLY A 1 24 ? 0.174 -4.487 5.567 1.00 0.00 22 GLY A CA 14
ATOM 21114 C C . GLY A 1 24 ? -0.415 -3.204 6.104 1.00 0.00 22 GLY A C 14
ATOM 21115 O O . GLY A 1 24 ? 0.078 -2.121 5.807 1.00 0.00 22 GLY A O 14
ATOM 21119 N N . LYS A 1 25 ? -1.461 -3.337 6.916 1.00 0.00 23 LYS A N 14
ATOM 21120 C CA . LYS A 1 25 ? -2.137 -2.191 7.517 1.00 0.00 23 LYS A CA 14
ATOM 21121 C C . LYS A 1 25 ? -1.122 -1.290 8.210 1.00 0.00 23 LYS A C 14
ATOM 21122 O O . LYS A 1 25 ? -1.260 -0.070 8.214 1.00 0.00 23 LYS A O 14
ATOM 21141 N N . GLU A 1 26 ? -0.107 -1.920 8.789 1.00 0.00 24 GLU A N 14
ATOM 21142 C CA . GLU A 1 26 ? 1.027 -1.239 9.364 1.00 0.00 24 GLU A CA 14
ATOM 21143 C C . GLU A 1 26 ? 1.763 -0.405 8.323 1.00 0.00 24 GLU A C 14
ATOM 21144 O O . GLU A 1 26 ? 1.865 0.805 8.469 1.00 0.00 24 GLU A O 14
ATOM 21156 N N . LEU A 1 27 ? 2.263 -1.060 7.274 1.00 0.00 25 LEU A N 14
ATOM 21157 C CA . LEU A 1 27 ? 2.983 -0.375 6.197 1.00 0.00 25 LEU A CA 14
ATOM 21158 C C . LEU A 1 27 ? 2.211 0.846 5.730 1.00 0.00 25 LEU A C 14
ATOM 21159 O O . LEU A 1 27 ? 2.707 1.977 5.746 1.00 0.00 25 LEU A O 14
ATOM 21175 N N . LEU A 1 28 ? 0.977 0.591 5.331 1.00 0.00 26 LEU A N 14
ATOM 21176 C CA . LEU A 1 28 ? 0.120 1.613 4.780 1.00 0.00 26 LEU A CA 14
ATOM 21177 C C . LEU A 1 28 ? -0.165 2.689 5.818 1.00 0.00 26 LEU A C 14
ATOM 21178 O O . LEU A 1 28 ? -0.398 3.837 5.477 1.00 0.00 26 LEU A O 14
ATOM 21194 N N . ASP A 1 29 ? -0.137 2.303 7.087 1.00 0.00 27 ASP A N 14
ATOM 21195 C CA . ASP A 1 29 ? -0.278 3.254 8.198 1.00 0.00 27 ASP A CA 14
ATOM 21196 C C . ASP A 1 29 ? 0.876 4.256 8.207 1.00 0.00 27 ASP A C 14
ATOM 21197 O O . ASP A 1 29 ? 0.661 5.454 8.396 1.00 0.00 27 ASP A O 14
ATOM 21206 N N . LYS A 1 30 ? 2.100 3.768 7.990 1.00 0.00 28 LYS A N 14
ATOM 21207 C CA . LYS A 1 30 ? 3.269 4.652 7.917 1.00 0.00 28 LYS A CA 14
ATOM 21208 C C . LYS A 1 30 ? 3.172 5.557 6.695 1.00 0.00 28 LYS A C 14
ATOM 21209 O O . LYS A 1 30 ? 3.833 6.593 6.620 1.00 0.00 28 LYS A O 14
ATOM 21228 N N . PHE A 1 31 ? 2.374 5.138 5.724 1.00 0.00 29 PHE A N 14
ATOM 21229 C CA . PHE A 1 31 ? 2.213 5.897 4.493 1.00 0.00 29 PHE A CA 14
ATOM 21230 C C . PHE A 1 31 ? 0.868 6.584 4.397 1.00 0.00 29 PHE A C 14
ATOM 21231 O O . PHE A 1 31 ? 0.588 7.209 3.393 1.00 0.00 29 PHE A O 14
ATOM 21248 N N . GLN A 1 32 ? 0.043 6.472 5.419 1.00 0.00 30 GLN A N 14
ATOM 21249 C CA . GLN A 1 32 ? -1.311 6.971 5.366 1.00 0.00 30 GLN A CA 14
ATOM 21250 C C . GLN A 1 32 ? -1.376 8.424 4.894 1.00 0.00 30 GLN A C 14
ATOM 21251 O O . GLN A 1 32 ? -2.197 8.769 4.045 1.00 0.00 30 GLN A O 14
ATOM 21265 N N . ASP A 1 33 ? -0.497 9.264 5.421 1.00 0.00 31 ASP A N 14
ATOM 21266 C CA . ASP A 1 33 ? -0.458 10.669 5.025 1.00 0.00 31 ASP A CA 14
ATOM 21267 C C . ASP A 1 33 ? 0.051 10.814 3.600 1.00 0.00 31 ASP A C 14
ATOM 21268 O O . ASP A 1 33 ? -0.414 11.667 2.852 1.00 0.00 31 ASP A O 14
ATOM 21277 N N . ASP A 1 34 ? 0.989 9.957 3.232 1.00 0.00 32 ASP A N 14
ATOM 21278 C CA . ASP A 1 34 ? 1.601 9.982 1.903 1.00 0.00 32 ASP A CA 14
ATOM 21279 C C . ASP A 1 34 ? 0.592 9.512 0.861 1.00 0.00 32 ASP A C 14
ATOM 21280 O O . ASP A 1 34 ? 0.421 10.120 -0.196 1.00 0.00 32 ASP A O 14
ATOM 21289 N N . ILE A 1 35 ? -0.087 8.430 1.201 1.00 0.00 33 ILE A N 14
ATOM 21290 C CA . ILE A 1 35 ? -1.139 7.855 0.383 1.00 0.00 33 ILE A CA 14
ATOM 21291 C C . ILE A 1 35 ? -2.277 8.848 0.196 1.00 0.00 33 ILE A C 14
ATOM 21292 O O . ILE A 1 35 ? -2.831 8.987 -0.891 1.00 0.00 33 ILE A O 14
ATOM 21308 N N . LYS A 1 36 ? -2.600 9.555 1.261 1.00 0.00 34 LYS A N 14
ATOM 21309 C CA . LYS A 1 36 ? -3.689 10.512 1.248 1.00 0.00 34 LYS A CA 14
ATOM 21310 C C . LYS A 1 36 ? -3.244 11.801 0.580 1.00 0.00 34 LYS A C 14
ATOM 21311 O O . LYS A 1 36 ? -4.055 12.592 0.101 1.00 0.00 34 LYS A O 14
ATOM 21330 N N . ASP A 1 37 ? -1.945 11.995 0.550 1.00 0.00 35 ASP A N 14
ATOM 21331 C CA . ASP A 1 37 ? -1.358 13.145 -0.116 1.00 0.00 35 ASP A CA 14
ATOM 21332 C C . ASP A 1 37 ? -1.335 12.940 -1.625 1.00 0.00 35 ASP A C 14
ATOM 21333 O O . ASP A 1 37 ? -1.747 13.810 -2.390 1.00 0.00 35 ASP A O 14
ATOM 21342 N N . LYS A 1 38 ? -0.859 11.776 -2.044 1.00 0.00 36 LYS A N 14
ATOM 21343 C CA . LYS A 1 38 ? -0.729 11.461 -3.460 1.00 0.00 36 LYS A CA 14
ATOM 21344 C C . LYS A 1 38 ? -2.040 10.986 -4.079 1.00 0.00 36 LYS A C 14
ATOM 21345 O O . LYS A 1 38 ? -2.313 11.263 -5.244 1.00 0.00 36 LYS A O 14
ATOM 21364 N N . TYR A 1 39 ? -2.845 10.259 -3.314 1.00 0.00 37 TYR A N 14
ATOM 21365 C CA . TYR A 1 39 ? -4.039 9.624 -3.872 1.00 0.00 37 TYR A CA 14
ATOM 21366 C C . TYR A 1 39 ? -5.307 10.030 -3.123 1.00 0.00 37 TYR A C 14
ATOM 21367 O O . TYR A 1 39 ? -6.401 10.004 -3.687 1.00 0.00 37 TYR A O 14
ATOM 21385 N N . GLY A 1 40 ? -5.162 10.391 -1.857 1.00 0.00 38 GLY A N 14
ATOM 21386 C CA . GLY A 1 40 ? -6.317 10.755 -1.054 1.00 0.00 38 GLY A CA 14
ATOM 21387 C C . GLY A 1 40 ? -7.078 9.536 -0.568 1.00 0.00 38 GLY A C 14
ATOM 21388 O O . GLY A 1 40 ? -8.226 9.311 -0.962 1.00 0.00 38 GLY A O 14
ATOM 21392 N N . VAL A 1 41 ? -6.429 8.738 0.273 1.00 0.00 39 VAL A N 14
ATOM 21393 C CA . VAL A 1 41 ? -7.005 7.501 0.770 1.00 0.00 39 VAL A CA 14
ATOM 21394 C C . VAL A 1 41 ? -6.818 7.384 2.282 1.00 0.00 39 VAL A C 14
ATOM 21395 O O . VAL A 1 41 ? -5.853 7.911 2.835 1.00 0.00 39 VAL A O 14
ATOM 21408 N N . ASP A 1 42 ? -7.739 6.693 2.935 1.00 0.00 40 ASP A N 14
ATOM 21409 C CA . ASP A 1 42 ? -7.587 6.335 4.341 1.00 0.00 40 ASP A CA 14
ATOM 21410 C C . ASP A 1 42 ? -7.255 4.855 4.466 1.00 0.00 40 ASP A C 14
ATOM 21411 O O . ASP A 1 42 ? -8.040 3.998 4.058 1.00 0.00 40 ASP A O 14
ATOM 21420 N N . THR A 1 43 ? -6.101 4.562 5.044 1.00 0.00 41 THR A N 14
ATOM 21421 C CA . THR A 1 43 ? -5.609 3.198 5.136 1.00 0.00 41 THR A CA 14
ATOM 21422 C C . THR A 1 43 ? -6.350 2.394 6.201 1.00 0.00 41 THR A C 14
ATOM 21423 O O . THR A 1 43 ? -6.336 1.160 6.181 1.00 0.00 41 THR A O 14
ATOM 21434 N N . LYS A 1 44 ? -7.000 3.095 7.123 1.00 0.00 42 LYS A N 14
ATOM 21435 C CA . LYS A 1 44 ? -7.772 2.444 8.163 1.00 0.00 42 LYS A CA 14
ATOM 21436 C C . LYS A 1 44 ? -8.992 1.758 7.561 1.00 0.00 42 LYS A C 14
ATOM 21437 O O . LYS A 1 44 ? -9.315 0.622 7.904 1.00 0.00 42 LYS A O 14
ATOM 21456 N N . ASP A 1 45 ? -9.655 2.447 6.644 1.00 0.00 43 ASP A N 14
ATOM 21457 C CA . ASP A 1 45 ? -10.809 1.884 5.959 1.00 0.00 43 ASP A CA 14
ATOM 21458 C C . ASP A 1 45 ? -10.366 1.001 4.803 1.00 0.00 43 ASP A C 14
ATOM 21459 O O . ASP A 1 45 ? -10.991 -0.019 4.515 1.00 0.00 43 ASP A O 14
ATOM 21468 N N . LEU A 1 46 ? -9.278 1.408 4.157 1.00 0.00 44 LEU A N 14
ATOM 21469 C CA . LEU A 1 46 ? -8.705 0.675 3.036 1.00 0.00 44 LEU A CA 14
ATOM 21470 C C . LEU A 1 46 ? -8.511 -0.789 3.392 1.00 0.00 44 LEU A C 14
ATOM 21471 O O . LEU A 1 46 ? -7.801 -1.124 4.342 1.00 0.00 44 LEU A O 14
ATOM 21487 N N . LYS A 1 47 ? -9.137 -1.648 2.620 1.00 0.00 45 LYS A N 14
ATOM 21488 C CA . LYS A 1 47 ? -9.198 -3.059 2.940 1.00 0.00 45 LYS A CA 14
ATOM 21489 C C . LYS A 1 47 ? -8.037 -3.803 2.315 1.00 0.00 45 LYS A C 14
ATOM 21490 O O . LYS A 1 47 ? -7.949 -3.911 1.097 1.00 0.00 45 LYS A O 14
ATOM 21509 N N . ILE A 1 48 ? -7.160 -4.337 3.142 1.00 0.00 46 ILE A N 14
ATOM 21510 C CA . ILE A 1 48 ? -5.991 -5.016 2.629 1.00 0.00 46 ILE A CA 14
ATOM 21511 C C . ILE A 1 48 ? -6.282 -6.479 2.343 1.00 0.00 46 ILE A C 14
ATOM 21512 O O . ILE A 1 48 ? -6.763 -7.217 3.204 1.00 0.00 46 ILE A O 14
ATOM 21528 N N . LEU A 1 49 ? -5.992 -6.874 1.118 1.00 0.00 47 LEU A N 14
ATOM 21529 C CA . LEU A 1 49 ? -6.280 -8.214 0.644 1.00 0.00 47 LEU A CA 14
ATOM 21530 C C . LEU A 1 49 ? -5.019 -9.062 0.672 1.00 0.00 47 LEU A C 14
ATOM 21531 O O . LEU A 1 49 ? -4.977 -10.131 1.282 1.00 0.00 47 LEU A O 14
ATOM 21547 N N . LYS A 1 50 ? -3.982 -8.558 0.019 1.00 0.00 48 LYS A N 14
ATOM 21548 C CA . LYS A 1 50 ? -2.762 -9.301 -0.179 1.00 0.00 48 LYS A CA 14
ATOM 21549 C C . LYS A 1 50 ? -1.551 -8.406 0.004 1.00 0.00 48 LYS A C 14
ATOM 21550 O O . LYS A 1 50 ? -1.135 -7.706 -0.921 1.00 0.00 48 LYS A O 14
ATOM 21569 N N . THR A 1 51 ? -1.023 -8.388 1.211 1.00 0.00 49 THR A N 14
ATOM 21570 C CA . THR A 1 51 ? 0.275 -7.796 1.449 1.00 0.00 49 THR A CA 14
ATOM 21571 C C . THR A 1 51 ? 1.316 -8.755 0.904 1.00 0.00 49 THR A C 14
ATOM 21572 O O . THR A 1 51 ? 1.171 -9.958 1.070 1.00 0.00 49 THR A O 14
ATOM 21583 N N . SER A 1 52 ? 2.330 -8.255 0.227 1.00 0.00 50 SER A N 14
ATOM 21584 C CA . SER A 1 52 ? 3.378 -9.123 -0.287 1.00 0.00 50 SER A CA 14
ATOM 21585 C C . SER A 1 52 ? 4.533 -8.312 -0.834 1.00 0.00 50 SER A C 14
ATOM 21586 O O . SER A 1 52 ? 4.605 -7.106 -0.619 1.00 0.00 50 SER A O 14
ATOM 21594 N N . GLU A 1 53 ? 5.436 -8.989 -1.521 1.00 0.00 51 GLU A N 14
ATOM 21595 C CA . GLU A 1 53 ? 6.553 -8.341 -2.185 1.00 0.00 51 GLU A CA 14
ATOM 21596 C C . GLU A 1 53 ? 7.192 -9.309 -3.167 1.00 0.00 51 GLU A C 14
ATOM 21597 O O . GLU A 1 53 ? 6.890 -10.505 -3.147 1.00 0.00 51 GLU A O 14
ATOM 21609 N N . ASP A 1 54 ? 8.065 -8.804 -4.024 1.00 0.00 52 ASP A N 14
ATOM 21610 C CA . ASP A 1 54 ? 8.709 -9.649 -5.024 1.00 0.00 52 ASP A CA 14
ATOM 21611 C C . ASP A 1 54 ? 10.139 -9.197 -5.294 1.00 0.00 52 ASP A C 14
ATOM 21612 O O . ASP A 1 54 ? 11.095 -9.808 -4.816 1.00 0.00 52 ASP A O 14
ATOM 21621 N N . LYS A 1 55 ? 10.285 -8.118 -6.046 1.00 0.00 53 LYS A N 14
ATOM 21622 C CA . LYS A 1 55 ? 11.603 -7.621 -6.414 1.00 0.00 53 LYS A CA 14
ATOM 21623 C C . LYS A 1 55 ? 11.878 -6.277 -5.763 1.00 0.00 53 LYS A C 14
ATOM 21624 O O . LYS A 1 55 ? 11.664 -5.239 -6.376 1.00 0.00 53 LYS A O 14
ATOM 21643 N N . ARG A 1 56 ? 12.310 -6.311 -4.501 1.00 0.00 54 ARG A N 14
ATOM 21644 C CA . ARG A 1 56 ? 12.618 -5.099 -3.728 1.00 0.00 54 ARG A CA 14
ATOM 21645 C C . ARG A 1 56 ? 11.356 -4.333 -3.329 1.00 0.00 54 ARG A C 14
ATOM 21646 O O . ARG A 1 56 ? 11.344 -3.638 -2.318 1.00 0.00 54 ARG A O 14
ATOM 21667 N N . PHE A 1 57 ? 10.303 -4.456 -4.120 1.00 0.00 55 PHE A N 14
ATOM 21668 C CA . PHE A 1 57 ? 9.091 -3.682 -3.908 1.00 0.00 55 PHE A CA 14
ATOM 21669 C C . PHE A 1 57 ? 8.051 -4.481 -3.137 1.00 0.00 55 PHE A C 14
ATOM 21670 O O . PHE A 1 57 ? 7.875 -5.681 -3.373 1.00 0.00 55 PHE A O 14
ATOM 21687 N N . TYR A 1 58 ? 7.380 -3.808 -2.210 1.00 0.00 56 TYR A N 14
ATOM 21688 C CA . TYR A 1 58 ? 6.223 -4.363 -1.529 1.00 0.00 56 TYR A CA 14
ATOM 21689 C C . TYR A 1 58 ? 4.988 -4.181 -2.386 1.00 0.00 56 TYR A C 14
ATOM 21690 O O . TYR A 1 58 ? 4.871 -3.204 -3.124 1.00 0.00 56 TYR A O 14
ATOM 21708 N N . TYR A 1 59 ? 4.076 -5.121 -2.278 1.00 0.00 57 TYR A N 14
ATOM 21709 C CA . TYR A 1 59 ? 2.850 -5.100 -3.045 1.00 0.00 57 TYR A CA 14
ATOM 21710 C C . TYR A 1 59 ? 1.659 -5.344 -2.135 1.00 0.00 57 TYR A C 14
ATOM 21711 O O . TYR A 1 59 ? 1.381 -6.481 -1.756 1.00 0.00 57 TYR A O 14
ATOM 21729 N N . VAL A 1 60 ? 0.981 -4.273 -1.760 1.00 0.00 58 VAL A N 14
ATOM 21730 C CA . VAL A 1 60 ? -0.187 -4.377 -0.903 1.00 0.00 58 VAL A CA 14
ATOM 21731 C C . VAL A 1 60 ? -1.464 -4.206 -1.719 1.00 0.00 58 VAL A C 14
ATOM 21732 O O . VAL A 1 60 ? -1.906 -3.083 -1.964 1.00 0.00 58 VAL A O 14
ATOM 21745 N N . SER A 1 61 ? -2.033 -5.313 -2.165 1.00 0.00 59 SER A N 14
ATOM 21746 C CA . SER A 1 61 ? -3.288 -5.277 -2.897 1.00 0.00 59 SER A CA 14
ATOM 21747 C C . SER A 1 61 ? -4.434 -4.984 -1.938 1.00 0.00 59 SER A C 14
ATOM 21748 O O . SER A 1 61 ? -4.650 -5.729 -0.978 1.00 0.00 59 SER A O 14
ATOM 21756 N N . VAL A 1 62 ? -5.154 -3.901 -2.181 1.00 0.00 60 VAL A N 14
ATOM 21757 C CA . VAL A 1 62 ? -6.260 -3.517 -1.319 1.00 0.00 60 VAL A CA 14
ATOM 21758 C C . VAL A 1 62 ? -7.514 -3.224 -2.121 1.00 0.00 60 VAL A C 14
ATOM 21759 O O . VAL A 1 62 ? -7.453 -2.976 -3.325 1.00 0.00 60 VAL A O 14
ATOM 21772 N N . ASP A 1 63 ? -8.645 -3.269 -1.443 1.00 0.00 61 ASP A N 14
ATOM 21773 C CA . ASP A 1 63 ? -9.882 -2.758 -1.995 1.00 0.00 61 ASP A CA 14
ATOM 21774 C C . ASP A 1 63 ? -9.947 -1.270 -1.718 1.00 0.00 61 ASP A C 14
ATOM 21775 O O . ASP A 1 63 ? -9.961 -0.845 -0.560 1.00 0.00 61 ASP A O 14
ATOM 21784 N N . ALA A 1 64 ? -9.960 -0.483 -2.781 1.00 0.00 62 ALA A N 14
ATOM 21785 C CA . ALA A 1 64 ? -9.965 0.971 -2.672 1.00 0.00 62 ALA A CA 14
ATOM 21786 C C . ALA A 1 64 ? -11.284 1.491 -2.107 1.00 0.00 62 ALA A C 14
ATOM 21787 O O . ALA A 1 64 ? -11.459 2.695 -1.915 1.00 0.00 62 ALA A O 14
ATOM 21794 N N . GLY A 1 65 ? -12.210 0.583 -1.842 1.00 0.00 63 GLY A N 14
ATOM 21795 C CA . GLY A 1 65 ? -13.499 0.968 -1.310 1.00 0.00 63 GLY A CA 14
ATOM 21796 C C . GLY A 1 65 ? -14.533 1.057 -2.401 1.00 0.00 63 GLY A C 14
ATOM 21797 O O . GLY A 1 65 ? -15.709 1.314 -2.147 1.00 0.00 63 GLY A O 14
ATOM 21801 N N . ASP A 1 66 ? -14.082 0.843 -3.625 1.00 0.00 64 ASP A N 14
ATOM 21802 C CA . ASP A 1 66 ? -14.955 0.866 -4.788 1.00 0.00 64 ASP A CA 14
ATOM 21803 C C . ASP A 1 66 ? -14.901 -0.467 -5.514 1.00 0.00 64 ASP A C 14
ATOM 21804 O O . ASP A 1 66 ? -15.485 -0.627 -6.584 1.00 0.00 64 ASP A O 14
ATOM 21813 N N . GLY A 1 67 ? -14.191 -1.423 -4.928 1.00 0.00 65 GLY A N 14
ATOM 21814 C CA . GLY A 1 67 ? -14.011 -2.710 -5.564 1.00 0.00 65 GLY A CA 14
ATOM 21815 C C . GLY A 1 67 ? -12.673 -2.796 -6.264 1.00 0.00 65 GLY A C 14
ATOM 21816 O O . GLY A 1 67 ? -12.170 -3.886 -6.533 1.00 0.00 65 GLY A O 14
ATOM 21820 N N . GLU A 1 68 ? -12.098 -1.634 -6.550 1.00 0.00 66 GLU A N 14
ATOM 21821 C CA . GLU A 1 68 ? -10.816 -1.542 -7.220 1.00 0.00 66 GLU A CA 14
ATOM 21822 C C . GLU A 1 68 ? -9.716 -2.157 -6.377 1.00 0.00 66 GLU A C 14
ATOM 21823 O O . GLU A 1 68 ? -9.571 -1.832 -5.200 1.00 0.00 66 GLU A O 14
ATOM 21835 N N . LYS A 1 69 ? -8.937 -3.035 -6.984 1.00 0.00 67 LYS A N 14
ATOM 21836 C CA . LYS A 1 69 ? -7.854 -3.682 -6.274 1.00 0.00 67 LYS A CA 14
ATOM 21837 C C . LYS A 1 69 ? -6.557 -2.940 -6.525 1.00 0.00 67 LYS A C 14
ATOM 21838 O O . LYS A 1 69 ? -5.806 -3.258 -7.448 1.00 0.00 67 LYS A O 14
ATOM 21857 N N . CYS A 1 70 ? -6.323 -1.924 -5.723 1.00 0.00 68 CYS A N 14
ATOM 21858 C CA . CYS A 1 70 ? -5.128 -1.116 -5.854 1.00 0.00 68 CYS A CA 14
ATOM 21859 C C . CYS A 1 70 ? -3.991 -1.747 -5.089 1.00 0.00 68 CYS A C 14
ATOM 21860 O O . CYS A 1 70 ? -4.058 -1.922 -3.876 1.00 0.00 68 CYS A O 14
ATOM 21867 N N . LYS A 1 71 ? -2.958 -2.104 -5.813 1.00 0.00 69 LYS A N 14
ATOM 21868 C CA . LYS A 1 71 ? -1.793 -2.710 -5.217 1.00 0.00 69 LYS A CA 14
ATOM 21869 C C . LYS A 1 71 ? -0.778 -1.628 -4.873 1.00 0.00 69 LYS A C 14
ATOM 21870 O O . LYS A 1 71 ? -0.166 -1.029 -5.760 1.00 0.00 69 LYS A O 14
ATOM 21889 N N . PHE A 1 72 ? -0.644 -1.352 -3.588 1.00 0.00 70 PHE A N 14
ATOM 21890 C CA . PHE A 1 72 ? 0.290 -0.349 -3.111 1.00 0.00 70 PHE A CA 14
ATOM 21891 C C . PHE A 1 72 ? 1.707 -0.865 -3.212 1.00 0.00 70 PHE A C 14
ATOM 21892 O O . PHE A 1 72 ? 2.052 -1.888 -2.622 1.00 0.00 70 PHE A O 14
ATOM 21909 N N . LYS A 1 73 ? 2.523 -0.153 -3.962 1.00 0.00 71 LYS A N 14
ATOM 21910 C CA . LYS A 1 73 ? 3.861 -0.605 -4.250 1.00 0.00 71 LYS A CA 14
ATOM 21911 C C . LYS A 1 73 ? 4.872 0.163 -3.419 1.00 0.00 71 LYS A C 14
ATOM 21912 O O . LYS A 1 73 ? 5.363 1.222 -3.822 1.00 0.00 71 LYS A O 14
ATOM 21931 N N . ILE A 1 74 ? 5.169 -0.373 -2.253 1.00 0.00 72 ILE A N 14
ATOM 21932 C CA . ILE A 1 74 ? 6.086 0.266 -1.334 1.00 0.00 72 ILE A CA 14
ATOM 21933 C C . ILE A 1 74 ? 7.515 -0.144 -1.657 1.00 0.00 72 ILE A C 14
ATOM 21934 O O . ILE A 1 74 ? 7.880 -1.306 -1.522 1.00 0.00 72 ILE A O 14
ATOM 21950 N N . ARG A 1 75 ? 8.327 0.814 -2.067 1.00 0.00 73 ARG A N 14
ATOM 21951 C CA . ARG A 1 75 ? 9.681 0.525 -2.520 1.00 0.00 73 ARG A CA 14
ATOM 21952 C C . ARG A 1 75 ? 10.633 0.481 -1.326 1.00 0.00 73 ARG A C 14
ATOM 21953 O O . ARG A 1 75 ? 11.782 0.899 -1.418 1.00 0.00 73 ARG A O 14
ATOM 21974 N N . LYS A 1 76 ? 10.124 -0.080 -0.221 1.00 0.00 74 LYS A N 14
ATOM 21975 C CA . LYS A 1 76 ? 10.842 -0.183 1.056 1.00 0.00 74 LYS A CA 14
ATOM 21976 C C . LYS A 1 76 ? 11.703 1.052 1.347 1.00 0.00 74 LYS A C 14
ATOM 21977 O O . LYS A 1 76 ? 11.379 2.164 0.936 1.00 0.00 74 LYS A O 14
ATOM 21996 N N . ASP A 1 77 ? 12.763 0.852 2.119 1.00 0.00 75 ASP A N 14
ATOM 21997 C CA . ASP A 1 77 ? 13.785 1.875 2.295 1.00 0.00 75 ASP A CA 14
ATOM 21998 C C . ASP A 1 77 ? 14.947 1.577 1.356 1.00 0.00 75 ASP A C 14
ATOM 21999 O O . ASP A 1 77 ? 16.062 2.072 1.529 1.00 0.00 75 ASP A O 14
ATOM 22008 N N . VAL A 1 78 ? 14.685 0.749 0.352 1.00 0.00 76 VAL A N 14
ATOM 22009 C CA . VAL A 1 78 ? 15.691 0.473 -0.650 1.00 0.00 76 VAL A CA 14
ATOM 22010 C C . VAL A 1 78 ? 15.832 1.681 -1.562 1.00 0.00 76 VAL A C 14
ATOM 22011 O O . VAL A 1 78 ? 15.057 1.880 -2.505 1.00 0.00 76 VAL A O 14
ATOM 22024 N N . ASP A 1 79 ? 16.798 2.514 -1.191 1.00 0.00 77 ASP A N 14
ATOM 22025 C CA . ASP A 1 79 ? 17.117 3.769 -1.881 1.00 0.00 77 ASP A CA 14
ATOM 22026 C C . ASP A 1 79 ? 16.214 4.890 -1.385 1.00 0.00 77 ASP A C 14
ATOM 22027 O O . ASP A 1 79 ? 16.675 5.823 -0.726 1.00 0.00 77 ASP A O 14
ATOM 22036 N N . VAL A 1 80 ? 14.928 4.796 -1.686 1.00 0.00 78 VAL A N 14
ATOM 22037 C CA . VAL A 1 80 ? 13.966 5.757 -1.169 1.00 0.00 78 VAL A CA 14
ATOM 22038 C C . VAL A 1 80 ? 13.406 5.261 0.150 1.00 0.00 78 VAL A C 14
ATOM 22039 O O . VAL A 1 80 ? 13.317 4.062 0.376 1.00 0.00 78 VAL A O 14
ATOM 22052 N N . PRO A 1 81 ? 13.048 6.178 1.041 1.00 0.00 79 PRO A N 14
ATOM 22053 C CA . PRO A 1 81 ? 12.375 5.855 2.293 1.00 0.00 79 PRO A CA 14
ATOM 22054 C C . PRO A 1 81 ? 10.861 5.877 2.123 1.00 0.00 79 PRO A C 14
ATOM 22055 O O . PRO A 1 81 ? 10.123 6.255 3.036 1.00 0.00 79 PRO A O 14
ATOM 22066 N N . LYS A 1 82 ? 10.397 5.465 0.956 1.00 0.00 80 LYS A N 14
ATOM 22067 C CA . LYS A 1 82 ? 9.012 5.672 0.584 1.00 0.00 80 LYS A CA 14
ATOM 22068 C C . LYS A 1 82 ? 8.510 4.554 -0.314 1.00 0.00 80 LYS A C 14
ATOM 22069 O O . LYS A 1 82 ? 9.146 3.513 -0.457 1.00 0.00 80 LYS A O 14
ATOM 22088 N N . MET A 1 83 ? 7.371 4.788 -0.932 1.00 0.00 81 MET A N 14
ATOM 22089 C CA . MET A 1 83 ? 6.784 3.825 -1.833 1.00 0.00 81 MET A CA 14
ATOM 22090 C C . MET A 1 83 ? 6.848 4.365 -3.247 1.00 0.00 81 MET A C 14
ATOM 22091 O O . MET A 1 83 ? 6.435 5.492 -3.516 1.00 0.00 81 MET A O 14
ATOM 22105 N N . VAL A 1 84 ? 7.409 3.564 -4.128 1.00 0.00 82 VAL A N 14
ATOM 22106 C CA . VAL A 1 84 ? 7.626 3.971 -5.512 1.00 0.00 82 VAL A CA 14
ATOM 22107 C C . VAL A 1 84 ? 6.316 4.327 -6.213 1.00 0.00 82 VAL A C 14
ATOM 22108 O O . VAL A 1 84 ? 6.268 5.275 -6.999 1.00 0.00 82 VAL A O 14
ATOM 22121 N N . GLY A 1 85 ? 5.250 3.598 -5.916 1.00 0.00 83 GLY A N 14
ATOM 22122 C CA . GLY A 1 85 ? 4.005 3.848 -6.597 1.00 0.00 83 GLY A CA 14
ATOM 22123 C C . GLY A 1 85 ? 2.835 3.107 -5.999 1.00 0.00 83 GLY A C 14
ATOM 22124 O O . GLY A 1 85 ? 2.870 2.683 -4.844 1.00 0.00 83 GLY A O 14
ATOM 22128 N N . ARG A 1 86 ? 1.816 2.932 -6.817 1.00 0.00 84 ARG A N 14
ATOM 22129 C CA . ARG A 1 86 ? 0.558 2.343 -6.395 1.00 0.00 84 ARG A CA 14
ATOM 22130 C C . ARG A 1 86 ? -0.357 2.213 -7.600 1.00 0.00 84 ARG A C 14
ATOM 22131 O O . ARG A 1 86 ? -0.943 3.195 -8.053 1.00 0.00 84 ARG A O 14
ATOM 22152 N N . LYS A 1 87 ? -0.468 1.012 -8.120 1.00 0.00 85 LYS A N 14
ATOM 22153 C CA . LYS A 1 87 ? -1.265 0.776 -9.308 1.00 0.00 85 LYS A CA 14
ATOM 22154 C C . LYS A 1 87 ? -2.369 -0.222 -9.022 1.00 0.00 85 LYS A C 14
ATOM 22155 O O . LYS A 1 87 ? -2.104 -1.347 -8.590 1.00 0.00 85 LYS A O 14
ATOM 22174 N N . CYS A 1 88 ? -3.608 0.192 -9.233 1.00 0.00 86 CYS A N 14
ATOM 22175 C CA . CYS A 1 88 ? -4.723 -0.717 -9.076 1.00 0.00 86 CYS A CA 14
ATOM 22176 C C . CYS A 1 88 ? -4.780 -1.638 -10.272 1.00 0.00 86 CYS A C 14
ATOM 22177 O O . CYS A 1 88 ? -4.973 -1.202 -11.406 1.00 0.00 86 CYS A O 14
ATOM 22184 N N . ARG A 1 89 ? -4.597 -2.905 -10.008 1.00 0.00 87 ARG A N 14
ATOM 22185 C CA . ARG A 1 89 ? -4.621 -3.910 -11.041 1.00 0.00 87 ARG A CA 14
ATOM 22186 C C . ARG A 1 89 ? -5.585 -4.988 -10.615 1.00 0.00 87 ARG A C 14
ATOM 22187 O O . ARG A 1 89 ? -5.208 -6.016 -10.053 1.00 0.00 87 ARG A O 14
ATOM 22208 N N . LYS A 1 90 ? -6.848 -4.695 -10.852 1.00 0.00 88 LYS A N 14
ATOM 22209 C CA . LYS A 1 90 ? -7.946 -5.477 -10.332 1.00 0.00 88 LYS A CA 14
ATOM 22210 C C . LYS A 1 90 ? -8.125 -6.751 -11.150 1.00 0.00 88 LYS A C 14
ATOM 22211 O O . LYS A 1 90 ? -8.687 -7.741 -10.678 1.00 0.00 88 LYS A O 14
ATOM 22230 N N . ASP A 1 91 ? -7.629 -6.721 -12.378 1.00 0.00 89 ASP A N 14
ATOM 22231 C CA . ASP A 1 91 ? -7.709 -7.873 -13.265 1.00 0.00 89 ASP A CA 14
ATOM 22232 C C . ASP A 1 91 ? -6.344 -8.527 -13.426 1.00 0.00 89 ASP A C 14
ATOM 22233 O O . ASP A 1 91 ? -5.802 -8.594 -14.535 1.00 0.00 89 ASP A O 14
ATOM 22242 N N . ASP A 1 92 ? -5.788 -8.970 -12.299 1.00 0.00 90 ASP A N 14
ATOM 22243 C CA . ASP A 1 92 ? -4.524 -9.715 -12.266 1.00 0.00 90 ASP A CA 14
ATOM 22244 C C . ASP A 1 92 ? -3.329 -8.828 -12.620 1.00 0.00 90 ASP A C 14
ATOM 22245 O O . ASP A 1 92 ? -3.465 -7.799 -13.285 1.00 0.00 90 ASP A O 14
ATOM 22254 N N . ASP A 1 93 ? -2.159 -9.223 -12.152 1.00 0.00 91 ASP A N 14
ATOM 22255 C CA . ASP A 1 93 ? -0.940 -8.474 -12.405 1.00 0.00 91 ASP A CA 14
ATOM 22256 C C . ASP A 1 93 ? 0.164 -9.404 -12.891 1.00 0.00 91 ASP A C 14
ATOM 22257 O O . ASP A 1 93 ? 0.407 -10.461 -12.308 1.00 0.00 91 ASP A O 14
ATOM 22266 N N . ASP A 1 94 ? 0.804 -9.016 -13.983 1.00 0.00 92 ASP A N 14
ATOM 22267 C CA . ASP A 1 94 ? 1.872 -9.814 -14.572 1.00 0.00 92 ASP A CA 14
ATOM 22268 C C . ASP A 1 94 ? 3.207 -9.342 -14.031 1.00 0.00 92 ASP A C 14
ATOM 22269 O O . ASP A 1 94 ? 3.822 -9.990 -13.182 1.00 0.00 92 ASP A O 14
ATOM 22278 N N . ASP A 1 95 ? 3.631 -8.197 -14.537 1.00 0.00 93 ASP A N 14
ATOM 22279 C CA . ASP A 1 95 ? 4.826 -7.524 -14.071 1.00 0.00 93 ASP A CA 14
ATOM 22280 C C . ASP A 1 95 ? 4.412 -6.321 -13.239 1.00 0.00 93 ASP A C 14
ATOM 22281 O O . ASP A 1 95 ? 3.232 -5.962 -13.219 1.00 0.00 93 ASP A O 14
ATOM 22290 N N . ASP A 1 96 ? 5.356 -5.696 -12.558 1.00 0.00 94 ASP A N 14
ATOM 22291 C CA . ASP A 1 96 ? 5.018 -4.572 -11.702 1.00 0.00 94 ASP A CA 14
ATOM 22292 C C . ASP A 1 96 ? 5.092 -3.244 -12.463 1.00 0.00 94 ASP A C 14
ATOM 22293 O O . ASP A 1 96 ? 4.169 -2.915 -13.207 1.00 0.00 94 ASP A O 14
ATOM 22302 N N . GLY A 1 97 ? 6.186 -2.502 -12.304 1.00 0.00 95 GLY A N 14
ATOM 22303 C CA . GLY A 1 97 ? 6.301 -1.183 -12.915 1.00 0.00 95 GLY A CA 14
ATOM 22304 C C . GLY A 1 97 ? 5.141 -0.271 -12.554 1.00 0.00 95 GLY A C 14
ATOM 22305 O O . GLY A 1 97 ? 4.195 -0.126 -13.328 1.00 0.00 95 GLY A O 14
ATOM 22309 N N . TYR A 1 98 ? 5.201 0.350 -11.381 1.00 0.00 96 TYR A N 14
ATOM 22310 C CA . TYR A 1 98 ? 4.092 1.167 -10.913 1.00 0.00 96 TYR A CA 14
ATOM 22311 C C . TYR A 1 98 ? 4.518 2.626 -10.841 1.00 0.00 96 TYR A C 14
ATOM 22312 O O . TYR A 1 98 ? 5.270 2.972 -9.905 1.00 0.00 96 TYR A O 14
ATOM 22331 N N . GLY A 1 1 ? 7.115 8.442 4.039 1.00 0.00 -1 GLY A N 15
ATOM 22332 C CA . GLY A 1 1 ? 8.333 7.619 4.232 1.00 0.00 -1 GLY A CA 15
ATOM 22333 C C . GLY A 1 1 ? 8.029 6.144 4.102 1.00 0.00 -1 GLY A C 15
ATOM 22334 O O . GLY A 1 1 ? 6.873 5.739 4.220 1.00 0.00 -1 GLY A O 15
ATOM 22340 N N . SER A 1 2 ? 9.054 5.338 3.861 1.00 0.00 0 SER A N 15
ATOM 22341 C CA . SER A 1 2 ? 8.861 3.909 3.671 1.00 0.00 0 SER A CA 15
ATOM 22342 C C . SER A 1 2 ? 9.332 3.105 4.885 1.00 0.00 0 SER A C 15
ATOM 22343 O O . SER A 1 2 ? 8.623 2.216 5.351 1.00 0.00 0 SER A O 15
ATOM 22351 N N . LEU A 1 3 ? 10.540 3.401 5.368 1.00 0.00 1 LEU A N 15
ATOM 22352 C CA . LEU A 1 3 ? 11.068 2.848 6.630 1.00 0.00 1 LEU A CA 15
ATOM 22353 C C . LEU A 1 3 ? 11.460 1.374 6.534 1.00 0.00 1 LEU A C 15
ATOM 22354 O O . LEU A 1 3 ? 12.283 0.894 7.314 1.00 0.00 1 LEU A O 15
ATOM 22370 N N . ILE A 1 4 ? 10.869 0.660 5.591 1.00 0.00 2 ILE A N 15
ATOM 22371 C CA . ILE A 1 4 ? 11.003 -0.791 5.518 1.00 0.00 2 ILE A CA 15
ATOM 22372 C C . ILE A 1 4 ? 12.324 -1.205 4.845 1.00 0.00 2 ILE A C 15
ATOM 22373 O O . ILE A 1 4 ? 12.469 -2.314 4.324 1.00 0.00 2 ILE A O 15
ATOM 22389 N N . LEU A 1 5 ? 13.292 -0.310 4.930 1.00 0.00 3 LEU A N 15
ATOM 22390 C CA . LEU A 1 5 ? 14.585 -0.447 4.280 1.00 0.00 3 LEU A CA 15
ATOM 22391 C C . LEU A 1 5 ? 15.383 0.799 4.626 1.00 0.00 3 LEU A C 15
ATOM 22392 O O . LEU A 1 5 ? 14.869 1.679 5.317 1.00 0.00 3 LEU A O 15
ATOM 22408 N N . ASP A 1 6 ? 16.622 0.871 4.195 1.00 0.00 4 ASP A N 15
ATOM 22409 C CA . ASP A 1 6 ? 17.418 2.072 4.405 1.00 0.00 4 ASP A CA 15
ATOM 22410 C C . ASP A 1 6 ? 18.381 2.254 3.242 1.00 0.00 4 ASP A C 15
ATOM 22411 O O . ASP A 1 6 ? 19.539 2.632 3.419 1.00 0.00 4 ASP A O 15
ATOM 22420 N N . GLY A 1 7 ? 17.884 1.985 2.040 1.00 0.00 5 GLY A N 15
ATOM 22421 C CA . GLY A 1 7 ? 18.733 2.003 0.865 1.00 0.00 5 GLY A CA 15
ATOM 22422 C C . GLY A 1 7 ? 19.714 0.852 0.877 1.00 0.00 5 GLY A C 15
ATOM 22423 O O . GLY A 1 7 ? 20.706 0.852 0.149 1.00 0.00 5 GLY A O 15
ATOM 22427 N N . ASP A 1 8 ? 19.424 -0.131 1.709 1.00 0.00 6 ASP A N 15
ATOM 22428 C CA . ASP A 1 8 ? 20.309 -1.279 1.885 1.00 0.00 6 ASP A CA 15
ATOM 22429 C C . ASP A 1 8 ? 19.851 -2.442 1.023 1.00 0.00 6 ASP A C 15
ATOM 22430 O O . ASP A 1 8 ? 20.671 -3.175 0.470 1.00 0.00 6 ASP A O 15
ATOM 22439 N N . LEU A 1 9 ? 18.532 -2.601 0.926 1.00 0.00 7 LEU A N 15
ATOM 22440 C CA . LEU A 1 9 ? 17.921 -3.626 0.087 1.00 0.00 7 LEU A CA 15
ATOM 22441 C C . LEU A 1 9 ? 18.069 -5.011 0.698 1.00 0.00 7 LEU A C 15
ATOM 22442 O O . LEU A 1 9 ? 19.038 -5.724 0.444 1.00 0.00 7 LEU A O 15
ATOM 22458 N N . LEU A 1 10 ? 17.098 -5.375 1.525 1.00 0.00 8 LEU A N 15
ATOM 22459 C CA . LEU A 1 10 ? 17.010 -6.721 2.067 1.00 0.00 8 LEU A CA 15
ATOM 22460 C C . LEU A 1 10 ? 16.583 -7.690 0.975 1.00 0.00 8 LEU A C 15
ATOM 22461 O O . LEU A 1 10 ? 16.756 -8.901 1.108 1.00 0.00 8 LEU A O 15
ATOM 22477 N N . LYS A 1 11 ? 16.047 -7.124 -0.112 1.00 0.00 9 LYS A N 15
ATOM 22478 C CA . LYS A 1 11 ? 15.457 -7.887 -1.213 1.00 0.00 9 LYS A CA 15
ATOM 22479 C C . LYS A 1 11 ? 14.176 -8.562 -0.744 1.00 0.00 9 LYS A C 15
ATOM 22480 O O . LYS A 1 11 ? 13.085 -8.104 -1.068 1.00 0.00 9 LYS A O 15
ATOM 22499 N N . ASP A 1 12 ? 14.317 -9.620 0.035 1.00 0.00 10 ASP A N 15
ATOM 22500 C CA . ASP A 1 12 ? 13.193 -10.238 0.724 1.00 0.00 10 ASP A CA 15
ATOM 22501 C C . ASP A 1 12 ? 13.467 -10.202 2.216 1.00 0.00 10 ASP A C 15
ATOM 22502 O O . ASP A 1 12 ? 14.531 -10.632 2.661 1.00 0.00 10 ASP A O 15
ATOM 22511 N N . LYS A 1 13 ? 12.538 -9.663 2.986 1.00 0.00 11 LYS A N 15
ATOM 22512 C CA . LYS A 1 13 ? 12.736 -9.548 4.422 1.00 0.00 11 LYS A CA 15
ATOM 22513 C C . LYS A 1 13 ? 12.113 -10.729 5.155 1.00 0.00 11 LYS A C 15
ATOM 22514 O O . LYS A 1 13 ? 12.658 -11.212 6.147 1.00 0.00 11 LYS A O 15
ATOM 22533 N N . LEU A 1 14 ? 10.969 -11.185 4.671 1.00 0.00 12 LEU A N 15
ATOM 22534 C CA . LEU A 1 14 ? 10.270 -12.285 5.305 1.00 0.00 12 LEU A CA 15
ATOM 22535 C C . LEU A 1 14 ? 10.105 -13.453 4.337 1.00 0.00 12 LEU A C 15
ATOM 22536 O O . LEU A 1 14 ? 10.172 -14.614 4.744 1.00 0.00 12 LEU A O 15
ATOM 22552 N N . LYS A 1 15 ? 9.924 -13.136 3.052 1.00 0.00 13 LYS A N 15
ATOM 22553 C CA . LYS A 1 15 ? 9.840 -14.146 1.994 1.00 0.00 13 LYS A CA 15
ATOM 22554 C C . LYS A 1 15 ? 8.775 -15.201 2.325 1.00 0.00 13 LYS A C 15
ATOM 22555 O O . LYS A 1 15 ? 9.002 -16.410 2.212 1.00 0.00 13 LYS A O 15
ATOM 22574 N N . LEU A 1 16 ? 7.617 -14.730 2.747 1.00 0.00 14 LEU A N 15
ATOM 22575 C CA . LEU A 1 16 ? 6.509 -15.599 3.107 1.00 0.00 14 LEU A CA 15
ATOM 22576 C C . LEU A 1 16 ? 5.439 -15.569 2.019 1.00 0.00 14 LEU A C 15
ATOM 22577 O O . LEU A 1 16 ? 5.545 -14.794 1.065 1.00 0.00 14 LEU A O 15
ATOM 22593 N N . PRO A 1 17 ? 4.420 -16.441 2.125 1.00 0.00 15 PRO A N 15
ATOM 22594 C CA . PRO A 1 17 ? 3.193 -16.349 1.314 1.00 0.00 15 PRO A CA 15
ATOM 22595 C C . PRO A 1 17 ? 2.479 -15.017 1.525 1.00 0.00 15 PRO A C 15
ATOM 22596 O O . PRO A 1 17 ? 3.097 -14.020 1.907 1.00 0.00 15 PRO A O 15
ATOM 22607 N N . VAL A 1 18 ? 1.184 -14.984 1.260 1.00 0.00 16 VAL A N 15
ATOM 22608 C CA . VAL A 1 18 ? 0.410 -13.789 1.549 1.00 0.00 16 VAL A CA 15
ATOM 22609 C C . VAL A 1 18 ? 0.559 -13.416 3.022 1.00 0.00 16 VAL A C 15
ATOM 22610 O O . VAL A 1 18 ? 0.360 -14.237 3.924 1.00 0.00 16 VAL A O 15
ATOM 22623 N N . ILE A 1 19 ? 0.947 -12.182 3.244 1.00 0.00 17 ILE A N 15
ATOM 22624 C CA . ILE A 1 19 ? 1.266 -11.702 4.566 1.00 0.00 17 ILE A CA 15
ATOM 22625 C C . ILE A 1 19 ? 0.006 -11.207 5.260 1.00 0.00 17 ILE A C 15
ATOM 22626 O O . ILE A 1 19 ? -0.948 -10.789 4.598 1.00 0.00 17 ILE A O 15
ATOM 22642 N N . ASP A 1 20 ? 0.012 -11.267 6.586 1.00 0.00 18 ASP A N 15
ATOM 22643 C CA . ASP A 1 20 ? -1.138 -10.882 7.394 1.00 0.00 18 ASP A CA 15
ATOM 22644 C C . ASP A 1 20 ? -1.626 -9.490 7.029 1.00 0.00 18 ASP A C 15
ATOM 22645 O O . ASP A 1 20 ? -0.824 -8.583 6.790 1.00 0.00 18 ASP A O 15
ATOM 22654 N N . ASN A 1 21 ? -2.942 -9.321 6.981 1.00 0.00 19 ASN A N 15
ATOM 22655 C CA . ASN A 1 21 ? -3.521 -8.033 6.635 1.00 0.00 19 ASN A CA 15
ATOM 22656 C C . ASN A 1 21 ? -3.205 -7.011 7.717 1.00 0.00 19 ASN A C 15
ATOM 22657 O O . ASN A 1 21 ? -3.064 -5.834 7.428 1.00 0.00 19 ASN A O 15
ATOM 22668 N N . LEU A 1 22 ? -3.068 -7.479 8.953 1.00 0.00 20 LEU A N 15
ATOM 22669 C CA . LEU A 1 22 ? -2.647 -6.634 10.058 1.00 0.00 20 LEU A CA 15
ATOM 22670 C C . LEU A 1 22 ? -1.236 -6.113 9.821 1.00 0.00 20 LEU A C 15
ATOM 22671 O O . LEU A 1 22 ? -0.966 -4.929 10.010 1.00 0.00 20 LEU A O 15
ATOM 22687 N N . PHE A 1 23 ? -0.338 -7.001 9.398 1.00 0.00 21 PHE A N 15
ATOM 22688 C CA . PHE A 1 23 ? 1.025 -6.599 9.080 1.00 0.00 21 PHE A CA 15
ATOM 22689 C C . PHE A 1 23 ? 1.002 -5.564 7.968 1.00 0.00 21 PHE A C 15
ATOM 22690 O O . PHE A 1 23 ? 1.716 -4.568 8.018 1.00 0.00 21 PHE A O 15
ATOM 22707 N N . GLY A 1 24 ? 0.156 -5.800 6.976 1.00 0.00 22 GLY A N 15
ATOM 22708 C CA . GLY A 1 24 ? -0.018 -4.836 5.916 1.00 0.00 22 GLY A CA 15
ATOM 22709 C C . GLY A 1 24 ? -0.567 -3.528 6.445 1.00 0.00 22 GLY A C 15
ATOM 22710 O O . GLY A 1 24 ? -0.024 -2.468 6.169 1.00 0.00 22 GLY A O 15
ATOM 22714 N N . LYS A 1 25 ? -1.636 -3.615 7.228 1.00 0.00 23 LYS A N 15
ATOM 22715 C CA . LYS A 1 25 ? -2.275 -2.449 7.816 1.00 0.00 23 LYS A CA 15
ATOM 22716 C C . LYS A 1 25 ? -1.263 -1.613 8.598 1.00 0.00 23 LYS A C 15
ATOM 22717 O O . LYS A 1 25 ? -1.356 -0.391 8.636 1.00 0.00 23 LYS A O 15
ATOM 22736 N N . GLU A 1 26 ? -0.293 -2.288 9.199 1.00 0.00 24 GLU A N 15
ATOM 22737 C CA . GLU A 1 26 ? 0.818 -1.645 9.862 1.00 0.00 24 GLU A CA 15
ATOM 22738 C C . GLU A 1 26 ? 1.621 -0.796 8.883 1.00 0.00 24 GLU A C 15
ATOM 22739 O O . GLU A 1 26 ? 1.847 0.392 9.119 1.00 0.00 24 GLU A O 15
ATOM 22751 N N . LEU A 1 27 ? 2.056 -1.421 7.792 1.00 0.00 25 LEU A N 15
ATOM 22752 C CA . LEU A 1 27 ? 2.723 -0.721 6.704 1.00 0.00 25 LEU A CA 15
ATOM 22753 C C . LEU A 1 27 ? 1.885 0.454 6.228 1.00 0.00 25 LEU A C 15
ATOM 22754 O O . LEU A 1 27 ? 2.307 1.601 6.304 1.00 0.00 25 LEU A O 15
ATOM 22770 N N . LEU A 1 28 ? 0.679 0.149 5.770 1.00 0.00 26 LEU A N 15
ATOM 22771 C CA . LEU A 1 28 ? -0.192 1.144 5.157 1.00 0.00 26 LEU A CA 15
ATOM 22772 C C . LEU A 1 28 ? -0.522 2.274 6.127 1.00 0.00 26 LEU A C 15
ATOM 22773 O O . LEU A 1 28 ? -0.853 3.380 5.711 1.00 0.00 26 LEU A O 15
ATOM 22789 N N . ASP A 1 29 ? -0.445 1.986 7.417 1.00 0.00 27 ASP A N 15
ATOM 22790 C CA . ASP A 1 29 ? -0.599 3.026 8.437 1.00 0.00 27 ASP A CA 15
ATOM 22791 C C . ASP A 1 29 ? 0.577 3.992 8.400 1.00 0.00 27 ASP A C 15
ATOM 22792 O O . ASP A 1 29 ? 0.398 5.206 8.415 1.00 0.00 27 ASP A O 15
ATOM 22801 N N . LYS A 1 30 ? 1.782 3.442 8.346 1.00 0.00 28 LYS A N 15
ATOM 22802 C CA . LYS A 1 30 ? 2.998 4.249 8.338 1.00 0.00 28 LYS A CA 15
ATOM 22803 C C . LYS A 1 30 ? 3.163 4.944 6.994 1.00 0.00 28 LYS A C 15
ATOM 22804 O O . LYS A 1 30 ? 3.749 6.025 6.902 1.00 0.00 28 LYS A O 15
ATOM 22823 N N . PHE A 1 31 ? 2.631 4.312 5.960 1.00 0.00 29 PHE A N 15
ATOM 22824 C CA . PHE A 1 31 ? 2.678 4.858 4.614 1.00 0.00 29 PHE A CA 15
ATOM 22825 C C . PHE A 1 31 ? 1.484 5.748 4.335 1.00 0.00 29 PHE A C 15
ATOM 22826 O O . PHE A 1 31 ? 1.392 6.328 3.268 1.00 0.00 29 PHE A O 15
ATOM 22843 N N . GLN A 1 32 ? 0.570 5.846 5.285 1.00 0.00 30 GLN A N 15
ATOM 22844 C CA . GLN A 1 32 ? -0.620 6.642 5.123 1.00 0.00 30 GLN A CA 15
ATOM 22845 C C . GLN A 1 32 ? -0.273 8.075 4.745 1.00 0.00 30 GLN A C 15
ATOM 22846 O O . GLN A 1 32 ? -0.815 8.616 3.789 1.00 0.00 30 GLN A O 15
ATOM 22860 N N . ASP A 1 33 ? 0.651 8.671 5.485 1.00 0.00 31 ASP A N 15
ATOM 22861 C CA . ASP A 1 33 ? 1.113 10.024 5.194 1.00 0.00 31 ASP A CA 15
ATOM 22862 C C . ASP A 1 33 ? 1.767 10.093 3.814 1.00 0.00 31 ASP A C 15
ATOM 22863 O O . ASP A 1 33 ? 1.639 11.088 3.108 1.00 0.00 31 ASP A O 15
ATOM 22872 N N . ASP A 1 34 ? 2.435 9.010 3.429 1.00 0.00 32 ASP A N 15
ATOM 22873 C CA . ASP A 1 34 ? 3.130 8.935 2.143 1.00 0.00 32 ASP A CA 15
ATOM 22874 C C . ASP A 1 34 ? 2.115 8.852 1.011 1.00 0.00 32 ASP A C 15
ATOM 22875 O O . ASP A 1 34 ? 2.154 9.613 0.043 1.00 0.00 32 ASP A O 15
ATOM 22884 N N . ILE A 1 35 ? 1.188 7.924 1.174 1.00 0.00 33 ILE A N 15
ATOM 22885 C CA . ILE A 1 35 ? 0.126 7.679 0.216 1.00 0.00 33 ILE A CA 15
ATOM 22886 C C . ILE A 1 35 ? -0.808 8.880 0.116 1.00 0.00 33 ILE A C 15
ATOM 22887 O O . ILE A 1 35 ? -1.375 9.164 -0.940 1.00 0.00 33 ILE A O 15
ATOM 22903 N N . LYS A 1 36 ? -0.950 9.592 1.215 1.00 0.00 34 LYS A N 15
ATOM 22904 C CA . LYS A 1 36 ? -1.846 10.726 1.275 1.00 0.00 34 LYS A CA 15
ATOM 22905 C C . LYS A 1 36 ? -1.150 11.969 0.754 1.00 0.00 34 LYS A C 15
ATOM 22906 O O . LYS A 1 36 ? -1.781 12.855 0.180 1.00 0.00 34 LYS A O 15
ATOM 22925 N N . ASP A 1 37 ? 0.155 12.027 0.944 1.00 0.00 35 ASP A N 15
ATOM 22926 C CA . ASP A 1 37 ? 0.955 13.077 0.335 1.00 0.00 35 ASP A CA 15
ATOM 22927 C C . ASP A 1 37 ? 0.851 12.998 -1.177 1.00 0.00 35 ASP A C 15
ATOM 22928 O O . ASP A 1 37 ? 0.552 13.985 -1.849 1.00 0.00 35 ASP A O 15
ATOM 22937 N N . LYS A 1 38 ? 1.092 11.806 -1.695 1.00 0.00 36 LYS A N 15
ATOM 22938 C CA . LYS A 1 38 ? 1.059 11.564 -3.128 1.00 0.00 36 LYS A CA 15
ATOM 22939 C C . LYS A 1 38 ? -0.358 11.605 -3.691 1.00 0.00 36 LYS A C 15
ATOM 22940 O O . LYS A 1 38 ? -0.663 12.410 -4.566 1.00 0.00 36 LYS A O 15
ATOM 22959 N N . TYR A 1 39 ? -1.221 10.742 -3.180 1.00 0.00 37 TYR A N 15
ATOM 22960 C CA . TYR A 1 39 ? -2.533 10.544 -3.776 1.00 0.00 37 TYR A CA 15
ATOM 22961 C C . TYR A 1 39 ? -3.631 11.156 -2.919 1.00 0.00 37 TYR A C 15
ATOM 22962 O O . TYR A 1 39 ? -4.597 11.712 -3.437 1.00 0.00 37 TYR A O 15
ATOM 22980 N N . GLY A 1 40 ? -3.470 11.070 -1.609 1.00 0.00 38 GLY A N 15
ATOM 22981 C CA . GLY A 1 40 ? -4.469 11.615 -0.706 1.00 0.00 38 GLY A CA 15
ATOM 22982 C C . GLY A 1 40 ? -5.338 10.543 -0.075 1.00 0.00 38 GLY A C 15
ATOM 22983 O O . GLY A 1 40 ? -6.495 10.788 0.257 1.00 0.00 38 GLY A O 15
ATOM 22987 N N . VAL A 1 41 ? -4.778 9.355 0.095 1.00 0.00 39 VAL A N 15
ATOM 22988 C CA . VAL A 1 41 ? -5.510 8.239 0.672 1.00 0.00 39 VAL A CA 15
ATOM 22989 C C . VAL A 1 41 ? -5.238 8.144 2.168 1.00 0.00 39 VAL A C 15
ATOM 22990 O O . VAL A 1 41 ? -4.115 8.356 2.612 1.00 0.00 39 VAL A O 15
ATOM 23003 N N . ASP A 1 42 ? -6.262 7.804 2.935 1.00 0.00 40 ASP A N 15
ATOM 23004 C CA . ASP A 1 42 ? -6.147 7.789 4.393 1.00 0.00 40 ASP A CA 15
ATOM 23005 C C . ASP A 1 42 ? -6.056 6.355 4.920 1.00 0.00 40 ASP A C 15
ATOM 23006 O O . ASP A 1 42 ? -6.096 6.111 6.121 1.00 0.00 40 ASP A O 15
ATOM 23015 N N . THR A 1 43 ? -5.940 5.432 3.969 1.00 0.00 41 THR A N 15
ATOM 23016 C CA . THR A 1 43 ? -5.720 3.987 4.186 1.00 0.00 41 THR A CA 15
ATOM 23017 C C . THR A 1 43 ? -6.750 3.269 5.083 1.00 0.00 41 THR A C 15
ATOM 23018 O O . THR A 1 43 ? -6.794 2.038 5.100 1.00 0.00 41 THR A O 15
ATOM 23029 N N . LYS A 1 44 ? -7.573 4.014 5.809 1.00 0.00 42 LYS A N 15
ATOM 23030 C CA . LYS A 1 44 ? -8.595 3.430 6.675 1.00 0.00 42 LYS A CA 15
ATOM 23031 C C . LYS A 1 44 ? -9.567 2.549 5.896 1.00 0.00 42 LYS A C 15
ATOM 23032 O O . LYS A 1 44 ? -10.025 1.521 6.392 1.00 0.00 42 LYS A O 15
ATOM 23051 N N . ASP A 1 45 ? -9.877 2.970 4.681 1.00 0.00 43 ASP A N 15
ATOM 23052 C CA . ASP A 1 45 ? -10.886 2.302 3.860 1.00 0.00 43 ASP A CA 15
ATOM 23053 C C . ASP A 1 45 ? -10.362 0.991 3.299 1.00 0.00 43 ASP A C 15
ATOM 23054 O O . ASP A 1 45 ? -11.106 0.028 3.123 1.00 0.00 43 ASP A O 15
ATOM 23063 N N . LEU A 1 46 ? -9.068 0.974 3.039 1.00 0.00 44 LEU A N 15
ATOM 23064 C CA . LEU A 1 46 ? -8.417 -0.129 2.346 1.00 0.00 44 LEU A CA 15
ATOM 23065 C C . LEU A 1 46 ? -8.551 -1.453 3.090 1.00 0.00 44 LEU A C 15
ATOM 23066 O O . LEU A 1 46 ? -8.035 -1.617 4.196 1.00 0.00 44 LEU A O 15
ATOM 23082 N N . LYS A 1 47 ? -9.240 -2.386 2.461 1.00 0.00 45 LYS A N 15
ATOM 23083 C CA . LYS A 1 47 ? -9.315 -3.757 2.937 1.00 0.00 45 LYS A CA 15
ATOM 23084 C C . LYS A 1 47 ? -8.214 -4.570 2.279 1.00 0.00 45 LYS A C 15
ATOM 23085 O O . LYS A 1 47 ? -8.264 -4.831 1.082 1.00 0.00 45 LYS A O 15
ATOM 23104 N N . ILE A 1 48 ? -7.209 -4.946 3.046 1.00 0.00 46 ILE A N 15
ATOM 23105 C CA . ILE A 1 48 ? -6.059 -5.628 2.481 1.00 0.00 46 ILE A CA 15
ATOM 23106 C C . ILE A 1 48 ? -6.395 -7.056 2.078 1.00 0.00 46 ILE A C 15
ATOM 23107 O O . ILE A 1 48 ? -6.796 -7.878 2.900 1.00 0.00 46 ILE A O 15
ATOM 23123 N N . LEU A 1 49 ? -6.224 -7.322 0.794 1.00 0.00 47 LEU A N 15
ATOM 23124 C CA . LEU A 1 49 ? -6.550 -8.609 0.203 1.00 0.00 47 LEU A CA 15
ATOM 23125 C C . LEU A 1 49 ? -5.333 -9.517 0.231 1.00 0.00 47 LEU A C 15
ATOM 23126 O O . LEU A 1 49 ? -5.426 -10.704 0.540 1.00 0.00 47 LEU A O 15
ATOM 23142 N N . LYS A 1 50 ? -4.187 -8.938 -0.097 1.00 0.00 48 LYS A N 15
ATOM 23143 C CA . LYS A 1 50 ? -2.962 -9.693 -0.235 1.00 0.00 48 LYS A CA 15
ATOM 23144 C C . LYS A 1 50 ? -1.750 -8.802 -0.030 1.00 0.00 48 LYS A C 15
ATOM 23145 O O . LYS A 1 50 ? -1.411 -7.991 -0.892 1.00 0.00 48 LYS A O 15
ATOM 23164 N N . THR A 1 51 ? -1.126 -8.934 1.122 1.00 0.00 49 THR A N 15
ATOM 23165 C CA . THR A 1 51 ? 0.159 -8.313 1.354 1.00 0.00 49 THR A CA 15
ATOM 23166 C C . THR A 1 51 ? 1.243 -9.285 0.923 1.00 0.00 49 THR A C 15
ATOM 23167 O O . THR A 1 51 ? 1.164 -10.470 1.239 1.00 0.00 49 THR A O 15
ATOM 23178 N N . SER A 1 52 ? 2.213 -8.821 0.162 1.00 0.00 50 SER A N 15
ATOM 23179 C CA . SER A 1 52 ? 3.360 -9.644 -0.187 1.00 0.00 50 SER A CA 15
ATOM 23180 C C . SER A 1 52 ? 4.543 -8.754 -0.528 1.00 0.00 50 SER A C 15
ATOM 23181 O O . SER A 1 52 ? 4.406 -7.531 -0.603 1.00 0.00 50 SER A O 15
ATOM 23189 N N . GLU A 1 53 ? 5.697 -9.359 -0.741 1.00 0.00 51 GLU A N 15
ATOM 23190 C CA . GLU A 1 53 ? 6.882 -8.601 -1.086 1.00 0.00 51 GLU A CA 15
ATOM 23191 C C . GLU A 1 53 ? 7.596 -9.229 -2.267 1.00 0.00 51 GLU A C 15
ATOM 23192 O O . GLU A 1 53 ? 7.546 -10.443 -2.477 1.00 0.00 51 GLU A O 15
ATOM 23204 N N . ASP A 1 54 ? 8.258 -8.386 -3.025 1.00 0.00 52 ASP A N 15
ATOM 23205 C CA . ASP A 1 54 ? 9.030 -8.817 -4.173 1.00 0.00 52 ASP A CA 15
ATOM 23206 C C . ASP A 1 54 ? 10.394 -8.137 -4.114 1.00 0.00 52 ASP A C 15
ATOM 23207 O O . ASP A 1 54 ? 10.705 -7.462 -3.127 1.00 0.00 52 ASP A O 15
ATOM 23216 N N . LYS A 1 55 ? 11.205 -8.308 -5.142 1.00 0.00 53 LYS A N 15
ATOM 23217 C CA . LYS A 1 55 ? 12.525 -7.703 -5.173 1.00 0.00 53 LYS A CA 15
ATOM 23218 C C . LYS A 1 55 ? 12.412 -6.186 -5.250 1.00 0.00 53 LYS A C 15
ATOM 23219 O O . LYS A 1 55 ? 11.893 -5.648 -6.226 1.00 0.00 53 LYS A O 15
ATOM 23238 N N . ARG A 1 56 ? 12.845 -5.519 -4.175 1.00 0.00 54 ARG A N 15
ATOM 23239 C CA . ARG A 1 56 ? 12.901 -4.053 -4.101 1.00 0.00 54 ARG A CA 15
ATOM 23240 C C . ARG A 1 56 ? 11.509 -3.441 -3.893 1.00 0.00 54 ARG A C 15
ATOM 23241 O O . ARG A 1 56 ? 11.387 -2.288 -3.482 1.00 0.00 54 ARG A O 15
ATOM 23262 N N . PHE A 1 57 ? 10.460 -4.214 -4.154 1.00 0.00 55 PHE A N 15
ATOM 23263 C CA . PHE A 1 57 ? 9.098 -3.692 -4.081 1.00 0.00 55 PHE A CA 15
ATOM 23264 C C . PHE A 1 57 ? 8.232 -4.473 -3.095 1.00 0.00 55 PHE A C 15
ATOM 23265 O O . PHE A 1 57 ? 8.421 -5.669 -2.889 1.00 0.00 55 PHE A O 15
ATOM 23282 N N . TYR A 1 58 ? 7.302 -3.768 -2.472 1.00 0.00 56 TYR A N 15
ATOM 23283 C CA . TYR A 1 58 ? 6.245 -4.379 -1.680 1.00 0.00 56 TYR A CA 15
ATOM 23284 C C . TYR A 1 58 ? 4.941 -4.272 -2.448 1.00 0.00 56 TYR A C 15
ATOM 23285 O O . TYR A 1 58 ? 4.759 -3.336 -3.227 1.00 0.00 56 TYR A O 15
ATOM 23303 N N . TYR A 1 59 ? 4.042 -5.211 -2.239 1.00 0.00 57 TYR A N 15
ATOM 23304 C CA . TYR A 1 59 ? 2.767 -5.193 -2.931 1.00 0.00 57 TYR A CA 15
ATOM 23305 C C . TYR A 1 59 ? 1.626 -5.473 -1.969 1.00 0.00 57 TYR A C 15
ATOM 23306 O O . TYR A 1 59 ? 1.457 -6.597 -1.497 1.00 0.00 57 TYR A O 15
ATOM 23324 N N . VAL A 1 60 ? 0.863 -4.436 -1.657 1.00 0.00 58 VAL A N 15
ATOM 23325 C CA . VAL A 1 60 ? -0.305 -4.588 -0.806 1.00 0.00 58 VAL A CA 15
ATOM 23326 C C . VAL A 1 60 ? -1.581 -4.432 -1.623 1.00 0.00 58 VAL A C 15
ATOM 23327 O O . VAL A 1 60 ? -2.025 -3.314 -1.890 1.00 0.00 58 VAL A O 15
ATOM 23340 N N . SER A 1 61 ? -2.153 -5.549 -2.042 1.00 0.00 59 SER A N 15
ATOM 23341 C CA . SER A 1 61 ? -3.401 -5.524 -2.784 1.00 0.00 59 SER A CA 15
ATOM 23342 C C . SER A 1 61 ? -4.546 -5.263 -1.818 1.00 0.00 59 SER A C 15
ATOM 23343 O O . SER A 1 61 ? -4.638 -5.911 -0.778 1.00 0.00 59 SER A O 15
ATOM 23351 N N . VAL A 1 62 ? -5.404 -4.309 -2.151 1.00 0.00 60 VAL A N 15
ATOM 23352 C CA . VAL A 1 62 ? -6.470 -3.898 -1.248 1.00 0.00 60 VAL A CA 15
ATOM 23353 C C . VAL A 1 62 ? -7.768 -3.621 -1.992 1.00 0.00 60 VAL A C 15
ATOM 23354 O O . VAL A 1 62 ? -7.764 -3.259 -3.170 1.00 0.00 60 VAL A O 15
ATOM 23367 N N . ASP A 1 63 ? -8.872 -3.805 -1.291 1.00 0.00 61 ASP A N 15
ATOM 23368 C CA . ASP A 1 63 ? -10.177 -3.382 -1.767 1.00 0.00 61 ASP A CA 15
ATOM 23369 C C . ASP A 1 63 ? -10.273 -1.874 -1.586 1.00 0.00 61 ASP A C 15
ATOM 23370 O O . ASP A 1 63 ? -10.386 -1.383 -0.462 1.00 0.00 61 ASP A O 15
ATOM 23379 N N . ALA A 1 64 ? -10.179 -1.140 -2.684 1.00 0.00 62 ALA A N 15
ATOM 23380 C CA . ALA A 1 64 ? -10.069 0.313 -2.620 1.00 0.00 62 ALA A CA 15
ATOM 23381 C C . ALA A 1 64 ? -11.410 0.998 -2.838 1.00 0.00 62 ALA A C 15
ATOM 23382 O O . ALA A 1 64 ? -11.476 2.088 -3.411 1.00 0.00 62 ALA A O 15
ATOM 23389 N N . GLY A 1 65 ? -12.472 0.372 -2.368 1.00 0.00 63 GLY A N 15
ATOM 23390 C CA . GLY A 1 65 ? -13.781 0.968 -2.477 1.00 0.00 63 GLY A CA 15
ATOM 23391 C C . GLY A 1 65 ? -14.879 -0.015 -2.162 1.00 0.00 63 GLY A C 15
ATOM 23392 O O . GLY A 1 65 ? -15.210 -0.235 -1.000 1.00 0.00 63 GLY A O 15
ATOM 23396 N N . ASP A 1 66 ? -15.441 -0.606 -3.200 1.00 0.00 64 ASP A N 15
ATOM 23397 C CA . ASP A 1 66 ? -16.500 -1.595 -3.042 1.00 0.00 64 ASP A CA 15
ATOM 23398 C C . ASP A 1 66 ? -16.282 -2.772 -3.984 1.00 0.00 64 ASP A C 15
ATOM 23399 O O . ASP A 1 66 ? -17.016 -3.762 -3.938 1.00 0.00 64 ASP A O 15
ATOM 23408 N N . GLY A 1 67 ? -15.268 -2.670 -4.831 1.00 0.00 65 GLY A N 15
ATOM 23409 C CA . GLY A 1 67 ? -15.024 -3.703 -5.815 1.00 0.00 65 GLY A CA 15
ATOM 23410 C C . GLY A 1 67 ? -13.688 -3.546 -6.505 1.00 0.00 65 GLY A C 15
ATOM 23411 O O . GLY A 1 67 ? -13.086 -4.532 -6.928 1.00 0.00 65 GLY A O 15
ATOM 23415 N N . GLU A 1 68 ? -13.219 -2.309 -6.627 1.00 0.00 66 GLU A N 15
ATOM 23416 C CA . GLU A 1 68 ? -11.951 -2.046 -7.273 1.00 0.00 66 GLU A CA 15
ATOM 23417 C C . GLU A 1 68 ? -10.798 -2.576 -6.443 1.00 0.00 66 GLU A C 15
ATOM 23418 O O . GLU A 1 68 ? -10.615 -2.198 -5.285 1.00 0.00 66 GLU A O 15
ATOM 23430 N N . LYS A 1 69 ? -10.018 -3.446 -7.053 1.00 0.00 67 LYS A N 15
ATOM 23431 C CA . LYS A 1 69 ? -8.951 -4.121 -6.359 1.00 0.00 67 LYS A CA 15
ATOM 23432 C C . LYS A 1 69 ? -7.622 -3.470 -6.691 1.00 0.00 67 LYS A C 15
ATOM 23433 O O . LYS A 1 69 ? -7.099 -3.603 -7.797 1.00 0.00 67 LYS A O 15
ATOM 23452 N N . CYS A 1 70 ? -7.096 -2.745 -5.730 1.00 0.00 68 CYS A N 15
ATOM 23453 C CA . CYS A 1 70 ? -5.881 -1.989 -5.922 1.00 0.00 68 CYS A CA 15
ATOM 23454 C C . CYS A 1 70 ? -4.710 -2.751 -5.337 1.00 0.00 68 CYS A C 15
ATOM 23455 O O . CYS A 1 70 ? -4.878 -3.836 -4.780 1.00 0.00 68 CYS A O 15
ATOM 23462 N N . LYS A 1 71 ? -3.534 -2.189 -5.481 1.00 0.00 69 LYS A N 15
ATOM 23463 C CA . LYS A 1 71 ? -2.328 -2.779 -4.944 1.00 0.00 69 LYS A CA 15
ATOM 23464 C C . LYS A 1 71 ? -1.288 -1.691 -4.759 1.00 0.00 69 LYS A C 15
ATOM 23465 O O . LYS A 1 71 ? -0.825 -1.088 -5.726 1.00 0.00 69 LYS A O 15
ATOM 23484 N N . PHE A 1 72 ? -0.961 -1.419 -3.514 1.00 0.00 70 PHE A N 15
ATOM 23485 C CA . PHE A 1 72 ? -0.003 -0.381 -3.190 1.00 0.00 70 PHE A CA 15
ATOM 23486 C C . PHE A 1 72 ? 1.408 -0.899 -3.372 1.00 0.00 70 PHE A C 15
ATOM 23487 O O . PHE A 1 72 ? 1.842 -1.813 -2.664 1.00 0.00 70 PHE A O 15
ATOM 23504 N N . LYS A 1 73 ? 2.107 -0.329 -4.337 1.00 0.00 71 LYS A N 15
ATOM 23505 C CA . LYS A 1 73 ? 3.461 -0.738 -4.629 1.00 0.00 71 LYS A CA 15
ATOM 23506 C C . LYS A 1 73 ? 4.429 0.048 -3.770 1.00 0.00 71 LYS A C 15
ATOM 23507 O O . LYS A 1 73 ? 4.897 1.128 -4.141 1.00 0.00 71 LYS A O 15
ATOM 23526 N N . ILE A 1 74 ? 4.703 -0.485 -2.606 1.00 0.00 72 ILE A N 15
ATOM 23527 C CA . ILE A 1 74 ? 5.608 0.148 -1.682 1.00 0.00 72 ILE A CA 15
ATOM 23528 C C . ILE A 1 74 ? 7.042 -0.171 -2.053 1.00 0.00 72 ILE A C 15
ATOM 23529 O O . ILE A 1 74 ? 7.543 -1.258 -1.787 1.00 0.00 72 ILE A O 15
ATOM 23545 N N . ARG A 1 75 ? 7.685 0.766 -2.715 1.00 0.00 73 ARG A N 15
ATOM 23546 C CA . ARG A 1 75 ? 9.083 0.617 -3.046 1.00 0.00 73 ARG A CA 15
ATOM 23547 C C . ARG A 1 75 ? 9.877 0.679 -1.754 1.00 0.00 73 ARG A C 15
ATOM 23548 O O . ARG A 1 75 ? 10.061 1.756 -1.190 1.00 0.00 73 ARG A O 15
ATOM 23569 N N . LYS A 1 76 ? 10.274 -0.496 -1.266 1.00 0.00 74 LYS A N 15
ATOM 23570 C CA . LYS A 1 76 ? 10.914 -0.625 0.043 1.00 0.00 74 LYS A CA 15
ATOM 23571 C C . LYS A 1 76 ? 12.010 0.413 0.209 1.00 0.00 74 LYS A C 15
ATOM 23572 O O . LYS A 1 76 ? 12.919 0.450 -0.610 1.00 0.00 74 LYS A O 15
ATOM 23591 N N . ASP A 1 77 ? 11.899 1.208 1.294 1.00 0.00 75 ASP A N 15
ATOM 23592 C CA . ASP A 1 77 ? 12.729 2.407 1.567 1.00 0.00 75 ASP A CA 15
ATOM 23593 C C . ASP A 1 77 ? 14.076 2.370 0.856 1.00 0.00 75 ASP A C 15
ATOM 23594 O O . ASP A 1 77 ? 15.101 1.998 1.434 1.00 0.00 75 ASP A O 15
ATOM 23603 N N . VAL A 1 78 ? 14.068 2.746 -0.409 1.00 0.00 76 VAL A N 15
ATOM 23604 C CA . VAL A 1 78 ? 15.235 2.586 -1.236 1.00 0.00 76 VAL A CA 15
ATOM 23605 C C . VAL A 1 78 ? 15.881 3.932 -1.507 1.00 0.00 76 VAL A C 15
ATOM 23606 O O . VAL A 1 78 ? 15.352 4.758 -2.257 1.00 0.00 76 VAL A O 15
ATOM 23619 N N . ASP A 1 79 ? 17.018 4.144 -0.851 1.00 0.00 77 ASP A N 15
ATOM 23620 C CA . ASP A 1 79 ? 17.751 5.416 -0.906 1.00 0.00 77 ASP A CA 15
ATOM 23621 C C . ASP A 1 79 ? 17.007 6.501 -0.133 1.00 0.00 77 ASP A C 15
ATOM 23622 O O . ASP A 1 79 ? 17.543 7.079 0.811 1.00 0.00 77 ASP A O 15
ATOM 23631 N N . VAL A 1 80 ? 15.774 6.773 -0.538 1.00 0.00 78 VAL A N 15
ATOM 23632 C CA . VAL A 1 80 ? 14.948 7.779 0.116 1.00 0.00 78 VAL A CA 15
ATOM 23633 C C . VAL A 1 80 ? 13.642 7.152 0.609 1.00 0.00 78 VAL A C 15
ATOM 23634 O O . VAL A 1 80 ? 13.276 6.052 0.184 1.00 0.00 78 VAL A O 15
ATOM 23647 N N . PRO A 1 81 ? 12.923 7.840 1.504 1.00 0.00 79 PRO A N 15
ATOM 23648 C CA . PRO A 1 81 ? 11.707 7.324 2.114 1.00 0.00 79 PRO A CA 15
ATOM 23649 C C . PRO A 1 81 ? 10.440 7.703 1.347 1.00 0.00 79 PRO A C 15
ATOM 23650 O O . PRO A 1 81 ? 9.985 8.846 1.421 1.00 0.00 79 PRO A O 15
ATOM 23661 N N . LYS A 1 82 ? 9.874 6.744 0.619 1.00 0.00 80 LYS A N 15
ATOM 23662 C CA . LYS A 1 82 ? 8.637 6.965 -0.123 1.00 0.00 80 LYS A CA 15
ATOM 23663 C C . LYS A 1 82 ? 8.198 5.715 -0.869 1.00 0.00 80 LYS A C 15
ATOM 23664 O O . LYS A 1 82 ? 8.983 4.793 -1.091 1.00 0.00 80 LYS A O 15
ATOM 23683 N N . MET A 1 83 ? 6.932 5.705 -1.252 1.00 0.00 81 MET A N 15
ATOM 23684 C CA . MET A 1 83 ? 6.361 4.633 -2.049 1.00 0.00 81 MET A CA 15
ATOM 23685 C C . MET A 1 83 ? 6.472 4.987 -3.532 1.00 0.00 81 MET A C 15
ATOM 23686 O O . MET A 1 83 ? 6.326 6.151 -3.904 1.00 0.00 81 MET A O 15
ATOM 23700 N N . VAL A 1 84 ? 6.742 3.999 -4.379 1.00 0.00 82 VAL A N 15
ATOM 23701 C CA . VAL A 1 84 ? 6.934 4.265 -5.800 1.00 0.00 82 VAL A CA 15
ATOM 23702 C C . VAL A 1 84 ? 5.617 4.583 -6.495 1.00 0.00 82 VAL A C 15
ATOM 23703 O O . VAL A 1 84 ? 5.484 5.628 -7.136 1.00 0.00 82 VAL A O 15
ATOM 23716 N N . GLY A 1 85 ? 4.640 3.703 -6.352 1.00 0.00 83 GLY A N 15
ATOM 23717 C CA . GLY A 1 85 ? 3.418 3.865 -7.089 1.00 0.00 83 GLY A CA 15
ATOM 23718 C C . GLY A 1 85 ? 2.236 3.192 -6.440 1.00 0.00 83 GLY A C 15
ATOM 23719 O O . GLY A 1 85 ? 2.387 2.292 -5.613 1.00 0.00 83 GLY A O 15
ATOM 23723 N N . ARG A 1 86 ? 1.057 3.647 -6.810 1.00 0.00 84 ARG A N 15
ATOM 23724 C CA . ARG A 1 86 ? -0.176 3.031 -6.378 1.00 0.00 84 ARG A CA 15
ATOM 23725 C C . ARG A 1 86 ? -1.002 2.679 -7.602 1.00 0.00 84 ARG A C 15
ATOM 23726 O O . ARG A 1 86 ? -1.707 3.528 -8.154 1.00 0.00 84 ARG A O 15
ATOM 23747 N N . LYS A 1 87 ? -0.892 1.443 -8.044 1.00 0.00 85 LYS A N 15
ATOM 23748 C CA . LYS A 1 87 ? -1.554 1.025 -9.260 1.00 0.00 85 LYS A CA 15
ATOM 23749 C C . LYS A 1 87 ? -2.620 -0.011 -8.949 1.00 0.00 85 LYS A C 15
ATOM 23750 O O . LYS A 1 87 ? -2.314 -1.126 -8.524 1.00 0.00 85 LYS A O 15
ATOM 23769 N N . CYS A 1 88 ? -3.870 0.359 -9.130 1.00 0.00 86 CYS A N 15
ATOM 23770 C CA . CYS A 1 88 ? -4.952 -0.578 -8.915 1.00 0.00 86 CYS A CA 15
ATOM 23771 C C . CYS A 1 88 ? -5.101 -1.460 -10.135 1.00 0.00 86 CYS A C 15
ATOM 23772 O O . CYS A 1 88 ? -5.008 -0.987 -11.271 1.00 0.00 86 CYS A O 15
ATOM 23779 N N . ARG A 1 89 ? -5.316 -2.737 -9.908 1.00 0.00 87 ARG A N 15
ATOM 23780 C CA . ARG A 1 89 ? -5.411 -3.685 -10.993 1.00 0.00 87 ARG A CA 15
ATOM 23781 C C . ARG A 1 89 ? -6.619 -4.568 -10.787 1.00 0.00 87 ARG A C 15
ATOM 23782 O O . ARG A 1 89 ? -6.511 -5.770 -10.543 1.00 0.00 87 ARG A O 15
ATOM 23803 N N . LYS A 1 90 ? -7.780 -3.942 -10.864 1.00 0.00 88 LYS A N 15
ATOM 23804 C CA . LYS A 1 90 ? -9.039 -4.639 -10.724 1.00 0.00 88 LYS A CA 15
ATOM 23805 C C . LYS A 1 90 ? -9.188 -5.646 -11.859 1.00 0.00 88 LYS A C 15
ATOM 23806 O O . LYS A 1 90 ? -9.936 -6.618 -11.762 1.00 0.00 88 LYS A O 15
ATOM 23825 N N . ASP A 1 91 ? -8.460 -5.389 -12.940 1.00 0.00 89 ASP A N 15
ATOM 23826 C CA . ASP A 1 91 ? -8.440 -6.271 -14.093 1.00 0.00 89 ASP A CA 15
ATOM 23827 C C . ASP A 1 91 ? -7.006 -6.686 -14.407 1.00 0.00 89 ASP A C 15
ATOM 23828 O O . ASP A 1 91 ? -6.586 -7.794 -14.076 1.00 0.00 89 ASP A O 15
ATOM 23837 N N . ASP A 1 92 ? -6.243 -5.779 -15.010 1.00 0.00 90 ASP A N 15
ATOM 23838 C CA . ASP A 1 92 ? -4.858 -6.061 -15.378 1.00 0.00 90 ASP A CA 15
ATOM 23839 C C . ASP A 1 92 ? -3.932 -4.998 -14.784 1.00 0.00 90 ASP A C 15
ATOM 23840 O O . ASP A 1 92 ? -4.400 -3.956 -14.319 1.00 0.00 90 ASP A O 15
ATOM 23849 N N . ASP A 1 93 ? -2.629 -5.258 -14.792 1.00 0.00 91 ASP A N 15
ATOM 23850 C CA . ASP A 1 93 ? -1.665 -4.357 -14.163 1.00 0.00 91 ASP A CA 15
ATOM 23851 C C . ASP A 1 93 ? -0.775 -3.676 -15.201 1.00 0.00 91 ASP A C 15
ATOM 23852 O O . ASP A 1 93 ? -1.056 -3.710 -16.400 1.00 0.00 91 ASP A O 15
ATOM 23861 N N . ASP A 1 94 ? 0.300 -3.059 -14.730 1.00 0.00 92 ASP A N 15
ATOM 23862 C CA . ASP A 1 94 ? 1.159 -2.245 -15.585 1.00 0.00 92 ASP A CA 15
ATOM 23863 C C . ASP A 1 94 ? 2.488 -2.961 -15.848 1.00 0.00 92 ASP A C 15
ATOM 23864 O O . ASP A 1 94 ? 2.660 -4.124 -15.484 1.00 0.00 92 ASP A O 15
ATOM 23873 N N . ASP A 1 95 ? 3.421 -2.258 -16.473 1.00 0.00 93 ASP A N 15
ATOM 23874 C CA . ASP A 1 95 ? 4.736 -2.810 -16.780 1.00 0.00 93 ASP A CA 15
ATOM 23875 C C . ASP A 1 95 ? 5.592 -2.841 -15.515 1.00 0.00 93 ASP A C 15
ATOM 23876 O O . ASP A 1 95 ? 5.725 -3.880 -14.870 1.00 0.00 93 ASP A O 15
ATOM 23885 N N . ASP A 1 96 ? 6.150 -1.695 -15.158 1.00 0.00 94 ASP A N 15
ATOM 23886 C CA . ASP A 1 96 ? 6.865 -1.548 -13.895 1.00 0.00 94 ASP A CA 15
ATOM 23887 C C . ASP A 1 96 ? 6.511 -0.218 -13.257 1.00 0.00 94 ASP A C 15
ATOM 23888 O O . ASP A 1 96 ? 6.648 -0.040 -12.049 1.00 0.00 94 ASP A O 15
ATOM 23897 N N . GLY A 1 97 ? 6.060 0.725 -14.075 1.00 0.00 95 GLY A N 15
ATOM 23898 C CA . GLY A 1 97 ? 5.498 1.949 -13.547 1.00 0.00 95 GLY A CA 15
ATOM 23899 C C . GLY A 1 97 ? 4.201 1.664 -12.825 1.00 0.00 95 GLY A C 15
ATOM 23900 O O . GLY A 1 97 ? 3.116 1.940 -13.333 1.00 0.00 95 GLY A O 15
ATOM 23904 N N . TYR A 1 98 ? 4.319 1.096 -11.641 1.00 0.00 96 TYR A N 15
ATOM 23905 C CA . TYR A 1 98 ? 3.173 0.599 -10.918 1.00 0.00 96 TYR A CA 15
ATOM 23906 C C . TYR A 1 98 ? 2.941 1.495 -9.722 1.00 0.00 96 TYR A C 15
ATOM 23907 O O . TYR A 1 98 ? 3.832 1.551 -8.859 1.00 0.00 96 TYR A O 15
ATOM 23926 N N . GLY A 1 1 ? 6.796 7.802 5.458 1.00 0.00 -1 GLY A N 16
ATOM 23927 C CA . GLY A 1 1 ? 7.923 7.402 4.581 1.00 0.00 -1 GLY A CA 16
ATOM 23928 C C . GLY A 1 1 ? 8.239 5.928 4.709 1.00 0.00 -1 GLY A C 16
ATOM 23929 O O . GLY A 1 1 ? 7.712 5.249 5.591 1.00 0.00 -1 GLY A O 16
ATOM 23935 N N . SER A 1 2 ? 9.092 5.426 3.827 1.00 0.00 0 SER A N 16
ATOM 23936 C CA . SER A 1 2 ? 9.479 4.027 3.858 1.00 0.00 0 SER A CA 16
ATOM 23937 C C . SER A 1 2 ? 10.664 3.836 4.786 1.00 0.00 0 SER A C 16
ATOM 23938 O O . SER A 1 2 ? 11.808 4.075 4.414 1.00 0.00 0 SER A O 16
ATOM 23946 N N . LEU A 1 3 ? 10.374 3.443 6.011 1.00 0.00 1 LEU A N 16
ATOM 23947 C CA . LEU A 1 3 ? 11.412 3.100 6.967 1.00 0.00 1 LEU A CA 16
ATOM 23948 C C . LEU A 1 3 ? 11.516 1.584 7.042 1.00 0.00 1 LEU A C 16
ATOM 23949 O O . LEU A 1 3 ? 11.941 1.013 8.045 1.00 0.00 1 LEU A O 16
ATOM 23965 N N . ILE A 1 4 ? 11.123 0.953 5.946 1.00 0.00 2 ILE A N 16
ATOM 23966 C CA . ILE A 1 4 ? 11.044 -0.494 5.847 1.00 0.00 2 ILE A CA 16
ATOM 23967 C C . ILE A 1 4 ? 12.437 -1.138 5.854 1.00 0.00 2 ILE A C 16
ATOM 23968 O O . ILE A 1 4 ? 12.619 -2.244 6.362 1.00 0.00 2 ILE A O 16
ATOM 23984 N N . LEU A 1 5 ? 13.413 -0.430 5.305 1.00 0.00 3 LEU A N 16
ATOM 23985 C CA . LEU A 1 5 ? 14.784 -0.922 5.249 1.00 0.00 3 LEU A CA 16
ATOM 23986 C C . LEU A 1 5 ? 15.744 0.156 5.714 1.00 0.00 3 LEU A C 16
ATOM 23987 O O . LEU A 1 5 ? 15.325 1.257 6.070 1.00 0.00 3 LEU A O 16
ATOM 24003 N N . ASP A 1 6 ? 17.021 -0.177 5.750 1.00 0.00 4 ASP A N 16
ATOM 24004 C CA . ASP A 1 6 ? 18.057 0.795 6.055 1.00 0.00 4 ASP A CA 16
ATOM 24005 C C . ASP A 1 6 ? 19.092 0.772 4.954 1.00 0.00 4 ASP A C 16
ATOM 24006 O O . ASP A 1 6 ? 20.189 0.234 5.119 1.00 0.00 4 ASP A O 16
ATOM 24015 N N . GLY A 1 7 ? 18.719 1.320 3.811 1.00 0.00 5 GLY A N 16
ATOM 24016 C CA . GLY A 1 7 ? 19.580 1.266 2.654 1.00 0.00 5 GLY A CA 16
ATOM 24017 C C . GLY A 1 7 ? 19.550 -0.099 2.002 1.00 0.00 5 GLY A C 16
ATOM 24018 O O . GLY A 1 7 ? 20.573 -0.575 1.515 1.00 0.00 5 GLY A O 16
ATOM 24022 N N . ASP A 1 8 ? 18.366 -0.723 2.009 1.00 0.00 6 ASP A N 16
ATOM 24023 C CA . ASP A 1 8 ? 18.164 -2.051 1.415 1.00 0.00 6 ASP A CA 16
ATOM 24024 C C . ASP A 1 8 ? 18.864 -3.148 2.208 1.00 0.00 6 ASP A C 16
ATOM 24025 O O . ASP A 1 8 ? 20.062 -3.382 2.061 1.00 0.00 6 ASP A O 16
ATOM 24034 N N . LEU A 1 9 ? 18.104 -3.805 3.068 1.00 0.00 7 LEU A N 16
ATOM 24035 C CA . LEU A 1 9 ? 18.575 -4.979 3.777 1.00 0.00 7 LEU A CA 16
ATOM 24036 C C . LEU A 1 9 ? 17.584 -6.115 3.562 1.00 0.00 7 LEU A C 16
ATOM 24037 O O . LEU A 1 9 ? 16.834 -6.477 4.466 1.00 0.00 7 LEU A O 16
ATOM 24053 N N . LEU A 1 10 ? 17.557 -6.640 2.342 1.00 0.00 8 LEU A N 16
ATOM 24054 C CA . LEU A 1 10 ? 16.595 -7.671 1.976 1.00 0.00 8 LEU A CA 16
ATOM 24055 C C . LEU A 1 10 ? 16.827 -8.939 2.778 1.00 0.00 8 LEU A C 16
ATOM 24056 O O . LEU A 1 10 ? 15.963 -9.352 3.552 1.00 0.00 8 LEU A O 16
ATOM 24072 N N . LYS A 1 11 ? 18.006 -9.530 2.598 1.00 0.00 9 LYS A N 16
ATOM 24073 C CA . LYS A 1 11 ? 18.376 -10.773 3.268 1.00 0.00 9 LYS A CA 16
ATOM 24074 C C . LYS A 1 11 ? 17.311 -11.845 3.038 1.00 0.00 9 LYS A C 16
ATOM 24075 O O . LYS A 1 11 ? 17.259 -12.458 1.971 1.00 0.00 9 LYS A O 16
ATOM 24094 N N . ASP A 1 12 ? 16.445 -12.043 4.023 1.00 0.00 10 ASP A N 16
ATOM 24095 C CA . ASP A 1 12 ? 15.328 -12.957 3.877 1.00 0.00 10 ASP A CA 16
ATOM 24096 C C . ASP A 1 12 ? 14.077 -12.184 3.496 1.00 0.00 10 ASP A C 16
ATOM 24097 O O . ASP A 1 12 ? 13.328 -11.713 4.355 1.00 0.00 10 ASP A O 16
ATOM 24106 N N . LYS A 1 13 ? 13.891 -12.017 2.198 1.00 0.00 11 LYS A N 16
ATOM 24107 C CA . LYS A 1 13 ? 12.735 -11.316 1.665 1.00 0.00 11 LYS A CA 16
ATOM 24108 C C . LYS A 1 13 ? 11.744 -12.313 1.092 1.00 0.00 11 LYS A C 16
ATOM 24109 O O . LYS A 1 13 ? 12.101 -13.467 0.849 1.00 0.00 11 LYS A O 16
ATOM 24128 N N . LEU A 1 14 ? 10.519 -11.850 0.852 1.00 0.00 12 LEU A N 16
ATOM 24129 C CA . LEU A 1 14 ? 9.426 -12.713 0.405 1.00 0.00 12 LEU A CA 16
ATOM 24130 C C . LEU A 1 14 ? 9.180 -13.797 1.453 1.00 0.00 12 LEU A C 16
ATOM 24131 O O . LEU A 1 14 ? 9.839 -14.839 1.470 1.00 0.00 12 LEU A O 16
ATOM 24147 N N . LYS A 1 15 ? 8.249 -13.522 2.349 1.00 0.00 13 LYS A N 16
ATOM 24148 C CA . LYS A 1 15 ? 7.983 -14.405 3.471 1.00 0.00 13 LYS A CA 16
ATOM 24149 C C . LYS A 1 15 ? 6.831 -15.355 3.153 1.00 0.00 13 LYS A C 16
ATOM 24150 O O . LYS A 1 15 ? 6.587 -15.681 1.987 1.00 0.00 13 LYS A O 16
ATOM 24169 N N . LEU A 1 16 ? 6.152 -15.809 4.200 1.00 0.00 14 LEU A N 16
ATOM 24170 C CA . LEU A 1 16 ? 5.013 -16.698 4.084 1.00 0.00 14 LEU A CA 16
ATOM 24171 C C . LEU A 1 16 ? 3.967 -16.146 3.117 1.00 0.00 14 LEU A C 16
ATOM 24172 O O . LEU A 1 16 ? 3.824 -14.928 2.974 1.00 0.00 14 LEU A O 16
ATOM 24188 N N . PRO A 1 17 ? 3.238 -17.038 2.423 1.00 0.00 15 PRO A N 16
ATOM 24189 C CA . PRO A 1 17 ? 2.146 -16.650 1.523 1.00 0.00 15 PRO A CA 16
ATOM 24190 C C . PRO A 1 17 ? 1.137 -15.741 2.215 1.00 0.00 15 PRO A C 16
ATOM 24191 O O . PRO A 1 17 ? 0.725 -16.021 3.340 1.00 0.00 15 PRO A O 16
ATOM 24202 N N . VAL A 1 18 ? 0.747 -14.673 1.512 1.00 0.00 16 VAL A N 16
ATOM 24203 C CA . VAL A 1 18 ? -0.079 -13.585 2.050 1.00 0.00 16 VAL A CA 16
ATOM 24204 C C . VAL A 1 18 ? 0.302 -13.208 3.477 1.00 0.00 16 VAL A C 16
ATOM 24205 O O . VAL A 1 18 ? -0.138 -13.794 4.470 1.00 0.00 16 VAL A O 16
ATOM 24218 N N . ILE A 1 19 ? 1.133 -12.196 3.537 1.00 0.00 17 ILE A N 16
ATOM 24219 C CA . ILE A 1 19 ? 1.657 -11.673 4.781 1.00 0.00 17 ILE A CA 16
ATOM 24220 C C . ILE A 1 19 ? 0.528 -11.002 5.567 1.00 0.00 17 ILE A C 16
ATOM 24221 O O . ILE A 1 19 ? -0.475 -10.588 4.979 1.00 0.00 17 ILE A O 16
ATOM 24237 N N . ASP A 1 20 ? 0.695 -10.908 6.885 1.00 0.00 18 ASP A N 16
ATOM 24238 C CA . ASP A 1 20 ? -0.353 -10.415 7.782 1.00 0.00 18 ASP A CA 16
ATOM 24239 C C . ASP A 1 20 ? -0.942 -9.092 7.289 1.00 0.00 18 ASP A C 16
ATOM 24240 O O . ASP A 1 20 ? -0.215 -8.200 6.838 1.00 0.00 18 ASP A O 16
ATOM 24249 N N . ASN A 1 21 ? -2.260 -8.970 7.382 1.00 0.00 19 ASN A N 16
ATOM 24250 C CA . ASN A 1 21 ? -2.956 -7.757 6.971 1.00 0.00 19 ASN A CA 16
ATOM 24251 C C . ASN A 1 21 ? -2.672 -6.627 7.954 1.00 0.00 19 ASN A C 16
ATOM 24252 O O . ASN A 1 21 ? -2.841 -5.451 7.631 1.00 0.00 19 ASN A O 16
ATOM 24263 N N . LEU A 1 22 ? -2.230 -6.991 9.150 1.00 0.00 20 LEU A N 16
ATOM 24264 C CA . LEU A 1 22 ? -1.776 -6.026 10.131 1.00 0.00 20 LEU A CA 16
ATOM 24265 C C . LEU A 1 22 ? -0.397 -5.503 9.750 1.00 0.00 20 LEU A C 16
ATOM 24266 O O . LEU A 1 22 ? -0.148 -4.299 9.792 1.00 0.00 20 LEU A O 16
ATOM 24282 N N . PHE A 1 23 ? 0.495 -6.420 9.375 1.00 0.00 21 PHE A N 16
ATOM 24283 C CA . PHE A 1 23 ? 1.827 -6.044 8.917 1.00 0.00 21 PHE A CA 16
ATOM 24284 C C . PHE A 1 23 ? 1.703 -5.130 7.709 1.00 0.00 21 PHE A C 16
ATOM 24285 O O . PHE A 1 23 ? 2.427 -4.140 7.576 1.00 0.00 21 PHE A O 16
ATOM 24302 N N . GLY A 1 24 ? 0.761 -5.466 6.838 1.00 0.00 22 GLY A N 16
ATOM 24303 C CA . GLY A 1 24 ? 0.458 -4.614 5.716 1.00 0.00 22 GLY A CA 16
ATOM 24304 C C . GLY A 1 24 ? -0.065 -3.273 6.176 1.00 0.00 22 GLY A C 16
ATOM 24305 O O . GLY A 1 24 ? 0.403 -2.235 5.727 1.00 0.00 22 GLY A O 16
ATOM 24309 N N . LYS A 1 25 ? -1.016 -3.302 7.102 1.00 0.00 23 LYS A N 16
ATOM 24310 C CA . LYS A 1 25 ? -1.619 -2.085 7.629 1.00 0.00 23 LYS A CA 16
ATOM 24311 C C . LYS A 1 25 ? -0.546 -1.154 8.182 1.00 0.00 23 LYS A C 16
ATOM 24312 O O . LYS A 1 25 ? -0.625 0.059 8.031 1.00 0.00 23 LYS A O 16
ATOM 24331 N N . GLU A 1 26 ? 0.449 -1.747 8.823 1.00 0.00 24 GLU A N 16
ATOM 24332 C CA . GLU A 1 26 ? 1.589 -1.036 9.349 1.00 0.00 24 GLU A CA 16
ATOM 24333 C C . GLU A 1 26 ? 2.327 -0.276 8.256 1.00 0.00 24 GLU A C 16
ATOM 24334 O O . GLU A 1 26 ? 2.679 0.891 8.425 1.00 0.00 24 GLU A O 16
ATOM 24346 N N . LEU A 1 27 ? 2.584 -0.960 7.151 1.00 0.00 25 LEU A N 16
ATOM 24347 C CA . LEU A 1 27 ? 3.200 -0.341 5.985 1.00 0.00 25 LEU A CA 16
ATOM 24348 C C . LEU A 1 27 ? 2.364 0.845 5.516 1.00 0.00 25 LEU A C 16
ATOM 24349 O O . LEU A 1 27 ? 2.833 1.986 5.464 1.00 0.00 25 LEU A O 16
ATOM 24365 N N . LEU A 1 28 ? 1.108 0.556 5.194 1.00 0.00 26 LEU A N 16
ATOM 24366 C CA . LEU A 1 28 ? 0.196 1.552 4.647 1.00 0.00 26 LEU A CA 16
ATOM 24367 C C . LEU A 1 28 ? 0.034 2.722 5.606 1.00 0.00 26 LEU A C 16
ATOM 24368 O O . LEU A 1 28 ? -0.108 3.859 5.183 1.00 0.00 26 LEU A O 16
ATOM 24384 N N . ASP A 1 29 ? 0.067 2.425 6.895 1.00 0.00 27 ASP A N 16
ATOM 24385 C CA . ASP A 1 29 ? -0.018 3.453 7.938 1.00 0.00 27 ASP A CA 16
ATOM 24386 C C . ASP A 1 29 ? 1.152 4.438 7.850 1.00 0.00 27 ASP A C 16
ATOM 24387 O O . ASP A 1 29 ? 0.998 5.630 8.122 1.00 0.00 27 ASP A O 16
ATOM 24396 N N . LYS A 1 30 ? 2.318 3.943 7.450 1.00 0.00 28 LYS A N 16
ATOM 24397 C CA . LYS A 1 30 ? 3.498 4.788 7.286 1.00 0.00 28 LYS A CA 16
ATOM 24398 C C . LYS A 1 30 ? 3.368 5.675 6.054 1.00 0.00 28 LYS A C 16
ATOM 24399 O O . LYS A 1 30 ? 3.969 6.748 5.979 1.00 0.00 28 LYS A O 16
ATOM 24418 N N . PHE A 1 31 ? 2.599 5.214 5.079 1.00 0.00 29 PHE A N 16
ATOM 24419 C CA . PHE A 1 31 ? 2.415 5.969 3.845 1.00 0.00 29 PHE A CA 16
ATOM 24420 C C . PHE A 1 31 ? 1.045 6.625 3.791 1.00 0.00 29 PHE A C 16
ATOM 24421 O O . PHE A 1 31 ? 0.700 7.264 2.804 1.00 0.00 29 PHE A O 16
ATOM 24438 N N . GLN A 1 32 ? 0.287 6.471 4.864 1.00 0.00 30 GLN A N 16
ATOM 24439 C CA . GLN A 1 32 ? -1.058 6.988 4.972 1.00 0.00 30 GLN A CA 16
ATOM 24440 C C . GLN A 1 32 ? -1.127 8.465 4.616 1.00 0.00 30 GLN A C 16
ATOM 24441 O O . GLN A 1 32 ? -1.958 8.872 3.805 1.00 0.00 30 GLN A O 16
ATOM 24455 N N . ASP A 1 33 ? -0.253 9.257 5.220 1.00 0.00 31 ASP A N 16
ATOM 24456 C CA . ASP A 1 33 ? -0.213 10.694 4.964 1.00 0.00 31 ASP A CA 16
ATOM 24457 C C . ASP A 1 33 ? 0.006 10.975 3.480 1.00 0.00 31 ASP A C 16
ATOM 24458 O O . ASP A 1 33 ? -0.652 11.835 2.898 1.00 0.00 31 ASP A O 16
ATOM 24467 N N . ASP A 1 34 ? 0.900 10.212 2.860 1.00 0.00 32 ASP A N 16
ATOM 24468 C CA . ASP A 1 34 ? 1.204 10.381 1.444 1.00 0.00 32 ASP A CA 16
ATOM 24469 C C . ASP A 1 34 ? 0.052 9.884 0.585 1.00 0.00 32 ASP A C 16
ATOM 24470 O O . ASP A 1 34 ? -0.299 10.500 -0.411 1.00 0.00 32 ASP A O 16
ATOM 24479 N N . ILE A 1 35 ? -0.549 8.776 0.987 1.00 0.00 33 ILE A N 16
ATOM 24480 C CA . ILE A 1 35 ? -1.677 8.204 0.263 1.00 0.00 33 ILE A CA 16
ATOM 24481 C C . ILE A 1 35 ? -2.915 9.099 0.404 1.00 0.00 33 ILE A C 16
ATOM 24482 O O . ILE A 1 35 ? -3.831 9.063 -0.416 1.00 0.00 33 ILE A O 16
ATOM 24498 N N . LYS A 1 36 ? -2.916 9.931 1.428 1.00 0.00 34 LYS A N 16
ATOM 24499 C CA . LYS A 1 36 ? -3.999 10.870 1.648 1.00 0.00 34 LYS A CA 16
ATOM 24500 C C . LYS A 1 36 ? -3.704 12.175 0.932 1.00 0.00 34 LYS A C 16
ATOM 24501 O O . LYS A 1 36 ? -4.603 12.859 0.447 1.00 0.00 34 LYS A O 16
ATOM 24520 N N . ASP A 1 37 ? -2.434 12.507 0.866 1.00 0.00 35 ASP A N 16
ATOM 24521 C CA . ASP A 1 37 ? -1.983 13.650 0.088 1.00 0.00 35 ASP A CA 16
ATOM 24522 C C . ASP A 1 37 ? -2.188 13.391 -1.401 1.00 0.00 35 ASP A C 16
ATOM 24523 O O . ASP A 1 37 ? -2.691 14.242 -2.133 1.00 0.00 35 ASP A O 16
ATOM 24532 N N . LYS A 1 38 ? -1.812 12.193 -1.833 1.00 0.00 36 LYS A N 16
ATOM 24533 C CA . LYS A 1 38 ? -1.811 11.842 -3.245 1.00 0.00 36 LYS A CA 16
ATOM 24534 C C . LYS A 1 38 ? -3.169 11.328 -3.720 1.00 0.00 36 LYS A C 16
ATOM 24535 O O . LYS A 1 38 ? -3.426 11.249 -4.921 1.00 0.00 36 LYS A O 16
ATOM 24554 N N . TYR A 1 39 ? -4.034 10.974 -2.780 1.00 0.00 37 TYR A N 16
ATOM 24555 C CA . TYR A 1 39 ? -5.382 10.525 -3.115 1.00 0.00 37 TYR A CA 16
ATOM 24556 C C . TYR A 1 39 ? -6.377 11.094 -2.116 1.00 0.00 37 TYR A C 16
ATOM 24557 O O . TYR A 1 39 ? -7.315 11.802 -2.478 1.00 0.00 37 TYR A O 16
ATOM 24575 N N . GLY A 1 40 ? -6.147 10.789 -0.853 1.00 0.00 38 GLY A N 16
ATOM 24576 C CA . GLY A 1 40 ? -7.055 11.220 0.193 1.00 0.00 38 GLY A CA 16
ATOM 24577 C C . GLY A 1 40 ? -7.585 10.062 1.008 1.00 0.00 38 GLY A C 16
ATOM 24578 O O . GLY A 1 40 ? -8.732 10.076 1.448 1.00 0.00 38 GLY A O 16
ATOM 24582 N N . VAL A 1 41 ? -6.744 9.062 1.218 1.00 0.00 39 VAL A N 16
ATOM 24583 C CA . VAL A 1 41 ? -7.155 7.853 1.904 1.00 0.00 39 VAL A CA 16
ATOM 24584 C C . VAL A 1 41 ? -6.540 7.780 3.299 1.00 0.00 39 VAL A C 16
ATOM 24585 O O . VAL A 1 41 ? -5.413 8.222 3.514 1.00 0.00 39 VAL A O 16
ATOM 24598 N N . ASP A 1 42 ? -7.280 7.203 4.233 1.00 0.00 40 ASP A N 16
ATOM 24599 C CA . ASP A 1 42 ? -6.802 7.042 5.607 1.00 0.00 40 ASP A CA 16
ATOM 24600 C C . ASP A 1 42 ? -6.247 5.631 5.813 1.00 0.00 40 ASP A C 16
ATOM 24601 O O . ASP A 1 42 ? -5.921 5.224 6.923 1.00 0.00 40 ASP A O 16
ATOM 24610 N N . THR A 1 43 ? -6.136 4.921 4.694 1.00 0.00 41 THR A N 16
ATOM 24611 C CA . THR A 1 43 ? -5.628 3.541 4.588 1.00 0.00 41 THR A CA 16
ATOM 24612 C C . THR A 1 43 ? -6.401 2.493 5.405 1.00 0.00 41 THR A C 16
ATOM 24613 O O . THR A 1 43 ? -6.522 1.350 4.971 1.00 0.00 41 THR A O 16
ATOM 24624 N N . LYS A 1 44 ? -6.925 2.865 6.564 1.00 0.00 42 LYS A N 16
ATOM 24625 C CA . LYS A 1 44 ? -7.653 1.930 7.413 1.00 0.00 42 LYS A CA 16
ATOM 24626 C C . LYS A 1 44 ? -8.903 1.421 6.698 1.00 0.00 42 LYS A C 16
ATOM 24627 O O . LYS A 1 44 ? -9.357 0.302 6.928 1.00 0.00 42 LYS A O 16
ATOM 24646 N N . ASP A 1 45 ? -9.442 2.260 5.825 1.00 0.00 43 ASP A N 16
ATOM 24647 C CA . ASP A 1 45 ? -10.637 1.950 5.078 1.00 0.00 43 ASP A CA 16
ATOM 24648 C C . ASP A 1 45 ? -10.345 0.959 3.959 1.00 0.00 43 ASP A C 16
ATOM 24649 O O . ASP A 1 45 ? -11.258 0.360 3.393 1.00 0.00 43 ASP A O 16
ATOM 24658 N N . LEU A 1 46 ? -9.068 0.785 3.652 1.00 0.00 44 LEU A N 16
ATOM 24659 C CA . LEU A 1 46 ? -8.653 -0.107 2.590 1.00 0.00 44 LEU A CA 16
ATOM 24660 C C . LEU A 1 46 ? -8.623 -1.540 3.088 1.00 0.00 44 LEU A C 16
ATOM 24661 O O . LEU A 1 46 ? -7.965 -1.849 4.083 1.00 0.00 44 LEU A O 16
ATOM 24677 N N . LYS A 1 47 ? -9.333 -2.408 2.399 1.00 0.00 45 LYS A N 16
ATOM 24678 C CA . LYS A 1 47 ? -9.332 -3.812 2.726 1.00 0.00 45 LYS A CA 16
ATOM 24679 C C . LYS A 1 47 ? -8.104 -4.471 2.129 1.00 0.00 45 LYS A C 16
ATOM 24680 O O . LYS A 1 47 ? -8.048 -4.727 0.925 1.00 0.00 45 LYS A O 16
ATOM 24699 N N . ILE A 1 48 ? -7.102 -4.700 2.962 1.00 0.00 46 ILE A N 16
ATOM 24700 C CA . ILE A 1 48 ? -5.891 -5.351 2.509 1.00 0.00 46 ILE A CA 16
ATOM 24701 C C . ILE A 1 48 ? -6.167 -6.814 2.201 1.00 0.00 46 ILE A C 16
ATOM 24702 O O . ILE A 1 48 ? -6.488 -7.610 3.083 1.00 0.00 46 ILE A O 16
ATOM 24718 N N . LEU A 1 49 ? -6.049 -7.137 0.929 1.00 0.00 47 LEU A N 16
ATOM 24719 C CA . LEU A 1 49 ? -6.382 -8.448 0.414 1.00 0.00 47 LEU A CA 16
ATOM 24720 C C . LEU A 1 49 ? -5.205 -9.398 0.569 1.00 0.00 47 LEU A C 16
ATOM 24721 O O . LEU A 1 49 ? -5.379 -10.567 0.913 1.00 0.00 47 LEU A O 16
ATOM 24737 N N . LYS A 1 50 ? -4.007 -8.887 0.318 1.00 0.00 48 LYS A N 16
ATOM 24738 C CA . LYS A 1 50 ? -2.815 -9.713 0.331 1.00 0.00 48 LYS A CA 16
ATOM 24739 C C . LYS A 1 50 ? -1.558 -8.873 0.496 1.00 0.00 48 LYS A C 16
ATOM 24740 O O . LYS A 1 50 ? -1.106 -8.222 -0.446 1.00 0.00 48 LYS A O 16
ATOM 24759 N N . THR A 1 51 ? -1.001 -8.879 1.690 1.00 0.00 49 THR A N 16
ATOM 24760 C CA . THR A 1 51 ? 0.287 -8.250 1.913 1.00 0.00 49 THR A CA 16
ATOM 24761 C C . THR A 1 51 ? 1.377 -9.157 1.361 1.00 0.00 49 THR A C 16
ATOM 24762 O O . THR A 1 51 ? 1.459 -10.321 1.736 1.00 0.00 49 THR A O 16
ATOM 24773 N N . SER A 1 52 ? 2.180 -8.663 0.439 1.00 0.00 50 SER A N 16
ATOM 24774 C CA . SER A 1 52 ? 3.250 -9.470 -0.126 1.00 0.00 50 SER A CA 16
ATOM 24775 C C . SER A 1 52 ? 4.343 -8.581 -0.708 1.00 0.00 50 SER A C 16
ATOM 24776 O O . SER A 1 52 ? 4.322 -7.363 -0.530 1.00 0.00 50 SER A O 16
ATOM 24784 N N . GLU A 1 53 ? 5.293 -9.204 -1.391 1.00 0.00 51 GLU A N 16
ATOM 24785 C CA . GLU A 1 53 ? 6.292 -8.486 -2.162 1.00 0.00 51 GLU A CA 16
ATOM 24786 C C . GLU A 1 53 ? 6.705 -9.344 -3.348 1.00 0.00 51 GLU A C 16
ATOM 24787 O O . GLU A 1 53 ? 6.201 -10.456 -3.520 1.00 0.00 51 GLU A O 16
ATOM 24799 N N . ASP A 1 54 ? 7.594 -8.825 -4.170 1.00 0.00 52 ASP A N 16
ATOM 24800 C CA . ASP A 1 54 ? 8.191 -9.612 -5.237 1.00 0.00 52 ASP A CA 16
ATOM 24801 C C . ASP A 1 54 ? 9.667 -9.807 -4.922 1.00 0.00 52 ASP A C 16
ATOM 24802 O O . ASP A 1 54 ? 10.061 -10.815 -4.336 1.00 0.00 52 ASP A O 16
ATOM 24811 N N . LYS A 1 55 ? 10.468 -8.824 -5.289 1.00 0.00 53 LYS A N 16
ATOM 24812 C CA . LYS A 1 55 ? 11.840 -8.732 -4.823 1.00 0.00 53 LYS A CA 16
ATOM 24813 C C . LYS A 1 55 ? 12.162 -7.280 -4.540 1.00 0.00 53 LYS A C 16
ATOM 24814 O O . LYS A 1 55 ? 12.240 -6.479 -5.467 1.00 0.00 53 LYS A O 16
ATOM 24833 N N . ARG A 1 56 ? 12.269 -6.938 -3.253 1.00 0.00 54 ARG A N 16
ATOM 24834 C CA . ARG A 1 56 ? 12.666 -5.593 -2.830 1.00 0.00 54 ARG A CA 16
ATOM 24835 C C . ARG A 1 56 ? 11.499 -4.601 -2.943 1.00 0.00 54 ARG A C 16
ATOM 24836 O O . ARG A 1 56 ? 11.507 -3.538 -2.320 1.00 0.00 54 ARG A O 16
ATOM 24857 N N . PHE A 1 57 ? 10.485 -4.961 -3.713 1.00 0.00 55 PHE A N 16
ATOM 24858 C CA . PHE A 1 57 ? 9.296 -4.133 -3.845 1.00 0.00 55 PHE A CA 16
ATOM 24859 C C . PHE A 1 57 ? 8.116 -4.794 -3.150 1.00 0.00 55 PHE A C 16
ATOM 24860 O O . PHE A 1 57 ? 7.773 -5.935 -3.459 1.00 0.00 55 PHE A O 16
ATOM 24877 N N . TYR A 1 58 ? 7.506 -4.081 -2.214 1.00 0.00 56 TYR A N 16
ATOM 24878 C CA . TYR A 1 58 ? 6.314 -4.576 -1.538 1.00 0.00 56 TYR A CA 16
ATOM 24879 C C . TYR A 1 58 ? 5.095 -4.407 -2.424 1.00 0.00 56 TYR A C 16
ATOM 24880 O O . TYR A 1 58 ? 5.019 -3.473 -3.217 1.00 0.00 56 TYR A O 16
ATOM 24898 N N . TYR A 1 59 ? 4.150 -5.315 -2.279 1.00 0.00 57 TYR A N 16
ATOM 24899 C CA . TYR A 1 59 ? 2.895 -5.249 -3.004 1.00 0.00 57 TYR A CA 16
ATOM 24900 C C . TYR A 1 59 ? 1.737 -5.515 -2.053 1.00 0.00 57 TYR A C 16
ATOM 24901 O O . TYR A 1 59 ? 1.401 -6.669 -1.782 1.00 0.00 57 TYR A O 16
ATOM 24919 N N . VAL A 1 60 ? 1.147 -4.457 -1.519 1.00 0.00 58 VAL A N 16
ATOM 24920 C CA . VAL A 1 60 ? 0.017 -4.613 -0.615 1.00 0.00 58 VAL A CA 16
ATOM 24921 C C . VAL A 1 60 ? -1.290 -4.633 -1.394 1.00 0.00 58 VAL A C 16
ATOM 24922 O O . VAL A 1 60 ? -1.839 -3.584 -1.731 1.00 0.00 58 VAL A O 16
ATOM 24935 N N . SER A 1 61 ? -1.760 -5.832 -1.696 1.00 0.00 59 SER A N 16
ATOM 24936 C CA . SER A 1 61 ? -3.029 -6.020 -2.359 1.00 0.00 59 SER A CA 16
ATOM 24937 C C . SER A 1 61 ? -4.149 -5.437 -1.513 1.00 0.00 59 SER A C 16
ATOM 24938 O O . SER A 1 61 ? -4.240 -5.739 -0.327 1.00 0.00 59 SER A O 16
ATOM 24946 N N . VAL A 1 62 ? -4.984 -4.596 -2.110 1.00 0.00 60 VAL A N 16
ATOM 24947 C CA . VAL A 1 62 ? -6.065 -3.943 -1.375 1.00 0.00 60 VAL A CA 16
ATOM 24948 C C . VAL A 1 62 ? -7.281 -3.710 -2.258 1.00 0.00 60 VAL A C 16
ATOM 24949 O O . VAL A 1 62 ? -7.175 -3.596 -3.482 1.00 0.00 60 VAL A O 16
ATOM 24962 N N . ASP A 1 63 ? -8.434 -3.652 -1.620 1.00 0.00 61 ASP A N 16
ATOM 24963 C CA . ASP A 1 63 ? -9.656 -3.222 -2.272 1.00 0.00 61 ASP A CA 16
ATOM 24964 C C . ASP A 1 63 ? -9.926 -1.789 -1.858 1.00 0.00 61 ASP A C 16
ATOM 24965 O O . ASP A 1 63 ? -9.873 -1.466 -0.670 1.00 0.00 61 ASP A O 16
ATOM 24974 N N . ALA A 1 64 ? -10.194 -0.929 -2.823 1.00 0.00 62 ALA A N 16
ATOM 24975 C CA . ALA A 1 64 ? -10.318 0.490 -2.533 1.00 0.00 62 ALA A CA 16
ATOM 24976 C C . ALA A 1 64 ? -11.764 0.895 -2.242 1.00 0.00 62 ALA A C 16
ATOM 24977 O O . ALA A 1 64 ? -12.068 2.080 -2.080 1.00 0.00 62 ALA A O 16
ATOM 24984 N N . GLY A 1 65 ? -12.656 -0.087 -2.190 1.00 0.00 63 GLY A N 16
ATOM 24985 C CA . GLY A 1 65 ? -14.009 0.164 -1.724 1.00 0.00 63 GLY A CA 16
ATOM 24986 C C . GLY A 1 65 ? -14.980 0.512 -2.835 1.00 0.00 63 GLY A C 16
ATOM 24987 O O . GLY A 1 65 ? -16.192 0.402 -2.661 1.00 0.00 63 GLY A O 16
ATOM 24991 N N . ASP A 1 66 ? -14.458 0.927 -3.975 1.00 0.00 64 ASP A N 16
ATOM 24992 C CA . ASP A 1 66 ? -15.305 1.332 -5.093 1.00 0.00 64 ASP A CA 16
ATOM 24993 C C . ASP A 1 66 ? -15.341 0.233 -6.153 1.00 0.00 64 ASP A C 16
ATOM 24994 O O . ASP A 1 66 ? -15.700 0.464 -7.306 1.00 0.00 64 ASP A O 16
ATOM 25003 N N . GLY A 1 67 ? -14.974 -0.975 -5.751 1.00 0.00 65 GLY A N 16
ATOM 25004 C CA . GLY A 1 67 ? -14.877 -2.072 -6.692 1.00 0.00 65 GLY A CA 16
ATOM 25005 C C . GLY A 1 67 ? -13.522 -2.095 -7.365 1.00 0.00 65 GLY A C 16
ATOM 25006 O O . GLY A 1 67 ? -13.075 -3.130 -7.861 1.00 0.00 65 GLY A O 16
ATOM 25010 N N . GLU A 1 68 ? -12.869 -0.942 -7.367 1.00 0.00 66 GLU A N 16
ATOM 25011 C CA . GLU A 1 68 ? -11.545 -0.803 -7.930 1.00 0.00 66 GLU A CA 16
ATOM 25012 C C . GLU A 1 68 ? -10.523 -1.510 -7.049 1.00 0.00 66 GLU A C 16
ATOM 25013 O O . GLU A 1 68 ? -10.695 -1.606 -5.831 1.00 0.00 66 GLU A O 16
ATOM 25025 N N . LYS A 1 69 ? -9.452 -1.995 -7.659 1.00 0.00 67 LYS A N 16
ATOM 25026 C CA . LYS A 1 69 ? -8.472 -2.769 -6.939 1.00 0.00 67 LYS A CA 16
ATOM 25027 C C . LYS A 1 69 ? -7.109 -2.120 -7.056 1.00 0.00 67 LYS A C 16
ATOM 25028 O O . LYS A 1 69 ? -6.817 -1.444 -8.044 1.00 0.00 67 LYS A O 16
ATOM 25047 N N . CYS A 1 70 ? -6.289 -2.332 -6.051 1.00 0.00 68 CYS A N 16
ATOM 25048 C CA . CYS A 1 70 ? -4.960 -1.764 -6.008 1.00 0.00 68 CYS A CA 16
ATOM 25049 C C . CYS A 1 70 ? -4.037 -2.736 -5.301 1.00 0.00 68 CYS A C 16
ATOM 25050 O O . CYS A 1 70 ? -4.482 -3.730 -4.725 1.00 0.00 68 CYS A O 16
ATOM 25057 N N . LYS A 1 71 ? -2.763 -2.443 -5.350 1.00 0.00 69 LYS A N 16
ATOM 25058 C CA . LYS A 1 71 ? -1.759 -3.255 -4.703 1.00 0.00 69 LYS A CA 16
ATOM 25059 C C . LYS A 1 71 ? -0.533 -2.389 -4.470 1.00 0.00 69 LYS A C 16
ATOM 25060 O O . LYS A 1 71 ? 0.333 -2.269 -5.335 1.00 0.00 69 LYS A O 16
ATOM 25079 N N . PHE A 1 72 ? -0.512 -1.735 -3.316 1.00 0.00 70 PHE A N 16
ATOM 25080 C CA . PHE A 1 72 ? 0.488 -0.718 -3.011 1.00 0.00 70 PHE A CA 16
ATOM 25081 C C . PHE A 1 72 ? 1.898 -1.237 -3.198 1.00 0.00 70 PHE A C 16
ATOM 25082 O O . PHE A 1 72 ? 2.357 -2.104 -2.456 1.00 0.00 70 PHE A O 16
ATOM 25099 N N . LYS A 1 73 ? 2.575 -0.698 -4.199 1.00 0.00 71 LYS A N 16
ATOM 25100 C CA . LYS A 1 73 ? 3.943 -1.068 -4.469 1.00 0.00 71 LYS A CA 16
ATOM 25101 C C . LYS A 1 73 ? 4.867 -0.241 -3.603 1.00 0.00 71 LYS A C 16
ATOM 25102 O O . LYS A 1 73 ? 5.417 0.786 -4.026 1.00 0.00 71 LYS A O 16
ATOM 25121 N N . ILE A 1 74 ? 4.991 -0.675 -2.369 1.00 0.00 72 ILE A N 16
ATOM 25122 C CA . ILE A 1 74 ? 5.798 0.017 -1.402 1.00 0.00 72 ILE A CA 16
ATOM 25123 C C . ILE A 1 74 ? 7.258 -0.279 -1.651 1.00 0.00 72 ILE A C 16
ATOM 25124 O O . ILE A 1 74 ? 7.753 -1.369 -1.353 1.00 0.00 72 ILE A O 16
ATOM 25140 N N . ARG A 1 75 ? 7.933 0.679 -2.248 1.00 0.00 73 ARG A N 16
ATOM 25141 C CA . ARG A 1 75 ? 9.347 0.553 -2.476 1.00 0.00 73 ARG A CA 16
ATOM 25142 C C . ARG A 1 75 ? 10.049 0.684 -1.144 1.00 0.00 73 ARG A C 16
ATOM 25143 O O . ARG A 1 75 ? 10.001 1.736 -0.504 1.00 0.00 73 ARG A O 16
ATOM 25164 N N . LYS A 1 76 ? 10.630 -0.412 -0.703 1.00 0.00 74 LYS A N 16
ATOM 25165 C CA . LYS A 1 76 ? 11.329 -0.445 0.571 1.00 0.00 74 LYS A CA 16
ATOM 25166 C C . LYS A 1 76 ? 12.434 0.612 0.599 1.00 0.00 74 LYS A C 16
ATOM 25167 O O . LYS A 1 76 ? 12.857 1.090 -0.455 1.00 0.00 74 LYS A O 16
ATOM 25186 N N . ASP A 1 77 ? 12.884 0.986 1.799 1.00 0.00 75 ASP A N 16
ATOM 25187 C CA . ASP A 1 77 ? 13.995 1.933 1.934 1.00 0.00 75 ASP A CA 16
ATOM 25188 C C . ASP A 1 77 ? 15.281 1.293 1.423 1.00 0.00 75 ASP A C 16
ATOM 25189 O O . ASP A 1 77 ? 16.135 0.859 2.192 1.00 0.00 75 ASP A O 16
ATOM 25198 N N . VAL A 1 78 ? 15.382 1.184 0.117 1.00 0.00 76 VAL A N 16
ATOM 25199 C CA . VAL A 1 78 ? 16.518 0.546 -0.519 1.00 0.00 76 VAL A CA 16
ATOM 25200 C C . VAL A 1 78 ? 17.504 1.593 -0.993 1.00 0.00 76 VAL A C 16
ATOM 25201 O O . VAL A 1 78 ? 18.594 1.282 -1.476 1.00 0.00 76 VAL A O 16
ATOM 25214 N N . ASP A 1 79 ? 17.093 2.833 -0.816 1.00 0.00 77 ASP A N 16
ATOM 25215 C CA . ASP A 1 79 ? 17.817 4.004 -1.295 1.00 0.00 77 ASP A CA 16
ATOM 25216 C C . ASP A 1 79 ? 16.977 5.235 -1.005 1.00 0.00 77 ASP A C 16
ATOM 25217 O O . ASP A 1 79 ? 17.370 6.110 -0.234 1.00 0.00 77 ASP A O 16
ATOM 25226 N N . VAL A 1 80 ? 15.800 5.276 -1.611 1.00 0.00 78 VAL A N 16
ATOM 25227 C CA . VAL A 1 80 ? 14.829 6.319 -1.330 1.00 0.00 78 VAL A CA 16
ATOM 25228 C C . VAL A 1 80 ? 13.817 5.810 -0.307 1.00 0.00 78 VAL A C 16
ATOM 25229 O O . VAL A 1 80 ? 13.369 4.664 -0.367 1.00 0.00 78 VAL A O 16
ATOM 25242 N N . PRO A 1 81 ? 13.470 6.655 0.657 1.00 0.00 79 PRO A N 16
ATOM 25243 C CA . PRO A 1 81 ? 12.510 6.332 1.706 1.00 0.00 79 PRO A CA 16
ATOM 25244 C C . PRO A 1 81 ? 11.064 6.541 1.264 1.00 0.00 79 PRO A C 16
ATOM 25245 O O . PRO A 1 81 ? 10.245 7.047 2.030 1.00 0.00 79 PRO A O 16
ATOM 25256 N N . LYS A 1 82 ? 10.733 6.137 0.049 1.00 0.00 80 LYS A N 16
ATOM 25257 C CA . LYS A 1 82 ? 9.403 6.399 -0.474 1.00 0.00 80 LYS A CA 16
ATOM 25258 C C . LYS A 1 82 ? 8.832 5.204 -1.216 1.00 0.00 80 LYS A C 16
ATOM 25259 O O . LYS A 1 82 ? 9.540 4.504 -1.939 1.00 0.00 80 LYS A O 16
ATOM 25278 N N . MET A 1 83 ? 7.543 4.986 -1.016 1.00 0.00 81 MET A N 16
ATOM 25279 C CA . MET A 1 83 ? 6.785 4.027 -1.796 1.00 0.00 81 MET A CA 16
ATOM 25280 C C . MET A 1 83 ? 6.732 4.496 -3.245 1.00 0.00 81 MET A C 16
ATOM 25281 O O . MET A 1 83 ? 6.318 5.620 -3.526 1.00 0.00 81 MET A O 16
ATOM 25295 N N . VAL A 1 84 ? 7.186 3.648 -4.158 1.00 0.00 82 VAL A N 16
ATOM 25296 C CA . VAL A 1 84 ? 7.319 4.039 -5.551 1.00 0.00 82 VAL A CA 16
ATOM 25297 C C . VAL A 1 84 ? 5.981 3.994 -6.277 1.00 0.00 82 VAL A C 16
ATOM 25298 O O . VAL A 1 84 ? 5.673 4.867 -7.089 1.00 0.00 82 VAL A O 16
ATOM 25311 N N . GLY A 1 85 ? 5.169 2.999 -5.970 1.00 0.00 83 GLY A N 16
ATOM 25312 C CA . GLY A 1 85 ? 3.989 2.787 -6.757 1.00 0.00 83 GLY A CA 16
ATOM 25313 C C . GLY A 1 85 ? 2.804 2.306 -5.964 1.00 0.00 83 GLY A C 16
ATOM 25314 O O . GLY A 1 85 ? 2.882 2.087 -4.761 1.00 0.00 83 GLY A O 16
ATOM 25318 N N . ARG A 1 86 ? 1.718 2.121 -6.676 1.00 0.00 84 ARG A N 16
ATOM 25319 C CA . ARG A 1 86 ? 0.437 1.733 -6.112 1.00 0.00 84 ARG A CA 16
ATOM 25320 C C . ARG A 1 86 ? -0.333 1.011 -7.186 1.00 0.00 84 ARG A C 16
ATOM 25321 O O . ARG A 1 86 ? -0.989 1.647 -8.000 1.00 0.00 84 ARG A O 16
ATOM 25342 N N . LYS A 1 87 ? -0.225 -0.306 -7.207 1.00 0.00 85 LYS A N 16
ATOM 25343 C CA . LYS A 1 87 ? -0.676 -1.097 -8.351 1.00 0.00 85 LYS A CA 16
ATOM 25344 C C . LYS A 1 87 ? -2.202 -1.193 -8.426 1.00 0.00 85 LYS A C 16
ATOM 25345 O O . LYS A 1 87 ? -2.789 -2.272 -8.339 1.00 0.00 85 LYS A O 16
ATOM 25364 N N . CYS A 1 88 ? -2.831 -0.038 -8.559 1.00 0.00 86 CYS A N 16
ATOM 25365 C CA . CYS A 1 88 ? -4.236 0.052 -8.881 1.00 0.00 86 CYS A CA 16
ATOM 25366 C C . CYS A 1 88 ? -4.361 0.454 -10.333 1.00 0.00 86 CYS A C 16
ATOM 25367 O O . CYS A 1 88 ? -4.034 1.580 -10.705 1.00 0.00 86 CYS A O 16
ATOM 25374 N N . ARG A 1 89 ? -4.830 -0.456 -11.157 1.00 0.00 87 ARG A N 16
ATOM 25375 C CA . ARG A 1 89 ? -4.846 -0.209 -12.588 1.00 0.00 87 ARG A CA 16
ATOM 25376 C C . ARG A 1 89 ? -6.272 -0.017 -13.059 1.00 0.00 87 ARG A C 16
ATOM 25377 O O . ARG A 1 89 ? -6.580 -0.098 -14.245 1.00 0.00 87 ARG A O 16
ATOM 25398 N N . LYS A 1 90 ? -7.134 0.256 -12.090 1.00 0.00 88 LYS A N 16
ATOM 25399 C CA . LYS A 1 90 ? -8.485 0.718 -12.356 1.00 0.00 88 LYS A CA 16
ATOM 25400 C C . LYS A 1 90 ? -8.425 2.183 -12.778 1.00 0.00 88 LYS A C 16
ATOM 25401 O O . LYS A 1 90 ? -9.409 2.771 -13.225 1.00 0.00 88 LYS A O 16
ATOM 25420 N N . ASP A 1 91 ? -7.240 2.751 -12.604 1.00 0.00 89 ASP A N 16
ATOM 25421 C CA . ASP A 1 91 ? -6.924 4.086 -13.076 1.00 0.00 89 ASP A CA 16
ATOM 25422 C C . ASP A 1 91 ? -5.844 3.953 -14.156 1.00 0.00 89 ASP A C 16
ATOM 25423 O O . ASP A 1 91 ? -5.846 2.975 -14.905 1.00 0.00 89 ASP A O 16
ATOM 25432 N N . ASP A 1 92 ? -4.930 4.908 -14.228 1.00 0.00 90 ASP A N 16
ATOM 25433 C CA . ASP A 1 92 ? -3.836 4.869 -15.198 1.00 0.00 90 ASP A CA 16
ATOM 25434 C C . ASP A 1 92 ? -2.992 3.602 -15.028 1.00 0.00 90 ASP A C 16
ATOM 25435 O O . ASP A 1 92 ? -2.780 3.126 -13.907 1.00 0.00 90 ASP A O 16
ATOM 25444 N N . ASP A 1 93 ? -2.513 3.061 -16.144 1.00 0.00 91 ASP A N 16
ATOM 25445 C CA . ASP A 1 93 ? -1.816 1.780 -16.146 1.00 0.00 91 ASP A CA 16
ATOM 25446 C C . ASP A 1 93 ? -0.369 1.921 -16.651 1.00 0.00 91 ASP A C 16
ATOM 25447 O O . ASP A 1 93 ? 0.265 0.949 -17.062 1.00 0.00 91 ASP A O 16
ATOM 25456 N N . ASP A 1 94 ? 0.180 3.126 -16.576 1.00 0.00 92 ASP A N 16
ATOM 25457 C CA . ASP A 1 94 ? 1.563 3.338 -16.992 1.00 0.00 92 ASP A CA 16
ATOM 25458 C C . ASP A 1 94 ? 2.370 4.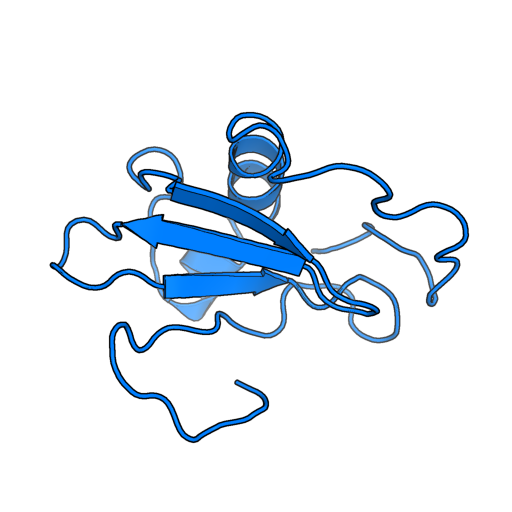041 -15.903 1.00 0.00 92 ASP A C 16
ATOM 25459 O O . ASP A 1 94 ? 1.998 5.109 -15.429 1.00 0.00 92 ASP A O 16
ATOM 25468 N N . ASP A 1 95 ? 3.479 3.432 -15.513 1.00 0.00 93 ASP A N 16
ATOM 25469 C CA . ASP A 1 95 ? 4.346 3.989 -14.480 1.00 0.00 93 ASP A CA 16
ATOM 25470 C C . ASP A 1 95 ? 5.762 3.459 -14.677 1.00 0.00 93 ASP A C 16
ATOM 25471 O O . ASP A 1 95 ? 5.991 2.637 -15.566 1.00 0.00 93 ASP A O 16
ATOM 25480 N N . ASP A 1 96 ? 6.714 3.921 -13.880 1.00 0.00 94 ASP A N 16
ATOM 25481 C CA . ASP A 1 96 ? 8.084 3.432 -13.987 1.00 0.00 94 ASP A CA 16
ATOM 25482 C C . ASP A 1 96 ? 8.401 2.509 -12.818 1.00 0.00 94 ASP A C 16
ATOM 25483 O O . ASP A 1 96 ? 9.384 1.768 -12.844 1.00 0.00 94 ASP A O 16
ATOM 25492 N N . GLY A 1 97 ? 7.563 2.557 -11.796 1.00 0.00 95 GLY A N 16
ATOM 25493 C CA . GLY A 1 97 ? 7.740 1.690 -10.657 1.00 0.00 95 GLY A CA 16
ATOM 25494 C C . GLY A 1 97 ? 6.887 0.449 -10.767 1.00 0.00 95 GLY A C 16
ATOM 25495 O O . GLY A 1 97 ? 7.354 -0.599 -11.213 1.00 0.00 95 GLY A O 16
ATOM 25499 N N . TYR A 1 98 ? 5.641 0.557 -10.337 1.00 0.00 96 TYR A N 16
ATOM 25500 C CA . TYR A 1 98 ? 4.689 -0.544 -10.467 1.00 0.00 96 TYR A CA 16
ATOM 25501 C C . TYR A 1 98 ? 4.222 -0.700 -11.908 1.00 0.00 96 TYR A C 16
ATOM 25502 O O . TYR A 1 98 ? 4.157 -1.849 -12.384 1.00 0.00 96 TYR A O 16
ATOM 25521 N N . GLY A 1 1 ? 6.335 9.341 3.031 1.00 0.00 -1 GLY A N 17
ATOM 25522 C CA . GLY A 1 1 ? 7.566 8.520 3.059 1.00 0.00 -1 GLY A CA 17
ATOM 25523 C C . GLY A 1 1 ? 7.274 7.040 3.198 1.00 0.00 -1 GLY A C 17
ATOM 25524 O O . GLY A 1 1 ? 6.143 6.649 3.476 1.00 0.00 -1 GLY A O 17
ATOM 25530 N N . SER A 1 2 ? 8.298 6.224 2.991 1.00 0.00 0 SER A N 17
ATOM 25531 C CA . SER A 1 2 ? 8.209 4.784 3.175 1.00 0.00 0 SER A CA 17
ATOM 25532 C C . SER A 1 2 ? 9.507 4.277 3.796 1.00 0.00 0 SER A C 17
ATOM 25533 O O . SER A 1 2 ? 10.511 4.112 3.107 1.00 0.00 0 SER A O 17
ATOM 25541 N N . LEU A 1 3 ? 9.488 4.061 5.101 1.00 0.00 1 LEU A N 17
ATOM 25542 C CA . LEU A 1 3 ? 10.697 3.727 5.837 1.00 0.00 1 LEU A CA 17
ATOM 25543 C C . LEU A 1 3 ? 10.813 2.229 6.098 1.00 0.00 1 LEU A C 17
ATOM 25544 O O . LEU A 1 3 ? 10.060 1.656 6.885 1.00 0.00 1 LEU A O 17
ATOM 25560 N N . ILE A 1 4 ? 11.764 1.611 5.415 1.00 0.00 2 ILE A N 17
ATOM 25561 C CA . ILE A 1 4 ? 12.115 0.215 5.624 1.00 0.00 2 ILE A CA 17
ATOM 25562 C C . ILE A 1 4 ? 13.359 -0.116 4.794 1.00 0.00 2 ILE A C 17
ATOM 25563 O O . ILE A 1 4 ? 13.279 -0.583 3.657 1.00 0.00 2 ILE A O 17
ATOM 25579 N N . LEU A 1 5 ? 14.520 0.179 5.357 1.00 0.00 3 LEU A N 17
ATOM 25580 C CA . LEU A 1 5 ? 15.761 0.080 4.605 1.00 0.00 3 LEU A CA 17
ATOM 25581 C C . LEU A 1 5 ? 16.756 -0.865 5.261 1.00 0.00 3 LEU A C 17
ATOM 25582 O O . LEU A 1 5 ? 16.929 -1.993 4.805 1.00 0.00 3 LEU A O 17
ATOM 25598 N N . ASP A 1 6 ? 17.423 -0.393 6.316 1.00 0.00 4 ASP A N 17
ATOM 25599 C CA . ASP A 1 6 ? 18.459 -1.169 7.000 1.00 0.00 4 ASP A CA 17
ATOM 25600 C C . ASP A 1 6 ? 19.568 -1.567 6.025 1.00 0.00 4 ASP A C 17
ATOM 25601 O O . ASP A 1 6 ? 20.358 -2.472 6.293 1.00 0.00 4 ASP A O 17
ATOM 25610 N N . GLY A 1 7 ? 19.632 -0.859 4.904 1.00 0.00 5 GLY A N 17
ATOM 25611 C CA . GLY A 1 7 ? 20.603 -1.167 3.881 1.00 0.00 5 GLY A CA 17
ATOM 25612 C C . GLY A 1 7 ? 19.963 -1.708 2.619 1.00 0.00 5 GLY A C 17
ATOM 25613 O O . GLY A 1 7 ? 20.474 -2.661 2.032 1.00 0.00 5 GLY A O 17
ATOM 25617 N N . ASP A 1 8 ? 18.850 -1.092 2.194 1.00 0.00 6 ASP A N 17
ATOM 25618 C CA . ASP A 1 8 ? 18.147 -1.492 0.970 1.00 0.00 6 ASP A CA 17
ATOM 25619 C C . ASP A 1 8 ? 17.724 -2.968 0.994 1.00 0.00 6 ASP A C 17
ATOM 25620 O O . ASP A 1 8 ? 17.533 -3.574 -0.062 1.00 0.00 6 ASP A O 17
ATOM 25629 N N . LEU A 1 9 ? 17.533 -3.542 2.179 1.00 0.00 7 LEU A N 17
ATOM 25630 C CA . LEU A 1 9 ? 17.306 -4.979 2.286 1.00 0.00 7 LEU A CA 17
ATOM 25631 C C . LEU A 1 9 ? 16.207 -5.292 3.288 1.00 0.00 7 LEU A C 17
ATOM 25632 O O . LEU A 1 9 ? 15.819 -4.439 4.083 1.00 0.00 7 LEU A O 17
ATOM 25648 N N . LEU A 1 10 ? 15.728 -6.531 3.254 1.00 0.00 8 LEU A N 17
ATOM 25649 C CA . LEU A 1 10 ? 14.683 -6.988 4.159 1.00 0.00 8 LEU A CA 17
ATOM 25650 C C . LEU A 1 10 ? 14.376 -8.458 3.891 1.00 0.00 8 LEU A C 17
ATOM 25651 O O . LEU A 1 10 ? 15.037 -9.339 4.443 1.00 0.00 8 LEU A O 17
ATOM 25667 N N . LYS A 1 11 ? 13.374 -8.711 3.040 1.00 0.00 9 LYS A N 17
ATOM 25668 C CA . LYS A 1 11 ? 13.079 -10.055 2.532 1.00 0.00 9 LYS A CA 17
ATOM 25669 C C . LYS A 1 11 ? 12.850 -11.047 3.670 1.00 0.00 9 LYS A C 17
ATOM 25670 O O . LYS A 1 11 ? 13.158 -12.235 3.542 1.00 0.00 9 LYS A O 17
ATOM 25689 N N . ASP A 1 12 ? 12.285 -10.570 4.770 1.00 0.00 10 ASP A N 17
ATOM 25690 C CA . ASP A 1 12 ? 12.131 -11.399 5.955 1.00 0.00 10 ASP A CA 17
ATOM 25691 C C . ASP A 1 12 ? 10.987 -12.382 5.771 1.00 0.00 10 ASP A C 17
ATOM 25692 O O . ASP A 1 12 ? 11.187 -13.595 5.803 1.00 0.00 10 ASP A O 17
ATOM 25701 N N . LYS A 1 13 ? 9.793 -11.854 5.545 1.00 0.00 11 LYS A N 17
ATOM 25702 C CA . LYS A 1 13 ? 8.617 -12.686 5.338 1.00 0.00 11 LYS A CA 17
ATOM 25703 C C . LYS A 1 13 ? 8.394 -12.923 3.851 1.00 0.00 11 LYS A C 17
ATOM 25704 O O . LYS A 1 13 ? 7.265 -13.019 3.375 1.00 0.00 11 LYS A O 17
ATOM 25723 N N . LEU A 1 14 ? 9.499 -13.037 3.131 1.00 0.00 12 LEU A N 17
ATOM 25724 C CA . LEU A 1 14 ? 9.474 -13.314 1.707 1.00 0.00 12 LEU A CA 17
ATOM 25725 C C . LEU A 1 14 ? 9.019 -14.756 1.459 1.00 0.00 12 LEU A C 17
ATOM 25726 O O . LEU A 1 14 ? 8.907 -15.548 2.399 1.00 0.00 12 LEU A O 17
ATOM 25742 N N . LYS A 1 15 ? 8.756 -15.080 0.192 1.00 0.00 13 LYS A N 17
ATOM 25743 C CA . LYS A 1 15 ? 8.378 -16.436 -0.234 1.00 0.00 13 LYS A CA 17
ATOM 25744 C C . LYS A 1 15 ? 6.981 -16.805 0.252 1.00 0.00 13 LYS A C 17
ATOM 25745 O O . LYS A 1 15 ? 6.586 -17.972 0.236 1.00 0.00 13 LYS A O 17
ATOM 25764 N N . LEU A 1 16 ? 6.235 -15.802 0.665 1.00 0.00 14 LEU A N 17
ATOM 25765 C CA . LEU A 1 16 ? 4.867 -15.990 1.086 1.00 0.00 14 LEU A CA 17
ATOM 25766 C C . LEU A 1 16 ? 3.915 -15.512 -0.001 1.00 0.00 14 LEU A C 17
ATOM 25767 O O . LEU A 1 16 ? 4.170 -14.493 -0.646 1.00 0.00 14 LEU A O 17
ATOM 25783 N N . PRO A 1 17 ? 2.822 -16.252 -0.241 1.00 0.00 15 PRO A N 17
ATOM 25784 C CA . PRO A 1 17 ? 1.771 -15.826 -1.166 1.00 0.00 15 PRO A CA 17
ATOM 25785 C C . PRO A 1 17 ? 1.131 -14.547 -0.681 1.00 0.00 15 PRO A C 17
ATOM 25786 O O . PRO A 1 17 ? 1.104 -13.525 -1.366 1.00 0.00 15 PRO A O 17
ATOM 25797 N N . VAL A 1 18 ? 0.645 -14.635 0.523 1.00 0.00 16 VAL A N 17
ATOM 25798 C CA . VAL A 1 18 ? 0.141 -13.490 1.244 1.00 0.00 16 VAL A CA 17
ATOM 25799 C C . VAL A 1 18 ? 0.779 -13.426 2.628 1.00 0.00 16 VAL A C 17
ATOM 25800 O O . VAL A 1 18 ? 0.822 -14.409 3.371 1.00 0.00 16 VAL A O 17
ATOM 25813 N N . ILE A 1 19 ? 1.320 -12.270 2.929 1.00 0.00 17 ILE A N 17
ATOM 25814 C CA . ILE A 1 19 ? 1.954 -11.998 4.205 1.00 0.00 17 ILE A CA 17
ATOM 25815 C C . ILE A 1 19 ? 0.889 -11.461 5.165 1.00 0.00 17 ILE A C 17
ATOM 25816 O O . ILE A 1 19 ? -0.271 -11.319 4.769 1.00 0.00 17 ILE A O 17
ATOM 25832 N N . ASP A 1 20 ? 1.260 -11.201 6.416 1.00 0.00 18 ASP A N 17
ATOM 25833 C CA . ASP A 1 20 ? 0.333 -10.654 7.400 1.00 0.00 18 ASP A CA 17
ATOM 25834 C C . ASP A 1 20 ? -0.374 -9.430 6.842 1.00 0.00 18 ASP A C 17
ATOM 25835 O O . ASP A 1 20 ? 0.271 -8.445 6.481 1.00 0.00 18 ASP A O 17
ATOM 25844 N N . ASN A 1 21 ? -1.697 -9.491 6.767 1.00 0.00 19 ASN A N 17
ATOM 25845 C CA . ASN A 1 21 ? -2.471 -8.356 6.285 1.00 0.00 19 ASN A CA 17
ATOM 25846 C C . ASN A 1 21 ? -2.414 -7.230 7.309 1.00 0.00 19 ASN A C 17
ATOM 25847 O O . ASN A 1 21 ? -2.628 -6.066 6.981 1.00 0.00 19 ASN A O 17
ATOM 25858 N N . LEU A 1 22 ? -2.109 -7.593 8.551 1.00 0.00 20 LEU A N 17
ATOM 25859 C CA . LEU A 1 22 ? -1.859 -6.623 9.596 1.00 0.00 20 LEU A CA 17
ATOM 25860 C C . LEU A 1 22 ? -0.507 -5.961 9.379 1.00 0.00 20 LEU A C 17
ATOM 25861 O O . LEU A 1 22 ? -0.344 -4.770 9.624 1.00 0.00 20 LEU A O 17
ATOM 25877 N N . PHE A 1 23 ? 0.464 -6.736 8.911 1.00 0.00 21 PHE A N 17
ATOM 25878 C CA . PHE A 1 23 ? 1.771 -6.187 8.584 1.00 0.00 21 PHE A CA 17
ATOM 25879 C C . PHE A 1 23 ? 1.621 -5.179 7.462 1.00 0.00 21 PHE A C 17
ATOM 25880 O O . PHE A 1 23 ? 2.196 -4.091 7.506 1.00 0.00 21 PHE A O 17
ATOM 25897 N N . GLY A 1 24 ? 0.830 -5.548 6.464 1.00 0.00 22 GLY A N 17
ATOM 25898 C CA . GLY A 1 24 ? 0.500 -4.625 5.407 1.00 0.00 22 GLY A CA 17
ATOM 25899 C C . GLY A 1 24 ? -0.238 -3.426 5.950 1.00 0.00 22 GLY A C 17
ATOM 25900 O O . GLY A 1 24 ? 0.091 -2.291 5.629 1.00 0.00 22 GLY A O 17
ATOM 25904 N N . LYS A 1 25 ? -1.220 -3.691 6.804 1.00 0.00 23 LYS A N 17
ATOM 25905 C CA . LYS A 1 25 ? -2.003 -2.641 7.443 1.00 0.00 23 LYS A CA 17
ATOM 25906 C C . LYS A 1 25 ? -1.077 -1.634 8.103 1.00 0.00 23 LYS A C 17
ATOM 25907 O O . LYS A 1 25 ? -1.257 -0.433 7.978 1.00 0.00 23 LYS A O 17
ATOM 25926 N N . GLU A 1 26 ? -0.073 -2.161 8.782 1.00 0.00 24 GLU A N 17
ATOM 25927 C CA . GLU A 1 26 ? 0.927 -1.379 9.465 1.00 0.00 24 GLU A CA 17
ATOM 25928 C C . GLU A 1 26 ? 1.726 -0.502 8.508 1.00 0.00 24 GLU A C 17
ATOM 25929 O O . GLU A 1 26 ? 2.062 0.635 8.842 1.00 0.00 24 GLU A O 17
ATOM 25941 N N . LEU A 1 27 ? 2.058 -1.037 7.337 1.00 0.00 25 LEU A N 17
ATOM 25942 C CA . LEU A 1 27 ? 2.723 -0.245 6.306 1.00 0.00 25 LEU A CA 17
ATOM 25943 C C . LEU A 1 27 ? 1.833 0.922 5.924 1.00 0.00 25 LEU A C 17
ATOM 25944 O O . LEU A 1 27 ? 2.198 2.085 6.079 1.00 0.00 25 LEU A O 17
ATOM 25960 N N . LEU A 1 28 ? 0.646 0.576 5.441 1.00 0.00 26 LEU A N 17
ATOM 25961 C CA . LEU A 1 28 ? -0.312 1.547 4.936 1.00 0.00 26 LEU A CA 17
ATOM 25962 C C . LEU A 1 28 ? -0.704 2.535 6.023 1.00 0.00 26 LEU A C 17
ATOM 25963 O O . LEU A 1 28 ? -1.001 3.687 5.743 1.00 0.00 26 LEU A O 17
ATOM 25979 N N . ASP A 1 29 ? -0.727 2.059 7.254 1.00 0.00 27 ASP A N 17
ATOM 25980 C CA . ASP A 1 29 ? -1.029 2.903 8.410 1.00 0.00 27 ASP A CA 17
ATOM 25981 C C . ASP A 1 29 ? -0.006 4.026 8.547 1.00 0.00 27 ASP A C 17
ATOM 25982 O O . ASP A 1 29 ? -0.367 5.193 8.690 1.00 0.00 27 ASP A O 17
ATOM 25991 N N . LYS A 1 30 ? 1.271 3.667 8.491 1.00 0.00 28 LYS A N 17
ATOM 25992 C CA . LYS A 1 30 ? 2.343 4.654 8.554 1.00 0.00 28 LYS A CA 17
ATOM 25993 C C . LYS A 1 30 ? 2.327 5.528 7.314 1.00 0.00 28 LYS A C 17
ATOM 25994 O O . LYS A 1 30 ? 2.326 6.757 7.397 1.00 0.00 28 LYS A O 17
ATOM 26013 N N . PHE A 1 31 ? 2.290 4.870 6.163 1.00 0.00 29 PHE A N 17
ATOM 26014 C CA . PHE A 1 31 ? 2.410 5.548 4.883 1.00 0.00 29 PHE A CA 17
ATOM 26015 C C . PHE A 1 31 ? 1.065 6.107 4.443 1.00 0.00 29 PHE A C 17
ATOM 26016 O O . PHE A 1 31 ? 0.891 6.503 3.291 1.00 0.00 29 PHE A O 17
ATOM 26033 N N . GLN A 1 32 ? 0.116 6.141 5.369 1.00 0.00 30 GLN A N 17
ATOM 26034 C CA . GLN A 1 32 ? -1.142 6.789 5.144 1.00 0.00 30 GLN A CA 17
ATOM 26035 C C . GLN A 1 32 ? -0.900 8.265 4.891 1.00 0.00 30 GLN A C 17
ATOM 26036 O O . GLN A 1 32 ? -1.558 8.882 4.058 1.00 0.00 30 GLN A O 17
ATOM 26050 N N . ASP A 1 33 ? 0.083 8.806 5.597 1.00 0.00 31 ASP A N 17
ATOM 26051 C CA . ASP A 1 33 ? 0.515 10.177 5.387 1.00 0.00 31 ASP A CA 17
ATOM 26052 C C . ASP A 1 33 ? 1.039 10.350 3.966 1.00 0.00 31 ASP A C 17
ATOM 26053 O O . ASP A 1 33 ? 0.824 11.383 3.344 1.00 0.00 31 ASP A O 17
ATOM 26062 N N . ASP A 1 34 ? 1.685 9.312 3.442 1.00 0.00 32 ASP A N 17
ATOM 26063 C CA . ASP A 1 34 ? 2.273 9.373 2.110 1.00 0.00 32 ASP A CA 17
ATOM 26064 C C . ASP A 1 34 ? 1.183 9.299 1.052 1.00 0.00 32 ASP A C 17
ATOM 26065 O O . ASP A 1 34 ? 1.184 10.070 0.103 1.00 0.00 32 ASP A O 17
ATOM 26074 N N . ILE A 1 35 ? 0.237 8.387 1.236 1.00 0.00 33 ILE A N 17
ATOM 26075 C CA . ILE A 1 35 ? -0.884 8.238 0.307 1.00 0.00 33 ILE A CA 17
ATOM 26076 C C . ILE A 1 35 ? -1.821 9.440 0.392 1.00 0.00 33 ILE A C 17
ATOM 26077 O O . ILE A 1 35 ? -2.500 9.792 -0.570 1.00 0.00 33 ILE A O 17
ATOM 26093 N N . LYS A 1 36 ? -1.837 10.079 1.543 1.00 0.00 34 LYS A N 17
ATOM 26094 C CA . LYS A 1 36 ? -2.658 11.258 1.751 1.00 0.00 34 LYS A CA 17
ATOM 26095 C C . LYS A 1 36 ? -1.919 12.475 1.220 1.00 0.00 34 LYS A C 17
ATOM 26096 O O . LYS A 1 36 ? -2.520 13.452 0.780 1.00 0.00 34 LYS A O 17
ATOM 26115 N N . ASP A 1 37 ? -0.602 12.388 1.260 1.00 0.00 35 ASP A N 17
ATOM 26116 C CA . ASP A 1 37 ? 0.256 13.365 0.608 1.00 0.00 35 ASP A CA 17
ATOM 26117 C C . ASP A 1 37 ? 0.137 13.232 -0.905 1.00 0.00 35 ASP A C 17
ATOM 26118 O O . ASP A 1 37 ? 0.038 14.226 -1.624 1.00 0.00 35 ASP A O 17
ATOM 26127 N N . LYS A 1 38 ? 0.134 11.989 -1.377 1.00 0.00 36 LYS A N 17
ATOM 26128 C CA . LYS A 1 38 ? -0.014 11.706 -2.795 1.00 0.00 36 LYS A CA 17
ATOM 26129 C C . LYS A 1 38 ? -1.411 12.071 -3.290 1.00 0.00 36 LYS A C 17
ATOM 26130 O O . LYS A 1 38 ? -1.568 12.729 -4.318 1.00 0.00 36 LYS A O 17
ATOM 26149 N N . TYR A 1 39 ? -2.421 11.635 -2.551 1.00 0.00 37 TYR A N 17
ATOM 26150 C CA . TYR A 1 39 ? -3.808 11.790 -2.973 1.00 0.00 37 TYR A CA 17
ATOM 26151 C C . TYR A 1 39 ? -4.640 12.432 -1.875 1.00 0.00 37 TYR A C 17
ATOM 26152 O O . TYR A 1 39 ? -5.253 13.482 -2.064 1.00 0.00 37 TYR A O 17
ATOM 26170 N N . GLY A 1 40 ? -4.626 11.794 -0.721 1.00 0.00 38 GLY A N 17
ATOM 26171 C CA . GLY A 1 40 ? -5.528 12.165 0.353 1.00 0.00 38 GLY A CA 17
ATOM 26172 C C . GLY A 1 40 ? -6.464 11.022 0.688 1.00 0.00 38 GLY A C 17
ATOM 26173 O O . GLY A 1 40 ? -7.681 11.130 0.534 1.00 0.00 38 GLY A O 17
ATOM 26177 N N . VAL A 1 41 ? -5.887 9.914 1.133 1.00 0.00 39 VAL A N 17
ATOM 26178 C CA . VAL A 1 41 ? -6.632 8.686 1.329 1.00 0.00 39 VAL A CA 17
ATOM 26179 C C . VAL A 1 41 ? -6.483 8.174 2.759 1.00 0.00 39 VAL A C 17
ATOM 26180 O O . VAL A 1 41 ? -5.496 8.467 3.434 1.00 0.00 39 VAL A O 17
ATOM 26193 N N . ASP A 1 42 ? -7.469 7.414 3.207 1.00 0.00 40 ASP A N 17
ATOM 26194 C CA . ASP A 1 42 ? -7.398 6.741 4.495 1.00 0.00 40 ASP A CA 17
ATOM 26195 C C . ASP A 1 42 ? -7.140 5.258 4.281 1.00 0.00 40 ASP A C 17
ATOM 26196 O O . ASP A 1 42 ? -7.893 4.580 3.583 1.00 0.00 40 ASP A O 17
ATOM 26205 N N . THR A 1 43 ? -6.072 4.756 4.875 1.00 0.00 41 THR A N 17
ATOM 26206 C CA . THR A 1 43 ? -5.662 3.377 4.670 1.00 0.00 41 THR A CA 17
ATOM 26207 C C . THR A 1 43 ? -6.338 2.436 5.656 1.00 0.00 41 THR A C 17
ATOM 26208 O O . THR A 1 43 ? -6.347 1.218 5.467 1.00 0.00 41 THR A O 17
ATOM 26219 N N . LYS A 1 44 ? -6.922 3.009 6.696 1.00 0.00 42 LYS A N 17
ATOM 26220 C CA . LYS A 1 44 ? -7.604 2.238 7.715 1.00 0.00 42 LYS A CA 17
ATOM 26221 C C . LYS A 1 44 ? -8.991 1.846 7.228 1.00 0.00 42 LYS A C 17
ATOM 26222 O O . LYS A 1 44 ? -9.701 1.078 7.875 1.00 0.00 42 LYS A O 17
ATOM 26241 N N . ASP A 1 45 ? -9.363 2.388 6.077 1.00 0.00 43 ASP A N 17
ATOM 26242 C CA . ASP A 1 45 ? -10.636 2.072 5.447 1.00 0.00 43 ASP A CA 17
ATOM 26243 C C . ASP A 1 45 ? -10.421 1.046 4.343 1.00 0.00 43 ASP A C 17
ATOM 26244 O O . ASP A 1 45 ? -11.338 0.319 3.956 1.00 0.00 43 ASP A O 17
ATOM 26253 N N . LEU A 1 46 ? -9.187 0.983 3.862 1.00 0.00 44 LEU A N 17
ATOM 26254 C CA . LEU A 1 46 ? -8.815 0.059 2.801 1.00 0.00 44 LEU A CA 17
ATOM 26255 C C . LEU A 1 46 ? -8.733 -1.364 3.333 1.00 0.00 44 LEU A C 17
ATOM 26256 O O . LEU A 1 46 ? -8.004 -1.639 4.289 1.00 0.00 44 LEU A O 17
ATOM 26272 N N . LYS A 1 47 ? -9.476 -2.266 2.714 1.00 0.00 45 LYS A N 17
ATOM 26273 C CA . LYS A 1 47 ? -9.445 -3.667 3.088 1.00 0.00 45 LYS A CA 17
ATOM 26274 C C . LYS A 1 47 ? -8.283 -4.354 2.395 1.00 0.00 45 LYS A C 17
ATOM 26275 O O . LYS A 1 47 ? -8.276 -4.489 1.174 1.00 0.00 45 LYS A O 17
ATOM 26294 N N . ILE A 1 48 ? -7.298 -4.779 3.163 1.00 0.00 46 ILE A N 17
ATOM 26295 C CA . ILE A 1 48 ? -6.120 -5.384 2.579 1.00 0.00 46 ILE A CA 17
ATOM 26296 C C . ILE A 1 48 ? -6.374 -6.836 2.211 1.00 0.00 46 ILE A C 17
ATOM 26297 O O . ILE A 1 48 ? -6.641 -7.683 3.065 1.00 0.00 46 ILE A O 17
ATOM 26313 N N . LEU A 1 49 ? -6.290 -7.096 0.920 1.00 0.00 47 LEU A N 17
ATOM 26314 C CA . LEU A 1 49 ? -6.564 -8.402 0.359 1.00 0.00 47 LEU A CA 17
ATOM 26315 C C . LEU A 1 49 ? -5.320 -9.277 0.420 1.00 0.00 47 LEU A C 17
ATOM 26316 O O . LEU A 1 49 ? -5.363 -10.403 0.907 1.00 0.00 47 LEU A O 17
ATOM 26332 N N . LYS A 1 50 ? -4.212 -8.738 -0.074 1.00 0.00 48 LYS A N 17
ATOM 26333 C CA . LYS A 1 50 ? -2.979 -9.495 -0.191 1.00 0.00 48 LYS A CA 17
ATOM 26334 C C . LYS A 1 50 ? -1.769 -8.598 0.037 1.00 0.00 48 LYS A C 17
ATOM 26335 O O . LYS A 1 50 ? -1.486 -7.708 -0.767 1.00 0.00 48 LYS A O 17
ATOM 26354 N N . THR A 1 51 ? -1.083 -8.816 1.146 1.00 0.00 49 THR A N 17
ATOM 26355 C CA . THR A 1 51 ? 0.186 -8.161 1.403 1.00 0.00 49 THR A CA 17
ATOM 26356 C C . THR A 1 51 ? 1.315 -9.088 0.986 1.00 0.00 49 THR A C 17
ATOM 26357 O O . THR A 1 51 ? 1.334 -10.242 1.380 1.00 0.00 49 THR A O 17
ATOM 26368 N N . SER A 1 52 ? 2.228 -8.606 0.168 1.00 0.00 50 SER A N 17
ATOM 26369 C CA . SER A 1 52 ? 3.364 -9.413 -0.249 1.00 0.00 50 SER A CA 17
ATOM 26370 C C . SER A 1 52 ? 4.580 -8.522 -0.436 1.00 0.00 50 SER A C 17
ATOM 26371 O O . SER A 1 52 ? 4.444 -7.305 -0.518 1.00 0.00 50 SER A O 17
ATOM 26379 N N . GLU A 1 53 ? 5.763 -9.110 -0.486 1.00 0.00 51 GLU A N 17
ATOM 26380 C CA . GLU A 1 53 ? 6.951 -8.350 -0.823 1.00 0.00 51 GLU A CA 17
ATOM 26381 C C . GLU A 1 53 ? 7.761 -9.082 -1.872 1.00 0.00 51 GLU A C 17
ATOM 26382 O O . GLU A 1 53 ? 7.581 -10.281 -2.092 1.00 0.00 51 GLU A O 17
ATOM 26394 N N . ASP A 1 54 ? 8.631 -8.344 -2.522 1.00 0.00 52 ASP A N 17
ATOM 26395 C CA . ASP A 1 54 ? 9.514 -8.892 -3.527 1.00 0.00 52 ASP A CA 17
ATOM 26396 C C . ASP A 1 54 ? 10.881 -8.238 -3.367 1.00 0.00 52 ASP A C 17
ATOM 26397 O O . ASP A 1 54 ? 11.200 -7.715 -2.292 1.00 0.00 52 ASP A O 17
ATOM 26406 N N . LYS A 1 55 ? 11.675 -8.249 -4.416 1.00 0.00 53 LYS A N 17
ATOM 26407 C CA . LYS A 1 55 ? 12.984 -7.631 -4.385 1.00 0.00 53 LYS A CA 17
ATOM 26408 C C . LYS A 1 55 ? 12.839 -6.111 -4.381 1.00 0.00 53 LYS A C 17
ATOM 26409 O O . LYS A 1 55 ? 12.516 -5.515 -5.403 1.00 0.00 53 LYS A O 17
ATOM 26428 N N . ARG A 1 56 ? 13.030 -5.506 -3.207 1.00 0.00 54 ARG A N 17
ATOM 26429 C CA . ARG A 1 56 ? 12.938 -4.049 -3.021 1.00 0.00 54 ARG A CA 17
ATOM 26430 C C . ARG A 1 56 ? 11.494 -3.541 -3.041 1.00 0.00 54 ARG A C 17
ATOM 26431 O O . ARG A 1 56 ? 11.230 -2.411 -2.638 1.00 0.00 54 ARG A O 17
ATOM 26452 N N . PHE A 1 57 ? 10.558 -4.358 -3.499 1.00 0.00 55 PHE A N 17
ATOM 26453 C CA . PHE A 1 57 ? 9.174 -3.907 -3.630 1.00 0.00 55 PHE A CA 17
ATOM 26454 C C . PHE A 1 57 ? 8.256 -4.573 -2.606 1.00 0.00 55 PHE A C 17
ATOM 26455 O O . PHE A 1 57 ? 8.508 -5.693 -2.171 1.00 0.00 55 PHE A O 17
ATOM 26472 N N . TYR A 1 58 ? 7.218 -3.852 -2.201 1.00 0.00 56 TYR A N 17
ATOM 26473 C CA . TYR A 1 58 ? 6.106 -4.433 -1.456 1.00 0.00 56 TYR A CA 17
ATOM 26474 C C . TYR A 1 58 ? 4.836 -4.310 -2.279 1.00 0.00 56 TYR A C 17
ATOM 26475 O O . TYR A 1 58 ? 4.699 -3.390 -3.079 1.00 0.00 56 TYR A O 17
ATOM 26493 N N . TYR A 1 59 ? 3.925 -5.242 -2.092 1.00 0.00 57 TYR A N 17
ATOM 26494 C CA . TYR A 1 59 ? 2.677 -5.256 -2.834 1.00 0.00 57 TYR A CA 17
ATOM 26495 C C . TYR A 1 59 ? 1.496 -5.376 -1.882 1.00 0.00 57 TYR A C 17
ATOM 26496 O O . TYR A 1 59 ? 1.233 -6.454 -1.354 1.00 0.00 57 TYR A O 17
ATOM 26514 N N . VAL A 1 60 ? 0.799 -4.277 -1.643 1.00 0.00 58 VAL A N 17
ATOM 26515 C CA . VAL A 1 60 ? -0.385 -4.323 -0.800 1.00 0.00 58 VAL A CA 17
ATOM 26516 C C . VAL A 1 60 ? -1.649 -4.202 -1.640 1.00 0.00 58 VAL A C 17
ATOM 26517 O O . VAL A 1 60 ? -2.085 -3.103 -1.973 1.00 0.00 58 VAL A O 17
ATOM 26530 N N . SER A 1 61 ? -2.218 -5.340 -1.994 1.00 0.00 59 SER A N 17
ATOM 26531 C CA . SER A 1 61 ? -3.442 -5.374 -2.771 1.00 0.00 59 SER A CA 17
ATOM 26532 C C . SER A 1 61 ? -4.622 -5.127 -1.843 1.00 0.00 59 SER A C 17
ATOM 26533 O O . SER A 1 61 ? -4.832 -5.888 -0.905 1.00 0.00 59 SER A O 17
ATOM 26541 N N . VAL A 1 62 ? -5.368 -4.060 -2.082 1.00 0.00 60 VAL A N 17
ATOM 26542 C CA . VAL A 1 62 ? -6.465 -3.682 -1.199 1.00 0.00 60 VAL A CA 17
ATOM 26543 C C . VAL A 1 62 ? -7.743 -3.417 -1.975 1.00 0.00 60 VAL A C 17
ATOM 26544 O O . VAL A 1 62 ? -7.715 -3.097 -3.168 1.00 0.00 60 VAL A O 17
ATOM 26557 N N . ASP A 1 63 ? -8.859 -3.564 -1.287 1.00 0.00 61 ASP A N 17
ATOM 26558 C CA . ASP A 1 63 ? -10.146 -3.183 -1.826 1.00 0.00 61 ASP A CA 17
ATOM 26559 C C . ASP A 1 63 ? -10.372 -1.710 -1.529 1.00 0.00 61 ASP A C 17
ATOM 26560 O O . ASP A 1 63 ? -10.642 -1.333 -0.387 1.00 0.00 61 ASP A O 17
ATOM 26569 N N . ALA A 1 64 ? -10.204 -0.881 -2.551 1.00 0.00 62 ALA A N 17
ATOM 26570 C CA . ALA A 1 64 ? -10.274 0.569 -2.395 1.00 0.00 62 ALA A CA 17
ATOM 26571 C C . ALA A 1 64 ? -11.671 1.029 -1.978 1.00 0.00 62 ALA A C 17
ATOM 26572 O O . ALA A 1 64 ? -11.824 2.076 -1.350 1.00 0.00 62 ALA A O 17
ATOM 26579 N N . GLY A 1 65 ? -12.681 0.252 -2.337 1.00 0.00 63 GLY A N 17
ATOM 26580 C CA . GLY A 1 65 ? -14.046 0.590 -1.981 1.00 0.00 63 GLY A CA 17
ATOM 26581 C C . GLY A 1 65 ? -14.876 0.925 -3.200 1.00 0.00 63 GLY A C 17
ATOM 26582 O O . GLY A 1 65 ? -16.099 0.804 -3.189 1.00 0.00 63 GLY A O 17
ATOM 26586 N N . ASP A 1 66 ? -14.198 1.340 -4.257 1.00 0.00 64 ASP A N 17
ATOM 26587 C CA . ASP A 1 66 ? -14.856 1.692 -5.511 1.00 0.00 64 ASP A CA 17
ATOM 26588 C C . ASP A 1 66 ? -15.151 0.435 -6.322 1.00 0.00 64 ASP A C 17
ATOM 26589 O O . ASP A 1 66 ? -16.052 0.409 -7.159 1.00 0.00 64 ASP A O 17
ATOM 26598 N N . GLY A 1 67 ? -14.398 -0.614 -6.035 1.00 0.00 65 GLY A N 17
ATOM 26599 C CA . GLY A 1 67 ? -14.480 -1.838 -6.800 1.00 0.00 65 GLY A CA 17
ATOM 26600 C C . GLY A 1 67 ? -13.107 -2.241 -7.280 1.00 0.00 65 GLY A C 17
ATOM 26601 O O . GLY A 1 67 ? -12.788 -3.425 -7.386 1.00 0.00 65 GLY A O 17
ATOM 26605 N N . GLU A 1 68 ? -12.293 -1.228 -7.539 1.00 0.00 66 GLU A N 17
ATOM 26606 C CA . GLU A 1 68 ? -10.914 -1.407 -7.969 1.00 0.00 66 GLU A CA 17
ATOM 26607 C C . GLU A 1 68 ? -10.076 -2.110 -6.908 1.00 0.00 66 GLU A C 17
ATOM 26608 O O . GLU A 1 68 ? -10.163 -1.797 -5.718 1.00 0.00 66 GLU A O 17
ATOM 26620 N N . LYS A 1 69 ? -9.268 -3.059 -7.346 1.00 0.00 67 LYS A N 17
ATOM 26621 C CA . LYS A 1 69 ? -8.351 -3.741 -6.455 1.00 0.00 67 LYS A CA 17
ATOM 26622 C C . LYS A 1 69 ? -6.963 -3.147 -6.625 1.00 0.00 67 LYS A C 17
ATOM 26623 O O . LYS A 1 69 ? -6.206 -3.552 -7.508 1.00 0.00 67 LYS A O 17
ATOM 26642 N N . CYS A 1 70 ? -6.642 -2.170 -5.801 1.00 0.00 68 CYS A N 17
ATOM 26643 C CA . CYS A 1 70 ? -5.399 -1.433 -5.947 1.00 0.00 68 CYS A CA 17
ATOM 26644 C C . CYS A 1 70 ? -4.293 -2.100 -5.170 1.00 0.00 68 CYS A C 17
ATOM 26645 O O . CYS A 1 70 ? -4.461 -2.455 -4.008 1.00 0.00 68 CYS A O 17
ATOM 26652 N N . LYS A 1 71 ? -3.162 -2.271 -5.817 1.00 0.00 69 LYS A N 17
ATOM 26653 C CA . LYS A 1 71 ? -2.039 -2.919 -5.195 1.00 0.00 69 LYS A CA 17
ATOM 26654 C C . LYS A 1 71 ? -0.959 -1.894 -4.920 1.00 0.00 69 LYS A C 17
ATOM 26655 O O . LYS A 1 71 ? -0.162 -1.570 -5.802 1.00 0.00 69 LYS A O 17
ATOM 26674 N N . PHE A 1 72 ? -0.967 -1.356 -3.710 1.00 0.00 70 PHE A N 17
ATOM 26675 C CA . PHE A 1 72 ? 0.019 -0.372 -3.312 1.00 0.00 70 PHE A CA 17
ATOM 26676 C C . PHE A 1 72 ? 1.401 -0.991 -3.327 1.00 0.00 70 PHE A C 17
ATOM 26677 O O . PHE A 1 72 ? 1.778 -1.730 -2.415 1.00 0.00 70 PHE A O 17
ATOM 26694 N N . LYS A 1 73 ? 2.133 -0.722 -4.392 1.00 0.00 71 LYS A N 17
ATOM 26695 C CA . LYS A 1 73 ? 3.478 -1.218 -4.524 1.00 0.00 71 LYS A CA 17
ATOM 26696 C C . LYS A 1 73 ? 4.410 -0.331 -3.734 1.00 0.00 71 LYS A C 17
ATOM 26697 O O . LYS A 1 73 ? 5.016 0.613 -4.256 1.00 0.00 71 LYS A O 17
ATOM 26716 N N . ILE A 1 74 ? 4.477 -0.618 -2.455 1.00 0.00 72 ILE A N 17
ATOM 26717 C CA . ILE A 1 74 ? 5.281 0.149 -1.547 1.00 0.00 72 ILE A CA 17
ATOM 26718 C C . ILE A 1 74 ? 6.729 -0.245 -1.703 1.00 0.00 72 ILE A C 17
ATOM 26719 O O . ILE A 1 74 ? 7.187 -1.234 -1.137 1.00 0.00 72 ILE A O 17
ATOM 26735 N N . ARG A 1 75 ? 7.429 0.491 -2.536 1.00 0.00 73 ARG A N 17
ATOM 26736 C CA . ARG A 1 75 ? 8.839 0.265 -2.710 1.00 0.00 73 ARG A CA 17
ATOM 26737 C C . ARG A 1 75 ? 9.517 0.549 -1.391 1.00 0.00 73 ARG A C 17
ATOM 26738 O O . ARG A 1 75 ? 9.335 1.619 -0.810 1.00 0.00 73 ARG A O 17
ATOM 26759 N N . LYS A 1 76 ? 10.239 -0.433 -0.896 1.00 0.00 74 LYS A N 17
ATOM 26760 C CA . LYS A 1 76 ? 10.930 -0.299 0.375 1.00 0.00 74 LYS A CA 17
ATOM 26761 C C . LYS A 1 76 ? 11.913 0.858 0.307 1.00 0.00 74 LYS A C 17
ATOM 26762 O O . LYS A 1 76 ? 12.168 1.392 -0.778 1.00 0.00 74 LYS A O 17
ATOM 26781 N N . ASP A 1 77 ? 12.462 1.256 1.444 1.00 0.00 75 ASP A N 17
ATOM 26782 C CA . ASP A 1 77 ? 13.441 2.332 1.451 1.00 0.00 75 ASP A CA 17
ATOM 26783 C C . ASP A 1 77 ? 14.733 1.823 0.851 1.00 0.00 75 ASP A C 17
ATOM 26784 O O . ASP A 1 77 ? 15.660 1.413 1.544 1.00 0.00 75 ASP A O 17
ATOM 26793 N N . VAL A 1 78 ? 14.737 1.759 -0.452 1.00 0.00 76 VAL A N 17
ATOM 26794 C CA . VAL A 1 78 ? 15.914 1.412 -1.182 1.00 0.00 76 VAL A CA 17
ATOM 26795 C C . VAL A 1 78 ? 16.454 2.670 -1.830 1.00 0.00 76 VAL A C 17
ATOM 26796 O O . VAL A 1 78 ? 16.054 3.037 -2.938 1.00 0.00 76 VAL A O 17
ATOM 26809 N N . ASP A 1 79 ? 17.298 3.362 -1.066 1.00 0.00 77 ASP A N 17
ATOM 26810 C CA . ASP A 1 79 ? 17.873 4.659 -1.455 1.00 0.00 77 ASP A CA 17
ATOM 26811 C C . ASP A 1 79 ? 16.922 5.804 -1.105 1.00 0.00 77 ASP A C 17
ATOM 26812 O O . ASP A 1 79 ? 17.346 6.815 -0.548 1.00 0.00 77 ASP A O 17
ATOM 26821 N N . VAL A 1 80 ? 15.640 5.646 -1.430 1.00 0.00 78 VAL A N 17
ATOM 26822 C CA . VAL A 1 80 ? 14.633 6.654 -1.098 1.00 0.00 78 VAL A CA 17
ATOM 26823 C C . VAL A 1 80 ? 13.418 6.018 -0.431 1.00 0.00 78 VAL A C 17
ATOM 26824 O O . VAL A 1 80 ? 13.039 4.886 -0.742 1.00 0.00 78 VAL A O 17
ATOM 26837 N N . PRO A 1 81 ? 12.799 6.748 0.497 1.00 0.00 79 PRO A N 17
ATOM 26838 C CA . PRO A 1 81 ? 11.615 6.302 1.216 1.00 0.00 79 PRO A CA 17
ATOM 26839 C C . PRO A 1 81 ? 10.290 6.722 0.565 1.00 0.00 79 PRO A C 17
ATOM 26840 O O . PRO A 1 81 ? 9.720 7.750 0.929 1.00 0.00 79 PRO A O 17
ATOM 26851 N N . LYS A 1 82 ? 9.789 5.937 -0.380 1.00 0.00 80 LYS A N 17
ATOM 26852 C CA . LYS A 1 82 ? 8.464 6.191 -0.948 1.00 0.00 80 LYS A CA 17
ATOM 26853 C C . LYS A 1 82 ? 7.953 4.988 -1.714 1.00 0.00 80 LYS A C 17
ATOM 26854 O O . LYS A 1 82 ? 8.729 4.118 -2.106 1.00 0.00 80 LYS A O 17
ATOM 26873 N N . MET A 1 83 ? 6.646 4.947 -1.945 1.00 0.00 81 MET A N 17
ATOM 26874 C CA . MET A 1 83 ? 6.058 3.821 -2.644 1.00 0.00 81 MET A CA 17
ATOM 26875 C C . MET A 1 83 ? 6.102 4.094 -4.150 1.00 0.00 81 MET A C 17
ATOM 26876 O O . MET A 1 83 ? 5.564 5.092 -4.634 1.00 0.00 81 MET A O 17
ATOM 26890 N N . VAL A 1 84 ? 6.796 3.234 -4.876 1.00 0.00 82 VAL A N 17
ATOM 26891 C CA . VAL A 1 84 ? 7.011 3.423 -6.308 1.00 0.00 82 VAL A CA 17
ATOM 26892 C C . VAL A 1 84 ? 5.695 3.460 -7.082 1.00 0.00 82 VAL A C 17
ATOM 26893 O O . VAL A 1 84 ? 5.537 4.250 -8.011 1.00 0.00 82 VAL A O 17
ATOM 26906 N N . GLY A 1 85 ? 4.745 2.630 -6.677 1.00 0.00 83 GLY A N 17
ATOM 26907 C CA . GLY A 1 85 ? 3.486 2.561 -7.378 1.00 0.00 83 GLY A CA 17
ATOM 26908 C C . GLY A 1 85 ? 2.362 2.115 -6.476 1.00 0.00 83 GLY A C 17
ATOM 26909 O O . GLY A 1 85 ? 2.559 1.923 -5.278 1.00 0.00 83 GLY A O 17
ATOM 26913 N N . ARG A 1 86 ? 1.185 1.980 -7.051 1.00 0.00 84 ARG A N 17
ATOM 26914 C CA . ARG A 1 86 ? 0.007 1.519 -6.334 1.00 0.00 84 ARG A CA 17
ATOM 26915 C C . ARG A 1 86 ? -1.048 1.110 -7.350 1.00 0.00 84 ARG A C 17
ATOM 26916 O O . ARG A 1 86 ? -2.240 1.378 -7.196 1.00 0.00 84 ARG A O 17
ATOM 26937 N N . LYS A 1 87 ? -0.569 0.417 -8.370 1.00 0.00 85 LYS A N 17
ATOM 26938 C CA . LYS A 1 87 ? -1.361 0.053 -9.533 1.00 0.00 85 LYS A CA 17
ATOM 26939 C C . LYS A 1 87 ? -2.548 -0.819 -9.152 1.00 0.00 85 LYS A C 17
ATOM 26940 O O . LYS A 1 87 ? -2.380 -1.888 -8.562 1.00 0.00 85 LYS A O 17
ATOM 26959 N N . CYS A 1 88 ? -3.750 -0.364 -9.479 1.00 0.00 86 CYS A N 17
ATOM 26960 C CA . CYS A 1 88 ? -4.932 -1.165 -9.238 1.00 0.00 86 CYS A CA 17
ATOM 26961 C C . CYS A 1 88 ? -5.115 -2.144 -10.375 1.00 0.00 86 CYS A C 17
ATOM 26962 O O . CYS A 1 88 ? -5.380 -1.760 -11.514 1.00 0.00 86 CYS A O 17
ATOM 26969 N N . ARG A 1 89 ? -4.959 -3.402 -10.059 1.00 0.00 87 ARG A N 17
ATOM 26970 C CA . ARG A 1 89 ? -5.148 -4.460 -11.021 1.00 0.00 87 ARG A CA 17
ATOM 26971 C C . ARG A 1 89 ? -6.292 -5.324 -10.553 1.00 0.00 87 ARG A C 17
ATOM 26972 O O . ARG A 1 89 ? -6.113 -6.318 -9.848 1.00 0.00 87 ARG A O 17
ATOM 26993 N N . LYS A 1 90 ? -7.478 -4.887 -10.920 1.00 0.00 88 LYS A N 17
ATOM 26994 C CA . LYS A 1 90 ? -8.701 -5.448 -10.402 1.00 0.00 88 LYS A CA 17
ATOM 26995 C C . LYS A 1 90 ? -9.045 -6.742 -11.118 1.00 0.00 88 LYS A C 17
ATOM 26996 O O . LYS A 1 90 ? -9.401 -6.729 -12.297 1.00 0.00 88 LYS A O 17
ATOM 27015 N N . ASP A 1 91 ? -8.913 -7.846 -10.392 1.00 0.00 89 ASP A N 17
ATOM 27016 C CA . ASP A 1 91 ? -9.185 -9.182 -10.918 1.00 0.00 89 ASP A CA 17
ATOM 27017 C C . ASP A 1 91 ? -8.153 -9.535 -11.995 1.00 0.00 89 ASP A C 17
ATOM 27018 O O . ASP A 1 91 ? -7.059 -8.966 -12.002 1.00 0.00 89 ASP A O 17
ATOM 27027 N N . ASP A 1 92 ? -8.498 -10.461 -12.889 1.00 0.00 90 ASP A N 17
ATOM 27028 C CA . ASP A 1 92 ? -7.566 -10.964 -13.902 1.00 0.00 90 ASP A CA 17
ATOM 27029 C C . ASP A 1 92 ? -6.388 -11.674 -13.242 1.00 0.00 90 ASP A C 17
ATOM 27030 O O . ASP A 1 92 ? -6.475 -12.849 -12.887 1.00 0.00 90 ASP A O 17
ATOM 27039 N N . ASP A 1 93 ? -5.304 -10.936 -13.047 1.00 0.00 91 ASP A N 17
ATOM 27040 C CA . ASP A 1 93 ? -4.089 -11.465 -12.441 1.00 0.00 91 ASP A CA 17
ATOM 27041 C C . ASP A 1 93 ? -3.139 -10.313 -12.156 1.00 0.00 91 ASP A C 17
ATOM 27042 O O . ASP A 1 93 ? -3.158 -9.305 -12.867 1.00 0.00 91 ASP A O 17
ATOM 27051 N N . ASP A 1 94 ? -2.326 -10.441 -11.123 1.00 0.00 92 ASP A N 17
ATOM 27052 C CA . ASP A 1 94 ? -1.421 -9.369 -10.745 1.00 0.00 92 ASP A CA 17
ATOM 27053 C C . ASP A 1 94 ? 0.032 -9.742 -11.017 1.00 0.00 92 ASP A C 17
ATOM 27054 O O . ASP A 1 94 ? 0.505 -10.806 -10.621 1.00 0.00 92 ASP A O 17
ATOM 27063 N N . ASP A 1 95 ? 0.722 -8.848 -11.712 1.00 0.00 93 ASP A N 17
ATOM 27064 C CA . ASP A 1 95 ? 2.118 -9.049 -12.088 1.00 0.00 93 ASP A CA 17
ATOM 27065 C C . ASP A 1 95 ? 3.038 -8.228 -11.202 1.00 0.00 93 ASP A C 17
ATOM 27066 O O . ASP A 1 95 ? 2.688 -7.877 -10.074 1.00 0.00 93 ASP A O 17
ATOM 27075 N N . ASP A 1 96 ? 4.213 -7.925 -11.736 1.00 0.00 94 ASP A N 17
ATOM 27076 C CA . ASP A 1 96 ? 5.177 -7.063 -11.073 1.00 0.00 94 ASP A CA 17
ATOM 27077 C C . ASP A 1 96 ? 5.426 -5.831 -11.934 1.00 0.00 94 ASP A C 17
ATOM 27078 O O . ASP A 1 96 ? 4.968 -5.767 -13.075 1.00 0.00 94 ASP A O 17
ATOM 27087 N N . GLY A 1 97 ? 6.149 -4.861 -11.395 1.00 0.00 95 GLY A N 17
ATOM 27088 C CA . GLY A 1 97 ? 6.452 -3.658 -12.152 1.00 0.00 95 GLY A CA 17
ATOM 27089 C C . GLY A 1 97 ? 5.360 -2.612 -12.048 1.00 0.00 95 GLY A C 17
ATOM 27090 O O . GLY A 1 97 ? 4.648 -2.343 -13.015 1.00 0.00 95 GLY A O 17
ATOM 27094 N N . TYR A 1 98 ? 5.220 -2.023 -10.870 1.00 0.00 96 TYR A N 17
ATOM 27095 C CA . TYR A 1 98 ? 4.214 -0.999 -10.647 1.00 0.00 96 TYR A CA 17
ATOM 27096 C C . TYR A 1 98 ? 4.933 0.295 -10.322 1.00 0.00 96 TYR A C 17
ATOM 27097 O O . TYR A 1 98 ? 4.903 1.221 -11.154 1.00 0.00 96 TYR A O 17
ATOM 27116 N N . GLY A 1 1 ? 7.103 8.463 4.037 1.00 0.00 -1 GLY A N 18
ATOM 27117 C CA . GLY A 1 1 ? 8.377 7.707 3.925 1.00 0.00 -1 GLY A CA 18
ATOM 27118 C C . GLY A 1 1 ? 8.148 6.217 3.797 1.00 0.00 -1 GLY A C 18
ATOM 27119 O O . GLY A 1 1 ? 7.065 5.788 3.412 1.00 0.00 -1 GLY A O 18
ATOM 27125 N N . SER A 1 2 ? 9.175 5.429 4.097 1.00 0.00 0 SER A N 18
ATOM 27126 C CA . SER A 1 2 ? 9.052 3.974 4.102 1.00 0.00 0 SER A CA 18
ATOM 27127 C C . SER A 1 2 ? 10.007 3.351 5.118 1.00 0.00 0 SER A C 18
ATOM 27128 O O . SER A 1 2 ? 9.703 2.311 5.695 1.00 0.00 0 SER A O 18
ATOM 27136 N N . LEU A 1 3 ? 11.169 4.002 5.303 1.00 0.00 1 LEU A N 18
ATOM 27137 C CA . LEU A 1 3 ? 12.195 3.630 6.303 1.00 0.00 1 LEU A CA 18
ATOM 27138 C C . LEU A 1 3 ? 12.503 2.128 6.327 1.00 0.00 1 LEU A C 18
ATOM 27139 O O . LEU A 1 3 ? 13.029 1.606 7.310 1.00 0.00 1 LEU A O 18
ATOM 27155 N N . ILE A 1 4 ? 12.240 1.448 5.230 1.00 0.00 2 ILE A N 18
ATOM 27156 C CA . ILE A 1 4 ? 12.330 0.002 5.204 1.00 0.00 2 ILE A CA 18
ATOM 27157 C C . ILE A 1 4 ? 13.415 -0.452 4.221 1.00 0.00 2 ILE A C 18
ATOM 27158 O O . ILE A 1 4 ? 13.277 -1.449 3.511 1.00 0.00 2 ILE A O 18
ATOM 27174 N N . LEU A 1 5 ? 14.519 0.282 4.208 1.00 0.00 3 LEU A N 18
ATOM 27175 C CA . LEU A 1 5 ? 15.611 -0.002 3.285 1.00 0.00 3 LEU A CA 18
ATOM 27176 C C . LEU A 1 5 ? 16.651 -0.914 3.910 1.00 0.00 3 LEU A C 18
ATOM 27177 O O . LEU A 1 5 ? 17.176 -1.804 3.237 1.00 0.00 3 LEU A O 18
ATOM 27193 N N . ASP A 1 6 ? 16.945 -0.675 5.190 1.00 0.00 4 ASP A N 18
ATOM 27194 C CA . ASP A 1 6 ? 18.069 -1.309 5.885 1.00 0.00 4 ASP A CA 18
ATOM 27195 C C . ASP A 1 6 ? 19.394 -0.825 5.289 1.00 0.00 4 ASP A C 18
ATOM 27196 O O . ASP A 1 6 ? 20.209 -0.209 5.975 1.00 0.00 4 ASP A O 18
ATOM 27205 N N . GLY A 1 7 ? 19.588 -1.081 4.003 1.00 0.00 5 GLY A N 18
ATOM 27206 C CA . GLY A 1 7 ? 20.775 -0.617 3.317 1.00 0.00 5 GLY A CA 18
ATOM 27207 C C . GLY A 1 7 ? 20.649 -0.741 1.812 1.00 0.00 5 GLY A C 18
ATOM 27208 O O . GLY A 1 7 ? 21.503 -1.360 1.171 1.00 0.00 5 GLY A O 18
ATOM 27212 N N . ASP A 1 8 ? 19.586 -0.147 1.248 1.00 0.00 6 ASP A N 18
ATOM 27213 C CA . ASP A 1 8 ? 19.306 -0.221 -0.189 1.00 0.00 6 ASP A CA 18
ATOM 27214 C C . ASP A 1 8 ? 19.362 -1.660 -0.696 1.00 0.00 6 ASP A C 18
ATOM 27215 O O . ASP A 1 8 ? 19.757 -1.914 -1.832 1.00 0.00 6 ASP A O 18
ATOM 27224 N N . LEU A 1 9 ? 18.937 -2.599 0.134 1.00 0.00 7 LEU A N 18
ATOM 27225 C CA . LEU A 1 9 ? 19.044 -4.005 -0.205 1.00 0.00 7 LEU A CA 18
ATOM 27226 C C . LEU A 1 9 ? 17.813 -4.762 0.278 1.00 0.00 7 LEU A C 18
ATOM 27227 O O . LEU A 1 9 ? 16.927 -4.183 0.906 1.00 0.00 7 LEU A O 18
ATOM 27243 N N . LEU A 1 10 ? 17.761 -6.048 -0.036 1.00 0.00 8 LEU A N 18
ATOM 27244 C CA . LEU A 1 10 ? 16.656 -6.906 0.367 1.00 0.00 8 LEU A CA 18
ATOM 27245 C C . LEU A 1 10 ? 16.747 -7.217 1.851 1.00 0.00 8 LEU A C 18
ATOM 27246 O O . LEU A 1 10 ? 15.838 -6.903 2.618 1.00 0.00 8 LEU A O 18
ATOM 27262 N N . LYS A 1 11 ? 17.869 -7.832 2.231 1.00 0.00 9 LYS A N 18
ATOM 27263 C CA . LYS A 1 11 ? 18.108 -8.292 3.596 1.00 0.00 9 LYS A CA 18
ATOM 27264 C C . LYS A 1 11 ? 17.112 -9.375 3.996 1.00 0.00 9 LYS A C 18
ATOM 27265 O O . LYS A 1 11 ? 17.437 -10.562 3.955 1.00 0.00 9 LYS A O 18
ATOM 27284 N N . ASP A 1 12 ? 15.903 -8.982 4.349 1.00 0.00 10 ASP A N 18
ATOM 27285 C CA . ASP A 1 12 ? 14.882 -9.947 4.712 1.00 0.00 10 ASP A CA 18
ATOM 27286 C C . ASP A 1 12 ? 13.632 -9.720 3.880 1.00 0.00 10 ASP A C 18
ATOM 27287 O O . ASP A 1 12 ? 12.912 -8.739 4.065 1.00 0.00 10 ASP A O 18
ATOM 27296 N N . LYS A 1 13 ? 13.410 -10.616 2.936 1.00 0.00 11 LYS A N 18
ATOM 27297 C CA . LYS A 1 13 ? 12.258 -10.541 2.058 1.00 0.00 11 LYS A CA 18
ATOM 27298 C C . LYS A 1 13 ? 11.370 -11.771 2.240 1.00 0.00 11 LYS A C 18
ATOM 27299 O O . LYS A 1 13 ? 11.497 -12.480 3.241 1.00 0.00 11 LYS A O 18
ATOM 27318 N N . LEU A 1 14 ? 10.475 -12.006 1.275 1.00 0.00 12 LEU A N 18
ATOM 27319 C CA . LEU A 1 14 ? 9.540 -13.137 1.312 1.00 0.00 12 LEU A CA 18
ATOM 27320 C C . LEU A 1 14 ? 10.183 -14.429 1.801 1.00 0.00 12 LEU A C 18
ATOM 27321 O O . LEU A 1 14 ? 11.100 -14.966 1.177 1.00 0.00 12 LEU A O 18
ATOM 27337 N N . LYS A 1 15 ? 9.699 -14.904 2.937 1.00 0.00 13 LYS A N 18
ATOM 27338 C CA . LYS A 1 15 ? 10.060 -16.214 3.462 1.00 0.00 13 LYS A CA 18
ATOM 27339 C C . LYS A 1 15 ? 8.787 -16.952 3.832 1.00 0.00 13 LYS A C 18
ATOM 27340 O O . LYS A 1 15 ? 8.788 -17.896 4.621 1.00 0.00 13 LYS A O 18
ATOM 27359 N N . LEU A 1 16 ? 7.702 -16.500 3.228 1.00 0.00 14 LEU A N 18
ATOM 27360 C CA . LEU A 1 16 ? 6.371 -16.963 3.559 1.00 0.00 14 LEU A CA 18
ATOM 27361 C C . LEU A 1 16 ? 5.410 -16.722 2.396 1.00 0.00 14 LEU A C 18
ATOM 27362 O O . LEU A 1 16 ? 5.760 -16.055 1.416 1.00 0.00 14 LEU A O 18
ATOM 27378 N N . PRO A 1 17 ? 4.215 -17.320 2.468 1.00 0.00 15 PRO A N 18
ATOM 27379 C CA . PRO A 1 17 ? 3.084 -16.989 1.588 1.00 0.00 15 PRO A CA 18
ATOM 27380 C C . PRO A 1 17 ? 2.514 -15.605 1.891 1.00 0.00 15 PRO A C 18
ATOM 27381 O O . PRO A 1 17 ? 3.226 -14.720 2.364 1.00 0.00 15 PRO A O 18
ATOM 27392 N N . VAL A 1 18 ? 1.236 -15.424 1.593 1.00 0.00 16 VAL A N 18
ATOM 27393 C CA . VAL A 1 18 ? 0.542 -14.174 1.897 1.00 0.00 16 VAL A CA 18
ATOM 27394 C C . VAL A 1 18 ? 0.743 -13.773 3.358 1.00 0.00 16 VAL A C 18
ATOM 27395 O O . VAL A 1 18 ? 0.479 -14.543 4.289 1.00 0.00 16 VAL A O 18
ATOM 27408 N N . ILE A 1 19 ? 1.246 -12.569 3.532 1.00 0.00 17 ILE A N 18
ATOM 27409 C CA . ILE A 1 19 ? 1.495 -12.003 4.841 1.00 0.00 17 ILE A CA 18
ATOM 27410 C C . ILE A 1 19 ? 0.180 -11.474 5.410 1.00 0.00 17 ILE A C 18
ATOM 27411 O O . ILE A 1 19 ? -0.716 -11.095 4.649 1.00 0.00 17 ILE A O 18
ATOM 27427 N N . ASP A 1 20 ? 0.056 -11.455 6.732 1.00 0.00 18 ASP A N 18
ATOM 27428 C CA . ASP A 1 20 ? -1.201 -11.083 7.376 1.00 0.00 18 ASP A CA 18
ATOM 27429 C C . ASP A 1 20 ? -1.581 -9.642 7.053 1.00 0.00 18 ASP A C 18
ATOM 27430 O O . ASP A 1 20 ? -0.714 -8.803 6.787 1.00 0.00 18 ASP A O 18
ATOM 27439 N N . ASN A 1 21 ? -2.880 -9.357 7.072 1.00 0.00 19 ASN A N 18
ATOM 27440 C CA . ASN A 1 21 ? -3.378 -8.026 6.750 1.00 0.00 19 ASN A CA 18
ATOM 27441 C C . ASN A 1 21 ? -2.889 -7.003 7.770 1.00 0.00 19 ASN A C 18
ATOM 27442 O O . ASN A 1 21 ? -2.781 -5.826 7.457 1.00 0.00 19 ASN A O 18
ATOM 27453 N N . LEU A 1 22 ? -2.591 -7.459 8.985 1.00 0.00 20 LEU A N 18
ATOM 27454 C CA . LEU A 1 22 ? -2.059 -6.598 10.024 1.00 0.00 20 LEU A CA 18
ATOM 27455 C C . LEU A 1 22 ? -0.721 -6.009 9.607 1.00 0.00 20 LEU A C 18
ATOM 27456 O O . LEU A 1 22 ? -0.498 -4.810 9.747 1.00 0.00 20 LEU A O 18
ATOM 27472 N N . PHE A 1 23 ? 0.163 -6.855 9.085 1.00 0.00 21 PHE A N 18
ATOM 27473 C CA . PHE A 1 23 ? 1.468 -6.396 8.624 1.00 0.00 21 PHE A CA 18
ATOM 27474 C C . PHE A 1 23 ? 1.283 -5.358 7.529 1.00 0.00 21 PHE A C 18
ATOM 27475 O O . PHE A 1 23 ? 2.003 -4.362 7.468 1.00 0.00 21 PHE A O 18
ATOM 27492 N N . GLY A 1 24 ? 0.294 -5.596 6.679 1.00 0.00 22 GLY A N 18
ATOM 27493 C CA . GLY A 1 24 ? -0.056 -4.628 5.668 1.00 0.00 22 GLY A CA 18
ATOM 27494 C C . GLY A 1 24 ? -0.595 -3.360 6.292 1.00 0.00 22 GLY A C 18
ATOM 27495 O O . GLY A 1 24 ? -0.139 -2.271 5.981 1.00 0.00 22 GLY A O 18
ATOM 27499 N N . LYS A 1 25 ? -1.552 -3.510 7.197 1.00 0.00 23 LYS A N 18
ATOM 27500 C CA . LYS A 1 25 ? -2.157 -2.384 7.884 1.00 0.00 23 LYS A CA 18
ATOM 27501 C C . LYS A 1 25 ? -1.101 -1.549 8.606 1.00 0.00 23 LYS A C 18
ATOM 27502 O O . LYS A 1 25 ? -1.266 -0.348 8.785 1.00 0.00 23 LYS A O 18
ATOM 27521 N N . GLU A 1 26 ? -0.019 -2.198 9.010 1.00 0.00 24 GLU A N 18
ATOM 27522 C CA . GLU A 1 26 ? 1.122 -1.528 9.580 1.00 0.00 24 GLU A CA 18
ATOM 27523 C C . GLU A 1 26 ? 1.839 -0.697 8.524 1.00 0.00 24 GLU A C 18
ATOM 27524 O O . GLU A 1 26 ? 2.073 0.495 8.718 1.00 0.00 24 GLU A O 18
ATOM 27536 N N . LEU A 1 27 ? 2.176 -1.337 7.404 1.00 0.00 25 LEU A N 18
ATOM 27537 C CA . LEU A 1 27 ? 2.785 -0.650 6.269 1.00 0.00 25 LEU A CA 18
ATOM 27538 C C . LEU A 1 27 ? 1.929 0.533 5.855 1.00 0.00 25 LEU A C 18
ATOM 27539 O O . LEU A 1 27 ? 2.340 1.689 5.944 1.00 0.00 25 LEU A O 18
ATOM 27555 N N . LEU A 1 28 ? 0.713 0.214 5.438 1.00 0.00 26 LEU A N 18
ATOM 27556 C CA . LEU A 1 28 ? -0.205 1.180 4.865 1.00 0.00 26 LEU A CA 18
ATOM 27557 C C . LEU A 1 28 ? -0.503 2.313 5.837 1.00 0.00 26 LEU A C 18
ATOM 27558 O O . LEU A 1 28 ? -0.804 3.423 5.420 1.00 0.00 26 LEU A O 18
ATOM 27574 N N . ASP A 1 29 ? -0.428 2.032 7.130 1.00 0.00 27 ASP A N 18
ATOM 27575 C CA . ASP A 1 29 ? -0.628 3.080 8.135 1.00 0.00 27 ASP A CA 18
ATOM 27576 C C . ASP A 1 29 ? 0.593 3.991 8.229 1.00 0.00 27 ASP A C 18
ATOM 27577 O O . ASP A 1 29 ? 0.461 5.214 8.232 1.00 0.00 27 ASP A O 18
ATOM 27586 N N . LYS A 1 30 ? 1.784 3.394 8.297 1.00 0.00 28 LYS A N 18
ATOM 27587 C CA . LYS A 1 30 ? 3.023 4.172 8.376 1.00 0.00 28 LYS A CA 18
ATOM 27588 C C . LYS A 1 30 ? 3.141 5.111 7.185 1.00 0.00 28 LYS A C 18
ATOM 27589 O O . LYS A 1 30 ? 3.642 6.226 7.299 1.00 0.00 28 LYS A O 18
ATOM 27608 N N . PHE A 1 31 ? 2.673 4.643 6.039 1.00 0.00 29 PHE A N 18
ATOM 27609 C CA . PHE A 1 31 ? 2.808 5.391 4.803 1.00 0.00 29 PHE A CA 18
ATOM 27610 C C . PHE A 1 31 ? 1.465 5.989 4.398 1.00 0.00 29 PHE A C 18
ATOM 27611 O O . PHE A 1 31 ? 1.309 6.494 3.289 1.00 0.00 29 PHE A O 18
ATOM 27628 N N . GLN A 1 32 ? 0.511 5.953 5.325 1.00 0.00 30 GLN A N 18
ATOM 27629 C CA . GLN A 1 32 ? -0.826 6.468 5.091 1.00 0.00 30 GLN A CA 18
ATOM 27630 C C . GLN A 1 32 ? -0.778 7.949 4.757 1.00 0.00 30 GLN A C 18
ATOM 27631 O O . GLN A 1 32 ? -1.471 8.413 3.857 1.00 0.00 30 GLN A O 18
ATOM 27645 N N . ASP A 1 33 ? 0.064 8.682 5.472 1.00 0.00 31 ASP A N 18
ATOM 27646 C CA . ASP A 1 33 ? 0.220 10.107 5.236 1.00 0.00 31 ASP A CA 18
ATOM 27647 C C . ASP A 1 33 ? 0.756 10.369 3.839 1.00 0.00 31 ASP A C 18
ATOM 27648 O O . ASP A 1 33 ? 0.409 11.369 3.225 1.00 0.00 31 ASP A O 18
ATOM 27657 N N . ASP A 1 34 ? 1.580 9.460 3.334 1.00 0.00 32 ASP A N 18
ATOM 27658 C CA . ASP A 1 34 ? 2.114 9.576 1.980 1.00 0.00 32 ASP A CA 18
ATOM 27659 C C . ASP A 1 34 ? 1.030 9.264 0.961 1.00 0.00 32 ASP A C 18
ATOM 27660 O O . ASP A 1 34 ? 0.827 10.001 -0.005 1.00 0.00 32 ASP A O 18
ATOM 27669 N N . ILE A 1 35 ? 0.336 8.158 1.194 1.00 0.00 33 ILE A N 18
ATOM 27670 C CA . ILE A 1 35 ? -0.746 7.715 0.326 1.00 0.00 33 ILE A CA 18
ATOM 27671 C C . ILE A 1 35 ? -1.848 8.766 0.252 1.00 0.00 33 ILE A C 18
ATOM 27672 O O . ILE A 1 35 ? -2.390 9.058 -0.816 1.00 0.00 33 ILE A O 18
ATOM 27688 N N . LYS A 1 36 ? -2.148 9.343 1.395 1.00 0.00 34 LYS A N 18
ATOM 27689 C CA . LYS A 1 36 ? -3.234 10.290 1.527 1.00 0.00 34 LYS A CA 18
ATOM 27690 C C . LYS A 1 36 ? -2.792 11.657 1.031 1.00 0.00 34 LYS A C 18
ATOM 27691 O O . LYS A 1 36 ? -3.594 12.443 0.529 1.00 0.00 34 LYS A O 18
ATOM 27710 N N . ASP A 1 37 ? -1.503 11.920 1.165 1.00 0.00 35 ASP A N 18
ATOM 27711 C CA . ASP A 1 37 ? -0.900 13.128 0.615 1.00 0.00 35 ASP A CA 18
ATOM 27712 C C . ASP A 1 37 ? -0.976 13.119 -0.906 1.00 0.00 35 ASP A C 18
ATOM 27713 O O . ASP A 1 37 ? -1.428 14.082 -1.528 1.00 0.00 35 ASP A O 18
ATOM 27722 N N . LYS A 1 38 ? -0.539 12.013 -1.491 1.00 0.00 36 LYS A N 18
ATOM 27723 C CA . LYS A 1 38 ? -0.466 11.875 -2.939 1.00 0.00 36 LYS A CA 18
ATOM 27724 C C . LYS A 1 38 ? -1.830 11.624 -3.569 1.00 0.00 36 LYS A C 18
ATOM 27725 O O . LYS A 1 38 ? -2.277 12.387 -4.423 1.00 0.00 36 LYS A O 18
ATOM 27744 N N . TYR A 1 39 ? -2.491 10.561 -3.135 1.00 0.00 37 TYR A N 18
ATOM 27745 C CA . TYR A 1 39 ? -3.694 10.093 -3.807 1.00 0.00 37 TYR A CA 18
ATOM 27746 C C . TYR A 1 39 ? -4.948 10.504 -3.044 1.00 0.00 37 TYR A C 18
ATOM 27747 O O . TYR A 1 39 ? -6.020 10.657 -3.628 1.00 0.00 37 TYR A O 18
ATOM 27765 N N . GLY A 1 40 ? -4.808 10.671 -1.737 1.00 0.00 38 GLY A N 18
ATOM 27766 C CA . GLY A 1 40 ? -5.946 11.020 -0.908 1.00 0.00 38 GLY A CA 18
ATOM 27767 C C . GLY A 1 40 ? -6.735 9.795 -0.499 1.00 0.00 38 GLY A C 18
ATOM 27768 O O . GLY A 1 40 ? -7.945 9.723 -0.705 1.00 0.00 38 GLY A O 18
ATOM 27772 N N . VAL A 1 41 ? -6.039 8.825 0.070 1.00 0.00 39 VAL A N 18
ATOM 27773 C CA . VAL A 1 41 ? -6.639 7.559 0.436 1.00 0.00 39 VAL A CA 18
ATOM 27774 C C . VAL A 1 41 ? -6.548 7.338 1.939 1.00 0.00 39 VAL A C 18
ATOM 27775 O O . VAL A 1 41 ? -5.604 7.794 2.581 1.00 0.00 39 VAL A O 18
ATOM 27788 N N . ASP A 1 42 ? -7.519 6.636 2.490 1.00 0.00 40 ASP A N 18
ATOM 27789 C CA . ASP A 1 42 ? -7.486 6.265 3.894 1.00 0.00 40 ASP A CA 18
ATOM 27790 C C . ASP A 1 42 ? -7.320 4.757 4.016 1.00 0.00 40 ASP A C 18
ATOM 27791 O O . ASP A 1 42 ? -8.255 4.000 3.761 1.00 0.00 40 ASP A O 18
ATOM 27800 N N . THR A 1 43 ? -6.125 4.328 4.398 1.00 0.00 41 THR A N 18
ATOM 27801 C CA . THR A 1 43 ? -5.776 2.910 4.427 1.00 0.00 41 THR A CA 18
ATOM 27802 C C . THR A 1 43 ? -6.587 2.137 5.463 1.00 0.00 41 THR A C 18
ATOM 27803 O O . THR A 1 43 ? -6.661 0.909 5.422 1.00 0.00 41 THR A O 18
ATOM 27814 N N . LYS A 1 44 ? -7.198 2.863 6.383 1.00 0.00 42 LYS A N 18
ATOM 27815 C CA . LYS A 1 44 ? -8.059 2.267 7.388 1.00 0.00 42 LYS A CA 18
ATOM 27816 C C . LYS A 1 44 ? -9.372 1.796 6.761 1.00 0.00 42 LYS A C 18
ATOM 27817 O O . LYS A 1 44 ? -10.036 0.895 7.273 1.00 0.00 42 LYS A O 18
ATOM 27836 N N . ASP A 1 45 ? -9.718 2.389 5.628 1.00 0.00 43 ASP A N 18
ATOM 27837 C CA . ASP A 1 45 ? -10.940 2.037 4.915 1.00 0.00 43 ASP A CA 18
ATOM 27838 C C . ASP A 1 45 ? -10.628 0.991 3.848 1.00 0.00 43 ASP A C 18
ATOM 27839 O O . ASP A 1 45 ? -11.519 0.437 3.203 1.00 0.00 43 ASP A O 18
ATOM 27848 N N . LEU A 1 46 ? -9.345 0.709 3.692 1.00 0.00 44 LEU A N 18
ATOM 27849 C CA . LEU A 1 46 ? -8.877 -0.251 2.706 1.00 0.00 44 LEU A CA 18
ATOM 27850 C C . LEU A 1 46 ? -8.968 -1.672 3.239 1.00 0.00 44 LEU A C 18
ATOM 27851 O O . LEU A 1 46 ? -8.657 -1.938 4.402 1.00 0.00 44 LEU A O 18
ATOM 27867 N N . LYS A 1 47 ? -9.408 -2.579 2.387 1.00 0.00 45 LYS A N 18
ATOM 27868 C CA . LYS A 1 47 ? -9.439 -3.985 2.721 1.00 0.00 45 LYS A CA 18
ATOM 27869 C C . LYS A 1 47 ? -8.235 -4.679 2.111 1.00 0.00 45 LYS A C 18
ATOM 27870 O O . LYS A 1 47 ? -8.140 -4.817 0.892 1.00 0.00 45 LYS A O 18
ATOM 27889 N N . ILE A 1 48 ? -7.303 -5.089 2.953 1.00 0.00 46 ILE A N 18
ATOM 27890 C CA . ILE A 1 48 ? -6.094 -5.732 2.478 1.00 0.00 46 ILE A CA 18
ATOM 27891 C C . ILE A 1 48 ? -6.353 -7.190 2.141 1.00 0.00 46 ILE A C 18
ATOM 27892 O O . ILE A 1 48 ? -6.709 -7.995 3.002 1.00 0.00 46 ILE A O 18
ATOM 27908 N N . LEU A 1 49 ? -6.175 -7.507 0.873 1.00 0.00 47 LEU A N 18
ATOM 27909 C CA . LEU A 1 49 ? -6.463 -8.828 0.351 1.00 0.00 47 LEU A CA 18
ATOM 27910 C C . LEU A 1 49 ? -5.264 -9.739 0.547 1.00 0.00 47 LEU A C 18
ATOM 27911 O O . LEU A 1 49 ? -5.388 -10.866 1.023 1.00 0.00 47 LEU A O 18
ATOM 27927 N N . LYS A 1 50 ? -4.099 -9.225 0.183 1.00 0.00 48 LYS A N 18
ATOM 27928 C CA . LYS A 1 50 ? -2.881 -10.000 0.203 1.00 0.00 48 LYS A CA 18
ATOM 27929 C C . LYS A 1 50 ? -1.685 -9.104 0.481 1.00 0.00 48 LYS A C 18
ATOM 27930 O O . LYS A 1 50 ? -1.285 -8.305 -0.371 1.00 0.00 48 LYS A O 18
ATOM 27949 N N . THR A 1 51 ? -1.132 -9.224 1.671 1.00 0.00 49 THR A N 18
ATOM 27950 C CA . THR A 1 51 ? 0.096 -8.532 1.995 1.00 0.00 49 THR A CA 18
ATOM 27951 C C . THR A 1 51 ? 1.270 -9.372 1.525 1.00 0.00 49 THR A C 18
ATOM 27952 O O . THR A 1 51 ? 1.355 -10.552 1.846 1.00 0.00 49 THR A O 18
ATOM 27963 N N . SER A 1 52 ? 2.140 -8.794 0.724 1.00 0.00 50 SER A N 18
ATOM 27964 C CA . SER A 1 52 ? 3.342 -9.485 0.293 1.00 0.00 50 SER A CA 18
ATOM 27965 C C . SER A 1 52 ? 4.403 -8.474 -0.106 1.00 0.00 50 SER A C 18
ATOM 27966 O O . SER A 1 52 ? 4.245 -7.272 0.120 1.00 0.00 50 SER A O 18
ATOM 27974 N N . GLU A 1 53 ? 5.477 -8.963 -0.691 1.00 0.00 51 GLU A N 18
ATOM 27975 C CA . GLU A 1 53 ? 6.545 -8.114 -1.171 1.00 0.00 51 GLU A CA 18
ATOM 27976 C C . GLU A 1 53 ? 7.300 -8.847 -2.267 1.00 0.00 51 GLU A C 18
ATOM 27977 O O . GLU A 1 53 ? 6.894 -9.936 -2.669 1.00 0.00 51 GLU A O 18
ATOM 27989 N N . ASP A 1 54 ? 8.355 -8.238 -2.770 1.00 0.00 52 ASP A N 18
ATOM 27990 C CA . ASP A 1 54 ? 9.241 -8.897 -3.714 1.00 0.00 52 ASP A CA 18
ATOM 27991 C C . ASP A 1 54 ? 10.529 -8.104 -3.832 1.00 0.00 52 ASP A C 18
ATOM 27992 O O . ASP A 1 54 ? 10.611 -7.127 -4.580 1.00 0.00 52 ASP A O 18
ATOM 28001 N N . LYS A 1 55 ? 11.508 -8.500 -3.026 1.00 0.00 53 LYS A N 18
ATOM 28002 C CA . LYS A 1 55 ? 12.845 -7.916 -3.063 1.00 0.00 53 LYS A CA 18
ATOM 28003 C C . LYS A 1 55 ? 12.822 -6.466 -2.572 1.00 0.00 53 LYS A C 18
ATOM 28004 O O . LYS A 1 55 ? 12.630 -6.212 -1.389 1.00 0.00 53 LYS A O 18
ATOM 28023 N N . ARG A 1 56 ? 12.970 -5.514 -3.476 1.00 0.00 54 ARG A N 18
ATOM 28024 C CA . ARG A 1 56 ? 13.034 -4.107 -3.092 1.00 0.00 54 ARG A CA 18
ATOM 28025 C C . ARG A 1 56 ? 11.658 -3.464 -3.119 1.00 0.00 54 ARG A C 18
ATOM 28026 O O . ARG A 1 56 ? 11.530 -2.242 -3.156 1.00 0.00 54 ARG A O 18
ATOM 28047 N N . PHE A 1 57 ? 10.629 -4.287 -3.073 1.00 0.00 55 PHE A N 18
ATOM 28048 C CA . PHE A 1 57 ? 9.266 -3.801 -3.240 1.00 0.00 55 PHE A CA 18
ATOM 28049 C C . PHE A 1 57 ? 8.319 -4.480 -2.263 1.00 0.00 55 PHE A C 18
ATOM 28050 O O . PHE A 1 57 ? 8.454 -5.666 -1.993 1.00 0.00 55 PHE A O 18
ATOM 28067 N N . TYR A 1 58 ? 7.386 -3.713 -1.723 1.00 0.00 56 TYR A N 18
ATOM 28068 C CA . TYR A 1 58 ? 6.251 -4.276 -1.005 1.00 0.00 56 TYR A CA 18
ATOM 28069 C C . TYR A 1 58 ? 5.038 -4.282 -1.915 1.00 0.00 56 TYR A C 18
ATOM 28070 O O . TYR A 1 58 ? 4.851 -3.365 -2.718 1.00 0.00 56 TYR A O 18
ATOM 28088 N N . TYR A 1 59 ? 4.221 -5.308 -1.789 1.00 0.00 57 TYR A N 18
ATOM 28089 C CA . TYR A 1 59 ? 3.044 -5.455 -2.625 1.00 0.00 57 TYR A CA 18
ATOM 28090 C C . TYR A 1 59 ? 1.815 -5.727 -1.777 1.00 0.00 57 TYR A C 18
ATOM 28091 O O . TYR A 1 59 ? 1.558 -6.866 -1.380 1.00 0.00 57 TYR A O 18
ATOM 28109 N N . VAL A 1 60 ? 1.068 -4.679 -1.479 1.00 0.00 58 VAL A N 18
ATOM 28110 C CA . VAL A 1 60 ? -0.132 -4.821 -0.678 1.00 0.00 58 VAL A CA 18
ATOM 28111 C C . VAL A 1 60 ? -1.371 -4.726 -1.555 1.00 0.00 58 VAL A C 18
ATOM 28112 O O . VAL A 1 60 ? -1.826 -3.633 -1.887 1.00 0.00 58 VAL A O 18
ATOM 28125 N N . SER A 1 61 ? -1.893 -5.875 -1.951 1.00 0.00 59 SER A N 18
ATOM 28126 C CA . SER A 1 61 ? -3.102 -5.925 -2.758 1.00 0.00 59 SER A CA 18
ATOM 28127 C C . SER A 1 61 ? -4.299 -5.605 -1.880 1.00 0.00 59 SER A C 18
ATOM 28128 O O . SER A 1 61 ? -4.601 -6.352 -0.951 1.00 0.00 59 SER A O 18
ATOM 28136 N N . VAL A 1 62 ? -4.961 -4.491 -2.148 1.00 0.00 60 VAL A N 18
ATOM 28137 C CA . VAL A 1 62 ? -6.084 -4.067 -1.327 1.00 0.00 60 VAL A CA 18
ATOM 28138 C C . VAL A 1 62 ? -7.270 -3.654 -2.182 1.00 0.00 60 VAL A C 18
ATOM 28139 O O . VAL A 1 62 ? -7.140 -3.420 -3.384 1.00 0.00 60 VAL A O 18
ATOM 28152 N N . ASP A 1 63 ? -8.423 -3.574 -1.546 1.00 0.00 61 ASP A N 18
ATOM 28153 C CA . ASP A 1 63 ? -9.594 -2.984 -2.159 1.00 0.00 61 ASP A CA 18
ATOM 28154 C C . ASP A 1 63 ? -9.762 -1.580 -1.597 1.00 0.00 61 ASP A C 18
ATOM 28155 O O . ASP A 1 63 ? -9.772 -1.395 -0.378 1.00 0.00 61 ASP A O 18
ATOM 28164 N N . ALA A 1 64 ? -9.873 -0.595 -2.475 1.00 0.00 62 ALA A N 18
ATOM 28165 C CA . ALA A 1 64 ? -9.890 0.801 -2.056 1.00 0.00 62 ALA A CA 18
ATOM 28166 C C . ALA A 1 64 ? -11.254 1.221 -1.516 1.00 0.00 62 ALA A C 18
ATOM 28167 O O . ALA A 1 64 ? -11.443 2.371 -1.119 1.00 0.00 62 ALA A O 18
ATOM 28174 N N . GLY A 1 65 ? -12.207 0.298 -1.521 1.00 0.00 63 GLY A N 18
ATOM 28175 C CA . GLY A 1 65 ? -13.528 0.594 -1.007 1.00 0.00 63 GLY A CA 18
ATOM 28176 C C . GLY A 1 65 ? -14.438 1.128 -2.088 1.00 0.00 63 GLY A C 18
ATOM 28177 O O . GLY A 1 65 ? -15.579 0.690 -2.225 1.00 0.00 63 GLY A O 18
ATOM 28181 N N . ASP A 1 66 ? -13.913 2.072 -2.862 1.00 0.00 64 ASP A N 18
ATOM 28182 C CA . ASP A 1 66 ? -14.622 2.631 -4.009 1.00 0.00 64 ASP A CA 18
ATOM 28183 C C . ASP A 1 66 ? -15.046 1.534 -4.973 1.00 0.00 64 ASP A C 18
ATOM 28184 O O . ASP A 1 66 ? -16.139 1.567 -5.539 1.00 0.00 64 ASP A O 18
ATOM 28193 N N . GLY A 1 67 ? -14.179 0.553 -5.132 1.00 0.00 65 GLY A N 18
ATOM 28194 C CA . GLY A 1 67 ? -14.424 -0.512 -6.075 1.00 0.00 65 GLY A CA 18
ATOM 28195 C C . GLY A 1 67 ? -13.153 -0.933 -6.770 1.00 0.00 65 GLY A C 18
ATOM 28196 O O . GLY A 1 67 ? -13.051 -2.045 -7.285 1.00 0.00 65 GLY A O 18
ATOM 28200 N N . GLU A 1 68 ? -12.174 -0.040 -6.779 1.00 0.00 66 GLU A N 18
ATOM 28201 C CA . GLU A 1 68 ? -10.894 -0.324 -7.402 1.00 0.00 66 GLU A CA 18
ATOM 28202 C C . GLU A 1 68 ? -10.028 -1.177 -6.491 1.00 0.00 66 GLU A C 18
ATOM 28203 O O . GLU A 1 68 ? -10.083 -1.062 -5.264 1.00 0.00 66 GLU A O 18
ATOM 28215 N N . LYS A 1 69 ? -9.244 -2.047 -7.101 1.00 0.00 67 LYS A N 18
ATOM 28216 C CA . LYS A 1 69 ? -8.348 -2.909 -6.370 1.00 0.00 67 LYS A CA 18
ATOM 28217 C C . LYS A 1 69 ? -6.917 -2.543 -6.695 1.00 0.00 67 LYS A C 18
ATOM 28218 O O . LYS A 1 69 ? -6.474 -2.661 -7.841 1.00 0.00 67 LYS A O 18
ATOM 28237 N N . CYS A 1 70 ? -6.203 -2.093 -5.686 1.00 0.00 68 CYS A N 18
ATOM 28238 C CA . CYS A 1 70 ? -4.886 -1.532 -5.876 1.00 0.00 68 CYS A CA 18
ATOM 28239 C C . CYS A 1 70 ? -3.847 -2.346 -5.149 1.00 0.00 68 CYS A C 18
ATOM 28240 O O . CYS A 1 70 ? -3.953 -2.584 -3.948 1.00 0.00 68 CYS A O 18
ATOM 28247 N N . LYS A 1 71 ? -2.854 -2.781 -5.882 1.00 0.00 69 LYS A N 18
ATOM 28248 C CA . LYS A 1 71 ? -1.688 -3.377 -5.281 1.00 0.00 69 LYS A CA 18
ATOM 28249 C C . LYS A 1 71 ? -0.739 -2.253 -4.901 1.00 0.00 69 LYS A C 18
ATOM 28250 O O . LYS A 1 71 ? -0.016 -1.729 -5.750 1.00 0.00 69 LYS A O 18
ATOM 28269 N N . PHE A 1 72 ? -0.798 -1.833 -3.648 1.00 0.00 70 PHE A N 18
ATOM 28270 C CA . PHE A 1 72 ? 0.048 -0.752 -3.181 1.00 0.00 70 PHE A CA 18
ATOM 28271 C C . PHE A 1 72 ? 1.500 -1.165 -3.237 1.00 0.00 70 PHE A C 18
ATOM 28272 O O . PHE A 1 72 ? 1.938 -2.068 -2.519 1.00 0.00 70 PHE A O 18
ATOM 28289 N N . LYS A 1 73 ? 2.234 -0.506 -4.109 1.00 0.00 71 LYS A N 18
ATOM 28290 C CA . LYS A 1 73 ? 3.603 -0.859 -4.367 1.00 0.00 71 LYS A CA 18
ATOM 28291 C C . LYS A 1 73 ? 4.512 -0.042 -3.483 1.00 0.00 71 LYS A C 18
ATOM 28292 O O . LYS A 1 73 ? 5.064 0.988 -3.890 1.00 0.00 71 LYS A O 18
ATOM 28311 N N . ILE A 1 74 ? 4.635 -0.486 -2.253 1.00 0.00 72 ILE A N 18
ATOM 28312 C CA . ILE A 1 74 ? 5.500 0.176 -1.315 1.00 0.00 72 ILE A CA 18
ATOM 28313 C C . ILE A 1 74 ? 6.926 -0.215 -1.615 1.00 0.00 72 ILE A C 18
ATOM 28314 O O . ILE A 1 74 ? 7.491 -1.103 -0.975 1.00 0.00 72 ILE A O 18
ATOM 28330 N N . ARG A 1 75 ? 7.471 0.382 -2.659 1.00 0.00 73 ARG A N 18
ATOM 28331 C CA . ARG A 1 75 ? 8.872 0.218 -2.952 1.00 0.00 73 ARG A CA 18
ATOM 28332 C C . ARG A 1 75 ? 9.629 0.576 -1.700 1.00 0.00 73 ARG A C 18
ATOM 28333 O O . ARG A 1 75 ? 9.392 1.631 -1.118 1.00 0.00 73 ARG A O 18
ATOM 28354 N N . LYS A 1 76 ? 10.472 -0.329 -1.248 1.00 0.00 74 LYS A N 18
ATOM 28355 C CA . LYS A 1 76 ? 11.169 -0.131 0.010 1.00 0.00 74 LYS A CA 18
ATOM 28356 C C . LYS A 1 76 ? 12.014 1.133 -0.049 1.00 0.00 74 LYS A C 18
ATOM 28357 O O . LYS A 1 76 ? 12.189 1.714 -1.119 1.00 0.00 74 LYS A O 18
ATOM 28376 N N . ASP A 1 77 ? 12.561 1.538 1.091 1.00 0.00 75 ASP A N 18
ATOM 28377 C CA . ASP A 1 77 ? 13.288 2.807 1.198 1.00 0.00 75 ASP A CA 18
ATOM 28378 C C . ASP A 1 77 ? 14.638 2.719 0.482 1.00 0.00 75 ASP A C 18
ATOM 28379 O O . ASP A 1 77 ? 15.584 3.427 0.813 1.00 0.00 75 ASP A O 18
ATOM 28388 N N . VAL A 1 78 ? 14.707 1.847 -0.504 1.00 0.00 76 VAL A N 18
ATOM 28389 C CA . VAL A 1 78 ? 15.907 1.640 -1.276 1.00 0.00 76 VAL A CA 18
ATOM 28390 C C . VAL A 1 78 ? 16.052 2.757 -2.303 1.00 0.00 76 VAL A C 18
ATOM 28391 O O . VAL A 1 78 ? 15.143 2.990 -3.104 1.00 0.00 76 VAL A O 18
ATOM 28404 N N . ASP A 1 79 ? 17.183 3.458 -2.249 1.00 0.00 77 ASP A N 18
ATOM 28405 C CA . ASP A 1 79 ? 17.440 4.616 -3.124 1.00 0.00 77 ASP A CA 18
ATOM 28406 C C . ASP A 1 79 ? 16.562 5.809 -2.737 1.00 0.00 77 ASP A C 18
ATOM 28407 O O . ASP A 1 79 ? 17.056 6.842 -2.284 1.00 0.00 77 ASP A O 18
ATOM 28416 N N . VAL A 1 80 ? 15.259 5.655 -2.923 1.00 0.00 78 VAL A N 18
ATOM 28417 C CA . VAL A 1 80 ? 14.298 6.693 -2.588 1.00 0.00 78 VAL A CA 18
ATOM 28418 C C . VAL A 1 80 ? 13.585 6.312 -1.301 1.00 0.00 78 VAL A C 18
ATOM 28419 O O . VAL A 1 80 ? 13.524 5.140 -0.940 1.00 0.00 78 VAL A O 18
ATOM 28432 N N . PRO A 1 81 ? 13.098 7.296 -0.569 1.00 0.00 79 PRO A N 18
ATOM 28433 C CA . PRO A 1 81 ? 12.133 7.065 0.488 1.00 0.00 79 PRO A CA 18
ATOM 28434 C C . PRO A 1 81 ? 10.738 6.810 -0.074 1.00 0.00 79 PRO A C 18
ATOM 28435 O O . PRO A 1 81 ? 10.393 7.327 -1.134 1.00 0.00 79 PRO A O 18
ATOM 28446 N N . LYS A 1 82 ? 9.976 5.986 0.635 1.00 0.00 80 LYS A N 18
ATOM 28447 C CA . LYS A 1 82 ? 8.535 5.806 0.423 1.00 0.00 80 LYS A CA 18
ATOM 28448 C C . LYS A 1 82 ? 8.210 5.012 -0.836 1.00 0.00 80 LYS A C 18
ATOM 28449 O O . LYS A 1 82 ? 9.085 4.472 -1.506 1.00 0.00 80 LYS A O 18
ATOM 28468 N N . MET A 1 83 ? 6.924 4.973 -1.142 1.00 0.00 81 MET A N 18
ATOM 28469 C CA . MET A 1 83 ? 6.391 4.122 -2.186 1.00 0.00 81 MET A CA 18
ATOM 28470 C C . MET A 1 83 ? 6.677 4.723 -3.547 1.00 0.00 81 MET A C 18
ATOM 28471 O O . MET A 1 83 ? 6.353 5.888 -3.797 1.00 0.00 81 MET A O 18
ATOM 28485 N N . VAL A 1 84 ? 7.281 3.936 -4.421 1.00 0.00 82 VAL A N 18
ATOM 28486 C CA . VAL A 1 84 ? 7.474 4.356 -5.805 1.00 0.00 82 VAL A CA 18
ATOM 28487 C C . VAL A 1 84 ? 6.125 4.642 -6.463 1.00 0.00 82 VAL A C 18
ATOM 28488 O O . VAL A 1 84 ? 6.028 5.462 -7.376 1.00 0.00 82 VAL A O 18
ATOM 28501 N N . GLY A 1 85 ? 5.082 3.972 -5.984 1.00 0.00 83 GLY A N 18
ATOM 28502 C CA . GLY A 1 85 ? 3.771 4.180 -6.538 1.00 0.00 83 GLY A CA 18
ATOM 28503 C C . GLY A 1 85 ? 2.769 3.129 -6.116 1.00 0.00 83 GLY A C 18
ATOM 28504 O O . GLY A 1 85 ? 2.963 2.396 -5.143 1.00 0.00 83 GLY A O 18
ATOM 28508 N N . ARG A 1 86 ? 1.702 3.059 -6.872 1.00 0.00 84 ARG A N 18
ATOM 28509 C CA . ARG A 1 86 ? 0.624 2.128 -6.637 1.00 0.00 84 ARG A CA 18
ATOM 28510 C C . ARG A 1 86 ? -0.089 1.947 -7.955 1.00 0.00 84 ARG A C 18
ATOM 28511 O O . ARG A 1 86 ? -0.079 2.859 -8.782 1.00 0.00 84 ARG A O 18
ATOM 28532 N N . LYS A 1 87 ? -0.687 0.803 -8.181 1.00 0.00 85 LYS A N 18
ATOM 28533 C CA . LYS A 1 87 ? -1.396 0.606 -9.422 1.00 0.00 85 LYS A CA 18
ATOM 28534 C C . LYS A 1 87 ? -2.620 -0.257 -9.214 1.00 0.00 85 LYS A C 18
ATOM 28535 O O . LYS A 1 87 ? -2.519 -1.462 -8.985 1.00 0.00 85 LYS A O 18
ATOM 28554 N N . CYS A 1 88 ? -3.773 0.376 -9.247 1.00 0.00 86 CYS A N 18
ATOM 28555 C CA . CYS A 1 88 ? -5.020 -0.351 -9.260 1.00 0.00 86 CYS A CA 18
ATOM 28556 C C . CYS A 1 88 ? -5.229 -0.879 -10.667 1.00 0.00 86 CYS A C 18
ATOM 28557 O O . CYS A 1 88 ? -5.454 -0.114 -11.602 1.00 0.00 86 CYS A O 18
ATOM 28564 N N . ARG A 1 89 ? -5.138 -2.184 -10.821 1.00 0.00 87 ARG A N 18
ATOM 28565 C CA . ARG A 1 89 ? -5.088 -2.776 -12.152 1.00 0.00 87 ARG A CA 18
ATOM 28566 C C . ARG A 1 89 ? -6.483 -3.176 -12.613 1.00 0.00 87 ARG A C 18
ATOM 28567 O O . ARG A 1 89 ? -6.647 -4.104 -13.403 1.00 0.00 87 ARG A O 18
ATOM 28588 N N . LYS A 1 90 ? -7.486 -2.452 -12.131 1.00 0.00 88 LYS A N 18
ATOM 28589 C CA . LYS A 1 90 ? -8.869 -2.743 -12.475 1.00 0.00 88 LYS A CA 18
ATOM 28590 C C . LYS A 1 90 ? -9.198 -2.247 -13.879 1.00 0.00 88 LYS A C 18
ATOM 28591 O O . LYS A 1 90 ? -10.036 -2.831 -14.566 1.00 0.00 88 LYS A O 18
ATOM 28610 N N . ASP A 1 91 ? -8.531 -1.179 -14.309 1.00 0.00 89 ASP A N 18
ATOM 28611 C CA . ASP A 1 91 ? -8.747 -0.639 -15.651 1.00 0.00 89 ASP A CA 18
ATOM 28612 C C . ASP A 1 91 ? -7.425 -0.415 -16.375 1.00 0.00 89 ASP A C 18
ATOM 28613 O O . ASP A 1 91 ? -7.217 -0.925 -17.477 1.00 0.00 89 ASP A O 18
ATOM 28622 N N . ASP A 1 92 ? -6.533 0.348 -15.759 1.00 0.00 90 ASP A N 18
ATOM 28623 C CA . ASP A 1 92 ? -5.247 0.673 -16.372 1.00 0.00 90 ASP A CA 18
ATOM 28624 C C . ASP A 1 92 ? -4.087 0.101 -15.569 1.00 0.00 90 ASP A C 18
ATOM 28625 O O . ASP A 1 92 ? -3.974 0.336 -14.366 1.00 0.00 90 ASP A O 18
ATOM 28634 N N . ASP A 1 93 ? -3.225 -0.644 -16.239 1.00 0.00 91 ASP A N 18
ATOM 28635 C CA . ASP A 1 93 ? -2.026 -1.172 -15.608 1.00 0.00 91 ASP A CA 18
ATOM 28636 C C . ASP A 1 93 ? -0.797 -0.912 -16.469 1.00 0.00 91 ASP A C 18
ATOM 28637 O O . ASP A 1 93 ? -0.412 -1.739 -17.297 1.00 0.00 91 ASP A O 18
ATOM 28646 N N . ASP A 1 94 ? -0.218 0.264 -16.294 1.00 0.00 92 ASP A N 18
ATOM 28647 C CA . ASP A 1 94 ? 1.038 0.619 -16.939 1.00 0.00 92 ASP A CA 18
ATOM 28648 C C . ASP A 1 94 ? 1.649 1.817 -16.237 1.00 0.00 92 ASP A C 18
ATOM 28649 O O . ASP A 1 94 ? 1.014 2.868 -16.129 1.00 0.00 92 ASP A O 18
ATOM 28658 N N . ASP A 1 95 ? 2.866 1.652 -15.745 1.00 0.00 93 ASP A N 18
ATOM 28659 C CA . ASP A 1 95 ? 3.537 2.698 -14.988 1.00 0.00 93 ASP A CA 18
ATOM 28660 C C . ASP A 1 95 ? 5.044 2.480 -15.035 1.00 0.00 93 ASP A C 18
ATOM 28661 O O . ASP A 1 95 ? 5.500 1.352 -15.234 1.00 0.00 93 ASP A O 18
ATOM 28670 N N . ASP A 1 96 ? 5.814 3.549 -14.891 1.00 0.00 94 ASP A N 18
ATOM 28671 C CA . ASP A 1 96 ? 7.266 3.432 -14.820 1.00 0.00 94 ASP A CA 18
ATOM 28672 C C . ASP A 1 96 ? 7.712 3.389 -13.366 1.00 0.00 94 ASP A C 18
ATOM 28673 O O . ASP A 1 96 ? 7.791 4.417 -12.692 1.00 0.00 94 ASP A O 18
ATOM 28682 N N . GLY A 1 97 ? 7.982 2.190 -12.886 1.00 0.00 95 GLY A N 18
ATOM 28683 C CA . GLY A 1 97 ? 8.315 1.993 -11.492 1.00 0.00 95 GLY A CA 18
ATOM 28684 C C . GLY A 1 97 ? 7.469 0.893 -10.899 1.00 0.00 95 GLY A C 18
ATOM 28685 O O . GLY A 1 97 ? 7.972 0.011 -10.201 1.00 0.00 95 GLY A O 18
ATOM 28689 N N . TYR A 1 98 ? 6.174 0.968 -11.162 1.00 0.00 96 TYR A N 18
ATOM 28690 C CA . TYR A 1 98 ? 5.264 -0.124 -10.855 1.00 0.00 96 TYR A CA 18
ATOM 28691 C C . TYR A 1 98 ? 5.472 -1.273 -11.839 1.00 0.00 96 TYR A C 18
ATOM 28692 O O . TYR A 1 98 ? 6.181 -2.238 -11.481 1.00 0.00 96 TYR A O 18
ATOM 28711 N N . GLY A 1 1 ? 16.243 4.411 4.012 1.00 0.00 -1 GLY A N 19
ATOM 28712 C CA . GLY A 1 1 ? 15.235 5.108 3.186 1.00 0.00 -1 GLY A CA 19
ATOM 28713 C C . GLY A 1 1 ? 13.818 4.834 3.650 1.00 0.00 -1 GLY A C 19
ATOM 28714 O O . GLY A 1 1 ? 13.391 5.351 4.682 1.00 0.00 -1 GLY A O 19
ATOM 28720 N N . SER A 1 2 ? 13.093 4.014 2.888 1.00 0.00 0 SER A N 19
ATOM 28721 C CA . SER A 1 2 ? 11.675 3.755 3.143 1.00 0.00 0 SER A CA 19
ATOM 28722 C C . SER A 1 2 ? 11.472 3.128 4.523 1.00 0.00 0 SER A C 19
ATOM 28723 O O . SER A 1 2 ? 12.418 2.626 5.130 1.00 0.00 0 SER A O 19
ATOM 28731 N N . LEU A 1 3 ? 10.232 3.134 5.009 1.00 0.00 1 LEU A N 19
ATOM 28732 C CA . LEU A 1 3 ? 9.964 2.788 6.400 1.00 0.00 1 LEU A CA 19
ATOM 28733 C C . LEU A 1 3 ? 9.863 1.280 6.616 1.00 0.00 1 LEU A C 19
ATOM 28734 O O . LEU A 1 3 ? 8.823 0.744 6.997 1.00 0.00 1 LEU A O 19
ATOM 28750 N N . ILE A 1 4 ? 10.964 0.628 6.332 1.00 0.00 2 ILE A N 19
ATOM 28751 C CA . ILE A 1 4 ? 11.201 -0.769 6.646 1.00 0.00 2 ILE A CA 19
ATOM 28752 C C . ILE A 1 4 ? 12.712 -0.927 6.584 1.00 0.00 2 ILE A C 19
ATOM 28753 O O . ILE A 1 4 ? 13.279 -1.988 6.309 1.00 0.00 2 ILE A O 19
ATOM 28769 N N . LEU A 1 5 ? 13.344 0.195 6.892 1.00 0.00 3 LEU A N 19
ATOM 28770 C CA . LEU A 1 5 ? 14.733 0.427 6.585 1.00 0.00 3 LEU A CA 19
ATOM 28771 C C . LEU A 1 5 ? 15.683 -0.375 7.448 1.00 0.00 3 LEU A C 19
ATOM 28772 O O . LEU A 1 5 ? 15.509 -0.510 8.659 1.00 0.00 3 LEU A O 19
ATOM 28788 N N . ASP A 1 6 ? 16.667 -0.940 6.781 1.00 0.00 4 ASP A N 19
ATOM 28789 C CA . ASP A 1 6 ? 17.837 -1.480 7.438 1.00 0.00 4 ASP A CA 19
ATOM 28790 C C . ASP A 1 6 ? 18.951 -0.461 7.273 1.00 0.00 4 ASP A C 19
ATOM 28791 O O . ASP A 1 6 ? 19.940 -0.445 8.009 1.00 0.00 4 ASP A O 19
ATOM 28800 N N . GLY A 1 7 ? 18.737 0.417 6.298 1.00 0.00 5 GLY A N 19
ATOM 28801 C CA . GLY A 1 7 ? 19.692 1.449 5.970 1.00 0.00 5 GLY A CA 19
ATOM 28802 C C . GLY A 1 7 ? 19.894 1.536 4.475 1.00 0.00 5 GLY A C 19
ATOM 28803 O O . GLY A 1 7 ? 21.022 1.443 3.995 1.00 0.00 5 GLY A O 19
ATOM 28807 N N . ASP A 1 8 ? 18.783 1.695 3.740 1.00 0.00 6 ASP A N 19
ATOM 28808 C CA . ASP A 1 8 ? 18.790 1.678 2.277 1.00 0.00 6 ASP A CA 19
ATOM 28809 C C . ASP A 1 8 ? 19.105 0.273 1.793 1.00 0.00 6 ASP A C 19
ATOM 28810 O O . ASP A 1 8 ? 19.518 0.069 0.654 1.00 0.00 6 ASP A O 19
ATOM 28819 N N . LEU A 1 9 ? 18.857 -0.693 2.666 1.00 0.00 7 LEU A N 19
ATOM 28820 C CA . LEU A 1 9 ? 19.231 -2.077 2.432 1.00 0.00 7 LEU A CA 19
ATOM 28821 C C . LEU A 1 9 ? 18.164 -3.004 2.984 1.00 0.00 7 LEU A C 19
ATOM 28822 O O . LEU A 1 9 ? 17.371 -2.612 3.840 1.00 0.00 7 LEU A O 19
ATOM 28838 N N . LEU A 1 10 ? 18.147 -4.232 2.498 1.00 0.00 8 LEU A N 19
ATOM 28839 C CA . LEU A 1 10 ? 17.188 -5.212 2.968 1.00 0.00 8 LEU A CA 19
ATOM 28840 C C . LEU A 1 10 ? 17.896 -6.375 3.637 1.00 0.00 8 LEU A C 19
ATOM 28841 O O . LEU A 1 10 ? 17.785 -6.565 4.850 1.00 0.00 8 LEU A O 19
ATOM 28857 N N . LYS A 1 11 ? 18.648 -7.133 2.834 1.00 0.00 9 LYS A N 19
ATOM 28858 C CA . LYS A 1 11 ? 19.209 -8.416 3.262 1.00 0.00 9 LYS A CA 19
ATOM 28859 C C . LYS A 1 11 ? 18.070 -9.397 3.501 1.00 0.00 9 LYS A C 19
ATOM 28860 O O . LYS A 1 11 ? 18.230 -10.434 4.144 1.00 0.00 9 LYS A O 19
ATOM 28879 N N . ASP A 1 12 ? 16.918 -9.042 2.955 1.00 0.00 10 ASP A N 19
ATOM 28880 C CA . ASP A 1 12 ? 15.709 -9.833 3.062 1.00 0.00 10 ASP A CA 19
ATOM 28881 C C . ASP A 1 12 ? 14.851 -9.552 1.837 1.00 0.00 10 ASP A C 19
ATOM 28882 O O . ASP A 1 12 ? 13.823 -8.869 1.912 1.00 0.00 10 ASP A O 19
ATOM 28891 N N . LYS A 1 13 ? 15.340 -10.028 0.698 1.00 0.00 11 LYS A N 19
ATOM 28892 C CA . LYS A 1 13 ? 14.720 -9.793 -0.602 1.00 0.00 11 LYS A CA 19
ATOM 28893 C C . LYS A 1 13 ? 13.221 -10.089 -0.594 1.00 0.00 11 LYS A C 19
ATOM 28894 O O . LYS A 1 13 ? 12.418 -9.251 -0.992 1.00 0.00 11 LYS A O 19
ATOM 28913 N N . LEU A 1 14 ? 12.856 -11.261 -0.099 1.00 0.00 12 LEU A N 19
ATOM 28914 C CA . LEU A 1 14 ? 11.504 -11.778 -0.233 1.00 0.00 12 LEU A CA 19
ATOM 28915 C C . LEU A 1 14 ? 11.203 -12.724 0.915 1.00 0.00 12 LEU A C 19
ATOM 28916 O O . LEU A 1 14 ? 11.886 -13.734 1.087 1.00 0.00 12 LEU A O 19
ATOM 28932 N N . LYS A 1 15 ? 10.203 -12.391 1.708 1.00 0.00 13 LYS A N 19
ATOM 28933 C CA . LYS A 1 15 ? 9.882 -13.179 2.878 1.00 0.00 13 LYS A CA 19
ATOM 28934 C C . LYS A 1 15 ? 8.964 -14.337 2.530 1.00 0.00 13 LYS A C 19
ATOM 28935 O O . LYS A 1 15 ? 9.406 -15.479 2.397 1.00 0.00 13 LYS A O 19
ATOM 28954 N N . LEU A 1 16 ? 7.706 -14.028 2.352 1.00 0.00 14 LEU A N 19
ATOM 28955 C CA . LEU A 1 16 ? 6.678 -15.044 2.140 1.00 0.00 14 LEU A CA 19
ATOM 28956 C C . LEU A 1 16 ? 5.727 -14.617 1.021 1.00 0.00 14 LEU A C 19
ATOM 28957 O O . LEU A 1 16 ? 5.881 -13.537 0.451 1.00 0.00 14 LEU A O 19
ATOM 28973 N N . PRO A 1 17 ? 4.766 -15.492 0.668 1.00 0.00 15 PRO A N 19
ATOM 28974 C CA . PRO A 1 17 ? 3.637 -15.156 -0.216 1.00 0.00 15 PRO A CA 19
ATOM 28975 C C . PRO A 1 17 ? 2.750 -14.076 0.392 1.00 0.00 15 PRO A C 19
ATOM 28976 O O . PRO A 1 17 ? 3.229 -13.181 1.088 1.00 0.00 15 PRO A O 19
ATOM 28987 N N . VAL A 1 18 ? 1.459 -14.139 0.104 1.00 0.00 16 VAL A N 19
ATOM 28988 C CA . VAL A 1 18 ? 0.517 -13.227 0.735 1.00 0.00 16 VAL A CA 19
ATOM 28989 C C . VAL A 1 18 ? 0.642 -13.314 2.256 1.00 0.00 16 VAL A C 19
ATOM 28990 O O . VAL A 1 18 ? 0.521 -14.382 2.858 1.00 0.00 16 VAL A O 19
ATOM 29003 N N . ILE A 1 19 ? 0.918 -12.175 2.852 1.00 0.00 17 ILE A N 19
ATOM 29004 C CA . ILE A 1 19 ? 1.246 -12.092 4.261 1.00 0.00 17 ILE A CA 19
ATOM 29005 C C . ILE A 1 19 ? 0.122 -11.465 5.068 1.00 0.00 17 ILE A C 19
ATOM 29006 O O . ILE A 1 19 ? -0.963 -11.203 4.544 1.00 0.00 17 ILE A O 19
ATOM 29022 N N . ASP A 1 20 ? 0.406 -11.228 6.344 1.00 0.00 18 ASP A N 19
ATOM 29023 C CA . ASP A 1 20 ? -0.546 -10.625 7.268 1.00 0.00 18 ASP A CA 19
ATOM 29024 C C . ASP A 1 20 ? -1.096 -9.323 6.702 1.00 0.00 18 ASP A C 19
ATOM 29025 O O . ASP A 1 20 ? -0.340 -8.484 6.201 1.00 0.00 18 ASP A O 19
ATOM 29034 N N . ASN A 1 21 ? -2.407 -9.148 6.786 1.00 0.00 19 ASN A N 19
ATOM 29035 C CA . ASN A 1 21 ? -3.026 -7.906 6.347 1.00 0.00 19 ASN A CA 19
ATOM 29036 C C . ASN A 1 21 ? -2.716 -6.800 7.341 1.00 0.00 19 ASN A C 19
ATOM 29037 O O . ASN A 1 21 ? -2.766 -5.625 7.006 1.00 0.00 19 ASN A O 19
ATOM 29048 N N . LEU A 1 22 ? -2.367 -7.198 8.561 1.00 0.00 20 LEU A N 19
ATOM 29049 C CA . LEU A 1 22 ? -1.943 -6.277 9.594 1.00 0.00 20 LEU A CA 19
ATOM 29050 C C . LEU A 1 22 ? -0.521 -5.803 9.323 1.00 0.00 20 LEU A C 19
ATOM 29051 O O . LEU A 1 22 ? -0.205 -4.630 9.505 1.00 0.00 20 LEU A O 19
ATOM 29067 N N . PHE A 1 23 ? 0.331 -6.724 8.879 1.00 0.00 21 PHE A N 19
ATOM 29068 C CA . PHE A 1 23 ? 1.697 -6.375 8.517 1.00 0.00 21 PHE A CA 19
ATOM 29069 C C . PHE A 1 23 ? 1.671 -5.375 7.374 1.00 0.00 21 PHE A C 19
ATOM 29070 O O . PHE A 1 23 ? 2.343 -4.346 7.415 1.00 0.00 21 PHE A O 19
ATOM 29087 N N . GLY A 1 24 ? 0.864 -5.674 6.367 1.00 0.00 22 GLY A N 19
ATOM 29088 C CA . GLY A 1 24 ? 0.678 -4.745 5.278 1.00 0.00 22 GLY A CA 19
ATOM 29089 C C . GLY A 1 24 ? 0.060 -3.456 5.759 1.00 0.00 22 GLY A C 19
ATOM 29090 O O . GLY A 1 24 ? 0.495 -2.375 5.386 1.00 0.00 22 GLY A O 19
ATOM 29094 N N . LYS A 1 25 ? -0.942 -3.581 6.615 1.00 0.00 23 LYS A N 19
ATOM 29095 C CA . LYS A 1 25 ? -1.640 -2.431 7.168 1.00 0.00 23 LYS A CA 19
ATOM 29096 C C . LYS A 1 25 ? -0.659 -1.495 7.862 1.00 0.00 23 LYS A C 19
ATOM 29097 O O . LYS A 1 25 ? -0.797 -0.279 7.785 1.00 0.00 23 LYS A O 19
ATOM 29116 N N . GLU A 1 26 ? 0.339 -2.078 8.515 1.00 0.00 24 GLU A N 19
ATOM 29117 C CA . GLU A 1 26 ? 1.434 -1.337 9.095 1.00 0.00 24 GLU A CA 19
ATOM 29118 C C . GLU A 1 26 ? 2.127 -0.472 8.047 1.00 0.00 24 GLU A C 19
ATOM 29119 O O . GLU A 1 26 ? 2.281 0.736 8.235 1.00 0.00 24 GLU A O 19
ATOM 29131 N N . LEU A 1 27 ? 2.542 -1.106 6.950 1.00 0.00 25 LEU A N 19
ATOM 29132 C CA . LEU A 1 27 ? 3.129 -0.407 5.806 1.00 0.00 25 LEU A CA 19
ATOM 29133 C C . LEU A 1 27 ? 2.261 0.768 5.371 1.00 0.00 25 LEU A C 19
ATOM 29134 O O . LEU A 1 27 ? 2.706 1.916 5.356 1.00 0.00 25 LEU A O 19
ATOM 29150 N N . LEU A 1 28 ? 1.017 0.465 5.015 1.00 0.00 26 LEU A N 19
ATOM 29151 C CA . LEU A 1 28 ? 0.099 1.463 4.487 1.00 0.00 26 LEU A CA 19
ATOM 29152 C C . LEU A 1 28 ? -0.124 2.579 5.489 1.00 0.00 26 LEU A C 19
ATOM 29153 O O . LEU A 1 28 ? -0.158 3.749 5.129 1.00 0.00 26 LEU A O 19
ATOM 29169 N N . ASP A 1 29 ? -0.278 2.198 6.743 1.00 0.00 27 ASP A N 19
ATOM 29170 C CA . ASP A 1 29 ? -0.466 3.152 7.833 1.00 0.00 27 ASP A CA 19
ATOM 29171 C C . ASP A 1 29 ? 0.752 4.072 7.974 1.00 0.00 27 ASP A C 19
ATOM 29172 O O . ASP A 1 29 ? 0.621 5.247 8.313 1.00 0.00 27 ASP A O 19
ATOM 29181 N N . LYS A 1 30 ? 1.931 3.532 7.687 1.00 0.00 28 LYS A N 19
ATOM 29182 C CA . LYS A 1 30 ? 3.174 4.299 7.739 1.00 0.00 28 LYS A CA 19
ATOM 29183 C C . LYS A 1 30 ? 3.185 5.412 6.696 1.00 0.00 28 LYS A C 19
ATOM 29184 O O . LYS A 1 30 ? 3.467 6.569 7.010 1.00 0.00 28 LYS A O 19
ATOM 29203 N N . PHE A 1 31 ? 2.870 5.060 5.459 1.00 0.00 29 PHE A N 19
ATOM 29204 C CA . PHE A 1 31 ? 2.975 5.999 4.346 1.00 0.00 29 PHE A CA 19
ATOM 29205 C C . PHE A 1 31 ? 1.621 6.603 4.029 1.00 0.00 29 PHE A C 19
ATOM 29206 O O . PHE A 1 31 ? 1.448 7.244 2.999 1.00 0.00 29 PHE A O 19
ATOM 29223 N N . GLN A 1 32 ? 0.672 6.402 4.926 1.00 0.00 30 GLN A N 19
ATOM 29224 C CA . GLN A 1 32 ? -0.705 6.800 4.694 1.00 0.00 30 GLN A CA 19
ATOM 29225 C C . GLN A 1 32 ? -0.819 8.302 4.457 1.00 0.00 30 GLN A C 19
ATOM 29226 O O . GLN A 1 32 ? -1.680 8.750 3.708 1.00 0.00 30 GLN A O 19
ATOM 29240 N N . ASP A 1 33 ? 0.054 9.074 5.090 1.00 0.00 31 ASP A N 19
ATOM 29241 C CA . ASP A 1 33 ? 0.026 10.520 4.939 1.00 0.00 31 ASP A CA 19
ATOM 29242 C C . ASP A 1 33 ? 0.524 10.906 3.558 1.00 0.00 31 ASP A C 19
ATOM 29243 O O . ASP A 1 33 ? 0.026 11.846 2.950 1.00 0.00 31 ASP A O 19
ATOM 29252 N N . ASP A 1 34 ? 1.482 10.143 3.052 1.00 0.00 32 ASP A N 19
ATOM 29253 C CA . ASP A 1 34 ? 1.990 10.338 1.700 1.00 0.00 32 ASP A CA 19
ATOM 29254 C C . ASP A 1 34 ? 0.937 9.872 0.702 1.00 0.00 32 ASP A C 19
ATOM 29255 O O . ASP A 1 34 ? 0.694 10.505 -0.328 1.00 0.00 32 ASP A O 19
ATOM 29264 N N . ILE A 1 35 ? 0.296 8.766 1.055 1.00 0.00 33 ILE A N 19
ATOM 29265 C CA . ILE A 1 35 ? -0.795 8.199 0.279 1.00 0.00 33 ILE A CA 19
ATOM 29266 C C . ILE A 1 35 ? -1.969 9.171 0.183 1.00 0.00 33 ILE A C 19
ATOM 29267 O O . ILE A 1 35 ? -2.551 9.365 -0.882 1.00 0.00 33 ILE A O 19
ATOM 29283 N N . LYS A 1 36 ? -2.293 9.792 1.296 1.00 0.00 34 LYS A N 19
ATOM 29284 C CA . LYS A 1 36 ? -3.457 10.647 1.391 1.00 0.00 34 LYS A CA 19
ATOM 29285 C C . LYS A 1 36 ? -3.148 12.032 0.860 1.00 0.00 34 LYS A C 19
ATOM 29286 O O . LYS A 1 36 ? -4.021 12.726 0.343 1.00 0.00 34 LYS A O 19
ATOM 29305 N N . ASP A 1 37 ? -1.900 12.427 0.989 1.00 0.00 35 ASP A N 19
ATOM 29306 C CA . ASP A 1 37 ? -1.441 13.681 0.413 1.00 0.00 35 ASP A CA 19
ATOM 29307 C C . ASP A 1 37 ? -1.484 13.618 -1.109 1.00 0.00 35 ASP A C 19
ATOM 29308 O O . ASP A 1 37 ? -2.134 14.434 -1.765 1.00 0.00 35 ASP A O 19
ATOM 29317 N N . LYS A 1 38 ? -0.807 12.621 -1.658 1.00 0.00 36 LYS A N 19
ATOM 29318 C CA . LYS A 1 38 ? -0.647 12.499 -3.101 1.00 0.00 36 LYS A CA 19
ATOM 29319 C C . LYS A 1 38 ? -1.877 11.911 -3.788 1.00 0.00 36 LYS A C 19
ATOM 29320 O O . LYS A 1 38 ? -2.295 12.395 -4.838 1.00 0.00 36 LYS A O 19
ATOM 29339 N N . TYR A 1 39 ? -2.455 10.872 -3.204 1.00 0.00 37 TYR A N 19
ATOM 29340 C CA . TYR A 1 39 ? -3.524 10.133 -3.870 1.00 0.00 37 TYR A CA 19
ATOM 29341 C C . TYR A 1 39 ? -4.870 10.361 -3.190 1.00 0.00 37 TYR A C 19
ATOM 29342 O O . TYR A 1 39 ? -5.913 9.965 -3.713 1.00 0.00 37 TYR A O 19
ATOM 29360 N N . GLY A 1 40 ? -4.843 10.991 -2.024 1.00 0.00 38 GLY A N 19
ATOM 29361 C CA . GLY A 1 40 ? -6.073 11.312 -1.320 1.00 0.00 38 GLY A CA 19
ATOM 29362 C C . GLY A 1 40 ? -6.779 10.083 -0.792 1.00 0.00 38 GLY A C 19
ATOM 29363 O O . GLY A 1 40 ? -8.003 9.976 -0.876 1.00 0.00 38 GLY A O 19
ATOM 29367 N N . VAL A 1 41 ? -6.008 9.149 -0.256 1.00 0.00 39 VAL A N 19
ATOM 29368 C CA . VAL A 1 41 ? -6.559 7.907 0.247 1.00 0.00 39 VAL A CA 19
ATOM 29369 C C . VAL A 1 41 ? -6.302 7.758 1.736 1.00 0.00 39 VAL A C 19
ATOM 29370 O O . VAL A 1 41 ? -5.208 8.037 2.218 1.00 0.00 39 VAL A O 19
ATOM 29383 N N . ASP A 1 42 ? -7.305 7.296 2.445 1.00 0.00 40 ASP A N 19
ATOM 29384 C CA . ASP A 1 42 ? -7.174 7.012 3.861 1.00 0.00 40 ASP A CA 19
ATOM 29385 C C . ASP A 1 42 ? -7.057 5.506 4.062 1.00 0.00 40 ASP A C 19
ATOM 29386 O O . ASP A 1 42 ? -7.983 4.753 3.753 1.00 0.00 40 ASP A O 19
ATOM 29395 N N . THR A 1 43 ? -5.915 5.070 4.575 1.00 0.00 41 THR A N 19
ATOM 29396 C CA . THR A 1 43 ? -5.588 3.650 4.635 1.00 0.00 41 THR A CA 19
ATOM 29397 C C . THR A 1 43 ? -6.436 2.894 5.651 1.00 0.00 41 THR A C 19
ATOM 29398 O O . THR A 1 43 ? -6.421 1.665 5.686 1.00 0.00 41 THR A O 19
ATOM 29409 N N . LYS A 1 44 ? -7.173 3.626 6.472 1.00 0.00 42 LYS A N 19
ATOM 29410 C CA . LYS A 1 44 ? -8.029 3.019 7.473 1.00 0.00 42 LYS A CA 19
ATOM 29411 C C . LYS A 1 44 ? -9.239 2.361 6.809 1.00 0.00 42 LYS A C 19
ATOM 29412 O O . LYS A 1 44 ? -9.845 1.447 7.364 1.00 0.00 42 LYS A O 19
ATOM 29431 N N . ASP A 1 45 ? -9.570 2.822 5.604 1.00 0.00 43 ASP A N 19
ATOM 29432 C CA . ASP A 1 45 ? -10.757 2.348 4.897 1.00 0.00 43 ASP A CA 19
ATOM 29433 C C . ASP A 1 45 ? -10.395 1.191 3.991 1.00 0.00 43 ASP A C 19
ATOM 29434 O O . ASP A 1 45 ? -11.200 0.295 3.741 1.00 0.00 43 ASP A O 19
ATOM 29443 N N . LEU A 1 46 ? -9.170 1.240 3.505 1.00 0.00 44 LEU A N 19
ATOM 29444 C CA . LEU A 1 46 ? -8.655 0.246 2.574 1.00 0.00 44 LEU A CA 19
ATOM 29445 C C . LEU A 1 46 ? -8.708 -1.159 3.158 1.00 0.00 44 LEU A C 19
ATOM 29446 O O . LEU A 1 46 ? -8.210 -1.413 4.255 1.00 0.00 44 LEU A O 19
ATOM 29462 N N . LYS A 1 47 ? -9.318 -2.065 2.417 1.00 0.00 45 LYS A N 19
ATOM 29463 C CA . LYS A 1 47 ? -9.352 -3.463 2.791 1.00 0.00 45 LYS A CA 19
ATOM 29464 C C . LYS A 1 47 ? -8.186 -4.186 2.149 1.00 0.00 45 LYS A C 19
ATOM 29465 O O . LYS A 1 47 ? -8.186 -4.412 0.941 1.00 0.00 45 LYS A O 19
ATOM 29484 N N . ILE A 1 48 ? -7.182 -4.525 2.936 1.00 0.00 46 ILE A N 19
ATOM 29485 C CA . ILE A 1 48 ? -6.018 -5.197 2.395 1.00 0.00 46 ILE A CA 19
ATOM 29486 C C . ILE A 1 48 ? -6.349 -6.638 2.043 1.00 0.00 46 ILE A C 19
ATOM 29487 O O . ILE A 1 48 ? -6.544 -7.490 2.912 1.00 0.00 46 ILE A O 19
ATOM 29503 N N . LEU A 1 49 ? -6.430 -6.881 0.747 1.00 0.00 47 LEU A N 19
ATOM 29504 C CA . LEU A 1 49 ? -6.817 -8.172 0.215 1.00 0.00 47 LEU A CA 19
ATOM 29505 C C . LEU A 1 49 ? -5.632 -9.113 0.228 1.00 0.00 47 LEU A C 19
ATOM 29506 O O . LEU A 1 49 ? -5.712 -10.242 0.710 1.00 0.00 47 LEU A O 19
ATOM 29522 N N . LYS A 1 50 ? -4.523 -8.623 -0.295 1.00 0.00 48 LYS A N 19
ATOM 29523 C CA . LYS A 1 50 ? -3.349 -9.431 -0.487 1.00 0.00 48 LYS A CA 19
ATOM 29524 C C . LYS A 1 50 ? -2.098 -8.611 -0.255 1.00 0.00 48 LYS A C 19
ATOM 29525 O O . LYS A 1 50 ? -1.697 -7.811 -1.103 1.00 0.00 48 LYS A O 19
ATOM 29544 N N . THR A 1 51 ? -1.512 -8.775 0.909 1.00 0.00 49 THR A N 19
ATOM 29545 C CA . THR A 1 51 ? -0.209 -8.214 1.165 1.00 0.00 49 THR A CA 19
ATOM 29546 C C . THR A 1 51 ? 0.831 -9.160 0.595 1.00 0.00 49 THR A C 19
ATOM 29547 O O . THR A 1 51 ? 0.815 -10.343 0.901 1.00 0.00 49 THR A O 19
ATOM 29558 N N . SER A 1 52 ? 1.694 -8.671 -0.261 1.00 0.00 50 SER A N 19
ATOM 29559 C CA . SER A 1 52 ? 2.735 -9.505 -0.822 1.00 0.00 50 SER A CA 19
ATOM 29560 C C . SER A 1 52 ? 3.992 -8.691 -1.044 1.00 0.00 50 SER A C 19
ATOM 29561 O O . SER A 1 52 ? 4.028 -7.494 -0.754 1.00 0.00 50 SER A O 19
ATOM 29569 N N . GLU A 1 53 ? 5.015 -9.338 -1.557 1.00 0.00 51 GLU A N 19
ATOM 29570 C CA . GLU A 1 53 ? 6.276 -8.682 -1.800 1.00 0.00 51 GLU A CA 19
ATOM 29571 C C . GLU A 1 53 ? 7.048 -9.401 -2.891 1.00 0.00 51 GLU A C 19
ATOM 29572 O O . GLU A 1 53 ? 6.630 -10.455 -3.377 1.00 0.00 51 GLU A O 19
ATOM 29584 N N . ASP A 1 54 ? 8.161 -8.813 -3.273 1.00 0.00 52 ASP A N 19
ATOM 29585 C CA . ASP A 1 54 ? 9.055 -9.394 -4.254 1.00 0.00 52 ASP A CA 19
ATOM 29586 C C . ASP A 1 54 ? 10.458 -8.913 -3.941 1.00 0.00 52 ASP A C 19
ATOM 29587 O O . ASP A 1 54 ? 10.669 -8.304 -2.892 1.00 0.00 52 ASP A O 19
ATOM 29596 N N . LYS A 1 55 ? 11.407 -9.163 -4.828 1.00 0.00 53 LYS A N 19
ATOM 29597 C CA . LYS A 1 55 ? 12.776 -8.732 -4.613 1.00 0.00 53 LYS A CA 19
ATOM 29598 C C . LYS A 1 55 ? 12.817 -7.217 -4.466 1.00 0.00 53 LYS A C 19
ATOM 29599 O O . LYS A 1 55 ? 12.604 -6.496 -5.436 1.00 0.00 53 LYS A O 19
ATOM 29618 N N . ARG A 1 56 ? 13.009 -6.754 -3.231 1.00 0.00 54 ARG A N 19
ATOM 29619 C CA . ARG A 1 56 ? 13.225 -5.334 -2.936 1.00 0.00 54 ARG A CA 19
ATOM 29620 C C . ARG A 1 56 ? 11.925 -4.518 -2.978 1.00 0.00 54 ARG A C 19
ATOM 29621 O O . ARG A 1 56 ? 11.917 -3.353 -2.593 1.00 0.00 54 ARG A O 19
ATOM 29642 N N . PHE A 1 57 ? 10.831 -5.112 -3.445 1.00 0.00 55 PHE A N 19
ATOM 29643 C CA . PHE A 1 57 ? 9.543 -4.406 -3.463 1.00 0.00 55 PHE A CA 19
ATOM 29644 C C . PHE A 1 57 ? 8.529 -5.053 -2.524 1.00 0.00 55 PHE A C 19
ATOM 29645 O O . PHE A 1 57 ? 8.579 -6.253 -2.265 1.00 0.00 55 PHE A O 19
ATOM 29662 N N . TYR A 1 58 ? 7.620 -4.236 -2.013 1.00 0.00 56 TYR A N 19
ATOM 29663 C CA . TYR A 1 58 ? 6.404 -4.714 -1.366 1.00 0.00 56 TYR A CA 19
ATOM 29664 C C . TYR A 1 58 ? 5.202 -4.343 -2.214 1.00 0.00 56 TYR A C 19
ATOM 29665 O O . TYR A 1 58 ? 5.173 -3.275 -2.829 1.00 0.00 56 TYR A O 19
ATOM 29683 N N . TYR A 1 59 ? 4.219 -5.221 -2.243 1.00 0.00 57 TYR A N 19
ATOM 29684 C CA . TYR A 1 59 ? 3.019 -5.007 -3.039 1.00 0.00 57 TYR A CA 19
ATOM 29685 C C . TYR A 1 59 ? 1.773 -5.277 -2.205 1.00 0.00 57 TYR A C 19
ATOM 29686 O O . TYR A 1 59 ? 1.503 -6.417 -1.828 1.00 0.00 57 TYR A O 19
ATOM 29704 N N . VAL A 1 60 ? 1.015 -4.233 -1.910 1.00 0.00 58 VAL A N 19
ATOM 29705 C CA . VAL A 1 60 ? -0.194 -4.384 -1.110 1.00 0.00 58 VAL A CA 19
ATOM 29706 C C . VAL A 1 60 ? -1.440 -4.159 -1.952 1.00 0.00 58 VAL A C 19
ATOM 29707 O O . VAL A 1 60 ? -1.735 -3.032 -2.338 1.00 0.00 58 VAL A O 19
ATOM 29720 N N . SER A 1 61 ? -2.173 -5.224 -2.232 1.00 0.00 59 SER A N 19
ATOM 29721 C CA . SER A 1 61 ? -3.406 -5.109 -2.991 1.00 0.00 59 SER A CA 19
ATOM 29722 C C . SER A 1 61 ? -4.586 -4.926 -2.043 1.00 0.00 59 SER A C 19
ATOM 29723 O O . SER A 1 61 ? -4.832 -5.765 -1.177 1.00 0.00 59 SER A O 19
ATOM 29731 N N . VAL A 1 62 ? -5.296 -3.821 -2.199 1.00 0.00 60 VAL A N 19
ATOM 29732 C CA . VAL A 1 62 ? -6.397 -3.483 -1.311 1.00 0.00 60 VAL A CA 19
ATOM 29733 C C . VAL A 1 62 ? -7.657 -3.154 -2.099 1.00 0.00 60 VAL A C 19
ATOM 29734 O O . VAL A 1 62 ? -7.587 -2.751 -3.261 1.00 0.00 60 VAL A O 19
ATOM 29747 N N . ASP A 1 63 ? -8.800 -3.342 -1.467 1.00 0.00 61 ASP A N 19
ATOM 29748 C CA . ASP A 1 63 ? -10.055 -2.856 -2.007 1.00 0.00 61 ASP A CA 19
ATOM 29749 C C . ASP A 1 63 ? -10.278 -1.458 -1.465 1.00 0.00 61 ASP A C 19
ATOM 29750 O O . ASP A 1 63 ? -10.416 -1.272 -0.253 1.00 0.00 61 ASP A O 19
ATOM 29759 N N . ALA A 1 64 ? -10.267 -0.477 -2.349 1.00 0.00 62 ALA A N 19
ATOM 29760 C CA . ALA A 1 64 ? -10.413 0.913 -1.938 1.00 0.00 62 ALA A CA 19
ATOM 29761 C C . ALA A 1 64 ? -11.840 1.219 -1.506 1.00 0.00 62 ALA A C 19
ATOM 29762 O O . ALA A 1 64 ? -12.099 2.247 -0.886 1.00 0.00 62 ALA A O 19
ATOM 29769 N N . GLY A 1 65 ? -12.756 0.326 -1.835 1.00 0.00 63 GLY A N 19
ATOM 29770 C CA . GLY A 1 65 ? -14.137 0.502 -1.443 1.00 0.00 63 GLY A CA 19
ATOM 29771 C C . GLY A 1 65 ? -14.841 -0.822 -1.302 1.00 0.00 63 GLY A C 19
ATOM 29772 O O . GLY A 1 65 ? -14.529 -1.609 -0.406 1.00 0.00 63 GLY A O 19
ATOM 29776 N N . ASP A 1 66 ? -15.798 -1.067 -2.180 1.00 0.00 64 ASP A N 19
ATOM 29777 C CA . ASP A 1 66 ? -16.450 -2.362 -2.262 1.00 0.00 64 ASP A CA 19
ATOM 29778 C C . ASP A 1 66 ? -16.513 -2.809 -3.706 1.00 0.00 64 ASP A C 19
ATOM 29779 O O . ASP A 1 66 ? -17.548 -2.699 -4.366 1.00 0.00 64 ASP A O 19
ATOM 29788 N N . GLY A 1 67 ? -15.378 -3.262 -4.206 1.00 0.00 65 GLY A N 19
ATOM 29789 C CA . GLY A 1 67 ? -15.296 -3.716 -5.576 1.00 0.00 65 GLY A CA 19
ATOM 29790 C C . GLY A 1 67 ? -14.025 -3.245 -6.240 1.00 0.00 65 GLY A C 19
ATOM 29791 O O . GLY A 1 67 ? -13.690 -3.683 -7.340 1.00 0.00 65 GLY A O 19
ATOM 29795 N N . GLU A 1 68 ? -13.311 -2.355 -5.563 1.00 0.00 66 GLU A N 19
ATOM 29796 C CA . GLU A 1 68 ? -12.072 -1.813 -6.073 1.00 0.00 66 GLU A CA 19
ATOM 29797 C C . GLU A 1 68 ? -10.917 -2.757 -5.796 1.00 0.00 66 GLU A C 19
ATOM 29798 O O . GLU A 1 68 ? -11.053 -3.717 -5.038 1.00 0.00 66 GLU A O 19
ATOM 29810 N N . LYS A 1 69 ? -9.781 -2.453 -6.396 1.00 0.00 67 LYS A N 19
ATOM 29811 C CA . LYS A 1 69 ? -8.560 -3.220 -6.207 1.00 0.00 67 LYS A CA 19
ATOM 29812 C C . LYS A 1 69 ? -7.361 -2.387 -6.614 1.00 0.00 67 LYS A C 19
ATOM 29813 O O . LYS A 1 69 ? -7.132 -2.136 -7.796 1.00 0.00 67 LYS A O 19
ATOM 29832 N N . CYS A 1 70 ? -6.603 -1.954 -5.635 1.00 0.00 68 CYS A N 19
ATOM 29833 C CA . CYS A 1 70 ? -5.439 -1.135 -5.888 1.00 0.00 68 CYS A CA 19
ATOM 29834 C C . CYS A 1 70 ? -4.246 -1.710 -5.166 1.00 0.00 68 CYS A C 19
ATOM 29835 O O . CYS A 1 70 ? -4.349 -2.133 -4.021 1.00 0.00 68 CYS A O 19
ATOM 29842 N N . LYS A 1 71 ? -3.120 -1.720 -5.834 1.00 0.00 69 LYS A N 19
ATOM 29843 C CA . LYS A 1 71 ? -1.919 -2.312 -5.274 1.00 0.00 69 LYS A CA 19
ATOM 29844 C C . LYS A 1 71 ? -0.890 -1.227 -4.980 1.00 0.00 69 LYS A C 19
ATOM 29845 O O . LYS A 1 71 ? -0.387 -0.567 -5.890 1.00 0.00 69 LYS A O 19
ATOM 29864 N N . PHE A 1 72 ? -0.593 -1.033 -3.712 1.00 0.00 70 PHE A N 19
ATOM 29865 C CA . PHE A 1 72 ? 0.412 -0.070 -3.314 1.00 0.00 70 PHE A CA 19
ATOM 29866 C C . PHE A 1 72 ? 1.796 -0.631 -3.571 1.00 0.00 70 PHE A C 19
ATOM 29867 O O . PHE A 1 72 ? 2.164 -1.686 -3.047 1.00 0.00 70 PHE A O 19
ATOM 29884 N N . LYS A 1 73 ? 2.547 0.073 -4.394 1.00 0.00 71 LYS A N 19
ATOM 29885 C CA . LYS A 1 73 ? 3.859 -0.372 -4.802 1.00 0.00 71 LYS A CA 19
ATOM 29886 C C . LYS A 1 73 ? 4.901 0.244 -3.882 1.00 0.00 71 LYS A C 19
ATOM 29887 O O . LYS A 1 73 ? 5.349 1.374 -4.087 1.00 0.00 71 LYS A O 19
ATOM 29906 N N . ILE A 1 74 ? 5.281 -0.487 -2.856 1.00 0.00 72 ILE A N 19
ATOM 29907 C CA . ILE A 1 74 ? 6.160 0.060 -1.845 1.00 0.00 72 ILE A CA 19
ATOM 29908 C C . ILE A 1 74 ? 7.467 -0.697 -1.835 1.00 0.00 72 ILE A C 19
ATOM 29909 O O . ILE A 1 74 ? 7.617 -1.705 -1.158 1.00 0.00 72 ILE A O 19
ATOM 29925 N N . ARG A 1 75 ? 8.394 -0.219 -2.641 1.00 0.00 73 ARG A N 19
ATOM 29926 C CA . ARG A 1 75 ? 9.703 -0.824 -2.746 1.00 0.00 73 ARG A CA 19
ATOM 29927 C C . ARG A 1 75 ? 10.409 -0.712 -1.403 1.00 0.00 73 ARG A C 19
ATOM 29928 O O . ARG A 1 75 ? 10.913 0.352 -1.046 1.00 0.00 73 ARG A O 19
ATOM 29949 N N . LYS A 1 76 ? 10.363 -1.808 -0.652 1.00 0.00 74 LYS A N 19
ATOM 29950 C CA . LYS A 1 76 ? 10.857 -1.844 0.724 1.00 0.00 74 LYS A CA 19
ATOM 29951 C C . LYS A 1 76 ? 12.246 -1.214 0.873 1.00 0.00 74 LYS A C 19
ATOM 29952 O O . LYS A 1 76 ? 13.235 -1.736 0.361 1.00 0.00 74 LYS A O 19
ATOM 29971 N N . ASP A 1 77 ? 12.269 -0.077 1.578 1.00 0.00 75 ASP A N 19
ATOM 29972 C CA . ASP A 1 77 ? 13.489 0.684 1.900 1.00 0.00 75 ASP A CA 19
ATOM 29973 C C . ASP A 1 77 ? 14.508 0.692 0.766 1.00 0.00 75 ASP A C 19
ATOM 29974 O O . ASP A 1 77 ? 15.459 -0.097 0.739 1.00 0.00 75 ASP A O 19
ATOM 29983 N N . VAL A 1 78 ? 14.295 1.581 -0.185 1.00 0.00 76 VAL A N 19
ATOM 29984 C CA . VAL A 1 78 ? 15.225 1.735 -1.279 1.00 0.00 76 VAL A CA 19
ATOM 29985 C C . VAL A 1 78 ? 15.656 3.188 -1.432 1.00 0.00 76 VAL A C 19
ATOM 29986 O O . VAL A 1 78 ? 15.058 3.949 -2.198 1.00 0.00 76 VAL A O 19
ATOM 29999 N N . ASP A 1 79 ? 16.663 3.576 -0.652 1.00 0.00 77 ASP A N 19
ATOM 30000 C CA . ASP A 1 79 ? 17.292 4.899 -0.770 1.00 0.00 77 ASP A CA 19
ATOM 30001 C C . ASP A 1 79 ? 16.385 5.991 -0.199 1.00 0.00 77 ASP A C 19
ATOM 30002 O O . ASP A 1 79 ? 16.676 6.567 0.848 1.00 0.00 77 ASP A O 19
ATOM 30011 N N . VAL A 1 80 ? 15.278 6.254 -0.880 1.00 0.00 78 VAL A N 19
ATOM 30012 C CA . VAL A 1 80 ? 14.338 7.286 -0.464 1.00 0.00 78 VAL A CA 19
ATOM 30013 C C . VAL A 1 80 ? 13.330 6.716 0.532 1.00 0.00 78 VAL A C 19
ATOM 30014 O O . VAL A 1 80 ? 12.910 5.562 0.422 1.00 0.00 78 VAL A O 19
ATOM 30027 N N . PRO A 1 81 ? 12.961 7.511 1.539 1.00 0.00 79 PRO A N 19
ATOM 30028 C CA . PRO A 1 81 ? 11.949 7.138 2.517 1.00 0.00 79 PRO A CA 19
ATOM 30029 C C . PRO A 1 81 ? 10.534 7.327 1.994 1.00 0.00 79 PRO A C 19
ATOM 30030 O O . PRO A 1 81 ? 9.923 8.374 2.213 1.00 0.00 79 PRO A O 19
ATOM 30041 N N . LYS A 1 82 ? 10.012 6.316 1.320 1.00 0.00 80 LYS A N 19
ATOM 30042 C CA . LYS A 1 82 ? 8.701 6.433 0.681 1.00 0.00 80 LYS A CA 19
ATOM 30043 C C . LYS A 1 82 ? 8.317 5.163 -0.057 1.00 0.00 80 LYS A C 19
ATOM 30044 O O . LYS A 1 82 ? 9.023 4.155 -0.010 1.00 0.00 80 LYS A O 19
ATOM 30063 N N . MET A 1 83 ? 7.180 5.232 -0.733 1.00 0.00 81 MET A N 19
ATOM 30064 C CA . MET A 1 83 ? 6.756 4.182 -1.639 1.00 0.00 81 MET A CA 19
ATOM 30065 C C . MET A 1 83 ? 7.423 4.413 -2.991 1.00 0.00 81 MET A C 19
ATOM 30066 O O . MET A 1 83 ? 7.793 5.541 -3.315 1.00 0.00 81 MET A O 19
ATOM 30080 N N . VAL A 1 84 ? 7.584 3.363 -3.774 1.00 0.00 82 VAL A N 19
ATOM 30081 C CA . VAL A 1 84 ? 8.169 3.516 -5.097 1.00 0.00 82 VAL A CA 19
ATOM 30082 C C . VAL A 1 84 ? 7.096 3.950 -6.093 1.00 0.00 82 VAL A C 19
ATOM 30083 O O . VAL A 1 84 ? 7.386 4.605 -7.093 1.00 0.00 82 VAL A O 19
ATOM 30096 N N . GLY A 1 85 ? 5.850 3.605 -5.796 1.00 0.00 83 GLY A N 19
ATOM 30097 C CA . GLY A 1 85 ? 4.757 3.977 -6.662 1.00 0.00 83 GLY A CA 19
ATOM 30098 C C . GLY A 1 85 ? 3.421 3.491 -6.143 1.00 0.00 83 GLY A C 19
ATOM 30099 O O . GLY A 1 85 ? 3.324 2.960 -5.037 1.00 0.00 83 GLY A O 19
ATOM 30103 N N . ARG A 1 86 ? 2.396 3.669 -6.946 1.00 0.00 84 ARG A N 19
ATOM 30104 C CA . ARG A 1 86 ? 1.061 3.214 -6.610 1.00 0.00 84 ARG A CA 19
ATOM 30105 C C . ARG A 1 86 ? 0.269 3.030 -7.886 1.00 0.00 84 ARG A C 19
ATOM 30106 O O . ARG A 1 86 ? 0.180 3.944 -8.706 1.00 0.00 84 ARG A O 19
ATOM 30127 N N . LYS A 1 87 ? -0.286 1.853 -8.064 1.00 0.00 85 LYS A N 19
ATOM 30128 C CA . LYS A 1 87 ? -1.052 1.562 -9.251 1.00 0.00 85 LYS A CA 19
ATOM 30129 C C . LYS A 1 87 ? -2.128 0.543 -8.899 1.00 0.00 85 LYS A C 19
ATOM 30130 O O . LYS A 1 87 ? -1.871 -0.418 -8.178 1.00 0.00 85 LYS A O 19
ATOM 30149 N N . CYS A 1 88 ? -3.336 0.759 -9.370 1.00 0.00 86 CYS A N 19
ATOM 30150 C CA . CYS A 1 88 ? -4.451 -0.064 -8.944 1.00 0.00 86 CYS A CA 19
ATOM 30151 C C . CYS A 1 88 ? -4.731 -1.169 -9.943 1.00 0.00 86 CYS A C 19
ATOM 30152 O O . CYS A 1 88 ? -5.142 -0.922 -11.078 1.00 0.00 86 CYS A O 19
ATOM 30159 N N . ARG A 1 89 ? -4.529 -2.389 -9.489 1.00 0.00 87 ARG A N 19
ATOM 30160 C CA . ARG A 1 89 ? -4.637 -3.558 -10.337 1.00 0.00 87 ARG A CA 19
ATOM 30161 C C . ARG A 1 89 ? -5.975 -4.226 -10.093 1.00 0.00 87 ARG A C 19
ATOM 30162 O O . ARG A 1 89 ? -6.076 -5.222 -9.373 1.00 0.00 87 ARG A O 19
ATOM 30183 N N . LYS A 1 90 ? -7.003 -3.642 -10.671 1.00 0.00 88 LYS A N 19
ATOM 30184 C CA . LYS A 1 90 ? -8.363 -4.055 -10.405 1.00 0.00 88 LYS A CA 19
ATOM 30185 C C . LYS A 1 90 ? -8.791 -5.138 -11.386 1.00 0.00 88 LYS A C 19
ATOM 30186 O O . LYS A 1 90 ? -9.367 -6.151 -10.994 1.00 0.00 88 LYS A O 19
ATOM 30205 N N . ASP A 1 91 ? -8.490 -4.927 -12.658 1.00 0.00 89 ASP A N 19
ATOM 30206 C CA . ASP A 1 91 ? -8.793 -5.915 -13.687 1.00 0.00 89 ASP A CA 19
ATOM 30207 C C . ASP A 1 91 ? -7.517 -6.371 -14.377 1.00 0.00 89 ASP A C 19
ATOM 30208 O O . ASP A 1 91 ? -6.973 -7.431 -14.058 1.00 0.00 89 ASP A O 19
ATOM 30217 N N . ASP A 1 92 ? -7.031 -5.564 -15.311 1.00 0.00 90 ASP A N 19
ATOM 30218 C CA . ASP A 1 92 ? -5.781 -5.854 -15.997 1.00 0.00 90 ASP A CA 19
ATOM 30219 C C . ASP A 1 92 ? -4.889 -4.629 -16.022 1.00 0.00 90 ASP A C 19
ATOM 30220 O O . ASP A 1 92 ? -4.816 -3.918 -17.022 1.00 0.00 90 ASP A O 19
ATOM 30229 N N . ASP A 1 93 ? -4.236 -4.374 -14.906 1.00 0.00 91 ASP A N 19
ATOM 30230 C CA . ASP A 1 93 ? -3.315 -3.254 -14.796 1.00 0.00 91 ASP A CA 19
ATOM 30231 C C . ASP A 1 93 ? -1.905 -3.801 -14.670 1.00 0.00 91 ASP A C 19
ATOM 30232 O O . ASP A 1 93 ? -1.422 -4.063 -13.570 1.00 0.00 91 ASP A O 19
ATOM 30241 N N . ASP A 1 94 ? -1.266 -4.009 -15.808 1.00 0.00 92 ASP A N 19
ATOM 30242 C CA . ASP A 1 94 ? -0.018 -4.755 -15.857 1.00 0.00 92 ASP A CA 19
ATOM 30243 C C . ASP A 1 94 ? 1.172 -3.835 -16.076 1.00 0.00 92 ASP A C 19
ATOM 30244 O O . ASP A 1 94 ? 1.039 -2.745 -16.639 1.00 0.00 92 ASP A O 19
ATOM 30253 N N . ASP A 1 95 ? 2.333 -4.289 -15.630 1.00 0.00 93 ASP A N 19
ATOM 30254 C CA . ASP A 1 95 ? 3.563 -3.521 -15.730 1.00 0.00 93 ASP A CA 19
ATOM 30255 C C . ASP A 1 95 ? 4.739 -4.465 -15.514 1.00 0.00 93 ASP A C 19
ATOM 30256 O O . ASP A 1 95 ? 4.533 -5.653 -15.264 1.00 0.00 93 ASP A O 19
ATOM 30265 N N . ASP A 1 96 ? 5.961 -3.960 -15.610 1.00 0.00 94 ASP A N 19
ATOM 30266 C CA . ASP A 1 96 ? 7.138 -4.797 -15.383 1.00 0.00 94 ASP A CA 19
ATOM 30267 C C . ASP A 1 96 ? 7.313 -5.022 -13.891 1.00 0.00 94 ASP A C 19
ATOM 30268 O O . ASP A 1 96 ? 7.089 -6.125 -13.382 1.00 0.00 94 ASP A O 19
ATOM 30277 N N . GLY A 1 97 ? 7.711 -3.968 -13.193 1.00 0.00 95 GLY A N 19
ATOM 30278 C CA . GLY A 1 97 ? 7.671 -3.982 -11.750 1.00 0.00 95 GLY A CA 19
ATOM 30279 C C . GLY A 1 97 ? 6.268 -3.676 -11.287 1.00 0.00 95 GLY A C 19
ATOM 30280 O O . GLY A 1 97 ? 5.403 -3.430 -12.129 1.00 0.00 95 GLY A O 19
ATOM 30284 N N . TYR A 1 98 ? 6.038 -3.653 -9.975 1.00 0.00 96 TYR A N 19
ATOM 30285 C CA . TYR A 1 98 ? 4.696 -3.449 -9.436 1.00 0.00 96 TYR A CA 19
ATOM 30286 C C . TYR A 1 98 ? 3.797 -4.668 -9.696 1.00 0.00 96 TYR A C 19
ATOM 30287 O O . TYR A 1 98 ? 3.384 -5.315 -8.716 1.00 0.00 96 TYR A O 19
ATOM 30306 N N . GLY A 1 1 ? 8.242 6.985 6.402 1.00 0.00 -1 GLY A N 20
ATOM 30307 C CA . GLY A 1 1 ? 7.514 5.856 5.778 1.00 0.00 -1 GLY A CA 20
ATOM 30308 C C . GLY A 1 1 ? 8.325 4.575 5.745 1.00 0.00 -1 GLY A C 20
ATOM 30309 O O . GLY A 1 1 ? 8.235 3.757 6.660 1.00 0.00 -1 GLY A O 20
ATOM 30315 N N . SER A 1 2 ? 9.114 4.394 4.691 1.00 0.00 0 SER A N 20
ATOM 30316 C CA . SER A 1 2 ? 9.849 3.154 4.498 1.00 0.00 0 SER A CA 20
ATOM 30317 C C . SER A 1 2 ? 11.124 3.167 5.332 1.00 0.00 0 SER A C 20
ATOM 30318 O O . SER A 1 2 ? 11.867 4.151 5.333 1.00 0.00 0 SER A O 20
ATOM 30326 N N . LEU A 1 3 ? 11.356 2.081 6.057 1.00 0.00 1 LEU A N 20
ATOM 30327 C CA . LEU A 1 3 ? 12.493 1.984 6.964 1.00 0.00 1 LEU A CA 20
ATOM 30328 C C . LEU A 1 3 ? 13.210 0.660 6.784 1.00 0.00 1 LEU A C 20
ATOM 30329 O O . LEU A 1 3 ? 14.048 0.284 7.603 1.00 0.00 1 LEU A O 20
ATOM 30345 N N . ILE A 1 4 ? 12.892 -0.045 5.717 1.00 0.00 2 ILE A N 20
ATOM 30346 C CA . ILE A 1 4 ? 13.295 -1.430 5.612 1.00 0.00 2 ILE A CA 20
ATOM 30347 C C . ILE A 1 4 ? 14.279 -1.657 4.451 1.00 0.00 2 ILE A C 20
ATOM 30348 O O . ILE A 1 4 ? 13.980 -1.362 3.298 1.00 0.00 2 ILE A O 20
ATOM 30364 N N . LEU A 1 5 ? 15.471 -2.160 4.794 1.00 0.00 3 LEU A N 20
ATOM 30365 C CA . LEU A 1 5 ? 16.556 -2.405 3.828 1.00 0.00 3 LEU A CA 20
ATOM 30366 C C . LEU A 1 5 ? 17.093 -1.108 3.234 1.00 0.00 3 LEU A C 20
ATOM 30367 O O . LEU A 1 5 ? 17.135 -0.946 2.016 1.00 0.00 3 LEU A O 20
ATOM 30383 N N . ASP A 1 6 ? 17.558 -0.218 4.112 1.00 0.00 4 ASP A N 20
ATOM 30384 C CA . ASP A 1 6 ? 18.076 1.093 3.706 1.00 0.00 4 ASP A CA 20
ATOM 30385 C C . ASP A 1 6 ? 19.271 0.964 2.766 1.00 0.00 4 ASP A C 20
ATOM 30386 O O . ASP A 1 6 ? 19.531 1.849 1.949 1.00 0.00 4 ASP A O 20
ATOM 30395 N N . GLY A 1 7 ? 19.996 -0.135 2.882 1.00 0.00 5 GLY A N 20
ATOM 30396 C CA . GLY A 1 7 ? 21.212 -0.301 2.119 1.00 0.00 5 GLY A CA 20
ATOM 30397 C C . GLY A 1 7 ? 21.008 -1.064 0.831 1.00 0.00 5 GLY A C 20
ATOM 30398 O O . GLY A 1 7 ? 21.973 -1.580 0.265 1.00 0.00 5 GLY A O 20
ATOM 30402 N N . ASP A 1 8 ? 19.762 -1.129 0.358 1.00 0.00 6 ASP A N 20
ATOM 30403 C CA . ASP A 1 8 ? 19.440 -1.891 -0.852 1.00 0.00 6 ASP A CA 20
ATOM 30404 C C . ASP A 1 8 ? 19.775 -3.364 -0.651 1.00 0.00 6 ASP A C 20
ATOM 30405 O O . ASP A 1 8 ? 20.790 -3.871 -1.134 1.00 0.00 6 ASP A O 20
ATOM 30414 N N . LEU A 1 9 ? 18.932 -4.034 0.111 1.00 0.00 7 LEU A N 20
ATOM 30415 C CA . LEU A 1 9 ? 19.103 -5.446 0.389 1.00 0.00 7 LEU A CA 20
ATOM 30416 C C . LEU A 1 9 ? 17.790 -6.166 0.141 1.00 0.00 7 LEU A C 20
ATOM 30417 O O . LEU A 1 9 ? 16.726 -5.544 0.145 1.00 0.00 7 LEU A O 20
ATOM 30433 N N . LEU A 1 10 ? 17.858 -7.462 -0.092 1.00 0.00 8 LEU A N 20
ATOM 30434 C CA . LEU A 1 10 ? 16.653 -8.252 -0.254 1.00 0.00 8 LEU A CA 20
ATOM 30435 C C . LEU A 1 10 ? 16.465 -9.182 0.930 1.00 0.00 8 LEU A C 20
ATOM 30436 O O . LEU A 1 10 ? 15.376 -9.240 1.496 1.00 0.00 8 LEU A O 20
ATOM 30452 N N . LYS A 1 11 ? 17.542 -9.880 1.309 1.00 0.00 9 LYS A N 20
ATOM 30453 C CA . LYS A 1 11 ? 17.505 -10.878 2.381 1.00 0.00 9 LYS A CA 20
ATOM 30454 C C . LYS A 1 11 ? 16.602 -12.044 1.991 1.00 0.00 9 LYS A C 20
ATOM 30455 O O . LYS A 1 11 ? 17.075 -13.108 1.586 1.00 0.00 9 LYS A O 20
ATOM 30474 N N . ASP A 1 12 ? 15.306 -11.823 2.098 1.00 0.00 10 ASP A N 20
ATOM 30475 C CA . ASP A 1 12 ? 14.310 -12.797 1.701 1.00 0.00 10 ASP A CA 20
ATOM 30476 C C . ASP A 1 12 ? 13.282 -12.107 0.820 1.00 0.00 10 ASP A C 20
ATOM 30477 O O . ASP A 1 12 ? 12.572 -11.213 1.275 1.00 0.00 10 ASP A O 20
ATOM 30486 N N . LYS A 1 13 ? 13.232 -12.499 -0.448 1.00 0.00 11 LYS A N 20
ATOM 30487 C CA . LYS A 1 13 ? 12.413 -11.802 -1.436 1.00 0.00 11 LYS A CA 20
ATOM 30488 C C . LYS A 1 13 ? 10.926 -11.921 -1.122 1.00 0.00 11 LYS A C 20
ATOM 30489 O O . LYS A 1 13 ? 10.197 -10.937 -1.166 1.00 0.00 11 LYS A O 20
ATOM 30508 N N . LEU A 1 14 ? 10.485 -13.134 -0.835 1.00 0.00 12 LEU A N 20
ATOM 30509 C CA . LEU A 1 14 ? 9.086 -13.394 -0.545 1.00 0.00 12 LEU A CA 20
ATOM 30510 C C . LEU A 1 14 ? 8.991 -14.512 0.484 1.00 0.00 12 LEU A C 20
ATOM 30511 O O . LEU A 1 14 ? 9.427 -15.637 0.232 1.00 0.00 12 LEU A O 20
ATOM 30527 N N . LYS A 1 15 ? 8.435 -14.196 1.642 1.00 0.00 13 LYS A N 20
ATOM 30528 C CA . LYS A 1 15 ? 8.367 -15.154 2.734 1.00 0.00 13 LYS A CA 20
ATOM 30529 C C . LYS A 1 15 ? 7.111 -16.001 2.658 1.00 0.00 13 LYS A C 20
ATOM 30530 O O . LYS A 1 15 ? 7.146 -17.167 2.268 1.00 0.00 13 LYS A O 20
ATOM 30549 N N . LEU A 1 16 ? 6.012 -15.397 3.035 1.00 0.00 14 LEU A N 20
ATOM 30550 C CA . LEU A 1 16 ? 4.745 -16.083 3.127 1.00 0.00 14 LEU A CA 20
ATOM 30551 C C . LEU A 1 16 ? 3.810 -15.690 1.996 1.00 0.00 14 LEU A C 20
ATOM 30552 O O . LEU A 1 16 ? 3.857 -14.561 1.505 1.00 0.00 14 LEU A O 20
ATOM 30568 N N . PRO A 1 17 ? 2.948 -16.622 1.572 1.00 0.00 15 PRO A N 20
ATOM 30569 C CA . PRO A 1 17 ? 1.869 -16.324 0.640 1.00 0.00 15 PRO A CA 20
ATOM 30570 C C . PRO A 1 17 ? 0.799 -15.489 1.329 1.00 0.00 15 PRO A C 20
ATOM 30571 O O . PRO A 1 17 ? 0.211 -15.927 2.322 1.00 0.00 15 PRO A O 20
ATOM 30582 N N . VAL A 1 18 ? 0.566 -14.297 0.782 1.00 0.00 16 VAL A N 20
ATOM 30583 C CA . VAL A 1 18 ? -0.231 -13.243 1.418 1.00 0.00 16 VAL A CA 20
ATOM 30584 C C . VAL A 1 18 ? 0.036 -13.125 2.918 1.00 0.00 16 VAL A C 20
ATOM 30585 O O . VAL A 1 18 ? -0.534 -13.828 3.761 1.00 0.00 16 VAL A O 20
ATOM 30598 N N . ILE A 1 19 ? 0.928 -12.205 3.213 1.00 0.00 17 ILE A N 20
ATOM 30599 C CA . ILE A 1 19 ? 1.326 -11.877 4.569 1.00 0.00 17 ILE A CA 20
ATOM 30600 C C . ILE A 1 19 ? 0.130 -11.282 5.312 1.00 0.00 17 ILE A C 20
ATOM 30601 O O . ILE A 1 19 ? -0.838 -10.849 4.679 1.00 0.00 17 ILE A O 20
ATOM 30617 N N . ASP A 1 20 ? 0.179 -11.268 6.641 1.00 0.00 18 ASP A N 20
ATOM 30618 C CA . ASP A 1 20 ? -0.964 -10.823 7.430 1.00 0.00 18 ASP A CA 20
ATOM 30619 C C . ASP A 1 20 ? -1.294 -9.372 7.114 1.00 0.00 18 ASP A C 20
ATOM 30620 O O . ASP A 1 20 ? -0.393 -8.560 6.891 1.00 0.00 18 ASP A O 20
ATOM 30629 N N . ASN A 1 21 ? -2.582 -9.049 7.097 1.00 0.00 19 ASN A N 20
ATOM 30630 C CA . ASN A 1 21 ? -3.023 -7.705 6.747 1.00 0.00 19 ASN A CA 20
ATOM 30631 C C . ASN A 1 21 ? -2.560 -6.689 7.788 1.00 0.00 19 ASN A C 20
ATOM 30632 O O . ASN A 1 21 ? -2.513 -5.499 7.510 1.00 0.00 19 ASN A O 20
ATOM 30643 N N . LEU A 1 22 ? -2.212 -7.173 8.979 1.00 0.00 20 LEU A N 20
ATOM 30644 C CA . LEU A 1 22 ? -1.617 -6.341 10.015 1.00 0.00 20 LEU A CA 20
ATOM 30645 C C . LEU A 1 22 ? -0.304 -5.764 9.506 1.00 0.00 20 LEU A C 20
ATOM 30646 O O . LEU A 1 22 ? -0.061 -4.561 9.594 1.00 0.00 20 LEU A O 20
ATOM 30662 N N . PHE A 1 23 ? 0.535 -6.643 8.969 1.00 0.00 21 PHE A N 20
ATOM 30663 C CA . PHE A 1 23 ? 1.836 -6.248 8.451 1.00 0.00 21 PHE A CA 20
ATOM 30664 C C . PHE A 1 23 ? 1.655 -5.255 7.313 1.00 0.00 21 PHE A C 20
ATOM 30665 O O . PHE A 1 23 ? 2.417 -4.292 7.179 1.00 0.00 21 PHE A O 20
ATOM 30682 N N . GLY A 1 24 ? 0.631 -5.493 6.505 1.00 0.00 22 GLY A N 20
ATOM 30683 C CA . GLY A 1 24 ? 0.280 -4.554 5.469 1.00 0.00 22 GLY A CA 20
ATOM 30684 C C . GLY A 1 24 ? -0.168 -3.239 6.063 1.00 0.00 22 GLY A C 20
ATOM 30685 O O . GLY A 1 24 ? 0.351 -2.187 5.710 1.00 0.00 22 GLY A O 20
ATOM 30689 N N . LYS A 1 25 ? -1.110 -3.310 6.995 1.00 0.00 23 LYS A N 20
ATOM 30690 C CA . LYS A 1 25 ? -1.628 -2.133 7.666 1.00 0.00 23 LYS A CA 20
ATOM 30691 C C . LYS A 1 25 ? -0.501 -1.295 8.249 1.00 0.00 23 LYS A C 20
ATOM 30692 O O . LYS A 1 25 ? -0.546 -0.074 8.186 1.00 0.00 23 LYS A O 20
ATOM 30711 N N . GLU A 1 26 ? 0.511 -1.959 8.794 1.00 0.00 24 GLU A N 20
ATOM 30712 C CA . GLU A 1 26 ? 1.698 -1.299 9.283 1.00 0.00 24 GLU A CA 20
ATOM 30713 C C . GLU A 1 26 ? 2.338 -0.441 8.202 1.00 0.00 24 GLU A C 20
ATOM 30714 O O . GLU A 1 26 ? 2.550 0.754 8.395 1.00 0.00 24 GLU A O 20
ATOM 30726 N N . LEU A 1 27 ? 2.638 -1.061 7.066 1.00 0.00 25 LEU A N 20
ATOM 30727 C CA . LEU A 1 27 ? 3.193 -0.349 5.920 1.00 0.00 25 LEU A CA 20
ATOM 30728 C C . LEU A 1 27 ? 2.331 0.862 5.578 1.00 0.00 25 LEU A C 20
ATOM 30729 O O . LEU A 1 27 ? 2.768 2.011 5.661 1.00 0.00 25 LEU A O 20
ATOM 30745 N N . LEU A 1 28 ? 1.082 0.577 5.233 1.00 0.00 26 LEU A N 20
ATOM 30746 C CA . LEU A 1 28 ? 0.163 1.578 4.717 1.00 0.00 26 LEU A CA 20
ATOM 30747 C C . LEU A 1 28 ? -0.111 2.679 5.735 1.00 0.00 26 LEU A C 20
ATOM 30748 O O . LEU A 1 28 ? -0.345 3.825 5.369 1.00 0.00 26 LEU A O 20
ATOM 30764 N N . ASP A 1 29 ? -0.087 2.328 7.009 1.00 0.00 27 ASP A N 20
ATOM 30765 C CA . ASP A 1 29 ? -0.301 3.303 8.083 1.00 0.00 27 ASP A CA 20
ATOM 30766 C C . ASP A 1 29 ? 0.850 4.302 8.153 1.00 0.00 27 ASP A C 20
ATOM 30767 O O . ASP A 1 29 ? 0.646 5.476 8.461 1.00 0.00 27 ASP A O 20
ATOM 30776 N N . LYS A 1 30 ? 2.056 3.841 7.852 1.00 0.00 28 LYS A N 20
ATOM 30777 C CA . LYS A 1 30 ? 3.231 4.702 7.906 1.00 0.00 28 LYS A CA 20
ATOM 30778 C C . LYS A 1 30 ? 3.292 5.607 6.681 1.00 0.00 28 LYS A C 20
ATOM 30779 O O . LYS A 1 30 ? 3.906 6.673 6.713 1.00 0.00 28 LYS A O 20
ATOM 30798 N N . PHE A 1 31 ? 2.653 5.179 5.600 1.00 0.00 29 PHE A N 20
ATOM 30799 C CA . PHE A 1 31 ? 2.591 5.983 4.384 1.00 0.00 29 PHE A CA 20
ATOM 30800 C C . PHE A 1 31 ? 1.229 6.640 4.232 1.00 0.00 29 PHE A C 20
ATOM 30801 O O . PHE A 1 31 ? 0.963 7.283 3.221 1.00 0.00 29 PHE A O 20
ATOM 30818 N N . GLN A 1 32 ? 0.381 6.478 5.241 1.00 0.00 30 GLN A N 20
ATOM 30819 C CA . GLN A 1 32 ? -0.992 6.922 5.197 1.00 0.00 30 GLN A CA 20
ATOM 30820 C C . GLN A 1 32 ? -1.121 8.364 4.723 1.00 0.00 30 GLN A C 20
ATOM 30821 O O . GLN A 1 32 ? -1.934 8.662 3.851 1.00 0.00 30 GLN A O 20
ATOM 30835 N N . ASP A 1 33 ? -0.311 9.248 5.286 1.00 0.00 31 ASP A N 20
ATOM 30836 C CA . ASP A 1 33 ? -0.383 10.663 4.947 1.00 0.00 31 ASP A CA 20
ATOM 30837 C C . ASP A 1 33 ? -0.053 10.886 3.480 1.00 0.00 31 ASP A C 20
ATOM 30838 O O . ASP A 1 33 ? -0.698 11.685 2.811 1.00 0.00 31 ASP A O 20
ATOM 30847 N N . ASP A 1 34 ? 0.926 10.148 2.975 1.00 0.00 32 ASP A N 20
ATOM 30848 C CA . ASP A 1 34 ? 1.360 10.299 1.592 1.00 0.00 32 ASP A CA 20
ATOM 30849 C C . ASP A 1 34 ? 0.341 9.669 0.659 1.00 0.00 32 ASP A C 20
ATOM 30850 O O . ASP A 1 34 ? 0.016 10.212 -0.396 1.00 0.00 32 ASP A O 20
ATOM 30859 N N . ILE A 1 35 ? -0.173 8.525 1.076 1.00 0.00 33 ILE A N 20
ATOM 30860 C CA . ILE A 1 35 ? -1.212 7.824 0.342 1.00 0.00 33 ILE A CA 20
ATOM 30861 C C . ILE A 1 35 ? -2.463 8.688 0.235 1.00 0.00 33 ILE A C 20
ATOM 30862 O O . ILE A 1 35 ? -3.145 8.704 -0.788 1.00 0.00 33 ILE A O 20
ATOM 30878 N N . LYS A 1 36 ? -2.740 9.426 1.289 1.00 0.00 34 LYS A N 20
ATOM 30879 C CA . LYS A 1 36 ? -3.923 10.254 1.353 1.00 0.00 34 LYS A CA 20
ATOM 30880 C C . LYS A 1 36 ? -3.662 11.596 0.689 1.00 0.00 34 LYS A C 20
ATOM 30881 O O . LYS A 1 36 ? -4.561 12.208 0.117 1.00 0.00 34 LYS A O 20
ATOM 30900 N N . ASP A 1 37 ? -2.423 12.041 0.759 1.00 0.00 35 ASP A N 20
ATOM 30901 C CA . ASP A 1 37 ? -2.005 13.256 0.077 1.00 0.00 35 ASP A CA 20
ATOM 30902 C C . ASP A 1 37 ? -2.039 13.070 -1.435 1.00 0.00 35 ASP A C 20
ATOM 30903 O O . ASP A 1 37 ? -2.511 13.936 -2.171 1.00 0.00 35 ASP A O 20
ATOM 30912 N N . LYS A 1 38 ? -1.535 11.931 -1.889 1.00 0.00 36 LYS A N 20
ATOM 30913 C CA . LYS A 1 38 ? -1.439 11.645 -3.313 1.00 0.00 36 LYS A CA 20
ATOM 30914 C C . LYS A 1 38 ? -2.725 11.048 -3.882 1.00 0.00 36 LYS A C 20
ATOM 30915 O O . LYS A 1 38 ? -3.211 11.488 -4.922 1.00 0.00 36 LYS A O 20
ATOM 30934 N N . TYR A 1 39 ? -3.276 10.046 -3.206 1.00 0.00 37 TYR A N 20
ATOM 30935 C CA . TYR A 1 39 ? -4.397 9.288 -3.757 1.00 0.00 37 TYR A CA 20
ATOM 30936 C C . TYR A 1 39 ? -5.691 9.542 -2.982 1.00 0.00 37 TYR A C 20
ATOM 30937 O O . TYR A 1 39 ? -6.774 9.159 -3.427 1.00 0.00 37 TYR A O 20
ATOM 30955 N N . GLY A 1 40 ? -5.569 10.177 -1.822 1.00 0.00 38 GLY A N 20
ATOM 30956 C CA . GLY A 1 40 ? -6.740 10.513 -1.025 1.00 0.00 38 GLY A CA 20
ATOM 30957 C C . GLY A 1 40 ? -7.383 9.299 -0.387 1.00 0.00 38 GLY A C 20
ATOM 30958 O O . GLY A 1 40 ? -8.606 9.157 -0.395 1.00 0.00 38 GLY A O 20
ATOM 30962 N N . VAL A 1 41 ? -6.565 8.424 0.175 1.00 0.00 39 VAL A N 20
ATOM 30963 C CA . VAL A 1 41 ? -7.050 7.180 0.743 1.00 0.00 39 VAL A CA 20
ATOM 30964 C C . VAL A 1 41 ? -6.840 7.139 2.251 1.00 0.00 39 VAL A C 20
ATOM 30965 O O . VAL A 1 41 ? -5.863 7.679 2.767 1.00 0.00 39 VAL A O 20
ATOM 30978 N N . ASP A 1 42 ? -7.754 6.487 2.945 1.00 0.00 40 ASP A N 20
ATOM 30979 C CA . ASP A 1 42 ? -7.580 6.195 4.359 1.00 0.00 40 ASP A CA 20
ATOM 30980 C C . ASP A 1 42 ? -7.192 4.734 4.501 1.00 0.00 40 ASP A C 20
ATOM 30981 O O . ASP A 1 42 ? -7.986 3.843 4.209 1.00 0.00 40 ASP A O 20
ATOM 30990 N N . THR A 1 43 ? -5.970 4.490 4.939 1.00 0.00 41 THR A N 20
ATOM 30991 C CA . THR A 1 43 ? -5.401 3.156 4.892 1.00 0.00 41 THR A CA 20
ATOM 30992 C C . THR A 1 43 ? -5.988 2.218 5.943 1.00 0.00 41 THR A C 20
ATOM 30993 O O . THR A 1 43 ? -5.809 1.005 5.864 1.00 0.00 41 THR A O 20
ATOM 31004 N N . LYS A 1 44 ? -6.685 2.772 6.922 1.00 0.00 42 LYS A N 20
ATOM 31005 C CA . LYS A 1 44 ? -7.310 1.963 7.951 1.00 0.00 42 LYS A CA 20
ATOM 31006 C C . LYS A 1 44 ? -8.623 1.408 7.442 1.00 0.00 42 LYS A C 20
ATOM 31007 O O . LYS A 1 44 ? -8.939 0.232 7.631 1.00 0.00 42 LYS A O 20
ATOM 31026 N N . ASP A 1 45 ? -9.383 2.272 6.791 1.00 0.00 43 ASP A N 20
ATOM 31027 C CA . ASP A 1 45 ? -10.641 1.875 6.167 1.00 0.00 43 ASP A CA 20
ATOM 31028 C C . ASP A 1 45 ? -10.363 1.060 4.908 1.00 0.00 43 ASP A C 20
ATOM 31029 O O . ASP A 1 45 ? -11.215 0.302 4.436 1.00 0.00 43 ASP A O 20
ATOM 31038 N N . LEU A 1 46 ? -9.159 1.229 4.377 1.00 0.00 44 LEU A N 20
ATOM 31039 C CA . LEU A 1 46 ? -8.701 0.473 3.223 1.00 0.00 44 LEU A CA 20
ATOM 31040 C C . LEU A 1 46 ? -8.701 -1.019 3.534 1.00 0.00 44 LEU A C 20
ATOM 31041 O O . LEU A 1 46 ? -8.218 -1.446 4.584 1.00 0.00 44 LEU A O 20
ATOM 31057 N N . LYS A 1 47 ? -9.243 -1.808 2.623 1.00 0.00 45 LYS A N 20
ATOM 31058 C CA . LYS A 1 47 ? -9.338 -3.236 2.818 1.00 0.00 45 LYS A CA 20
ATOM 31059 C C . LYS A 1 47 ? -8.163 -3.934 2.155 1.00 0.00 45 LYS A C 20
ATOM 31060 O O . LYS A 1 47 ? -8.111 -4.054 0.933 1.00 0.00 45 LYS A O 20
ATOM 31079 N N . ILE A 1 48 ? -7.211 -4.376 2.959 1.00 0.00 46 ILE A N 20
ATOM 31080 C CA . ILE A 1 48 ? -6.036 -5.043 2.430 1.00 0.00 46 ILE A CA 20
ATOM 31081 C C . ILE A 1 48 ? -6.352 -6.487 2.074 1.00 0.00 46 ILE A C 20
ATOM 31082 O O . ILE A 1 48 ? -6.783 -7.275 2.914 1.00 0.00 46 ILE A O 20
ATOM 31098 N N . LEU A 1 49 ? -6.139 -6.809 0.811 1.00 0.00 47 LEU A N 20
ATOM 31099 C CA . LEU A 1 49 ? -6.466 -8.115 0.273 1.00 0.00 47 LEU A CA 20
ATOM 31100 C C . LEU A 1 49 ? -5.265 -9.038 0.367 1.00 0.00 47 LEU A C 20
ATOM 31101 O O . LEU A 1 49 ? -5.356 -10.152 0.878 1.00 0.00 47 LEU A O 20
ATOM 31117 N N . LYS A 1 50 ? -4.134 -8.562 -0.128 1.00 0.00 48 LYS A N 20
ATOM 31118 C CA . LYS A 1 50 ? -2.935 -9.372 -0.175 1.00 0.00 48 LYS A CA 20
ATOM 31119 C C . LYS A 1 50 ? -1.706 -8.525 0.099 1.00 0.00 48 LYS A C 20
ATOM 31120 O O . LYS A 1 50 ? -1.378 -7.621 -0.671 1.00 0.00 48 LYS A O 20
ATOM 31139 N N . THR A 1 51 ? -1.054 -8.806 1.210 1.00 0.00 49 THR A N 20
ATOM 31140 C CA . THR A 1 51 ? 0.209 -8.179 1.539 1.00 0.00 49 THR A CA 20
ATOM 31141 C C . THR A 1 51 ? 1.349 -9.114 1.162 1.00 0.00 49 THR A C 20
ATOM 31142 O O . THR A 1 51 ? 1.316 -10.294 1.495 1.00 0.00 49 THR A O 20
ATOM 31153 N N . SER A 1 52 ? 2.331 -8.610 0.443 1.00 0.00 50 SER A N 20
ATOM 31154 C CA . SER A 1 52 ? 3.498 -9.404 0.106 1.00 0.00 50 SER A CA 20
ATOM 31155 C C . SER A 1 52 ? 4.631 -8.513 -0.369 1.00 0.00 50 SER A C 20
ATOM 31156 O O . SER A 1 52 ? 4.500 -7.286 -0.400 1.00 0.00 50 SER A O 20
ATOM 31164 N N . GLU A 1 53 ? 5.736 -9.130 -0.742 1.00 0.00 51 GLU A N 20
ATOM 31165 C CA . GLU A 1 53 ? 6.891 -8.397 -1.216 1.00 0.00 51 GLU A CA 20
ATOM 31166 C C . GLU A 1 53 ? 7.540 -9.124 -2.384 1.00 0.00 51 GLU A C 20
ATOM 31167 O O . GLU A 1 53 ? 7.325 -10.320 -2.585 1.00 0.00 51 GLU A O 20
ATOM 31179 N N . ASP A 1 54 ? 8.316 -8.382 -3.154 1.00 0.00 52 ASP A N 20
ATOM 31180 C CA . ASP A 1 54 ? 8.941 -8.898 -4.360 1.00 0.00 52 ASP A CA 20
ATOM 31181 C C . ASP A 1 54 ? 10.374 -8.367 -4.441 1.00 0.00 52 ASP A C 20
ATOM 31182 O O . ASP A 1 54 ? 11.014 -8.147 -3.410 1.00 0.00 52 ASP A O 20
ATOM 31191 N N . LYS A 1 55 ? 10.879 -8.163 -5.650 1.00 0.00 53 LYS A N 20
ATOM 31192 C CA . LYS A 1 55 ? 12.224 -7.630 -5.848 1.00 0.00 53 LYS A CA 20
ATOM 31193 C C . LYS A 1 55 ? 12.321 -6.195 -5.329 1.00 0.00 53 LYS A C 20
ATOM 31194 O O . LYS A 1 55 ? 12.005 -5.254 -6.049 1.00 0.00 53 LYS A O 20
ATOM 31213 N N . ARG A 1 56 ? 12.712 -6.044 -4.061 1.00 0.00 54 ARG A N 20
ATOM 31214 C CA . ARG A 1 56 ? 12.934 -4.727 -3.440 1.00 0.00 54 ARG A CA 20
ATOM 31215 C C . ARG A 1 56 ? 11.623 -3.978 -3.177 1.00 0.00 54 ARG A C 20
ATOM 31216 O O . ARG A 1 56 ? 11.613 -2.966 -2.477 1.00 0.00 54 ARG A O 20
ATOM 31237 N N . PHE A 1 57 ? 10.525 -4.459 -3.737 1.00 0.00 55 PHE A N 20
ATOM 31238 C CA . PHE A 1 57 ? 9.249 -3.768 -3.606 1.00 0.00 55 PHE A CA 20
ATOM 31239 C C . PHE A 1 57 ? 8.306 -4.529 -2.683 1.00 0.00 55 PHE A C 20
ATOM 31240 O O . PHE A 1 57 ? 8.347 -5.753 -2.623 1.00 0.00 55 PHE A O 20
ATOM 31257 N N . TYR A 1 58 ? 7.487 -3.796 -1.947 1.00 0.00 56 TYR A N 20
ATOM 31258 C CA . TYR A 1 58 ? 6.348 -4.382 -1.262 1.00 0.00 56 TYR A CA 20
ATOM 31259 C C . TYR A 1 58 ? 5.103 -4.162 -2.098 1.00 0.00 56 TYR A C 20
ATOM 31260 O O . TYR A 1 58 ? 4.956 -3.119 -2.736 1.00 0.00 56 TYR A O 20
ATOM 31278 N N . TYR A 1 59 ? 4.224 -5.142 -2.109 1.00 0.00 57 TYR A N 20
ATOM 31279 C CA . TYR A 1 59 ? 3.002 -5.055 -2.886 1.00 0.00 57 TYR A CA 20
ATOM 31280 C C . TYR A 1 59 ? 1.789 -5.325 -2.013 1.00 0.00 57 TYR A C 20
ATOM 31281 O O . TYR A 1 59 ? 1.546 -6.458 -1.595 1.00 0.00 57 TYR A O 20
ATOM 31299 N N . VAL A 1 60 ? 1.040 -4.275 -1.725 1.00 0.00 58 VAL A N 20
ATOM 31300 C CA . VAL A 1 60 ? -0.159 -4.397 -0.914 1.00 0.00 58 VAL A CA 20
ATOM 31301 C C . VAL A 1 60 ? -1.403 -4.202 -1.768 1.00 0.00 58 VAL A C 20
ATOM 31302 O O . VAL A 1 60 ? -1.778 -3.075 -2.083 1.00 0.00 58 VAL A O 20
ATOM 31315 N N . SER A 1 61 ? -2.027 -5.299 -2.158 1.00 0.00 59 SER A N 20
ATOM 31316 C CA . SER A 1 61 ? -3.256 -5.231 -2.927 1.00 0.00 59 SER A CA 20
ATOM 31317 C C . SER A 1 61 ? -4.403 -4.892 -1.990 1.00 0.00 59 SER A C 20
ATOM 31318 O O . SER A 1 61 ? -4.636 -5.600 -1.014 1.00 0.00 59 SER A O 20
ATOM 31326 N N . VAL A 1 62 ? -5.096 -3.803 -2.270 1.00 0.00 60 VAL A N 20
ATOM 31327 C CA . VAL A 1 62 ? -6.181 -3.352 -1.416 1.00 0.00 60 VAL A CA 20
ATOM 31328 C C . VAL A 1 62 ? -7.430 -3.058 -2.223 1.00 0.00 60 VAL A C 20
ATOM 31329 O O . VAL A 1 62 ? -7.360 -2.772 -3.419 1.00 0.00 60 VAL A O 20
ATOM 31342 N N . ASP A 1 63 ? -8.565 -3.137 -1.560 1.00 0.00 61 ASP A N 20
ATOM 31343 C CA . ASP A 1 63 ? -9.826 -2.742 -2.150 1.00 0.00 61 ASP A CA 20
ATOM 31344 C C . ASP A 1 63 ? -10.170 -1.347 -1.653 1.00 0.00 61 ASP A C 20
ATOM 31345 O O . ASP A 1 63 ? -10.259 -1.119 -0.445 1.00 0.00 61 ASP A O 20
ATOM 31354 N N . ALA A 1 64 ? -10.346 -0.416 -2.577 1.00 0.00 62 ALA A N 20
ATOM 31355 C CA . ALA A 1 64 ? -10.540 0.986 -2.222 1.00 0.00 62 ALA A CA 20
ATOM 31356 C C . ALA A 1 64 ? -11.946 1.258 -1.694 1.00 0.00 62 ALA A C 20
ATOM 31357 O O . ALA A 1 64 ? -12.277 2.390 -1.344 1.00 0.00 62 ALA A O 20
ATOM 31364 N N . GLY A 1 65 ? -12.776 0.227 -1.650 1.00 0.00 63 GLY A N 20
ATOM 31365 C CA . GLY A 1 65 ? -14.131 0.388 -1.166 1.00 0.00 63 GLY A CA 20
ATOM 31366 C C . GLY A 1 65 ? -15.081 0.737 -2.284 1.00 0.00 63 GLY A C 20
ATOM 31367 O O . GLY A 1 65 ? -16.209 0.248 -2.336 1.00 0.00 63 GLY A O 20
ATOM 31371 N N . ASP A 1 66 ? -14.608 1.574 -3.194 1.00 0.00 64 ASP A N 20
ATOM 31372 C CA . ASP A 1 66 ? -15.383 1.968 -4.362 1.00 0.00 64 ASP A CA 20
ATOM 31373 C C . ASP A 1 66 ? -15.465 0.813 -5.358 1.00 0.00 64 ASP A C 20
ATOM 31374 O O . ASP A 1 66 ? -16.292 0.811 -6.268 1.00 0.00 64 ASP A O 20
ATOM 31383 N N . GLY A 1 67 ? -14.596 -0.173 -5.173 1.00 0.00 65 GLY A N 20
ATOM 31384 C CA . GLY A 1 67 ? -14.630 -1.353 -6.010 1.00 0.00 65 GLY A CA 20
ATOM 31385 C C . GLY A 1 67 ? -13.294 -1.653 -6.648 1.00 0.00 65 GLY A C 20
ATOM 31386 O O . GLY A 1 67 ? -13.018 -2.798 -7.007 1.00 0.00 65 GLY A O 20
ATOM 31390 N N . GLU A 1 68 ? -12.462 -0.629 -6.789 1.00 0.00 66 GLU A N 20
ATOM 31391 C CA . GLU A 1 68 ? -11.171 -0.778 -7.435 1.00 0.00 66 GLU A CA 20
ATOM 31392 C C . GLU A 1 68 ? -10.187 -1.496 -6.514 1.00 0.00 66 GLU A C 20
ATOM 31393 O O . GLU A 1 68 ? -10.309 -1.435 -5.286 1.00 0.00 66 GLU A O 20
ATOM 31405 N N . LYS A 1 69 ? -9.218 -2.177 -7.112 1.00 0.00 67 LYS A N 20
ATOM 31406 C CA . LYS A 1 69 ? -8.226 -2.914 -6.355 1.00 0.00 67 LYS A CA 20
ATOM 31407 C C . LYS A 1 69 ? -6.829 -2.471 -6.754 1.00 0.00 67 LYS A C 20
ATOM 31408 O O . LYS A 1 69 ? -6.357 -2.757 -7.855 1.00 0.00 67 LYS A O 20
ATOM 31427 N N . CYS A 1 70 ? -6.185 -1.754 -5.854 1.00 0.00 68 CYS A N 20
ATOM 31428 C CA . CYS A 1 70 ? -4.883 -1.172 -6.121 1.00 0.00 68 CYS A CA 20
ATOM 31429 C C . CYS A 1 70 ? -3.802 -1.903 -5.357 1.00 0.00 68 CYS A C 20
ATOM 31430 O O . CYS A 1 70 ? -3.938 -2.176 -4.168 1.00 0.00 68 CYS A O 20
ATOM 31437 N N . LYS A 1 71 ? -2.734 -2.221 -6.055 1.00 0.00 69 LYS A N 20
ATOM 31438 C CA . LYS A 1 71 ? -1.602 -2.886 -5.458 1.00 0.00 69 LYS A CA 20
ATOM 31439 C C . LYS A 1 71 ? -0.551 -1.837 -5.102 1.00 0.00 69 LYS A C 20
ATOM 31440 O O . LYS A 1 71 ? 0.130 -1.298 -5.974 1.00 0.00 69 LYS A O 20
ATOM 31459 N N . PHE A 1 72 ? -0.472 -1.506 -3.824 1.00 0.00 70 PHE A N 20
ATOM 31460 C CA . PHE A 1 72 ? 0.470 -0.506 -3.345 1.00 0.00 70 PHE A CA 20
ATOM 31461 C C . PHE A 1 72 ? 1.895 -0.998 -3.491 1.00 0.00 70 PHE A C 20
ATOM 31462 O O . PHE A 1 72 ? 2.280 -1.989 -2.875 1.00 0.00 70 PHE A O 20
ATOM 31479 N N . LYS A 1 73 ? 2.675 -0.300 -4.302 1.00 0.00 71 LYS A N 20
ATOM 31480 C CA . LYS A 1 73 ? 4.055 -0.670 -4.517 1.00 0.00 71 LYS A CA 20
ATOM 31481 C C . LYS A 1 73 ? 4.936 0.098 -3.556 1.00 0.00 71 LYS A C 20
ATOM 31482 O O . LYS A 1 73 ? 5.630 1.053 -3.925 1.00 0.00 71 LYS A O 20
ATOM 31501 N N . ILE A 1 74 ? 4.864 -0.304 -2.305 1.00 0.00 72 ILE A N 20
ATOM 31502 C CA . ILE A 1 74 ? 5.658 0.303 -1.269 1.00 0.00 72 ILE A CA 20
ATOM 31503 C C . ILE A 1 74 ? 7.082 -0.190 -1.388 1.00 0.00 72 ILE A C 20
ATOM 31504 O O . ILE A 1 74 ? 7.436 -1.247 -0.872 1.00 0.00 72 ILE A O 20
ATOM 31520 N N . ARG A 1 75 ? 7.880 0.541 -2.136 1.00 0.00 73 ARG A N 20
ATOM 31521 C CA . ARG A 1 75 ? 9.265 0.183 -2.314 1.00 0.00 73 ARG A CA 20
ATOM 31522 C C . ARG A 1 75 ? 9.958 0.235 -0.975 1.00 0.00 73 ARG A C 20
ATOM 31523 O O . ARG A 1 75 ? 9.735 1.155 -0.186 1.00 0.00 73 ARG A O 20
ATOM 31544 N N . LYS A 1 76 ? 10.760 -0.771 -0.706 1.00 0.00 74 LYS A N 20
ATOM 31545 C CA . LYS A 1 76 ? 11.527 -0.807 0.525 1.00 0.00 74 LYS A CA 20
ATOM 31546 C C . LYS A 1 76 ? 12.447 0.408 0.596 1.00 0.00 74 LYS A C 20
ATOM 31547 O O . LYS A 1 76 ? 12.596 1.141 -0.387 1.00 0.00 74 LYS A O 20
ATOM 31566 N N . ASP A 1 77 ? 13.094 0.600 1.740 1.00 0.00 75 ASP A N 20
ATOM 31567 C CA . ASP A 1 77 ? 14.042 1.704 1.930 1.00 0.00 75 ASP A CA 20
ATOM 31568 C C . ASP A 1 77 ? 15.335 1.380 1.181 1.00 0.00 75 ASP A C 20
ATOM 31569 O O . ASP A 1 77 ? 16.419 1.865 1.487 1.00 0.00 75 ASP A O 20
ATOM 31578 N N . VAL A 1 78 ? 15.141 0.601 0.129 1.00 0.00 76 VAL A N 20
ATOM 31579 C CA . VAL A 1 78 ? 16.175 0.038 -0.713 1.00 0.00 76 VAL A CA 20
ATOM 31580 C C . VAL A 1 78 ? 16.761 1.128 -1.620 1.00 0.00 76 VAL A C 20
ATOM 31581 O O . VAL A 1 78 ? 17.592 0.874 -2.496 1.00 0.00 76 VAL A O 20
ATOM 31594 N N . ASP A 1 79 ? 16.350 2.347 -1.322 1.00 0.00 77 ASP A N 20
ATOM 31595 C CA . ASP A 1 79 ? 16.556 3.517 -2.173 1.00 0.00 77 ASP A CA 20
ATOM 31596 C C . ASP A 1 79 ? 15.692 4.652 -1.662 1.00 0.00 77 ASP A C 20
ATOM 31597 O O . ASP A 1 79 ? 16.121 5.801 -1.572 1.00 0.00 77 ASP A O 20
ATOM 31606 N N . VAL A 1 80 ? 14.459 4.301 -1.321 1.00 0.00 78 VAL A N 20
ATOM 31607 C CA . VAL A 1 80 ? 13.445 5.284 -0.992 1.00 0.00 78 VAL A CA 20
ATOM 31608 C C . VAL A 1 80 ? 12.835 5.068 0.364 1.00 0.00 78 VAL A C 20
ATOM 31609 O O . VAL A 1 80 ? 12.581 3.942 0.774 1.00 0.00 78 VAL A O 20
ATOM 31622 N N . PRO A 1 81 ? 12.550 6.165 1.057 1.00 0.00 79 PRO A N 20
ATOM 31623 C CA . PRO A 1 81 ? 11.802 6.125 2.282 1.00 0.00 79 PRO A CA 20
ATOM 31624 C C . PRO A 1 81 ? 10.300 6.235 2.033 1.00 0.00 79 PRO A C 20
ATOM 31625 O O . PRO A 1 81 ? 9.516 6.479 2.954 1.00 0.00 79 PRO A O 20
ATOM 31636 N N . LYS A 1 82 ? 9.903 6.032 0.785 1.00 0.00 80 LYS A N 20
ATOM 31637 C CA . LYS A 1 82 ? 8.505 6.127 0.397 1.00 0.00 80 LYS A CA 20
ATOM 31638 C C . LYS A 1 82 ? 8.148 5.091 -0.654 1.00 0.00 80 LYS A C 20
ATOM 31639 O O . LYS A 1 82 ? 8.989 4.302 -1.083 1.00 0.00 80 LYS A O 20
ATOM 31658 N N . MET A 1 83 ? 6.891 5.113 -1.067 1.00 0.00 81 MET A N 20
ATOM 31659 C CA . MET A 1 83 ? 6.393 4.178 -2.056 1.00 0.00 81 MET A CA 20
ATOM 31660 C C . MET A 1 83 ? 6.772 4.662 -3.443 1.00 0.00 81 MET A C 20
ATOM 31661 O O . MET A 1 83 ? 6.371 5.750 -3.863 1.00 0.00 81 MET A O 20
ATOM 31675 N N . VAL A 1 84 ? 7.572 3.870 -4.131 1.00 0.00 82 VAL A N 20
ATOM 31676 C CA . VAL A 1 84 ? 7.953 4.169 -5.508 1.00 0.00 82 VAL A CA 20
ATOM 31677 C C . VAL A 1 84 ? 6.724 4.324 -6.407 1.00 0.00 82 VAL A C 20
ATOM 31678 O O . VAL A 1 84 ? 6.727 5.119 -7.345 1.00 0.00 82 VAL A O 20
ATOM 31691 N N . GLY A 1 85 ? 5.669 3.574 -6.110 1.00 0.00 83 GLY A N 20
ATOM 31692 C CA . GLY A 1 85 ? 4.492 3.608 -6.944 1.00 0.00 83 GLY A CA 20
ATOM 31693 C C . GLY A 1 85 ? 3.290 2.977 -6.280 1.00 0.00 83 GLY A C 20
ATOM 31694 O O . GLY A 1 85 ? 3.345 2.574 -5.117 1.00 0.00 83 GLY A O 20
ATOM 31698 N N . ARG A 1 86 ? 2.216 2.870 -7.035 1.00 0.00 84 ARG A N 20
ATOM 31699 C CA . ARG A 1 86 ? 0.966 2.323 -6.537 1.00 0.00 84 ARG A CA 20
ATOM 31700 C C . ARG A 1 86 ? 0.003 2.156 -7.695 1.00 0.00 84 ARG A C 20
ATOM 31701 O O . ARG A 1 86 ? -0.741 3.077 -8.034 1.00 0.00 84 ARG A O 20
ATOM 31722 N N . LYS A 1 87 ? 0.029 0.993 -8.306 1.00 0.00 85 LYS A N 20
ATOM 31723 C CA . LYS A 1 87 ? -0.759 0.751 -9.495 1.00 0.00 85 LYS A CA 20
ATOM 31724 C C . LYS A 1 87 ? -1.918 -0.173 -9.165 1.00 0.00 85 LYS A C 20
ATOM 31725 O O . LYS A 1 87 ? -1.731 -1.205 -8.520 1.00 0.00 85 LYS A O 20
ATOM 31744 N N . CYS A 1 88 ? -3.111 0.194 -9.586 1.00 0.00 86 CYS A N 20
ATOM 31745 C CA . CYS A 1 88 ? -4.259 -0.661 -9.374 1.00 0.00 86 CYS A CA 20
ATOM 31746 C C . CYS A 1 88 ? -4.338 -1.680 -10.490 1.00 0.00 86 CYS A C 20
ATOM 31747 O O . CYS A 1 88 ? -4.250 -1.340 -11.670 1.00 0.00 86 CYS A O 20
ATOM 31754 N N . ARG A 1 89 ? -4.488 -2.924 -10.110 1.00 0.00 87 ARG A N 20
ATOM 31755 C CA . ARG A 1 89 ? -4.566 -4.005 -11.062 1.00 0.00 87 ARG A CA 20
ATOM 31756 C C . ARG A 1 89 ? -5.738 -4.887 -10.694 1.00 0.00 87 ARG A C 20
ATOM 31757 O O . ARG A 1 89 ? -5.601 -5.886 -9.995 1.00 0.00 87 ARG A O 20
ATOM 31778 N N . LYS A 1 90 ? -6.902 -4.471 -11.150 1.00 0.00 88 LYS A N 20
ATOM 31779 C CA . LYS A 1 90 ? -8.144 -5.125 -10.801 1.00 0.00 88 LYS A CA 20
ATOM 31780 C C . LYS A 1 90 ? -8.446 -6.208 -11.832 1.00 0.00 88 LYS A C 20
ATOM 31781 O O . LYS A 1 90 ? -9.562 -6.718 -11.924 1.00 0.00 88 LYS A O 20
ATOM 31800 N N . ASP A 1 91 ? -7.421 -6.548 -12.602 1.00 0.00 89 ASP A N 20
ATOM 31801 C CA . ASP A 1 91 ? -7.540 -7.517 -13.682 1.00 0.00 89 ASP A CA 20
ATOM 31802 C C . ASP A 1 91 ? -6.292 -8.401 -13.741 1.00 0.00 89 ASP A C 20
ATOM 31803 O O . ASP A 1 91 ? -6.229 -9.362 -14.506 1.00 0.00 89 ASP A O 20
ATOM 31812 N N . ASP A 1 92 ? -5.310 -8.085 -12.904 1.00 0.00 90 ASP A N 20
ATOM 31813 C CA . ASP A 1 92 ? -4.006 -8.741 -12.961 1.00 0.00 90 ASP A CA 20
ATOM 31814 C C . ASP A 1 92 ? -3.370 -8.740 -11.575 1.00 0.00 90 ASP A C 20
ATOM 31815 O O . ASP A 1 92 ? -3.671 -7.873 -10.761 1.00 0.00 90 ASP A O 20
ATOM 31824 N N . ASP A 1 93 ? -2.500 -9.703 -11.298 1.00 0.00 91 ASP A N 20
ATOM 31825 C CA . ASP A 1 93 ? -1.827 -9.749 -10.006 1.00 0.00 91 ASP A CA 20
ATOM 31826 C C . ASP A 1 93 ? -0.312 -9.722 -10.158 1.00 0.00 91 ASP A C 20
ATOM 31827 O O . ASP A 1 93 ? 0.349 -8.849 -9.600 1.00 0.00 91 ASP A O 20
ATOM 31836 N N . ASP A 1 94 ? 0.236 -10.678 -10.902 1.00 0.00 92 ASP A N 20
ATOM 31837 C CA . ASP A 1 94 ? 1.685 -10.767 -11.075 1.00 0.00 92 ASP A CA 20
ATOM 31838 C C . ASP A 1 94 ? 2.206 -9.561 -11.836 1.00 0.00 92 ASP A C 20
ATOM 31839 O O . ASP A 1 94 ? 1.995 -9.424 -13.042 1.00 0.00 92 ASP A O 20
ATOM 31848 N N . ASP A 1 95 ? 2.893 -8.697 -11.120 1.00 0.00 93 ASP A N 20
ATOM 31849 C CA . ASP A 1 95 ? 3.348 -7.433 -11.662 1.00 0.00 93 ASP A CA 20
ATOM 31850 C C . ASP A 1 95 ? 4.849 -7.425 -11.897 1.00 0.00 93 ASP A C 20
ATOM 31851 O O . ASP A 1 95 ? 5.554 -8.386 -11.576 1.00 0.00 93 ASP A O 20
ATOM 31860 N N . ASP A 1 96 ? 5.325 -6.325 -12.458 1.00 0.00 94 ASP A N 20
ATOM 31861 C CA . ASP A 1 96 ? 6.742 -6.146 -12.734 1.00 0.00 94 ASP A CA 20
ATOM 31862 C C . ASP A 1 96 ? 7.243 -4.896 -12.030 1.00 0.00 94 ASP A C 20
ATOM 31863 O O . ASP A 1 96 ? 8.085 -4.962 -11.135 1.00 0.00 94 ASP A O 20
ATOM 31872 N N . GLY A 1 97 ? 6.708 -3.754 -12.438 1.00 0.00 95 GLY A N 20
ATOM 31873 C CA . GLY A 1 97 ? 7.082 -2.501 -11.826 1.00 0.00 95 GLY A CA 20
ATOM 31874 C C . GLY A 1 97 ? 5.991 -1.459 -11.950 1.00 0.00 95 GLY A C 20
ATOM 31875 O O . GLY A 1 97 ? 5.380 -1.314 -13.009 1.00 0.00 95 GLY A O 20
ATOM 31879 N N . TYR A 1 98 ? 5.737 -0.749 -10.860 1.00 0.00 96 TYR A N 20
ATOM 31880 C CA . TYR A 1 98 ? 4.769 0.334 -10.851 1.00 0.00 96 TYR A CA 20
ATOM 31881 C C . TYR A 1 98 ? 5.516 1.642 -10.671 1.00 0.00 96 TYR A C 20
ATOM 31882 O O . TYR A 1 98 ? 5.034 2.685 -11.151 1.00 0.00 96 TYR A O 20
ATOM 31901 N N . GLY A 1 1 ? 6.717 8.642 4.889 1.00 0.00 -1 GLY A N 21
ATOM 31902 C CA . GLY A 1 1 ? 7.016 7.711 3.776 1.00 0.00 -1 GLY A CA 21
ATOM 31903 C C . GLY A 1 1 ? 7.647 6.429 4.267 1.00 0.00 -1 GLY A C 21
ATOM 31904 O O . GLY A 1 1 ? 7.763 6.221 5.473 1.00 0.00 -1 GLY A O 21
ATOM 31910 N N . SER A 1 2 ? 8.056 5.577 3.332 1.00 0.00 0 SER A N 21
ATOM 31911 C CA . SER A 1 2 ? 8.624 4.275 3.657 1.00 0.00 0 SER A CA 21
ATOM 31912 C C . SER A 1 2 ? 9.861 4.426 4.537 1.00 0.00 0 SER A C 21
ATOM 31913 O O . SER A 1 2 ? 10.765 5.196 4.221 1.00 0.00 0 SER A O 21
ATOM 31921 N N . LEU A 1 3 ? 9.880 3.706 5.650 1.00 0.00 1 LEU A N 21
ATOM 31922 C CA . LEU A 1 3 ? 11.024 3.717 6.551 1.00 0.00 1 LEU A CA 21
ATOM 31923 C C . LEU A 1 3 ? 11.426 2.298 6.892 1.00 0.00 1 LEU A C 21
ATOM 31924 O O . LEU A 1 3 ? 12.205 2.065 7.815 1.00 0.00 1 LEU A O 21
ATOM 31940 N N . ILE A 1 4 ? 10.877 1.350 6.158 1.00 0.00 2 ILE A N 21
ATOM 31941 C CA . ILE A 1 4 ? 11.036 -0.048 6.504 1.00 0.00 2 ILE A CA 21
ATOM 31942 C C . ILE A 1 4 ? 12.435 -0.549 6.111 1.00 0.00 2 ILE A C 21
ATOM 31943 O O . ILE A 1 4 ? 12.881 -1.609 6.541 1.00 0.00 2 ILE A O 21
ATOM 31959 N N . LEU A 1 5 ? 13.116 0.254 5.303 1.00 0.00 3 LEU A N 21
ATOM 31960 C CA . LEU A 1 5 ? 14.531 0.070 4.969 1.00 0.00 3 LEU A CA 21
ATOM 31961 C C . LEU A 1 5 ? 15.249 1.375 5.312 1.00 0.00 3 LEU A C 21
ATOM 31962 O O . LEU A 1 5 ? 14.621 2.311 5.811 1.00 0.00 3 LEU A O 21
ATOM 31978 N N . ASP A 1 6 ? 16.541 1.443 5.065 1.00 0.00 4 ASP A N 21
ATOM 31979 C CA . ASP A 1 6 ? 17.269 2.704 5.158 1.00 0.00 4 ASP A CA 21
ATOM 31980 C C . ASP A 1 6 ? 18.287 2.793 4.035 1.00 0.00 4 ASP A C 21
ATOM 31981 O O . ASP A 1 6 ? 19.483 2.990 4.255 1.00 0.00 4 ASP A O 21
ATOM 31990 N N . GLY A 1 7 ? 17.782 2.681 2.817 1.00 0.00 5 GLY A N 21
ATOM 31991 C CA . GLY A 1 7 ? 18.631 2.623 1.651 1.00 0.00 5 GLY A CA 21
ATOM 31992 C C . GLY A 1 7 ? 19.214 1.242 1.458 1.00 0.00 5 GLY A C 21
ATOM 31993 O O . GLY A 1 7 ? 20.284 1.090 0.866 1.00 0.00 5 GLY A O 21
ATOM 31997 N N . ASP A 1 8 ? 18.500 0.226 1.925 1.00 0.00 6 ASP A N 21
ATOM 31998 C CA . ASP A 1 8 ? 19.047 -1.130 1.916 1.00 0.00 6 ASP A CA 21
ATOM 31999 C C . ASP A 1 8 ? 18.055 -2.124 1.305 1.00 0.00 6 ASP A C 21
ATOM 32000 O O . ASP A 1 8 ? 17.652 -1.935 0.160 1.00 0.00 6 ASP A O 21
ATOM 32009 N N . LEU A 1 9 ? 17.630 -3.146 2.055 1.00 0.00 7 LEU A N 21
ATOM 32010 C CA . LEU A 1 9 ? 16.810 -4.219 1.501 1.00 0.00 7 LEU A CA 21
ATOM 32011 C C . LEU A 1 9 ? 16.556 -5.305 2.542 1.00 0.00 7 LEU A C 21
ATOM 32012 O O . LEU A 1 9 ? 17.410 -6.164 2.762 1.00 0.00 7 LEU A O 21
ATOM 32028 N N . LEU A 1 10 ? 15.392 -5.258 3.186 1.00 0.00 8 LEU A N 21
ATOM 32029 C CA . LEU A 1 10 ? 15.002 -6.311 4.117 1.00 0.00 8 LEU A CA 21
ATOM 32030 C C . LEU A 1 10 ? 14.943 -7.647 3.403 1.00 0.00 8 LEU A C 21
ATOM 32031 O O . LEU A 1 10 ? 14.366 -7.759 2.318 1.00 0.00 8 LEU A O 21
ATOM 32047 N N . LYS A 1 11 ? 15.558 -8.646 4.007 1.00 0.00 9 LYS A N 21
ATOM 32048 C CA . LYS A 1 11 ? 15.565 -9.987 3.456 1.00 0.00 9 LYS A CA 21
ATOM 32049 C C . LYS A 1 11 ? 15.014 -10.975 4.474 1.00 0.00 9 LYS A C 21
ATOM 32050 O O . LYS A 1 11 ? 14.814 -12.149 4.166 1.00 0.00 9 LYS A O 21
ATOM 32069 N N . ASP A 1 12 ? 14.782 -10.491 5.696 1.00 0.00 10 ASP A N 21
ATOM 32070 C CA . ASP A 1 12 ? 14.130 -11.300 6.725 1.00 0.00 10 ASP A CA 21
ATOM 32071 C C . ASP A 1 12 ? 12.738 -11.669 6.245 1.00 0.00 10 ASP A C 21
ATOM 32072 O O . ASP A 1 12 ? 12.310 -12.821 6.343 1.00 0.00 10 ASP A O 21
ATOM 32081 N N . LYS A 1 13 ? 12.033 -10.672 5.734 1.00 0.00 11 LYS A N 21
ATOM 32082 C CA . LYS A 1 13 ? 10.819 -10.907 4.982 1.00 0.00 11 LYS A CA 21
ATOM 32083 C C . LYS A 1 13 ? 11.142 -10.805 3.503 1.00 0.00 11 LYS A C 21
ATOM 32084 O O . LYS A 1 13 ? 11.559 -9.750 3.026 1.00 0.00 11 LYS A O 21
ATOM 32103 N N . LEU A 1 14 ? 10.997 -11.921 2.804 1.00 0.00 12 LEU A N 21
ATOM 32104 C CA . LEU A 1 14 ? 11.347 -12.007 1.395 1.00 0.00 12 LEU A CA 21
ATOM 32105 C C . LEU A 1 14 ? 11.020 -13.398 0.878 1.00 0.00 12 LEU A C 21
ATOM 32106 O O . LEU A 1 14 ? 11.206 -14.382 1.596 1.00 0.00 12 LEU A O 21
ATOM 32122 N N . LYS A 1 15 ? 10.520 -13.475 -0.357 1.00 0.00 13 LYS A N 21
ATOM 32123 C CA . LYS A 1 15 ? 10.239 -14.758 -1.006 1.00 0.00 13 LYS A CA 21
ATOM 32124 C C . LYS A 1 15 ? 9.148 -15.522 -0.257 1.00 0.00 13 LYS A C 21
ATOM 32125 O O . LYS A 1 15 ? 9.070 -16.748 -0.329 1.00 0.00 13 LYS A O 21
ATOM 32144 N N . LEU A 1 16 ? 8.301 -14.790 0.443 1.00 0.00 14 LEU A N 21
ATOM 32145 C CA . LEU A 1 16 ? 7.291 -15.381 1.290 1.00 0.00 14 LEU A CA 21
ATOM 32146 C C . LEU A 1 16 ? 5.928 -15.412 0.601 1.00 0.00 14 LEU A C 21
ATOM 32147 O O . LEU A 1 16 ? 5.721 -14.744 -0.415 1.00 0.00 14 LEU A O 21
ATOM 32163 N N . PRO A 1 17 ? 4.998 -16.234 1.123 1.00 0.00 15 PRO A N 21
ATOM 32164 C CA . PRO A 1 17 ? 3.581 -16.217 0.719 1.00 0.00 15 PRO A CA 21
ATOM 32165 C C . PRO A 1 17 ? 2.900 -14.903 1.085 1.00 0.00 15 PRO A C 21
ATOM 32166 O O . PRO A 1 17 ? 3.558 -13.876 1.260 1.00 0.00 15 PRO A O 21
ATOM 32177 N N . VAL A 1 18 ? 1.580 -14.932 1.181 1.00 0.00 16 VAL A N 21
ATOM 32178 C CA . VAL A 1 18 ? 0.833 -13.761 1.616 1.00 0.00 16 VAL A CA 21
ATOM 32179 C C . VAL A 1 18 ? 1.272 -13.335 3.015 1.00 0.00 16 VAL A C 21
ATOM 32180 O O . VAL A 1 18 ? 1.143 -14.075 3.995 1.00 0.00 16 VAL A O 21
ATOM 32193 N N . ILE A 1 19 ? 1.823 -12.141 3.068 1.00 0.00 17 ILE A N 21
ATOM 32194 C CA . ILE A 1 19 ? 2.351 -11.559 4.287 1.00 0.00 17 ILE A CA 21
ATOM 32195 C C . ILE A 1 19 ? 1.200 -11.178 5.218 1.00 0.00 17 ILE A C 21
ATOM 32196 O O . ILE A 1 19 ? 0.055 -11.063 4.773 1.00 0.00 17 ILE A O 21
ATOM 32212 N N . ASP A 1 20 ? 1.504 -10.996 6.500 1.00 0.00 18 ASP A N 21
ATOM 32213 C CA . ASP A 1 20 ? 0.505 -10.588 7.489 1.00 0.00 18 ASP A CA 21
ATOM 32214 C C . ASP A 1 20 ? -0.287 -9.385 6.992 1.00 0.00 18 ASP A C 21
ATOM 32215 O O . ASP A 1 20 ? 0.292 -8.391 6.549 1.00 0.00 18 ASP A O 21
ATOM 32224 N N . ASN A 1 21 ? -1.610 -9.479 7.057 1.00 0.00 19 ASN A N 21
ATOM 32225 C CA . ASN A 1 21 ? -2.472 -8.358 6.693 1.00 0.00 19 ASN A CA 21
ATOM 32226 C C . ASN A 1 21 ? -2.173 -7.166 7.591 1.00 0.00 19 ASN A C 21
ATOM 32227 O O . ASN A 1 21 ? -2.236 -6.018 7.157 1.00 0.00 19 ASN A O 21
ATOM 32238 N N . LEU A 1 22 ? -1.827 -7.456 8.842 1.00 0.00 20 LEU A N 21
ATOM 32239 C CA . LEU A 1 22 ? -1.383 -6.438 9.774 1.00 0.00 20 LEU A CA 21
ATOM 32240 C C . LEU A 1 22 ? -0.161 -5.719 9.249 1.00 0.00 20 LEU A C 21
ATOM 32241 O O . LEU A 1 22 ? -0.090 -4.504 9.310 1.00 0.00 20 LEU A O 21
ATOM 32257 N N . PHE A 1 23 ? 0.796 -6.477 8.730 1.00 0.00 21 PHE A N 21
ATOM 32258 C CA . PHE A 1 23 ? 2.039 -5.901 8.240 1.00 0.00 21 PHE A CA 21
ATOM 32259 C C . PHE A 1 23 ? 1.765 -4.975 7.061 1.00 0.00 21 PHE A C 21
ATOM 32260 O O . PHE A 1 23 ? 2.334 -3.890 6.969 1.00 0.00 21 PHE A O 21
ATOM 32277 N N . GLY A 1 24 ? 0.874 -5.403 6.176 1.00 0.00 22 GLY A N 21
ATOM 32278 C CA . GLY A 1 24 ? 0.497 -4.578 5.044 1.00 0.00 22 GLY A CA 21
ATOM 32279 C C . GLY A 1 24 ? -0.258 -3.340 5.480 1.00 0.00 22 GLY A C 21
ATOM 32280 O O . GLY A 1 24 ? 0.023 -2.231 5.018 1.00 0.00 22 GLY A O 21
ATOM 32284 N N . LYS A 1 25 ? -1.211 -3.538 6.382 1.00 0.00 23 LYS A N 21
ATOM 32285 C CA . LYS A 1 25 ? -1.996 -2.442 6.929 1.00 0.00 23 LYS A CA 21
ATOM 32286 C C . LYS A 1 25 ? -1.094 -1.487 7.704 1.00 0.00 23 LYS A C 21
ATOM 32287 O O . LYS A 1 25 ? -1.285 -0.277 7.676 1.00 0.00 23 LYS A O 21
ATOM 32306 N N . GLU A 1 26 ? -0.115 -2.059 8.390 1.00 0.00 24 GLU A N 21
ATOM 32307 C CA . GLU A 1 26 ? 0.872 -1.317 9.138 1.00 0.00 24 GLU A CA 21
ATOM 32308 C C . GLU A 1 26 ? 1.573 -0.290 8.263 1.00 0.00 24 GLU A C 21
ATOM 32309 O O . GLU A 1 26 ? 1.550 0.901 8.566 1.00 0.00 24 GLU A O 21
ATOM 32321 N N . LEU A 1 27 ? 2.188 -0.760 7.178 1.00 0.00 25 LEU A N 21
ATOM 32322 C CA . LEU A 1 27 ? 2.878 0.115 6.237 1.00 0.00 25 LEU A CA 21
ATOM 32323 C C . LEU A 1 27 ? 1.947 1.243 5.804 1.00 0.00 25 LEU A C 21
ATOM 32324 O O . LEU A 1 27 ? 2.270 2.420 5.940 1.00 0.00 25 LEU A O 21
ATOM 32340 N N . LEU A 1 28 ? 0.786 0.855 5.279 1.00 0.00 26 LEU A N 21
ATOM 32341 C CA . LEU A 1 28 ? -0.240 1.790 4.875 1.00 0.00 26 LEU A CA 21
ATOM 32342 C C . LEU A 1 28 ? -0.575 2.798 5.973 1.00 0.00 26 LEU A C 21
ATOM 32343 O O . LEU A 1 28 ? -0.639 3.994 5.715 1.00 0.00 26 LEU A O 21
ATOM 32359 N N . ASP A 1 29 ? -0.796 2.318 7.190 1.00 0.00 27 ASP A N 21
ATOM 32360 C CA . ASP A 1 29 ? -1.155 3.196 8.305 1.00 0.00 27 ASP A CA 21
ATOM 32361 C C . ASP A 1 29 ? -0.018 4.170 8.602 1.00 0.00 27 ASP A C 21
ATOM 32362 O O . ASP A 1 29 ? -0.249 5.350 8.875 1.00 0.00 27 ASP A O 21
ATOM 32371 N N . LYS A 1 30 ? 1.208 3.661 8.532 1.00 0.00 28 LYS A N 21
ATOM 32372 C CA . LYS A 1 30 ? 2.409 4.472 8.708 1.00 0.00 28 LYS A CA 21
ATOM 32373 C C . LYS A 1 30 ? 2.449 5.626 7.715 1.00 0.00 28 LYS A C 21
ATOM 32374 O O . LYS A 1 30 ? 2.648 6.780 8.090 1.00 0.00 28 LYS A O 21
ATOM 32393 N N . PHE A 1 31 ? 2.262 5.300 6.442 1.00 0.00 29 PHE A N 21
ATOM 32394 C CA . PHE A 1 31 ? 2.458 6.266 5.369 1.00 0.00 29 PHE A CA 21
ATOM 32395 C C . PHE A 1 31 ? 1.134 6.880 4.938 1.00 0.00 29 PHE A C 21
ATOM 32396 O O . PHE A 1 31 ? 1.065 7.539 3.904 1.00 0.00 29 PHE A O 21
ATOM 32413 N N . GLN A 1 32 ? 0.091 6.678 5.736 1.00 0.00 30 GLN A N 21
ATOM 32414 C CA . GLN A 1 32 ? -1.252 7.101 5.359 1.00 0.00 30 GLN A CA 21
ATOM 32415 C C . GLN A 1 32 ? -1.314 8.605 5.113 1.00 0.00 30 GLN A C 21
ATOM 32416 O O . GLN A 1 32 ? -2.076 9.069 4.271 1.00 0.00 30 GLN A O 21
ATOM 32430 N N . ASP A 1 33 ? -0.496 9.358 5.834 1.00 0.00 31 ASP A N 21
ATOM 32431 C CA . ASP A 1 33 ? -0.477 10.806 5.693 1.00 0.00 31 ASP A CA 21
ATOM 32432 C C . ASP A 1 33 ? 0.129 11.208 4.355 1.00 0.00 31 ASP A C 21
ATOM 32433 O O . ASP A 1 33 ? -0.248 12.222 3.773 1.00 0.00 31 ASP A O 21
ATOM 32442 N N . ASP A 1 34 ? 1.058 10.397 3.871 1.00 0.00 32 ASP A N 21
ATOM 32443 C CA . ASP A 1 34 ? 1.659 10.610 2.555 1.00 0.00 32 ASP A CA 21
ATOM 32444 C C . ASP A 1 34 ? 0.712 10.113 1.477 1.00 0.00 32 ASP A C 21
ATOM 32445 O O . ASP A 1 34 ? 0.507 10.766 0.455 1.00 0.00 32 ASP A O 21
ATOM 32454 N N . ILE A 1 35 ? 0.135 8.949 1.729 1.00 0.00 33 ILE A N 21
ATOM 32455 C CA . ILE A 1 35 ? -0.824 8.340 0.823 1.00 0.00 33 ILE A CA 21
ATOM 32456 C C . ILE A 1 35 ? -2.040 9.248 0.639 1.00 0.00 33 ILE A C 21
ATOM 32457 O O . ILE A 1 35 ? -2.608 9.347 -0.449 1.00 0.00 33 ILE A O 21
ATOM 32473 N N . LYS A 1 36 ? -2.412 9.943 1.696 1.00 0.00 34 LYS A N 21
ATOM 32474 C CA . LYS A 1 36 ? -3.550 10.837 1.659 1.00 0.00 34 LYS A CA 21
ATOM 32475 C C . LYS A 1 36 ? -3.152 12.160 1.032 1.00 0.00 34 LYS A C 21
ATOM 32476 O O . LYS A 1 36 ? -3.902 12.744 0.252 1.00 0.00 34 LYS A O 21
ATOM 32495 N N . ASP A 1 37 ? -1.969 12.619 1.383 1.00 0.00 35 ASP A N 21
ATOM 32496 C CA . ASP A 1 37 ? -1.408 13.832 0.799 1.00 0.00 35 ASP A CA 21
ATOM 32497 C C . ASP A 1 37 ? -1.366 13.737 -0.723 1.00 0.00 35 ASP A C 21
ATOM 32498 O O . ASP A 1 37 ? -1.763 14.665 -1.430 1.00 0.00 35 ASP A O 21
ATOM 32507 N N . LYS A 1 38 ? -0.891 12.602 -1.216 1.00 0.00 36 LYS A N 21
ATOM 32508 C CA . LYS A 1 38 ? -0.724 12.397 -2.647 1.00 0.00 36 LYS A CA 21
ATOM 32509 C C . LYS A 1 38 ? -2.022 11.991 -3.332 1.00 0.00 36 LYS A C 21
ATOM 32510 O O . LYS A 1 38 ? -2.453 12.630 -4.293 1.00 0.00 36 LYS A O 21
ATOM 32529 N N . TYR A 1 39 ? -2.641 10.929 -2.838 1.00 0.00 37 TYR A N 21
ATOM 32530 C CA . TYR A 1 39 ? -3.772 10.315 -3.527 1.00 0.00 37 TYR A CA 21
ATOM 32531 C C . TYR A 1 39 ? -5.086 10.654 -2.835 1.00 0.00 37 TYR A C 21
ATOM 32532 O O . TYR A 1 39 ? -6.131 10.760 -3.477 1.00 0.00 37 TYR A O 21
ATOM 32550 N N . GLY A 1 40 ? -5.025 10.828 -1.524 1.00 0.00 38 GLY A N 21
ATOM 32551 C CA . GLY A 1 40 ? -6.223 11.109 -0.756 1.00 0.00 38 GLY A CA 21
ATOM 32552 C C . GLY A 1 40 ? -6.918 9.840 -0.319 1.00 0.00 38 GLY A C 21
ATOM 32553 O O . GLY A 1 40 ? -8.087 9.622 -0.629 1.00 0.00 38 GLY A O 21
ATOM 32557 N N . VAL A 1 41 ? -6.191 8.997 0.396 1.00 0.00 39 VAL A N 21
ATOM 32558 C CA . VAL A 1 41 ? -6.692 7.698 0.796 1.00 0.00 39 VAL A CA 21
ATOM 32559 C C . VAL A 1 41 ? -6.614 7.523 2.307 1.00 0.00 39 VAL A C 21
ATOM 32560 O O . VAL A 1 41 ? -5.719 8.064 2.960 1.00 0.00 39 VAL A O 21
ATOM 32573 N N . ASP A 1 42 ? -7.552 6.767 2.851 1.00 0.00 40 ASP A N 21
ATOM 32574 C CA . ASP A 1 42 ? -7.486 6.341 4.239 1.00 0.00 40 ASP A CA 21
ATOM 32575 C C . ASP A 1 42 ? -7.126 4.868 4.297 1.00 0.00 40 ASP A C 21
ATOM 32576 O O . ASP A 1 42 ? -7.908 4.009 3.893 1.00 0.00 40 ASP A O 21
ATOM 32585 N N . THR A 1 43 ? -5.947 4.584 4.805 1.00 0.00 41 THR A N 21
ATOM 32586 C CA . THR A 1 43 ? -5.416 3.235 4.799 1.00 0.00 41 THR A CA 21
ATOM 32587 C C . THR A 1 43 ? -6.096 2.354 5.839 1.00 0.00 41 THR A C 21
ATOM 32588 O O . THR A 1 43 ? -6.004 1.127 5.788 1.00 0.00 41 THR A O 21
ATOM 32599 N N . LYS A 1 44 ? -6.790 2.986 6.772 1.00 0.00 42 LYS A N 21
ATOM 32600 C CA . LYS A 1 44 ? -7.522 2.273 7.799 1.00 0.00 42 LYS A CA 21
ATOM 32601 C C . LYS A 1 44 ? -8.771 1.628 7.203 1.00 0.00 42 LYS A C 21
ATOM 32602 O O . LYS A 1 44 ? -9.268 0.619 7.706 1.00 0.00 42 LYS A O 21
ATOM 32621 N N . ASP A 1 45 ? -9.252 2.213 6.112 1.00 0.00 43 ASP A N 21
ATOM 32622 C CA . ASP A 1 45 ? -10.444 1.726 5.422 1.00 0.00 43 ASP A CA 21
ATOM 32623 C C . ASP A 1 45 ? -10.062 0.647 4.418 1.00 0.00 43 ASP A C 21
ATOM 32624 O O . ASP A 1 45 ? -10.873 -0.206 4.049 1.00 0.00 43 ASP A O 21
ATOM 32633 N N . LEU A 1 46 ? -8.805 0.685 4.008 1.00 0.00 44 LEU A N 21
ATOM 32634 C CA . LEU A 1 46 ? -8.266 -0.245 3.027 1.00 0.00 44 LEU A CA 21
ATOM 32635 C C . LEU A 1 46 ? -8.244 -1.672 3.557 1.00 0.00 44 LEU A C 21
ATOM 32636 O O . LEU A 1 46 ? -7.468 -1.997 4.458 1.00 0.00 44 LEU A O 21
ATOM 32652 N N . LYS A 1 47 ? -9.108 -2.512 3.007 1.00 0.00 45 LYS A N 21
ATOM 32653 C CA . LYS A 1 47 ? -9.121 -3.921 3.333 1.00 0.00 45 LYS A CA 21
ATOM 32654 C C . LYS A 1 47 ? -7.910 -4.611 2.728 1.00 0.00 45 LYS A C 21
ATOM 32655 O O . LYS A 1 47 ? -7.780 -4.689 1.504 1.00 0.00 45 LYS A O 21
ATOM 32674 N N . ILE A 1 48 ? -7.024 -5.097 3.585 1.00 0.00 46 ILE A N 21
ATOM 32675 C CA . ILE A 1 48 ? -5.854 -5.820 3.131 1.00 0.00 46 ILE A CA 21
ATOM 32676 C C . ILE A 1 48 ? -6.268 -7.181 2.592 1.00 0.00 46 ILE A C 21
ATOM 32677 O O . ILE A 1 48 ? -6.649 -8.076 3.351 1.00 0.00 46 ILE A O 21
ATOM 32693 N N . LEU A 1 49 ? -6.210 -7.319 1.283 1.00 0.00 47 LEU A N 21
ATOM 32694 C CA . LEU A 1 49 ? -6.585 -8.554 0.618 1.00 0.00 47 LEU A CA 21
ATOM 32695 C C . LEU A 1 49 ? -5.456 -9.555 0.742 1.00 0.00 47 LEU A C 21
ATOM 32696 O O . LEU A 1 49 ? -5.618 -10.650 1.283 1.00 0.00 47 LEU A O 21
ATOM 32712 N N . LYS A 1 50 ? -4.304 -9.144 0.248 1.00 0.00 48 LYS A N 21
ATOM 32713 C CA . LYS A 1 50 ? -3.135 -9.979 0.199 1.00 0.00 48 LYS A CA 21
ATOM 32714 C C . LYS A 1 50 ? -1.902 -9.118 0.356 1.00 0.00 48 LYS A C 21
ATOM 32715 O O . LYS A 1 50 ? -1.580 -8.320 -0.528 1.00 0.00 48 LYS A O 21
ATOM 32734 N N . THR A 1 51 ? -1.229 -9.244 1.474 1.00 0.00 49 THR A N 21
ATOM 32735 C CA . THR A 1 51 ? 0.051 -8.605 1.622 1.00 0.00 49 THR A CA 21
ATOM 32736 C C . THR A 1 51 ? 1.090 -9.493 0.961 1.00 0.00 49 THR A C 21
ATOM 32737 O O . THR A 1 51 ? 1.017 -10.711 1.061 1.00 0.00 49 THR A O 21
ATOM 32748 N N . SER A 1 52 ? 2.011 -8.902 0.244 1.00 0.00 50 SER A N 21
ATOM 32749 C CA . SER A 1 52 ? 3.074 -9.660 -0.377 1.00 0.00 50 SER A CA 21
ATOM 32750 C C . SER A 1 52 ? 4.216 -8.737 -0.716 1.00 0.00 50 SER A C 21
ATOM 32751 O O . SER A 1 52 ? 4.169 -7.549 -0.392 1.00 0.00 50 SER A O 21
ATOM 32759 N N . GLU A 1 53 ? 5.229 -9.269 -1.364 1.00 0.00 51 GLU A N 21
ATOM 32760 C CA . GLU A 1 53 ? 6.369 -8.466 -1.732 1.00 0.00 51 GLU A CA 21
ATOM 32761 C C . GLU A 1 53 ? 7.227 -9.168 -2.764 1.00 0.00 51 GLU A C 21
ATOM 32762 O O . GLU A 1 53 ? 7.062 -10.358 -3.039 1.00 0.00 51 GLU A O 21
ATOM 32774 N N . ASP A 1 54 ? 8.123 -8.401 -3.340 1.00 0.00 52 ASP A N 21
ATOM 32775 C CA . ASP A 1 54 ? 9.146 -8.913 -4.223 1.00 0.00 52 ASP A CA 21
ATOM 32776 C C . ASP A 1 54 ? 10.471 -8.660 -3.526 1.00 0.00 52 ASP A C 21
ATOM 32777 O O . ASP A 1 54 ? 10.495 -8.483 -2.310 1.00 0.00 52 ASP A O 21
ATOM 32786 N N . LYS A 1 55 ? 11.559 -8.617 -4.261 1.00 0.00 53 LYS A N 21
ATOM 32787 C CA . LYS A 1 55 ? 12.834 -8.296 -3.658 1.00 0.00 53 LYS A CA 21
ATOM 32788 C C . LYS A 1 55 ? 12.844 -6.840 -3.206 1.00 0.00 53 LYS A C 21
ATOM 32789 O O . LYS A 1 55 ? 12.725 -6.542 -2.021 1.00 0.00 53 LYS A O 21
ATOM 32808 N N . ARG A 1 56 ? 12.901 -5.934 -4.159 1.00 0.00 54 ARG A N 21
ATOM 32809 C CA . ARG A 1 56 ? 13.048 -4.518 -3.858 1.00 0.00 54 ARG A CA 21
ATOM 32810 C C . ARG A 1 56 ? 11.690 -3.836 -3.713 1.00 0.00 54 ARG A C 21
ATOM 32811 O O . ARG A 1 56 ? 11.599 -2.611 -3.761 1.00 0.00 54 ARG A O 21
ATOM 32832 N N . PHE A 1 57 ? 10.636 -4.622 -3.517 1.00 0.00 55 PHE A N 21
ATOM 32833 C CA . PHE A 1 57 ? 9.278 -4.081 -3.576 1.00 0.00 55 PHE A CA 21
ATOM 32834 C C . PHE A 1 57 ? 8.331 -4.777 -2.601 1.00 0.00 55 PHE A C 21
ATOM 32835 O O . PHE A 1 57 ? 8.488 -5.955 -2.308 1.00 0.00 55 PHE A O 21
ATOM 32852 N N . TYR A 1 58 ? 7.360 -4.022 -2.102 1.00 0.00 56 TYR A N 21
ATOM 32853 C CA . TYR A 1 58 ? 6.235 -4.565 -1.346 1.00 0.00 56 TYR A CA 21
ATOM 32854 C C . TYR A 1 58 ? 4.969 -4.456 -2.178 1.00 0.00 56 TYR A C 21
ATOM 32855 O O . TYR A 1 58 ? 4.784 -3.479 -2.906 1.00 0.00 56 TYR A O 21
ATOM 32873 N N . TYR A 1 59 ? 4.104 -5.447 -2.063 1.00 0.00 57 TYR A N 21
ATOM 32874 C CA . TYR A 1 59 ? 2.857 -5.466 -2.809 1.00 0.00 57 TYR A CA 21
ATOM 32875 C C . TYR A 1 59 ? 1.683 -5.723 -1.876 1.00 0.00 57 TYR A C 21
ATOM 32876 O O . TYR A 1 59 ? 1.337 -6.871 -1.593 1.00 0.00 57 TYR A O 21
ATOM 32894 N N . VAL A 1 60 ? 1.087 -4.653 -1.381 1.00 0.00 58 VAL A N 21
ATOM 32895 C CA . VAL A 1 60 ? -0.046 -4.769 -0.478 1.00 0.00 58 VAL A CA 21
ATOM 32896 C C . VAL A 1 60 ? -1.349 -4.610 -1.246 1.00 0.00 58 VAL A C 21
ATOM 32897 O O . VAL A 1 60 ? -1.767 -3.493 -1.550 1.00 0.00 58 VAL A O 21
ATOM 32910 N N . SER A 1 61 ? -1.976 -5.723 -1.581 1.00 0.00 59 SER A N 21
ATOM 32911 C CA . SER A 1 61 ? -3.228 -5.683 -2.313 1.00 0.00 59 SER A CA 21
ATOM 32912 C C . SER A 1 61 ? -4.367 -5.325 -1.371 1.00 0.00 59 SER A C 21
ATOM 32913 O O . SER A 1 61 ? -4.564 -5.978 -0.347 1.00 0.00 59 SER A O 21
ATOM 32921 N N . VAL A 1 62 ? -5.096 -4.277 -1.714 1.00 0.00 60 VAL A N 21
ATOM 32922 C CA . VAL A 1 62 ? -6.190 -3.788 -0.890 1.00 0.00 60 VAL A CA 21
ATOM 32923 C C . VAL A 1 62 ? -7.377 -3.401 -1.754 1.00 0.00 60 VAL A C 21
ATOM 32924 O O . VAL A 1 62 ? -7.208 -2.896 -2.863 1.00 0.00 60 VAL A O 21
ATOM 32937 N N . ASP A 1 63 ? -8.577 -3.642 -1.263 1.00 0.00 61 ASP A N 21
ATOM 32938 C CA . ASP A 1 63 ? -9.759 -3.167 -1.957 1.00 0.00 61 ASP A CA 21
ATOM 32939 C C . ASP A 1 63 ? -9.944 -1.701 -1.616 1.00 0.00 61 ASP A C 21
ATOM 32940 O O . ASP A 1 63 ? -10.463 -1.359 -0.555 1.00 0.00 61 ASP A O 21
ATOM 32949 N N . ALA A 1 64 ? -9.469 -0.838 -2.500 1.00 0.00 62 ALA A N 21
ATOM 32950 C CA . ALA A 1 64 ? -9.409 0.589 -2.224 1.00 0.00 62 ALA A CA 21
ATOM 32951 C C . ALA A 1 64 ? -10.800 1.210 -2.154 1.00 0.00 62 ALA A C 21
ATOM 32952 O O . ALA A 1 64 ? -10.980 2.280 -1.570 1.00 0.00 62 ALA A O 21
ATOM 32959 N N . GLY A 1 65 ? -11.777 0.541 -2.753 1.00 0.00 63 GLY A N 21
ATOM 32960 C CA . GLY A 1 65 ? -13.142 1.036 -2.728 1.00 0.00 63 GLY A CA 21
ATOM 32961 C C . GLY A 1 65 ? -13.391 2.071 -3.802 1.00 0.00 63 GLY A C 21
ATOM 32962 O O . GLY A 1 65 ? -14.532 2.445 -4.068 1.00 0.00 63 GLY A O 21
ATOM 32966 N N . ASP A 1 66 ? -12.314 2.527 -4.428 1.00 0.00 64 ASP A N 21
ATOM 32967 C CA . ASP A 1 66 ? -12.409 3.508 -5.496 1.00 0.00 64 ASP A CA 21
ATOM 32968 C C . ASP A 1 66 ? -13.045 2.885 -6.727 1.00 0.00 64 ASP A C 21
ATOM 32969 O O . ASP A 1 66 ? -13.777 3.541 -7.466 1.00 0.00 64 ASP A O 21
ATOM 32978 N N . GLY A 1 67 ? -12.788 1.599 -6.918 1.00 0.00 65 GLY A N 21
ATOM 32979 C CA . GLY A 1 67 ? -13.348 0.891 -8.049 1.00 0.00 65 GLY A CA 21
ATOM 32980 C C . GLY A 1 67 ? -12.696 -0.454 -8.258 1.00 0.00 65 GLY A C 21
ATOM 32981 O O . GLY A 1 67 ? -13.370 -1.443 -8.543 1.00 0.00 65 GLY A O 21
ATOM 32985 N N . GLU A 1 68 ? -11.383 -0.493 -8.102 1.00 0.00 66 GLU A N 21
ATOM 32986 C CA . GLU A 1 68 ? -10.625 -1.714 -8.314 1.00 0.00 66 GLU A CA 21
ATOM 32987 C C . GLU A 1 68 ? -9.978 -2.196 -7.029 1.00 0.00 66 GLU A C 21
ATOM 32988 O O . GLU A 1 68 ? -9.893 -1.461 -6.039 1.00 0.00 66 GLU A O 21
ATOM 33000 N N . LYS A 1 69 ? -9.522 -3.434 -7.062 1.00 0.00 67 LYS A N 21
ATOM 33001 C CA . LYS A 1 69 ? -8.654 -3.950 -6.033 1.00 0.00 67 LYS A CA 21
ATOM 33002 C C . LYS A 1 69 ? -7.231 -3.518 -6.335 1.00 0.00 67 LYS A C 21
ATOM 33003 O O . LYS A 1 69 ? -6.649 -3.889 -7.359 1.00 0.00 67 LYS A O 21
ATOM 33022 N N . CYS A 1 70 ? -6.696 -2.714 -5.446 1.00 0.00 68 CYS A N 21
ATOM 33023 C CA . CYS A 1 70 ? -5.446 -2.027 -5.669 1.00 0.00 68 CYS A CA 21
ATOM 33024 C C . CYS A 1 70 ? -4.305 -2.803 -5.052 1.00 0.00 68 CYS A C 21
ATOM 33025 O O . CYS A 1 70 ? -4.519 -3.711 -4.257 1.00 0.00 68 CYS A O 21
ATOM 33032 N N . LYS A 1 71 ? -3.099 -2.459 -5.441 1.00 0.00 69 LYS A N 21
ATOM 33033 C CA . LYS A 1 71 ? -1.918 -3.082 -4.893 1.00 0.00 69 LYS A CA 21
ATOM 33034 C C . LYS A 1 71 ? -0.901 -2.004 -4.563 1.00 0.00 69 LYS A C 21
ATOM 33035 O O . LYS A 1 71 ? -0.262 -1.446 -5.459 1.00 0.00 69 LYS A O 21
ATOM 33054 N N . PHE A 1 72 ? -0.786 -1.679 -3.286 1.00 0.00 70 PHE A N 21
ATOM 33055 C CA . PHE A 1 72 ? 0.170 -0.681 -2.853 1.00 0.00 70 PHE A CA 21
ATOM 33056 C C . PHE A 1 72 ? 1.574 -1.200 -3.019 1.00 0.00 70 PHE A C 21
ATOM 33057 O O . PHE A 1 72 ? 2.034 -2.071 -2.276 1.00 0.00 70 PHE A O 21
ATOM 33074 N N . LYS A 1 73 ? 2.235 -0.668 -4.019 1.00 0.00 71 LYS A N 21
ATOM 33075 C CA . LYS A 1 73 ? 3.550 -1.115 -4.387 1.00 0.00 71 LYS A CA 21
ATOM 33076 C C . LYS A 1 73 ? 4.595 -0.232 -3.734 1.00 0.00 71 LYS A C 21
ATOM 33077 O O . LYS A 1 73 ? 5.100 0.724 -4.324 1.00 0.00 71 LYS A O 21
ATOM 33096 N N . ILE A 1 74 ? 4.884 -0.536 -2.492 1.00 0.00 72 ILE A N 21
ATOM 33097 C CA . ILE A 1 74 ? 5.867 0.212 -1.748 1.00 0.00 72 ILE A CA 21
ATOM 33098 C C . ILE A 1 74 ? 7.244 -0.251 -2.174 1.00 0.00 72 ILE A C 21
ATOM 33099 O O . ILE A 1 74 ? 7.572 -1.419 -2.036 1.00 0.00 72 ILE A O 21
ATOM 33115 N N . ARG A 1 75 ? 8.055 0.655 -2.691 1.00 0.00 73 ARG A N 21
ATOM 33116 C CA . ARG A 1 75 ? 9.363 0.287 -3.221 1.00 0.00 73 ARG A CA 21
ATOM 33117 C C . ARG A 1 75 ? 10.351 0.124 -2.071 1.00 0.00 73 ARG A C 21
ATOM 33118 O O . ARG A 1 75 ? 11.564 0.235 -2.247 1.00 0.00 73 ARG A O 21
ATOM 33139 N N . LYS A 1 76 ? 9.801 -0.179 -0.894 1.00 0.00 74 LYS A N 21
ATOM 33140 C CA . LYS A 1 76 ? 10.563 -0.226 0.344 1.00 0.00 74 LYS A CA 21
ATOM 33141 C C . LYS A 1 76 ? 11.358 1.071 0.497 1.00 0.00 74 LYS A C 21
ATOM 33142 O O . LYS A 1 76 ? 11.062 2.066 -0.161 1.00 0.00 74 LYS A O 21
ATOM 33161 N N . ASP A 1 77 ? 12.321 1.094 1.393 1.00 0.00 75 ASP A N 21
ATOM 33162 C CA . ASP A 1 77 ? 13.277 2.191 1.405 1.00 0.00 75 ASP A CA 21
ATOM 33163 C C . ASP A 1 77 ? 14.566 1.671 0.783 1.00 0.00 75 ASP A C 21
ATOM 33164 O O . ASP A 1 77 ? 15.658 1.830 1.314 1.00 0.00 75 ASP A O 21
ATOM 33173 N N . VAL A 1 78 ? 14.407 1.007 -0.358 1.00 0.00 76 VAL A N 21
ATOM 33174 C CA . VAL A 1 78 ? 15.512 0.340 -1.041 1.00 0.00 76 VAL A CA 21
ATOM 33175 C C . VAL A 1 78 ? 16.364 1.363 -1.784 1.00 0.00 76 VAL A C 21
ATOM 33176 O O . VAL A 1 78 ? 17.409 1.045 -2.358 1.00 0.00 76 VAL A O 21
ATOM 33189 N N . ASP A 1 79 ? 15.914 2.601 -1.701 1.00 0.00 77 ASP A N 21
ATOM 33190 C CA . ASP A 1 79 ? 16.419 3.697 -2.525 1.00 0.00 77 ASP A CA 21
ATOM 33191 C C . ASP A 1 79 ? 15.562 4.929 -2.288 1.00 0.00 77 ASP A C 21
ATOM 33192 O O . ASP A 1 79 ? 16.062 5.997 -1.943 1.00 0.00 77 ASP A O 21
ATOM 33201 N N . VAL A 1 80 ? 14.259 4.757 -2.473 1.00 0.00 78 VAL A N 21
ATOM 33202 C CA . VAL A 1 80 ? 13.295 5.812 -2.197 1.00 0.00 78 VAL A CA 21
ATOM 33203 C C . VAL A 1 80 ? 12.779 5.693 -0.774 1.00 0.00 78 VAL A C 21
ATOM 33204 O O . VAL A 1 80 ? 12.736 4.607 -0.206 1.00 0.00 78 VAL A O 21
ATOM 33217 N N . PRO A 1 81 ? 12.392 6.820 -0.191 1.00 0.00 79 PRO A N 21
ATOM 33218 C CA . PRO A 1 81 ? 11.773 6.874 1.122 1.00 0.00 79 PRO A CA 21
ATOM 33219 C C . PRO A 1 81 ? 10.251 6.833 1.053 1.00 0.00 79 PRO A C 21
ATOM 33220 O O . PRO A 1 81 ? 9.569 7.424 1.890 1.00 0.00 79 PRO A O 21
ATOM 33231 N N . LYS A 1 82 ? 9.712 6.137 0.062 1.00 0.00 80 LYS A N 21
ATOM 33232 C CA . LYS A 1 82 ? 8.272 6.123 -0.142 1.00 0.00 80 LYS A CA 21
ATOM 33233 C C . LYS A 1 82 ? 7.846 4.905 -0.964 1.00 0.00 80 LYS A C 21
ATOM 33234 O O . LYS A 1 82 ? 8.553 3.903 -1.029 1.00 0.00 80 LYS A O 21
ATOM 33253 N N . MET A 1 83 ? 6.689 5.013 -1.594 1.00 0.00 81 MET A N 21
ATOM 33254 C CA . MET A 1 83 ? 6.122 3.928 -2.370 1.00 0.00 81 MET A CA 21
ATOM 33255 C C . MET A 1 83 ? 6.239 4.270 -3.841 1.00 0.00 81 MET A C 21
ATOM 33256 O O . MET A 1 83 ? 5.909 5.385 -4.246 1.00 0.00 81 MET A O 21
ATOM 33270 N N . VAL A 1 84 ? 6.719 3.333 -4.633 1.00 0.00 82 VAL A N 21
ATOM 33271 C CA . VAL A 1 84 ? 6.859 3.568 -6.060 1.00 0.00 82 VAL A CA 21
ATOM 33272 C C . VAL A 1 84 ? 5.504 3.444 -6.749 1.00 0.00 82 VAL A C 21
ATOM 33273 O O . VAL A 1 84 ? 5.175 4.213 -7.653 1.00 0.00 82 VAL A O 21
ATOM 33286 N N . GLY A 1 85 ? 4.704 2.501 -6.278 1.00 0.00 83 GLY A N 21
ATOM 33287 C CA . GLY A 1 85 ? 3.455 2.202 -6.921 1.00 0.00 83 GLY A CA 21
ATOM 33288 C C . GLY A 1 85 ? 2.289 2.246 -5.967 1.00 0.00 83 GLY A C 21
ATOM 33289 O O . GLY A 1 85 ? 2.456 2.223 -4.749 1.00 0.00 83 GLY A O 21
ATOM 33293 N N . ARG A 1 86 ? 1.108 2.295 -6.543 1.00 0.00 84 ARG A N 21
ATOM 33294 C CA . ARG A 1 86 ? -0.137 2.428 -5.799 1.00 0.00 84 ARG A CA 21
ATOM 33295 C C . ARG A 1 86 ? -1.276 2.078 -6.732 1.00 0.00 84 ARG A C 21
ATOM 33296 O O . ARG A 1 86 ? -2.417 2.503 -6.557 1.00 0.00 84 ARG A O 21
ATOM 33317 N N . LYS A 1 87 ? -0.934 1.271 -7.711 1.00 0.00 85 LYS A N 21
ATOM 33318 C CA . LYS A 1 87 ? -1.791 1.018 -8.850 1.00 0.00 85 LYS A CA 21
ATOM 33319 C C . LYS A 1 87 ? -2.747 -0.135 -8.606 1.00 0.00 85 LYS A C 21
ATOM 33320 O O . LYS A 1 87 ? -2.353 -1.203 -8.126 1.00 0.00 85 LYS A O 21
ATOM 33339 N N . CYS A 1 88 ? -4.013 0.099 -8.917 1.00 0.00 86 CYS A N 21
ATOM 33340 C CA . CYS A 1 88 ? -5.011 -0.949 -8.864 1.00 0.00 86 CYS A CA 21
ATOM 33341 C C . CYS A 1 88 ? -4.948 -1.720 -10.164 1.00 0.00 86 CYS A C 21
ATOM 33342 O O . CYS A 1 88 ? -4.835 -1.127 -11.233 1.00 0.00 86 CYS A O 21
ATOM 33349 N N . ARG A 1 89 ? -5.014 -3.029 -10.089 1.00 0.00 87 ARG A N 21
ATOM 33350 C CA . ARG A 1 89 ? -4.796 -3.835 -11.264 1.00 0.00 87 ARG A CA 21
ATOM 33351 C C . ARG A 1 89 ? -5.922 -4.834 -11.422 1.00 0.00 87 ARG A C 21
ATOM 33352 O O . ARG A 1 89 ? -5.835 -5.977 -10.967 1.00 0.00 87 ARG A O 21
ATOM 33373 N N . LYS A 1 90 ? -7.005 -4.363 -12.016 1.00 0.00 88 LYS A N 21
ATOM 33374 C CA . LYS A 1 90 ? -8.209 -5.158 -12.177 1.00 0.00 88 LYS A CA 21
ATOM 33375 C C . LYS A 1 90 ? -8.846 -4.918 -13.537 1.00 0.00 88 LYS A C 21
ATOM 33376 O O . LYS A 1 90 ? -9.369 -5.845 -14.159 1.00 0.00 88 LYS A O 21
ATOM 33395 N N . ASP A 1 91 ? -8.816 -3.676 -13.993 1.00 0.00 89 ASP A N 21
ATOM 33396 C CA . ASP A 1 91 ? -9.281 -3.353 -15.332 1.00 0.00 89 ASP A CA 21
ATOM 33397 C C . ASP A 1 91 ? -8.199 -2.603 -16.097 1.00 0.00 89 ASP A C 21
ATOM 33398 O O . ASP A 1 91 ? -8.283 -1.388 -16.293 1.00 0.00 89 ASP A O 21
ATOM 33407 N N . ASP A 1 92 ? -7.169 -3.350 -16.490 1.00 0.00 90 ASP A N 21
ATOM 33408 C CA . ASP A 1 92 ? -6.047 -2.830 -17.275 1.00 0.00 90 ASP A CA 21
ATOM 33409 C C . ASP A 1 92 ? -5.207 -1.833 -16.481 1.00 0.00 90 ASP A C 21
ATOM 33410 O O . ASP A 1 92 ? -5.681 -0.764 -16.094 1.00 0.00 90 ASP A O 21
ATOM 33419 N N . ASP A 1 93 ? -3.952 -2.183 -16.257 1.00 0.00 91 ASP A N 21
ATOM 33420 C CA . ASP A 1 93 ? -3.050 -1.340 -15.487 1.00 0.00 91 ASP A CA 21
ATOM 33421 C C . ASP A 1 93 ? -1.651 -1.334 -16.090 1.00 0.00 91 ASP A C 21
ATOM 33422 O O . ASP A 1 93 ? -1.163 -2.358 -16.569 1.00 0.00 91 ASP A O 21
ATOM 33431 N N . ASP A 1 94 ? -1.024 -0.168 -16.061 1.00 0.00 92 ASP A N 21
ATOM 33432 C CA . ASP A 1 94 ? 0.322 0.026 -16.585 1.00 0.00 92 ASP A CA 21
ATOM 33433 C C . ASP A 1 94 ? 0.915 1.312 -16.024 1.00 0.00 92 ASP A C 21
ATOM 33434 O O . ASP A 1 94 ? 0.313 2.379 -16.137 1.00 0.00 92 ASP A O 21
ATOM 33443 N N . ASP A 1 95 ? 2.081 1.211 -15.405 1.00 0.00 93 ASP A N 21
ATOM 33444 C CA . ASP A 1 95 ? 2.730 2.381 -14.830 1.00 0.00 93 ASP A CA 21
ATOM 33445 C C . ASP A 1 95 ? 4.243 2.255 -14.940 1.00 0.00 93 ASP A C 21
ATOM 33446 O O . ASP A 1 95 ? 4.761 1.169 -15.204 1.00 0.00 93 ASP A O 21
ATOM 33455 N N . ASP A 1 96 ? 4.945 3.366 -14.763 1.00 0.00 94 ASP A N 21
ATOM 33456 C CA . ASP A 1 96 ? 6.402 3.375 -14.831 1.00 0.00 94 ASP A CA 21
ATOM 33457 C C . ASP A 1 96 ? 7.000 3.023 -13.474 1.00 0.00 94 ASP A C 21
ATOM 33458 O O . ASP A 1 96 ? 8.107 2.492 -13.382 1.00 0.00 94 ASP A O 21
ATOM 33467 N N . GLY A 1 97 ? 6.250 3.313 -12.424 1.00 0.00 95 GLY A N 21
ATOM 33468 C CA . GLY A 1 97 ? 6.673 2.976 -11.085 1.00 0.00 95 GLY A CA 21
ATOM 33469 C C . GLY A 1 97 ? 5.825 1.863 -10.520 1.00 0.00 95 GLY A C 21
ATOM 33470 O O . GLY A 1 97 ? 5.215 2.002 -9.463 1.00 0.00 95 GLY A O 21
ATOM 33474 N N . TYR A 1 98 ? 5.804 0.748 -11.230 1.00 0.00 96 TYR A N 21
ATOM 33475 C CA . TYR A 1 98 ? 4.910 -0.353 -10.930 1.00 0.00 96 TYR A CA 21
ATOM 33476 C C . TYR A 1 98 ? 5.142 -1.480 -11.927 1.00 0.00 96 TYR A C 21
ATOM 33477 O O . TYR A 1 98 ? 5.218 -1.196 -13.136 1.00 0.00 96 TYR A O 21
ATOM 33496 N N . GLY A 1 1 ? 6.661 6.690 5.820 1.00 0.00 -1 GLY A N 22
ATOM 33497 C CA . GLY A 1 1 ? 7.942 6.114 5.348 1.00 0.00 -1 GLY A CA 22
ATOM 33498 C C . GLY A 1 1 ? 7.874 4.609 5.216 1.00 0.00 -1 GLY A C 22
ATOM 33499 O O . GLY A 1 1 ? 6.994 3.976 5.793 1.00 0.00 -1 GLY A O 22
ATOM 33505 N N . SER A 1 2 ? 8.788 4.028 4.449 1.00 0.00 0 SER A N 22
ATOM 33506 C CA . SER A 1 2 ? 8.829 2.583 4.291 1.00 0.00 0 SER A CA 22
ATOM 33507 C C . SER A 1 2 ? 9.555 1.965 5.480 1.00 0.00 0 SER A C 22
ATOM 33508 O O . SER A 1 2 ? 9.082 0.994 6.074 1.00 0.00 0 SER A O 22
ATOM 33516 N N . LEU A 1 3 ? 10.713 2.538 5.801 1.00 0.00 1 LEU A N 22
ATOM 33517 C CA . LEU A 1 3 ? 11.485 2.188 6.991 1.00 0.00 1 LEU A CA 22
ATOM 33518 C C . LEU A 1 3 ? 11.990 0.748 6.951 1.00 0.00 1 LEU A C 22
ATOM 33519 O O . LEU A 1 3 ? 12.457 0.217 7.959 1.00 0.00 1 LEU A O 22
ATOM 33535 N N . ILE A 1 4 ? 11.915 0.124 5.787 1.00 0.00 2 ILE A N 22
ATOM 33536 C CA . ILE A 1 4 ? 12.429 -1.222 5.622 1.00 0.00 2 ILE A CA 22
ATOM 33537 C C . ILE A 1 4 ? 13.606 -1.209 4.643 1.00 0.00 2 ILE A C 22
ATOM 33538 O O . ILE A 1 4 ? 13.454 -1.366 3.430 1.00 0.00 2 ILE A O 22
ATOM 33554 N N . LEU A 1 5 ? 14.787 -0.984 5.183 1.00 0.00 3 LEU A N 22
ATOM 33555 C CA . LEU A 1 5 ? 15.968 -0.779 4.362 1.00 0.00 3 LEU A CA 22
ATOM 33556 C C . LEU A 1 5 ? 17.104 -1.692 4.785 1.00 0.00 3 LEU A C 22
ATOM 33557 O O . LEU A 1 5 ? 17.708 -2.348 3.937 1.00 0.00 3 LEU A O 22
ATOM 33573 N N . ASP A 1 6 ? 17.372 -1.735 6.096 1.00 0.00 4 ASP A N 22
ATOM 33574 C CA . ASP A 1 6 ? 18.546 -2.419 6.647 1.00 0.00 4 ASP A CA 22
ATOM 33575 C C . ASP A 1 6 ? 19.822 -1.708 6.208 1.00 0.00 4 ASP A C 22
ATOM 33576 O O . ASP A 1 6 ? 20.555 -1.151 7.026 1.00 0.00 4 ASP A O 22
ATOM 33585 N N . GLY A 1 7 ? 20.061 -1.718 4.911 1.00 0.00 5 GLY A N 22
ATOM 33586 C CA . GLY A 1 7 ? 21.198 -1.043 4.332 1.00 0.00 5 GLY A CA 22
ATOM 33587 C C . GLY A 1 7 ? 21.215 -1.245 2.836 1.00 0.00 5 GLY A C 22
ATOM 33588 O O . GLY A 1 7 ? 22.058 -1.980 2.318 1.00 0.00 5 GLY A O 22
ATOM 33592 N N . ASP A 1 8 ? 20.265 -0.605 2.148 1.00 0.00 6 ASP A N 22
ATOM 33593 C CA . ASP A 1 8 ? 20.039 -0.827 0.722 1.00 0.00 6 ASP A CA 22
ATOM 33594 C C . ASP A 1 8 ? 19.645 -2.279 0.465 1.00 0.00 6 ASP A C 22
ATOM 33595 O O . ASP A 1 8 ? 20.498 -3.144 0.239 1.00 0.00 6 ASP A O 22
ATOM 33604 N N . LEU A 1 9 ? 18.341 -2.531 0.565 1.00 0.00 7 LEU A N 22
ATOM 33605 C CA . LEU A 1 9 ? 17.750 -3.846 0.309 1.00 0.00 7 LEU A CA 22
ATOM 33606 C C . LEU A 1 9 ? 17.995 -4.839 1.435 1.00 0.00 7 LEU A C 22
ATOM 33607 O O . LEU A 1 9 ? 18.850 -4.645 2.297 1.00 0.00 7 LEU A O 22
ATOM 33623 N N . LEU A 1 10 ? 17.210 -5.908 1.398 1.00 0.00 8 LEU A N 22
ATOM 33624 C CA . LEU A 1 10 ? 17.273 -6.979 2.380 1.00 0.00 8 LEU A CA 22
ATOM 33625 C C . LEU A 1 10 ? 16.766 -8.268 1.733 1.00 0.00 8 LEU A C 22
ATOM 33626 O O . LEU A 1 10 ? 17.457 -9.282 1.725 1.00 0.00 8 LEU A O 22
ATOM 33642 N N . LYS A 1 11 ? 15.545 -8.201 1.191 1.00 0.00 9 LYS A N 22
ATOM 33643 C CA . LYS A 1 11 ? 14.990 -9.229 0.298 1.00 0.00 9 LYS A CA 22
ATOM 33644 C C . LYS A 1 11 ? 14.537 -10.500 1.023 1.00 0.00 9 LYS A C 22
ATOM 33645 O O . LYS A 1 11 ? 13.390 -10.915 0.878 1.00 0.00 9 LYS A O 22
ATOM 33664 N N . ASP A 1 12 ? 15.421 -11.110 1.800 1.00 0.00 10 ASP A N 22
ATOM 33665 C CA . ASP A 1 12 ? 15.160 -12.443 2.347 1.00 0.00 10 ASP A CA 22
ATOM 33666 C C . ASP A 1 12 ? 14.469 -12.396 3.707 1.00 0.00 10 ASP A C 22
ATOM 33667 O O . ASP A 1 12 ? 14.320 -13.432 4.357 1.00 0.00 10 ASP A O 22
ATOM 33676 N N . LYS A 1 13 ? 14.049 -11.213 4.137 1.00 0.00 11 LYS A N 22
ATOM 33677 C CA . LYS A 1 13 ? 13.380 -11.075 5.428 1.00 0.00 11 LYS A CA 22
ATOM 33678 C C . LYS A 1 13 ? 12.083 -11.880 5.454 1.00 0.00 11 LYS A C 22
ATOM 33679 O O . LYS A 1 13 ? 11.991 -12.914 6.118 1.00 0.00 11 LYS A O 22
ATOM 33698 N N . LEU A 1 14 ? 11.087 -11.397 4.732 1.00 0.00 12 LEU A N 22
ATOM 33699 C CA . LEU A 1 14 ? 9.810 -12.074 4.652 1.00 0.00 12 LEU A CA 22
ATOM 33700 C C . LEU A 1 14 ? 9.635 -12.678 3.271 1.00 0.00 12 LEU A C 22
ATOM 33701 O O . LEU A 1 14 ? 9.745 -11.989 2.260 1.00 0.00 12 LEU A O 22
ATOM 33717 N N . LYS A 1 15 ? 9.380 -13.971 3.238 1.00 0.00 13 LYS A N 22
ATOM 33718 C CA . LYS A 1 15 ? 9.361 -14.724 1.994 1.00 0.00 13 LYS A CA 22
ATOM 33719 C C . LYS A 1 15 ? 8.193 -15.700 1.983 1.00 0.00 13 LYS A C 22
ATOM 33720 O O . LYS A 1 15 ? 8.235 -16.750 1.335 1.00 0.00 13 LYS A O 22
ATOM 33739 N N . LEU A 1 16 ? 7.140 -15.324 2.684 1.00 0.00 14 LEU A N 22
ATOM 33740 C CA . LEU A 1 16 ? 5.966 -16.167 2.825 1.00 0.00 14 LEU A CA 22
ATOM 33741 C C . LEU A 1 16 ? 4.850 -15.687 1.900 1.00 0.00 14 LEU A C 22
ATOM 33742 O O . LEU A 1 16 ? 4.690 -14.484 1.682 1.00 0.00 14 LEU A O 22
ATOM 33758 N N . PRO A 1 17 ? 4.082 -16.624 1.322 1.00 0.00 15 PRO A N 22
ATOM 33759 C CA . PRO A 1 17 ? 2.924 -16.299 0.482 1.00 0.00 15 PRO A CA 22
ATOM 33760 C C . PRO A 1 17 ? 1.821 -15.613 1.282 1.00 0.00 15 PRO A C 22
ATOM 33761 O O . PRO A 1 17 ? 1.426 -16.106 2.336 1.00 0.00 15 PRO A O 22
ATOM 33772 N N . VAL A 1 18 ? 1.342 -14.485 0.748 1.00 0.00 16 VAL A N 22
ATOM 33773 C CA . VAL A 1 18 ? 0.321 -13.627 1.372 1.00 0.00 16 VAL A CA 22
ATOM 33774 C C . VAL A 1 18 ? 0.483 -13.464 2.885 1.00 0.00 16 VAL A C 22
ATOM 33775 O O . VAL A 1 18 ? 0.092 -14.300 3.703 1.00 0.00 16 VAL A O 22
ATOM 33788 N N . ILE A 1 19 ? 1.074 -12.344 3.218 1.00 0.00 17 ILE A N 22
ATOM 33789 C CA . ILE A 1 19 ? 1.286 -11.916 4.584 1.00 0.00 17 ILE A CA 22
ATOM 33790 C C . ILE A 1 19 ? -0.015 -11.310 5.114 1.00 0.00 17 ILE A C 22
ATOM 33791 O O . ILE A 1 19 ? -0.875 -10.915 4.322 1.00 0.00 17 ILE A O 22
ATOM 33807 N N . ASP A 1 20 ? -0.167 -11.230 6.433 1.00 0.00 18 ASP A N 22
ATOM 33808 C CA . ASP A 1 20 ? -1.434 -10.802 7.024 1.00 0.00 18 ASP A CA 22
ATOM 33809 C C . ASP A 1 20 ? -1.731 -9.340 6.693 1.00 0.00 18 ASP A C 22
ATOM 33810 O O . ASP A 1 20 ? -0.823 -8.564 6.382 1.00 0.00 18 ASP A O 22
ATOM 33819 N N . ASN A 1 21 ? -3.007 -8.974 6.757 1.00 0.00 19 ASN A N 22
ATOM 33820 C CA . ASN A 1 21 ? -3.433 -7.614 6.441 1.00 0.00 19 ASN A CA 22
ATOM 33821 C C . ASN A 1 21 ? -2.871 -6.614 7.444 1.00 0.00 19 ASN A C 22
ATOM 33822 O O . ASN A 1 21 ? -2.794 -5.429 7.155 1.00 0.00 19 ASN A O 22
ATOM 33833 N N . LEU A 1 22 ? -2.470 -7.097 8.615 1.00 0.00 20 LEU A N 22
ATOM 33834 C CA . LEU A 1 22 ? -1.882 -6.243 9.632 1.00 0.00 20 LEU A CA 22
ATOM 33835 C C . LEU A 1 22 ? -0.543 -5.682 9.160 1.00 0.00 20 LEU A C 22
ATOM 33836 O O . LEU A 1 22 ? -0.261 -4.495 9.327 1.00 0.00 20 LEU A O 22
ATOM 33852 N N . PHE A 1 23 ? 0.275 -6.538 8.560 1.00 0.00 21 PHE A N 22
ATOM 33853 C CA . PHE A 1 23 ? 1.576 -6.120 8.057 1.00 0.00 21 PHE A CA 22
ATOM 33854 C C . PHE A 1 23 ? 1.408 -5.097 6.938 1.00 0.00 21 PHE A C 22
ATOM 33855 O O . PHE A 1 23 ? 2.157 -4.121 6.852 1.00 0.00 21 PHE A O 22
ATOM 33872 N N . GLY A 1 24 ? 0.408 -5.316 6.097 1.00 0.00 22 GLY A N 22
ATOM 33873 C CA . GLY A 1 24 ? 0.116 -4.371 5.043 1.00 0.00 22 GLY A CA 22
ATOM 33874 C C . GLY A 1 24 ? -0.490 -3.103 5.600 1.00 0.00 22 GLY A C 22
ATOM 33875 O O . GLY A 1 24 ? -0.273 -2.010 5.073 1.00 0.00 22 GLY A O 22
ATOM 33879 N N . LYS A 1 25 ? -1.252 -3.262 6.677 1.00 0.00 23 LYS A N 22
ATOM 33880 C CA . LYS A 1 25 ? -1.888 -2.146 7.356 1.00 0.00 23 LYS A CA 22
ATOM 33881 C C . LYS A 1 25 ? -0.822 -1.214 7.897 1.00 0.00 23 LYS A C 22
ATOM 33882 O O . LYS A 1 25 ? -0.951 0.000 7.829 1.00 0.00 23 LYS A O 22
ATOM 33901 N N . GLU A 1 26 ? 0.228 -1.816 8.432 1.00 0.00 24 GLU A N 22
ATOM 33902 C CA . GLU A 1 26 ? 1.389 -1.107 8.905 1.00 0.00 24 GLU A CA 22
ATOM 33903 C C . GLU A 1 26 ? 2.030 -0.298 7.787 1.00 0.00 24 GLU A C 22
ATOM 33904 O O . GLU A 1 26 ? 2.278 0.895 7.941 1.00 0.00 24 GLU A O 22
ATOM 33916 N N . LEU A 1 27 ? 2.291 -0.960 6.665 1.00 0.00 25 LEU A N 22
ATOM 33917 C CA . LEU A 1 27 ? 2.819 -0.298 5.475 1.00 0.00 25 LEU A CA 22
ATOM 33918 C C . LEU A 1 27 ? 1.968 0.910 5.108 1.00 0.00 25 LEU A C 22
ATOM 33919 O O . LEU A 1 27 ? 2.432 2.050 5.143 1.00 0.00 25 LEU A O 22
ATOM 33935 N N . LEU A 1 28 ? 0.720 0.640 4.756 1.00 0.00 26 LEU A N 22
ATOM 33936 C CA . LEU A 1 28 ? -0.232 1.661 4.395 1.00 0.00 26 LEU A CA 22
ATOM 33937 C C . LEU A 1 28 ? -0.404 2.720 5.481 1.00 0.00 26 LEU A C 22
ATOM 33938 O O . LEU A 1 28 ? -0.682 3.870 5.174 1.00 0.00 26 LEU A O 22
ATOM 33954 N N . ASP A 1 29 ? -0.258 2.341 6.742 1.00 0.00 27 ASP A N 22
ATOM 33955 C CA . ASP A 1 29 ? -0.318 3.311 7.838 1.00 0.00 27 ASP A CA 22
ATOM 33956 C C . ASP A 1 29 ? 0.848 4.288 7.750 1.00 0.00 27 ASP A C 22
ATOM 33957 O O . ASP A 1 29 ? 0.671 5.503 7.870 1.00 0.00 27 ASP A O 22
ATOM 33966 N N . LYS A 1 30 ? 2.037 3.752 7.519 1.00 0.00 28 LYS A N 22
ATOM 33967 C CA . LYS A 1 30 ? 3.246 4.562 7.430 1.00 0.00 28 LYS A CA 22
ATOM 33968 C C . LYS A 1 30 ? 3.220 5.447 6.187 1.00 0.00 28 LYS A C 22
ATOM 33969 O O . LYS A 1 30 ? 3.784 6.541 6.178 1.00 0.00 28 LYS A O 22
ATOM 33988 N N . PHE A 1 31 ? 2.565 4.972 5.135 1.00 0.00 29 PHE A N 22
ATOM 33989 C CA . PHE A 1 31 ? 2.478 5.724 3.888 1.00 0.00 29 PHE A CA 22
ATOM 33990 C C . PHE A 1 31 ? 1.159 6.455 3.759 1.00 0.00 29 PHE A C 22
ATOM 33991 O O . PHE A 1 31 ? 0.920 7.107 2.752 1.00 0.00 29 PHE A O 22
ATOM 34008 N N . GLN A 1 32 ? 0.307 6.340 4.764 1.00 0.00 30 GLN A N 22
ATOM 34009 C CA . GLN A 1 32 ? -1.003 6.940 4.727 1.00 0.00 30 GLN A CA 22
ATOM 34010 C C . GLN A 1 32 ? -0.916 8.424 4.414 1.00 0.00 30 GLN A C 22
ATOM 34011 O O . GLN A 1 32 ? -1.713 8.948 3.648 1.00 0.00 30 GLN A O 22
ATOM 34025 N N . ASP A 1 33 ? 0.075 9.083 4.988 1.00 0.00 31 ASP A N 22
ATOM 34026 C CA . ASP A 1 33 ? 0.269 10.510 4.775 1.00 0.00 31 ASP A CA 22
ATOM 34027 C C . ASP A 1 33 ? 0.630 10.802 3.320 1.00 0.00 31 ASP A C 22
ATOM 34028 O O . ASP A 1 33 ? 0.194 11.800 2.748 1.00 0.00 31 ASP A O 22
ATOM 34037 N N . ASP A 1 34 ? 1.398 9.902 2.719 1.00 0.00 32 ASP A N 22
ATOM 34038 C CA . ASP A 1 34 ? 1.861 10.075 1.346 1.00 0.00 32 ASP A CA 22
ATOM 34039 C C . ASP A 1 34 ? 0.758 9.672 0.371 1.00 0.00 32 ASP A C 22
ATOM 34040 O O . ASP A 1 34 ? 0.516 10.339 -0.631 1.00 0.00 32 ASP A O 22
ATOM 34049 N N . ILE A 1 35 ? 0.068 8.590 0.702 1.00 0.00 33 ILE A N 22
ATOM 34050 C CA . ILE A 1 35 ? -1.060 8.110 -0.087 1.00 0.00 33 ILE A CA 22
ATOM 34051 C C . ILE A 1 35 ? -2.223 9.100 -0.012 1.00 0.00 33 ILE A C 22
ATOM 34052 O O . ILE A 1 35 ? -2.997 9.256 -0.957 1.00 0.00 33 ILE A O 22
ATOM 34068 N N . LYS A 1 36 ? -2.320 9.795 1.107 1.00 0.00 34 LYS A N 22
ATOM 34069 C CA . LYS A 1 36 ? -3.367 10.780 1.303 1.00 0.00 34 LYS A CA 22
ATOM 34070 C C . LYS A 1 36 ? -2.954 12.099 0.674 1.00 0.00 34 LYS A C 22
ATOM 34071 O O . LYS A 1 36 ? -3.785 12.934 0.331 1.00 0.00 34 LYS A O 22
ATOM 34090 N N . ASP A 1 37 ? -1.658 12.280 0.533 1.00 0.00 35 ASP A N 22
ATOM 34091 C CA . ASP A 1 37 ? -1.128 13.399 -0.226 1.00 0.00 35 ASP A CA 22
ATOM 34092 C C . ASP A 1 37 ? -1.400 13.207 -1.711 1.00 0.00 35 ASP A C 22
ATOM 34093 O O . ASP A 1 37 ? -1.848 14.123 -2.403 1.00 0.00 35 ASP A O 22
ATOM 34102 N N . LYS A 1 38 ? -1.136 11.999 -2.189 1.00 0.00 36 LYS A N 22
ATOM 34103 C CA . LYS A 1 38 ? -1.219 11.698 -3.609 1.00 0.00 36 LYS A CA 22
ATOM 34104 C C . LYS A 1 38 ? -2.643 11.404 -4.071 1.00 0.00 36 LYS A C 22
ATOM 34105 O O . LYS A 1 38 ? -2.971 11.612 -5.237 1.00 0.00 36 LYS A O 22
ATOM 34124 N N . TYR A 1 39 ? -3.487 10.917 -3.169 1.00 0.00 37 TYR A N 22
ATOM 34125 C CA . TYR A 1 39 ? -4.855 10.548 -3.538 1.00 0.00 37 TYR A CA 22
ATOM 34126 C C . TYR A 1 39 ? -5.867 11.081 -2.529 1.00 0.00 37 TYR A C 22
ATOM 34127 O O . TYR A 1 39 ? -6.993 11.428 -2.883 1.00 0.00 37 TYR A O 22
ATOM 34145 N N . GLY A 1 40 ? -5.464 11.133 -1.270 1.00 0.00 38 GLY A N 22
ATOM 34146 C CA . GLY A 1 40 ? -6.365 11.586 -0.224 1.00 0.00 38 GLY A CA 22
ATOM 34147 C C . GLY A 1 40 ? -7.032 10.436 0.502 1.00 0.00 38 GLY A C 22
ATOM 34148 O O . GLY A 1 40 ? -8.055 10.617 1.165 1.00 0.00 38 GLY A O 22
ATOM 34152 N N . VAL A 1 41 ? -6.430 9.261 0.394 1.00 0.00 39 VAL A N 22
ATOM 34153 C CA . VAL A 1 41 ? -6.999 8.031 0.929 1.00 0.00 39 VAL A CA 22
ATOM 34154 C C . VAL A 1 41 ? -6.719 7.876 2.422 1.00 0.00 39 VAL A C 22
ATOM 34155 O O . VAL A 1 41 ? -5.744 8.414 2.946 1.00 0.00 39 VAL A O 22
ATOM 34168 N N . ASP A 1 42 ? -7.596 7.148 3.091 1.00 0.00 40 ASP A N 22
ATOM 34169 C CA . ASP A 1 42 ? -7.366 6.715 4.458 1.00 0.00 40 ASP A CA 22
ATOM 34170 C C . ASP A 1 42 ? -7.094 5.214 4.462 1.00 0.00 40 ASP A C 22
ATOM 34171 O O . ASP A 1 42 ? -8.000 4.405 4.256 1.00 0.00 40 ASP A O 22
ATOM 34180 N N . THR A 1 43 ? -5.840 4.846 4.685 1.00 0.00 41 THR A N 22
ATOM 34181 C CA . THR A 1 43 ? -5.411 3.460 4.556 1.00 0.00 41 THR A CA 22
ATOM 34182 C C . THR A 1 43 ? -5.998 2.575 5.649 1.00 0.00 41 THR A C 22
ATOM 34183 O O . THR A 1 43 ? -6.012 1.347 5.531 1.00 0.00 41 THR A O 22
ATOM 34194 N N . LYS A 1 44 ? -6.499 3.207 6.697 1.00 0.00 42 LYS A N 22
ATOM 34195 C CA . LYS A 1 44 ? -7.099 2.506 7.811 1.00 0.00 42 LYS A CA 22
ATOM 34196 C C . LYS A 1 44 ? -8.353 1.748 7.366 1.00 0.00 42 LYS A C 22
ATOM 34197 O O . LYS A 1 44 ? -8.754 0.771 7.999 1.00 0.00 42 LYS A O 22
ATOM 34216 N N . ASP A 1 45 ? -8.937 2.172 6.249 1.00 0.00 43 ASP A N 22
ATOM 34217 C CA . ASP A 1 45 ? -10.180 1.581 5.764 1.00 0.00 43 ASP A CA 22
ATOM 34218 C C . ASP A 1 45 ? -9.920 0.674 4.567 1.00 0.00 43 ASP A C 22
ATOM 34219 O O . ASP A 1 45 ? -10.813 -0.031 4.097 1.00 0.00 43 ASP A O 22
ATOM 34228 N N . LEU A 1 46 ? -8.691 0.685 4.078 1.00 0.00 44 LEU A N 22
ATOM 34229 C CA . LEU A 1 46 ? -8.333 -0.130 2.927 1.00 0.00 44 LEU A CA 22
ATOM 34230 C C . LEU A 1 46 ? -8.397 -1.611 3.271 1.00 0.00 44 LEU A C 22
ATOM 34231 O O . LEU A 1 46 ? -7.666 -2.090 4.141 1.00 0.00 44 LEU A O 22
ATOM 34247 N N . LYS A 1 47 ? -9.286 -2.318 2.592 1.00 0.00 45 LYS A N 22
ATOM 34248 C CA . LYS A 1 47 ? -9.476 -3.735 2.798 1.00 0.00 45 LYS A CA 22
ATOM 34249 C C . LYS A 1 47 ? -8.328 -4.511 2.177 1.00 0.00 45 LYS A C 22
ATOM 34250 O O . LYS A 1 47 ? -8.320 -4.766 0.976 1.00 0.00 45 LYS A O 22
ATOM 34269 N N . ILE A 1 48 ? -7.352 -4.869 2.986 1.00 0.00 46 ILE A N 22
ATOM 34270 C CA . ILE A 1 48 ? -6.170 -5.530 2.478 1.00 0.00 46 ILE A CA 22
ATOM 34271 C C . ILE A 1 48 ? -6.446 -6.993 2.181 1.00 0.00 46 ILE A C 22
ATOM 34272 O O . ILE A 1 48 ? -6.862 -7.761 3.049 1.00 0.00 46 ILE A O 22
ATOM 34288 N N . LEU A 1 49 ? -6.217 -7.355 0.935 1.00 0.00 47 LEU A N 22
ATOM 34289 C CA . LEU A 1 49 ? -6.505 -8.685 0.441 1.00 0.00 47 LEU A CA 22
ATOM 34290 C C . LEU A 1 49 ? -5.266 -9.562 0.529 1.00 0.00 47 LEU A C 22
ATOM 34291 O O . LEU A 1 49 ? -5.308 -10.676 1.054 1.00 0.00 47 LEU A O 22
ATOM 34307 N N . LYS A 1 50 ? -4.162 -9.043 0.015 1.00 0.00 48 LYS A N 22
ATOM 34308 C CA . LYS A 1 50 ? -2.939 -9.807 -0.104 1.00 0.00 48 LYS A CA 22
ATOM 34309 C C . LYS A 1 50 ? -1.731 -8.905 0.107 1.00 0.00 48 LYS A C 22
ATOM 34310 O O . LYS A 1 50 ? -1.549 -7.924 -0.615 1.00 0.00 48 LYS A O 22
ATOM 34329 N N . THR A 1 51 ? -0.920 -9.237 1.093 1.00 0.00 49 THR A N 22
ATOM 34330 C CA . THR A 1 51 ? 0.308 -8.507 1.353 1.00 0.00 49 THR A CA 22
ATOM 34331 C C . THR A 1 51 ? 1.502 -9.414 1.086 1.00 0.00 49 THR A C 22
ATOM 34332 O O . THR A 1 51 ? 1.478 -10.573 1.461 1.00 0.00 49 THR A O 22
ATOM 34343 N N . SER A 1 52 ? 2.518 -8.918 0.406 1.00 0.00 50 SER A N 22
ATOM 34344 C CA . SER A 1 52 ? 3.753 -9.677 0.221 1.00 0.00 50 SER A CA 22
ATOM 34345 C C . SER A 1 52 ? 4.884 -8.732 -0.148 1.00 0.00 50 SER A C 22
ATOM 34346 O O . SER A 1 52 ? 4.657 -7.538 -0.352 1.00 0.00 50 SER A O 22
ATOM 34354 N N . GLU A 1 53 ? 6.091 -9.264 -0.244 1.00 0.00 51 GLU A N 22
ATOM 34355 C CA . GLU A 1 53 ? 7.208 -8.493 -0.749 1.00 0.00 51 GLU A CA 22
ATOM 34356 C C . GLU A 1 53 ? 7.955 -9.280 -1.809 1.00 0.00 51 GLU A C 22
ATOM 34357 O O . GLU A 1 53 ? 7.957 -10.513 -1.813 1.00 0.00 51 GLU A O 22
ATOM 34369 N N . ASP A 1 54 ? 8.551 -8.545 -2.718 1.00 0.00 52 ASP A N 22
ATOM 34370 C CA . ASP A 1 54 ? 9.328 -9.104 -3.805 1.00 0.00 52 ASP A CA 22
ATOM 34371 C C . ASP A 1 54 ? 10.792 -8.767 -3.544 1.00 0.00 52 ASP A C 22
ATOM 34372 O O . ASP A 1 54 ? 11.181 -8.602 -2.384 1.00 0.00 52 ASP A O 22
ATOM 34381 N N . LYS A 1 55 ? 11.599 -8.644 -4.588 1.00 0.00 53 LYS A N 22
ATOM 34382 C CA . LYS A 1 55 ? 12.992 -8.271 -4.413 1.00 0.00 53 LYS A CA 22
ATOM 34383 C C . LYS A 1 55 ? 13.090 -6.851 -3.844 1.00 0.00 53 LYS A C 22
ATOM 34384 O O . LYS A 1 55 ? 13.152 -6.659 -2.634 1.00 0.00 53 LYS A O 22
ATOM 34403 N N . ARG A 1 56 ? 13.044 -5.853 -4.705 1.00 0.00 54 ARG A N 22
ATOM 34404 C CA . ARG A 1 56 ? 13.104 -4.470 -4.260 1.00 0.00 54 ARG A CA 22
ATOM 34405 C C . ARG A 1 56 ? 11.720 -3.946 -3.924 1.00 0.00 54 ARG A C 22
ATOM 34406 O O . ARG A 1 56 ? 11.549 -2.759 -3.725 1.00 0.00 54 ARG A O 22
ATOM 34427 N N . PHE A 1 57 ? 10.728 -4.819 -3.846 1.00 0.00 55 PHE A N 22
ATOM 34428 C CA . PHE A 1 57 ? 9.345 -4.333 -3.883 1.00 0.00 55 PHE A CA 22
ATOM 34429 C C . PHE A 1 57 ? 8.456 -4.942 -2.806 1.00 0.00 55 PHE A C 22
ATOM 34430 O O . PHE A 1 57 ? 8.770 -5.970 -2.222 1.00 0.00 55 PHE A O 22
ATOM 34447 N N . TYR A 1 58 ? 7.348 -4.260 -2.555 1.00 0.00 56 TYR A N 22
ATOM 34448 C CA . TYR A 1 58 ? 6.261 -4.760 -1.727 1.00 0.00 56 TYR A CA 22
ATOM 34449 C C . TYR A 1 58 ? 4.980 -4.719 -2.535 1.00 0.00 56 TYR A C 22
ATOM 34450 O O . TYR A 1 58 ? 4.828 -3.863 -3.404 1.00 0.00 56 TYR A O 22
ATOM 34468 N N . TYR A 1 59 ? 4.070 -5.632 -2.256 1.00 0.00 57 TYR A N 22
ATOM 34469 C CA . TYR A 1 59 ? 2.822 -5.708 -2.995 1.00 0.00 57 TYR A CA 22
ATOM 34470 C C . TYR A 1 59 ? 1.639 -5.884 -2.050 1.00 0.00 57 TYR A C 22
ATOM 34471 O O . TYR A 1 59 ? 1.408 -6.977 -1.528 1.00 0.00 57 TYR A O 22
ATOM 34489 N N . VAL A 1 60 ? 0.910 -4.798 -1.816 1.00 0.00 58 VAL A N 22
ATOM 34490 C CA . VAL A 1 60 ? -0.268 -4.836 -0.956 1.00 0.00 58 VAL A CA 22
ATOM 34491 C C . VAL A 1 60 ? -1.534 -4.597 -1.772 1.00 0.00 58 VAL A C 22
ATOM 34492 O O . VAL A 1 60 ? -1.830 -3.468 -2.155 1.00 0.00 58 VAL A O 22
ATOM 34505 N N . SER A 1 61 ? -2.268 -5.658 -2.046 1.00 0.00 59 SER A N 22
ATOM 34506 C CA . SER A 1 61 ? -3.505 -5.547 -2.804 1.00 0.00 59 SER A CA 22
ATOM 34507 C C . SER A 1 61 ? -4.658 -5.251 -1.857 1.00 0.00 59 SER A C 22
ATOM 34508 O O . SER A 1 61 ? -4.866 -5.988 -0.896 1.00 0.00 59 SER A O 22
ATOM 34516 N N . VAL A 1 62 ? -5.394 -4.180 -2.111 1.00 0.00 60 VAL A N 22
ATOM 34517 C CA . VAL A 1 62 ? -6.515 -3.821 -1.255 1.00 0.00 60 VAL A CA 22
ATOM 34518 C C . VAL A 1 62 ? -7.767 -3.532 -2.068 1.00 0.00 60 VAL A C 22
ATOM 34519 O O . VAL A 1 62 ? -7.695 -3.136 -3.235 1.00 0.00 60 VAL A O 22
ATOM 34532 N N . ASP A 1 63 ? -8.906 -3.754 -1.441 1.00 0.00 61 ASP A N 22
ATOM 34533 C CA . ASP A 1 63 ? -10.185 -3.359 -1.996 1.00 0.00 61 ASP A CA 22
ATOM 34534 C C . ASP A 1 63 ? -10.496 -1.950 -1.514 1.00 0.00 61 ASP A C 22
ATOM 34535 O O . ASP A 1 63 ? -10.545 -1.697 -0.309 1.00 0.00 61 ASP A O 22
ATOM 34544 N N . ALA A 1 64 ? -10.679 -1.036 -2.454 1.00 0.00 62 ALA A N 22
ATOM 34545 C CA . ALA A 1 64 ? -10.860 0.377 -2.130 1.00 0.00 62 ALA A CA 22
ATOM 34546 C C . ALA A 1 64 ? -12.288 0.691 -1.678 1.00 0.00 62 ALA A C 22
ATOM 34547 O O . ALA A 1 64 ? -12.687 1.857 -1.623 1.00 0.00 62 ALA A O 22
ATOM 34554 N N . GLY A 1 65 ? -13.061 -0.344 -1.368 1.00 0.00 63 GLY A N 22
ATOM 34555 C CA . GLY A 1 65 ? -14.406 -0.150 -0.862 1.00 0.00 63 GLY A CA 22
ATOM 34556 C C . GLY A 1 65 ? -15.418 0.025 -1.972 1.00 0.00 63 GLY A C 22
ATOM 34557 O O . GLY A 1 65 ? -16.422 -0.685 -2.030 1.00 0.00 63 GLY A O 22
ATOM 34561 N N . ASP A 1 66 ? -15.141 0.968 -2.860 1.00 0.00 64 ASP A N 22
ATOM 34562 C CA . ASP A 1 66 ? -16.009 1.247 -3.997 1.00 0.00 64 ASP A CA 22
ATOM 34563 C C . ASP A 1 66 ? -16.042 0.059 -4.954 1.00 0.00 64 ASP A C 22
ATOM 34564 O O . ASP A 1 66 ? -16.997 -0.129 -5.707 1.00 0.00 64 ASP A O 22
ATOM 34573 N N . GLY A 1 67 ? -15.001 -0.753 -4.899 1.00 0.00 65 GLY A N 22
ATOM 34574 C CA . GLY A 1 67 ? -14.903 -1.893 -5.783 1.00 0.00 65 GLY A CA 22
ATOM 34575 C C . GLY A 1 67 ? -13.609 -1.888 -6.559 1.00 0.00 65 GLY A C 22
ATOM 34576 O O . GLY A 1 67 ? -13.294 -2.841 -7.270 1.00 0.00 65 GLY A O 22
ATOM 34580 N N . GLU A 1 68 ? -12.862 -0.801 -6.432 1.00 0.00 66 GLU A N 22
ATOM 34581 C CA . GLU A 1 68 ? -11.559 -0.699 -7.051 1.00 0.00 66 GLU A CA 22
ATOM 34582 C C . GLU A 1 68 ? -10.546 -1.520 -6.279 1.00 0.00 66 GLU A C 22
ATOM 34583 O O . GLU A 1 68 ? -10.681 -1.707 -5.071 1.00 0.00 66 GLU A O 22
ATOM 34595 N N . LYS A 1 69 ? -9.536 -2.009 -6.972 1.00 0.00 67 LYS A N 22
ATOM 34596 C CA . LYS A 1 69 ? -8.557 -2.872 -6.355 1.00 0.00 67 LYS A CA 22
ATOM 34597 C C . LYS A 1 69 ? -7.158 -2.333 -6.608 1.00 0.00 67 LYS A C 22
ATOM 34598 O O . LYS A 1 69 ? -6.650 -2.398 -7.725 1.00 0.00 67 LYS A O 22
ATOM 34617 N N . CYS A 1 70 ? -6.546 -1.785 -5.577 1.00 0.00 68 CYS A N 22
ATOM 34618 C CA . CYS A 1 70 ? -5.245 -1.155 -5.724 1.00 0.00 68 CYS A CA 22
ATOM 34619 C C . CYS A 1 70 ? -4.154 -2.017 -5.119 1.00 0.00 68 CYS A C 22
ATOM 34620 O O . CYS A 1 70 ? -4.278 -2.514 -4.004 1.00 0.00 68 CYS A O 22
ATOM 34627 N N . LYS A 1 71 ? -3.094 -2.199 -5.883 1.00 0.00 69 LYS A N 22
ATOM 34628 C CA . LYS A 1 71 ? -1.921 -2.912 -5.424 1.00 0.00 69 LYS A CA 22
ATOM 34629 C C . LYS A 1 71 ? -0.856 -1.894 -5.040 1.00 0.00 69 LYS A C 22
ATOM 34630 O O . LYS A 1 71 ? -0.202 -1.306 -5.905 1.00 0.00 69 LYS A O 22
ATOM 34649 N N . PHE A 1 72 ? -0.721 -1.646 -3.754 1.00 0.00 70 PHE A N 22
ATOM 34650 C CA . PHE A 1 72 ? 0.253 -0.691 -3.264 1.00 0.00 70 PHE A CA 22
ATOM 34651 C C . PHE A 1 72 ? 1.645 -1.285 -3.335 1.00 0.00 70 PHE A C 22
ATOM 34652 O O . PHE A 1 72 ? 1.989 -2.183 -2.564 1.00 0.00 70 PHE A O 22
ATOM 34669 N N . LYS A 1 73 ? 2.431 -0.805 -4.282 1.00 0.00 71 LYS A N 22
ATOM 34670 C CA . LYS A 1 73 ? 3.764 -1.314 -4.473 1.00 0.00 71 LYS A CA 22
ATOM 34671 C C . LYS A 1 73 ? 4.777 -0.400 -3.808 1.00 0.00 71 LYS A C 22
ATOM 34672 O O . LYS A 1 73 ? 5.031 0.725 -4.251 1.00 0.00 71 LYS A O 22
ATOM 34691 N N . ILE A 1 74 ? 5.342 -0.890 -2.729 1.00 0.00 72 ILE A N 22
ATOM 34692 C CA . ILE A 1 74 ? 6.299 -0.131 -1.958 1.00 0.00 72 ILE A CA 22
ATOM 34693 C C . ILE A 1 74 ? 7.689 -0.684 -2.216 1.00 0.00 72 ILE A C 22
ATOM 34694 O O . ILE A 1 74 ? 7.981 -1.812 -1.853 1.00 0.00 72 ILE A O 22
ATOM 34710 N N . ARG A 1 75 ? 8.547 0.107 -2.842 1.00 0.00 73 ARG A N 22
ATOM 34711 C CA . ARG A 1 75 ? 9.856 -0.381 -3.272 1.00 0.00 73 ARG A CA 22
ATOM 34712 C C . ARG A 1 75 ? 10.827 -0.415 -2.094 1.00 0.00 73 ARG A C 22
ATOM 34713 O O . ARG A 1 75 ? 12.039 -0.317 -2.262 1.00 0.00 73 ARG A O 22
ATOM 34734 N N . LYS A 1 76 ? 10.259 -0.613 -0.908 1.00 0.00 74 LYS A N 22
ATOM 34735 C CA . LYS A 1 76 ? 11.000 -0.653 0.345 1.00 0.00 74 LYS A CA 22
ATOM 34736 C C . LYS A 1 76 ? 11.781 0.641 0.563 1.00 0.00 74 LYS A C 22
ATOM 34737 O O . LYS A 1 76 ? 11.702 1.571 -0.241 1.00 0.00 74 LYS A O 22
ATOM 34756 N N . ASP A 1 77 ? 12.523 0.712 1.652 1.00 0.00 75 ASP A N 22
ATOM 34757 C CA . ASP A 1 77 ? 13.208 1.943 2.017 1.00 0.00 75 ASP A CA 22
ATOM 34758 C C . ASP A 1 77 ? 14.571 2.000 1.341 1.00 0.00 75 ASP A C 22
ATOM 34759 O O . ASP A 1 77 ? 15.572 2.383 1.950 1.00 0.00 75 ASP A O 22
ATOM 34768 N N . VAL A 1 78 ? 14.613 1.609 0.074 1.00 0.00 76 VAL A N 22
ATOM 34769 C CA . VAL A 1 78 ? 15.856 1.622 -0.670 1.00 0.00 76 VAL A CA 22
ATOM 34770 C C . VAL A 1 78 ? 16.200 3.050 -1.090 1.00 0.00 76 VAL A C 22
ATOM 34771 O O . VAL A 1 78 ? 15.570 3.621 -1.986 1.00 0.00 76 VAL A O 22
ATOM 34784 N N . ASP A 1 79 ? 17.191 3.625 -0.411 1.00 0.00 77 ASP A N 22
ATOM 34785 C CA . ASP A 1 79 ? 17.594 5.024 -0.610 1.00 0.00 77 ASP A CA 22
ATOM 34786 C C . ASP A 1 79 ? 16.531 5.988 -0.084 1.00 0.00 77 ASP A C 22
ATOM 34787 O O . ASP A 1 79 ? 16.777 6.747 0.855 1.00 0.00 77 ASP A O 22
ATOM 34796 N N . VAL A 1 80 ? 15.355 5.965 -0.695 1.00 0.00 78 VAL A N 22
ATOM 34797 C CA . VAL A 1 80 ? 14.249 6.797 -0.249 1.00 0.00 78 VAL A CA 22
ATOM 34798 C C . VAL A 1 80 ? 13.493 6.107 0.869 1.00 0.00 78 VAL A C 22
ATOM 34799 O O . VAL A 1 80 ? 13.446 4.883 0.933 1.00 0.00 78 VAL A O 22
ATOM 34812 N N . PRO A 1 81 ? 12.881 6.891 1.752 1.00 0.00 79 PRO A N 22
ATOM 34813 C CA . PRO A 1 81 ? 12.030 6.377 2.812 1.00 0.00 79 PRO A CA 22
ATOM 34814 C C . PRO A 1 81 ? 10.603 6.187 2.334 1.00 0.00 79 PRO A C 22
ATOM 34815 O O . PRO A 1 81 ? 9.658 6.281 3.107 1.00 0.00 79 PRO A O 22
ATOM 34826 N N . LYS A 1 82 ? 10.453 5.916 1.063 1.00 0.00 80 LYS A N 22
ATOM 34827 C CA . LYS A 1 82 ? 9.145 5.947 0.448 1.00 0.00 80 LYS A CA 22
ATOM 34828 C C . LYS A 1 82 ? 8.890 4.707 -0.399 1.00 0.00 80 LYS A C 22
ATOM 34829 O O . LYS A 1 82 ? 9.515 3.669 -0.215 1.00 0.00 80 LYS A O 22
ATOM 34848 N N . MET A 1 83 ? 7.955 4.838 -1.322 1.00 0.00 81 MET A N 22
ATOM 34849 C CA . MET A 1 83 ? 7.539 3.737 -2.169 1.00 0.00 81 MET A CA 22
ATOM 34850 C C . MET A 1 83 ? 7.816 4.066 -3.624 1.00 0.00 81 MET A C 22
ATOM 34851 O O . MET A 1 83 ? 8.090 5.219 -3.967 1.00 0.00 81 MET A O 22
ATOM 34865 N N . VAL A 1 84 ? 7.741 3.057 -4.470 1.00 0.00 82 VAL A N 22
ATOM 34866 C CA . VAL A 1 84 ? 7.922 3.255 -5.904 1.00 0.00 82 VAL A CA 22
ATOM 34867 C C . VAL A 1 84 ? 6.632 3.758 -6.551 1.00 0.00 82 VAL A C 22
ATOM 34868 O O . VAL A 1 84 ? 6.630 4.784 -7.230 1.00 0.00 82 VAL A O 22
ATOM 34881 N N . GLY A 1 85 ? 5.537 3.053 -6.313 1.00 0.00 83 GLY A N 22
ATOM 34882 C CA . GLY A 1 85 ? 4.286 3.416 -6.925 1.00 0.00 83 GLY A CA 22
ATOM 34883 C C . GLY A 1 85 ? 3.153 2.521 -6.484 1.00 0.00 83 GLY A C 22
ATOM 34884 O O . GLY A 1 85 ? 3.259 1.300 -6.525 1.00 0.00 83 GLY A O 22
ATOM 34888 N N . ARG A 1 86 ? 2.074 3.121 -6.030 1.00 0.00 84 ARG A N 22
ATOM 34889 C CA . ARG A 1 86 ? 0.888 2.360 -5.719 1.00 0.00 84 ARG A CA 22
ATOM 34890 C C . ARG A 1 86 ? -0.068 2.442 -6.891 1.00 0.00 84 ARG A C 22
ATOM 34891 O O . ARG A 1 86 ? -0.517 3.521 -7.278 1.00 0.00 84 ARG A O 22
ATOM 34912 N N . LYS A 1 87 ? -0.360 1.296 -7.457 1.00 0.00 85 LYS A N 22
ATOM 34913 C CA . LYS A 1 87 ? -1.072 1.226 -8.714 1.00 0.00 85 LYS A CA 22
ATOM 34914 C C . LYS A 1 87 ? -2.340 0.409 -8.547 1.00 0.00 85 LYS A C 22
ATOM 34915 O O . LYS A 1 87 ? -2.277 -0.787 -8.250 1.00 0.00 85 LYS A O 22
ATOM 34934 N N . CYS A 1 88 ? -3.493 1.039 -8.699 1.00 0.00 86 CYS A N 22
ATOM 34935 C CA . CYS A 1 88 ? -4.726 0.283 -8.695 1.00 0.00 86 CYS A CA 22
ATOM 34936 C C . CYS A 1 88 ? -4.831 -0.501 -9.982 1.00 0.00 86 CYS A C 22
ATOM 34937 O O . CYS A 1 88 ? -4.775 0.051 -11.079 1.00 0.00 86 CYS A O 22
ATOM 34944 N N . ARG A 1 89 ? -4.963 -1.788 -9.824 1.00 0.00 87 ARG A N 22
ATOM 34945 C CA . ARG A 1 89 ? -5.085 -2.697 -10.934 1.00 0.00 87 ARG A CA 22
ATOM 34946 C C . ARG A 1 89 ? -6.326 -3.526 -10.719 1.00 0.00 87 ARG A C 22
ATOM 34947 O O . ARG A 1 89 ? -6.270 -4.659 -10.242 1.00 0.00 87 ARG A O 22
ATOM 34968 N N . LYS A 1 90 ? -7.455 -2.913 -11.015 1.00 0.00 88 LYS A N 22
ATOM 34969 C CA . LYS A 1 90 ? -8.746 -3.505 -10.744 1.00 0.00 88 LYS A CA 22
ATOM 34970 C C . LYS A 1 90 ? -9.033 -4.620 -11.745 1.00 0.00 88 LYS A C 22
ATOM 34971 O O . LYS A 1 90 ? -9.946 -5.428 -11.563 1.00 0.00 88 LYS A O 22
ATOM 34990 N N . ASP A 1 91 ? -8.223 -4.661 -12.795 1.00 0.00 89 ASP A N 22
ATOM 34991 C CA . ASP A 1 91 ? -8.310 -5.711 -13.799 1.00 0.00 89 ASP A CA 22
ATOM 34992 C C . ASP A 1 91 ? -7.500 -6.926 -13.342 1.00 0.00 89 ASP A C 22
ATOM 34993 O O . ASP A 1 91 ? -6.806 -6.871 -12.326 1.00 0.00 89 ASP A O 22
ATOM 35002 N N . ASP A 1 92 ? -7.574 -8.011 -14.096 1.00 0.00 90 ASP A N 22
ATOM 35003 C CA . ASP A 1 92 ? -6.953 -9.269 -13.701 1.00 0.00 90 ASP A CA 22
ATOM 35004 C C . ASP A 1 92 ? -5.486 -9.329 -14.118 1.00 0.00 90 ASP A C 22
ATOM 35005 O O . ASP A 1 92 ? -4.708 -10.105 -13.558 1.00 0.00 90 ASP A O 22
ATOM 35014 N N . ASP A 1 93 ? -5.113 -8.509 -15.099 1.00 0.00 91 ASP A N 22
ATOM 35015 C CA . ASP A 1 93 ? -3.741 -8.489 -15.619 1.00 0.00 91 ASP A CA 22
ATOM 35016 C C . ASP A 1 93 ? -2.732 -8.173 -14.520 1.00 0.00 91 ASP A C 22
ATOM 35017 O O . ASP A 1 93 ? -2.953 -7.277 -13.702 1.00 0.00 91 ASP A O 22
ATOM 35026 N N . ASP A 1 94 ? -1.631 -8.915 -14.503 1.00 0.00 92 ASP A N 22
ATOM 35027 C CA . ASP A 1 94 ? -0.591 -8.713 -13.502 1.00 0.00 92 ASP A CA 22
ATOM 35028 C C . ASP A 1 94 ? 0.434 -7.703 -13.992 1.00 0.00 92 ASP A C 22
ATOM 35029 O O . ASP A 1 94 ? 1.213 -7.981 -14.904 1.00 0.00 92 ASP A O 22
ATOM 35038 N N . ASP A 1 95 ? 0.407 -6.523 -13.395 1.00 0.00 93 ASP A N 22
ATOM 35039 C CA . ASP A 1 95 ? 1.337 -5.456 -13.741 1.00 0.00 93 ASP A CA 22
ATOM 35040 C C . ASP A 1 95 ? 2.695 -5.734 -13.096 1.00 0.00 93 ASP A C 22
ATOM 35041 O O . ASP A 1 95 ? 2.768 -6.423 -12.076 1.00 0.00 93 ASP A O 22
ATOM 35050 N N . ASP A 1 96 ? 3.765 -5.217 -13.681 1.00 0.00 94 ASP A N 22
ATOM 35051 C CA . ASP A 1 96 ? 5.100 -5.409 -13.117 1.00 0.00 94 ASP A CA 22
ATOM 35052 C C . ASP A 1 96 ? 5.792 -4.072 -12.883 1.00 0.00 94 ASP A C 22
ATOM 35053 O O . ASP A 1 96 ? 6.825 -4.003 -12.220 1.00 0.00 94 ASP A O 22
ATOM 35062 N N . GLY A 1 97 ? 5.200 -3.009 -13.401 1.00 0.00 95 GLY A N 22
ATOM 35063 C CA . GLY A 1 97 ? 5.788 -1.693 -13.284 1.00 0.00 95 GLY A CA 22
ATOM 35064 C C . GLY A 1 97 ? 4.799 -0.703 -12.717 1.00 0.00 95 GLY A C 22
ATOM 35065 O O . GLY A 1 97 ? 3.995 -0.124 -13.450 1.00 0.00 95 GLY A O 22
ATOM 35069 N N . TYR A 1 98 ? 4.858 -0.503 -11.411 1.00 0.00 96 TYR A N 22
ATOM 35070 C CA . TYR A 1 98 ? 3.887 0.327 -10.727 1.00 0.00 96 TYR A CA 22
ATOM 35071 C C . TYR A 1 98 ? 4.493 1.696 -10.472 1.00 0.00 96 TYR A C 22
ATOM 35072 O O . TYR A 1 98 ? 5.594 1.751 -9.882 1.00 0.00 96 TYR A O 22
ATOM 35091 N N . GLY A 1 1 ? 6.434 9.329 4.156 1.00 0.00 -1 GLY A N 23
ATOM 35092 C CA . GLY A 1 1 ? 7.660 8.530 4.369 1.00 0.00 -1 GLY A CA 23
ATOM 35093 C C . GLY A 1 1 ? 7.378 7.044 4.378 1.00 0.00 -1 GLY A C 23
ATOM 35094 O O . GLY A 1 1 ? 6.990 6.484 5.404 1.00 0.00 -1 GLY A O 23
ATOM 35100 N N . SER A 1 2 ? 7.554 6.405 3.230 1.00 0.00 0 SER A N 23
ATOM 35101 C CA . SER A 1 2 ? 7.412 4.959 3.126 1.00 0.00 0 SER A CA 23
ATOM 35102 C C . SER A 1 2 ? 8.651 4.277 3.718 1.00 0.00 0 SER A C 23
ATOM 35103 O O . SER A 1 2 ? 9.435 3.646 3.012 1.00 0.00 0 SER A O 23
ATOM 35111 N N . LEU A 1 3 ? 8.809 4.425 5.028 1.00 0.00 1 LEU A N 23
ATOM 35112 C CA . LEU A 1 3 ? 10.029 4.031 5.713 1.00 0.00 1 LEU A CA 23
ATOM 35113 C C . LEU A 1 3 ? 10.006 2.573 6.169 1.00 0.00 1 LEU A C 23
ATOM 35114 O O . LEU A 1 3 ? 8.989 2.053 6.629 1.00 0.00 1 LEU A O 23
ATOM 35130 N N . ILE A 1 4 ? 11.147 1.929 6.021 1.00 0.00 2 ILE A N 23
ATOM 35131 C CA . ILE A 1 4 ? 11.355 0.562 6.475 1.00 0.00 2 ILE A CA 23
ATOM 35132 C C . ILE A 1 4 ? 12.862 0.290 6.441 1.00 0.00 2 ILE A C 23
ATOM 35133 O O . ILE A 1 4 ? 13.344 -0.745 5.982 1.00 0.00 2 ILE A O 23
ATOM 35149 N N . LEU A 1 5 ? 13.593 1.269 6.957 1.00 0.00 3 LEU A N 23
ATOM 35150 C CA . LEU A 1 5 ? 15.045 1.304 6.862 1.00 0.00 3 LEU A CA 23
ATOM 35151 C C . LEU A 1 5 ? 15.743 0.461 7.914 1.00 0.00 3 LEU A C 23
ATOM 35152 O O . LEU A 1 5 ? 15.119 -0.224 8.725 1.00 0.00 3 LEU A O 23
ATOM 35168 N N . ASP A 1 6 ? 17.058 0.600 7.884 1.00 0.00 4 ASP A N 23
ATOM 35169 C CA . ASP A 1 6 ? 18.009 -0.158 8.682 1.00 0.00 4 ASP A CA 23
ATOM 35170 C C . ASP A 1 6 ? 19.371 0.107 8.075 1.00 0.00 4 ASP A C 23
ATOM 35171 O O . ASP A 1 6 ? 20.395 0.169 8.757 1.00 0.00 4 ASP A O 23
ATOM 35180 N N . GLY A 1 7 ? 19.339 0.305 6.761 1.00 0.00 5 GLY A N 23
ATOM 35181 C CA . GLY A 1 7 ? 20.520 0.642 6.006 1.00 0.00 5 GLY A CA 23
ATOM 35182 C C . GLY A 1 7 ? 20.501 -0.003 4.637 1.00 0.00 5 GLY A C 23
ATOM 35183 O O . GLY A 1 7 ? 21.102 -1.060 4.454 1.00 0.00 5 GLY A O 23
ATOM 35187 N N . ASP A 1 8 ? 19.768 0.607 3.686 1.00 0.00 6 ASP A N 23
ATOM 35188 C CA . ASP A 1 8 ? 19.681 0.089 2.315 1.00 0.00 6 ASP A CA 23
ATOM 35189 C C . ASP A 1 8 ? 18.804 -1.161 2.291 1.00 0.00 6 ASP A C 23
ATOM 35190 O O . ASP A 1 8 ? 18.755 -1.887 1.299 1.00 0.00 6 ASP A O 23
ATOM 35199 N N . LEU A 1 9 ? 18.121 -1.396 3.419 1.00 0.00 7 LEU A N 23
ATOM 35200 C CA . LEU A 1 9 ? 17.128 -2.450 3.561 1.00 0.00 7 LEU A CA 23
ATOM 35201 C C . LEU A 1 9 ? 17.799 -3.769 3.868 1.00 0.00 7 LEU A C 23
ATOM 35202 O O . LEU A 1 9 ? 19.024 -3.886 3.838 1.00 0.00 7 LEU A O 23
ATOM 35218 N N . LEU A 1 10 ? 16.993 -4.763 4.159 1.00 0.00 8 LEU A N 23
ATOM 35219 C CA . LEU A 1 10 ? 17.503 -6.038 4.590 1.00 0.00 8 LEU A CA 23
ATOM 35220 C C . LEU A 1 10 ? 16.558 -7.137 4.124 1.00 0.00 8 LEU A C 23
ATOM 35221 O O . LEU A 1 10 ? 15.376 -7.141 4.468 1.00 0.00 8 LEU A O 23
ATOM 35237 N N . LYS A 1 11 ? 17.079 -8.044 3.316 1.00 0.00 9 LYS A N 23
ATOM 35238 C CA . LYS A 1 11 ? 16.270 -9.099 2.730 1.00 0.00 9 LYS A CA 23
ATOM 35239 C C . LYS A 1 11 ? 16.061 -10.220 3.736 1.00 0.00 9 LYS A C 23
ATOM 35240 O O . LYS A 1 11 ? 16.916 -11.093 3.899 1.00 0.00 9 LYS A O 23
ATOM 35259 N N . ASP A 1 12 ? 14.940 -10.171 4.436 1.00 0.00 10 ASP A N 23
ATOM 35260 C CA . ASP A 1 12 ? 14.638 -11.168 5.449 1.00 0.00 10 ASP A CA 23
ATOM 35261 C C . ASP A 1 12 ? 13.968 -12.386 4.823 1.00 0.00 10 ASP A C 23
ATOM 35262 O O . ASP A 1 12 ? 14.647 -13.345 4.446 1.00 0.00 10 ASP A O 23
ATOM 35271 N N . LYS A 1 13 ? 12.647 -12.339 4.681 1.00 0.00 11 LYS A N 23
ATOM 35272 C CA . LYS A 1 13 ? 11.905 -13.446 4.092 1.00 0.00 11 LYS A CA 23
ATOM 35273 C C . LYS A 1 13 ? 10.448 -13.069 3.855 1.00 0.00 11 LYS A C 23
ATOM 35274 O O . LYS A 1 13 ? 9.821 -12.415 4.690 1.00 0.00 11 LYS A O 23
ATOM 35293 N N . LEU A 1 14 ? 9.931 -13.482 2.705 1.00 0.00 12 LEU A N 23
ATOM 35294 C CA . LEU A 1 14 ? 8.516 -13.352 2.395 1.00 0.00 12 LEU A CA 23
ATOM 35295 C C . LEU A 1 14 ? 7.695 -14.272 3.289 1.00 0.00 12 LEU A C 23
ATOM 35296 O O . LEU A 1 14 ? 7.820 -15.495 3.211 1.00 0.00 12 LEU A O 23
ATOM 35312 N N . LYS A 1 15 ? 6.868 -13.689 4.139 1.00 0.00 13 LYS A N 23
ATOM 35313 C CA . LYS A 1 15 ? 6.031 -14.472 5.037 1.00 0.00 13 LYS A CA 23
ATOM 35314 C C . LYS A 1 15 ? 4.782 -14.959 4.314 1.00 0.00 13 LYS A C 23
ATOM 35315 O O . LYS A 1 15 ? 3.868 -14.175 4.051 1.00 0.00 13 LYS A O 23
ATOM 35334 N N . LEU A 1 16 ? 4.753 -16.261 4.007 1.00 0.00 14 LEU A N 23
ATOM 35335 C CA . LEU A 1 16 ? 3.646 -16.896 3.325 1.00 0.00 14 LEU A CA 23
ATOM 35336 C C . LEU A 1 16 ? 3.372 -16.263 1.949 1.00 0.00 14 LEU A C 23
ATOM 35337 O O . LEU A 1 16 ? 4.026 -15.294 1.557 1.00 0.00 14 LEU A O 23
ATOM 35353 N N . PRO A 1 17 ? 2.446 -16.840 1.155 1.00 0.00 15 PRO A N 23
ATOM 35354 C CA . PRO A 1 17 ? 1.987 -16.208 -0.087 1.00 0.00 15 PRO A CA 23
ATOM 35355 C C . PRO A 1 17 ? 1.153 -14.975 0.193 1.00 0.00 15 PRO A C 23
ATOM 35356 O O . PRO A 1 17 ? 0.975 -14.096 -0.650 1.00 0.00 15 PRO A O 23
ATOM 35367 N N . VAL A 1 18 ? 0.661 -14.938 1.402 1.00 0.00 16 VAL A N 23
ATOM 35368 C CA . VAL A 1 18 ? -0.104 -13.814 1.915 1.00 0.00 16 VAL A CA 23
ATOM 35369 C C . VAL A 1 18 ? 0.326 -13.538 3.344 1.00 0.00 16 VAL A C 23
ATOM 35370 O O . VAL A 1 18 ? 0.106 -14.356 4.239 1.00 0.00 16 VAL A O 23
ATOM 35383 N N . ILE A 1 19 ? 0.948 -12.393 3.539 1.00 0.00 17 ILE A N 23
ATOM 35384 C CA . ILE A 1 19 ? 1.462 -11.995 4.837 1.00 0.00 17 ILE A CA 23
ATOM 35385 C C . ILE A 1 19 ? 0.294 -11.708 5.799 1.00 0.00 17 ILE A C 23
ATOM 35386 O O . ILE A 1 19 ? -0.868 -11.749 5.392 1.00 0.00 17 ILE A O 23
ATOM 35402 N N . ASP A 1 20 ? 0.611 -11.419 7.063 1.00 0.00 18 ASP A N 23
ATOM 35403 C CA . ASP A 1 20 ? -0.387 -11.239 8.130 1.00 0.00 18 ASP A CA 23
ATOM 35404 C C . ASP A 1 20 ? -1.489 -10.247 7.764 1.00 0.00 18 ASP A C 23
ATOM 35405 O O . ASP A 1 20 ? -2.552 -10.255 8.382 1.00 0.00 18 ASP A O 23
ATOM 35414 N N . ASN A 1 21 ? -1.213 -9.382 6.788 1.00 0.00 19 ASN A N 23
ATOM 35415 C CA . ASN A 1 21 ? -2.120 -8.296 6.389 1.00 0.00 19 ASN A CA 23
ATOM 35416 C C . ASN A 1 21 ? -2.133 -7.183 7.433 1.00 0.00 19 ASN A C 23
ATOM 35417 O O . ASN A 1 21 ? -2.144 -6.011 7.084 1.00 0.00 19 ASN A O 23
ATOM 35428 N N . LEU A 1 22 ? -2.117 -7.549 8.711 1.00 0.00 20 LEU A N 23
ATOM 35429 C CA . LEU A 1 22 ? -1.911 -6.592 9.782 1.00 0.00 20 LEU A CA 23
ATOM 35430 C C . LEU A 1 22 ? -0.504 -6.021 9.680 1.00 0.00 20 LEU A C 23
ATOM 35431 O O . LEU A 1 22 ? -0.273 -4.846 9.953 1.00 0.00 20 LEU A O 23
ATOM 35447 N N . PHE A 1 23 ? 0.431 -6.870 9.272 1.00 0.00 21 PHE A N 23
ATOM 35448 C CA . PHE A 1 23 ? 1.783 -6.423 8.979 1.00 0.00 21 PHE A CA 23
ATOM 35449 C C . PHE A 1 23 ? 1.726 -5.372 7.881 1.00 0.00 21 PHE A C 23
ATOM 35450 O O . PHE A 1 23 ? 2.391 -4.345 7.957 1.00 0.00 21 PHE A O 23
ATOM 35467 N N . GLY A 1 24 ? 0.898 -5.629 6.876 1.00 0.00 22 GLY A N 23
ATOM 35468 C CA . GLY A 1 24 ? 0.685 -4.660 5.824 1.00 0.00 22 GLY A CA 23
ATOM 35469 C C . GLY A 1 24 ? 0.008 -3.416 6.354 1.00 0.00 22 GLY A C 23
ATOM 35470 O O . GLY A 1 24 ? 0.384 -2.306 6.008 1.00 0.00 22 GLY A O 23
ATOM 35474 N N . LYS A 1 25 ? -0.989 -3.611 7.207 1.00 0.00 23 LYS A N 23
ATOM 35475 C CA . LYS A 1 25 ? -1.688 -2.514 7.853 1.00 0.00 23 LYS A CA 23
ATOM 35476 C C . LYS A 1 25 ? -0.703 -1.560 8.519 1.00 0.00 23 LYS A C 23
ATOM 35477 O O . LYS A 1 25 ? -0.852 -0.346 8.430 1.00 0.00 23 LYS A O 23
ATOM 35496 N N . GLU A 1 26 ? 0.308 -2.125 9.167 1.00 0.00 24 GLU A N 23
ATOM 35497 C CA . GLU A 1 26 ? 1.397 -1.366 9.739 1.00 0.00 24 GLU A CA 23
ATOM 35498 C C . GLU A 1 26 ? 2.102 -0.531 8.672 1.00 0.00 24 GLU A C 23
ATOM 35499 O O . GLU A 1 26 ? 2.245 0.681 8.820 1.00 0.00 24 GLU A O 23
ATOM 35511 N N . LEU A 1 27 ? 2.544 -1.199 7.608 1.00 0.00 25 LEU A N 23
ATOM 35512 C CA . LEU A 1 27 ? 3.126 -0.535 6.445 1.00 0.00 25 LEU A CA 23
ATOM 35513 C C . LEU A 1 27 ? 2.264 0.631 5.986 1.00 0.00 25 LEU A C 23
ATOM 35514 O O . LEU A 1 27 ? 2.678 1.788 6.041 1.00 0.00 25 LEU A O 23
ATOM 35530 N N . LEU A 1 28 ? 1.055 0.303 5.553 1.00 0.00 26 LEU A N 23
ATOM 35531 C CA . LEU A 1 28 ? 0.150 1.275 4.963 1.00 0.00 26 LEU A CA 23
ATOM 35532 C C . LEU A 1 28 ? -0.169 2.398 5.941 1.00 0.00 26 LEU A C 23
ATOM 35533 O O . LEU A 1 28 ? -0.389 3.531 5.536 1.00 0.00 26 LEU A O 23
ATOM 35549 N N . ASP A 1 29 ? -0.199 2.078 7.224 1.00 0.00 27 ASP A N 23
ATOM 35550 C CA . ASP A 1 29 ? -0.433 3.088 8.261 1.00 0.00 27 ASP A CA 23
ATOM 35551 C C . ASP A 1 29 ? 0.709 4.101 8.313 1.00 0.00 27 ASP A C 23
ATOM 35552 O O . ASP A 1 29 ? 0.478 5.305 8.424 1.00 0.00 27 ASP A O 23
ATOM 35561 N N . LYS A 1 30 ? 1.939 3.609 8.219 1.00 0.00 28 LYS A N 23
ATOM 35562 C CA . LYS A 1 30 ? 3.116 4.474 8.252 1.00 0.00 28 LYS A CA 23
ATOM 35563 C C . LYS A 1 30 ? 3.231 5.273 6.962 1.00 0.00 28 LYS A C 23
ATOM 35564 O O . LYS A 1 30 ? 3.528 6.468 6.978 1.00 0.00 28 LYS A O 23
ATOM 35583 N N . PHE A 1 31 ? 2.984 4.602 5.846 1.00 0.00 29 PHE A N 23
ATOM 35584 C CA . PHE A 1 31 ? 3.192 5.196 4.531 1.00 0.00 29 PHE A CA 23
ATOM 35585 C C . PHE A 1 31 ? 1.946 5.951 4.087 1.00 0.00 29 PHE A C 23
ATOM 35586 O O . PHE A 1 31 ? 1.911 6.537 3.000 1.00 0.00 29 PHE A O 23
ATOM 35603 N N . GLN A 1 32 ? 0.925 5.928 4.938 1.00 0.00 30 GLN A N 23
ATOM 35604 C CA . GLN A 1 32 ? -0.328 6.570 4.658 1.00 0.00 30 GLN A CA 23
ATOM 35605 C C . GLN A 1 32 ? -0.133 8.042 4.362 1.00 0.00 30 GLN A C 23
ATOM 35606 O O . GLN A 1 32 ? -0.802 8.589 3.502 1.00 0.00 30 GLN A O 23
ATOM 35620 N N . ASP A 1 33 ? 0.799 8.674 5.064 1.00 0.00 31 ASP A N 23
ATOM 35621 C CA . ASP A 1 33 ? 1.054 10.099 4.884 1.00 0.00 31 ASP A CA 23
ATOM 35622 C C . ASP A 1 33 ? 1.356 10.421 3.421 1.00 0.00 31 ASP A C 23
ATOM 35623 O O . ASP A 1 33 ? 0.935 11.454 2.911 1.00 0.00 31 ASP A O 23
ATOM 35632 N N . ASP A 1 34 ? 2.048 9.515 2.738 1.00 0.00 32 ASP A N 23
ATOM 35633 C CA . ASP A 1 34 ? 2.362 9.711 1.324 1.00 0.00 32 ASP A CA 23
ATOM 35634 C C . ASP A 1 34 ? 1.122 9.474 0.484 1.00 0.00 32 ASP A C 23
ATOM 35635 O O . ASP A 1 34 ? 0.747 10.297 -0.347 1.00 0.00 32 ASP A O 23
ATOM 35644 N N . ILE A 1 35 ? 0.476 8.347 0.730 1.00 0.00 33 ILE A N 23
ATOM 35645 C CA . ILE A 1 35 ? -0.707 7.949 -0.021 1.00 0.00 33 ILE A CA 23
ATOM 35646 C C . ILE A 1 35 ? -1.849 8.953 0.180 1.00 0.00 33 ILE A C 23
ATOM 35647 O O . ILE A 1 35 ? -2.663 9.192 -0.714 1.00 0.00 33 ILE A O 23
ATOM 35663 N N . LYS A 1 36 ? -1.878 9.558 1.350 1.00 0.00 34 LYS A N 23
ATOM 35664 C CA . LYS A 1 36 ? -2.953 10.447 1.745 1.00 0.00 34 LYS A CA 23
ATOM 35665 C C . LYS A 1 36 ? -2.646 11.876 1.316 1.00 0.00 34 LYS A C 23
ATOM 35666 O O . LYS A 1 36 ? -3.547 12.668 1.057 1.00 0.00 34 LYS A O 23
ATOM 35685 N N . ASP A 1 37 ? -1.367 12.200 1.248 1.00 0.00 35 ASP A N 23
ATOM 35686 C CA . ASP A 1 37 ? -0.930 13.466 0.673 1.00 0.00 35 ASP A CA 23
ATOM 35687 C C . ASP A 1 37 ? -1.165 13.480 -0.825 1.00 0.00 35 ASP A C 23
ATOM 35688 O O . ASP A 1 37 ? -1.771 14.400 -1.371 1.00 0.00 35 ASP A O 23
ATOM 35697 N N . LYS A 1 38 ? -0.673 12.441 -1.475 1.00 0.00 36 LYS A N 23
ATOM 35698 C CA . LYS A 1 38 ? -0.663 12.364 -2.924 1.00 0.00 36 LYS A CA 23
ATOM 35699 C C . LYS A 1 38 ? -2.042 12.062 -3.507 1.00 0.00 36 LYS A C 23
ATOM 35700 O O . LYS A 1 38 ? -2.449 12.674 -4.495 1.00 0.00 36 LYS A O 23
ATOM 35719 N N . TYR A 1 39 ? -2.762 11.130 -2.897 1.00 0.00 37 TYR A N 23
ATOM 35720 C CA . TYR A 1 39 ? -4.033 10.674 -3.458 1.00 0.00 37 TYR A CA 23
ATOM 35721 C C . TYR A 1 39 ? -5.189 10.922 -2.493 1.00 0.00 37 TYR A C 23
ATOM 35722 O O . TYR A 1 39 ? -6.353 10.919 -2.890 1.00 0.00 37 TYR A O 23
ATOM 35740 N N . GLY A 1 40 ? -4.863 11.138 -1.226 1.00 0.00 38 GLY A N 23
ATOM 35741 C CA . GLY A 1 40 ? -5.885 11.419 -0.233 1.00 0.00 38 GLY A CA 23
ATOM 35742 C C . GLY A 1 40 ? -6.556 10.161 0.273 1.00 0.00 38 GLY A C 23
ATOM 35743 O O . GLY A 1 40 ? -7.725 10.180 0.650 1.00 0.00 38 GLY A O 23
ATOM 35747 N N . VAL A 1 41 ? -5.809 9.070 0.294 1.00 0.00 39 VAL A N 23
ATOM 35748 C CA . VAL A 1 41 ? -6.355 7.777 0.666 1.00 0.00 39 VAL A CA 23
ATOM 35749 C C . VAL A 1 41 ? -6.178 7.506 2.153 1.00 0.00 39 VAL A C 23
ATOM 35750 O O . VAL A 1 41 ? -5.195 7.925 2.759 1.00 0.00 39 VAL A O 23
ATOM 35763 N N . ASP A 1 42 ? -7.129 6.790 2.725 1.00 0.00 40 ASP A N 23
ATOM 35764 C CA . ASP A 1 42 ? -7.038 6.367 4.111 1.00 0.00 40 ASP A CA 23
ATOM 35765 C C . ASP A 1 42 ? -6.795 4.863 4.159 1.00 0.00 40 ASP A C 23
ATOM 35766 O O . ASP A 1 42 ? -7.599 4.080 3.650 1.00 0.00 40 ASP A O 23
ATOM 35775 N N . THR A 1 43 ? -5.691 4.458 4.763 1.00 0.00 41 THR A N 23
ATOM 35776 C CA . THR A 1 43 ? -5.255 3.071 4.696 1.00 0.00 41 THR A CA 23
ATOM 35777 C C . THR A 1 43 ? -6.006 2.175 5.679 1.00 0.00 41 THR A C 23
ATOM 35778 O O . THR A 1 43 ? -5.960 0.945 5.576 1.00 0.00 41 THR A O 23
ATOM 35789 N N . LYS A 1 44 ? -6.709 2.790 6.621 1.00 0.00 42 LYS A N 23
ATOM 35790 C CA . LYS A 1 44 ? -7.553 2.060 7.544 1.00 0.00 42 LYS A CA 23
ATOM 35791 C C . LYS A 1 44 ? -8.820 1.603 6.826 1.00 0.00 42 LYS A C 23
ATOM 35792 O O . LYS A 1 44 ? -9.492 0.658 7.244 1.00 0.00 42 LYS A O 23
ATOM 35811 N N . ASP A 1 45 ? -9.122 2.279 5.727 1.00 0.00 43 ASP A N 23
ATOM 35812 C CA . ASP A 1 45 ? -10.291 1.966 4.921 1.00 0.00 43 ASP A CA 23
ATOM 35813 C C . ASP A 1 45 ? -9.937 0.891 3.923 1.00 0.00 43 ASP A C 23
ATOM 35814 O O . ASP A 1 45 ? -10.711 -0.029 3.662 1.00 0.00 43 ASP A O 23
ATOM 35823 N N . LEU A 1 46 ? -8.750 1.044 3.365 1.00 0.00 44 LEU A N 23
ATOM 35824 C CA . LEU A 1 46 ? -8.195 0.085 2.425 1.00 0.00 44 LEU A CA 23
ATOM 35825 C C . LEU A 1 46 ? -8.198 -1.322 3.006 1.00 0.00 44 LEU A C 23
ATOM 35826 O O . LEU A 1 46 ? -7.440 -1.627 3.930 1.00 0.00 44 LEU A O 23
ATOM 35842 N N . LYS A 1 47 ? -9.057 -2.169 2.468 1.00 0.00 45 LYS A N 23
ATOM 35843 C CA . LYS A 1 47 ? -9.110 -3.554 2.870 1.00 0.00 45 LYS A CA 23
ATOM 35844 C C . LYS A 1 47 ? -7.960 -4.304 2.226 1.00 0.00 45 LYS A C 23
ATOM 35845 O O . LYS A 1 47 ? -7.951 -4.506 1.014 1.00 0.00 45 LYS A O 23
ATOM 35864 N N . ILE A 1 48 ? -6.981 -4.689 3.023 1.00 0.00 46 ILE A N 23
ATOM 35865 C CA . ILE A 1 48 ? -5.841 -5.408 2.496 1.00 0.00 46 ILE A CA 23
ATOM 35866 C C . ILE A 1 48 ? -6.234 -6.836 2.155 1.00 0.00 46 ILE A C 23
ATOM 35867 O O . ILE A 1 48 ? -6.611 -7.623 3.022 1.00 0.00 46 ILE A O 23
ATOM 35883 N N . LEU A 1 49 ? -6.164 -7.140 0.872 1.00 0.00 47 LEU A N 23
ATOM 35884 C CA . LEU A 1 49 ? -6.594 -8.421 0.347 1.00 0.00 47 LEU A CA 23
ATOM 35885 C C . LEU A 1 49 ? -5.456 -9.423 0.413 1.00 0.00 47 LEU A C 23
ATOM 35886 O O . LEU A 1 49 ? -5.655 -10.595 0.727 1.00 0.00 47 LEU A O 23
ATOM 35902 N N . LYS A 1 50 ? -4.258 -8.943 0.121 1.00 0.00 48 LYS A N 23
ATOM 35903 C CA . LYS A 1 50 ? -3.092 -9.792 0.058 1.00 0.00 48 LYS A CA 23
ATOM 35904 C C . LYS A 1 50 ? -1.837 -8.968 0.282 1.00 0.00 48 LYS A C 23
ATOM 35905 O O . LYS A 1 50 ? -1.423 -8.204 -0.592 1.00 0.00 48 LYS A O 23
ATOM 35924 N N . THR A 1 51 ? -1.260 -9.091 1.461 1.00 0.00 49 THR A N 23
ATOM 35925 C CA . THR A 1 51 ? 0.027 -8.482 1.728 1.00 0.00 49 THR A CA 23
ATOM 35926 C C . THR A 1 51 ? 1.114 -9.411 1.231 1.00 0.00 49 THR A C 23
ATOM 35927 O O . THR A 1 51 ? 1.091 -10.604 1.530 1.00 0.00 49 THR A O 23
ATOM 35938 N N . SER A 1 52 ? 2.032 -8.893 0.441 1.00 0.00 50 SER A N 23
ATOM 35939 C CA . SER A 1 52 ? 3.160 -9.680 -0.015 1.00 0.00 50 SER A CA 23
ATOM 35940 C C . SER A 1 52 ? 4.322 -8.762 -0.359 1.00 0.00 50 SER A C 23
ATOM 35941 O O . SER A 1 52 ? 4.211 -7.541 -0.240 1.00 0.00 50 SER A O 23
ATOM 35949 N N . GLU A 1 53 ? 5.427 -9.351 -0.775 1.00 0.00 51 GLU A N 23
ATOM 35950 C CA . GLU A 1 53 ? 6.577 -8.587 -1.207 1.00 0.00 51 GLU A CA 23
ATOM 35951 C C . GLU A 1 53 ? 7.419 -9.417 -2.161 1.00 0.00 51 GLU A C 23
ATOM 35952 O O . GLU A 1 53 ? 7.047 -10.538 -2.513 1.00 0.00 51 GLU A O 23
ATOM 35964 N N . ASP A 1 54 ? 8.537 -8.860 -2.588 1.00 0.00 52 ASP A N 23
ATOM 35965 C CA . ASP A 1 54 ? 9.463 -9.573 -3.449 1.00 0.00 52 ASP A CA 23
ATOM 35966 C C . ASP A 1 54 ? 10.877 -9.420 -2.908 1.00 0.00 52 ASP A C 23
ATOM 35967 O O . ASP A 1 54 ? 11.336 -10.237 -2.111 1.00 0.00 52 ASP A O 23
ATOM 35976 N N . LYS A 1 55 ? 11.555 -8.358 -3.323 1.00 0.00 53 LYS A N 23
ATOM 35977 C CA . LYS A 1 55 ? 12.871 -8.035 -2.788 1.00 0.00 53 LYS A CA 23
ATOM 35978 C C . LYS A 1 55 ? 12.884 -6.577 -2.329 1.00 0.00 53 LYS A C 23
ATOM 35979 O O . LYS A 1 55 ? 12.672 -6.283 -1.155 1.00 0.00 53 LYS A O 23
ATOM 35998 N N . ARG A 1 56 ? 13.075 -5.660 -3.270 1.00 0.00 54 ARG A N 23
ATOM 35999 C CA . ARG A 1 56 ? 13.031 -4.232 -2.975 1.00 0.00 54 ARG A CA 23
ATOM 36000 C C . ARG A 1 56 ? 11.605 -3.723 -3.112 1.00 0.00 54 ARG A C 23
ATOM 36001 O O . ARG A 1 56 ? 11.377 -2.540 -3.335 1.00 0.00 54 ARG A O 23
ATOM 36022 N N . PHE A 1 57 ? 10.638 -4.621 -2.974 1.00 0.00 55 PHE A N 23
ATOM 36023 C CA . PHE A 1 57 ? 9.261 -4.290 -3.306 1.00 0.00 55 PHE A CA 23
ATOM 36024 C C . PHE A 1 57 ? 8.271 -4.937 -2.350 1.00 0.00 55 PHE A C 23
ATOM 36025 O O . PHE A 1 57 ? 8.377 -6.122 -2.048 1.00 0.00 55 PHE A O 23
ATOM 36042 N N . TYR A 1 58 ? 7.333 -4.138 -1.869 1.00 0.00 56 TYR A N 23
ATOM 36043 C CA . TYR A 1 58 ? 6.146 -4.630 -1.187 1.00 0.00 56 TYR A CA 23
ATOM 36044 C C . TYR A 1 58 ? 4.974 -4.582 -2.152 1.00 0.00 56 TYR A C 23
ATOM 36045 O O . TYR A 1 58 ? 4.935 -3.730 -3.039 1.00 0.00 56 TYR A O 23
ATOM 36063 N N . TYR A 1 59 ? 4.030 -5.487 -1.988 1.00 0.00 57 TYR A N 23
ATOM 36064 C CA . TYR A 1 59 ? 2.841 -5.504 -2.823 1.00 0.00 57 TYR A CA 23
ATOM 36065 C C . TYR A 1 59 ? 1.603 -5.692 -1.964 1.00 0.00 57 TYR A C 23
ATOM 36066 O O . TYR A 1 59 ? 1.273 -6.810 -1.568 1.00 0.00 57 TYR A O 23
ATOM 36084 N N . VAL A 1 60 ? 0.942 -4.589 -1.646 1.00 0.00 58 VAL A N 23
ATOM 36085 C CA . VAL A 1 60 ? -0.252 -4.635 -0.822 1.00 0.00 58 VAL A CA 23
ATOM 36086 C C . VAL A 1 60 ? -1.501 -4.420 -1.666 1.00 0.00 58 VAL A C 23
ATOM 36087 O O . VAL A 1 60 ? -1.865 -3.285 -1.978 1.00 0.00 58 VAL A O 23
ATOM 36100 N N . SER A 1 61 ? -2.136 -5.511 -2.056 1.00 0.00 59 SER A N 23
ATOM 36101 C CA . SER A 1 61 ? -3.376 -5.444 -2.815 1.00 0.00 59 SER A CA 23
ATOM 36102 C C . SER A 1 61 ? -4.515 -5.075 -1.872 1.00 0.00 59 SER A C 23
ATOM 36103 O O . SER A 1 61 ? -4.701 -5.721 -0.841 1.00 0.00 59 SER A O 23
ATOM 36111 N N . VAL A 1 62 ? -5.261 -4.033 -2.210 1.00 0.00 60 VAL A N 23
ATOM 36112 C CA . VAL A 1 62 ? -6.298 -3.526 -1.324 1.00 0.00 60 VAL A CA 23
ATOM 36113 C C . VAL A 1 62 ? -7.591 -3.216 -2.067 1.00 0.00 60 VAL A C 23
ATOM 36114 O O . VAL A 1 62 ? -7.587 -2.883 -3.257 1.00 0.00 60 VAL A O 23
ATOM 36127 N N . ASP A 1 63 ? -8.689 -3.342 -1.343 1.00 0.00 61 ASP A N 23
ATOM 36128 C CA . ASP A 1 63 ? -10.001 -2.955 -1.834 1.00 0.00 61 ASP A CA 23
ATOM 36129 C C . ASP A 1 63 ? -10.351 -1.583 -1.287 1.00 0.00 61 ASP A C 23
ATOM 36130 O O . ASP A 1 63 ? -10.339 -1.363 -0.071 1.00 0.00 61 ASP A O 23
ATOM 36139 N N . ALA A 1 64 ? -10.647 -0.657 -2.181 1.00 0.00 62 ALA A N 23
ATOM 36140 C CA . ALA A 1 64 ? -10.826 0.732 -1.798 1.00 0.00 62 ALA A CA 23
ATOM 36141 C C . ALA A 1 64 ? -12.206 1.251 -2.175 1.00 0.00 62 ALA A C 23
ATOM 36142 O O . ALA A 1 64 ? -12.500 2.435 -2.004 1.00 0.00 62 ALA A O 23
ATOM 36149 N N . GLY A 1 65 ? -13.046 0.367 -2.682 1.00 0.00 63 GLY A N 23
ATOM 36150 C CA . GLY A 1 65 ? -14.367 0.754 -3.094 1.00 0.00 63 GLY A CA 23
ATOM 36151 C C . GLY A 1 65 ? -15.068 -0.380 -3.790 1.00 0.00 63 GLY A C 23
ATOM 36152 O O . GLY A 1 65 ? -14.536 -1.488 -3.862 1.00 0.00 63 GLY A O 23
ATOM 36156 N N . ASP A 1 66 ? -16.243 -0.104 -4.320 1.00 0.00 64 ASP A N 23
ATOM 36157 C CA . ASP A 1 66 ? -17.057 -1.126 -4.970 1.00 0.00 64 ASP A CA 23
ATOM 36158 C C . ASP A 1 66 ? -16.319 -1.727 -6.163 1.00 0.00 64 ASP A C 23
ATOM 36159 O O . ASP A 1 66 ? -16.409 -2.929 -6.427 1.00 0.00 64 ASP A O 23
ATOM 36168 N N . GLY A 1 67 ? -15.579 -0.885 -6.866 1.00 0.00 65 GLY A N 23
ATOM 36169 C CA . GLY A 1 67 ? -14.789 -1.347 -7.987 1.00 0.00 65 GLY A CA 23
ATOM 36170 C C . GLY A 1 67 ? -13.330 -0.973 -7.837 1.00 0.00 65 GLY A C 23
ATOM 36171 O O . GLY A 1 67 ? -12.486 -1.384 -8.635 1.00 0.00 65 GLY A O 23
ATOM 36175 N N . GLU A 1 68 ? -13.032 -0.190 -6.807 1.00 0.00 66 GLU A N 23
ATOM 36176 C CA . GLU A 1 68 ? -11.683 0.268 -6.565 1.00 0.00 66 GLU A CA 23
ATOM 36177 C C . GLU A 1 68 ? -10.820 -0.845 -5.994 1.00 0.00 66 GLU A C 23
ATOM 36178 O O . GLU A 1 68 ? -11.097 -1.383 -4.922 1.00 0.00 66 GLU A O 23
ATOM 36190 N N . LYS A 1 69 ? -9.771 -1.170 -6.723 1.00 0.00 67 LYS A N 23
ATOM 36191 C CA . LYS A 1 69 ? -8.856 -2.226 -6.338 1.00 0.00 67 LYS A CA 23
ATOM 36192 C C . LYS A 1 69 ? -7.446 -1.853 -6.758 1.00 0.00 67 LYS A C 23
ATOM 36193 O O . LYS A 1 69 ? -7.167 -1.706 -7.946 1.00 0.00 67 LYS A O 23
ATOM 36212 N N . CYS A 1 70 ? -6.569 -1.700 -5.789 1.00 0.00 68 CYS A N 23
ATOM 36213 C CA . CYS A 1 70 ? -5.215 -1.244 -6.059 1.00 0.00 68 CYS A CA 23
ATOM 36214 C C . CYS A 1 70 ? -4.204 -2.188 -5.437 1.00 0.00 68 CYS A C 23
ATOM 36215 O O . CYS A 1 70 ? -4.534 -2.957 -4.542 1.00 0.00 68 CYS A O 23
ATOM 36222 N N . LYS A 1 71 ? -2.981 -2.140 -5.929 1.00 0.00 69 LYS A N 23
ATOM 36223 C CA . LYS A 1 71 ? -1.887 -2.875 -5.324 1.00 0.00 69 LYS A CA 23
ATOM 36224 C C . LYS A 1 71 ? -0.779 -1.900 -4.975 1.00 0.00 69 LYS A C 23
ATOM 36225 O O . LYS A 1 71 ? -0.089 -1.390 -5.861 1.00 0.00 69 LYS A O 23
ATOM 36244 N N . PHE A 1 72 ? -0.631 -1.614 -3.695 1.00 0.00 70 PHE A N 23
ATOM 36245 C CA . PHE A 1 72 ? 0.392 -0.694 -3.250 1.00 0.00 70 PHE A CA 23
ATOM 36246 C C . PHE A 1 72 ? 1.758 -1.337 -3.339 1.00 0.00 70 PHE A C 23
ATOM 36247 O O . PHE A 1 72 ? 2.178 -2.097 -2.464 1.00 0.00 70 PHE A O 23
ATOM 36264 N N . LYS A 1 73 ? 2.417 -1.044 -4.439 1.00 0.00 71 LYS A N 23
ATOM 36265 C CA . LYS A 1 73 ? 3.745 -1.535 -4.711 1.00 0.00 71 LYS A CA 23
ATOM 36266 C C . LYS A 1 73 ? 4.763 -0.645 -4.014 1.00 0.00 71 LYS A C 23
ATOM 36267 O O . LYS A 1 73 ? 5.356 0.262 -4.598 1.00 0.00 71 LYS A O 23
ATOM 36286 N N . ILE A 1 74 ? 4.918 -0.879 -2.736 1.00 0.00 72 ILE A N 23
ATOM 36287 C CA . ILE A 1 74 ? 5.813 -0.091 -1.927 1.00 0.00 72 ILE A CA 23
ATOM 36288 C C . ILE A 1 74 ? 7.244 -0.498 -2.217 1.00 0.00 72 ILE A C 23
ATOM 36289 O O . ILE A 1 74 ? 7.694 -1.552 -1.790 1.00 0.00 72 ILE A O 23
ATOM 36305 N N . ARG A 1 75 ? 7.955 0.344 -2.952 1.00 0.00 73 ARG A N 23
ATOM 36306 C CA . ARG A 1 75 ? 9.309 0.022 -3.391 1.00 0.00 73 ARG A CA 23
ATOM 36307 C C . ARG A 1 75 ? 10.282 0.137 -2.223 1.00 0.00 73 ARG A C 23
ATOM 36308 O O . ARG A 1 75 ? 11.497 0.067 -2.388 1.00 0.00 73 ARG A O 23
ATOM 36329 N N . LYS A 1 76 ? 9.701 0.295 -1.041 1.00 0.00 74 LYS A N 23
ATOM 36330 C CA . LYS A 1 76 ? 10.433 0.358 0.216 1.00 0.00 74 LYS A CA 23
ATOM 36331 C C . LYS A 1 76 ? 11.356 1.569 0.264 1.00 0.00 74 LYS A C 23
ATOM 36332 O O . LYS A 1 76 ? 11.454 2.338 -0.694 1.00 0.00 74 LYS A O 23
ATOM 36351 N N . ASP A 1 77 ? 12.015 1.738 1.396 1.00 0.00 75 ASP A N 23
ATOM 36352 C CA . ASP A 1 77 ? 12.967 2.821 1.576 1.00 0.00 75 ASP A CA 23
ATOM 36353 C C . ASP A 1 77 ? 14.304 2.449 0.944 1.00 0.00 75 ASP A C 23
ATOM 36354 O O . ASP A 1 77 ? 15.313 2.255 1.629 1.00 0.00 75 ASP A O 23
ATOM 36363 N N . VAL A 1 78 ? 14.288 2.290 -0.368 1.00 0.00 76 VAL A N 23
ATOM 36364 C CA . VAL A 1 78 ? 15.499 2.031 -1.121 1.00 0.00 76 VAL A CA 23
ATOM 36365 C C . VAL A 1 78 ? 16.161 3.353 -1.467 1.00 0.00 76 VAL A C 23
ATOM 36366 O O . VAL A 1 78 ? 15.877 3.938 -2.517 1.00 0.00 76 VAL A O 23
ATOM 36379 N N . ASP A 1 79 ? 17.002 3.853 -0.552 1.00 0.00 77 ASP A N 23
ATOM 36380 C CA . ASP A 1 79 ? 17.617 5.183 -0.692 1.00 0.00 77 ASP A CA 23
ATOM 36381 C C . ASP A 1 79 ? 16.576 6.259 -0.395 1.00 0.00 77 ASP A C 23
ATOM 36382 O O . ASP A 1 79 ? 16.789 7.138 0.443 1.00 0.00 77 ASP A O 23
ATOM 36391 N N . VAL A 1 80 ? 15.453 6.176 -1.092 1.00 0.00 78 VAL A N 23
ATOM 36392 C CA . VAL A 1 80 ? 14.301 7.009 -0.811 1.00 0.00 78 VAL A CA 23
ATOM 36393 C C . VAL A 1 80 ? 13.156 6.121 -0.334 1.00 0.00 78 VAL A C 23
ATOM 36394 O O . VAL A 1 80 ? 12.913 5.048 -0.890 1.00 0.00 78 VAL A O 23
ATOM 36407 N N . PRO A 1 81 ? 12.471 6.546 0.719 1.00 0.00 79 PRO A N 23
ATOM 36408 C CA . PRO A 1 81 ? 11.364 5.799 1.301 1.00 0.00 79 PRO A CA 23
ATOM 36409 C C . PRO A 1 81 ? 10.170 5.685 0.366 1.00 0.00 79 PRO A C 23
ATOM 36410 O O . PRO A 1 81 ? 9.664 4.593 0.124 1.00 0.00 79 PRO A O 23
ATOM 36421 N N . LYS A 1 82 ? 9.747 6.830 -0.163 1.00 0.00 80 LYS A N 23
ATOM 36422 C CA . LYS A 1 82 ? 8.493 6.947 -0.903 1.00 0.00 80 LYS A CA 23
ATOM 36423 C C . LYS A 1 82 ? 8.297 5.842 -1.934 1.00 0.00 80 LYS A C 23
ATOM 36424 O O . LYS A 1 82 ? 9.170 5.568 -2.759 1.00 0.00 80 LYS A O 23
ATOM 36443 N N . MET A 1 83 ? 7.122 5.221 -1.852 1.00 0.00 81 MET A N 23
ATOM 36444 C CA . MET A 1 83 ? 6.762 4.069 -2.671 1.00 0.00 81 MET A CA 23
ATOM 36445 C C . MET A 1 83 ? 6.831 4.388 -4.167 1.00 0.00 81 MET A C 23
ATOM 36446 O O . MET A 1 83 ? 6.781 5.552 -4.574 1.00 0.00 81 MET A O 23
ATOM 36460 N N . VAL A 1 84 ? 6.940 3.346 -4.975 1.00 0.00 82 VAL A N 23
ATOM 36461 C CA . VAL A 1 84 ? 6.952 3.509 -6.425 1.00 0.00 82 VAL A CA 23
ATOM 36462 C C . VAL A 1 84 ? 5.608 3.112 -7.019 1.00 0.00 82 VAL A C 23
ATOM 36463 O O . VAL A 1 84 ? 5.203 3.612 -8.066 1.00 0.00 82 VAL A O 23
ATOM 36476 N N . GLY A 1 85 ? 4.925 2.209 -6.338 1.00 0.00 83 GLY A N 23
ATOM 36477 C CA . GLY A 1 85 ? 3.741 1.610 -6.891 1.00 0.00 83 GLY A CA 23
ATOM 36478 C C . GLY A 1 85 ? 2.510 1.882 -6.073 1.00 0.00 83 GLY A C 23
ATOM 36479 O O . GLY A 1 85 ? 2.514 1.769 -4.848 1.00 0.00 83 GLY A O 23
ATOM 36483 N N . ARG A 1 86 ? 1.459 2.220 -6.772 1.00 0.00 84 ARG A N 23
ATOM 36484 C CA . ARG A 1 86 ? 0.197 2.604 -6.167 1.00 0.00 84 ARG A CA 23
ATOM 36485 C C . ARG A 1 86 ? -0.909 2.334 -7.161 1.00 0.00 84 ARG A C 23
ATOM 36486 O O . ARG A 1 86 ? -2.018 2.855 -7.048 1.00 0.00 84 ARG A O 23
ATOM 36507 N N . LYS A 1 87 ? -0.590 1.491 -8.125 1.00 0.00 85 LYS A N 23
ATOM 36508 C CA . LYS A 1 87 ? -1.431 1.299 -9.285 1.00 0.00 85 LYS A CA 23
ATOM 36509 C C . LYS A 1 87 ? -2.699 0.547 -8.925 1.00 0.00 85 LYS A C 23
ATOM 36510 O O . LYS A 1 87 ? -2.651 -0.599 -8.462 1.00 0.00 85 LYS A O 23
ATOM 36529 N N . CYS A 1 88 ? -3.830 1.198 -9.116 1.00 0.00 86 CYS A N 23
ATOM 36530 C CA . CYS A 1 88 ? -5.102 0.534 -8.966 1.00 0.00 86 CYS A CA 23
ATOM 36531 C C . CYS A 1 88 ? -5.445 -0.169 -10.255 1.00 0.00 86 CYS A C 23
ATOM 36532 O O . CYS A 1 88 ? -5.723 0.464 -11.275 1.00 0.00 86 CYS A O 23
ATOM 36539 N N . ARG A 1 89 ? -5.421 -1.475 -10.212 1.00 0.00 87 ARG A N 23
ATOM 36540 C CA . ARG A 1 89 ? -5.739 -2.268 -11.379 1.00 0.00 87 ARG A CA 23
ATOM 36541 C C . ARG A 1 89 ? -7.239 -2.490 -11.445 1.00 0.00 87 ARG A C 23
ATOM 36542 O O . ARG A 1 89 ? -7.746 -3.594 -11.247 1.00 0.00 87 ARG A O 23
ATOM 36563 N N . LYS A 1 90 ? -7.938 -1.393 -11.669 1.00 0.00 88 LYS A N 23
ATOM 36564 C CA . LYS A 1 90 ? -9.382 -1.401 -11.771 1.00 0.00 88 LYS A CA 23
ATOM 36565 C C . LYS A 1 90 ? -9.784 -1.564 -13.227 1.00 0.00 88 LYS A C 23
ATOM 36566 O O . LYS A 1 90 ? -10.836 -2.121 -13.540 1.00 0.00 88 LYS A O 23
ATOM 36585 N N . ASP A 1 91 ? -8.928 -1.064 -14.108 1.00 0.00 89 ASP A N 23
ATOM 36586 C CA . ASP A 1 91 ? -9.087 -1.257 -15.542 1.00 0.00 89 ASP A CA 23
ATOM 36587 C C . ASP A 1 91 ? -8.537 -2.628 -15.911 1.00 0.00 89 ASP A C 23
ATOM 36588 O O . ASP A 1 91 ? -9.262 -3.501 -16.391 1.00 0.00 89 ASP A O 23
ATOM 36597 N N . ASP A 1 92 ? -7.246 -2.797 -15.657 1.00 0.00 90 ASP A N 23
ATOM 36598 C CA . ASP A 1 92 ? -6.553 -4.065 -15.844 1.00 0.00 90 ASP A CA 23
ATOM 36599 C C . ASP A 1 92 ? -5.188 -3.945 -15.175 1.00 0.00 90 ASP A C 23
ATOM 36600 O O . ASP A 1 92 ? -4.911 -2.933 -14.529 1.00 0.00 90 ASP A O 23
ATOM 36609 N N . ASP A 1 93 ? -4.340 -4.946 -15.327 1.00 0.00 91 ASP A N 23
ATOM 36610 C CA . ASP A 1 93 ? -3.019 -4.925 -14.709 1.00 0.00 91 ASP A CA 23
ATOM 36611 C C . ASP A 1 93 ? -1.945 -5.090 -15.779 1.00 0.00 91 ASP A C 23
ATOM 36612 O O . ASP A 1 93 ? -2.250 -5.399 -16.932 1.00 0.00 91 ASP A O 23
ATOM 36621 N N . ASP A 1 94 ? -0.698 -4.869 -15.402 1.00 0.00 92 ASP A N 23
ATOM 36622 C CA . ASP A 1 94 ? 0.416 -4.994 -16.330 1.00 0.00 92 ASP A CA 23
ATOM 36623 C C . ASP A 1 94 ? 1.237 -6.236 -16.013 1.00 0.00 92 ASP A C 23
ATOM 36624 O O . ASP A 1 94 ? 1.054 -7.286 -16.632 1.00 0.00 92 ASP A O 23
ATOM 36633 N N . ASP A 1 95 ? 2.109 -6.113 -15.022 1.00 0.00 93 ASP A N 23
ATOM 36634 C CA . ASP A 1 95 ? 3.027 -7.181 -14.639 1.00 0.00 93 ASP A CA 23
ATOM 36635 C C . ASP A 1 95 ? 3.877 -6.703 -13.476 1.00 0.00 93 ASP A C 23
ATOM 36636 O O . ASP A 1 95 ? 3.910 -7.314 -12.408 1.00 0.00 93 ASP A O 23
ATOM 36645 N N . ASP A 1 96 ? 4.556 -5.590 -13.706 1.00 0.00 94 ASP A N 23
ATOM 36646 C CA . ASP A 1 96 ? 5.372 -4.947 -12.692 1.00 0.00 94 ASP A CA 23
ATOM 36647 C C . ASP A 1 96 ? 5.509 -3.475 -13.044 1.00 0.00 94 ASP A C 23
ATOM 36648 O O . ASP A 1 96 ? 5.256 -3.087 -14.184 1.00 0.00 94 ASP A O 23
ATOM 36657 N N . GLY A 1 97 ? 5.922 -2.666 -12.089 1.00 0.00 95 GLY A N 23
ATOM 36658 C CA . GLY A 1 97 ? 5.936 -1.236 -12.300 1.00 0.00 95 GLY A CA 23
ATOM 36659 C C . GLY A 1 97 ? 4.549 -0.659 -12.141 1.00 0.00 95 GLY A C 23
ATOM 36660 O O . GLY A 1 97 ? 3.884 -0.325 -13.120 1.00 0.00 95 GLY A O 23
ATOM 36664 N N . TYR A 1 98 ? 4.113 -0.558 -10.899 1.00 0.00 96 TYR A N 23
ATOM 36665 C CA . TYR A 1 98 ? 2.760 -0.118 -10.594 1.00 0.00 96 TYR A CA 23
ATOM 36666 C C . TYR A 1 98 ? 2.719 1.391 -10.371 1.00 0.00 96 TYR A C 23
ATOM 36667 O O . TYR A 1 98 ? 2.157 1.827 -9.351 1.00 0.00 96 TYR A O 23
ATOM 36686 N N . GLY A 1 1 ? 7.490 -0.781 6.307 1.00 0.00 -1 GLY A N 24
ATOM 36687 C CA . GLY A 1 1 ? 7.185 0.076 5.131 1.00 0.00 -1 GLY A CA 24
ATOM 36688 C C . GLY A 1 1 ? 8.399 0.266 4.250 1.00 0.00 -1 GLY A C 24
ATOM 36689 O O . GLY A 1 1 ? 9.060 -0.704 3.896 1.00 0.00 -1 GLY A O 24
ATOM 36695 N N . SER A 1 2 ? 8.692 1.510 3.893 1.00 0.00 0 SER A N 24
ATOM 36696 C CA . SER A 1 2 ? 9.898 1.826 3.141 1.00 0.00 0 SER A CA 24
ATOM 36697 C C . SER A 1 2 ? 10.934 2.430 4.086 1.00 0.00 0 SER A C 24
ATOM 36698 O O . SER A 1 2 ? 12.035 2.796 3.689 1.00 0.00 0 SER A O 24
ATOM 36706 N N . LEU A 1 3 ? 10.568 2.502 5.363 1.00 0.00 1 LEU A N 24
ATOM 36707 C CA . LEU A 1 3 ? 11.484 2.966 6.394 1.00 0.00 1 LEU A CA 24
ATOM 36708 C C . LEU A 1 3 ? 12.328 1.793 6.875 1.00 0.00 1 LEU A C 24
ATOM 36709 O O . LEU A 1 3 ? 13.009 1.863 7.895 1.00 0.00 1 LEU A O 24
ATOM 36725 N N . ILE A 1 4 ? 12.243 0.708 6.122 1.00 0.00 2 ILE A N 24
ATOM 36726 C CA . ILE A 1 4 ? 13.105 -0.444 6.295 1.00 0.00 2 ILE A CA 24
ATOM 36727 C C . ILE A 1 4 ? 14.463 -0.119 5.663 1.00 0.00 2 ILE A C 24
ATOM 36728 O O . ILE A 1 4 ? 14.879 -0.701 4.663 1.00 0.00 2 ILE A O 24
ATOM 36744 N N . LEU A 1 5 ? 15.133 0.856 6.256 1.00 0.00 3 LEU A N 24
ATOM 36745 C CA . LEU A 1 5 ? 16.260 1.507 5.614 1.00 0.00 3 LEU A CA 24
ATOM 36746 C C . LEU A 1 5 ? 17.596 1.048 6.160 1.00 0.00 3 LEU A C 24
ATOM 36747 O O . LEU A 1 5 ? 17.703 0.569 7.294 1.00 0.00 3 LEU A O 24
ATOM 36763 N N . ASP A 1 6 ? 18.595 1.184 5.305 1.00 0.00 4 ASP A N 24
ATOM 36764 C CA . ASP A 1 6 ? 19.994 1.028 5.676 1.00 0.00 4 ASP A CA 24
ATOM 36765 C C . ASP A 1 6 ? 20.871 1.396 4.487 1.00 0.00 4 ASP A C 24
ATOM 36766 O O . ASP A 1 6 ? 22.092 1.252 4.523 1.00 0.00 4 ASP A O 24
ATOM 36775 N N . GLY A 1 7 ? 20.229 1.879 3.427 1.00 0.00 5 GLY A N 24
ATOM 36776 C CA . GLY A 1 7 ? 20.944 2.252 2.230 1.00 0.00 5 GLY A CA 24
ATOM 36777 C C . GLY A 1 7 ? 20.802 1.211 1.142 1.00 0.00 5 GLY A C 24
ATOM 36778 O O . GLY A 1 7 ? 21.792 0.589 0.750 1.00 0.00 5 GLY A O 24
ATOM 36782 N N . ASP A 1 8 ? 19.562 1.001 0.684 1.00 0.00 6 ASP A N 24
ATOM 36783 C CA . ASP A 1 8 ? 19.268 0.029 -0.381 1.00 0.00 6 ASP A CA 24
ATOM 36784 C C . ASP A 1 8 ? 19.462 -1.376 0.174 1.00 0.00 6 ASP A C 24
ATOM 36785 O O . ASP A 1 8 ? 19.722 -2.337 -0.552 1.00 0.00 6 ASP A O 24
ATOM 36794 N N . LEU A 1 9 ? 19.314 -1.485 1.485 1.00 0.00 7 LEU A N 24
ATOM 36795 C CA . LEU A 1 9 ? 19.519 -2.744 2.174 1.00 0.00 7 LEU A CA 24
ATOM 36796 C C . LEU A 1 9 ? 18.196 -3.280 2.677 1.00 0.00 7 LEU A C 24
ATOM 36797 O O . LEU A 1 9 ? 17.604 -2.725 3.602 1.00 0.00 7 LEU A O 24
ATOM 36813 N N . LEU A 1 10 ? 17.733 -4.354 2.054 1.00 0.00 8 LEU A N 24
ATOM 36814 C CA . LEU A 1 10 ? 16.455 -4.945 2.409 1.00 0.00 8 LEU A CA 24
ATOM 36815 C C . LEU A 1 10 ? 16.507 -5.491 3.824 1.00 0.00 8 LEU A C 24
ATOM 36816 O O . LEU A 1 10 ? 15.704 -5.100 4.669 1.00 0.00 8 LEU A O 24
ATOM 36832 N N . LYS A 1 11 ? 17.470 -6.383 4.070 1.00 0.00 9 LYS A N 24
ATOM 36833 C CA . LYS A 1 11 ? 17.666 -7.008 5.382 1.00 0.00 9 LYS A CA 24
ATOM 36834 C C . LYS A 1 11 ? 16.503 -7.935 5.731 1.00 0.00 9 LYS A C 24
ATOM 36835 O O . LYS A 1 11 ? 16.683 -9.142 5.882 1.00 0.00 9 LYS A O 24
ATOM 36854 N N . ASP A 1 12 ? 15.312 -7.369 5.848 1.00 0.00 10 ASP A N 24
ATOM 36855 C CA . ASP A 1 12 ? 14.114 -8.152 6.098 1.00 0.00 10 ASP A CA 24
ATOM 36856 C C . ASP A 1 12 ? 13.333 -8.357 4.813 1.00 0.00 10 ASP A C 24
ATOM 36857 O O . ASP A 1 12 ? 12.451 -7.566 4.471 1.00 0.00 10 ASP A O 24
ATOM 36866 N N . LYS A 1 13 ? 13.700 -9.384 4.068 1.00 0.00 11 LYS A N 24
ATOM 36867 C CA . LYS A 1 13 ? 12.899 -9.826 2.946 1.00 0.00 11 LYS A CA 24
ATOM 36868 C C . LYS A 1 13 ? 12.332 -11.200 3.274 1.00 0.00 11 LYS A C 24
ATOM 36869 O O . LYS A 1 13 ? 13.049 -12.081 3.758 1.00 0.00 11 LYS A O 24
ATOM 36888 N N . LEU A 1 14 ? 11.042 -11.370 3.054 1.00 0.00 12 LEU A N 24
ATOM 36889 C CA . LEU A 1 14 ? 10.362 -12.570 3.510 1.00 0.00 12 LEU A CA 24
ATOM 36890 C C . LEU A 1 14 ? 10.539 -13.727 2.537 1.00 0.00 12 LEU A C 24
ATOM 36891 O O . LEU A 1 14 ? 11.335 -13.659 1.601 1.00 0.00 12 LEU A O 24
ATOM 36907 N N . LYS A 1 15 ? 9.782 -14.787 2.774 1.00 0.00 13 LYS A N 24
ATOM 36908 C CA . LYS A 1 15 ? 9.970 -16.041 2.067 1.00 0.00 13 LYS A CA 24
ATOM 36909 C C . LYS A 1 15 ? 8.635 -16.734 1.851 1.00 0.00 13 LYS A C 24
ATOM 36910 O O . LYS A 1 15 ? 8.576 -17.939 1.601 1.00 0.00 13 LYS A O 24
ATOM 36929 N N . LEU A 1 16 ? 7.573 -15.958 1.911 1.00 0.00 14 LEU A N 24
ATOM 36930 C CA . LEU A 1 16 ? 6.231 -16.511 1.983 1.00 0.00 14 LEU A CA 24
ATOM 36931 C C . LEU A 1 16 ? 5.254 -15.750 1.093 1.00 0.00 14 LEU A C 24
ATOM 36932 O O . LEU A 1 16 ? 5.547 -14.641 0.642 1.00 0.00 14 LEU A O 24
ATOM 36948 N N . PRO A 1 17 ? 4.102 -16.376 0.794 1.00 0.00 15 PRO A N 24
ATOM 36949 C CA . PRO A 1 17 ? 2.976 -15.733 0.096 1.00 0.00 15 PRO A CA 24
ATOM 36950 C C . PRO A 1 17 ? 2.366 -14.586 0.895 1.00 0.00 15 PRO A C 24
ATOM 36951 O O . PRO A 1 17 ? 3.060 -13.860 1.607 1.00 0.00 15 PRO A O 24
ATOM 36962 N N . VAL A 1 18 ? 1.063 -14.414 0.735 1.00 0.00 16 VAL A N 24
ATOM 36963 C CA . VAL A 1 18 ? 0.311 -13.420 1.492 1.00 0.00 16 VAL A CA 24
ATOM 36964 C C . VAL A 1 18 ? 0.655 -13.482 2.985 1.00 0.00 16 VAL A C 24
ATOM 36965 O O . VAL A 1 18 ? 0.677 -14.552 3.598 1.00 0.00 16 VAL A O 24
ATOM 36978 N N . ILE A 1 19 ? 0.957 -12.325 3.547 1.00 0.00 17 ILE A N 24
ATOM 36979 C CA . ILE A 1 19 ? 1.389 -12.225 4.930 1.00 0.00 17 ILE A CA 24
ATOM 36980 C C . ILE A 1 19 ? 0.226 -11.847 5.821 1.00 0.00 17 ILE A C 24
ATOM 36981 O O . ILE A 1 19 ? -0.280 -12.661 6.593 1.00 0.00 17 ILE A O 24
ATOM 36997 N N . ASP A 1 20 ? -0.163 -10.589 5.709 1.00 0.00 18 ASP A N 24
ATOM 36998 C CA . ASP A 1 20 ? -1.306 -10.028 6.440 1.00 0.00 18 ASP A CA 24
ATOM 36999 C C . ASP A 1 20 ? -1.067 -10.023 7.946 1.00 0.00 18 ASP A C 24
ATOM 37000 O O . ASP A 1 20 ? -1.979 -9.773 8.726 1.00 0.00 18 ASP A O 24
ATOM 37009 N N . ASN A 1 21 ? 0.174 -10.268 8.344 1.00 0.00 19 ASN A N 24
ATOM 37010 C CA . ASN A 1 21 ? 0.554 -10.273 9.754 1.00 0.00 19 ASN A CA 24
ATOM 37011 C C . ASN A 1 21 ? 0.788 -8.842 10.235 1.00 0.00 19 ASN A C 24
ATOM 37012 O O . ASN A 1 21 ? 1.904 -8.478 10.612 1.00 0.00 19 ASN A O 24
ATOM 37023 N N . LEU A 1 22 ? -0.266 -8.018 10.164 1.00 0.00 20 LEU A N 24
ATOM 37024 C CA . LEU A 1 22 ? -0.193 -6.595 10.477 1.00 0.00 20 LEU A CA 24
ATOM 37025 C C . LEU A 1 22 ? 0.767 -5.877 9.518 1.00 0.00 20 LEU A C 24
ATOM 37026 O O . LEU A 1 22 ? 0.980 -4.677 9.621 1.00 0.00 20 LEU A O 24
ATOM 37042 N N . PHE A 1 23 ? 1.303 -6.625 8.559 1.00 0.00 21 PHE A N 24
ATOM 37043 C CA . PHE A 1 23 ? 2.301 -6.116 7.635 1.00 0.00 21 PHE A CA 24
ATOM 37044 C C . PHE A 1 23 ? 1.743 -5.000 6.765 1.00 0.00 21 PHE A C 24
ATOM 37045 O O . PHE A 1 23 ? 2.219 -3.870 6.822 1.00 0.00 21 PHE A O 24
ATOM 37062 N N . GLY A 1 24 ? 0.723 -5.319 5.979 1.00 0.00 22 GLY A N 24
ATOM 37063 C CA . GLY A 1 24 ? 0.157 -4.344 5.065 1.00 0.00 22 GLY A CA 24
ATOM 37064 C C . GLY A 1 24 ? -0.422 -3.160 5.796 1.00 0.00 22 GLY A C 24
ATOM 37065 O O . GLY A 1 24 ? -0.339 -2.024 5.330 1.00 0.00 22 GLY A O 24
ATOM 37069 N N . LYS A 1 25 ? -0.996 -3.433 6.955 1.00 0.00 23 LYS A N 24
ATOM 37070 C CA . LYS A 1 25 ? -1.577 -2.407 7.782 1.00 0.00 23 LYS A CA 24
ATOM 37071 C C . LYS A 1 25 ? -0.495 -1.490 8.351 1.00 0.00 23 LYS A C 24
ATOM 37072 O O . LYS A 1 25 ? -0.702 -0.291 8.460 1.00 0.00 23 LYS A O 24
ATOM 37091 N N . GLU A 1 26 ? 0.657 -2.064 8.691 1.00 0.00 24 GLU A N 24
ATOM 37092 C CA . GLU A 1 26 ? 1.813 -1.311 9.148 1.00 0.00 24 GLU A CA 24
ATOM 37093 C C . GLU A 1 26 ? 2.313 -0.361 8.070 1.00 0.00 24 GLU A C 24
ATOM 37094 O O . GLU A 1 26 ? 2.476 0.838 8.301 1.00 0.00 24 GLU A O 24
ATOM 37106 N N . LEU A 1 27 ? 2.573 -0.922 6.897 1.00 0.00 25 LEU A N 24
ATOM 37107 C CA . LEU A 1 27 ? 3.032 -0.156 5.743 1.00 0.00 25 LEU A CA 24
ATOM 37108 C C . LEU A 1 27 ? 2.086 1.016 5.480 1.00 0.00 25 LEU A C 24
ATOM 37109 O O . LEU A 1 27 ? 2.475 2.182 5.559 1.00 0.00 25 LEU A O 24
ATOM 37125 N N . LEU A 1 28 ? 0.836 0.676 5.170 1.00 0.00 26 LEU A N 24
ATOM 37126 C CA . LEU A 1 28 ? -0.204 1.650 4.893 1.00 0.00 26 LEU A CA 24
ATOM 37127 C C . LEU A 1 28 ? -0.449 2.610 6.055 1.00 0.00 26 LEU A C 24
ATOM 37128 O O . LEU A 1 28 ? -0.913 3.721 5.843 1.00 0.00 26 LEU A O 24
ATOM 37144 N N . ASP A 1 29 ? -0.167 2.185 7.279 1.00 0.00 27 ASP A N 24
ATOM 37145 C CA . ASP A 1 29 ? -0.327 3.063 8.440 1.00 0.00 27 ASP A CA 24
ATOM 37146 C C . ASP A 1 29 ? 0.676 4.208 8.391 1.00 0.00 27 ASP A C 24
ATOM 37147 O O . ASP A 1 29 ? 0.331 5.364 8.637 1.00 0.00 27 ASP A O 24
ATOM 37156 N N . LYS A 1 30 ? 1.910 3.878 8.049 1.00 0.00 28 LYS A N 24
ATOM 37157 C CA . LYS A 1 30 ? 2.978 4.865 7.978 1.00 0.00 28 LYS A CA 24
ATOM 37158 C C . LYS A 1 30 ? 2.803 5.765 6.764 1.00 0.00 28 LYS A C 24
ATOM 37159 O O . LYS A 1 30 ? 2.991 6.978 6.837 1.00 0.00 28 LYS A O 24
ATOM 37178 N N . PHE A 1 31 ? 2.422 5.163 5.648 1.00 0.00 29 PHE A N 24
ATOM 37179 C CA . PHE A 1 31 ? 2.292 5.900 4.400 1.00 0.00 29 PHE A CA 24
ATOM 37180 C C . PHE A 1 31 ? 0.898 6.462 4.223 1.00 0.00 29 PHE A C 24
ATOM 37181 O O . PHE A 1 31 ? 0.624 7.103 3.222 1.00 0.00 29 PHE A O 24
ATOM 37198 N N . GLN A 1 32 ? 0.026 6.224 5.193 1.00 0.00 30 GLN A N 24
ATOM 37199 C CA . GLN A 1 32 ? -1.316 6.749 5.168 1.00 0.00 30 GLN A CA 24
ATOM 37200 C C . GLN A 1 32 ? -1.305 8.244 4.904 1.00 0.00 30 GLN A C 24
ATOM 37201 O O . GLN A 1 32 ? -2.073 8.747 4.090 1.00 0.00 30 GLN A O 24
ATOM 37215 N N . ASP A 1 33 ? -0.406 8.936 5.583 1.00 0.00 31 ASP A N 24
ATOM 37216 C CA . ASP A 1 33 ? -0.282 10.377 5.449 1.00 0.00 31 ASP A CA 24
ATOM 37217 C C . ASP A 1 33 ? 0.157 10.773 4.040 1.00 0.00 31 ASP A C 24
ATOM 37218 O O . ASP A 1 33 ? -0.237 11.819 3.544 1.00 0.00 31 ASP A O 24
ATOM 37227 N N . ASP A 1 34 ? 0.949 9.922 3.391 1.00 0.00 32 ASP A N 24
ATOM 37228 C CA . ASP A 1 34 ? 1.455 10.214 2.047 1.00 0.00 32 ASP A CA 24
ATOM 37229 C C . ASP A 1 34 ? 0.433 9.797 0.999 1.00 0.00 32 ASP A C 24
ATOM 37230 O O . ASP A 1 34 ? 0.194 10.501 0.017 1.00 0.00 32 ASP A O 24
ATOM 37239 N N . ILE A 1 35 ? -0.168 8.643 1.229 1.00 0.00 33 ILE A N 24
ATOM 37240 C CA . ILE A 1 35 ? -1.214 8.114 0.372 1.00 0.00 33 ILE A CA 24
ATOM 37241 C C . ILE A 1 35 ? -2.427 9.045 0.384 1.00 0.00 33 ILE A C 24
ATOM 37242 O O . ILE A 1 35 ? -3.098 9.237 -0.630 1.00 0.00 33 ILE A O 24
ATOM 37258 N N . LYS A 1 36 ? -2.679 9.649 1.530 1.00 0.00 34 LYS A N 24
ATOM 37259 C CA . LYS A 1 36 ? -3.771 10.591 1.678 1.00 0.00 34 LYS A CA 24
ATOM 37260 C C . LYS A 1 36 ? -3.338 11.956 1.163 1.00 0.00 34 LYS A C 24
ATOM 37261 O O . LYS A 1 36 ? -4.129 12.699 0.592 1.00 0.00 34 LYS A O 24
ATOM 37280 N N . ASP A 1 37 ? -2.063 12.254 1.362 1.00 0.00 35 ASP A N 24
ATOM 37281 C CA . ASP A 1 37 ? -1.439 13.470 0.845 1.00 0.00 35 ASP A CA 24
ATOM 37282 C C . ASP A 1 37 ? -1.607 13.581 -0.665 1.00 0.00 35 ASP A C 24
ATOM 37283 O O . ASP A 1 37 ? -1.993 14.625 -1.189 1.00 0.00 35 ASP A O 24
ATOM 37292 N N . LYS A 1 38 ? -1.323 12.490 -1.354 1.00 0.00 36 LYS A N 24
ATOM 37293 C CA . LYS A 1 38 ? -1.283 12.492 -2.804 1.00 0.00 36 LYS A CA 24
ATOM 37294 C C . LYS A 1 38 ? -2.590 12.037 -3.438 1.00 0.00 36 LYS A C 24
ATOM 37295 O O . LYS A 1 38 ? -3.048 12.626 -4.420 1.00 0.00 36 LYS A O 24
ATOM 37314 N N . TYR A 1 39 ? -3.192 10.992 -2.891 1.00 0.00 37 TYR A N 24
ATOM 37315 C CA . TYR A 1 39 ? -4.332 10.365 -3.547 1.00 0.00 37 TYR A CA 24
ATOM 37316 C C . TYR A 1 39 ? -5.623 10.599 -2.769 1.00 0.00 37 TYR A C 24
ATOM 37317 O O . TYR A 1 39 ? -6.712 10.357 -3.285 1.00 0.00 37 TYR A O 24
ATOM 37335 N N . GLY A 1 40 ? -5.495 11.069 -1.534 1.00 0.00 38 GLY A N 24
ATOM 37336 C CA . GLY A 1 40 ? -6.665 11.321 -0.708 1.00 0.00 38 GLY A CA 24
ATOM 37337 C C . GLY A 1 40 ? -7.357 10.040 -0.286 1.00 0.00 38 GLY A C 24
ATOM 37338 O O . GLY A 1 40 ? -8.571 9.897 -0.437 1.00 0.00 38 GLY A O 24
ATOM 37342 N N . VAL A 1 41 ? -6.580 9.104 0.244 1.00 0.00 39 VAL A N 24
ATOM 37343 C CA . VAL A 1 41 ? -7.091 7.797 0.619 1.00 0.00 39 VAL A CA 24
ATOM 37344 C C . VAL A 1 41 ? -6.963 7.573 2.122 1.00 0.00 39 VAL A C 24
ATOM 37345 O O . VAL A 1 41 ? -6.091 8.142 2.773 1.00 0.00 39 VAL A O 24
ATOM 37358 N N . ASP A 1 42 ? -7.841 6.746 2.659 1.00 0.00 40 ASP A N 24
ATOM 37359 C CA . ASP A 1 42 ? -7.757 6.318 4.047 1.00 0.00 40 ASP A CA 24
ATOM 37360 C C . ASP A 1 42 ? -7.410 4.835 4.099 1.00 0.00 40 ASP A C 24
ATOM 37361 O O . ASP A 1 42 ? -8.167 3.994 3.614 1.00 0.00 40 ASP A O 24
ATOM 37370 N N . THR A 1 43 ? -6.268 4.518 4.690 1.00 0.00 41 THR A N 24
ATOM 37371 C CA . THR A 1 43 ? -5.763 3.153 4.689 1.00 0.00 41 THR A CA 24
ATOM 37372 C C . THR A 1 43 ? -6.528 2.268 5.664 1.00 0.00 41 THR A C 24
ATOM 37373 O O . THR A 1 43 ? -6.437 1.039 5.613 1.00 0.00 41 THR A O 24
ATOM 37384 N N . LYS A 1 44 ? -7.290 2.899 6.542 1.00 0.00 42 LYS A N 24
ATOM 37385 C CA . LYS A 1 44 ? -8.123 2.188 7.485 1.00 0.00 42 LYS A CA 24
ATOM 37386 C C . LYS A 1 44 ? -9.374 1.659 6.782 1.00 0.00 42 LYS A C 24
ATOM 37387 O O . LYS A 1 44 ? -10.045 0.750 7.270 1.00 0.00 42 LYS A O 24
ATOM 37406 N N . ASP A 1 45 ? -9.662 2.214 5.613 1.00 0.00 43 ASP A N 24
ATOM 37407 C CA . ASP A 1 45 ? -10.836 1.815 4.847 1.00 0.00 43 ASP A CA 24
ATOM 37408 C C . ASP A 1 45 ? -10.430 0.844 3.747 1.00 0.00 43 ASP A C 24
ATOM 37409 O O . ASP A 1 45 ? -11.262 0.139 3.175 1.00 0.00 43 ASP A O 24
ATOM 37418 N N . LEU A 1 46 ? -9.133 0.808 3.470 1.00 0.00 44 LEU A N 24
ATOM 37419 C CA . LEU A 1 46 ? -8.586 -0.091 2.466 1.00 0.00 44 LEU A CA 24
ATOM 37420 C C . LEU A 1 46 ? -8.699 -1.537 2.920 1.00 0.00 44 LEU A C 24
ATOM 37421 O O . LEU A 1 46 ? -8.170 -1.914 3.970 1.00 0.00 44 LEU A O 24
ATOM 37437 N N . LYS A 1 47 ? -9.387 -2.336 2.128 1.00 0.00 45 LYS A N 24
ATOM 37438 C CA . LYS A 1 47 ? -9.514 -3.749 2.393 1.00 0.00 45 LYS A CA 24
ATOM 37439 C C . LYS A 1 47 ? -8.319 -4.490 1.823 1.00 0.00 45 LYS A C 24
ATOM 37440 O O . LYS A 1 47 ? -8.229 -4.692 0.617 1.00 0.00 45 LYS A O 24
ATOM 37459 N N . ILE A 1 48 ? -7.393 -4.875 2.681 1.00 0.00 46 ILE A N 24
ATOM 37460 C CA . ILE A 1 48 ? -6.212 -5.580 2.229 1.00 0.00 46 ILE A CA 24
ATOM 37461 C C . ILE A 1 48 ? -6.577 -7.005 1.832 1.00 0.00 46 ILE A C 24
ATOM 37462 O O . ILE A 1 48 ? -7.016 -7.809 2.655 1.00 0.00 46 ILE A O 24
ATOM 37478 N N . LEU A 1 49 ? -6.419 -7.282 0.552 1.00 0.00 47 LEU A N 24
ATOM 37479 C CA . LEU A 1 49 ? -6.763 -8.569 -0.025 1.00 0.00 47 LEU A CA 24
ATOM 37480 C C . LEU A 1 49 ? -5.587 -9.518 0.100 1.00 0.00 47 LEU A C 24
ATOM 37481 O O . LEU A 1 49 ? -5.754 -10.721 0.307 1.00 0.00 47 LEU A O 24
ATOM 37497 N N . LYS A 1 50 ? -4.396 -8.961 -0.039 1.00 0.00 48 LYS A N 24
ATOM 37498 C CA . LYS A 1 50 ? -3.180 -9.738 -0.009 1.00 0.00 48 LYS A CA 24
ATOM 37499 C C . LYS A 1 50 ? -1.992 -8.856 0.323 1.00 0.00 48 LYS A C 24
ATOM 37500 O O . LYS A 1 50 ? -1.576 -8.029 -0.492 1.00 0.00 48 LYS A O 24
ATOM 37519 N N . THR A 1 51 ? -1.457 -9.019 1.512 1.00 0.00 49 THR A N 24
ATOM 37520 C CA . THR A 1 51 ? -0.205 -8.390 1.853 1.00 0.00 49 THR A CA 24
ATOM 37521 C C . THR A 1 51 ? 0.926 -9.290 1.402 1.00 0.00 49 THR A C 24
ATOM 37522 O O . THR A 1 51 ? 0.873 -10.494 1.619 1.00 0.00 49 THR A O 24
ATOM 37533 N N . SER A 1 52 ? 1.928 -8.726 0.768 1.00 0.00 50 SER A N 24
ATOM 37534 C CA . SER A 1 52 ? 3.086 -9.500 0.366 1.00 0.00 50 SER A CA 24
ATOM 37535 C C . SER A 1 52 ? 4.252 -8.587 0.054 1.00 0.00 50 SER A C 24
ATOM 37536 O O . SER A 1 52 ? 4.149 -7.365 0.175 1.00 0.00 50 SER A O 24
ATOM 37544 N N . GLU A 1 53 ? 5.352 -9.188 -0.337 1.00 0.00 51 GLU A N 24
ATOM 37545 C CA . GLU A 1 53 ? 6.525 -8.450 -0.749 1.00 0.00 51 GLU A CA 24
ATOM 37546 C C . GLU A 1 53 ? 7.360 -9.311 -1.671 1.00 0.00 51 GLU A C 24
ATOM 37547 O O . GLU A 1 53 ? 7.165 -10.527 -1.743 1.00 0.00 51 GLU A O 24
ATOM 37559 N N . ASP A 1 54 ? 8.277 -8.683 -2.374 1.00 0.00 52 ASP A N 24
ATOM 37560 C CA . ASP A 1 54 ? 9.164 -9.390 -3.272 1.00 0.00 52 ASP A CA 24
ATOM 37561 C C . ASP A 1 54 ? 10.415 -8.563 -3.501 1.00 0.00 52 ASP A C 24
ATOM 37562 O O . ASP A 1 54 ? 10.363 -7.514 -4.144 1.00 0.00 52 ASP A O 24
ATOM 37571 N N . LYS A 1 55 ? 11.526 -9.021 -2.934 1.00 0.00 53 LYS A N 24
ATOM 37572 C CA . LYS A 1 55 ? 12.801 -8.322 -3.043 1.00 0.00 53 LYS A CA 24
ATOM 37573 C C . LYS A 1 55 ? 12.689 -6.886 -2.521 1.00 0.00 53 LYS A C 24
ATOM 37574 O O . LYS A 1 55 ? 12.386 -6.656 -1.351 1.00 0.00 53 LYS A O 24
ATOM 37593 N N . ARG A 1 56 ? 12.878 -5.928 -3.414 1.00 0.00 54 ARG A N 24
ATOM 37594 C CA . ARG A 1 56 ? 12.957 -4.522 -3.042 1.00 0.00 54 ARG A CA 24
ATOM 37595 C C . ARG A 1 56 ? 11.587 -3.860 -3.027 1.00 0.00 54 ARG A C 24
ATOM 37596 O O . ARG A 1 56 ? 11.485 -2.634 -3.007 1.00 0.00 54 ARG A O 24
ATOM 37617 N N . PHE A 1 57 ? 10.536 -4.659 -3.011 1.00 0.00 55 PHE A N 24
ATOM 37618 C CA . PHE A 1 57 ? 9.192 -4.121 -3.177 1.00 0.00 55 PHE A CA 24
ATOM 37619 C C . PHE A 1 57 ? 8.197 -4.773 -2.226 1.00 0.00 55 PHE A C 24
ATOM 37620 O O . PHE A 1 57 ? 8.229 -5.984 -2.020 1.00 0.00 55 PHE A O 24
ATOM 37637 N N . TYR A 1 58 ? 7.331 -3.957 -1.641 1.00 0.00 56 TYR A N 24
ATOM 37638 C CA . TYR A 1 58 ? 6.171 -4.456 -0.915 1.00 0.00 56 TYR A CA 24
ATOM 37639 C C . TYR A 1 58 ? 4.945 -4.398 -1.809 1.00 0.00 56 TYR A C 24
ATOM 37640 O O . TYR A 1 58 ? 4.765 -3.444 -2.565 1.00 0.00 56 TYR A O 24
ATOM 37658 N N . TYR A 1 59 ? 4.112 -5.420 -1.723 1.00 0.00 57 TYR A N 24
ATOM 37659 C CA . TYR A 1 59 ? 2.917 -5.512 -2.547 1.00 0.00 57 TYR A CA 24
ATOM 37660 C C . TYR A 1 59 ? 1.682 -5.683 -1.674 1.00 0.00 57 TYR A C 24
ATOM 37661 O O . TYR A 1 59 ? 1.366 -6.794 -1.242 1.00 0.00 57 TYR A O 24
ATOM 37679 N N . VAL A 1 60 ? 0.996 -4.586 -1.390 1.00 0.00 58 VAL A N 24
ATOM 37680 C CA . VAL A 1 60 ? -0.210 -4.644 -0.574 1.00 0.00 58 VAL A CA 24
ATOM 37681 C C . VAL A 1 60 ? -1.451 -4.524 -1.444 1.00 0.00 58 VAL A C 24
ATOM 37682 O O . VAL A 1 60 ? -1.930 -3.421 -1.708 1.00 0.00 58 VAL A O 24
ATOM 37695 N N . SER A 1 61 ? -1.958 -5.654 -1.903 1.00 0.00 59 SER A N 24
ATOM 37696 C CA . SER A 1 61 ? -3.140 -5.665 -2.744 1.00 0.00 59 SER A CA 24
ATOM 37697 C C . SER A 1 61 ? -4.361 -5.347 -1.897 1.00 0.00 59 SER A C 24
ATOM 37698 O O . SER A 1 61 ? -4.643 -6.044 -0.930 1.00 0.00 59 SER A O 24
ATOM 37706 N N . VAL A 1 62 ? -5.068 -4.282 -2.245 1.00 0.00 60 VAL A N 24
ATOM 37707 C CA . VAL A 1 62 ? -6.218 -3.844 -1.471 1.00 0.00 60 VAL A CA 24
ATOM 37708 C C . VAL A 1 62 ? -7.399 -3.537 -2.375 1.00 0.00 60 VAL A C 24
ATOM 37709 O O . VAL A 1 62 ? -7.236 -3.242 -3.560 1.00 0.00 60 VAL A O 24
ATOM 37722 N N . ASP A 1 63 ? -8.580 -3.617 -1.805 1.00 0.00 61 ASP A N 24
ATOM 37723 C CA . ASP A 1 63 ? -9.794 -3.227 -2.487 1.00 0.00 61 ASP A CA 24
ATOM 37724 C C . ASP A 1 63 ? -10.202 -1.843 -2.018 1.00 0.00 61 ASP A C 24
ATOM 37725 O O . ASP A 1 63 ? -10.280 -1.587 -0.814 1.00 0.00 61 ASP A O 24
ATOM 37734 N N . ALA A 1 64 ? -10.430 -0.945 -2.962 1.00 0.00 62 ALA A N 24
ATOM 37735 C CA . ALA A 1 64 ? -10.868 0.399 -2.630 1.00 0.00 62 ALA A CA 24
ATOM 37736 C C . ALA A 1 64 ? -12.382 0.406 -2.467 1.00 0.00 62 ALA A C 24
ATOM 37737 O O . ALA A 1 64 ? -12.979 1.402 -2.055 1.00 0.00 62 ALA A O 24
ATOM 37744 N N . GLY A 1 65 ? -12.990 -0.729 -2.801 1.00 0.00 63 GLY A N 24
ATOM 37745 C CA . GLY A 1 65 ? -14.398 -0.941 -2.550 1.00 0.00 63 GLY A CA 24
ATOM 37746 C C . GLY A 1 65 ? -15.287 -0.219 -3.531 1.00 0.00 63 GLY A C 24
ATOM 37747 O O . GLY A 1 65 ? -15.748 -0.802 -4.513 1.00 0.00 63 GLY A O 24
ATOM 37751 N N . ASP A 1 66 ? -15.499 1.059 -3.276 1.00 0.00 64 ASP A N 24
ATOM 37752 C CA . ASP A 1 66 ? -16.403 1.872 -4.074 1.00 0.00 64 ASP A CA 24
ATOM 37753 C C . ASP A 1 66 ? -15.825 2.151 -5.455 1.00 0.00 64 ASP A C 24
ATOM 37754 O O . ASP A 1 66 ? -16.558 2.419 -6.408 1.00 0.00 64 ASP A O 24
ATOM 37763 N N . GLY A 1 67 ? -14.510 2.064 -5.568 1.00 0.00 65 GLY A N 24
ATOM 37764 C CA . GLY A 1 67 ? -13.864 2.420 -6.812 1.00 0.00 65 GLY A CA 24
ATOM 37765 C C . GLY A 1 67 ? -12.961 1.337 -7.364 1.00 0.00 65 GLY A C 24
ATOM 37766 O O . GLY A 1 67 ? -13.405 0.466 -8.111 1.00 0.00 65 GLY A O 24
ATOM 37770 N N . GLU A 1 68 ? -11.700 1.380 -6.968 1.00 0.00 66 GLU A N 24
ATOM 37771 C CA . GLU A 1 68 ? -10.655 0.596 -7.614 1.00 0.00 66 GLU A CA 24
ATOM 37772 C C . GLU A 1 68 ? -10.286 -0.668 -6.858 1.00 0.00 66 GLU A C 24
ATOM 37773 O O . GLU A 1 68 ? -10.790 -0.949 -5.773 1.00 0.00 66 GLU A O 24
ATOM 37785 N N . LYS A 1 69 ? -9.375 -1.408 -7.466 1.00 0.00 67 LYS A N 24
ATOM 37786 C CA . LYS A 1 69 ? -8.686 -2.505 -6.817 1.00 0.00 67 LYS A CA 24
ATOM 37787 C C . LYS A 1 69 ? -7.204 -2.277 -7.036 1.00 0.00 67 LYS A C 24
ATOM 37788 O O . LYS A 1 69 ? -6.767 -2.082 -8.166 1.00 0.00 67 LYS A O 24
ATOM 37807 N N . CYS A 1 70 ? -6.437 -2.271 -5.971 1.00 0.00 68 CYS A N 24
ATOM 37808 C CA . CYS A 1 70 ? -5.071 -1.795 -6.048 1.00 0.00 68 CYS A CA 24
ATOM 37809 C C . CYS A 1 70 ? -4.114 -2.742 -5.337 1.00 0.00 68 CYS A C 24
ATOM 37810 O O . CYS A 1 70 ? -4.507 -3.796 -4.836 1.00 0.00 68 CYS A O 24
ATOM 37817 N N . LYS A 1 71 ? -2.855 -2.353 -5.325 1.00 0.00 69 LYS A N 24
ATOM 37818 C CA . LYS A 1 71 ? -1.794 -3.105 -4.693 1.00 0.00 69 LYS A CA 24
ATOM 37819 C C . LYS A 1 71 ? -0.636 -2.159 -4.427 1.00 0.00 69 LYS A C 24
ATOM 37820 O O . LYS A 1 71 ? 0.221 -1.955 -5.286 1.00 0.00 69 LYS A O 24
ATOM 37839 N N . PHE A 1 72 ? -0.647 -1.545 -3.254 1.00 0.00 70 PHE A N 24
ATOM 37840 C CA . PHE A 1 72 ? 0.353 -0.553 -2.900 1.00 0.00 70 PHE A CA 24
ATOM 37841 C C . PHE A 1 72 ? 1.746 -1.134 -2.999 1.00 0.00 70 PHE A C 24
ATOM 37842 O O . PHE A 1 72 ? 2.128 -2.013 -2.224 1.00 0.00 70 PHE A O 24
ATOM 37859 N N . LYS A 1 73 ? 2.491 -0.642 -3.972 1.00 0.00 71 LYS A N 24
ATOM 37860 C CA . LYS A 1 73 ? 3.813 -1.150 -4.241 1.00 0.00 71 LYS A CA 24
ATOM 37861 C C . LYS A 1 73 ? 4.831 -0.302 -3.517 1.00 0.00 71 LYS A C 24
ATOM 37862 O O . LYS A 1 73 ? 5.484 0.573 -4.100 1.00 0.00 71 LYS A O 24
ATOM 37881 N N . ILE A 1 74 ? 4.926 -0.547 -2.228 1.00 0.00 72 ILE A N 24
ATOM 37882 C CA . ILE A 1 74 ? 5.804 0.211 -1.380 1.00 0.00 72 ILE A CA 24
ATOM 37883 C C . ILE A 1 74 ? 7.215 -0.307 -1.521 1.00 0.00 72 ILE A C 24
ATOM 37884 O O . ILE A 1 74 ? 7.610 -1.279 -0.878 1.00 0.00 72 ILE A O 24
ATOM 37900 N N . ARG A 1 75 ? 7.938 0.314 -2.431 1.00 0.00 73 ARG A N 24
ATOM 37901 C CA . ARG A 1 75 ? 9.328 0.000 -2.655 1.00 0.00 73 ARG A CA 24
ATOM 37902 C C . ARG A 1 75 ? 10.071 0.176 -1.347 1.00 0.00 73 ARG A C 24
ATOM 37903 O O . ARG A 1 75 ? 9.931 1.202 -0.692 1.00 0.00 73 ARG A O 24
ATOM 37924 N N . LYS A 1 76 ? 10.805 -0.839 -0.941 1.00 0.00 74 LYS A N 24
ATOM 37925 C CA . LYS A 1 76 ? 11.566 -0.761 0.304 1.00 0.00 74 LYS A CA 24
ATOM 37926 C C . LYS A 1 76 ? 12.629 0.329 0.202 1.00 0.00 74 LYS A C 24
ATOM 37927 O O . LYS A 1 76 ? 12.738 0.987 -0.834 1.00 0.00 74 LYS A O 24
ATOM 37946 N N . ASP A 1 77 ? 13.400 0.535 1.268 1.00 0.00 75 ASP A N 24
ATOM 37947 C CA . ASP A 1 77 ? 14.442 1.557 1.252 1.00 0.00 75 ASP A CA 24
ATOM 37948 C C . ASP A 1 77 ? 15.464 1.253 0.186 1.00 0.00 75 ASP A C 24
ATOM 37949 O O . ASP A 1 77 ? 16.392 0.468 0.383 1.00 0.00 75 ASP A O 24
ATOM 37958 N N . VAL A 1 78 ? 15.250 1.840 -0.965 1.00 0.00 76 VAL A N 24
ATOM 37959 C CA . VAL A 1 78 ? 16.185 1.748 -2.046 1.00 0.00 76 VAL A CA 24
ATOM 37960 C C . VAL A 1 78 ? 16.308 3.117 -2.708 1.00 0.00 76 VAL A C 24
ATOM 37961 O O . VAL A 1 78 ? 15.601 3.424 -3.672 1.00 0.00 76 VAL A O 24
ATOM 37974 N N . ASP A 1 79 ? 17.167 3.955 -2.129 1.00 0.00 77 ASP A N 24
ATOM 37975 C CA . ASP A 1 79 ? 17.341 5.356 -2.544 1.00 0.00 77 ASP A CA 24
ATOM 37976 C C . ASP A 1 79 ? 16.193 6.223 -2.026 1.00 0.00 77 ASP A C 24
ATOM 37977 O O . ASP A 1 79 ? 16.419 7.279 -1.434 1.00 0.00 77 ASP A O 24
ATOM 37986 N N . VAL A 1 80 ? 14.965 5.776 -2.247 1.00 0.00 78 VAL A N 24
ATOM 37987 C CA . VAL A 1 80 ? 13.794 6.480 -1.740 1.00 0.00 78 VAL A CA 24
ATOM 37988 C C . VAL A 1 80 ? 13.317 5.877 -0.430 1.00 0.00 78 VAL A C 24
ATOM 37989 O O . VAL A 1 80 ? 13.508 4.693 -0.163 1.00 0.00 78 VAL A O 24
ATOM 38002 N N . PRO A 1 81 ? 12.719 6.716 0.411 1.00 0.00 79 PRO A N 24
ATOM 38003 C CA . PRO A 1 81 ? 12.006 6.304 1.608 1.00 0.00 79 PRO A CA 24
ATOM 38004 C C . PRO A 1 81 ? 10.512 6.170 1.333 1.00 0.00 79 PRO A C 24
ATOM 38005 O O . PRO A 1 81 ? 9.679 6.346 2.224 1.00 0.00 79 PRO A O 24
ATOM 38016 N N . LYS A 1 82 ? 10.190 5.845 0.093 1.00 0.00 80 LYS A N 24
ATOM 38017 C CA . LYS A 1 82 ? 8.815 5.858 -0.377 1.00 0.00 80 LYS A CA 24
ATOM 38018 C C . LYS A 1 82 ? 8.511 4.652 -1.242 1.00 0.00 80 LYS A C 24
ATOM 38019 O O . LYS A 1 82 ? 9.357 3.788 -1.457 1.00 0.00 80 LYS A O 24
ATOM 38038 N N . MET A 1 83 ? 7.300 4.632 -1.763 1.00 0.00 81 MET A N 24
ATOM 38039 C CA . MET A 1 83 ? 6.843 3.561 -2.620 1.00 0.00 81 MET A CA 24
ATOM 38040 C C . MET A 1 83 ? 7.089 3.923 -4.075 1.00 0.00 81 MET A C 24
ATOM 38041 O O . MET A 1 83 ? 7.020 5.092 -4.455 1.00 0.00 81 MET A O 24
ATOM 38055 N N . VAL A 1 84 ? 7.394 2.922 -4.883 1.00 0.00 82 VAL A N 24
ATOM 38056 C CA . VAL A 1 84 ? 7.641 3.138 -6.298 1.00 0.00 82 VAL A CA 24
ATOM 38057 C C . VAL A 1 84 ? 6.327 3.186 -7.061 1.00 0.00 82 VAL A C 24
ATOM 38058 O O . VAL A 1 84 ? 6.221 3.815 -8.114 1.00 0.00 82 VAL A O 24
ATOM 38071 N N . GLY A 1 85 ? 5.319 2.526 -6.516 1.00 0.00 83 GLY A N 24
ATOM 38072 C CA . GLY A 1 85 ? 4.067 2.430 -7.209 1.00 0.00 83 GLY A CA 24
ATOM 38073 C C . GLY A 1 85 ? 2.907 2.138 -6.293 1.00 0.00 83 GLY A C 24
ATOM 38074 O O . GLY A 1 85 ? 3.034 2.136 -5.069 1.00 0.00 83 GLY A O 24
ATOM 38078 N N . ARG A 1 86 ? 1.785 1.868 -6.913 1.00 0.00 84 ARG A N 24
ATOM 38079 C CA . ARG A 1 86 ? 0.527 1.637 -6.235 1.00 0.00 84 ARG A CA 24
ATOM 38080 C C . ARG A 1 86 ? -0.379 0.913 -7.219 1.00 0.00 84 ARG A C 24
ATOM 38081 O O . ARG A 1 86 ? -1.300 1.488 -7.782 1.00 0.00 84 ARG A O 24
ATOM 38102 N N . LYS A 1 87 ? -0.038 -0.339 -7.466 1.00 0.00 85 LYS A N 24
ATOM 38103 C CA . LYS A 1 87 ? -0.606 -1.128 -8.558 1.00 0.00 85 LYS A CA 24
ATOM 38104 C C . LYS A 1 87 ? -2.125 -1.283 -8.452 1.00 0.00 85 LYS A C 24
ATOM 38105 O O . LYS A 1 87 ? -2.626 -2.298 -7.984 1.00 0.00 85 LYS A O 24
ATOM 38124 N N . CYS A 1 88 ? -2.849 -0.259 -8.881 1.00 0.00 86 CYS A N 24
ATOM 38125 C CA . CYS A 1 88 ? -4.299 -0.295 -8.872 1.00 0.00 86 CYS A CA 24
ATOM 38126 C C . CYS A 1 88 ? -4.809 -0.799 -10.215 1.00 0.00 86 CYS A C 24
ATOM 38127 O O . CYS A 1 88 ? -4.554 -1.945 -10.585 1.00 0.00 86 CYS A O 24
ATOM 38134 N N . ARG A 1 89 ? -5.547 0.061 -10.930 1.00 0.00 87 ARG A N 24
ATOM 38135 C CA . ARG A 1 89 ? -6.071 -0.247 -12.260 1.00 0.00 87 ARG A CA 24
ATOM 38136 C C . ARG A 1 89 ? -7.261 -1.195 -12.166 1.00 0.00 87 ARG A C 24
ATOM 38137 O O . ARG A 1 89 ? -8.026 -1.335 -13.123 1.00 0.00 87 ARG A O 24
ATOM 38158 N N . LYS A 1 90 ? -7.390 -1.845 -11.005 1.00 0.00 88 LYS A N 24
ATOM 38159 C CA . LYS A 1 90 ? -8.587 -2.595 -10.627 1.00 0.00 88 LYS A CA 24
ATOM 38160 C C . LYS A 1 90 ? -8.685 -3.935 -11.358 1.00 0.00 88 LYS A C 24
ATOM 38161 O O . LYS A 1 90 ? -8.928 -4.971 -10.739 1.00 0.00 88 LYS A O 24
ATOM 38180 N N . ASP A 1 91 ? -8.478 -3.916 -12.661 1.00 0.00 89 ASP A N 24
ATOM 38181 C CA . ASP A 1 91 ? -8.554 -5.127 -13.466 1.00 0.00 89 ASP A CA 24
ATOM 38182 C C . ASP A 1 91 ? -7.601 -5.020 -14.652 1.00 0.00 89 ASP A C 24
ATOM 38183 O O . ASP A 1 91 ? -7.912 -5.442 -15.765 1.00 0.00 89 ASP A O 24
ATOM 38192 N N . ASP A 1 92 ? -6.426 -4.455 -14.406 1.00 0.00 90 ASP A N 24
ATOM 38193 C CA . ASP A 1 92 ? -5.458 -4.224 -15.469 1.00 0.00 90 ASP A CA 24
ATOM 38194 C C . ASP A 1 92 ? -4.039 -4.194 -14.913 1.00 0.00 90 ASP A C 24
ATOM 38195 O O . ASP A 1 92 ? -3.819 -3.790 -13.769 1.00 0.00 90 ASP A O 24
ATOM 38204 N N . ASP A 1 93 ? -3.083 -4.625 -15.723 1.00 0.00 91 ASP A N 24
ATOM 38205 C CA . ASP A 1 93 ? -1.688 -4.693 -15.306 1.00 0.00 91 ASP A CA 24
ATOM 38206 C C . ASP A 1 93 ? -0.881 -3.574 -15.965 1.00 0.00 91 ASP A C 24
ATOM 38207 O O . ASP A 1 93 ? -1.268 -3.058 -17.012 1.00 0.00 91 ASP A O 24
ATOM 38216 N N . ASP A 1 94 ? 0.233 -3.202 -15.344 1.00 0.00 92 ASP A N 24
ATOM 38217 C CA . ASP A 1 94 ? 1.064 -2.098 -15.825 1.00 0.00 92 ASP A CA 24
ATOM 38218 C C . ASP A 1 94 ? 2.216 -2.658 -16.671 1.00 0.00 92 ASP A C 24
ATOM 38219 O O . ASP A 1 94 ? 2.131 -3.779 -17.171 1.00 0.00 92 ASP A O 24
ATOM 38228 N N . ASP A 1 95 ? 3.288 -1.896 -16.826 1.00 0.00 93 ASP A N 24
ATOM 38229 C CA . ASP A 1 95 ? 4.399 -2.296 -17.682 1.00 0.00 93 ASP A CA 24
ATOM 38230 C C . ASP A 1 95 ? 5.647 -2.632 -16.867 1.00 0.00 93 ASP A C 24
ATOM 38231 O O . ASP A 1 95 ? 6.351 -1.733 -16.402 1.00 0.00 93 ASP A O 24
ATOM 38240 N N . ASP A 1 96 ? 5.892 -3.934 -16.692 1.00 0.00 94 ASP A N 24
ATOM 38241 C CA . ASP A 1 96 ? 7.084 -4.455 -16.006 1.00 0.00 94 ASP A CA 24
ATOM 38242 C C . ASP A 1 96 ? 7.089 -4.078 -14.527 1.00 0.00 94 ASP A C 24
ATOM 38243 O O . ASP A 1 96 ? 6.747 -4.894 -13.672 1.00 0.00 94 ASP A O 24
ATOM 38252 N N . GLY A 1 97 ? 7.477 -2.843 -14.230 1.00 0.00 95 GLY A N 24
ATOM 38253 C CA . GLY A 1 97 ? 7.405 -2.348 -12.872 1.00 0.00 95 GLY A CA 24
ATOM 38254 C C . GLY A 1 97 ? 5.981 -1.994 -12.508 1.00 0.00 95 GLY A C 24
ATOM 38255 O O . GLY A 1 97 ? 5.073 -2.230 -13.309 1.00 0.00 95 GLY A O 24
ATOM 38259 N N . TYR A 1 98 ? 5.779 -1.408 -11.327 1.00 0.00 96 TYR A N 24
ATOM 38260 C CA . TYR A 1 98 ? 4.430 -1.097 -10.856 1.00 0.00 96 TYR A CA 24
ATOM 38261 C C . TYR A 1 98 ? 3.588 -2.380 -10.813 1.00 0.00 96 TYR A C 24
ATOM 38262 O O . TYR A 1 98 ? 3.838 -3.214 -9.923 1.00 0.00 96 TYR A O 24
ATOM 38281 N N . GLY A 1 1 ? 6.863 6.394 5.223 1.00 0.00 -1 GLY A N 25
ATOM 38282 C CA . GLY A 1 1 ? 8.190 6.253 4.581 1.00 0.00 -1 GLY A CA 25
ATOM 38283 C C . GLY A 1 1 ? 8.702 4.831 4.648 1.00 0.00 -1 GLY A C 25
ATOM 38284 O O . GLY A 1 1 ? 8.510 4.145 5.652 1.00 0.00 -1 GLY A O 25
ATOM 38290 N N . SER A 1 2 ? 9.317 4.376 3.565 1.00 0.00 0 SER A N 25
ATOM 38291 C CA . SER A 1 2 ? 9.903 3.047 3.515 1.00 0.00 0 SER A CA 25
ATOM 38292 C C . SER A 1 2 ? 11.141 3.004 4.399 1.00 0.00 0 SER A C 25
ATOM 38293 O O . SER A 1 2 ? 12.216 3.456 4.010 1.00 0.00 0 SER A O 25
ATOM 38301 N N . LEU A 1 3 ? 10.967 2.495 5.608 1.00 0.00 1 LEU A N 25
ATOM 38302 C CA . LEU A 1 3 ? 12.032 2.507 6.596 1.00 0.00 1 LEU A CA 25
ATOM 38303 C C . LEU A 1 3 ? 12.687 1.142 6.720 1.00 0.00 1 LEU A C 25
ATOM 38304 O O . LEU A 1 3 ? 13.605 0.955 7.517 1.00 0.00 1 LEU A O 25
ATOM 38320 N N . ILE A 1 4 ? 12.203 0.183 5.951 1.00 0.00 2 ILE A N 25
ATOM 38321 C CA . ILE A 1 4 ? 12.777 -1.149 5.973 1.00 0.00 2 ILE A CA 25
ATOM 38322 C C . ILE A 1 4 ? 14.074 -1.171 5.157 1.00 0.00 2 ILE A C 25
ATOM 38323 O O . ILE A 1 4 ? 14.075 -1.404 3.948 1.00 0.00 2 ILE A O 25
ATOM 38339 N N . LEU A 1 5 ? 15.177 -0.891 5.849 1.00 0.00 3 LEU A N 25
ATOM 38340 C CA . LEU A 1 5 ? 16.497 -0.768 5.227 1.00 0.00 3 LEU A CA 25
ATOM 38341 C C . LEU A 1 5 ? 17.040 -2.112 4.770 1.00 0.00 3 LEU A C 25
ATOM 38342 O O . LEU A 1 5 ? 18.140 -2.191 4.219 1.00 0.00 3 LEU A O 25
ATOM 38358 N N . ASP A 1 6 ? 16.265 -3.169 4.973 1.00 0.00 4 ASP A N 25
ATOM 38359 C CA . ASP A 1 6 ? 16.646 -4.492 4.502 1.00 0.00 4 ASP A CA 25
ATOM 38360 C C . ASP A 1 6 ? 16.388 -4.587 3.000 1.00 0.00 4 ASP A C 25
ATOM 38361 O O . ASP A 1 6 ? 15.934 -5.601 2.475 1.00 0.00 4 ASP A O 25
ATOM 38370 N N . GLY A 1 7 ? 16.683 -3.493 2.327 1.00 0.00 5 GLY A N 25
ATOM 38371 C CA . GLY A 1 7 ? 16.637 -3.441 0.895 1.00 0.00 5 GLY A CA 25
ATOM 38372 C C . GLY A 1 7 ? 17.936 -2.885 0.363 1.00 0.00 5 GLY A C 25
ATOM 38373 O O . GLY A 1 7 ? 18.577 -3.490 -0.493 1.00 0.00 5 GLY A O 25
ATOM 38377 N N . ASP A 1 8 ? 18.307 -1.708 0.870 1.00 0.00 6 ASP A N 25
ATOM 38378 C CA . ASP A 1 8 ? 19.652 -1.179 0.694 1.00 0.00 6 ASP A CA 25
ATOM 38379 C C . ASP A 1 8 ? 20.671 -2.213 1.159 1.00 0.00 6 ASP A C 25
ATOM 38380 O O . ASP A 1 8 ? 21.745 -2.354 0.576 1.00 0.00 6 ASP A O 25
ATOM 38389 N N . LEU A 1 9 ? 20.317 -2.944 2.209 1.00 0.00 7 LEU A N 25
ATOM 38390 C CA . LEU A 1 9 ? 21.125 -4.073 2.654 1.00 0.00 7 LEU A CA 25
ATOM 38391 C C . LEU A 1 9 ? 20.624 -5.361 2.007 1.00 0.00 7 LEU A C 25
ATOM 38392 O O . LEU A 1 9 ? 21.381 -6.057 1.327 1.00 0.00 7 LEU A O 25
ATOM 38408 N N . LEU A 1 10 ? 19.340 -5.650 2.227 1.00 0.00 8 LEU A N 25
ATOM 38409 C CA . LEU A 1 10 ? 18.668 -6.828 1.671 1.00 0.00 8 LEU A CA 25
ATOM 38410 C C . LEU A 1 10 ? 19.385 -8.109 2.081 1.00 0.00 8 LEU A C 25
ATOM 38411 O O . LEU A 1 10 ? 20.054 -8.754 1.270 1.00 0.00 8 LEU A O 25
ATOM 38427 N N . LYS A 1 11 ? 19.253 -8.462 3.347 1.00 0.00 9 LYS A N 25
ATOM 38428 C CA . LYS A 1 11 ? 19.936 -9.625 3.882 1.00 0.00 9 LYS A CA 25
ATOM 38429 C C . LYS A 1 11 ? 18.951 -10.737 4.204 1.00 0.00 9 LYS A C 25
ATOM 38430 O O . LYS A 1 11 ? 19.312 -11.917 4.195 1.00 0.00 9 LYS A O 25
ATOM 38449 N N . ASP A 1 12 ? 17.708 -10.368 4.485 1.00 0.00 10 ASP A N 25
ATOM 38450 C CA . ASP A 1 12 ? 16.696 -11.353 4.839 1.00 0.00 10 ASP A CA 25
ATOM 38451 C C . ASP A 1 12 ? 15.295 -10.854 4.508 1.00 0.00 10 ASP A C 25
ATOM 38452 O O . ASP A 1 12 ? 14.514 -10.503 5.397 1.00 0.00 10 ASP A O 25
ATOM 38461 N N . LYS A 1 13 ? 14.990 -10.784 3.219 1.00 0.00 11 LYS A N 25
ATOM 38462 C CA . LYS A 1 13 ? 13.630 -10.502 2.791 1.00 0.00 11 LYS A CA 25
ATOM 38463 C C . LYS A 1 13 ? 12.794 -11.763 2.949 1.00 0.00 11 LYS A C 25
ATOM 38464 O O . LYS A 1 13 ? 13.334 -12.876 2.924 1.00 0.00 11 LYS A O 25
ATOM 38483 N N . LEU A 1 14 ? 11.488 -11.613 3.114 1.00 0.00 12 LEU A N 25
ATOM 38484 C CA . LEU A 1 14 ? 10.657 -12.765 3.410 1.00 0.00 12 LEU A CA 25
ATOM 38485 C C . LEU A 1 14 ? 10.163 -13.430 2.136 1.00 0.00 12 LEU A C 25
ATOM 38486 O O . LEU A 1 14 ? 10.376 -12.934 1.029 1.00 0.00 12 LEU A O 25
ATOM 38502 N N . LYS A 1 15 ? 9.498 -14.563 2.318 1.00 0.00 13 LYS A N 25
ATOM 38503 C CA . LYS A 1 15 ? 9.117 -15.434 1.215 1.00 0.00 13 LYS A CA 25
ATOM 38504 C C . LYS A 1 15 ? 7.804 -16.139 1.530 1.00 0.00 13 LYS A C 25
ATOM 38505 O O . LYS A 1 15 ? 7.555 -17.254 1.073 1.00 0.00 13 LYS A O 25
ATOM 38524 N N . LEU A 1 16 ? 6.960 -15.475 2.302 1.00 0.00 14 LEU A N 25
ATOM 38525 C CA . LEU A 1 16 ? 5.709 -16.067 2.744 1.00 0.00 14 LEU A CA 25
ATOM 38526 C C . LEU A 1 16 ? 4.585 -15.785 1.758 1.00 0.00 14 LEU A C 25
ATOM 38527 O O . LEU A 1 16 ? 4.571 -14.741 1.101 1.00 0.00 14 LEU A O 25
ATOM 38543 N N . PRO A 1 17 ? 3.637 -16.723 1.632 1.00 0.00 15 PRO A N 25
ATOM 38544 C CA . PRO A 1 17 ? 2.441 -16.529 0.824 1.00 0.00 15 PRO A CA 25
ATOM 38545 C C . PRO A 1 17 ? 1.438 -15.637 1.545 1.00 0.00 15 PRO A C 25
ATOM 38546 O O . PRO A 1 17 ? 0.951 -15.994 2.620 1.00 0.00 15 PRO A O 25
ATOM 38557 N N . VAL A 1 18 ? 1.147 -14.486 0.931 1.00 0.00 16 VAL A N 25
ATOM 38558 C CA . VAL A 1 18 ? 0.345 -13.409 1.527 1.00 0.00 16 VAL A CA 25
ATOM 38559 C C . VAL A 1 18 ? 0.669 -13.163 3.001 1.00 0.00 16 VAL A C 25
ATOM 38560 O O . VAL A 1 18 ? 0.205 -13.852 3.914 1.00 0.00 16 VAL A O 25
ATOM 38573 N N . ILE A 1 19 ? 1.481 -12.149 3.200 1.00 0.00 17 ILE A N 25
ATOM 38574 C CA . ILE A 1 19 ? 1.894 -11.705 4.520 1.00 0.00 17 ILE A CA 25
ATOM 38575 C C . ILE A 1 19 ? 0.672 -11.161 5.266 1.00 0.00 17 ILE A C 25
ATOM 38576 O O . ILE A 1 19 ? -0.291 -10.721 4.633 1.00 0.00 17 ILE A O 25
ATOM 38592 N N . ASP A 1 20 ? 0.705 -11.198 6.594 1.00 0.00 18 ASP A N 25
ATOM 38593 C CA . ASP A 1 20 ? -0.468 -10.853 7.396 1.00 0.00 18 ASP A CA 25
ATOM 38594 C C . ASP A 1 20 ? -0.897 -9.408 7.156 1.00 0.00 18 ASP A C 25
ATOM 38595 O O . ASP A 1 20 ? -0.058 -8.525 6.966 1.00 0.00 18 ASP A O 25
ATOM 38604 N N . ASN A 1 21 ? -2.208 -9.181 7.175 1.00 0.00 19 ASN A N 25
ATOM 38605 C CA . ASN A 1 21 ? -2.777 -7.865 6.886 1.00 0.00 19 ASN A CA 25
ATOM 38606 C C . ASN A 1 21 ? -2.315 -6.825 7.903 1.00 0.00 19 ASN A C 25
ATOM 38607 O O . ASN A 1 21 ? -2.302 -5.634 7.608 1.00 0.00 19 ASN A O 25
ATOM 38618 N N . LEU A 1 22 ? -1.930 -7.279 9.092 1.00 0.00 20 LEU A N 25
ATOM 38619 C CA . LEU A 1 22 ? -1.415 -6.389 10.119 1.00 0.00 20 LEU A CA 25
ATOM 38620 C C . LEU A 1 22 ? -0.091 -5.776 9.678 1.00 0.00 20 LEU A C 25
ATOM 38621 O O . LEU A 1 22 ? 0.152 -4.585 9.874 1.00 0.00 20 LEU A O 25
ATOM 38637 N N . PHE A 1 23 ? 0.756 -6.598 9.069 1.00 0.00 21 PHE A N 25
ATOM 38638 C CA . PHE A 1 23 ? 2.048 -6.138 8.587 1.00 0.00 21 PHE A CA 25
ATOM 38639 C C . PHE A 1 23 ? 1.843 -5.114 7.480 1.00 0.00 21 PHE A C 25
ATOM 38640 O O . PHE A 1 23 ? 2.547 -4.106 7.407 1.00 0.00 21 PHE A O 25
ATOM 38657 N N . GLY A 1 24 ? 0.854 -5.376 6.635 1.00 0.00 22 GLY A N 25
ATOM 38658 C CA . GLY A 1 24 ? 0.512 -4.442 5.586 1.00 0.00 22 GLY A CA 25
ATOM 38659 C C . GLY A 1 24 ? -0.082 -3.174 6.151 1.00 0.00 22 GLY A C 25
ATOM 38660 O O . GLY A 1 24 ? 0.272 -2.076 5.735 1.00 0.00 22 GLY A O 25
ATOM 38664 N N . LYS A 1 25 ? -0.982 -3.335 7.112 1.00 0.00 23 LYS A N 25
ATOM 38665 C CA . LYS A 1 25 ? -1.609 -2.209 7.790 1.00 0.00 23 LYS A CA 25
ATOM 38666 C C . LYS A 1 25 ? -0.544 -1.269 8.335 1.00 0.00 23 LYS A C 25
ATOM 38667 O O . LYS A 1 25 ? -0.645 -0.055 8.186 1.00 0.00 23 LYS A O 25
ATOM 38686 N N . GLU A 1 26 ? 0.479 -1.853 8.949 1.00 0.00 24 GLU A N 25
ATOM 38687 C CA . GLU A 1 26 ? 1.618 -1.120 9.460 1.00 0.00 24 GLU A CA 25
ATOM 38688 C C . GLU A 1 26 ? 2.268 -0.266 8.379 1.00 0.00 24 GLU A C 25
ATOM 38689 O O . GLU A 1 26 ? 2.415 0.943 8.543 1.00 0.00 24 GLU A O 25
ATOM 38701 N N . LEU A 1 27 ? 2.656 -0.908 7.281 1.00 0.00 25 LEU A N 25
ATOM 38702 C CA . LEU A 1 27 ? 3.267 -0.217 6.148 1.00 0.00 25 LEU A CA 25
ATOM 38703 C C . LEU A 1 27 ? 2.388 0.938 5.684 1.00 0.00 25 LEU A C 25
ATOM 38704 O O . LEU A 1 27 ? 2.782 2.109 5.709 1.00 0.00 25 LEU A O 25
ATOM 38720 N N . LEU A 1 28 ? 1.183 0.575 5.280 1.00 0.00 26 LEU A N 25
ATOM 38721 C CA . LEU A 1 28 ? 0.249 1.500 4.666 1.00 0.00 26 LEU A CA 25
ATOM 38722 C C . LEU A 1 28 ? -0.072 2.658 5.590 1.00 0.00 26 LEU A C 25
ATOM 38723 O O . LEU A 1 28 ? -0.150 3.798 5.153 1.00 0.00 26 LEU A O 25
ATOM 38739 N N . ASP A 1 29 ? -0.244 2.359 6.866 1.00 0.00 27 ASP A N 25
ATOM 38740 C CA . ASP A 1 29 ? -0.600 3.377 7.848 1.00 0.00 27 ASP A CA 25
ATOM 38741 C C . ASP A 1 29 ? 0.502 4.424 7.980 1.00 0.00 27 ASP A C 25
ATOM 38742 O O . ASP A 1 29 ? 0.228 5.598 8.226 1.00 0.00 27 ASP A O 25
ATOM 38751 N N . LYS A 1 30 ? 1.750 4.001 7.801 1.00 0.00 28 LYS A N 25
ATOM 38752 C CA . LYS A 1 30 ? 2.873 4.931 7.828 1.00 0.00 28 LYS A CA 25
ATOM 38753 C C . LYS A 1 30 ? 2.801 5.865 6.626 1.00 0.00 28 LYS A C 25
ATOM 38754 O O . LYS A 1 30 ? 3.185 7.029 6.706 1.00 0.00 28 LYS A O 25
ATOM 38773 N N . PHE A 1 31 ? 2.298 5.343 5.514 1.00 0.00 29 PHE A N 25
ATOM 38774 C CA . PHE A 1 31 ? 2.182 6.126 4.285 1.00 0.00 29 PHE A CA 25
ATOM 38775 C C . PHE A 1 31 ? 0.802 6.746 4.141 1.00 0.00 29 PHE A C 25
ATOM 38776 O O . PHE A 1 31 ? 0.529 7.419 3.151 1.00 0.00 29 PHE A O 25
ATOM 38793 N N . GLN A 1 32 ? -0.065 6.519 5.117 1.00 0.00 30 GLN A N 25
ATOM 38794 C CA . GLN A 1 32 ? -1.462 6.904 4.991 1.00 0.00 30 GLN A CA 25
ATOM 38795 C C . GLN A 1 32 ? -1.608 8.404 4.756 1.00 0.00 30 GLN A C 25
ATOM 38796 O O . GLN A 1 32 ? -2.475 8.835 4.002 1.00 0.00 30 GLN A O 25
ATOM 38810 N N . ASP A 1 33 ? -0.746 9.193 5.385 1.00 0.00 31 ASP A N 25
ATOM 38811 C CA . ASP A 1 33 ? -0.794 10.640 5.237 1.00 0.00 31 ASP A CA 25
ATOM 38812 C C . ASP A 1 33 ? -0.429 11.029 3.813 1.00 0.00 31 ASP A C 25
ATOM 38813 O O . ASP A 1 33 ? -0.973 11.975 3.249 1.00 0.00 31 ASP A O 25
ATOM 38822 N N . ASP A 1 34 ? 0.471 10.258 3.227 1.00 0.00 32 ASP A N 25
ATOM 38823 C CA . ASP A 1 34 ? 0.916 10.486 1.864 1.00 0.00 32 ASP A CA 25
ATOM 38824 C C . ASP A 1 34 ? -0.150 10.008 0.897 1.00 0.00 32 ASP A C 25
ATOM 38825 O O . ASP A 1 34 ? -0.447 10.663 -0.092 1.00 0.00 32 ASP A O 25
ATOM 38834 N N . ILE A 1 35 ? -0.734 8.864 1.208 1.00 0.00 33 ILE A N 25
ATOM 38835 C CA . ILE A 1 35 ? -1.821 8.299 0.421 1.00 0.00 33 ILE A CA 25
ATOM 38836 C C . ILE A 1 35 ? -3.037 9.222 0.437 1.00 0.00 33 ILE A C 25
ATOM 38837 O O . ILE A 1 35 ? -3.727 9.393 -0.567 1.00 0.00 33 ILE A O 25
ATOM 38853 N N . LYS A 1 36 ? -3.268 9.840 1.577 1.00 0.00 34 LYS A N 25
AT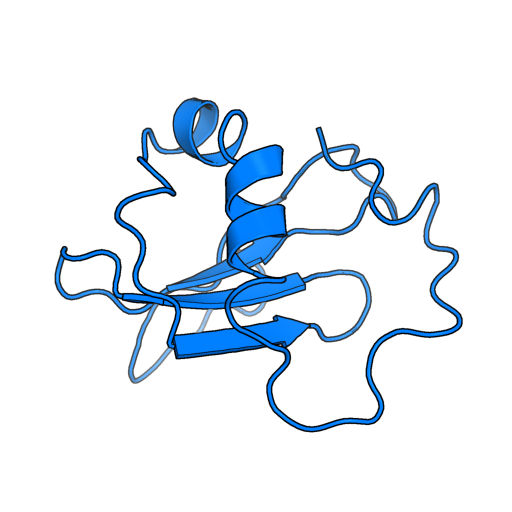OM 38854 C CA . LYS A 1 36 ? -4.407 10.715 1.767 1.00 0.00 34 LYS A CA 25
ATOM 38855 C C . LYS A 1 36 ? -4.113 12.086 1.184 1.00 0.00 34 LYS A C 25
ATOM 38856 O O . LYS A 1 36 ? -5.016 12.852 0.853 1.00 0.00 34 LYS A O 25
ATOM 38875 N N . ASP A 1 37 ? -2.837 12.379 1.069 1.00 0.00 35 ASP A N 25
ATOM 38876 C CA . ASP A 1 37 ? -2.385 13.574 0.382 1.00 0.00 35 ASP A CA 25
ATOM 38877 C C . ASP A 1 37 ? -2.474 13.386 -1.128 1.00 0.00 35 ASP A C 25
ATOM 38878 O O . ASP A 1 37 ? -2.988 14.241 -1.851 1.00 0.00 35 ASP A O 25
ATOM 38887 N N . LYS A 1 38 ? -1.977 12.248 -1.590 1.00 0.00 36 LYS A N 25
ATOM 38888 C CA . LYS A 1 38 ? -1.898 11.949 -3.011 1.00 0.00 36 LYS A CA 25
ATOM 38889 C C . LYS A 1 38 ? -3.261 11.599 -3.606 1.00 0.00 36 LYS A C 25
ATOM 38890 O O . LYS A 1 38 ? -3.606 12.060 -4.696 1.00 0.00 36 LYS A O 25
ATOM 38909 N N . TYR A 1 39 ? -4.038 10.796 -2.893 1.00 0.00 37 TYR A N 25
ATOM 38910 C CA . TYR A 1 39 ? -5.314 10.313 -3.419 1.00 0.00 37 TYR A CA 25
ATOM 38911 C C . TYR A 1 39 ? -6.481 10.717 -2.527 1.00 0.00 37 TYR A C 25
ATOM 38912 O O . TYR A 1 39 ? -7.606 10.882 -2.999 1.00 0.00 37 TYR A O 25
ATOM 38930 N N . GLY A 1 40 ? -6.212 10.879 -1.242 1.00 0.00 38 GLY A N 25
ATOM 38931 C CA . GLY A 1 40 ? -7.264 11.233 -0.306 1.00 0.00 38 GLY A CA 25
ATOM 38932 C C . GLY A 1 40 ? -7.901 10.011 0.319 1.00 0.00 38 GLY A C 25
ATOM 38933 O O . GLY A 1 40 ? -9.120 9.943 0.472 1.00 0.00 38 GLY A O 25
ATOM 38937 N N . VAL A 1 41 ? -7.070 9.043 0.678 1.00 0.00 39 VAL A N 25
ATOM 38938 C CA . VAL A 1 41 ? -7.544 7.784 1.215 1.00 0.00 39 VAL A CA 25
ATOM 38939 C C . VAL A 1 41 ? -7.009 7.560 2.625 1.00 0.00 39 VAL A C 25
ATOM 38940 O O . VAL A 1 41 ? -5.934 8.046 2.970 1.00 0.00 39 VAL A O 25
ATOM 38953 N N . ASP A 1 42 ? -7.749 6.817 3.427 1.00 0.00 40 ASP A N 25
ATOM 38954 C CA . ASP A 1 42 ? -7.283 6.426 4.748 1.00 0.00 40 ASP A CA 25
ATOM 38955 C C . ASP A 1 42 ? -7.010 4.923 4.768 1.00 0.00 40 ASP A C 25
ATOM 38956 O O . ASP A 1 42 ? -7.801 4.134 4.250 1.00 0.00 40 ASP A O 25
ATOM 38965 N N . THR A 1 43 ? -5.895 4.526 5.366 1.00 0.00 41 THR A N 25
ATOM 38966 C CA . THR A 1 43 ? -5.452 3.138 5.311 1.00 0.00 41 THR A CA 25
ATOM 38967 C C . THR A 1 43 ? -6.190 2.254 6.310 1.00 0.00 41 THR A C 25
ATOM 38968 O O . THR A 1 43 ? -6.120 1.025 6.235 1.00 0.00 41 THR A O 25
ATOM 38979 N N . LYS A 1 44 ? -6.901 2.875 7.239 1.00 0.00 42 LYS A N 25
ATOM 38980 C CA . LYS A 1 44 ? -7.703 2.139 8.193 1.00 0.00 42 LYS A CA 25
ATOM 38981 C C . LYS A 1 44 ? -9.051 1.796 7.562 1.00 0.00 42 LYS A C 25
ATOM 38982 O O . LYS A 1 44 ? -9.888 1.122 8.166 1.00 0.00 42 LYS A O 25
ATOM 39001 N N . ASP A 1 45 ? -9.241 2.276 6.338 1.00 0.00 43 ASP A N 25
ATOM 39002 C CA . ASP A 1 45 ? -10.448 2.006 5.567 1.00 0.00 43 ASP A CA 25
ATOM 39003 C C . ASP A 1 45 ? -10.123 1.115 4.368 1.00 0.00 43 ASP A C 25
ATOM 39004 O O . ASP A 1 45 ? -10.973 0.361 3.887 1.00 0.00 43 ASP A O 25
ATOM 39013 N N . LEU A 1 46 ? -8.882 1.209 3.891 1.00 0.00 44 LEU A N 25
ATOM 39014 C CA . LEU A 1 46 ? -8.403 0.346 2.815 1.00 0.00 44 LEU A CA 25
ATOM 39015 C C . LEU A 1 46 ? -8.429 -1.111 3.243 1.00 0.00 44 LEU A C 25
ATOM 39016 O O . LEU A 1 46 ? -7.864 -1.483 4.275 1.00 0.00 44 LEU A O 25
ATOM 39032 N N . LYS A 1 47 ? -9.089 -1.923 2.441 1.00 0.00 45 LYS A N 25
ATOM 39033 C CA . LYS A 1 47 ? -9.237 -3.332 2.719 1.00 0.00 45 LYS A CA 25
ATOM 39034 C C . LYS A 1 47 ? -8.041 -4.103 2.195 1.00 0.00 45 LYS A C 25
ATOM 39035 O O . LYS A 1 47 ? -7.937 -4.339 0.996 1.00 0.00 45 LYS A O 25
ATOM 39054 N N . ILE A 1 48 ? -7.140 -4.491 3.078 1.00 0.00 46 ILE A N 25
ATOM 39055 C CA . ILE A 1 48 ? -5.960 -5.215 2.651 1.00 0.00 46 ILE A CA 25
ATOM 39056 C C . ILE A 1 48 ? -6.299 -6.658 2.320 1.00 0.00 46 ILE A C 25
ATOM 39057 O O . ILE A 1 48 ? -6.876 -7.389 3.127 1.00 0.00 46 ILE A O 25
ATOM 39073 N N . LEU A 1 49 ? -5.955 -7.039 1.108 1.00 0.00 47 LEU A N 25
ATOM 39074 C CA . LEU A 1 49 ? -6.235 -8.363 0.600 1.00 0.00 47 LEU A CA 25
ATOM 39075 C C . LEU A 1 49 ? -4.988 -9.221 0.696 1.00 0.00 47 LEU A C 25
ATOM 39076 O O . LEU A 1 49 ? -4.998 -10.306 1.277 1.00 0.00 47 LEU A O 25
ATOM 39092 N N . LYS A 1 50 ? -3.909 -8.708 0.127 1.00 0.00 48 LYS A N 25
ATOM 39093 C CA . LYS A 1 50 ? -2.673 -9.449 0.023 1.00 0.00 48 LYS A CA 25
ATOM 39094 C C . LYS A 1 50 ? -1.475 -8.534 0.218 1.00 0.00 48 LYS A C 25
ATOM 39095 O O . LYS A 1 50 ? -1.129 -7.756 -0.667 1.00 0.00 48 LYS A O 25
ATOM 39114 N N . THR A 1 51 ? -0.866 -8.613 1.378 1.00 0.00 49 THR A N 25
ATOM 39115 C CA . THR A 1 51 ? 0.403 -7.959 1.604 1.00 0.00 49 THR A CA 25
ATOM 39116 C C . THR A 1 51 ? 1.512 -8.942 1.276 1.00 0.00 49 THR A C 25
ATOM 39117 O O . THR A 1 51 ? 1.504 -10.056 1.763 1.00 0.00 49 THR A O 25
ATOM 39128 N N . SER A 1 52 ? 2.422 -8.569 0.408 1.00 0.00 50 SER A N 25
ATOM 39129 C CA . SER A 1 52 ? 3.547 -9.430 0.093 1.00 0.00 50 SER A CA 25
ATOM 39130 C C . SER A 1 52 ? 4.735 -8.590 -0.328 1.00 0.00 50 SER A C 25
ATOM 39131 O O . SER A 1 52 ? 4.657 -7.363 -0.339 1.00 0.00 50 SER A O 25
ATOM 39139 N N . GLU A 1 53 ? 5.827 -9.245 -0.662 1.00 0.00 51 GLU A N 25
ATOM 39140 C CA . GLU A 1 53 ? 7.002 -8.550 -1.132 1.00 0.00 51 GLU A CA 25
ATOM 39141 C C . GLU A 1 53 ? 7.672 -9.347 -2.236 1.00 0.00 51 GLU A C 25
ATOM 39142 O O . GLU A 1 53 ? 7.675 -10.578 -2.211 1.00 0.00 51 GLU A O 25
ATOM 39154 N N . ASP A 1 54 ? 8.212 -8.641 -3.208 1.00 0.00 52 ASP A N 25
ATOM 39155 C CA . ASP A 1 54 ? 8.903 -9.259 -4.323 1.00 0.00 52 ASP A CA 25
ATOM 39156 C C . ASP A 1 54 ? 9.982 -8.319 -4.820 1.00 0.00 52 ASP A C 25
ATOM 39157 O O . ASP A 1 54 ? 9.709 -7.150 -5.104 1.00 0.00 52 ASP A O 25
ATOM 39166 N N . LYS A 1 55 ? 11.207 -8.826 -4.903 1.00 0.00 53 LYS A N 25
ATOM 39167 C CA . LYS A 1 55 ? 12.361 -8.015 -5.280 1.00 0.00 53 LYS A CA 25
ATOM 39168 C C . LYS A 1 55 ? 12.517 -6.850 -4.299 1.00 0.00 53 LYS A C 25
ATOM 39169 O O . LYS A 1 55 ? 12.290 -7.003 -3.098 1.00 0.00 53 LYS A O 25
ATOM 39188 N N . ARG A 1 56 ? 12.885 -5.684 -4.812 1.00 0.00 54 ARG A N 25
ATOM 39189 C CA . ARG A 1 56 ? 13.066 -4.499 -3.978 1.00 0.00 54 ARG A CA 25
ATOM 39190 C C . ARG A 1 56 ? 11.726 -3.862 -3.599 1.00 0.00 54 ARG A C 25
ATOM 39191 O O . ARG A 1 56 ? 11.692 -2.725 -3.129 1.00 0.00 54 ARG A O 25
ATOM 39212 N N . PHE A 1 57 ? 10.626 -4.576 -3.788 1.00 0.00 55 PHE A N 25
ATOM 39213 C CA . PHE A 1 57 ? 9.314 -3.956 -3.665 1.00 0.00 55 PHE A CA 25
ATOM 39214 C C . PHE A 1 57 ? 8.384 -4.746 -2.752 1.00 0.00 55 PHE A C 25
ATOM 39215 O O . PHE A 1 57 ? 8.418 -5.974 -2.719 1.00 0.00 55 PHE A O 25
ATOM 39232 N N . TYR A 1 58 ? 7.565 -4.024 -2.003 1.00 0.00 56 TYR A N 25
ATOM 39233 C CA . TYR A 1 58 ? 6.438 -4.619 -1.305 1.00 0.00 56 TYR A CA 25
ATOM 39234 C C . TYR A 1 58 ? 5.172 -4.404 -2.117 1.00 0.00 56 TYR A C 25
ATOM 39235 O O . TYR A 1 58 ? 5.011 -3.370 -2.762 1.00 0.00 56 TYR A O 25
ATOM 39253 N N . TYR A 1 59 ? 4.290 -5.382 -2.097 1.00 0.00 57 TYR A N 25
ATOM 39254 C CA . TYR A 1 59 ? 3.038 -5.300 -2.831 1.00 0.00 57 TYR A CA 25
ATOM 39255 C C . TYR A 1 59 ? 1.867 -5.515 -1.886 1.00 0.00 57 TYR A C 25
ATOM 39256 O O . TYR A 1 59 ? 1.620 -6.633 -1.436 1.00 0.00 57 TYR A O 25
ATOM 39274 N N . VAL A 1 60 ? 1.167 -4.440 -1.560 1.00 0.00 58 VAL A N 25
ATOM 39275 C CA . VAL A 1 60 ? 0.007 -4.532 -0.689 1.00 0.00 58 VAL A CA 25
ATOM 39276 C C . VAL A 1 60 ? -1.279 -4.354 -1.484 1.00 0.00 58 VAL A C 25
ATOM 39277 O O . VAL A 1 60 ? -1.711 -3.231 -1.742 1.00 0.00 58 VAL A O 25
ATOM 39290 N N . SER A 1 61 ? -1.873 -5.463 -1.882 1.00 0.00 59 SER A N 25
ATOM 39291 C CA . SER A 1 61 ? -3.127 -5.430 -2.611 1.00 0.00 59 SER A CA 25
ATOM 39292 C C . SER A 1 61 ? -4.262 -5.088 -1.658 1.00 0.00 59 SER A C 25
ATOM 39293 O O . SER A 1 61 ? -4.399 -5.708 -0.602 1.00 0.00 59 SER A O 25
ATOM 39301 N N . VAL A 1 62 ? -5.051 -4.092 -2.022 1.00 0.00 60 VAL A N 25
ATOM 39302 C CA . VAL A 1 62 ? -6.170 -3.647 -1.210 1.00 0.00 60 VAL A CA 25
ATOM 39303 C C . VAL A 1 62 ? -7.374 -3.359 -2.093 1.00 0.00 60 VAL A C 25
ATOM 39304 O O . VAL A 1 62 ? -7.228 -3.052 -3.277 1.00 0.00 60 VAL A O 25
ATOM 39317 N N . ASP A 1 63 ? -8.557 -3.465 -1.527 1.00 0.00 61 ASP A N 25
ATOM 39318 C CA . ASP A 1 63 ? -9.756 -3.053 -2.231 1.00 0.00 61 ASP A CA 25
ATOM 39319 C C . ASP A 1 63 ? -9.972 -1.573 -1.981 1.00 0.00 61 ASP A C 25
ATOM 39320 O O . ASP A 1 63 ? -9.991 -1.130 -0.828 1.00 0.00 61 ASP A O 25
ATOM 39329 N N . ALA A 1 64 ? -10.117 -0.806 -3.048 1.00 0.00 62 ALA A N 25
ATOM 39330 C CA . ALA A 1 64 ? -10.173 0.642 -2.930 1.00 0.00 62 ALA A CA 25
ATOM 39331 C C . ALA A 1 64 ? -11.584 1.131 -2.616 1.00 0.00 62 ALA A C 25
ATOM 39332 O O . ALA A 1 64 ? -11.807 2.328 -2.425 1.00 0.00 62 ALA A O 25
ATOM 39339 N N . GLY A 1 65 ? -12.540 0.210 -2.575 1.00 0.00 63 GLY A N 25
ATOM 39340 C CA . GLY A 1 65 ? -13.887 0.553 -2.160 1.00 0.00 63 GLY A CA 25
ATOM 39341 C C . GLY A 1 65 ? -14.733 1.142 -3.272 1.00 0.00 63 GLY A C 25
ATOM 39342 O O . GLY A 1 65 ? -15.933 0.882 -3.343 1.00 0.00 63 GLY A O 25
ATOM 39346 N N . ASP A 1 66 ? -14.114 1.934 -4.143 1.00 0.00 64 ASP A N 25
ATOM 39347 C CA . ASP A 1 66 ? -14.825 2.554 -5.261 1.00 0.00 64 ASP A CA 25
ATOM 39348 C C . ASP A 1 66 ? -15.194 1.498 -6.292 1.00 0.00 64 ASP A C 25
ATOM 39349 O O . ASP A 1 66 ? -16.007 1.736 -7.183 1.00 0.00 64 ASP A O 25
ATOM 39358 N N . GLY A 1 67 ? -14.581 0.336 -6.162 1.00 0.00 65 GLY A N 25
ATOM 39359 C CA . GLY A 1 67 ? -14.819 -0.740 -7.089 1.00 0.00 65 GLY A CA 25
ATOM 39360 C C . GLY A 1 67 ? -13.523 -1.282 -7.634 1.00 0.00 65 GLY A C 25
ATOM 39361 O O . GLY A 1 67 ? -13.448 -2.438 -8.040 1.00 0.00 65 GLY A O 25
ATOM 39365 N N . GLU A 1 68 ? -12.492 -0.446 -7.628 1.00 0.00 66 GLU A N 25
ATOM 39366 C CA . GLU A 1 68 ? -11.194 -0.830 -8.124 1.00 0.00 66 GLU A CA 25
ATOM 39367 C C . GLU A 1 68 ? -10.458 -1.680 -7.101 1.00 0.00 66 GLU A C 25
ATOM 39368 O O . GLU A 1 68 ? -10.919 -1.851 -5.970 1.00 0.00 66 GLU A O 25
ATOM 39380 N N . LYS A 1 69 ? -9.304 -2.191 -7.488 1.00 0.00 67 LYS A N 25
ATOM 39381 C CA . LYS A 1 69 ? -8.512 -3.018 -6.603 1.00 0.00 67 LYS A CA 25
ATOM 39382 C C . LYS A 1 69 ? -7.061 -2.628 -6.766 1.00 0.00 67 LYS A C 25
ATOM 39383 O O . LYS A 1 69 ? -6.495 -2.778 -7.844 1.00 0.00 67 LYS A O 25
ATOM 39402 N N . CYS A 1 70 ? -6.474 -2.106 -5.709 1.00 0.00 68 CYS A N 25
ATOM 39403 C CA . CYS A 1 70 ? -5.176 -1.468 -5.803 1.00 0.00 68 CYS A CA 25
ATOM 39404 C C . CYS A 1 70 ? -4.100 -2.324 -5.182 1.00 0.00 68 CYS A C 25
ATOM 39405 O O . CYS A 1 70 ? -4.384 -3.249 -4.434 1.00 0.00 68 CYS A O 25
ATOM 39412 N N . LYS A 1 71 ? -2.864 -2.012 -5.510 1.00 0.00 69 LYS A N 25
ATOM 39413 C CA . LYS A 1 71 ? -1.735 -2.759 -5.014 1.00 0.00 69 LYS A CA 25
ATOM 39414 C C . LYS A 1 71 ? -0.625 -1.787 -4.654 1.00 0.00 69 LYS A C 25
ATOM 39415 O O . LYS A 1 71 ? 0.152 -1.367 -5.515 1.00 0.00 69 LYS A O 25
ATOM 39434 N N . PHE A 1 72 ? -0.586 -1.397 -3.392 1.00 0.00 70 PHE A N 25
ATOM 39435 C CA . PHE A 1 72 ? 0.389 -0.428 -2.928 1.00 0.00 70 PHE A CA 25
ATOM 39436 C C . PHE A 1 72 ? 1.782 -1.015 -2.985 1.00 0.00 70 PHE A C 25
ATOM 39437 O O . PHE A 1 72 ? 2.135 -1.905 -2.210 1.00 0.00 70 PHE A O 25
ATOM 39454 N N . LYS A 1 73 ? 2.557 -0.520 -3.929 1.00 0.00 71 LYS A N 25
ATOM 39455 C CA . LYS A 1 73 ? 3.885 -1.026 -4.162 1.00 0.00 71 LYS A CA 25
ATOM 39456 C C . LYS A 1 73 ? 4.894 -0.226 -3.361 1.00 0.00 71 LYS A C 25
ATOM 39457 O O . LYS A 1 73 ? 5.509 0.731 -3.848 1.00 0.00 71 LYS A O 25
ATOM 39476 N N . ILE A 1 74 ? 5.033 -0.612 -2.111 1.00 0.00 72 ILE A N 25
ATOM 39477 C CA . ILE A 1 74 ? 5.931 0.057 -1.206 1.00 0.00 72 ILE A CA 25
ATOM 39478 C C . ILE A 1 74 ? 7.345 -0.440 -1.434 1.00 0.00 72 ILE A C 25
ATOM 39479 O O . ILE A 1 74 ? 7.755 -1.463 -0.886 1.00 0.00 72 ILE A O 25
ATOM 39495 N N . AR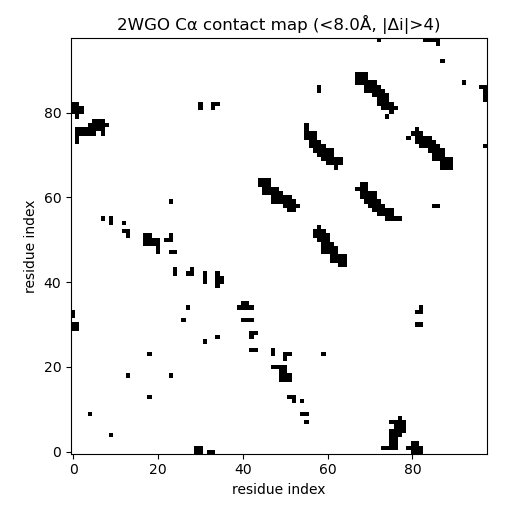G A 1 75 ? 8.058 0.250 -2.305 1.00 0.00 73 ARG A N 25
ATOM 39496 C CA . ARG A 1 75 ? 9.455 -0.050 -2.549 1.00 0.00 73 ARG A CA 25
ATOM 39497 C C . ARG A 1 75 ? 10.208 0.108 -1.246 1.00 0.00 73 ARG A C 25
ATOM 39498 O O . ARG A 1 75 ? 10.305 1.213 -0.717 1.00 0.00 73 ARG A O 25
ATOM 39519 N N . LYS A 1 76 ? 10.676 -1.009 -0.707 1.00 0.00 74 LYS A N 25
ATOM 39520 C CA . LYS A 1 76 ? 11.404 -0.995 0.557 1.00 0.00 74 LYS A CA 25
ATOM 39521 C C . LYS A 1 76 ? 12.607 -0.062 0.469 1.00 0.00 74 LYS A C 25
ATOM 39522 O O . LYS A 1 76 ? 12.985 0.360 -0.626 1.00 0.00 74 LYS A O 25
ATOM 39541 N N . ASP A 1 77 ? 13.201 0.263 1.615 1.00 0.00 75 ASP A N 25
ATOM 39542 C CA . ASP A 1 77 ? 14.336 1.180 1.645 1.00 0.00 75 ASP A CA 25
ATOM 39543 C C . ASP A 1 77 ? 15.553 0.531 0.997 1.00 0.00 75 ASP A C 25
ATOM 39544 O O . ASP A 1 77 ? 16.452 0.035 1.672 1.00 0.00 75 ASP A O 25
ATOM 39553 N N . VAL A 1 78 ? 15.519 0.476 -0.322 1.00 0.00 76 VAL A N 25
ATOM 39554 C CA . VAL A 1 78 ? 16.607 -0.059 -1.120 1.00 0.00 76 VAL A CA 25
ATOM 39555 C C . VAL A 1 78 ? 17.423 1.082 -1.689 1.00 0.00 76 VAL A C 25
ATOM 39556 O O . VAL A 1 78 ? 18.500 0.886 -2.252 1.00 0.00 76 VAL A O 25
ATOM 39569 N N . ASP A 1 79 ? 16.884 2.274 -1.508 1.00 0.00 77 ASP A N 25
ATOM 39570 C CA . ASP A 1 79 ? 17.382 3.476 -2.163 1.00 0.00 77 ASP A CA 25
ATOM 39571 C C . ASP A 1 79 ? 16.490 4.660 -1.817 1.00 0.00 77 ASP A C 25
ATOM 39572 O O . ASP A 1 79 ? 16.967 5.709 -1.382 1.00 0.00 77 ASP A O 25
ATOM 39581 N N . VAL A 1 80 ? 15.187 4.482 -2.006 1.00 0.00 78 VAL A N 25
ATOM 39582 C CA . VAL A 1 80 ? 14.221 5.521 -1.689 1.00 0.00 78 VAL A CA 25
ATOM 39583 C C . VAL A 1 80 ? 13.276 5.048 -0.589 1.00 0.00 78 VAL A C 25
ATOM 39584 O O . VAL A 1 80 ? 12.812 3.906 -0.589 1.00 0.00 78 VAL A O 25
ATOM 39597 N N . PRO A 1 81 ? 13.005 5.925 0.367 1.00 0.00 79 PRO A N 25
ATOM 39598 C CA . PRO A 1 81 ? 12.115 5.653 1.488 1.00 0.00 79 PRO A CA 25
ATOM 39599 C C . PRO A 1 81 ? 10.643 5.938 1.177 1.00 0.00 79 PRO A C 25
ATOM 39600 O O . PRO A 1 81 ? 9.940 6.531 1.994 1.00 0.00 79 PRO A O 25
ATOM 39611 N N . LYS A 1 82 ? 10.160 5.485 0.029 1.00 0.00 80 LYS A N 25
ATOM 39612 C CA . LYS A 1 82 ? 8.779 5.759 -0.363 1.00 0.00 80 LYS A CA 25
ATOM 39613 C C . LYS A 1 82 ? 8.205 4.664 -1.243 1.00 0.00 80 LYS A C 25
ATOM 39614 O O . LYS A 1 82 ? 8.940 3.862 -1.824 1.00 0.00 80 LYS A O 25
ATOM 39633 N N . MET A 1 83 ? 6.879 4.638 -1.327 1.00 0.00 81 MET A N 25
ATOM 39634 C CA . MET A 1 83 ? 6.181 3.755 -2.245 1.00 0.00 81 MET A CA 25
ATOM 39635 C C . MET A 1 83 ? 6.534 4.135 -3.671 1.00 0.00 81 MET A C 25
ATOM 39636 O O . MET A 1 83 ? 6.027 5.131 -4.189 1.00 0.00 81 MET A O 25
ATOM 39650 N N . VAL A 1 84 ? 7.429 3.379 -4.290 1.00 0.00 82 VAL A N 25
ATOM 39651 C CA . VAL A 1 84 ? 7.740 3.581 -5.703 1.00 0.00 82 VAL A CA 25
ATOM 39652 C C . VAL A 1 84 ? 6.471 3.491 -6.545 1.00 0.00 82 VAL A C 25
ATOM 39653 O O . VAL A 1 84 ? 6.363 4.114 -7.599 1.00 0.00 82 VAL A O 25
ATOM 39666 N N . GLY A 1 85 ? 5.514 2.715 -6.059 1.00 0.00 83 GLY A N 25
ATOM 39667 C CA . GLY A 1 85 ? 4.287 2.530 -6.774 1.00 0.00 83 GLY A CA 25
ATOM 39668 C C . GLY A 1 85 ? 3.117 2.306 -5.852 1.00 0.00 83 GLY A C 25
ATOM 39669 O O . GLY A 1 85 ? 3.270 2.246 -4.633 1.00 0.00 83 GLY A O 25
ATOM 39673 N N . ARG A 1 86 ? 1.955 2.183 -6.450 1.00 0.00 84 ARG A N 25
ATOM 39674 C CA . ARG A 1 86 ? 0.701 1.982 -5.738 1.00 0.00 84 ARG A CA 25
ATOM 39675 C C . ARG A 1 86 ? -0.384 1.818 -6.779 1.00 0.00 84 ARG A C 25
ATOM 39676 O O . ARG A 1 86 ? -1.489 2.341 -6.667 1.00 0.00 84 ARG A O 25
ATOM 39697 N N . LYS A 1 87 ? -0.028 1.060 -7.790 1.00 0.00 85 LYS A N 25
ATOM 39698 C CA . LYS A 1 87 ? -0.836 0.904 -8.976 1.00 0.00 85 LYS A CA 25
ATOM 39699 C C . LYS A 1 87 ? -1.897 -0.150 -8.741 1.00 0.00 85 LYS A C 25
ATOM 39700 O O . LYS A 1 87 ? -1.580 -1.291 -8.415 1.00 0.00 85 LYS A O 25
ATOM 39719 N N . CYS A 1 88 ? -3.150 0.249 -8.875 1.00 0.00 86 CYS A N 25
ATOM 39720 C CA . CYS A 1 88 ? -4.260 -0.646 -8.616 1.00 0.00 86 CYS A CA 25
ATOM 39721 C C . CYS A 1 88 ? -4.278 -1.781 -9.627 1.00 0.00 86 CYS A C 25
ATOM 39722 O O . CYS A 1 88 ? -3.850 -2.897 -9.327 1.00 0.00 86 CYS A O 25
ATOM 39729 N N . ARG A 1 89 ? -4.776 -1.482 -10.818 1.00 0.00 87 ARG A N 25
ATOM 39730 C CA . ARG A 1 89 ? -4.779 -2.437 -11.917 1.00 0.00 87 ARG A CA 25
ATOM 39731 C C . ARG A 1 89 ? -5.695 -3.596 -11.570 1.00 0.00 87 ARG A C 25
ATOM 39732 O O . ARG A 1 89 ? -5.256 -4.734 -11.388 1.00 0.00 87 ARG A O 25
ATOM 39753 N N . LYS A 1 90 ? -6.973 -3.278 -11.453 1.00 0.00 88 LYS A N 25
ATOM 39754 C CA . LYS A 1 90 ? -7.965 -4.241 -11.021 1.00 0.00 88 LYS A CA 25
ATOM 39755 C C . LYS A 1 90 ? -8.182 -5.301 -12.089 1.00 0.00 88 LYS A C 25
ATOM 39756 O O . LYS A 1 90 ? -7.856 -6.470 -11.891 1.00 0.00 88 LYS A O 25
ATOM 39775 N N . ASP A 1 91 ? -8.725 -4.886 -13.224 1.00 0.00 89 ASP A N 25
ATOM 39776 C CA . ASP A 1 91 ? -9.007 -5.809 -14.309 1.00 0.00 89 ASP A CA 25
ATOM 39777 C C . ASP A 1 91 ? -8.269 -5.395 -15.573 1.00 0.00 89 ASP A C 25
ATOM 39778 O O . ASP A 1 91 ? -8.662 -4.439 -16.241 1.00 0.00 89 ASP A O 25
ATOM 39787 N N . ASP A 1 92 ? -7.182 -6.104 -15.862 1.00 0.00 90 ASP A N 25
ATOM 39788 C CA . ASP A 1 92 ? -6.407 -5.923 -17.090 1.00 0.00 90 ASP A CA 25
ATOM 39789 C C . ASP A 1 92 ? -5.138 -6.761 -17.035 1.00 0.00 90 ASP A C 25
ATOM 39790 O O . ASP A 1 92 ? -5.098 -7.874 -17.560 1.00 0.00 90 ASP A O 25
ATOM 39799 N N . ASP A 1 93 ? -4.115 -6.221 -16.382 1.00 0.00 91 ASP A N 25
ATOM 39800 C CA . ASP A 1 93 ? -2.829 -6.890 -16.231 1.00 0.00 91 ASP A CA 25
ATOM 39801 C C . ASP A 1 93 ? -1.900 -5.989 -15.427 1.00 0.00 91 ASP A C 25
ATOM 39802 O O . ASP A 1 93 ? -2.193 -4.805 -15.247 1.00 0.00 91 ASP A O 25
ATOM 39811 N N . ASP A 1 94 ? -0.795 -6.530 -14.941 1.00 0.00 92 ASP A N 25
ATOM 39812 C CA . ASP A 1 94 ? 0.137 -5.747 -14.146 1.00 0.00 92 ASP A CA 25
ATOM 39813 C C . ASP A 1 94 ? 1.558 -5.857 -14.688 1.00 0.00 92 ASP A C 25
ATOM 39814 O O . ASP A 1 94 ? 2.115 -6.949 -14.811 1.00 0.00 92 ASP A O 25
ATOM 39823 N N . ASP A 1 95 ? 2.121 -4.709 -15.041 1.00 0.00 93 ASP A N 25
ATOM 39824 C CA . ASP A 1 95 ? 3.520 -4.622 -15.448 1.00 0.00 93 ASP A CA 25
ATOM 39825 C C . ASP A 1 95 ? 4.415 -4.780 -14.227 1.00 0.00 93 ASP A C 25
ATOM 39826 O O . ASP A 1 95 ? 3.969 -4.542 -13.103 1.00 0.00 93 ASP A O 25
ATOM 39835 N N . ASP A 1 96 ? 5.666 -5.186 -14.442 1.00 0.00 94 ASP A N 25
ATOM 39836 C CA . ASP A 1 96 ? 6.629 -5.308 -13.348 1.00 0.00 94 ASP A CA 25
ATOM 39837 C C . ASP A 1 96 ? 6.698 -4.011 -12.560 1.00 0.00 94 ASP A C 25
ATOM 39838 O O . ASP A 1 96 ? 6.666 -4.017 -11.334 1.00 0.00 94 ASP A O 25
ATOM 39847 N N . GLY A 1 97 ? 6.771 -2.900 -13.276 1.00 0.00 95 GLY A N 25
ATOM 39848 C CA . GLY A 1 97 ? 6.873 -1.610 -12.636 1.00 0.00 95 GLY A CA 25
ATOM 39849 C C . GLY A 1 97 ? 5.515 -1.023 -12.332 1.00 0.00 95 GLY A C 25
ATOM 39850 O O . GLY A 1 97 ? 4.570 -1.177 -13.110 1.00 0.00 95 GLY A O 25
ATOM 39854 N N . TYR A 1 98 ? 5.404 -0.369 -11.189 1.00 0.00 96 TYR A N 25
ATOM 39855 C CA . TYR A 1 98 ? 4.166 0.282 -10.804 1.00 0.00 96 TYR A CA 25
ATOM 39856 C C . TYR A 1 98 ? 4.394 1.781 -10.726 1.00 0.00 96 TYR A C 25
ATOM 39857 O O . TYR A 1 98 ? 4.958 2.238 -9.716 1.00 0.00 96 TYR A O 25
#

Nearest PDB structures (foldseek):
  2wgo-assembly1_A  TM=8.968E-01  e=4.139E-14  Engystomops pustulosus
  3h3h-assembly1_B  TM=5.554E-01  e=2.661E+00  Burkholderia thailandensis E264
  3h3h-assembly1_A  TM=5.473E-01  e=2.824E+00  Burkholderia thailandensis E264
  2wgo-assembly1_A  TM=1.010E+00  e=9.033E-19  Engystomops pustulosus
  3ic9-assembly2_D  TM=4.993E-01  e=1.858E+00  Colwellia psychrerythraea 34H

CATH classification: 3.10.450.260

Solvent-accessible surface area: 6107 Å² total; per-residue (Å²): 47,1,120,38,24,92,53,42,119,42,166,120,87,43,193,132,104,80,32,88,81,116,82,0,61,85,3,0,82,110,0,63,105,10,0,124,112,74,80,47,42,80,3,168,97,5,135,20,75,94,0,11,13,86,123,127,46,22,29,0,14,0,26,36,63,126,47,46,93,4,80,6,3,0,68,2,21,19,98,26,86,75,0,49,0,60,34,8,94,103,133,120,67,118,73,129,44,105